Protein 2JBR (pdb70)

Foldseek 3Di:
DDDLLADDQDDDPDHALLNLLVVCLVVLQVCQLVLLVVLAADPVLVVSCVVSPLLLCQADVVLVGDLHALLSNLRSLLQNLLRHLLSSVLSLLQNLVNLVQLLAAPVSSCVQRVVPVSATEWEQAPAPWDWDDDPQFIWTFDKRFFGFNHVPHQKYKYWHWDADVVGDTFIKIFIGGPVQWDFDQPQDDDASSHRSGTITGGDRGTTGPSRMWTLVCQQQQNHNNRPVRVQRLANLERSVLSSLSSLLSSLLSLLSSLLVQLLVLLQQDADPVPGDNCSPPDLLVVLSVVLSVLSSVLVVLSSVLSVVSSVCSNVSHYDDLLNVLCSQASSLVSLVSSLVSLVSSVVVRDDVCCDSPHPSVRSNRHSVVSCVDLSNVNVLSCQSNVCVVVVHDDDPVHD/DDLLADDADDDPDHALLVLLVVCLVVLLVCQLVLLVVLAADPVLVVSNVVSPLLLCQADVVLVGDLHALLSNLRSLLQNLLRHLLSSLLSLLQNLVNLVQLLAAPVSSCVQRVVPVSATEWEQAPAPWDWDDDPQFIWTFDKRFFGFNHVPHQKYKYWHWDADVVRDTFIKIFIGGPVQWDFDQPQDDDASSHRSGTITGGDRGTTGPSRMWTLVCQQQQNHNNRPVRVQRLANLERSVLSSLSSLLSSLLSLLSSLLVQLLVLLQQDADPVPRDNCSPPDLLVVLSVVLSVLSSVLVVLSSVLSVVSSVCSNVSHYDDLLNVLCSQQSSLVSLVSSLVSLVSSVVVRDDVCCDSPHPSVRSNRHSVVSCVDLSNVNVLSCQSNVCVVVVHDDDPVHD/DDDLLADDQDPDPDDALLNLLVVCLVVLLVCQLVLLVVLAADPVLVVSCVVSPLLLCQADVVLVGDLHALLSNLRSLLQNLLRHLLSSLLSLLQNLVNLVQLLAAPVSSCVQRVVPVSATEWEQAPAPWDWDDDPQFIWTFDKRFFGFNHVPHQKYKYWHWDADVVGDTFIKIFIGGPVQWDFDQPQDDDASSHRSGTITGGDRGTTGPSRMWTLVCQQQQNHNNRPVRVQRLANLERSVLSNLSSLLSSLLSLLSSLLVQLLVLLQQDADPVPRDNPSPPDLLVVLSVVLSVLSSVLVVLSSVLSVVSSVCSNVSHYDDLLNVLCSQQSSLVSLVSSLVSLVSSVVVRDDVCCDSPHVSVRSNRHSVVSCVDLSNVNVLSCQSNVCVVVVHDDDPVHD/DDDLLADDDDDDPDQALLNLLVVCLVVLLVCQLVLLVVLAADPVLVVSCVVSPLLLCQADVVLVGDLHALLSNLRSLLQNLLRHLLSSLLSLLQNLVNLVQLLAAPVSSCVQRVVPVSATEWEQAPAPWDWDDDPQFIWTFDKRFFGFNHVPHQKYKYWHWDADVVRDTFIKIFIGGPVQWDFDQPQDDDASSHRSGTITGGDRRTTGPSRMWTLVCLQQQNHNNRPVRVQRLANLERSVLSSLSSLLSSLLSLLSSLLVQLLVLLQQDADPVPRDNCSPPDLLVVLSVVLSVLSSVLVVLSSVLSVVSSVCSNVSHYDDLLNVLCSQQSSLVSLVSSLVSLVSSVVVRDDVCCDSPHVSVRSNSHSVVSCVDLSNVNVLSCQSNVCVVVVHDDDPVHD

B-factor: mean 42.03, std 8.93, range [16.78, 73.24]

Secondary structure (P-SEA, 3-state):
ccccccccccccccccaaaaaaaaaaaaaaaaaaaaaaccccaaaaaaaaaacccccccccccccccccaaaaaaaaaaaaaacaaaaaaaaaaaaaaaaaaaccaaaaaacccccccccccccccccbbbbbcccccccccccccccccccccbbbbbbbbbccccccccbbbbbccccccccccccccccccccbbbbbbccccccccccccaaaaacccccccccccccccccccaaaaaacaaaaaaaaaaaaaaaaaaaaacccccccccccccccaaaaaaaaaaaaaaaaaaaaaaaaaaaaaaaaaacccccaaaaaaaacaaaaaaaaaaaaaaaaaaaccccccccccaaaaaaaaaaaaaaccccaaaaaaaaaaaaaaccccccccc/cccccccccccccccaaaaaaaaaaaaaaaaaaaaaaccccaaaaaaaaaacccccccccccccccccaaaaaaaaaaaaaacaaaaaaaaaaaaaaaaaaaccaaaaaacccccccccccccccccbbbbbcccccccccccccccccccccbbbbbbbbbccccccccbbbbbccccccccccccccccccccbbbbbbccccccccccccaaaaacccccccccccccccccccaaaaaacaaaaaaaaaaaaaaaaaaaaacccccccccccccccaaaaaaaaaaaaaaaaaaaaaaaaaaaaaaaaaacccccaaaaaaaacaaaaaaaaaaaaaaaaaaaccccccccccaaaaaaaaaaaaaaccccaaaaaaaaaaaaaaccccccccc/ccccccccccccccccaaaaaaaaaaaaaaaaaaaaaaccccaaaaaaaaaacccccccccccccccccaaaaaaaaaaaaaacaaaaaaaaaaaaaaaaaaaccaaaaaacccccccccccccccccbbbbbcccccccccccccccccccccbbbbbbbbbccccccccbbbbbccccccccccccccccccccbbbbbbccccccccccccaaaaacccccccccccccccccccaaaaaacaaaaaaaaaaaaaaaaaaaaacbbbbccccccccccaaaaaaaaaaaaaaaaaaaaaaaaaaaaaaaaaacccccaaaaaaaacaaaaaaaaaaaaaaaaaaaccccccccccaaaaaaaaaaaaaaccccaaaaaaaaaaaaaaccccccccc/ccccccccccccccccaaaaaaaaaaaaaaaaaaaaaaccccaaaaaaaaaacccccccccccccccccaaaaaaaaaaaaaacaaaaaaaaaaaaaaaaaaaccaaaaaacccccccccccccccccbbbbbcccccccccccccccccccccbbbbbbcccccccccccbbbbbccccccccccccccccccccbbbbbbccccccccccccaaaaacccccccccccccccccccaaaaaacaaaaaaaaaaaaaaaaaaaaacccccccccccccccaaaaaaaaaaaaaaaaaaaaaaaaaaaaaaaaaacccccaaaaaaaacaaaaaaaaaaaaaaaaaaaccccccccccaaaaaaaaaaaaaaccccaaaaaaaaaaaaaaccccccccc

GO terms:
  GO:0052881 4-hydroxyphenylacetate 3-monooxygenase activity (F, EXP)

Organism: Acinetobacter baumannii (NCBI:txid470)

Nearest PDB structures (foldseek):
  2jbt-assembly1_B  TM=1.002E+00  e=8.990E-64  Acinetobacter baumannii
  2rfq-assembly1_A  TM=9.394E-01  e=1.608E-28  Rhodococcus jostii RHA1
  3aff-assembly1_A  TM=9.163E-01  e=3.935E-25  Mycobacterium tuberculosis
  3aff-assembly1_B  TM=9.146E-01  e=4.530E-25  Mycobacterium tuberculosis
  5mr6-assembly1_E  TM=9.256E-01  e=1.467E-24  Streptomyces sp.

Radius of gyration: 34.77 Å; Cα contacts (8 Å, |Δi|>4): 3341; chains: 4; bounding box: 96×100×93 Å

Sequence (1595 aa):
RLVYTHAQTPDVSGVSMLEKIQQILPQIAKNAESAEQLRRVPDENIKLLKEIGLHRAFQPKVYGGLEMSLPDFANCIVTLAGACAGTAWAFSLLCTHSHQIAMFSKQLQDEIWLKDPDATASSSIAPFGKVEEVEGGIILNGDYGWSSGCDHAEYAIVGFNRFDADGNKIYSFGVIPRSDYEIVDNWYAQAIKSSGSKMLKLVNVFIPEYRISKAKDMMEGKSAGFGLYPDSKIFYTPYRPYFASGFSAVSLGIAERMIEAFKEKQRNRVRAYTGANVGLATPALMRIAESTHQVAAARALLEKTWEDHRIHGLNHQYPNKETLAFWRTNQAYAVKMCIEAVDRLMAAAGATSFMDNSELQRLFRDAHMTGAHAYTDYDVCAQILGRELMGMEPDPTMVLVYTHAQTPDVSGVSMLEKIQQILPQIAKNAESAEQLRRVPDENIKLLKEIGLHRAFQPKVYGGLEMSLPDFANCIVTLAGACAGTAWAFSLLCTHSHQIAMFSKQLQDEIWLKDPDATASSSIAPFGKVEEVEGGIILNGDYGWSSGCDHAEYAIVGFNRFDADGNKIYSFGVIPRSDYEIVDNWYAQAIKSSGSKMLKLVNVFIPEYRISKAKDMMEGKSAGFGLYPDSKIFYTPYRPYFASGFSAVSLGIAERMIEAFKEKQRNRVRAYTGANVGLATPALMRIAESTHQVAAARALLEKTWEDHRIHGLNHQYPNKETLAFWRTNQAYAVKMCIEAVDRLMAAAGATSFMDNSELQRLFRDAHMTGAHAYTDYDVCAQILGRELMGMEPDPTMVRLVYTHAQTPDVSGVSMLEKIQQILPQIAKNAESAEQLRRVPDENIKLLKEIGLHRAFQPKVYGGLEMSLPDFANCIVTLAGACAGTAWAFSLLCTHSHQIAMFSKQLQDEIWLKDPDATASSSIAPFGKVEEVEGGIILNGDYGWSSGCDHAEYAIVGFNRFDADGNKIYSFGVIPRSDYEIVDNWYAQAIKSSGSKMLKLVNVFIPEYRISKAKDMMEGKSAGFGLYPDSKIFYTPYRPYFASGFSAVSLGIAERMIEAFKEKQRNRVRAYTGANVGLATPALMRIAESTHQVAAARALLEKTWEDHRIHGLNHQYPNKETLAFWRTNQAYAVKMCIEAVDRLMAAAGATSFMDNSELQRLFRDAHMTGAHAYTDYDVCAQILGRELMGMEPDPTMVRLVYTHAQTPDVSGVSMLEKIQQILPQIAKNAESAEQLRRVPDENIKLLKEIGLHRAFQPKVYGGLEMSLPDFANCIVTLAGACAGTAWAFSLLCTHSHQIAMFSKQLQDEIWLKDPDATASSSIAPFGKVEEVEGGIILNGDYGWSSGCDHAEYAIVGFNRFDADGNKIYSFGVIPRSDYEIVDNWYAQAIKSSGSKMLKLVNVFIPEYRISKAKDMMEGKSAGFGLYPDSKIFYTPYRPYFASGFSAVSLGIAERMIEAFKEKQRNRVRAYTGANVGLATPALMRIAESTHQVAAARALLEKTWEDHRIHGLNHQYPNKETLAFWRTNQAYAVKMCIEAVDRLMAAAGATSFMDNSELQRLFRDAHMTGAHAYTDYDVCAQILGRELMGMEPDPTMV

InterPro domains:
  IPR009100 Acyl-CoA dehydrogenase/oxidase, N-terminal and middle domain superfamily [SSF56645] (47-233)
  IPR013107 Acyl-CoA dehydrogenase, C-terminal domain [PF08028] (269-400)
  IPR013786 Acyl-CoA dehydrogenase/oxidase, N-terminal [PF02771] (50-138)
  IPR036250 Acyl-CoA dehydrogenase-like, C-terminal [SSF47203] (266-415)
  IPR037069 Acyl-CoA dehydrogenase/oxidase, N-terminal domain superfamily [G3DSA:1.10.540.10] (24-142)
  IPR046373 Acyl-CoA oxidase/dehydrogenase, middle domain superfamily [G3DSA:2.40.110.10] (143-237)

CATH classification: 1.10.540.10 (+2 more: 2.40.110.10, 1.20.140.10)

Solvent-accessible surface area: 55468 Å² total; per-residue (Å²): 129,36,34,6,35,95,6,89,61,42,150,85,125,56,88,12,17,6,58,58,0,72,120,16,40,65,76,0,40,156,27,2,103,65,0,28,144,66,53,80,0,15,100,82,0,15,134,17,0,48,130,21,16,0,5,51,0,0,2,0,134,112,20,44,10,78,28,25,27,1,20,61,0,1,21,0,0,4,27,0,1,14,4,5,6,1,0,0,12,0,0,1,16,1,0,1,1,1,1,2,2,1,9,1,14,101,109,1,0,29,69,1,4,125,164,47,53,58,2,3,0,0,9,10,27,15,26,121,12,165,42,98,98,51,168,52,2,0,42,0,49,20,89,0,30,120,0,6,2,0,55,29,6,64,19,0,0,0,0,0,24,40,120,60,120,124,48,90,117,50,64,0,2,0,0,0,38,92,105,52,13,103,27,48,62,85,7,108,5,20,0,6,35,6,0,1,4,10,16,0,86,3,95,99,6,93,0,20,83,92,25,20,8,99,8,137,29,1,46,73,13,140,12,76,4,99,37,60,22,90,137,5,128,4,12,25,0,0,11,32,11,1,13,1,9,5,5,2,0,0,0,0,3,0,1,18,58,0,10,76,0,2,20,84,88,6,112,107,66,90,44,38,39,30,53,32,112,12,0,75,34,39,13,9,3,31,48,0,0,37,0,4,0,12,2,1,0,0,1,4,0,2,46,27,5,8,56,1,6,82,51,14,0,74,96,65,92,61,13,90,146,88,19,46,8,3,6,18,0,0,12,1,10,1,2,65,6,1,24,78,0,1,32,42,0,5,62,12,8,16,15,84,4,7,22,61,135,20,43,2,8,31,6,3,7,5,0,19,7,0,16,8,39,47,5,3,28,23,18,6,0,2,17,36,0,0,55,48,27,8,66,36,133,98,40,120,45,14,80,63,37,6,37,97,7,107,61,44,149,80,123,62,80,11,18,5,54,59,0,73,118,16,40,66,75,0,40,154,26,2,102,66,0,28,144,66,52,80,1,16,98,84,0,15,135,18,0,49,132,21,16,0,5,51,0,0,2,0,134,110,21,45,10,78,28,25,27,0,20,61,0,0,20,0,0,4,27,0,1,14,4,5,6,1,0,0,11,0,0,1,15,1,0,0,1,1,1,2,1,1,8,0,14,100,111,1,0,28,68,1,4,125,166,47,53,58,3,3,0,0,10,10,28,16,24,123,11,164,39,100,98,52,169,54,2,0,40,0,48,20,86,1,31,117,0,6,2,0,54,30,7,64,19,0,0,0,0,0,23,40,123,55,122,113,48,76,117,50,64,0,2,0,1,0,37,93,104,53,13,100,29,49,63,84,6,110,5,20,0,5,35,5,0,1,4,10,16,0,88,3,96,97,5,93,0,19,83,92,25,21,8,99,8,136,28,1,48,71,13,139,13,76,4,97,37,61,21,91,137,5,130,5,13,25,0,1,11,30,10,1,13,1,9,4,4,1,0,0,1,0,2,0,1,20,57,0,10,74,0,1,20,84,91,6,115,108,65,85,46,34,40,21,58,29,110,13,0,75,34,39,15,10,4,31,47,0,0,38,0,4,0,12,2,1,0,0,1,4,0,1,46,30,5,6,56,0,7,83,35,0,0,72,95,64,53,62,14,60,146,88,6,45,9,2,6,18,0,0,13,1,9,0,2,65,5,1,24,80,1,1,32,44,0,6,61,10,7,16,16,84,4,8,22,59,136,18,43,2,8,29,6,4,8,5,1,20,8,0,15,9,40,45,6,3,26,23,17,7,0,1,15,34,0,0,54,49,25,7,63,36,133,99,39,116,46,14,78,124,40,34,6,35,96,7,91,62,44,153,106,115,64,90,11,18,6,55,52,0,73,116,16,40,66,75,0,40,154,27,2,100,67,0,27,144,64,53,80,1,15,99,84,0,15,136,18,0,49,130,22,16,0,5,51,0,0,2,0,135,109,20,44,10,77,28,26,27,1,22,61,0,1,20,1,0,4,28,0,1,14,4,5,6,1,0,0,11,0,0,2,16,1,0,1,0,2,1,2,1,1,9,1,13,101,112,1,0,29,69,1,3,128,165,47,54,57,3,2,0,0,10,10,26,17,25,124,11,165,39,100,97,51,171,52,2,0,39,0,47,20,86,1,30,118,0,6,2,0,55,30,6,62,18,0,0,0,0,0,23,40,125,58,124,125,46,83,114,50,63,0,2,0,1,0,37,93,105,53,13,102,28,48,63,84,7,108,4,20,0,5,35,5,0,1,4,10,16,0,87,3,97,98,6,96,0,20,83,92,25,21,7,98,8,136,29,1,48,70,13,141,12,76,4,98,36,59,22,90,137,5,128,4,12,26,0,1,11,32,10,1,13,1,9,5,4,2,0,0,1,0,2,0,1,19,57,0,10,75,0,2,18,83,90,6,116,109,64,87,48,35,39,22,64,23,117,14,1,80,35,38,13,9,4,30,46,0,0,36,0,4,0,12,2,1,0,0,1,4,0,2,46,28,5,8,56,0,7,82,36,0,0,72,96,65,53,60,13,60,146,90,6,46,8,3,6,19,0,0,12,0,10,0,2,65,6,1,24,79,1,1,33,43,0,6,61,11,8,17,16,84,4,8,22,59,135,18,44,2,8,30,6,4,7,5,0,21,7,0,16,9,39,46,4,3,27,24,19,7,0,1,16,36,0,0,54,49,28,8,65,37,134,98,40,118,45,13,82,128,40,34,7,37,96,8,92,60,44,150,100,133,46,95,15,18,6,58,58,0,72,120,16,40,66,75,0,40,156,26,2,101,67,0,29,144,66,54,81,0,16,98,82,0,15,134,17,0,48,130,22,16,0,4,50,0,0,2,0,137,111,19,45,10,77,27,25,26,1,20,61,0,0,20,0,0,4,27,0,2,14,4,5,6,1,0,0,12,0,0,2,16,1,0,0,1,2,1,2,1,1,9,1,13,102,111,1,0,29,68,2,4,126,165,48,53,58,3,2,0,0,10,10,28,18,26,127,11,164,41,99,99,52,171,52,2,0,40,0,47,19,86,1,32,120,0,6,1,0,55,29,6,63,19,0,0,0,0,0,26,39,129,66,109,118,56,78,112,54,64,1,2,0,0,0,38,92,105,54,14,101,27,49,60,85,7,108,4,19,0,6,35,6,0,1,4,10,16,0,86,3,96,99,6,95,0,19,86,93,24,20,9,101,8,137,28,0,48,71,13,142,12,76,4,98,35,60,22,91,138,4,130,4,13,26,0,1,11,31,12,1,14,0,10,4,5,2,0,0,0,0,3,0,1,19,59,0,10,75,0,2,21,83,90,6,115,110,66,86,44,35,41,22,62,30,111,14,0,78,35,38,14,9,4,30,48,0,0,38,0,4,0,13,2,1,0,0,1,4,0,2,47,29,5,8,56,0,7,83,35,0,0,72,96,66,55,60,13,61,145,90,7,47,8,4,6,19,0,0,13,1,9,0,2,64,7,1,23,78,1,1,31,43,0,5,62,11,8,16,16,83,4,8,20,59,134,20,44,1,8,29,6,4,6,5,1,20,7,0,16,10,42,43,5,3,27,22,18,7,0,1,16,35,0,0,55,49,28,8,64,35,134,99,40,118,44,14,81

Structure (mmCIF, N/CA/C/O backbone):
data_2JBR
#
_entry.id   2JBR
#
_cell.length_a   91.441
_cell.length_b   182.077
_cell.length_c   287.348
_cell.angle_alpha   90.00
_cell.angle_beta   90.00
_cell.angle_gamma   90.00
#
_symmetry.space_group_name_H-M   'I 2 2 2'
#
loop_
_entity.id
_entity.type
_entity.pdbx_description
1 polymer 'P-HYDROXYPHENYLACETATE HYDROXYLASE C2 OXYGENASE COMPONENT'
2 water water
#
loop_
_atom_site.group_PDB
_atom_site.id
_atom_site.type_symbol
_atom_site.label_atom_id
_atom_site.label_alt_id
_atom_site.label_comp_id
_atom_site.label_asym_id
_atom_site.label_entity_id
_atom_site.label_seq_id
_atom_site.pdbx_PDB_ins_code
_atom_site.Cartn_x
_atom_site.Cartn_y
_atom_site.Cartn_z
_atom_site.occupancy
_atom_site.B_iso_or_equiv
_atom_site.auth_seq_id
_atom_site.auth_comp_id
_atom_site.auth_asym_id
_atom_site.auth_atom_id
_atom_site.pdbx_PDB_model_num
ATOM 1 N N . ARG A 1 24 ? 31.889 25.279 66.586 1.00 43.84 24 ARG A N 1
ATOM 2 C CA . ARG A 1 24 ? 32.077 24.959 68.037 1.00 43.75 24 ARG A CA 1
ATOM 3 C C . ARG A 1 24 ? 32.083 26.232 68.863 1.00 43.32 24 ARG A C 1
ATOM 4 O O . ARG A 1 24 ? 32.546 27.280 68.402 1.00 43.67 24 ARG A O 1
ATOM 12 N N . LEU A 1 25 ? 31.569 26.144 70.084 1.00 42.56 25 LEU A N 1
ATOM 13 C CA . LEU A 1 25 ? 31.565 27.295 70.968 1.00 41.66 25 LEU A CA 1
ATOM 14 C C . LEU A 1 25 ? 32.872 27.421 71.740 1.00 41.17 25 LEU A C 1
ATOM 15 O O . LEU A 1 25 ? 33.667 26.477 71.816 1.00 40.89 25 LEU A O 1
ATOM 20 N N . VAL A 1 26 ? 33.095 28.614 72.281 1.00 40.57 26 VAL A N 1
ATOM 21 C CA . VAL A 1 26 ? 34.293 28.925 73.050 1.00 40.01 26 VAL A CA 1
ATOM 22 C C . VAL A 1 26 ? 33.872 29.342 74.461 1.00 39.12 26 VAL A C 1
ATOM 23 O O . VAL A 1 26 ? 33.040 30.232 74.622 1.00 39.28 26 VAL A O 1
ATOM 27 N N . TYR A 1 27 ? 34.454 28.711 75.475 1.00 38.21 27 TYR A N 1
ATOM 28 C CA . TYR A 1 27 ? 34.109 29.008 76.871 1.00 37.44 27 TYR A CA 1
ATOM 29 C C . TYR A 1 27 ? 35.005 30.065 77.523 1.00 37.58 27 TYR A C 1
ATOM 30 O O . TYR A 1 27 ? 34.581 30.765 78.445 1.00 37.29 27 TYR A O 1
ATOM 39 N N . THR A 1 28 ? 36.224 30.203 77.000 1.00 37.95 28 THR A N 1
ATOM 40 C CA . THR A 1 28 ? 37.313 30.893 77.694 1.00 38.43 28 THR A CA 1
ATOM 41 C C . THR A 1 28 ? 37.571 32.311 77.192 1.00 39.39 28 THR A C 1
ATOM 42 O O . THR A 1 28 ? 38.370 33.042 77.774 1.00 39.12 28 THR A O 1
ATOM 46 N N . HIS A 1 29 ? 36.913 32.672 76.096 1.00 40.99 29 HIS A N 1
ATOM 47 C CA . HIS A 1 29 ? 37.078 33.969 75.446 1.00 43.07 29 HIS A CA 1
ATOM 48 C C . HIS A 1 29 ? 36.004 34.122 74.368 1.00 44.67 29 HIS A C 1
ATOM 49 O O . HIS A 1 29 ? 35.120 33.274 74.237 1.00 44.54 29 HIS A O 1
ATOM 56 N N . ALA A 1 30 ? 36.072 35.214 73.616 1.00 47.27 30 ALA A N 1
ATOM 57 C CA . ALA A 1 30 ? 35.094 35.494 72.574 1.00 49.92 30 ALA A CA 1
ATOM 58 C C . ALA A 1 30 ? 35.363 34.704 71.301 1.00 52.06 30 ALA A C 1
ATOM 59 O O . ALA A 1 30 ? 36.511 34.549 70.876 1.00 52.30 30 ALA A O 1
ATOM 61 N N . GLN A 1 31 ? 34.290 34.205 70.700 1.00 54.78 31 GLN A N 1
ATOM 62 C CA . GLN A 1 31 ? 34.335 33.739 69.327 1.00 57.55 31 GLN A CA 1
ATOM 63 C C . GLN A 1 31 ? 34.443 34.962 68.412 1.00 59.14 31 GLN A C 1
ATOM 64 O O . GLN A 1 31 ? 33.695 35.944 68.574 1.00 59.08 31 GLN A O 1
ATOM 70 N N . THR A 1 32 ? 35.388 34.918 67.474 1.00 61.41 32 THR A N 1
ATOM 71 C CA . THR A 1 32 ? 35.518 35.990 66.482 1.00 63.72 32 THR A CA 1
ATOM 72 C C . THR A 1 32 ? 34.339 35.903 65.501 1.00 64.90 32 THR A C 1
ATOM 73 O O . THR A 1 32 ? 34.032 34.810 65.005 1.00 65.12 32 THR A O 1
ATOM 77 N N . PRO A 1 33 ? 33.651 37.042 65.251 1.00 66.04 33 PRO A N 1
ATOM 78 C CA . PRO A 1 33 ? 32.502 37.056 64.336 1.00 66.78 33 PRO A CA 1
ATOM 79 C C . PRO A 1 33 ? 32.870 36.593 62.933 1.00 67.27 33 PRO A C 1
ATOM 80 O O . PRO A 1 33 ? 33.897 37.016 62.380 1.00 67.57 33 PRO A O 1
ATOM 84 N N . ASP A 1 34 ? 32.050 35.705 62.380 1.00 68.04 34 ASP A N 1
ATOM 85 C CA . ASP A 1 34 ? 32.222 35.308 60.993 1.00 68.63 34 ASP A CA 1
ATOM 86 C C . ASP A 1 34 ? 31.455 36.286 60.114 1.00 68.81 34 ASP A C 1
ATOM 87 O O . ASP A 1 34 ? 30.217 36.270 60.047 1.00 69.15 34 ASP A O 1
ATOM 92 N N . VAL A 1 35 ? 32.221 37.164 59.477 1.00 68.68 35 VAL A N 1
ATOM 93 C CA . VAL A 1 35 ? 31.704 38.145 58.538 1.00 68.38 35 VAL A CA 1
ATOM 94 C C . VAL A 1 35 ? 32.692 38.233 57.385 1.00 67.99 35 VAL A C 1
ATOM 95 O O . VAL A 1 35 ? 33.902 38.063 57.586 1.00 68.14 35 VAL A O 1
ATOM 99 N N . SER A 1 36 ? 32.185 38.453 56.175 1.00 67.26 36 SER A N 1
ATOM 100 C CA . SER A 1 36 ? 33.060 38.843 55.082 1.00 66.48 36 SER A CA 1
ATOM 101 C C . SER A 1 36 ? 33.607 40.207 55.488 1.00 65.67 36 SER A C 1
ATOM 102 O O . SER A 1 36 ? 32.843 41.151 55.730 1.00 65.79 36 SER A O 1
ATOM 105 N N . GLY A 1 37 ? 34.930 40.286 55.609 1.00 64.53 37 GLY A N 1
ATOM 106 C CA . GLY A 1 37 ? 35.589 41.483 56.118 1.00 62.68 37 GLY A CA 1
ATOM 107 C C . GLY A 1 37 ? 36.229 41.214 57.465 1.00 61.36 37 GLY A C 1
ATOM 108 O O . GLY A 1 37 ? 35.915 40.223 58.138 1.00 61.35 37 GLY A O 1
ATOM 109 N N . VAL A 1 38 ? 37.141 42.096 57.854 1.00 59.78 38 VAL A N 1
ATOM 110 C CA . VAL A 1 38 ? 37.800 41.988 59.142 1.00 57.96 38 VAL A CA 1
ATOM 111 C C . VAL A 1 38 ? 36.892 42.642 60.178 1.00 56.64 38 VAL A C 1
ATOM 112 O O . VAL A 1 38 ? 36.523 43.816 60.054 1.00 56.62 38 VAL A O 1
ATOM 116 N N . SER A 1 39 ? 36.508 41.863 61.183 1.00 54.65 39 SER A N 1
ATOM 117 C CA . SER A 1 39 ? 35.659 42.355 62.259 1.00 52.93 39 SER A CA 1
ATOM 118 C C . SER A 1 39 ? 36.461 43.262 63.180 1.00 51.66 39 SER A C 1
ATOM 119 O O . SER A 1 39 ? 37.688 43.191 63.209 1.00 51.39 39 SER A O 1
ATOM 122 N N . MET A 1 40 ? 35.764 44.113 63.928 1.00 50.21 40 MET A N 1
ATOM 123 C CA . MET A 1 40 ? 36.411 44.980 64.911 1.00 48.84 40 MET A CA 1
ATOM 124 C C . MET A 1 40 ? 37.253 44.170 65.905 1.00 48.20 40 MET A C 1
ATOM 125 O O . MET A 1 40 ? 38.360 44.576 66.262 1.00 47.52 40 MET A O 1
ATOM 130 N N . LEU A 1 41 ? 36.724 43.022 66.330 1.00 47.74 41 LEU A N 1
ATOM 131 C CA . LEU A 1 41 ? 37.425 42.136 67.259 1.00 47.56 41 LEU A CA 1
ATOM 132 C C . LEU A 1 41 ? 38.786 41.667 66.738 1.00 47.52 41 LEU A C 1
ATOM 133 O O . LEU A 1 41 ? 39.768 41.689 67.483 1.00 47.17 41 LEU A O 1
ATOM 138 N N . GLU A 1 42 ? 38.840 41.258 65.470 1.00 47.76 42 GLU A N 1
ATOM 139 C CA . GLU A 1 42 ? 40.103 40.893 64.827 1.00 48.37 42 GLU A CA 1
ATOM 140 C C . GLU A 1 42 ? 41.083 42.060 64.799 1.00 47.93 42 GLU A C 1
ATOM 141 O O . GLU A 1 42 ? 42.267 41.878 65.080 1.00 47.78 42 GLU A O 1
ATOM 147 N N . LYS A 1 43 ? 40.581 43.249 64.466 1.00 47.73 43 LYS A N 1
ATOM 148 C CA . LYS A 1 43 ? 41.401 44.464 64.447 1.00 47.96 43 LYS A CA 1
ATOM 149 C C . LYS A 1 43 ? 41.966 44.795 65.831 1.00 47.26 43 LYS A C 1
ATOM 150 O O . LYS A 1 43 ? 43.129 45.176 65.944 1.00 47.11 43 LYS A O 1
ATOM 156 N N . ILE A 1 44 ? 41.148 44.627 66.872 1.00 47.07 44 ILE A N 1
ATOM 157 C CA . ILE A 1 44 ? 41.600 44.752 68.265 1.00 46.95 44 ILE A CA 1
ATOM 158 C C . ILE A 1 44 ? 42.726 43.756 68.570 1.00 47.25 44 ILE A C 1
ATOM 159 O O . ILE A 1 44 ? 43.730 44.113 69.190 1.00 47.03 44 ILE A O 1
ATOM 164 N N . GLN A 1 45 ? 42.549 42.513 68.120 1.00 47.69 45 GLN A N 1
ATOM 165 C CA . GLN A 1 45 ? 43.522 41.448 68.351 1.00 48.32 45 GLN A CA 1
ATOM 166 C C . GLN A 1 45 ? 44.869 41.720 67.688 1.00 48.56 45 GLN A C 1
ATOM 167 O O . GLN A 1 45 ? 45.909 41.379 68.249 1.00 48.74 45 GLN A O 1
ATOM 173 N N . GLN A 1 46 ? 44.839 42.344 66.510 1.00 48.82 46 GLN A N 1
ATOM 174 C CA . GLN A 1 46 ? 46.049 42.737 65.784 1.00 49.61 46 GLN A CA 1
ATOM 175 C C . GLN A 1 46 ? 46.874 43.791 66.531 1.00 48.48 46 GLN A C 1
ATOM 176 O O . GLN A 1 46 ? 48.109 43.720 66.538 1.00 48.48 46 GLN A O 1
ATOM 182 N N . ILE A 1 47 ? 46.196 44.761 67.151 1.00 47.29 47 ILE A N 1
ATOM 183 C CA . ILE A 1 47 ? 46.879 45.859 67.856 1.00 46.08 47 ILE A CA 1
ATOM 184 C C . ILE A 1 47 ? 47.138 45.562 69.334 1.00 45.23 47 ILE A C 1
ATOM 185 O O . ILE A 1 47 ? 47.819 46.326 70.016 1.00 45.05 47 ILE A O 1
ATOM 190 N N . LEU A 1 48 ? 46.611 44.438 69.812 1.00 44.38 48 LEU A N 1
ATOM 191 C CA . LEU A 1 48 ? 46.678 44.085 71.234 1.00 43.44 48 LEU A CA 1
ATOM 192 C C . LEU A 1 48 ? 48.100 43.990 71.808 1.00 43.18 48 LEU A C 1
ATOM 193 O O . LEU A 1 48 ? 48.335 44.498 72.905 1.00 42.89 48 LEU A O 1
ATOM 198 N N . PRO A 1 49 ? 49.046 43.340 71.084 1.00 43.10 49 PRO A N 1
ATOM 199 C CA . PRO A 1 49 ? 50.426 43.295 71.589 1.00 43.17 49 PRO A CA 1
ATOM 200 C C . PRO A 1 49 ? 51.041 44.684 71.835 1.00 43.22 49 PRO A C 1
ATOM 201 O O . PRO A 1 49 ? 51.790 44.851 72.803 1.00 43.02 49 PRO A O 1
ATOM 205 N N . GLN A 1 50 ? 50.715 45.663 70.983 1.00 43.22 50 GLN A N 1
ATOM 206 C CA . GLN A 1 50 ? 51.162 47.054 71.170 1.00 43.43 50 GLN A CA 1
ATOM 207 C C . GLN A 1 50 ? 50.580 47.691 72.434 1.00 42.58 50 GLN A C 1
ATOM 208 O O . GLN A 1 50 ? 51.288 48.379 73.174 1.00 42.46 50 GLN A O 1
ATOM 214 N N . ILE A 1 51 ? 49.287 47.465 72.660 1.00 41.73 51 ILE A N 1
ATOM 215 C CA . ILE A 1 51 ? 48.597 47.936 73.865 1.00 40.96 51 ILE A CA 1
ATOM 216 C C . ILE A 1 51 ? 49.192 47.288 75.115 1.00 41.02 51 ILE A C 1
ATOM 217 O O . ILE A 1 51 ? 49.418 47.967 76.121 1.00 40.63 51 ILE A O 1
ATOM 222 N N . ALA A 1 52 ? 49.449 45.981 75.027 1.00 41.28 52 ALA A N 1
ATOM 223 C CA . ALA A 1 52 ? 50.030 45.201 76.119 1.00 41.92 52 ALA A CA 1
ATOM 224 C C . ALA A 1 52 ? 51.431 45.669 76.511 1.00 42.57 52 ALA A C 1
ATOM 225 O O . ALA A 1 52 ? 51.745 45.760 77.701 1.00 42.43 52 ALA A O 1
ATOM 227 N N . LYS A 1 53 ? 52.260 45.975 75.512 1.00 43.74 53 LYS A N 1
ATOM 228 C CA . LYS A 1 53 ? 53.634 46.424 75.756 1.00 45.00 53 LYS A CA 1
ATOM 229 C C . LYS A 1 53 ? 53.694 47.838 76.339 1.00 44.94 53 LYS A C 1
ATOM 230 O O . LYS A 1 53 ? 54.663 48.194 77.019 1.00 44.68 53 LYS A O 1
ATOM 236 N N . ASN A 1 54 ? 52.658 48.637 76.071 1.00 44.88 54 ASN A N 1
ATOM 237 C CA . ASN A 1 54 ? 52.564 49.997 76.608 1.00 45.00 54 ASN A CA 1
ATOM 238 C C . ASN A 1 54 ? 52.008 50.063 78.025 1.00 45.24 54 ASN A C 1
ATOM 239 O O . ASN A 1 54 ? 52.026 51.128 78.641 1.00 45.21 54 ASN A O 1
ATOM 244 N N . ALA A 1 55 ? 51.516 48.934 78.535 1.00 45.63 55 ALA A N 1
ATOM 245 C CA . ALA A 1 55 ? 50.767 48.902 79.798 1.00 46.37 55 ALA A CA 1
ATOM 246 C C . ALA A 1 55 ? 51.556 49.381 81.019 1.00 47.06 55 ALA A C 1
ATOM 247 O O . ALA A 1 55 ? 50.997 50.029 81.909 1.00 46.85 55 ALA A O 1
ATOM 249 N N . GLU A 1 56 ? 52.849 49.067 81.054 1.00 48.23 56 GLU A N 1
ATOM 250 C CA . GLU A 1 56 ? 53.697 49.447 82.182 1.00 49.59 56 GLU A CA 1
ATOM 251 C C . GLU A 1 56 ? 53.973 50.951 82.201 1.00 49.21 56 GLU A C 1
ATOM 252 O O . GLU A 1 56 ? 53.936 51.577 83.263 1.00 49.17 56 GLU A O 1
ATOM 258 N N . SER A 1 57 ? 54.237 51.527 81.031 1.00 49.03 57 SER A N 1
ATOM 259 C CA . SER A 1 57 ? 54.438 52.967 80.926 1.00 48.97 57 SER A CA 1
ATOM 260 C C . SER A 1 57 ? 53.113 53.726 81.032 1.00 48.78 57 SER A C 1
ATOM 261 O O . SER A 1 57 ? 53.088 54.865 81.503 1.00 48.75 57 SER A O 1
ATOM 264 N N . ALA A 1 58 ? 52.023 53.089 80.597 1.00 48.45 58 ALA A N 1
ATOM 265 C CA . ALA A 1 58 ? 50.670 53.641 80.743 1.00 48.36 58 ALA A CA 1
ATOM 266 C C . ALA A 1 58 ? 50.333 53.818 82.218 1.00 48.34 58 ALA A C 1
ATOM 267 O O . ALA A 1 58 ? 49.778 54.838 82.625 1.00 48.13 58 ALA A O 1
ATOM 269 N N . GLU A 1 59 ? 50.685 52.803 83.002 1.00 48.53 59 GLU A N 1
ATOM 270 C CA . GLU A 1 59 ? 50.540 52.794 84.452 1.00 48.95 59 GLU A CA 1
ATOM 271 C C . GLU A 1 59 ? 51.268 53.975 85.106 1.00 48.86 59 GLU A C 1
ATOM 272 O O . GLU A 1 59 ? 50.725 54.626 86.002 1.00 49.04 59 GLU A O 1
ATOM 278 N N . GLN A 1 60 ? 52.490 54.251 84.652 1.00 48.72 60 GLN A N 1
ATOM 279 C CA . GLN A 1 60 ? 53.302 55.336 85.206 1.00 48.69 60 GLN A CA 1
ATOM 280 C C . GLN A 1 60 ? 52.866 56.716 84.702 1.00 47.43 60 GLN A C 1
ATOM 281 O O . GLN A 1 60 ? 53.001 57.719 85.413 1.00 47.04 60 GLN A O 1
ATOM 287 N N . LEU A 1 61 ? 52.341 56.749 83.479 1.00 46.11 61 LEU A N 1
ATOM 288 C CA . LEU A 1 61 ? 51.817 57.969 82.865 1.00 44.98 61 LEU A CA 1
ATOM 289 C C . LEU A 1 61 ? 50.524 58.464 83.533 1.00 44.20 61 LEU A C 1
ATOM 290 O O . LEU A 1 61 ? 50.227 59.664 83.503 1.00 44.02 61 LEU A O 1
ATOM 295 N N . ARG A 1 62 ? 49.769 57.531 84.122 1.00 43.22 62 ARG A N 1
ATOM 296 C CA . ARG A 1 62 ? 48.480 57.804 84.789 1.00 42.14 62 ARG A CA 1
ATOM 297 C C . ARG A 1 62 ? 47.415 58.372 83.838 1.00 42.18 62 ARG A C 1
ATOM 298 O O . ARG A 1 62 ? 46.541 59.149 84.248 1.00 41.90 62 ARG A O 1
ATOM 306 N N . ARG A 1 63 ? 47.520 57.985 82.568 1.00 41.99 63 ARG A N 1
ATOM 307 C CA . ARG A 1 63 ? 46.533 58.291 81.541 1.00 42.40 63 ARG A CA 1
ATOM 308 C C . ARG A 1 63 ? 46.836 57.381 80.365 1.00 42.00 63 ARG A C 1
ATOM 309 O O . ARG A 1 63 ? 47.905 56.763 80.318 1.00 41.74 63 ARG A O 1
ATOM 317 N N . VAL A 1 64 ? 45.899 57.283 79.429 1.00 41.84 64 VAL A N 1
ATOM 318 C CA . VAL A 1 64 ? 46.095 56.430 78.257 1.00 42.02 64 VAL A CA 1
ATOM 319 C C . VAL A 1 64 ? 47.166 57.060 77.357 1.00 42.38 64 VAL A C 1
ATOM 320 O O . VAL A 1 64 ? 47.067 58.239 77.017 1.00 42.07 64 VAL A O 1
ATOM 324 N N . PRO A 1 65 ? 48.209 56.285 76.997 1.00 42.92 65 PRO A N 1
ATOM 325 C CA . PRO A 1 65 ? 49.227 56.780 76.065 1.00 43.51 65 PRO A CA 1
ATOM 326 C C . PRO A 1 65 ? 48.618 57.185 74.722 1.00 44.16 65 PRO A C 1
ATOM 327 O O . PRO A 1 65 ? 47.680 56.537 74.244 1.00 44.09 65 PRO A O 1
ATOM 331 N N . ASP A 1 66 ? 49.153 58.250 74.131 1.00 44.99 66 ASP A N 1
ATOM 332 C CA . ASP A 1 66 ? 48.690 58.753 72.839 1.00 45.90 66 ASP A CA 1
ATOM 333 C C . ASP A 1 66 ? 48.664 57.665 71.764 1.00 45.52 66 ASP A C 1
ATOM 334 O O . ASP A 1 66 ? 47.740 57.621 70.948 1.00 45.44 66 ASP A O 1
ATOM 339 N N . GLU A 1 67 ? 49.669 56.792 71.778 1.00 45.16 67 GLU A N 1
ATOM 340 C CA . GLU A 1 67 ? 49.752 55.677 70.831 1.00 45.26 67 GLU A CA 1
ATOM 341 C C . GLU A 1 67 ? 48.542 54.743 70.930 1.00 44.11 67 GLU A C 1
ATOM 342 O O . GLU A 1 67 ? 48.018 54.301 69.912 1.00 43.88 67 GLU A O 1
ATOM 348 N N . ASN A 1 68 ? 48.108 54.448 72.155 1.00 43.20 68 ASN A N 1
ATOM 349 C CA . ASN A 1 68 ? 46.914 53.630 72.385 1.00 42.38 68 ASN A CA 1
ATOM 350 C C . ASN A 1 68 ? 45.651 54.232 71.765 1.00 42.08 68 ASN A C 1
ATOM 351 O O . ASN A 1 68 ? 44.938 53.556 71.029 1.00 41.71 68 ASN A O 1
ATOM 356 N N . ILE A 1 69 ? 45.396 55.506 72.063 1.00 42.23 69 ILE A N 1
ATOM 357 C CA . ILE A 1 69 ? 44.256 56.242 71.509 1.00 42.42 69 ILE A CA 1
ATOM 358 C C . ILE A 1 69 ? 44.309 56.257 69.981 1.00 42.81 69 ILE A C 1
ATOM 359 O O . ILE A 1 69 ? 43.308 55.995 69.316 1.00 42.73 69 ILE A O 1
ATOM 364 N N . LYS A 1 70 ? 45.494 56.540 69.447 1.00 43.34 70 LYS A N 1
ATOM 365 C CA . LYS A 1 70 ? 45.746 56.563 68.012 1.00 44.30 70 LYS A CA 1
ATOM 366 C C . LYS A 1 70 ? 45.435 55.218 67.342 1.00 43.77 70 LYS A C 1
ATOM 367 O O . LYS A 1 70 ? 44.749 55.177 66.325 1.00 43.85 70 LYS A O 1
ATOM 373 N N . LEU A 1 71 ? 45.921 54.124 67.926 1.00 43.26 71 LEU A N 1
ATOM 374 C CA . LEU A 1 71 ? 45.678 52.782 67.392 1.00 42.70 71 LEU A CA 1
ATOM 375 C C . LEU A 1 71 ? 44.195 52.404 67.429 1.00 42.36 71 LEU A C 1
ATOM 376 O O . LEU A 1 71 ? 43.665 51.842 66.468 1.00 42.10 71 LEU A O 1
ATOM 381 N N . LEU A 1 72 ? 43.539 52.720 68.542 1.00 41.97 72 LEU A N 1
ATOM 382 C CA . LEU A 1 72 ? 42.127 52.414 68.731 1.00 41.97 72 LEU A CA 1
ATOM 383 C C . LEU A 1 72 ? 41.203 53.250 67.841 1.00 42.40 72 LEU A C 1
ATOM 384 O O . LEU A 1 72 ? 40.197 52.744 67.341 1.00 42.12 72 LEU A O 1
ATOM 389 N N . LYS A 1 73 ? 41.547 54.522 67.648 1.00 43.08 73 LYS A N 1
ATOM 390 C CA . LYS A 1 73 ? 40.798 55.388 66.742 1.00 43.93 73 LYS A CA 1
ATOM 391 C C . LYS A 1 73 ? 41.046 55.021 65.279 1.00 44.74 73 LYS A C 1
ATOM 392 O O . LYS A 1 73 ? 40.148 55.149 64.440 1.00 44.68 73 LYS A O 1
ATOM 398 N N . GLU A 1 74 ? 42.263 54.559 64.987 1.00 45.69 74 GLU A N 1
ATOM 399 C CA . GLU A 1 74 ? 42.651 54.121 63.643 1.00 47.16 74 GLU A CA 1
ATOM 400 C C . GLU A 1 74 ? 41.807 52.938 63.160 1.00 46.01 74 GLU A C 1
ATOM 401 O O . GLU A 1 74 ? 41.409 52.895 61.993 1.00 46.04 74 GLU A O 1
ATOM 407 N N . ILE A 1 75 ? 41.541 51.982 64.051 1.00 45.29 75 ILE A N 1
ATOM 408 C CA . ILE A 1 75 ? 40.676 50.844 63.709 1.00 44.44 75 ILE A CA 1
ATOM 409 C C . ILE A 1 75 ? 39.191 51.228 63.766 1.00 43.88 75 ILE A C 1
ATOM 410 O O . ILE A 1 75 ? 38.334 50.477 63.297 1.00 43.69 75 ILE A O 1
ATOM 415 N N . GLY A 1 76 ? 38.909 52.393 64.351 1.00 43.12 76 GLY A N 1
ATOM 416 C CA . GLY A 1 76 ? 37.583 52.996 64.340 1.00 42.43 76 GLY A CA 1
ATOM 417 C C . GLY A 1 76 ? 36.658 52.622 65.484 1.00 42.13 76 GLY A C 1
ATOM 418 O O . GLY A 1 76 ? 35.443 52.797 65.370 1.00 41.94 76 GLY A O 1
ATOM 419 N N . LEU A 1 77 ? 37.222 52.121 66.584 1.00 41.82 77 LEU A N 1
ATOM 420 C CA . LEU A 1 77 ? 36.421 51.615 67.710 1.00 41.80 77 LEU A CA 1
ATOM 421 C C . LEU A 1 77 ? 35.578 52.684 68.404 1.00 41.87 77 LEU A C 1
ATOM 422 O O . LEU A 1 77 ? 34.477 52.397 68.873 1.00 41.91 77 LEU A O 1
ATOM 427 N N . HIS A 1 78 ? 36.099 53.905 68.463 1.00 42.07 78 HIS A N 1
ATOM 428 C CA . HIS A 1 78 ? 35.406 55.042 69.079 1.00 42.49 78 HIS A CA 1
ATOM 429 C C . HIS A 1 78 ? 34.061 55.368 68.414 1.00 42.90 78 HIS A C 1
ATOM 430 O O . HIS A 1 78 ? 33.196 56.002 69.021 1.00 42.74 78 HIS A O 1
ATOM 437 N N . ARG A 1 79 ? 33.892 54.915 67.173 1.00 43.40 79 ARG A N 1
ATOM 438 C CA . ARG A 1 79 ? 32.681 55.178 66.404 1.00 44.47 79 ARG A CA 1
ATOM 439 C C . ARG A 1 79 ? 31.653 54.037 66.493 1.00 43.62 79 ARG A C 1
ATOM 440 O O . ARG A 1 79 ? 30.685 53.992 65.728 1.00 43.50 79 ARG A O 1
ATOM 448 N N . ALA A 1 80 ? 31.866 53.144 67.463 1.00 43.11 80 ALA A N 1
ATOM 449 C CA . ALA A 1 80 ? 30.997 51.985 67.740 1.00 42.60 80 ALA A CA 1
ATOM 450 C C . ALA A 1 80 ? 29.513 52.326 67.907 1.00 42.39 80 ALA A C 1
ATOM 451 O O . ALA A 1 80 ? 28.650 51.647 67.337 1.00 41.75 80 ALA A O 1
ATOM 453 N N . PHE A 1 81 ? 29.227 53.371 68.689 1.00 42.18 81 PHE A N 1
ATOM 454 C CA . PHE A 1 81 ? 27.847 53.744 69.002 1.00 42.03 81 PHE A CA 1
ATOM 455 C C . PHE A 1 81 ? 27.459 55.116 68.455 1.00 42.01 81 PHE A C 1
ATOM 456 O O . PHE A 1 81 ? 26.407 55.658 68.800 1.00 42.02 81 PHE A O 1
ATOM 464 N N . GLN A 1 82 ? 28.320 55.669 67.606 1.00 42.08 82 GLN A N 1
ATOM 465 C CA . GLN A 1 82 ? 28.015 56.887 66.874 1.00 42.14 82 GLN A CA 1
ATOM 466 C C . GLN A 1 82 ? 27.023 56.544 65.755 1.00 42.35 82 GLN A C 1
ATOM 467 O O . GLN A 1 82 ? 27.175 55.505 65.101 1.00 41.83 82 GLN A O 1
ATOM 473 N N . PRO A 1 83 ? 25.995 57.401 65.550 1.00 42.68 83 PRO A N 1
ATOM 474 C CA . PRO A 1 83 ? 25.023 57.203 64.471 1.00 43.18 83 PRO A CA 1
ATOM 475 C C . PRO A 1 83 ? 25.696 57.078 63.109 1.00 43.84 83 PRO A C 1
ATOM 476 O O . PRO A 1 83 ? 26.693 57.758 62.842 1.00 43.69 83 PRO A O 1
ATOM 480 N N . LYS A 1 84 ? 25.149 56.205 62.266 1.00 44.80 84 LYS A N 1
ATOM 481 C CA . LYS A 1 84 ? 25.664 55.973 60.913 1.00 45.88 84 LYS A CA 1
ATOM 482 C C . LYS A 1 84 ? 25.698 57.227 60.036 1.00 45.99 84 LYS A C 1
ATOM 483 O O . LYS A 1 84 ? 26.593 57.362 59.197 1.00 45.85 84 LYS A O 1
ATOM 489 N N . VAL A 1 85 ? 24.749 58.146 60.244 1.00 46.48 85 VAL A N 1
ATOM 490 C CA . VAL A 1 85 ? 24.712 59.405 59.469 1.00 47.06 85 VAL A CA 1
ATOM 491 C C . VAL A 1 85 ? 26.011 60.220 59.599 1.00 46.75 85 VAL A C 1
ATOM 492 O O . VAL A 1 85 ? 26.408 60.902 58.660 1.00 46.81 85 VAL A O 1
ATOM 496 N N . TYR A 1 86 ? 26.674 60.114 60.752 1.00 46.39 86 TYR A N 1
ATOM 497 C CA . TYR A 1 86 ? 27.927 60.831 61.011 1.00 45.94 86 TYR A CA 1
ATOM 498 C C . TYR A 1 86 ? 29.177 60.007 60.694 1.00 45.69 86 TYR A C 1
ATOM 499 O O . TYR A 1 86 ? 30.296 60.448 60.953 1.00 45.57 86 TYR A O 1
ATOM 508 N N . GLY A 1 87 ? 28.979 58.821 60.123 1.00 45.41 87 GLY A N 1
ATOM 509 C CA . GLY A 1 87 ? 30.081 57.914 59.810 1.00 45.02 87 GLY A CA 1
ATOM 510 C C . GLY A 1 87 ? 30.301 56.835 60.864 1.00 44.69 87 GLY A C 1
ATOM 511 O O . GLY A 1 87 ? 31.329 56.159 60.859 1.00 44.76 87 GLY A O 1
ATOM 512 N N . GLY A 1 88 ? 29.332 56.674 61.763 1.00 44.17 88 GLY A N 1
ATOM 513 C CA . GLY A 1 88 ? 29.409 55.683 62.831 1.00 43.60 88 GLY A CA 1
ATOM 514 C C . GLY A 1 88 ? 29.133 54.258 62.397 1.00 43.20 88 GLY A C 1
ATOM 515 O O . GLY A 1 88 ? 28.622 54.017 61.299 1.00 43.18 88 GLY A O 1
ATOM 516 N N . LEU A 1 89 ? 29.469 53.309 63.271 1.00 42.73 89 LEU A N 1
ATOM 517 C CA . LEU A 1 89 ? 29.337 51.887 62.960 1.00 42.24 89 LEU A CA 1
ATOM 518 C C . LEU A 1 89 ? 27.997 51.321 63.396 1.00 41.94 89 LEU A C 1
ATOM 519 O O . LEU A 1 89 ? 27.449 50.434 62.737 1.00 41.86 89 LEU A O 1
ATOM 524 N N . GLU A 1 90 ? 27.485 51.841 64.511 1.00 41.65 90 GLU A N 1
ATOM 525 C CA . GLU A 1 90 ? 26.334 51.268 65.217 1.00 41.34 90 GLU A CA 1
ATOM 526 C C . GLU A 1 90 ? 26.510 49.768 65.492 1.00 41.04 90 GLU A C 1
ATOM 527 O O . GLU A 1 90 ? 25.682 48.938 65.105 1.00 41.05 90 GLU A O 1
ATOM 533 N N . MET A 1 91 ? 27.618 49.439 66.158 1.00 40.53 91 MET A N 1
ATOM 534 C CA . MET A 1 91 ? 27.908 48.073 66.593 1.00 40.32 91 MET A CA 1
ATOM 535 C C . MET A 1 91 ? 26.847 47.591 67.570 1.00 39.11 91 MET A C 1
ATOM 536 O O . MET A 1 91 ? 26.270 48.386 68.317 1.00 38.86 91 MET A O 1
ATOM 541 N N . SER A 1 92 ? 26.605 46.286 67.570 1.00 37.90 92 SER A N 1
ATOM 542 C CA . SER A 1 92 ? 25.742 45.678 68.566 1.00 37.31 92 SER A CA 1
ATOM 543 C C . SER A 1 92 ? 26.460 45.738 69.918 1.00 36.72 92 SER A C 1
ATOM 544 O O . SER A 1 92 ? 27.691 45.782 69.972 1.00 36.45 92 SER A O 1
ATOM 547 N N . LEU A 1 93 ? 25.701 45.767 71.007 1.00 36.38 93 LEU A N 1
ATOM 548 C CA . LEU A 1 93 ? 26.321 45.715 72.354 1.00 36.37 93 LEU A CA 1
ATOM 549 C C . LEU A 1 93 ? 27.241 44.483 72.588 1.00 36.04 93 LEU A C 1
ATOM 550 O O . LEU A 1 93 ? 28.355 44.647 73.089 1.00 36.23 93 LEU A O 1
ATOM 555 N N . PRO A 1 94 ? 26.789 43.263 72.221 1.00 35.84 94 PRO A N 1
ATOM 556 C CA . PRO A 1 94 ? 27.681 42.105 72.390 1.00 35.77 94 PRO A CA 1
ATOM 557 C C . PRO A 1 94 ? 29.040 42.256 71.686 1.00 36.05 94 PRO A C 1
ATOM 558 O O . PRO A 1 94 ? 30.074 41.899 72.258 1.00 36.05 94 PRO A O 1
ATOM 562 N N . ASP A 1 95 ? 29.035 42.769 70.457 1.00 36.53 95 ASP A N 1
ATOM 563 C CA . ASP A 1 95 ? 30.257 42.873 69.659 1.00 37.12 95 ASP A CA 1
ATOM 564 C C . ASP A 1 95 ? 31.216 43.913 70.250 1.00 36.88 95 ASP A C 1
ATOM 565 O O . ASP A 1 95 ? 32.426 43.671 70.377 1.00 37.02 95 ASP A O 1
ATOM 570 N N . PHE A 1 96 ? 30.666 45.066 70.612 1.00 36.20 96 PHE A N 1
ATOM 571 C CA . PHE A 1 96 ? 31.435 46.097 71.284 1.00 36.13 96 PHE A CA 1
ATOM 572 C C . PHE A 1 96 ? 31.999 45.614 72.643 1.00 36.13 96 PHE A C 1
ATOM 573 O O . PHE A 1 96 ? 33.192 45.783 72.927 1.00 36.55 96 PHE A O 1
ATOM 581 N N . ALA A 1 97 ? 31.142 45.018 73.464 1.00 35.48 97 ALA A N 1
ATOM 582 C CA . ALA A 1 97 ? 31.545 44.536 74.784 1.00 35.19 97 ALA A CA 1
ATOM 583 C C . ALA A 1 97 ? 32.691 43.519 74.716 1.00 34.82 97 ALA A C 1
ATOM 584 O O . ALA A 1 97 ? 33.592 43.557 75.539 1.00 35.08 97 ALA A O 1
ATOM 586 N N . ASN A 1 98 ? 32.656 42.625 73.729 1.00 34.68 98 ASN A N 1
ATOM 587 C CA . ASN A 1 98 ? 33.740 41.670 73.507 1.00 34.52 98 ASN A CA 1
ATOM 588 C C . ASN A 1 98 ? 35.072 42.336 73.116 1.00 34.60 98 ASN A C 1
ATOM 589 O O . ASN A 1 98 ? 36.145 41.834 73.461 1.00 34.75 98 ASN A O 1
ATOM 594 N N . CYS A 1 99 ? 34.999 43.473 72.424 1.00 34.99 99 CYS A N 1
ATOM 595 C CA . CYS A 1 99 ? 36.200 44.246 72.071 1.00 34.91 99 CYS A CA 1
ATOM 596 C C . CYS A 1 99 ? 36.830 44.857 73.316 1.00 34.49 99 CYS A C 1
ATOM 597 O O . CYS A 1 99 ? 38.050 44.864 73.465 1.00 34.52 99 CYS A O 1
ATOM 600 N N . ILE A 1 100 ? 35.985 45.362 74.206 1.00 34.07 100 ILE A N 1
ATOM 601 C CA . ILE A 1 100 ? 36.434 45.907 75.487 1.00 33.65 100 ILE A CA 1
ATOM 602 C C . ILE A 1 100 ? 37.029 44.825 76.411 1.00 33.63 100 ILE A C 1
ATOM 603 O O . ILE A 1 100 ? 38.032 45.070 77.090 1.00 33.94 100 ILE A O 1
ATOM 608 N N . VAL A 1 101 ? 36.417 43.640 76.416 1.00 33.35 101 VAL A N 1
ATOM 609 C CA . VAL A 1 101 ? 36.947 42.468 77.127 1.00 33.06 101 VAL A CA 1
ATOM 610 C C . VAL A 1 101 ? 38.364 42.138 76.658 1.00 33.55 101 VAL A C 1
ATOM 611 O O . VAL A 1 101 ? 39.286 42.033 77.464 1.00 33.67 101 VAL A O 1
ATOM 615 N N . THR A 1 102 ? 38.527 41.981 75.348 1.00 34.13 102 THR A N 1
ATOM 616 C CA . THR A 1 102 ? 39.816 41.657 74.750 1.00 34.44 102 THR A CA 1
ATOM 617 C C . THR A 1 102 ? 40.857 42.737 75.068 1.00 34.68 102 THR A C 1
ATOM 618 O O . THR A 1 102 ? 41.973 42.424 75.498 1.00 34.99 102 THR A O 1
ATOM 622 N N . LEU A 1 103 ? 40.473 43.999 74.875 1.00 34.49 103 LEU A N 1
ATOM 623 C CA . LEU A 1 103 ? 41.320 45.144 75.183 1.00 34.49 103 LEU A CA 1
ATOM 624 C C . LEU A 1 103 ? 41.789 45.191 76.646 1.00 34.45 103 LEU A C 1
ATOM 625 O O . LEU A 1 103 ? 42.964 45.458 76.913 1.00 34.58 103 LEU A O 1
ATOM 630 N N . ALA A 1 104 ? 40.872 44.926 77.579 1.00 34.17 104 ALA A N 1
ATOM 631 C CA . ALA A 1 104 ? 41.178 44.884 79.019 1.00 34.04 104 ALA A CA 1
ATOM 632 C C . ALA A 1 104 ? 42.204 43.836 79.430 1.00 34.16 104 ALA A C 1
ATOM 633 O O . ALA A 1 104 ? 42.832 43.960 80.488 1.00 34.29 104 ALA A O 1
ATOM 635 N N . GLY A 1 105 ? 42.363 42.794 78.617 1.00 34.32 105 GLY A N 1
ATOM 636 C CA . GLY A 1 105 ? 43.437 41.809 78.825 1.00 34.54 105 GLY A CA 1
ATOM 637 C C . GLY A 1 105 ? 44.841 42.380 78.642 1.00 34.91 105 GLY A C 1
ATOM 638 O O . GLY A 1 105 ? 45.801 41.900 79.252 1.00 35.16 105 GLY A O 1
ATOM 639 N N . ALA A 1 106 ? 44.959 43.414 77.809 1.00 35.06 106 ALA A N 1
ATOM 640 C CA . ALA A 1 106 ? 46.242 44.066 77.544 1.00 35.19 106 ALA A CA 1
ATOM 641 C C . ALA A 1 106 ? 46.515 45.221 78.506 1.00 35.38 106 ALA A C 1
ATOM 642 O O . ALA A 1 106 ? 47.620 45.347 79.038 1.00 35.61 106 ALA A O 1
ATOM 644 N N . CYS A 1 107 ? 45.503 46.063 78.709 1.00 35.54 107 CYS A N 1
ATOM 645 C CA . CYS A 1 107 ? 45.596 47.236 79.570 1.00 35.34 107 CYS A CA 1
ATOM 646 C C . CYS A 1 107 ? 44.194 47.603 80.050 1.00 35.16 107 CYS A C 1
ATOM 647 O O . CYS A 1 107 ? 43.363 48.061 79.270 1.00 35.10 107 CYS A O 1
ATOM 650 N N . ALA A 1 108 ? 43.941 47.394 81.340 1.00 35.13 108 ALA A N 1
ATOM 651 C CA . ALA A 1 108 ? 42.602 47.566 81.911 1.00 35.02 108 ALA A CA 1
ATOM 652 C C . ALA A 1 108 ? 42.159 49.028 81.938 1.00 35.14 108 ALA A C 1
ATOM 653 O O . ALA A 1 108 ? 41.006 49.334 81.645 1.00 35.27 108 ALA A O 1
ATOM 655 N N . GLY A 1 109 ? 43.084 49.915 82.295 1.00 35.44 109 GLY A N 1
ATOM 656 C CA . GLY A 1 109 ? 42.844 51.357 82.310 1.00 35.33 109 GLY A CA 1
ATOM 657 C C . GLY A 1 109 ? 42.528 51.928 80.944 1.00 35.54 109 GLY A C 1
ATOM 658 O O . GLY A 1 109 ? 41.630 52.765 80.821 1.00 35.88 109 GLY A O 1
ATOM 659 N N . THR A 1 110 ? 43.264 51.484 79.922 1.00 35.43 110 THR A N 1
ATOM 660 C CA . THR A 1 110 ? 42.961 51.845 78.540 1.00 35.55 110 THR A CA 1
ATOM 661 C C . THR A 1 110 ? 41.548 51.395 78.163 1.00 35.81 110 THR A C 1
ATOM 662 O O . THR A 1 110 ? 40.759 52.200 77.671 1.00 36.11 110 THR A O 1
ATOM 666 N N . ALA A 1 111 ? 41.237 50.124 78.419 1.00 35.99 111 ALA A N 1
ATOM 667 C CA . ALA A 1 111 ? 39.924 49.554 78.093 1.00 36.37 111 ALA A CA 1
ATOM 668 C C . ALA A 1 111 ? 38.785 50.271 78.821 1.00 36.53 111 ALA A C 1
ATOM 669 O O . ALA A 1 111 ? 37.779 50.625 78.205 1.00 36.57 111 ALA A O 1
ATOM 671 N N . TRP A 1 112 ? 38.967 50.481 80.123 1.00 36.43 112 TRP A N 1
ATOM 672 C CA . TRP A 1 112 ? 38.023 51.210 80.958 1.00 36.90 112 TRP A CA 1
ATOM 673 C C . TRP A 1 112 ? 37.770 52.648 80.464 1.00 37.02 112 TRP A C 1
ATOM 674 O O . TRP A 1 112 ? 36.617 53.042 80.267 1.00 37.08 112 TRP A O 1
ATOM 685 N N . ALA A 1 113 ? 38.840 53.421 80.267 1.00 36.82 113 ALA A N 1
ATOM 686 C CA . ALA A 1 113 ? 38.721 54.790 79.752 1.00 36.90 113 ALA A CA 1
ATOM 687 C C . ALA A 1 113 ? 38.147 54.829 78.331 1.00 37.11 113 ALA A C 1
ATOM 688 O O . ALA A 1 113 ? 37.240 55.627 78.042 1.00 37.07 113 ALA A O 1
ATOM 690 N N . PHE A 1 114 ? 38.654 53.959 77.455 1.00 37.31 114 PHE A N 1
ATOM 691 C CA . PHE A 1 114 ? 38.224 53.978 76.053 1.00 37.62 114 PHE A CA 1
ATOM 692 C C . PHE A 1 114 ? 36.786 53.507 75.875 1.00 37.77 114 PHE A C 1
ATOM 693 O O . PHE A 1 114 ? 36.067 54.011 75.007 1.00 38.21 114 PHE A O 1
ATOM 701 N N . SER A 1 115 ? 36.380 52.538 76.692 1.00 37.72 115 SER A N 1
ATOM 702 C CA . SER A 1 115 ? 35.011 52.039 76.703 1.00 37.92 115 SER A CA 1
ATOM 703 C C . SER A 1 115 ? 34.036 53.182 76.946 1.00 37.35 115 SER A C 1
ATOM 704 O O . SER A 1 115 ? 33.042 53.320 76.240 1.00 37.85 115 SER A O 1
ATOM 707 N N . LEU A 1 116 ? 34.330 54.003 77.943 1.00 36.94 116 LEU A N 1
ATOM 708 C CA . LEU A 1 116 ? 33.497 55.165 78.261 1.00 36.66 116 LEU A CA 1
ATOM 709 C C . LEU A 1 116 ? 33.504 56.227 77.144 1.00 36.63 116 LEU A C 1
ATOM 710 O O . LEU A 1 116 ? 32.456 56.771 76.798 1.00 36.70 116 LEU A O 1
ATOM 715 N N . LEU A 1 117 ? 34.668 56.496 76.564 1.00 36.59 117 LEU A N 1
ATOM 716 C CA . LEU A 1 117 ? 34.742 57.382 75.393 1.00 36.75 117 LEU A CA 1
ATOM 717 C C . LEU A 1 117 ? 33.810 56.888 74.285 1.00 37.00 117 LEU A C 1
ATOM 718 O O . LEU A 1 117 ? 33.201 57.692 73.577 1.00 37.32 117 LEU A O 1
ATOM 723 N N . CYS A 1 118 ? 33.686 55.564 74.165 1.00 37.13 118 CYS A N 1
ATOM 724 C CA . CYS A 1 118 ? 32.822 54.945 73.170 1.00 36.86 118 CYS A CA 1
ATOM 725 C C . CYS A 1 118 ? 31.349 54.998 73.561 1.00 36.96 118 CYS A C 1
ATOM 726 O O . CYS A 1 118 ? 30.511 55.375 72.744 1.00 37.04 118 CYS A O 1
ATOM 729 N N . THR A 1 119 ? 31.028 54.607 74.796 1.00 36.97 119 THR A N 1
ATOM 730 C CA . THR A 1 119 ? 29.616 54.511 75.202 1.00 36.89 119 THR A CA 1
ATOM 731 C C . THR A 1 119 ? 28.938 55.880 75.322 1.00 37.02 119 THR A C 1
ATOM 732 O O . THR A 1 119 ? 27.713 55.982 75.209 1.00 37.37 119 THR A O 1
ATOM 736 N N . HIS A 1 120 ? 29.723 56.927 75.551 1.00 36.73 120 HIS A N 1
ATOM 737 C CA . HIS A 1 120 ? 29.163 58.275 75.633 1.00 36.78 120 HIS A CA 1
ATOM 738 C C . HIS A 1 120 ? 28.494 58.723 74.328 1.00 36.91 120 HIS A C 1
ATOM 739 O O . HIS A 1 120 ? 27.506 59.446 74.361 1.00 37.14 120 HIS A O 1
ATOM 746 N N . SER A 1 121 ? 29.025 58.273 73.192 1.00 36.94 121 SER A N 1
ATOM 747 C CA . SER A 1 121 ? 28.428 58.543 71.887 1.00 37.02 121 SER A CA 1
ATOM 748 C C . SER A 1 121 ? 27.015 57.980 71.730 1.00 37.41 121 SER A C 1
ATOM 749 O O . SER A 1 121 ? 26.206 58.558 71.007 1.00 37.59 121 SER A O 1
ATOM 752 N N . HIS A 1 122 ? 26.730 56.850 72.391 1.00 37.59 122 HIS A N 1
ATOM 753 C CA . HIS A 1 122 ? 25.384 56.260 72.402 1.00 37.42 122 HIS A CA 1
ATOM 754 C C . HIS A 1 122 ? 24.396 57.230 73.056 1.00 38.05 122 HIS A C 1
ATOM 755 O O . HIS A 1 122 ? 23.266 57.419 72.591 1.00 37.75 122 HIS A O 1
ATOM 762 N N . GLN A 1 123 ? 24.855 57.847 74.136 1.00 38.81 123 GLN A N 1
ATOM 763 C CA . GLN A 1 123 ? 24.089 58.800 74.923 1.00 40.10 123 GLN A CA 1
ATOM 764 C C . GLN A 1 123 ? 23.856 60.098 74.127 1.00 40.13 123 GLN A C 1
ATOM 765 O O . GLN A 1 123 ? 22.721 60.567 73.984 1.00 40.02 123 GLN A O 1
ATOM 771 N N . ILE A 1 124 ? 24.948 60.655 73.612 1.00 40.02 124 ILE A N 1
ATOM 772 C CA . ILE A 1 124 ? 24.923 61.839 72.763 1.00 40.34 124 ILE A CA 1
ATOM 773 C C . ILE A 1 124 ? 23.928 61.692 71.596 1.00 40.52 124 ILE A C 1
ATOM 774 O O . ILE A 1 124 ? 23.278 62.665 71.202 1.00 40.52 124 ILE A O 1
ATOM 779 N N . ALA A 1 125 ? 23.788 60.467 71.089 1.00 40.41 125 ALA A N 1
ATOM 780 C CA . ALA A 1 125 ? 22.852 60.157 70.010 1.00 40.42 125 ALA A CA 1
ATOM 781 C C . ALA A 1 125 ? 21.380 60.322 70.407 1.00 40.43 125 ALA A C 1
ATOM 782 O O . ALA A 1 125 ? 20.497 60.286 69.547 1.00 40.68 125 ALA A O 1
ATOM 784 N N . MET A 1 126 ? 21.128 60.502 71.703 1.00 40.31 126 MET A N 1
ATOM 785 C CA . MET A 1 126 ? 19.778 60.737 72.218 1.00 40.51 126 MET A CA 1
ATOM 786 C C . MET A 1 126 ? 19.504 62.222 72.518 1.00 40.73 126 MET A C 1
ATOM 787 O O . MET A 1 126 ? 18.371 62.606 72.839 1.00 40.36 126 MET A O 1
ATOM 792 N N . PHE A 1 127 ? 20.545 63.045 72.416 1.00 41.07 127 PHE A N 1
ATOM 793 C CA . PHE A 1 127 ? 20.398 64.500 72.515 1.00 41.70 127 PHE A CA 1
ATOM 794 C C . PHE A 1 127 ? 19.845 65.025 71.183 1.00 41.79 127 PHE A C 1
ATOM 795 O O . PHE A 1 127 ? 19.664 64.252 70.230 1.00 41.58 127 PHE A O 1
ATOM 803 N N . SER A 1 128 ? 19.585 66.330 71.118 1.00 41.86 128 SER A N 1
ATOM 804 C CA . SER A 1 128 ? 19.048 66.960 69.913 1.00 41.99 128 SER A CA 1
ATOM 805 C C . SER A 1 128 ? 19.986 66.802 68.713 1.00 42.41 128 SER A C 1
ATOM 806 O O . SER A 1 128 ? 21.209 66.725 68.869 1.00 42.01 128 SER A O 1
ATOM 809 N N . LYS A 1 129 ? 19.400 66.764 67.518 1.00 42.98 129 LYS A N 1
ATOM 810 C CA . LYS A 1 129 ? 20.165 66.769 66.271 1.00 44.18 129 LYS A CA 1
ATOM 811 C C . LYS A 1 129 ? 21.176 67.920 66.201 1.00 43.85 129 LYS A C 1
ATOM 812 O O . LYS A 1 129 ? 22.272 67.758 65.651 1.00 43.76 129 LYS A O 1
ATOM 818 N N . GLN A 1 130 ? 20.799 69.069 66.760 1.00 43.98 130 GLN A N 1
ATOM 819 C CA . GLN A 1 130 ? 21.637 70.263 66.760 1.00 44.16 130 GLN A CA 1
ATOM 820 C C . GLN A 1 130 ? 22.941 70.070 67.530 1.00 43.79 130 GLN A C 1
ATOM 821 O O . GLN A 1 130 ? 23.998 70.462 67.044 1.00 43.85 130 GLN A O 1
ATOM 827 N N . LEU A 1 131 ? 22.868 69.457 68.711 1.00 43.48 131 LEU A N 1
ATOM 828 C CA . LEU A 1 131 ? 24.067 69.147 69.486 1.00 43.22 131 LEU A CA 1
ATOM 829 C C . LEU A 1 131 ? 24.958 68.144 68.747 1.00 43.07 131 LEU A C 1
ATOM 830 O O . LEU A 1 131 ? 26.179 68.309 68.694 1.00 42.84 131 LEU A O 1
ATOM 835 N N . GLN A 1 132 ? 24.339 67.112 68.174 1.00 42.77 132 GLN A N 1
ATOM 836 C CA . GLN A 1 132 ? 25.075 66.065 67.466 1.00 42.71 132 GLN A CA 1
ATOM 837 C C . GLN A 1 132 ? 25.774 66.613 66.221 1.00 43.25 132 GLN A C 1
ATOM 838 O O . GLN A 1 132 ? 26.954 66.327 65.991 1.00 42.86 132 GLN A O 1
ATOM 844 N N . ASP A 1 133 ? 25.042 67.404 65.435 1.00 44.14 133 ASP A N 1
ATOM 845 C CA . ASP A 1 133 ? 25.611 68.166 64.308 1.00 45.10 133 ASP A CA 1
ATOM 846 C C . ASP A 1 133 ? 26.806 69.008 64.747 1.00 45.42 133 ASP A C 1
ATOM 847 O O . ASP A 1 133 ? 27.863 68.974 64.123 1.00 45.39 133 ASP A O 1
ATOM 852 N N . GLU A 1 134 ? 26.619 69.745 65.838 1.00 46.04 134 GLU A N 1
ATOM 853 C CA . GLU A 1 134 ? 27.637 70.602 66.428 1.00 46.92 134 GLU A CA 1
ATOM 854 C C . GLU A 1 134 ? 28.903 69.831 66.827 1.00 46.73 134 GLU A C 1
ATOM 855 O O . GLU A 1 134 ? 30.020 70.324 66.642 1.00 46.99 134 GLU A O 1
ATOM 861 N N . ILE A 1 135 ? 28.731 68.627 67.372 1.00 46.45 135 ILE A N 1
ATOM 862 C CA . ILE A 1 135 ? 29.870 67.799 67.763 1.00 46.01 135 ILE A CA 1
ATOM 863 C C . ILE A 1 135 ? 30.518 67.113 66.553 1.00 46.06 135 ILE A C 1
ATOM 864 O O . ILE A 1 135 ? 31.731 67.208 66.360 1.00 46.11 135 ILE A O 1
ATOM 869 N N . TRP A 1 136 ? 29.707 66.449 65.732 1.00 45.80 136 TRP A N 1
ATOM 870 C CA . TRP A 1 136 ? 30.242 65.492 64.760 1.00 45.95 136 TRP A CA 1
ATOM 871 C C . TRP A 1 136 ? 30.396 65.954 63.304 1.00 46.86 136 TRP A C 1
ATOM 872 O O . TRP A 1 136 ? 31.171 65.349 62.559 1.00 46.92 136 TRP A O 1
ATOM 883 N N . LEU A 1 137 ? 29.667 66.990 62.888 1.00 48.32 137 LEU A N 1
ATOM 884 C CA . LEU A 1 137 ? 29.887 67.565 61.552 1.00 49.72 137 LEU A CA 1
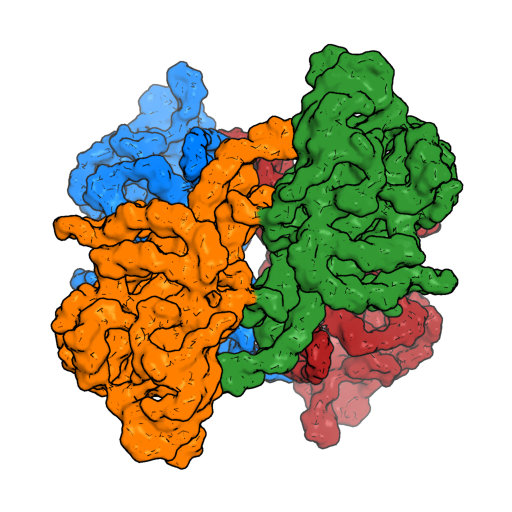ATOM 885 C C . LEU A 1 137 ? 31.215 68.313 61.554 1.00 50.76 137 LEU A C 1
ATOM 886 O O . LEU A 1 137 ? 31.979 68.253 60.590 1.00 50.79 137 LEU A O 1
ATOM 891 N N . LYS A 1 138 ? 31.469 69.001 62.666 1.00 52.16 138 LYS A N 1
ATOM 892 C CA . LYS A 1 138 ? 32.743 69.652 62.968 1.00 53.82 138 LYS A CA 1
ATOM 893 C C . LYS A 1 138 ? 33.899 68.640 62.966 1.00 53.64 138 LYS A C 1
ATOM 894 O O . LYS A 1 138 ? 34.884 68.802 62.233 1.00 53.73 138 LYS A O 1
ATOM 900 N N . ASP A 1 139 ? 33.755 67.594 63.781 1.00 53.43 139 ASP A N 1
ATOM 901 C CA . ASP A 1 139 ? 34.787 66.579 63.961 1.00 53.14 139 ASP A CA 1
ATOM 902 C C . ASP A 1 139 ? 34.139 65.206 64.167 1.00 52.43 139 ASP A C 1
ATOM 903 O O . ASP A 1 139 ? 33.644 64.914 65.254 1.00 52.50 139 ASP A O 1
ATOM 908 N N . PRO A 1 140 ? 34.136 64.362 63.115 1.00 51.60 140 PRO A N 1
ATOM 909 C CA . PRO A 1 140 ? 33.524 63.028 63.169 1.00 50.83 140 PRO A CA 1
ATOM 910 C C . PRO A 1 140 ? 34.177 62.080 64.184 1.00 49.75 140 PRO A C 1
ATOM 911 O O . PRO A 1 140 ? 33.556 61.097 64.597 1.00 49.54 140 PRO A O 1
ATOM 915 N N . ASP A 1 141 ? 35.411 62.390 64.575 1.00 48.50 141 ASP A N 1
ATOM 916 C CA . ASP A 1 141 ? 36.186 61.574 65.502 1.00 47.39 141 ASP A CA 1
ATOM 917 C C . ASP A 1 141 ? 36.150 62.080 66.945 1.00 46.40 141 ASP A C 1
ATOM 918 O O . ASP A 1 141 ? 36.856 61.550 67.810 1.00 46.29 141 ASP A O 1
ATOM 923 N N . ALA A 1 142 ? 35.329 63.100 67.196 1.00 45.07 142 ALA A N 1
ATOM 924 C CA . ALA A 1 142 ? 35.220 63.709 68.516 1.00 43.97 142 ALA A CA 1
ATOM 925 C C . ALA A 1 142 ? 34.494 62.794 69.492 1.00 43.17 142 ALA A C 1
ATOM 926 O O . ALA A 1 142 ? 33.526 62.119 69.126 1.00 43.02 142 ALA A O 1
ATOM 928 N N . THR A 1 143 ? 34.993 62.756 70.727 1.00 42.24 143 THR A N 1
ATOM 929 C CA . THR A 1 143 ? 34.383 61.972 71.801 1.00 41.28 143 THR A CA 1
ATOM 930 C C . THR A 1 143 ? 34.181 62.808 73.063 1.00 40.71 143 THR A C 1
ATOM 931 O O . THR A 1 143 ? 34.750 63.891 73.201 1.00 40.22 143 THR A O 1
ATOM 935 N N . ALA A 1 144 ? 33.356 62.291 73.973 1.00 40.28 144 ALA A N 1
ATOM 936 C CA . ALA A 1 144 ? 33.155 62.889 75.287 1.00 39.86 144 ALA A CA 1
ATOM 937 C C . ALA A 1 144 ? 33.662 61.979 76.406 1.00 39.62 144 ALA A C 1
ATOM 938 O O . ALA A 1 144 ? 33.631 60.758 76.286 1.00 39.84 144 ALA A O 1
ATOM 940 N N . SER A 1 145 ? 34.159 62.585 77.478 1.00 39.41 145 SER A N 1
ATOM 941 C CA . SER A 1 145 ? 34.318 61.890 78.745 1.00 39.28 145 SER A CA 1
ATOM 942 C C . SER A 1 145 ? 33.126 62.301 79.617 1.00 39.46 145 SER A C 1
ATOM 943 O O . SER A 1 145 ? 32.234 63.020 79.149 1.00 39.48 145 SER A O 1
ATOM 946 N N . SER A 1 146 ? 33.083 61.834 80.862 1.00 39.63 146 SER A N 1
ATOM 947 C CA . SER A 1 146 ? 31.982 62.191 81.741 1.00 40.07 146 SER A CA 1
ATOM 948 C C . SER A 1 146 ? 32.338 62.184 83.213 1.00 40.73 146 SER A C 1
ATOM 949 O O . SER A 1 146 ? 33.372 61.670 83.628 1.00 40.73 146 SER A O 1
ATOM 952 N N . SER A 1 147 ? 31.448 62.793 83.982 1.00 41.74 147 SER A N 1
ATOM 953 C CA . SER A 1 147 ? 31.442 62.748 85.428 1.00 42.70 147 SER A CA 1
ATOM 954 C C . SER A 1 147 ? 29.979 62.995 85.768 1.00 43.74 147 SER A C 1
ATOM 955 O O . SER A 1 147 ? 29.480 64.120 85.662 1.00 43.44 147 SER A O 1
ATOM 958 N N . ILE A 1 148 ? 29.294 61.926 86.153 1.00 45.32 148 ILE A N 1
ATOM 959 C CA . ILE A 1 148 ? 27.832 61.903 86.145 1.00 47.14 148 ILE A CA 1
ATOM 960 C C . ILE A 1 148 ? 27.157 62.078 87.514 1.00 48.18 148 ILE A C 1
ATOM 961 O O . ILE A 1 148 ? 25.945 62.304 87.583 1.00 48.27 148 ILE A O 1
ATOM 966 N N . ALA A 1 149 ? 27.933 61.970 88.592 1.00 49.65 149 ALA A N 1
ATOM 967 C CA . ALA A 1 149 ? 27.400 62.179 89.936 1.00 51.08 149 ALA A CA 1
ATOM 968 C C . ALA A 1 149 ? 27.079 63.659 90.117 1.00 52.27 149 ALA A C 1
ATOM 969 O O . ALA A 1 149 ? 27.945 64.512 89.898 1.00 52.30 149 ALA A O 1
ATOM 971 N N . PRO A 1 150 ? 25.821 63.970 90.493 1.00 53.57 150 PRO A N 1
ATOM 972 C CA . PRO A 1 150 ? 25.315 65.346 90.495 1.00 54.64 150 PRO A CA 1
ATOM 973 C C . PRO A 1 150 ? 25.820 66.209 91.664 1.00 55.92 150 PRO A C 1
ATOM 974 O O . PRO A 1 150 ? 25.033 66.620 92.523 1.00 55.91 150 PRO A O 1
ATOM 978 N N . PHE A 1 151 ? 27.122 66.489 91.678 1.00 57.48 151 PHE A N 1
ATOM 979 C CA . PHE A 1 151 ? 27.724 67.287 92.748 1.00 59.21 151 PHE A CA 1
ATOM 980 C C . PHE A 1 151 ? 27.726 68.788 92.465 1.00 59.32 151 PHE A C 1
ATOM 981 O O . PHE A 1 151 ? 27.925 69.595 93.376 1.00 59.39 151 PHE A O 1
ATOM 989 N N . GLY A 1 152 ? 27.500 69.155 91.207 1.00 59.49 152 GLY A N 1
ATOM 990 C CA . GLY A 1 152 ? 27.526 70.554 90.797 1.00 59.89 152 GLY A CA 1
ATOM 991 C C . GLY A 1 152 ? 26.371 71.384 91.326 1.00 60.13 152 GLY A C 1
ATOM 992 O O . GLY A 1 152 ? 25.273 70.869 91.562 1.00 60.07 152 GLY A O 1
ATOM 993 N N . LYS A 1 153 ? 26.631 72.674 91.520 1.00 60.43 153 LYS A N 1
ATOM 994 C CA . LYS A 1 153 ? 25.597 73.624 91.914 1.00 60.95 153 LYS A CA 1
ATOM 995 C C . LYS A 1 153 ? 25.027 74.308 90.675 1.00 60.47 153 LYS A C 1
ATOM 996 O O . LYS A 1 153 ? 25.771 74.781 89.815 1.00 60.04 153 LYS A O 1
ATOM 1002 N N . VAL A 1 154 ? 23.702 74.342 90.592 1.00 60.40 154 VAL A N 1
ATOM 1003 C CA . VAL A 1 154 ? 23.010 74.806 89.393 1.00 60.59 154 VAL A CA 1
ATOM 1004 C C . VAL A 1 154 ? 22.219 76.095 89.641 1.00 60.70 154 VAL A C 1
ATOM 1005 O O . VAL A 1 154 ? 21.428 76.187 90.584 1.00 60.52 154 VAL A O 1
ATOM 1009 N N . GLU A 1 155 ? 22.469 77.091 88.795 1.00 60.88 155 GLU A N 1
ATOM 1010 C CA . GLU A 1 155 ? 21.675 78.307 88.769 1.00 61.34 155 GLU A CA 1
ATOM 1011 C C . GLU A 1 155 ? 20.834 78.327 87.502 1.00 60.89 155 GLU A C 1
ATOM 1012 O O . GLU A 1 155 ? 21.369 78.283 86.395 1.00 60.64 155 GLU A O 1
ATOM 1018 N N . GLU A 1 156 ? 19.516 78.385 87.676 1.00 60.91 156 GLU A N 1
ATOM 1019 C CA . GLU A 1 156 ? 18.603 78.564 86.554 1.00 60.95 156 GLU A CA 1
ATOM 1020 C C . GLU A 1 156 ? 18.679 80.004 86.044 1.00 61.18 156 GLU A C 1
ATOM 1021 O O . GLU A 1 156 ? 18.266 80.941 86.730 1.00 61.31 156 GLU A O 1
ATOM 1027 N N . VAL A 1 157 ? 19.252 80.169 84.857 1.00 61.43 157 VAL A N 1
ATOM 1028 C CA . VAL A 1 157 ? 19.222 81.443 84.139 1.00 61.62 157 VAL A CA 1
ATOM 1029 C C . VAL A 1 157 ? 18.295 81.223 82.948 1.00 61.97 157 VAL A C 1
ATOM 1030 O O . VAL A 1 157 ? 17.684 80.156 82.844 1.00 62.04 157 VAL A O 1
ATOM 1034 N N . GLU A 1 158 ? 18.162 82.201 82.056 1.00 62.13 158 GLU A N 1
ATOM 1035 C CA . GLU A 1 158 ? 17.300 81.971 80.897 1.00 62.65 158 GLU A CA 1
ATOM 1036 C C . GLU A 1 158 ? 18.024 81.418 79.668 1.00 61.33 158 GLU A C 1
ATOM 1037 O O . GLU A 1 158 ? 19.119 81.862 79.318 1.00 61.47 158 GLU A O 1
ATOM 1043 N N . GLY A 1 159 ? 17.392 80.436 79.034 1.00 60.03 159 GLY A N 1
ATOM 1044 C CA . GLY A 1 159 ? 17.989 79.712 77.921 1.00 58.21 159 GLY A CA 1
ATOM 1045 C C . GLY A 1 159 ? 18.920 78.598 78.371 1.00 56.63 159 GLY A C 1
ATOM 1046 O O . GLY A 1 159 ? 19.623 78.016 77.550 1.00 56.63 159 GLY A O 1
ATOM 1047 N N . GLY A 1 160 ? 18.930 78.311 79.672 1.00 55.08 160 GLY A N 1
ATOM 1048 C CA . GLY A 1 160 ? 19.750 77.235 80.218 1.00 53.21 160 GLY A CA 1
ATOM 1049 C C . GLY A 1 160 ? 20.091 77.355 81.691 1.00 51.76 160 GLY A C 1
ATOM 1050 O O . GLY A 1 160 ? 19.294 77.845 82.485 1.00 51.52 160 GLY A O 1
ATOM 1051 N N . ILE A 1 161 ? 21.279 76.876 82.053 1.00 50.42 161 ILE A N 1
ATOM 1052 C CA . ILE A 1 161 ? 21.756 76.920 83.440 1.00 48.94 161 ILE A CA 1
ATOM 1053 C C . ILE A 1 161 ? 23.198 77.410 83.535 1.00 48.17 161 ILE A C 1
ATOM 1054 O O . ILE A 1 161 ? 23.920 77.457 82.540 1.00 47.79 161 ILE A O 1
ATOM 1059 N N . ILE A 1 162 ? 23.596 77.786 84.744 1.00 47.51 162 ILE A N 1
ATOM 1060 C CA . ILE A 1 162 ? 24.998 78.019 85.067 1.00 47.03 162 ILE A CA 1
ATOM 1061 C C . ILE A 1 162 ? 25.405 76.938 86.059 1.00 46.51 162 ILE A C 1
ATOM 1062 O O . ILE A 1 162 ? 24.739 76.738 87.076 1.00 46.53 162 ILE A O 1
ATOM 1067 N N . LEU A 1 163 ? 26.493 76.238 85.752 1.00 45.91 163 LEU A N 1
ATOM 1068 C CA . LEU A 1 163 ? 26.950 75.134 86.585 1.00 45.26 163 LEU A CA 1
ATOM 1069 C C . LEU A 1 163 ? 28.337 75.385 87.180 1.00 45.32 163 LEU A C 1
ATOM 1070 O O . LEU A 1 163 ? 29.262 75.811 86.487 1.00 44.91 163 LEU A O 1
ATOM 1075 N N . ASN A 1 164 ? 28.449 75.133 88.479 1.00 45.45 164 ASN A N 1
ATOM 1076 C CA . ASN A 1 164 ? 29.712 75.193 89.192 1.00 45.93 164 ASN A CA 1
ATOM 1077 C C . ASN A 1 164 ? 29.961 73.873 89.895 1.00 46.03 164 ASN A C 1
ATOM 1078 O O . ASN A 1 164 ? 29.037 73.272 90.433 1.00 46.12 164 ASN A O 1
ATOM 1083 N N . GLY A 1 165 ? 31.208 73.423 89.900 1.00 46.15 165 GLY A N 1
ATOM 1084 C CA . GLY A 1 165 ? 31.539 72.226 90.645 1.00 46.27 165 GLY A CA 1
ATOM 1085 C C . GLY A 1 165 ? 32.810 71.537 90.225 1.00 46.29 165 GLY A C 1
ATOM 1086 O O . GLY A 1 165 ? 33.327 71.758 89.127 1.00 46.17 165 GLY A O 1
ATOM 1087 N N . ASP A 1 166 ? 33.308 70.703 91.130 1.00 46.50 166 ASP A N 1
ATOM 1088 C CA . ASP A 1 166 ? 34.406 69.803 90.851 1.00 46.82 166 ASP A CA 1
ATOM 1089 C C . ASP A 1 166 ? 33.799 68.468 90.450 1.00 46.23 166 ASP A C 1
ATOM 1090 O O . ASP A 1 166 ? 33.061 67.848 91.219 1.00 46.49 166 ASP A O 1
ATOM 1095 N N . TYR A 1 167 ? 34.089 68.046 89.225 1.00 45.47 167 TYR A N 1
ATOM 1096 C CA . TYR A 1 167 ? 33.526 66.820 88.677 1.00 44.31 167 TYR A CA 1
ATOM 1097 C C . TYR A 1 167 ? 34.600 65.745 88.528 1.00 44.01 167 TYR A C 1
ATOM 1098 O O . TYR A 1 167 ? 35.295 65.670 87.512 1.00 43.79 167 TYR A O 1
ATOM 1107 N N . GLY A 1 168 ? 34.723 64.918 89.564 1.00 43.70 168 GLY A N 1
ATOM 1108 C CA . GLY A 1 168 ? 35.789 63.927 89.651 1.00 43.62 168 GLY A CA 1
ATOM 1109 C C . GLY A 1 168 ? 35.628 62.706 88.767 1.00 43.82 168 GLY A C 1
ATOM 1110 O O . GLY A 1 168 ? 34.564 62.476 88.184 1.00 43.43 168 GLY A O 1
ATOM 1111 N N . TRP A 1 169 ? 36.714 61.938 88.670 1.00 44.26 169 TRP A N 1
ATOM 1112 C CA . TRP A 1 169 ? 36.760 60.623 88.009 1.00 44.67 169 TRP A CA 1
ATOM 1113 C C . TRP A 1 169 ? 36.237 60.598 86.577 1.00 43.70 169 TRP A C 1
ATOM 1114 O O . TRP A 1 169 ? 35.318 59.840 86.245 1.00 43.65 169 TRP A O 1
ATOM 1125 N N . SER A 1 170 ? 36.843 61.420 85.728 1.00 42.31 170 SER A N 1
ATOM 1126 C CA . SER A 1 170 ? 36.478 61.456 84.323 1.00 40.90 170 SER A CA 1
ATOM 1127 C C . SER A 1 170 ? 37.503 60.679 83.513 1.00 40.32 170 SER A C 1
ATOM 1128 O O . SER A 1 170 ? 38.471 61.248 83.020 1.00 40.04 170 SER A O 1
ATOM 1131 N N . SER A 1 171 ? 37.290 59.368 83.400 1.00 39.73 171 SER A N 1
ATOM 1132 C CA . SER A 1 171 ? 38.191 58.484 82.667 1.00 39.24 171 SER A CA 1
ATOM 1133 C C . SER A 1 171 ? 38.309 58.950 81.225 1.00 39.30 171 SER A C 1
ATOM 1134 O O . SER A 1 171 ? 37.302 59.287 80.583 1.00 39.20 171 SER A O 1
ATOM 1137 N N . GLY A 1 172 ? 39.543 58.972 80.729 1.00 39.22 172 GLY A N 1
ATOM 1138 C CA . GLY A 1 172 ? 39.835 59.349 79.352 1.00 39.37 172 GLY A CA 1
ATOM 1139 C C . GLY A 1 172 ? 39.702 60.831 79.042 1.00 39.44 172 GLY A C 1
ATOM 1140 O O . GLY A 1 172 ? 39.757 61.222 77.874 1.00 39.29 172 GLY A O 1
ATOM 1141 N N . CYS A 1 173 ? 39.552 61.656 80.078 1.00 39.77 173 CYS A N 1
ATOM 1142 C CA . CYS A 1 173 ? 39.251 63.088 79.904 1.00 39.95 173 CYS A CA 1
ATOM 1143 C C . CYS A 1 173 ? 40.296 63.893 79.130 1.00 40.26 173 CYS A C 1
ATOM 1144 O O . CYS A 1 173 ? 39.937 64.848 78.446 1.00 40.44 173 CYS A O 1
ATOM 1147 N N . ASP A 1 174 ? 41.568 63.502 79.233 1.00 40.57 174 ASP A N 1
ATOM 1148 C CA . ASP A 1 174 ? 42.663 64.155 78.503 1.00 40.95 174 ASP A CA 1
ATOM 1149 C C . ASP A 1 174 ? 42.510 63.997 76.992 1.00 40.87 174 ASP A C 1
ATOM 1150 O O . ASP A 1 174 ? 43.068 64.778 76.223 1.00 41.13 174 ASP A O 1
ATOM 1155 N N . HIS A 1 175 ? 41.761 62.979 76.579 1.00 40.68 175 HIS A N 1
ATOM 1156 C CA . HIS A 1 175 ? 41.635 62.615 75.169 1.00 40.48 175 HIS A CA 1
ATOM 1157 C C . HIS A 1 175 ? 40.275 62.959 74.560 1.00 40.32 175 HIS A C 1
ATOM 1158 O O . HIS A 1 175 ? 40.044 62.702 73.382 1.00 40.38 175 HIS A O 1
ATOM 1165 N N . ALA A 1 176 ? 39.382 63.529 75.360 1.00 40.09 176 ALA A N 1
ATOM 1166 C CA . ALA A 1 176 ? 38.051 63.898 74.887 1.00 40.14 176 ALA A CA 1
ATOM 1167 C C . ALA A 1 176 ? 37.963 65.382 74.509 1.00 40.11 176 ALA A C 1
ATOM 1168 O O . ALA A 1 176 ? 38.680 66.221 75.065 1.00 40.27 176 ALA A O 1
ATOM 1170 N N . GLU A 1 177 ? 37.085 65.691 73.557 1.00 40.26 177 GLU A N 1
ATOM 1171 C CA . GLU A 1 177 ? 36.824 67.071 73.144 1.00 40.52 177 GLU A CA 1
ATOM 1172 C C . GLU A 1 177 ? 35.627 67.677 73.888 1.00 40.55 177 GLU A C 1
ATOM 1173 O O . GLU A 1 177 ? 35.414 68.892 73.860 1.00 40.99 177 GLU A O 1
ATOM 1179 N N . TYR A 1 178 ? 34.851 66.824 74.550 1.00 40.52 178 TYR A N 1
ATOM 1180 C CA . TYR A 1 178 ? 33.664 67.239 75.291 1.00 40.60 178 TYR A CA 1
ATOM 1181 C C . TYR A 1 178 ? 33.541 66.455 76.593 1.00 40.24 178 TYR A C 1
ATOM 1182 O O . TYR A 1 178 ? 34.180 65.412 76.770 1.00 40.21 178 TYR A O 1
ATOM 1191 N N . ALA A 1 179 ? 32.708 66.955 77.497 1.00 39.76 179 ALA A N 1
ATOM 1192 C CA . ALA A 1 179 ? 32.382 66.228 78.713 1.00 39.38 179 ALA A CA 1
ATOM 1193 C C . ALA A 1 179 ? 30.878 66.183 78.912 1.00 39.11 179 ALA A C 1
ATOM 1194 O O . ALA A 1 179 ? 30.181 67.160 78.635 1.00 38.95 179 ALA A O 1
ATOM 1196 N N . ILE A 1 180 ? 30.380 65.034 79.363 1.00 39.11 180 ILE A N 1
ATOM 1197 C CA . ILE A 1 180 ? 29.001 64.938 79.833 1.00 38.78 180 ILE A CA 1
ATOM 1198 C C . ILE A 1 180 ? 28.990 65.010 81.351 1.00 39.16 180 ILE A C 1
ATOM 1199 O O . ILE A 1 180 ? 29.680 64.253 82.041 1.00 39.20 180 ILE A O 1
ATOM 1204 N N . VAL A 1 181 ? 28.169 65.916 81.857 1.00 39.10 181 VAL A N 1
ATOM 1205 C CA . VAL A 1 181 ? 28.205 66.283 83.251 1.00 39.32 181 VAL A CA 1
ATOM 1206 C C . VAL A 1 181 ? 26.806 66.115 83.853 1.00 39.52 181 VAL A C 1
ATOM 1207 O O . VAL A 1 181 ? 25.806 66.487 83.236 1.00 39.45 181 VAL A O 1
ATOM 1211 N N . GLY A 1 182 ? 26.739 65.498 85.029 1.00 39.73 182 GLY A N 1
ATOM 1212 C CA . GLY A 1 182 ? 25.464 65.227 85.683 1.00 40.33 182 GLY A CA 1
ATOM 1213 C C . GLY A 1 182 ? 25.143 66.266 86.733 1.00 41.02 182 GLY A C 1
ATOM 1214 O O . GLY A 1 182 ? 26.030 66.700 87.469 1.00 41.34 182 GLY A O 1
ATOM 1215 N N . PHE A 1 183 ? 23.880 66.679 86.794 1.00 41.50 183 PHE A N 1
ATOM 1216 C CA . PHE A 1 183 ? 23.421 67.658 87.786 1.00 42.35 183 PHE A CA 1
ATOM 1217 C C . PHE A 1 183 ? 21.921 67.528 88.037 1.00 43.53 183 PHE A C 1
ATOM 1218 O O . PHE A 1 183 ? 21.176 67.026 87.192 1.00 43.37 183 PHE A O 1
ATOM 1226 N N . ASN A 1 184 ? 21.489 67.981 89.209 1.00 45.43 184 ASN A N 1
ATOM 1227 C CA . ASN A 1 184 ? 20.070 68.033 89.541 1.00 47.26 184 ASN A CA 1
ATOM 1228 C C . ASN A 1 184 ? 19.469 69.403 89.257 1.00 48.37 184 ASN A C 1
ATOM 1229 O O . ASN A 1 184 ? 19.974 70.420 89.729 1.00 48.43 184 ASN A O 1
ATOM 1234 N N . ARG A 1 185 ? 18.404 69.421 88.465 1.00 49.96 185 ARG A N 1
ATOM 1235 C CA . ARG A 1 185 ? 17.561 70.607 88.342 1.00 51.53 185 ARG A CA 1
ATOM 1236 C C . ARG A 1 185 ? 16.330 70.368 89.200 1.00 52.74 185 ARG A C 1
ATOM 1237 O O . ARG A 1 185 ? 16.127 69.253 89.691 1.00 53.05 185 ARG A O 1
ATOM 1245 N N . PHE A 1 186 ? 15.514 71.396 89.403 1.00 53.95 186 PHE A N 1
ATOM 1246 C CA . PHE A 1 186 ? 14.369 71.232 90.289 1.00 55.36 186 PHE A CA 1
ATOM 1247 C C . PHE A 1 186 ? 13.015 71.602 89.696 1.00 56.21 186 PHE A C 1
ATOM 1248 O O . PHE A 1 186 ? 12.875 72.604 88.993 1.00 56.24 186 PHE A O 1
ATOM 1256 N N . ASP A 1 187 ? 12.045 70.733 89.986 1.00 57.51 187 ASP A N 1
ATOM 1257 C CA . ASP A 1 187 ? 10.638 70.855 89.592 1.00 58.64 187 ASP A CA 1
ATOM 1258 C C . ASP A 1 187 ? 9.983 72.182 89.926 1.00 59.21 187 ASP A C 1
ATOM 1259 O O . ASP A 1 187 ? 10.405 72.874 90.882 1.00 59.40 187 ASP A O 1
ATOM 1264 N N . ALA A 1 188 ? 8.941 72.520 89.107 1.00 59.94 188 ALA A N 1
ATOM 1265 C CA . ALA A 1 188 ? 7.844 73.469 89.712 1.00 60.45 188 ALA A CA 1
ATOM 1266 C C . ALA A 1 188 ? 7.639 73.233 91.223 1.00 60.79 188 ALA A C 1
ATOM 1267 O O . ALA A 1 188 ? 7.420 74.193 91.975 1.00 60.96 188 ALA A O 1
ATOM 1269 N N . ASP A 1 189 ? 7.715 71.966 91.655 1.00 61.04 189 ASP A N 1
ATOM 1270 C CA . ASP A 1 189 ? 7.445 71.596 93.054 1.00 61.29 189 ASP A CA 1
ATOM 1271 C C . ASP A 1 189 ? 8.668 71.195 93.900 1.00 61.04 189 ASP A C 1
ATOM 1272 O O . ASP A 1 189 ? 8.517 70.753 95.046 1.00 61.03 189 ASP A O 1
ATOM 1277 N N . GLY A 1 190 ? 9.866 71.354 93.338 1.00 60.74 190 GLY A N 1
ATOM 1278 C CA . GLY A 1 190 ? 11.106 71.145 94.086 1.00 60.38 190 GLY A CA 1
ATOM 1279 C C . GLY A 1 190 ? 11.640 69.722 94.106 1.00 60.26 190 GLY A C 1
ATOM 1280 O O . GLY A 1 190 ? 12.543 69.407 94.886 1.00 60.34 190 GLY A O 1
ATOM 1281 N N . ASN A 1 191 ? 11.089 68.858 93.259 1.00 59.88 191 ASN A N 1
ATOM 1282 C CA . ASN A 1 191 ? 11.620 67.504 93.101 1.00 59.60 191 ASN A CA 1
ATOM 1283 C C . ASN A 1 191 ? 12.820 67.475 92.151 1.00 59.16 191 ASN A C 1
ATOM 1284 O O . ASN A 1 191 ? 12.860 68.235 91.176 1.00 59.16 191 ASN A O 1
ATOM 1289 N N . LYS A 1 192 ? 13.798 66.617 92.455 1.00 58.47 192 LYS A N 1
ATOM 1290 C CA . LYS A 1 192 ? 15.027 66.518 91.663 1.00 57.84 192 LYS A CA 1
ATOM 1291 C C . LYS A 1 192 ? 14.737 66.069 90.235 1.00 55.95 192 LYS A C 1
ATOM 1292 O O . LYS A 1 192 ? 13.971 65.130 90.009 1.00 55.98 192 LYS A O 1
ATOM 1298 N N . ILE A 1 193 ? 15.339 66.765 89.278 1.00 53.78 193 ILE A N 1
ATOM 1299 C CA . ILE A 1 193 ? 15.322 66.346 87.881 1.00 51.67 193 ILE A CA 1
ATOM 1300 C C . ILE A 1 193 ? 16.764 66.079 87.447 1.00 49.91 193 ILE A C 1
ATOM 1301 O O . ILE A 1 193 ? 17.501 67.003 87.082 1.00 49.69 193 ILE A O 1
ATOM 1306 N N . TYR A 1 194 ? 17.161 64.810 87.513 1.00 47.77 194 TYR A N 1
ATOM 1307 C CA . TYR A 1 194 ? 18.518 64.405 87.167 1.00 45.83 194 TYR A CA 1
ATOM 1308 C C . TYR A 1 194 ? 18.753 64.602 85.667 1.00 44.97 194 TYR A C 1
ATOM 1309 O O . TYR A 1 194 ? 18.045 64.038 84.828 1.00 44.74 194 TYR A O 1
ATOM 1318 N N . SER A 1 195 ? 19.741 65.432 85.345 1.00 44.08 195 SER A N 1
ATOM 1319 C CA . SER A 1 195 ? 19.972 65.879 83.974 1.00 43.19 195 SER A CA 1
ATOM 1320 C C . SER A 1 195 ? 21.433 65.768 83.571 1.00 42.64 195 SER A C 1
ATOM 1321 O O . SER A 1 195 ? 22.322 65.760 84.418 1.00 42.22 195 SER A O 1
ATOM 1324 N N . PHE A 1 196 ? 21.667 65.699 82.265 1.00 42.43 196 PHE A N 1
ATOM 1325 C CA . PHE A 1 196 ? 23.015 65.675 81.714 1.00 42.56 196 PHE A CA 1
ATOM 1326 C C . PHE A 1 196 ? 23.246 66.870 80.797 1.00 42.28 196 PHE A C 1
ATOM 1327 O O . PHE A 1 196 ? 22.374 67.238 80.010 1.00 42.33 196 PHE A O 1
ATOM 1335 N N . GLY A 1 197 ? 24.425 67.471 80.907 1.00 41.97 197 GLY A N 1
ATOM 1336 C CA . GLY A 1 197 ? 24.818 68.565 80.029 1.00 41.73 197 GLY A CA 1
ATOM 1337 C C . GLY A 1 197 ? 26.089 68.220 79.285 1.00 41.65 197 GLY A C 1
ATOM 1338 O O . GLY A 1 197 ? 27.035 67.711 79.881 1.00 41.69 197 GLY A O 1
ATOM 1339 N N . VAL A 1 198 ? 26.105 68.475 77.979 1.00 41.69 198 VAL A N 1
ATOM 1340 C CA . VAL A 1 198 ? 27.318 68.305 77.175 1.00 41.70 198 VAL A CA 1
ATOM 1341 C C . VAL A 1 198 ? 28.018 69.662 76.967 1.00 42.02 198 VAL A C 1
ATOM 1342 O O . VAL A 1 198 ? 27.427 70.615 76.446 1.00 41.97 198 VAL A O 1
ATOM 1346 N N . ILE A 1 199 ? 29.276 69.731 77.400 1.00 42.15 199 ILE A N 1
ATOM 1347 C CA . ILE A 1 199 ? 30.058 70.962 77.380 1.00 42.14 199 ILE A CA 1
ATOM 1348 C C . ILE A 1 199 ? 31.383 70.742 76.634 1.00 42.66 199 ILE A C 1
ATOM 1349 O O . ILE A 1 199 ? 31.943 69.641 76.680 1.00 42.60 199 ILE A O 1
ATOM 1354 N N . PRO A 1 200 ? 31.882 71.780 75.927 1.00 43.07 200 PRO A N 1
ATOM 1355 C CA . PRO A 1 200 ? 33.163 71.636 75.229 1.00 43.49 200 PRO A CA 1
ATOM 1356 C C . PRO A 1 200 ? 34.382 71.721 76.143 1.00 43.90 200 PRO A C 1
ATOM 1357 O O . PRO A 1 200 ? 34.316 72.321 77.213 1.00 43.99 200 PRO A O 1
ATOM 1361 N N . ARG A 1 201 ? 35.479 71.113 75.699 1.00 44.52 201 ARG A N 1
ATOM 1362 C CA . ARG A 1 201 ? 36.763 71.102 76.406 1.00 45.22 201 ARG A CA 1
ATOM 1363 C C . ARG A 1 201 ? 37.208 72.492 76.911 1.00 45.69 201 ARG A C 1
ATOM 1364 O O . ARG A 1 201 ? 37.825 72.604 77.974 1.00 45.85 201 ARG A O 1
ATOM 1372 N N . SER A 1 202 ? 36.865 73.539 76.159 1.00 46.12 202 SER A N 1
ATOM 1373 C CA . SER A 1 202 ? 37.217 74.923 76.506 1.00 46.42 202 SER A CA 1
ATOM 1374 C C . SER A 1 202 ? 36.469 75.469 77.731 1.00 46.34 202 SER A C 1
ATOM 1375 O O . SER A 1 202 ? 36.870 76.485 78.302 1.00 46.24 202 SER A O 1
ATOM 1378 N N . ASP A 1 203 ? 35.400 74.784 78.140 1.00 46.23 203 ASP A N 1
ATOM 1379 C CA . ASP A 1 203 ? 34.567 75.242 79.259 1.00 46.09 203 ASP A CA 1
ATOM 1380 C C . ASP A 1 203 ? 34.994 74.731 80.633 1.00 45.55 203 ASP A C 1
ATOM 1381 O O . ASP A 1 203 ? 34.425 75.129 81.645 1.00 45.64 203 ASP A O 1
ATOM 1386 N N . TYR A 1 204 ? 35.993 73.856 80.671 1.00 45.01 204 TYR A N 1
ATOM 1387 C CA . TYR A 1 204 ? 36.449 73.287 81.939 1.00 44.57 204 TYR A CA 1
ATOM 1388 C C . TYR A 1 204 ? 37.959 73.074 81.983 1.00 44.60 204 TYR A C 1
ATOM 1389 O O . TYR A 1 204 ? 38.617 72.975 80.945 1.00 44.33 204 TYR A O 1
ATOM 1398 N N . GLU A 1 205 ? 38.489 73.018 83.201 1.00 44.78 205 GLU A N 1
ATOM 1399 C CA . GLU A 1 205 ? 39.888 72.709 83.448 1.00 45.64 205 GLU A CA 1
ATOM 1400 C C . GLU A 1 205 ? 40.009 71.259 83.930 1.00 44.67 205 GLU A C 1
ATOM 1401 O O . GLU A 1 205 ? 39.257 70.826 84.801 1.00 44.70 205 GLU A O 1
ATOM 1407 N N . ILE A 1 206 ? 40.942 70.509 83.350 1.00 44.06 206 ILE A N 1
ATOM 1408 C CA . ILE A 1 206 ? 41.287 69.194 83.874 1.00 43.13 206 ILE A CA 1
ATOM 1409 C C . ILE A 1 206 ? 42.320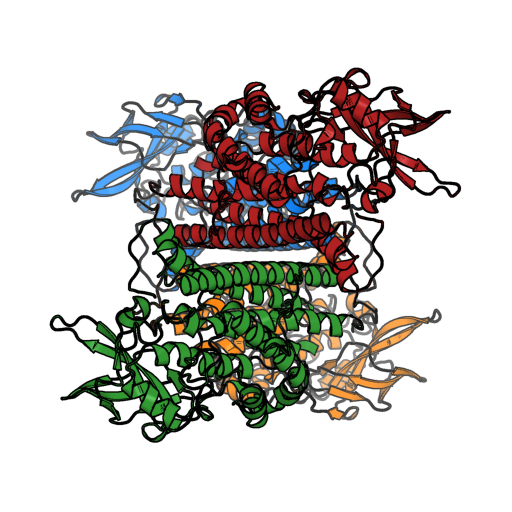 69.361 84.986 1.00 43.13 206 ILE A C 1
ATOM 1410 O O . ILE A 1 206 ? 43.467 69.754 84.736 1.00 42.92 206 ILE A O 1
ATOM 1415 N N . VAL A 1 207 ? 41.893 69.076 86.213 1.00 42.94 207 VAL A N 1
ATOM 1416 C CA . VAL A 1 207 ? 42.783 69.091 87.372 1.00 42.91 207 VAL A CA 1
ATOM 1417 C C . VAL A 1 207 ? 43.326 67.678 87.596 1.00 42.84 207 VAL A C 1
ATOM 1418 O O . VAL A 1 207 ? 42.562 66.724 87.751 1.00 42.80 207 VAL A O 1
ATOM 1422 N N . ASP A 1 208 ? 44.649 67.555 87.592 1.00 42.59 208 ASP A N 1
ATOM 1423 C CA . ASP A 1 208 ? 45.287 66.257 87.718 1.00 42.36 208 ASP A CA 1
ATOM 1424 C C . ASP A 1 208 ? 45.456 65.833 89.182 1.00 41.99 208 ASP A C 1
ATOM 1425 O O . ASP A 1 208 ? 46.490 66.076 89.810 1.00 41.97 208 ASP A O 1
ATOM 1430 N N . ASN A 1 209 ? 44.418 65.191 89.706 1.00 41.38 209 ASN A N 1
ATOM 1431 C CA . ASN A 1 209 ? 44.435 64.643 91.053 1.00 40.78 209 ASN A CA 1
ATOM 1432 C C . ASN A 1 209 ? 44.330 63.115 91.029 1.00 40.06 209 ASN A C 1
ATOM 1433 O O . ASN A 1 209 ? 44.008 62.488 92.040 1.00 40.29 209 ASN A O 1
ATOM 1438 N N . TRP A 1 210 ? 44.598 62.530 89.864 1.00 39.03 210 TRP A N 1
ATOM 1439 C CA . TRP A 1 210 ? 44.432 61.092 89.655 1.00 38.15 210 TRP A CA 1
ATOM 1440 C C . TRP A 1 210 ? 45.622 60.291 90.184 1.00 38.02 210 TRP A C 1
ATOM 1441 O O . TRP A 1 210 ? 46.574 59.989 89.452 1.00 37.82 210 TRP A O 1
ATOM 1452 N N . TYR A 1 211 ? 45.559 59.972 91.473 1.00 37.86 211 TYR A N 1
ATOM 1453 C CA . TYR A 1 211 ? 46.577 59.159 92.116 1.00 37.89 211 TYR A CA 1
ATOM 1454 C C . TYR A 1 211 ? 45.901 57.980 92.796 1.00 37.85 211 TYR A C 1
ATOM 1455 O O . TYR A 1 211 ? 45.443 58.072 93.939 1.00 37.96 211 TYR A O 1
ATOM 1464 N N . ALA A 1 212 ? 45.831 56.877 92.055 1.00 37.71 212 ALA A N 1
ATOM 1465 C CA . ALA A 1 212 ? 45.066 55.704 92.457 1.00 37.70 212 ALA A CA 1
ATOM 1466 C C . ALA A 1 212 ? 45.908 54.431 92.455 1.00 37.70 212 ALA A C 1
ATOM 1467 O O . ALA A 1 212 ? 47.035 54.414 91.956 1.00 37.84 212 ALA A O 1
ATOM 1469 N N . GLN A 1 213 ? 45.339 53.365 93.007 1.00 37.73 213 GLN A N 1
ATOM 1470 C CA . GLN A 1 213 ? 46.024 52.082 93.125 1.00 37.70 213 GLN A CA 1
ATOM 1471 C C . GLN A 1 213 ? 45.533 51.033 92.131 1.00 37.72 213 GLN A C 1
ATOM 1472 O O . GLN A 1 213 ? 45.913 49.865 92.214 1.00 38.03 213 GLN A O 1
ATOM 1478 N N . ALA A 1 214 ? 44.701 51.457 91.185 1.00 37.62 214 ALA A N 1
ATOM 1479 C CA . ALA A 1 214 ? 44.186 50.569 90.156 1.00 37.53 214 ALA A CA 1
ATOM 1480 C C . ALA A 1 214 ? 43.772 51.392 88.954 1.00 37.65 214 ALA A C 1
ATOM 1481 O O . ALA A 1 214 ? 43.587 52.606 89.073 1.00 37.69 214 ALA A O 1
ATOM 1483 N N . ILE A 1 215 ? 43.629 50.726 87.804 1.00 37.93 215 ILE A N 1
ATOM 1484 C CA . ILE A 1 215 ? 43.324 51.371 86.508 1.00 37.97 215 ILE A CA 1
ATOM 1485 C C . ILE A 1 215 ? 43.996 52.751 86.373 1.00 38.11 215 ILE A C 1
ATOM 1486 O O . ILE A 1 215 ? 43.378 53.735 85.960 1.00 38.29 215 ILE A O 1
ATOM 1491 N N . LYS A 1 216 ? 45.278 52.803 86.732 1.00 38.20 216 LYS A N 1
ATOM 1492 C CA . LYS A 1 216 ? 46.027 54.056 86.787 1.00 38.22 216 LYS A CA 1
ATOM 1493 C C . LYS A 1 216 ? 46.028 54.755 85.437 1.00 38.32 216 LYS A C 1
ATOM 1494 O O . LYS A 1 216 ? 45.899 55.983 85.363 1.00 38.53 216 LYS A O 1
ATOM 1500 N N . SER A 1 217 ? 46.141 53.956 84.377 1.00 38.18 217 SER A N 1
ATOM 1501 C CA . SER A 1 217 ? 46.194 54.454 83.011 1.00 37.98 217 SER A CA 1
ATOM 1502 C C . SER A 1 217 ? 44.853 54.949 82.478 1.00 37.95 217 SER A C 1
ATOM 1503 O O . SER A 1 217 ? 44.771 55.354 81.323 1.00 37.84 217 SER A O 1
ATOM 1506 N N . SER A 1 218 ? 43.798 54.905 83.292 1.00 38.03 218 SER A N 1
ATOM 1507 C CA . SER A 1 218 ? 42.492 55.409 82.838 1.00 38.23 218 SER A CA 1
ATOM 1508 C C . SER A 1 218 ? 42.471 56.933 82.769 1.00 38.26 218 SER A C 1
ATOM 1509 O O . SER A 1 218 ? 41.669 57.511 82.039 1.00 38.36 218 SER A O 1
ATOM 1512 N N . GLY A 1 219 ? 43.367 57.574 83.519 1.00 38.55 219 GLY A N 1
ATOM 1513 C CA . GLY A 1 219 ? 43.457 59.037 83.559 1.00 38.50 219 GLY A CA 1
ATOM 1514 C C . GLY A 1 219 ? 42.154 59.645 84.030 1.00 38.65 219 GLY A C 1
ATOM 1515 O O . GLY A 1 219 ? 41.619 60.553 83.392 1.00 38.53 219 GLY A O 1
ATOM 1516 N N . SER A 1 220 ? 41.654 59.134 85.156 1.00 38.87 220 SER A N 1
ATOM 1517 C CA . SER A 1 220 ? 40.354 59.524 85.699 1.00 39.17 220 SER A CA 1
ATOM 1518 C C . SER A 1 220 ? 40.485 60.790 86.539 1.00 39.52 220 SER A C 1
ATOM 1519 O O . SER A 1 220 ? 40.165 60.819 87.731 1.00 39.26 220 SER A O 1
ATOM 1522 N N . LYS A 1 221 ? 40.968 61.842 85.889 1.00 40.27 221 LYS A N 1
ATOM 1523 C CA . LYS A 1 221 ? 41.200 63.127 86.528 1.00 41.01 221 LYS A CA 1
ATOM 1524 C C . LYS A 1 221 ? 39.889 63.886 86.738 1.00 41.73 221 LYS A C 1
ATOM 1525 O O . LYS A 1 221 ? 38.816 63.438 86.322 1.00 41.59 221 LYS A O 1
ATOM 1531 N N . MET A 1 222 ? 39.985 65.035 87.392 1.00 42.90 222 MET A N 1
ATOM 1532 C CA . MET A 1 222 ? 38.815 65.819 87.758 1.00 44.42 222 MET A CA 1
ATOM 1533 C C . MET A 1 222 ? 38.568 66.971 86.778 1.00 43.56 222 MET A C 1
ATOM 1534 O O . MET A 1 222 ? 39.508 67.574 86.264 1.00 43.37 222 MET A O 1
ATOM 1539 N N . LEU A 1 223 ? 37.296 67.271 86.534 1.00 43.54 223 LEU A N 1
ATOM 1540 C CA . LEU A 1 223 ? 36.910 68.410 85.700 1.00 43.49 223 LEU A CA 1
ATOM 1541 C C . LEU A 1 223 ? 36.420 69.572 86.562 1.00 44.00 223 LEU A C 1
ATOM 1542 O O . LEU A 1 223 ? 35.461 69.426 87.329 1.00 43.86 223 LEU A O 1
ATOM 1547 N N . LYS A 1 224 ? 37.089 70.718 86.447 1.00 44.73 224 LYS A N 1
ATOM 1548 C CA . LYS A 1 224 ? 36.712 71.904 87.215 1.00 45.73 224 LYS A CA 1
ATOM 1549 C C . LYS A 1 224 ? 35.849 72.844 86.389 1.00 45.47 224 LYS A C 1
ATOM 1550 O O . LYS A 1 224 ? 36.282 73.356 85.355 1.00 45.33 224 LYS A O 1
ATOM 1556 N N . LEU A 1 225 ? 34.628 73.060 86.865 1.00 45.47 225 LEU A N 1
ATOM 1557 C CA . LEU A 1 225 ? 33.659 73.896 86.182 1.00 45.56 225 LEU A CA 1
ATOM 1558 C C . LEU A 1 225 ? 33.428 75.172 86.979 1.00 46.05 225 LEU A C 1
ATOM 1559 O O . LEU A 1 225 ? 32.969 75.127 88.127 1.00 45.94 225 LEU A O 1
ATOM 1564 N N . VAL A 1 226 ? 33.779 76.303 86.368 1.00 46.50 226 VAL A N 1
ATOM 1565 C CA . VAL A 1 226 ? 33.583 77.621 86.976 1.00 47.10 226 VAL A CA 1
ATOM 1566 C C . VAL A 1 226 ? 32.601 78.432 86.128 1.00 47.02 226 VAL A C 1
ATOM 1567 O O . VAL A 1 226 ? 32.912 78.808 84.993 1.00 46.79 226 VAL A O 1
ATOM 1571 N N . ASN A 1 227 ? 31.416 78.674 86.690 1.00 47.19 227 ASN A N 1
ATOM 1572 C CA . ASN A 1 227 ? 30.338 79.414 86.025 1.00 47.58 227 ASN A CA 1
ATOM 1573 C C . ASN A 1 227 ? 30.157 79.024 84.561 1.00 47.07 227 ASN A C 1
ATOM 1574 O O . ASN A 1 227 ? 30.220 79.867 83.663 1.00 47.18 227 ASN A O 1
ATOM 1579 N N . VAL A 1 228 ? 29.946 77.731 84.330 1.00 46.47 228 VAL A N 1
ATOM 1580 C CA . VAL A 1 228 ? 29.787 77.209 82.983 1.00 45.47 228 VAL A CA 1
ATOM 1581 C C . VAL A 1 228 ? 28.334 77.362 82.566 1.00 44.84 228 VAL A C 1
ATOM 1582 O O . VAL A 1 228 ? 27.429 76.846 83.228 1.00 44.74 228 VAL A O 1
ATOM 1586 N N . PHE A 1 229 ? 28.112 78.087 81.475 1.00 43.93 229 PHE A N 1
ATOM 1587 C CA . PHE A 1 229 ? 26.769 78.214 80.931 1.00 42.91 229 PHE A CA 1
ATOM 1588 C C . PHE A 1 229 ? 26.490 77.054 79.997 1.00 42.96 229 PHE A C 1
ATOM 1589 O O . PHE A 1 229 ? 27.238 76.816 79.043 1.00 42.91 229 PHE A O 1
ATOM 1597 N N . ILE A 1 230 ? 25.423 76.320 80.299 1.00 43.06 230 ILE A N 1
ATOM 1598 C CA . ILE A 1 230 ? 24.957 75.257 79.427 1.00 42.99 230 ILE A CA 1
ATOM 1599 C C . ILE A 1 230 ? 23.584 75.639 78.879 1.00 43.36 230 ILE A C 1
ATOM 1600 O O . ILE A 1 230 ? 22.625 75.764 79.641 1.00 43.01 230 ILE A O 1
ATOM 1605 N N . PRO A 1 231 ? 23.500 75.859 77.556 1.00 43.91 231 PRO A N 1
ATOM 1606 C CA . PRO A 1 231 ? 22.222 76.122 76.901 1.00 44.59 231 PRO A CA 1
ATOM 1607 C C . PRO A 1 231 ? 21.297 74.905 76.900 1.00 45.17 231 PRO A C 1
ATOM 1608 O O . PRO A 1 231 ? 21.770 73.764 76.861 1.00 45.21 231 PRO A O 1
ATOM 1612 N N . GLU A 1 232 ? 19.992 75.171 76.926 1.00 45.74 232 GLU A N 1
ATOM 1613 C CA . GLU A 1 232 ? 18.940 74.149 77.020 1.00 46.22 232 GLU A CA 1
ATOM 1614 C C . GLU A 1 232 ? 19.070 72.987 76.019 1.00 46.02 232 GLU A C 1
ATOM 1615 O O . GLU A 1 232 ? 18.798 71.822 76.357 1.00 45.76 232 GLU A O 1
ATOM 1621 N N . TYR A 1 233 ? 19.487 73.300 74.793 1.00 45.74 233 TYR A N 1
ATOM 1622 C CA . TYR A 1 233 ? 19.594 72.286 73.742 1.00 45.56 233 TYR A CA 1
ATOM 1623 C C . TYR A 1 233 ? 20.755 71.306 73.980 1.00 45.58 233 TYR A C 1
ATOM 1624 O O . TYR A 1 233 ? 20.879 70.305 73.277 1.00 45.27 233 TYR A O 1
ATOM 1633 N N . ARG A 1 234 ? 21.600 71.608 74.966 1.00 45.67 234 ARG A N 1
ATOM 1634 C CA . ARG A 1 234 ? 22.694 70.713 75.350 1.00 46.11 234 ARG A CA 1
ATOM 1635 C C . ARG A 1 234 ? 22.444 70.044 76.711 1.00 45.66 234 ARG A C 1
ATOM 1636 O O . ARG A 1 234 ? 23.367 69.517 77.334 1.00 45.55 234 ARG A O 1
ATOM 1644 N N . ILE A 1 235 ? 21.185 70.073 77.149 1.00 45.60 235 ILE A N 1
ATOM 1645 C CA . ILE A 1 235 ? 20.741 69.431 78.390 1.00 45.44 235 ILE A CA 1
ATOM 1646 C C . ILE A 1 235 ? 19.656 68.391 78.089 1.00 45.63 235 ILE A C 1
ATOM 1647 O O . ILE A 1 235 ? 18.685 68.690 77.395 1.00 45.51 235 ILE A O 1
ATOM 1652 N N . SER A 1 236 ? 19.842 67.168 78.588 1.00 45.98 236 SER A N 1
ATOM 1653 C CA . SER A 1 236 ? 18.819 66.125 78.505 1.00 46.22 236 SER A CA 1
ATOM 1654 C C . SER A 1 236 ? 18.511 65.572 79.889 1.00 46.32 236 SER A C 1
ATOM 1655 O O . SER A 1 236 ? 19.409 65.430 80.720 1.00 46.26 236 SER A O 1
ATOM 1658 N N . LYS A 1 237 ? 17.236 65.271 80.131 1.00 46.50 237 LYS A N 1
ATOM 1659 C CA . LYS A 1 237 ? 16.827 64.538 81.329 1.00 46.78 237 LYS A CA 1
ATOM 1660 C C . LYS A 1 237 ? 17.261 63.077 81.219 1.00 46.15 237 LYS A C 1
ATOM 1661 O O . LYS A 1 237 ? 17.104 62.467 80.166 1.00 45.76 237 LYS A O 1
ATOM 1667 N N . ALA A 1 238 ? 17.812 62.539 82.307 1.00 45.77 238 ALA A N 1
ATOM 1668 C CA . ALA A 1 238 ? 18.220 61.133 82.381 1.00 45.51 238 ALA A CA 1
ATOM 1669 C C . ALA A 1 238 ? 17.047 60.187 82.133 1.00 45.26 238 ALA A C 1
ATOM 1670 O O . ALA A 1 238 ? 17.172 59.226 81.376 1.00 45.11 238 ALA A O 1
ATOM 1672 N N . LYS A 1 239 ? 15.912 60.477 82.769 1.00 45.22 239 LYS A N 1
ATOM 1673 C CA . LYS A 1 239 ? 14.698 5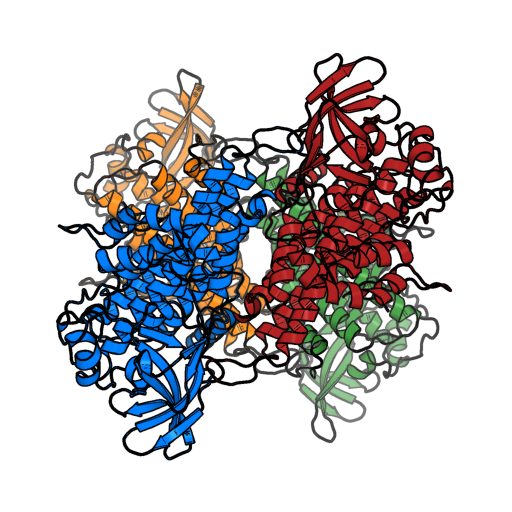9.670 82.649 1.00 45.40 239 LYS A CA 1
ATOM 1674 C C . LYS A 1 239 ? 14.173 59.628 81.209 1.00 44.83 239 LYS A C 1
ATOM 1675 O O . LYS A 1 239 ? 13.658 58.599 80.757 1.00 44.55 239 LYS A O 1
ATOM 1681 N N . ASP A 1 240 ? 14.317 60.740 80.492 1.00 44.21 240 ASP A N 1
ATOM 1682 C CA . ASP A 1 240 ? 13.956 60.816 79.074 1.00 43.87 240 ASP A CA 1
ATOM 1683 C C . ASP A 1 240 ? 14.791 59.864 78.216 1.00 43.68 240 ASP A C 1
ATOM 1684 O O . ASP A 1 240 ? 14.283 59.265 77.265 1.00 43.28 240 ASP A O 1
ATOM 1689 N N . MET A 1 241 ? 16.071 59.734 78.565 1.00 43.49 241 MET A N 1
ATOM 1690 C CA . MET A 1 241 ? 17.000 58.862 77.851 1.00 43.60 241 MET A CA 1
ATOM 1691 C C . MET A 1 241 ? 16.896 57.395 78.303 1.00 43.28 241 MET A C 1
ATOM 1692 O O . MET A 1 241 ? 17.473 56.499 77.680 1.00 42.83 241 MET A O 1
ATOM 1697 N N . MET A 1 242 ? 16.164 57.163 79.388 1.00 43.25 242 MET A N 1
ATOM 1698 C CA . MET A 1 242 ? 15.836 55.813 79.822 1.00 43.55 242 MET A CA 1
ATOM 1699 C C . MET A 1 242 ? 14.570 55.319 79.126 1.00 44.42 242 MET A C 1
ATOM 1700 O O . MET A 1 242 ? 14.397 54.112 78.921 1.00 44.48 242 MET A O 1
ATOM 1705 N N . GLU A 1 243 ? 13.703 56.259 78.748 1.00 45.39 243 GLU A N 1
ATOM 1706 C CA . GLU A 1 243 ? 12.333 55.946 78.333 1.00 47.10 243 GLU A CA 1
ATOM 1707 C C . GLU A 1 243 ? 11.968 56.338 76.896 1.00 47.02 243 GLU A C 1
ATOM 1708 O O . GLU A 1 243 ? 10.804 56.276 76.517 1.00 47.15 243 GLU A O 1
ATOM 1714 N N . GLY A 1 244 ? 12.958 56.728 76.101 1.00 47.54 244 GLY A N 1
ATOM 1715 C CA . GLY A 1 244 ? 12.726 57.128 74.715 1.00 48.01 244 GLY A CA 1
ATOM 1716 C C . GLY A 1 244 ? 11.904 58.396 74.574 1.00 48.45 244 GLY A C 1
ATOM 1717 O O . GLY A 1 244 ? 10.967 58.447 73.778 1.00 48.53 244 GLY A O 1
ATOM 1718 N N . LYS A 1 245 ? 12.255 59.421 75.348 1.00 48.62 245 LYS A N 1
ATOM 1719 C CA . LYS A 1 245 ? 11.493 60.666 75.379 1.00 49.02 245 LYS A CA 1
ATOM 1720 C C . LYS A 1 245 ? 12.380 61.906 75.220 1.00 48.57 245 LYS A C 1
ATOM 1721 O O . LYS A 1 245 ? 11.904 63.038 75.326 1.00 48.35 245 LYS A O 1
ATOM 1727 N N . SER A 1 246 ? 13.666 61.684 74.958 1.00 48.02 246 SER A N 1
ATOM 1728 C CA . SER A 1 246 ? 14.618 62.777 74.798 1.00 47.44 246 SER A CA 1
ATOM 1729 C C . SER A 1 246 ? 14.505 63.406 73.405 1.00 47.20 246 SER A C 1
ATOM 1730 O O . SER A 1 246 ? 13.779 62.901 72.545 1.00 47.27 246 SER A O 1
ATOM 1733 N N . ALA A 1 247 ? 15.223 64.507 73.200 1.00 46.79 247 ALA A N 1
ATOM 1734 C CA . ALA A 1 247 ? 15.111 65.311 71.980 1.00 46.67 247 ALA A CA 1
ATOM 1735 C C . ALA A 1 247 ? 15.522 64.545 70.728 1.00 46.53 247 ALA A C 1
ATOM 1736 O O . ALA A 1 247 ? 15.003 64.794 69.641 1.00 46.48 247 ALA A O 1
ATOM 1738 N N . GLY A 1 248 ? 16.446 63.606 70.898 1.00 46.54 248 GLY A N 1
ATOM 1739 C CA . GLY A 1 248 ? 16.971 62.816 69.792 1.00 46.50 248 GLY A CA 1
ATOM 1740 C C . GLY A 1 248 ? 16.227 61.535 69.469 1.00 46.51 248 GLY A C 1
ATOM 1741 O O . GLY A 1 248 ? 16.608 60.827 68.539 1.00 46.40 248 GLY A O 1
ATOM 1742 N N . PHE A 1 249 ? 15.166 61.234 70.218 1.00 46.84 249 PHE A N 1
ATOM 1743 C CA . PHE A 1 249 ? 14.365 60.038 69.953 1.00 47.30 249 PHE A CA 1
ATOM 1744 C C . PHE A 1 249 ? 13.748 60.101 68.562 1.00 47.47 249 PHE A C 1
ATOM 1745 O O . PHE A 1 249 ? 13.215 61.136 68.154 1.00 47.34 249 PHE A O 1
ATOM 1753 N N . GLY A 1 250 ? 13.839 58.994 67.834 1.00 47.74 250 GLY A N 1
ATOM 1754 C CA . GLY A 1 250 ? 13.247 58.884 66.505 1.00 48.23 250 GLY A CA 1
ATOM 1755 C C . GLY A 1 250 ? 14.085 59.426 65.362 1.00 48.44 250 GLY A C 1
ATOM 1756 O O . GLY A 1 250 ? 13.652 59.389 64.213 1.00 48.33 250 GLY A O 1
ATOM 1757 N N . LEU A 1 251 ? 15.283 59.920 65.671 1.00 48.86 251 LEU A N 1
ATOM 1758 C CA . LEU A 1 251 ? 16.181 60.469 64.655 1.00 49.23 251 LEU A CA 1
ATOM 1759 C C . LEU A 1 251 ? 16.687 59.409 63.687 1.00 49.41 251 LEU A C 1
ATOM 1760 O O . LEU A 1 251 ? 16.883 59.688 62.505 1.00 49.56 251 LEU A O 1
ATOM 1765 N N . TYR A 1 252 ? 16.892 58.197 64.199 1.00 49.50 252 TYR A N 1
ATOM 1766 C CA . TYR A 1 252 ? 17.501 57.116 63.435 1.00 49.59 252 TYR A CA 1
ATOM 1767 C C . TYR A 1 252 ? 16.580 55.889 63.424 1.00 49.69 252 TYR A C 1
ATOM 1768 O O . TYR A 1 252 ? 16.778 54.950 64.194 1.00 49.64 252 TYR A O 1
ATOM 1777 N N . PRO A 1 253 ? 15.563 55.902 62.540 1.00 49.70 253 PRO A N 1
ATOM 1778 C CA . PRO A 1 253 ? 14.471 54.924 62.547 1.00 49.49 253 PRO A CA 1
ATOM 1779 C C . PRO A 1 253 ? 14.898 53.505 62.144 1.00 49.19 253 PRO A C 1
ATOM 1780 O O . PRO A 1 253 ? 14.177 52.546 62.413 1.00 48.64 253 PRO A O 1
ATOM 1784 N N . ASP A 1 254 ? 16.057 53.387 61.501 1.00 49.08 254 ASP A N 1
ATOM 1785 C CA . ASP A 1 254 ? 16.599 52.094 61.099 1.00 49.04 254 ASP A CA 1
ATOM 1786 C C . ASP A 1 254 ? 17.599 51.537 62.121 1.00 48.05 254 ASP A C 1
ATOM 1787 O O . ASP A 1 254 ? 18.109 50.431 61.954 1.00 47.93 254 ASP A O 1
ATOM 1792 N N . SER A 1 255 ? 17.863 52.301 63.176 1.00 46.85 255 SER A N 1
ATOM 1793 C CA . SER A 1 255 ? 18.865 51.925 64.171 1.00 45.77 255 SER A CA 1
ATOM 1794 C C . SER A 1 255 ? 18.460 50.720 65.008 1.00 45.10 255 SER A C 1
ATOM 1795 O O . SER A 1 255 ? 17.329 50.628 65.496 1.00 45.02 255 SER A O 1
ATOM 1798 N N . LYS A 1 256 ? 19.409 49.809 65.181 1.00 44.16 256 LYS A N 1
ATOM 1799 C CA . LYS A 1 256 ? 19.208 48.642 66.036 1.00 43.67 256 LYS A CA 1
ATOM 1800 C C . LYS A 1 256 ? 19.693 48.893 67.469 1.00 42.20 256 LYS A C 1
ATOM 1801 O O . LYS A 1 256 ? 19.624 48.003 68.312 1.00 42.20 256 LYS A O 1
ATOM 1807 N N . ILE A 1 257 ? 20.181 50.099 67.745 1.00 40.71 257 ILE A N 1
ATOM 1808 C CA . ILE A 1 257 ? 20.790 50.387 69.054 1.00 39.02 257 ILE A CA 1
ATOM 1809 C C . ILE A 1 257 ? 20.272 51.615 69.815 1.00 38.52 257 ILE A C 1
ATOM 1810 O O . ILE A 1 257 ? 20.422 51.687 71.031 1.00 38.27 257 ILE A O 1
ATOM 1815 N N . PHE A 1 258 ? 19.670 52.580 69.126 1.00 37.82 258 PHE A N 1
ATOM 1816 C CA . PHE A 1 258 ? 19.269 53.826 69.814 1.00 37.52 258 PHE A CA 1
ATOM 1817 C C . PHE A 1 258 ? 17.887 53.815 70.485 1.00 37.77 258 PHE A C 1
ATOM 1818 O O . PHE A 1 258 ? 17.596 54.687 71.317 1.00 37.67 258 PHE A O 1
ATOM 1826 N N . TYR A 1 259 ? 17.055 52.838 70.133 1.00 37.97 259 TYR A N 1
ATOM 1827 C CA . TYR A 1 259 ? 15.731 52.697 70.750 1.00 38.70 259 TYR A CA 1
ATOM 1828 C C . TYR A 1 259 ? 15.827 51.786 71.975 1.00 38.38 259 TYR A C 1
ATOM 1829 O O . TYR A 1 259 ? 15.343 50.653 71.966 1.00 38.84 259 TYR A O 1
ATOM 1838 N N . THR A 1 260 ? 16.446 52.305 73.027 1.00 37.87 260 THR A N 1
ATOM 1839 C CA . THR A 1 260 ? 16.843 51.527 74.198 1.00 37.57 260 THR A CA 1
ATOM 1840 C C . THR A 1 260 ? 17.226 52.531 75.301 1.00 37.01 260 THR A C 1
ATOM 1841 O O . THR A 1 260 ? 17.570 53.665 74.995 1.00 37.04 260 THR A O 1
ATOM 1845 N N . PRO A 1 261 ? 17.122 52.138 76.585 1.00 36.55 261 PRO A N 1
ATOM 1846 C CA . PRO A 1 261 ? 17.644 52.967 77.685 1.00 35.90 261 PRO A CA 1
ATOM 1847 C C . PRO A 1 261 ? 19.142 53.239 77.556 1.00 35.49 261 PRO A C 1
ATOM 1848 O O . PRO A 1 261 ? 19.901 52.341 77.191 1.00 35.46 261 PRO A O 1
ATOM 1852 N N . TYR A 1 262 ? 19.553 54.468 77.865 1.00 34.98 262 TYR A N 1
ATOM 1853 C CA . TYR A 1 262 ? 20.947 54.907 77.725 1.00 34.45 262 TYR A CA 1
ATOM 1854 C C . TYR A 1 262 ? 21.880 54.198 78.712 1.00 34.68 262 TYR A C 1
ATOM 1855 O O . TYR A 1 262 ? 22.984 53.796 78.350 1.00 35.21 262 TYR A O 1
ATOM 1864 N N . ARG A 1 263 ? 21.434 54.056 79.958 1.00 34.71 263 ARG A N 1
ATOM 1865 C CA . ARG A 1 263 ? 22.308 53.640 81.066 1.00 34.90 263 ARG A CA 1
ATOM 1866 C C . ARG A 1 263 ? 22.980 52.264 80.914 1.00 34.96 263 ARG A C 1
ATOM 1867 O O . ARG A 1 263 ? 24.180 52.132 81.205 1.00 35.12 263 ARG A O 1
ATOM 1875 N N . PRO A 1 264 ? 22.214 51.235 80.487 1.00 34.77 264 PRO A N 1
ATOM 1876 C CA . PRO A 1 264 ? 22.815 49.919 80.234 1.00 34.76 264 PRO A CA 1
ATOM 1877 C C . PRO A 1 264 ? 23.977 49.915 79.236 1.00 35.25 264 PRO A C 1
ATOM 1878 O O . PRO A 1 264 ? 24.918 49.142 79.405 1.00 35.18 264 PRO A O 1
ATOM 1882 N N . TYR A 1 265 ? 23.924 50.777 78.218 1.00 35.50 265 TYR A N 1
ATOM 1883 C CA . TYR A 1 265 ? 25.047 50.926 77.296 1.00 35.46 265 TYR A CA 1
ATOM 1884 C C . TYR A 1 265 ? 26.176 51.746 77.922 1.00 36.08 265 TYR A C 1
ATOM 1885 O O . TYR A 1 265 ? 27.347 51.374 77.823 1.00 36.35 265 TYR A O 1
ATOM 1894 N N . PHE A 1 266 ? 25.824 52.856 78.564 1.00 36.77 266 PHE A N 1
ATOM 1895 C CA . PHE A 1 266 ? 26.810 53.692 79.264 1.00 37.43 266 PHE A CA 1
ATOM 1896 C C . PHE A 1 266 ? 27.728 52.856 80.163 1.00 37.71 266 PHE A C 1
ATOM 1897 O O . PHE A 1 266 ? 28.957 52.982 80.125 1.00 37.92 266 PHE A O 1
ATOM 1905 N N . ALA A 1 267 ? 27.103 52.004 80.968 1.00 37.80 267 ALA A N 1
ATOM 1906 C CA . ALA A 1 267 ? 27.788 51.296 82.031 1.00 37.94 267 ALA A CA 1
ATOM 1907 C C . ALA A 1 267 ? 28.199 49.863 81.683 1.00 37.84 267 ALA A C 1
ATOM 1908 O O . ALA A 1 267 ? 28.664 49.133 82.555 1.00 38.04 267 ALA A O 1
ATOM 1910 N N . SER A 1 268 ? 28.061 49.477 80.411 1.00 37.91 268 SER A N 1
ATOM 1911 C CA . SER A 1 268 ? 28.366 48.110 79.952 1.00 37.46 268 SER A CA 1
ATOM 1912 C C . SER A 1 268 ? 29.850 47.739 80.013 1.00 37.39 268 SER A C 1
ATOM 1913 O O . SER A 1 268 ? 30.199 46.561 80.017 1.00 37.83 268 SER A O 1
ATOM 1916 N N . GLY A 1 269 ? 30.722 48.735 80.055 1.00 37.07 269 GLY A N 1
ATOM 1917 C CA . GLY A 1 269 ? 32.159 48.487 79.972 1.00 36.44 269 GLY A CA 1
ATOM 1918 C C . GLY A 1 269 ? 32.822 48.048 81.262 1.00 35.97 269 GLY A C 1
ATOM 1919 O O . GLY A 1 269 ? 33.884 47.426 81.226 1.00 36.48 269 GLY A O 1
ATOM 1920 N N . PHE A 1 270 ? 32.206 48.359 82.402 1.00 35.38 270 PHE A N 1
ATOM 1921 C CA . PHE A 1 270 ? 32.786 48.027 83.699 1.00 34.95 270 PHE A CA 1
ATOM 1922 C C . PHE A 1 270 ? 32.962 46.509 83.866 1.00 34.60 270 PHE A C 1
ATOM 1923 O O . PHE A 1 270 ? 34.035 46.041 84.257 1.00 34.52 270 PHE A O 1
ATOM 1931 N N . SER A 1 271 ? 31.908 45.753 83.551 1.00 33.73 271 SER A N 1
ATOM 1932 C CA . SER A 1 271 ? 31.936 44.295 83.664 1.00 33.04 271 SER A CA 1
ATOM 1933 C C . SER A 1 271 ? 32.694 43.630 82.528 1.00 32.84 271 SER A C 1
ATOM 1934 O O . SER A 1 271 ? 33.275 42.566 82.726 1.00 33.31 271 SER A O 1
ATOM 1937 N N . ALA A 1 272 ? 32.683 44.248 81.346 1.00 32.81 272 ALA A N 1
ATOM 1938 C CA . ALA A 1 272 ? 33.526 43.803 80.226 1.00 32.63 272 ALA A CA 1
ATOM 1939 C C . ALA A 1 272 ? 35.020 43.854 80.584 1.00 32.44 272 ALA A C 1
ATOM 1940 O O . ALA A 1 272 ? 35.753 42.899 80.329 1.00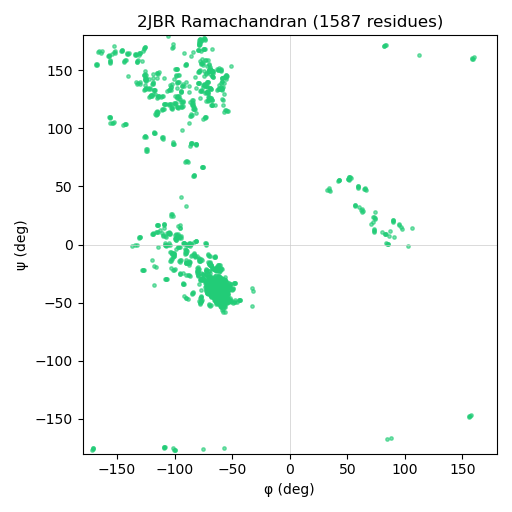 33.23 272 ALA A O 1
ATOM 1942 N N . VAL A 1 273 ? 35.453 44.969 81.170 1.00 32.26 273 VAL A N 1
ATOM 1943 C CA . VAL A 1 273 ? 36.823 45.123 81.683 1.00 31.94 273 VAL A CA 1
ATOM 1944 C C . VAL A 1 273 ? 37.140 44.066 82.743 1.00 32.08 273 VAL A C 1
ATOM 1945 O O . VAL A 1 273 ? 38.211 43.442 82.716 1.00 32.65 273 VAL A O 1
ATOM 1949 N N . SER A 1 274 ? 36.198 43.843 83.656 1.00 32.04 274 SER A N 1
ATOM 1950 C CA . SER A 1 274 ? 36.357 42.818 84.697 1.00 31.90 274 SER A CA 1
ATOM 1951 C C . SER A 1 274 ? 36.559 41.435 84.078 1.00 31.77 274 SER A C 1
ATOM 1952 O O . SER A 1 274 ? 37.484 40.713 84.454 1.00 32.23 274 SER A O 1
ATOM 1955 N N . LEU A 1 275 ? 35.715 41.080 83.109 1.00 31.47 275 LEU A N 1
ATOM 1956 C CA . LEU A 1 275 ? 35.850 39.795 82.412 1.00 31.42 275 LEU A CA 1
ATOM 1957 C C . LEU A 1 275 ? 37.214 39.618 81.720 1.00 31.60 275 LEU A C 1
ATOM 1958 O O . LEU A 1 275 ? 37.814 38.547 81.790 1.00 32.21 275 LEU A O 1
ATOM 1963 N N . GLY A 1 276 ? 37.685 40.676 81.068 1.00 31.84 276 GLY A N 1
ATOM 1964 C CA . GLY A 1 276 ? 38.936 40.650 80.315 1.00 32.07 276 GLY A CA 1
ATOM 1965 C C . GLY A 1 276 ? 40.156 40.510 81.197 1.00 31.97 276 GLY A C 1
ATOM 1966 O O . GLY A 1 276 ? 41.084 39.788 80.857 1.00 32.50 276 GLY A O 1
ATOM 1967 N N . ILE A 1 277 ? 40.150 41.217 82.324 1.00 32.04 277 ILE A N 1
ATOM 1968 C CA . ILE A 1 277 ? 41.161 41.057 83.370 1.00 31.89 277 ILE A CA 1
ATOM 1969 C C . ILE A 1 277 ? 41.198 39.612 83.879 1.00 32.11 277 ILE A C 1
ATOM 1970 O O . ILE A 1 277 ? 42.268 39.009 83.980 1.00 32.59 277 ILE A O 1
ATOM 1975 N N . ALA A 1 278 ? 40.023 39.072 84.196 1.00 32.12 278 ALA A N 1
ATOM 1976 C CA . ALA A 1 278 ? 39.892 37.721 84.743 1.00 32.08 278 ALA A CA 1
ATOM 1977 C C . ALA A 1 278 ? 40.353 36.643 83.766 1.00 32.10 278 ALA A C 1
ATOM 1978 O O . ALA A 1 278 ? 41.027 35.694 84.164 1.00 32.11 278 ALA A O 1
ATOM 1980 N N . GLU A 1 279 ? 39.986 36.793 82.493 1.00 32.42 279 GLU A N 1
ATOM 1981 C CA . GLU A 1 279 ? 40.430 35.874 81.446 1.00 32.63 279 GLU A CA 1
ATOM 1982 C C . GLU A 1 279 ? 41.945 35.946 81.219 1.00 32.89 279 GLU A C 1
ATOM 1983 O O . GLU A 1 279 ? 42.599 34.919 81.024 1.00 33.01 279 GLU A O 1
ATOM 1989 N N . ARG A 1 280 ? 42.497 37.157 81.277 1.00 33.08 280 ARG A N 1
ATOM 1990 C CA . ARG A 1 280 ? 43.948 37.345 81.199 1.00 33.16 280 ARG A CA 1
ATOM 1991 C C . ARG A 1 280 ? 44.669 36.767 82.423 1.00 33.22 280 ARG A C 1
ATOM 1992 O O . ARG A 1 280 ? 45.721 36.134 82.280 1.00 33.64 280 ARG A O 1
ATOM 2000 N N . MET A 1 281 ? 44.102 36.983 83.611 1.00 33.03 281 MET A N 1
ATOM 2001 C CA . MET A 1 281 ? 44.667 36.454 84.859 1.00 33.16 281 MET A CA 1
ATOM 2002 C C . MET A 1 281 ? 44.841 34.932 84.806 1.00 32.97 281 MET A C 1
ATOM 2003 O O . MET A 1 281 ? 45.862 34.403 85.243 1.00 33.04 281 MET A O 1
ATOM 2008 N N . ILE A 1 282 ? 43.845 34.236 84.260 1.00 32.98 282 ILE A N 1
ATOM 2009 C CA . ILE A 1 282 ? 43.935 32.785 84.084 1.00 32.64 282 ILE A CA 1
ATOM 2010 C C . ILE A 1 282 ? 45.117 32.424 83.188 1.00 33.01 282 ILE A C 1
ATOM 2011 O O . ILE A 1 282 ? 45.914 31.563 83.536 1.00 33.15 282 ILE A O 1
ATOM 2016 N N . GLU A 1 283 ? 45.235 33.108 82.055 1.00 33.65 283 GLU A N 1
ATOM 2017 C CA . GLU A 1 283 ? 46.338 32.883 81.121 1.00 34.35 283 GLU A CA 1
ATOM 2018 C C . GLU A 1 283 ? 47.697 33.200 81.734 1.00 33.93 283 GLU A C 1
ATOM 2019 O O . GLU A 1 283 ? 48.616 32.388 81.654 1.00 33.93 283 GLU A O 1
ATOM 2025 N N . ALA A 1 284 ? 47.812 34.380 82.343 1.00 33.92 284 ALA A N 1
ATOM 2026 C CA . ALA A 1 284 ? 49.051 34.801 82.996 1.00 34.03 284 ALA A CA 1
ATOM 2027 C C . ALA A 1 284 ? 49.462 33.837 84.111 1.00 34.33 284 ALA A C 1
ATOM 2028 O O . ALA A 1 284 ? 50.630 33.477 84.220 1.00 34.37 284 ALA A O 1
ATOM 2030 N N . PHE A 1 285 ? 48.500 33.410 84.926 1.00 34.70 285 PHE A N 1
ATOM 2031 C CA . PHE A 1 285 ? 48.785 32.461 85.997 1.00 35.16 285 PHE A CA 1
ATOM 2032 C C . PHE A 1 285 ? 49.261 31.117 85.449 1.00 36.28 285 PHE A C 1
ATOM 2033 O O . PHE A 1 285 ? 50.204 30.526 85.983 1.00 36.19 285 PHE A O 1
ATOM 2041 N N . LYS A 1 286 ? 48.608 30.646 84.387 1.00 37.75 286 LYS A N 1
ATOM 2042 C CA . LYS A 1 286 ? 49.016 29.411 83.711 1.00 39.54 286 LYS A CA 1
ATOM 2043 C C . LYS A 1 286 ? 50.445 29.476 83.178 1.00 40.97 286 LYS A C 1
ATOM 2044 O O . LYS A 1 286 ? 51.188 28.507 83.301 1.00 40.69 286 LYS A O 1
ATOM 2050 N N . GLU A 1 287 ? 50.814 30.622 82.603 1.00 43.08 287 GLU A N 1
ATOM 2051 C CA . GLU A 1 287 ? 52.163 30.861 82.072 1.00 45.75 287 GLU A CA 1
ATOM 2052 C C . GLU A 1 287 ? 53.226 30.805 83.168 1.00 46.75 287 GLU A C 1
ATOM 2053 O O . GLU A 1 287 ? 54.261 30.162 82.997 1.00 46.83 287 GLU A O 1
ATOM 2059 N N . LYS A 1 288 ? 52.967 31.483 84.286 1.00 48.71 288 LYS A N 1
ATOM 2060 C CA . LYS A 1 288 ? 53.893 31.511 85.420 1.00 50.89 288 LYS A CA 1
ATOM 2061 C C . LYS A 1 288 ? 53.993 30.163 86.130 1.00 51.94 288 LYS A C 1
ATOM 2062 O O . LYS A 1 288 ? 55.046 29.813 86.669 1.00 52.02 288 LYS A O 1
ATOM 2068 N N . GLN A 1 289 ? 52.897 29.409 86.111 1.00 53.51 289 GLN A N 1
ATOM 2069 C CA . GLN A 1 289 ? 52.811 28.156 86.853 1.00 55.13 289 GLN A CA 1
ATOM 2070 C C . GLN A 1 289 ? 53.663 27.036 86.266 1.00 56.50 289 GLN A C 1
ATOM 2071 O O . GLN A 1 289 ? 54.256 26.262 87.010 1.00 56.72 289 GLN A O 1
ATOM 2077 N N . ARG A 1 290 ? 53.743 26.963 84.940 1.00 58.24 290 ARG A N 1
ATOM 2078 C CA . ARG A 1 290 ? 54.450 25.873 84.261 1.00 60.06 290 ARG A CA 1
ATOM 2079 C C . ARG A 1 290 ? 55.803 25.529 84.903 1.00 61.10 290 ARG A C 1
ATOM 2080 O O . ARG A 1 290 ? 56.096 24.357 85.169 1.00 61.53 290 ARG A O 1
ATOM 2088 N N . ASN A 1 291 ? 56.603 26.562 85.170 1.00 62.17 291 ASN A N 1
ATOM 2089 C CA . ASN A 1 291 ? 57.987 26.404 85.635 1.00 63.11 291 ASN A CA 1
ATOM 2090 C C . ASN A 1 291 ? 58.220 26.673 87.134 1.00 62.97 291 ASN A C 1
ATOM 2091 O O . ASN A 1 291 ? 59.367 26.723 87.590 1.00 63.19 291 ASN A O 1
ATOM 2096 N N . ARG A 1 292 ? 57.127 26.822 87.883 1.00 62.75 292 ARG A N 1
ATOM 2097 C CA . ARG A 1 292 ? 57.147 27.109 89.323 1.00 62.52 292 ARG A CA 1
ATOM 2098 C C . ARG A 1 292 ? 57.935 26.056 90.119 1.00 62.85 292 ARG A C 1
ATOM 2099 O O . ARG A 1 292 ? 57.554 24.882 90.162 1.00 62.76 292 ARG A O 1
ATOM 2107 N N . VAL A 1 293 ? 59.050 26.473 90.716 1.00 63.48 293 VAL A N 1
ATOM 2108 C CA . VAL A 1 293 ? 59.812 25.603 91.620 1.00 64.12 293 VAL A CA 1
ATOM 2109 C C . VAL A 1 293 ? 59.678 26.070 93.070 1.00 64.44 293 VAL A C 1
ATOM 2110 O O . VAL A 1 293 ? 59.611 27.273 93.337 1.00 64.50 293 VAL A O 1
ATOM 2114 N N . ARG A 1 294 ? 59.620 25.114 93.996 1.00 64.90 294 ARG A N 1
ATOM 2115 C CA . ARG A 1 294 ? 59.609 25.419 95.429 1.00 65.30 294 ARG A CA 1
ATOM 2116 C C . ARG A 1 294 ? 60.955 25.981 95.866 1.00 65.51 294 ARG A C 1
ATOM 2117 O O . ARG A 1 294 ? 62.002 25.367 95.632 1.00 65.55 294 ARG A O 1
ATOM 2125 N N . ALA A 1 295 ? 60.918 27.153 96.496 1.00 65.76 295 ALA A N 1
ATOM 2126 C CA . ALA A 1 295 ? 62.111 27.778 97.064 1.00 65.92 295 ALA A CA 1
ATOM 2127 C C . ALA A 1 295 ? 62.656 26.959 98.237 1.00 66.04 295 ALA A C 1
ATOM 2128 O O . ALA A 1 295 ? 63.866 26.916 98.469 1.00 66.09 295 ALA A O 1
ATOM 2130 N N . TYR A 1 296 ? 61.748 26.301 98.957 1.00 66.20 296 TYR A N 1
ATOM 2131 C CA . TYR A 1 296 ? 62.086 25.547 100.162 1.00 66.27 296 TYR A CA 1
ATOM 2132 C C . TYR A 1 296 ? 62.737 24.188 99.884 1.00 66.07 296 TYR A C 1
ATOM 2133 O O . TYR A 1 296 ? 63.662 23.782 100.597 1.00 66.07 296 TYR A O 1
ATOM 2142 N N . THR A 1 297 ? 62.254 23.492 98.853 1.00 65.74 297 THR A N 1
ATOM 2143 C CA . THR A 1 297 ? 62.661 22.104 98.586 1.00 65.36 297 THR A CA 1
ATOM 2144 C C . THR A 1 297 ? 63.370 21.896 97.238 1.00 65.03 297 THR A C 1
ATOM 2145 O O . THR A 1 297 ? 64.275 21.064 97.133 1.00 65.03 297 THR A O 1
ATOM 2149 N N . GLY A 1 298 ? 62.949 22.644 96.218 1.00 64.57 298 GLY A N 1
ATOM 2150 C CA . GLY A 1 298 ? 63.552 22.560 94.884 1.00 63.86 298 GLY A CA 1
ATOM 2151 C C . GLY A 1 298 ? 62.745 21.778 93.858 1.00 63.33 298 GLY A C 1
ATOM 2152 O O . GLY A 1 298 ? 63.150 21.673 92.695 1.00 63.31 298 GLY A O 1
ATOM 2153 N N . ALA A 1 299 ? 61.604 21.236 94.285 1.00 62.72 299 ALA A N 1
ATOM 2154 C CA . ALA A 1 299 ? 60.760 20.392 93.432 1.00 62.05 299 ALA A CA 1
ATOM 2155 C C . ALA A 1 299 ? 59.992 21.197 92.384 1.00 61.45 299 ALA A C 1
ATOM 2156 O O . ALA A 1 299 ? 59.577 22.330 92.648 1.00 61.45 299 ALA A O 1
ATOM 2158 N N . ASN A 1 300 ? 59.813 20.614 91.198 1.00 60.63 300 ASN A N 1
ATOM 2159 C CA . ASN A 1 300 ? 58.991 21.237 90.161 1.00 59.89 300 ASN A CA 1
ATOM 2160 C C . ASN A 1 300 ? 57.511 21.087 90.502 1.00 58.97 300 ASN A C 1
ATOM 2161 O O . ASN A 1 300 ? 56.941 19.996 90.413 1.00 58.88 300 ASN A O 1
ATOM 2166 N N . VAL A 1 301 ? 56.902 22.206 90.881 1.00 57.76 301 VAL A N 1
ATOM 2167 C CA . VAL A 1 301 ? 55.627 22.199 91.588 1.00 56.48 301 VAL A CA 1
ATOM 2168 C C . VAL A 1 301 ? 54.483 22.830 90.776 1.00 55.27 301 VAL A C 1
ATOM 2169 O O . VAL A 1 301 ? 53.321 22.826 91.202 1.00 55.34 301 VAL A O 1
ATOM 2173 N N . GLY A 1 302 ? 54.817 23.327 89.587 1.00 53.64 302 GLY A N 1
ATOM 2174 C CA . GLY A 1 302 ? 53.854 23.996 88.710 1.00 51.49 302 GLY A CA 1
ATOM 2175 C C . GLY A 1 302 ? 52.599 23.207 88.368 1.00 49.88 302 GLY A C 1
ATOM 2176 O O . GLY A 1 302 ? 51.510 23.781 88.243 1.00 50.00 302 GLY A O 1
ATOM 2177 N N . LEU A 1 303 ? 52.749 21.892 88.223 1.00 47.88 303 LEU A N 1
ATOM 2178 C CA . LEU A 1 303 ? 51.628 21.020 87.875 1.00 45.69 303 LEU A CA 1
ATOM 2179 C C . LEU A 1 303 ? 51.078 20.226 89.064 1.00 43.81 303 LEU A C 1
ATOM 2180 O O . LEU A 1 303 ? 50.505 19.152 88.877 1.00 43.76 303 LEU A O 1
ATOM 2185 N N . ALA A 1 304 ? 51.247 20.751 90.278 1.00 41.45 304 ALA A N 1
ATOM 2186 C CA . ALA A 1 304 ? 50.678 20.124 91.474 1.00 39.22 304 ALA A CA 1
ATOM 2187 C C . ALA A 1 304 ? 49.149 20.249 91.486 1.00 37.71 304 ALA A C 1
ATOM 2188 O O . ALA A 1 304 ? 48.593 21.194 90.932 1.00 37.40 304 ALA A O 1
ATOM 2190 N N . THR A 1 305 ? 48.491 19.277 92.114 1.00 36.02 305 THR A N 1
ATOM 2191 C CA . THR A 1 305 ? 47.027 19.172 92.134 1.00 34.73 305 THR A CA 1
ATOM 2192 C C . THR A 1 305 ? 46.278 20.423 92.636 1.00 33.80 305 THR A C 1
ATOM 2193 O O . THR A 1 305 ? 45.364 20.883 91.954 1.00 33.84 305 THR A O 1
ATOM 2197 N N . PRO A 1 306 ? 46.665 20.986 93.806 1.00 33.05 306 PRO A N 1
ATOM 2198 C CA . PRO A 1 306 ? 45.944 22.179 94.266 1.00 32.63 306 PRO A CA 1
ATOM 2199 C C . PRO A 1 306 ? 45.918 23.322 93.233 1.00 32.46 306 PRO A C 1
ATOM 2200 O O . PRO A 1 306 ? 44.887 23.966 93.058 1.00 32.50 306 PRO A O 1
ATOM 2204 N N . ALA A 1 307 ? 47.040 23.551 92.553 1.00 32.50 307 ALA A N 1
ATOM 2205 C CA . ALA A 1 307 ? 47.149 24.610 91.548 1.00 32.45 307 ALA A CA 1
ATOM 2206 C C . ALA A 1 307 ? 46.308 24.340 90.300 1.00 32.16 307 ALA A C 1
ATOM 2207 O O . ALA A 1 307 ? 45.735 25.262 89.729 1.00 32.30 307 ALA A O 1
ATOM 2209 N N . LEU A 1 308 ? 46.247 23.075 89.889 1.00 32.17 308 LEU A N 1
ATOM 2210 C CA . LEU A 1 308 ? 45.440 22.644 88.747 1.00 31.95 308 LEU A CA 1
ATOM 2211 C C . LEU A 1 308 ? 43.953 22.829 89.000 1.00 31.94 308 LEU A C 1
ATOM 2212 O O . LEU A 1 308 ? 43.208 23.171 88.089 1.00 32.30 308 LEU A O 1
ATOM 2217 N N . MET A 1 309 ? 43.527 22.582 90.237 1.00 31.77 309 MET A N 1
ATOM 2218 C CA . MET A 1 309 ? 42.122 22.712 90.625 1.00 31.62 309 MET A CA 1
ATOM 2219 C C . MET A 1 309 ? 41.704 24.179 90.736 1.00 31.70 309 MET A C 1
ATOM 2220 O O . MET A 1 309 ? 40.577 24.545 90.371 1.00 31.78 309 MET A O 1
ATOM 2225 N N . ARG A 1 310 ? 42.616 25.027 91.214 1.00 31.55 310 ARG A N 1
ATOM 2226 C CA . ARG A 1 310 ? 42.361 26.471 91.237 1.00 31.31 310 ARG A CA 1
ATOM 2227 C C . ARG A 1 310 ? 42.221 27.016 89.824 1.00 31.34 310 ARG A C 1
ATOM 2228 O O . ARG A 1 310 ? 41.326 27.816 89.548 1.00 31.79 310 ARG A O 1
ATOM 2236 N N . ILE A 1 311 ? 43.113 26.577 88.938 1.00 31.53 311 ILE A N 1
ATOM 2237 C CA . ILE A 1 311 ? 43.077 26.958 87.527 1.00 31.35 311 ILE A CA 1
ATOM 2238 C C . ILE A 1 311 ? 41.742 26.571 86.884 1.00 31.31 311 ILE A C 1
ATOM 2239 O O . ILE A 1 311 ? 41.114 27.388 86.219 1.00 32.04 311 ILE A O 1
ATOM 2244 N N . ALA A 1 312 ? 41.321 25.333 87.108 1.00 31.22 312 ALA A N 1
ATOM 2245 C CA . ALA A 1 312 ? 40.047 24.822 86.621 1.00 31.18 312 ALA A CA 1
ATOM 2246 C C . ALA A 1 312 ? 38.828 25.556 87.193 1.00 31.04 312 ALA A C 1
ATOM 2247 O O . ALA A 1 312 ? 37.925 25.919 86.440 1.00 31.37 312 ALA A O 1
ATOM 2249 N N . GLU A 1 313 ? 38.798 25.773 88.509 1.00 31.18 313 GLU A N 1
ATOM 2250 C CA . GLU A 1 313 ? 37.649 26.426 89.137 1.00 31.03 313 GLU A CA 1
ATOM 2251 C C . GLU A 1 313 ? 37.521 27.877 88.718 1.00 31.31 313 GLU A C 1
ATOM 2252 O O . GLU A 1 313 ? 36.411 28.342 88.456 1.00 31.40 313 GLU A O 1
ATOM 2258 N N . SER A 1 314 ? 38.649 28.586 88.631 1.00 31.45 314 SER A N 1
ATOM 2259 C CA . SER A 1 314 ? 38.630 29.959 88.120 1.00 31.50 314 SER A CA 1
ATOM 2260 C C . SER A 1 314 ? 38.238 29.987 86.641 1.00 31.71 314 SER A C 1
ATOM 2261 O O . SER A 1 314 ? 37.568 30.911 86.198 1.00 31.76 314 SER A O 1
ATOM 2264 N N . THR A 1 315 ? 38.644 28.966 85.886 1.00 31.72 315 THR A N 1
ATOM 2265 C CA . THR A 1 315 ? 38.220 28.843 84.486 1.00 31.46 315 THR A CA 1
ATOM 2266 C C . THR A 1 315 ? 36.702 28.665 84.392 1.00 31.37 315 THR A C 1
ATOM 2267 O O . THR A 1 315 ? 36.045 29.354 83.619 1.00 31.54 315 THR A O 1
ATOM 2271 N N . HIS A 1 316 ? 36.158 27.753 85.197 1.00 31.41 316 HIS A N 1
ATOM 2272 C CA . HIS A 1 316 ? 34.706 27.542 85.274 1.00 30.97 316 HIS A CA 1
ATOM 2273 C C . HIS A 1 316 ? 33.951 28.785 85.721 1.00 31.14 316 HIS A C 1
ATOM 2274 O O . HIS A 1 316 ? 32.944 29.162 85.112 1.00 31.71 316 HIS A O 1
ATOM 2281 N N . GLN A 1 317 ? 34.435 29.427 86.779 1.00 31.09 317 GLN A N 1
ATOM 2282 C CA . GLN A 1 317 ? 33.777 30.623 87.301 1.00 30.76 317 GLN A CA 1
ATOM 2283 C C . GLN A 1 317 ? 33.717 31.774 86.303 1.00 30.82 317 GLN A C 1
ATOM 2284 O O . GLN A 1 317 ? 32.662 32.401 86.157 1.00 31.05 317 GLN A O 1
ATOM 2290 N N . VAL A 1 318 ? 34.825 32.074 85.623 1.00 30.71 318 VAL A N 1
ATOM 2291 C CA . VAL A 1 318 ? 34.764 33.137 84.626 1.00 30.66 318 VAL A CA 1
ATOM 2292 C C . VAL A 1 318 ? 34.047 32.751 83.318 1.00 30.94 318 VAL A C 1
ATOM 2293 O O . VAL A 1 318 ? 33.475 33.618 82.668 1.00 30.99 318 VAL A O 1
ATOM 2297 N N . ALA A 1 319 ? 34.037 31.455 82.981 1.00 30.83 319 ALA A N 1
ATOM 2298 C CA . ALA A 1 319 ? 33.228 30.930 81.884 1.00 30.87 319 ALA A CA 1
ATOM 2299 C C . ALA A 1 319 ? 31.737 31.114 82.164 1.00 31.07 319 ALA A C 1
ATOM 2300 O O . ALA A 1 319 ? 30.968 31.426 81.253 1.00 31.48 319 ALA A O 1
ATOM 2302 N N . ALA A 1 320 ? 31.338 30.914 83.421 1.00 31.03 320 ALA A N 1
ATOM 2303 C CA . ALA A 1 320 ? 29.957 31.118 83.845 1.00 30.94 320 ALA A CA 1
ATOM 2304 C C . ALA A 1 320 ? 29.599 32.599 83.858 1.00 31.39 320 ALA A C 1
ATOM 2305 O O . ALA A 1 320 ? 28.476 32.975 83.497 1.00 31.71 320 ALA A O 1
ATOM 2307 N N . ALA A 1 321 ? 30.560 33.433 84.261 1.00 31.37 321 ALA A N 1
ATOM 2308 C CA . ALA A 1 321 ? 30.405 34.883 84.210 1.00 31.70 321 ALA A CA 1
ATOM 2309 C C . ALA A 1 321 ? 30.281 35.368 82.769 1.00 32.09 321 ALA A C 1
ATOM 2310 O O . ALA A 1 321 ? 29.413 36.192 82.474 1.00 32.74 321 ALA A O 1
ATOM 2312 N N . ARG A 1 322 ? 31.146 34.860 81.886 1.00 31.93 322 ARG A N 1
ATOM 2313 C CA . ARG A 1 322 ? 31.065 35.156 80.457 1.00 31.80 322 ARG A CA 1
ATOM 2314 C C . ARG A 1 322 ? 29.716 34.724 79.880 1.00 31.97 322 ARG A C 1
ATOM 2315 O O . ARG A 1 322 ? 29.098 35.472 79.152 1.00 32.67 322 ARG A O 1
ATOM 2323 N N . ALA A 1 323 ? 29.278 33.509 80.202 1.00 32.11 323 ALA A N 1
ATOM 2324 C CA . ALA A 1 323 ? 27.998 32.987 79.732 1.00 32.15 323 ALA A CA 1
ATOM 2325 C C . ALA A 1 323 ? 26.832 33.881 80.166 1.00 32.23 323 ALA A C 1
ATOM 2326 O O . ALA A 1 323 ? 25.949 34.171 79.372 1.00 32.45 323 ALA A O 1
ATOM 2328 N N . LEU A 1 324 ? 26.830 34.300 81.432 1.00 32.71 324 LEU A N 1
ATOM 2329 C CA . LEU A 1 324 ? 25.793 35.208 81.947 1.00 32.74 324 LEU A CA 1
ATOM 2330 C C . LEU A 1 324 ? 25.832 36.569 81.240 1.00 32.83 324 LEU A C 1
ATOM 2331 O O . LEU A 1 324 ? 24.782 37.126 80.888 1.00 33.40 324 LEU A O 1
ATOM 2336 N N . LEU A 1 325 ? 27.035 37.099 81.026 1.00 32.63 325 LEU A N 1
ATOM 2337 C CA . LEU A 1 325 ? 27.190 38.374 80.313 1.00 32.54 325 LEU A CA 1
ATOM 2338 C C . LEU A 1 325 ? 26.751 38.282 78.850 1.00 33.01 325 LEU A C 1
ATOM 2339 O O . LEU A 1 325 ? 26.067 39.177 78.343 1.00 33.24 325 LEU A O 1
ATOM 2344 N N . GLU A 1 326 ? 27.150 37.204 78.175 1.00 33.18 326 GLU A N 1
ATOM 2345 C CA . GLU A 1 326 ? 26.773 36.984 76.776 1.00 33.73 326 GLU A CA 1
ATOM 2346 C C . GLU A 1 326 ? 25.249 36.892 76.593 1.00 33.71 326 GLU A C 1
ATOM 2347 O O . GLU A 1 326 ? 24.688 37.472 75.659 1.00 33.76 326 GLU A O 1
ATOM 2353 N N . LYS A 1 327 ? 24.588 36.164 77.492 1.00 33.92 327 LYS A N 1
ATOM 2354 C CA . LYS A 1 327 ? 23.132 36.050 77.489 1.00 33.63 327 LYS A CA 1
ATOM 2355 C C . LYS A 1 327 ? 22.478 37.410 77.736 1.00 34.02 327 LYS A C 1
ATOM 2356 O O . LYS A 1 327 ? 21.503 37.771 77.065 1.00 34.72 327 LYS A O 1
ATOM 2362 N N . THR A 1 328 ? 23.023 38.171 78.680 1.00 33.72 328 THR A N 1
ATOM 2363 C CA . THR A 1 328 ? 22.523 39.518 78.972 1.00 33.39 328 THR A CA 1
ATOM 2364 C C . THR A 1 328 ? 22.725 40.499 77.809 1.00 33.48 328 THR A C 1
ATOM 2365 O O . THR A 1 328 ? 21.812 41.266 77.495 1.00 33.71 328 THR A O 1
ATOM 2369 N N . TRP A 1 329 ? 23.905 40.476 77.183 1.00 33.50 329 TRP A N 1
ATOM 2370 C CA . TRP A 1 329 ? 24.179 41.310 76.005 1.00 33.96 329 TRP A CA 1
ATOM 2371 C C . TRP A 1 329 ? 23.263 40.993 74.818 1.00 34.34 329 TRP A C 1
ATOM 2372 O O . TRP A 1 329 ? 22.854 41.900 74.091 1.00 34.37 329 TRP A O 1
ATOM 2383 N N . GLU A 1 330 ? 22.979 39.706 74.629 1.00 34.79 330 GLU A N 1
ATOM 2384 C CA . GLU A 1 330 ? 22.058 39.218 73.607 1.00 35.36 330 GLU A CA 1
ATOM 2385 C C . GLU A 1 330 ? 20.642 39.742 73.857 1.00 35.63 330 GLU A C 1
ATOM 2386 O O . GLU A 1 330 ? 19.953 40.167 72.930 1.00 35.83 330 GLU A O 1
ATOM 2392 N N . ASP A 1 331 ? 20.220 39.721 75.118 1.00 35.99 331 ASP A N 1
ATOM 2393 C CA . ASP A 1 331 ? 18.943 40.298 75.523 1.00 36.31 331 ASP A CA 1
ATOM 2394 C C . ASP A 1 331 ? 18.852 41.802 75.186 1.00 36.38 331 ASP A C 1
ATOM 2395 O O . ASP A 1 331 ? 17.824 42.263 74.687 1.00 36.51 331 ASP A O 1
ATOM 2400 N N . HIS A 1 332 ? 19.930 42.550 75.435 1.00 36.53 332 HIS A N 1
ATOM 2401 C CA . HIS A 1 332 ? 20.030 43.963 75.026 1.00 36.57 332 HIS A CA 1
ATOM 2402 C C . HIS A 1 332 ? 19.924 44.102 73.507 1.00 36.95 332 HIS A C 1
ATOM 2403 O O . HIS A 1 332 ? 19.226 44.983 73.020 1.00 36.73 332 HIS A O 1
ATOM 2410 N N . ARG A 1 333 ? 20.660 43.259 72.779 1.00 37.44 333 ARG A N 1
ATOM 2411 C CA . ARG A 1 333 ? 20.698 43.284 71.310 1.00 38.06 333 ARG A CA 1
ATOM 2412 C C . ARG A 1 333 ? 19.305 43.069 70.698 1.00 38.63 333 ARG A C 1
ATOM 2413 O O . ARG A 1 333 ? 18.885 43.815 69.818 1.00 38.81 333 ARG A O 1
ATOM 2421 N N . ILE A 1 334 ? 18.619 42.033 71.172 1.00 39.31 334 ILE A N 1
ATOM 2422 C CA . ILE A 1 334 ? 17.244 41.718 70.781 1.00 39.80 334 ILE A CA 1
ATOM 2423 C C . ILE A 1 334 ? 16.263 42.869 71.057 1.00 39.73 334 ILE A C 1
ATOM 2424 O O . ILE A 1 334 ? 15.457 43.205 70.198 1.00 39.86 334 ILE A O 1
ATOM 2429 N N . HIS A 1 335 ? 16.329 43.465 72.248 1.00 39.96 335 HIS A N 1
ATOM 2430 C CA . HIS A 1 335 ? 15.449 44.579 72.611 1.00 40.00 335 HIS A CA 1
ATOM 2431 C C . HIS A 1 335 ? 15.662 45.796 71.689 1.00 41.19 335 HIS A C 1
ATOM 2432 O O . HIS A 1 335 ? 14.692 46.433 71.248 1.00 41.35 335 HIS A O 1
ATOM 2439 N N . GLY A 1 336 ? 16.929 46.111 71.406 1.00 41.68 336 GLY A N 1
ATOM 2440 C CA . GLY A 1 336 ? 17.292 47.209 70.522 1.00 42.59 336 GLY A CA 1
ATOM 2441 C C . GLY A 1 336 ? 16.866 46.977 69.085 1.00 43.65 336 GLY A C 1
ATOM 2442 O O . GLY A 1 336 ? 16.435 47.907 68.415 1.00 43.34 336 GLY A O 1
ATOM 2443 N N . LEU A 1 337 ? 16.996 45.735 68.617 1.00 44.80 337 LEU A N 1
ATOM 2444 C CA . LEU A 1 337 ? 16.537 45.326 67.287 1.00 46.21 337 LEU A CA 1
ATOM 2445 C C . LEU A 1 337 ? 15.055 45.594 67.073 1.00 46.48 337 LEU A C 1
ATOM 2446 O O . LEU A 1 337 ? 14.645 46.079 66.021 1.00 46.68 337 LEU A O 1
ATOM 2451 N N . ASN A 1 338 ? 14.268 45.265 68.089 1.00 46.98 338 ASN A N 1
ATOM 2452 C CA . ASN A 1 338 ? 12.828 45.391 68.043 1.00 47.64 338 ASN A CA 1
ATOM 2453 C C . ASN A 1 338 ? 12.338 46.771 68.453 1.00 47.40 338 ASN A C 1
ATOM 2454 O O . ASN A 1 338 ? 11.144 47.019 68.442 1.00 47.38 338 ASN A O 1
ATOM 2459 N N . HIS A 1 339 ? 13.257 47.661 68.816 1.00 47.38 339 HIS A N 1
ATOM 2460 C CA . HIS A 1 339 ? 12.907 49.000 69.327 1.00 47.72 339 HIS A CA 1
ATOM 2461 C C . HIS A 1 339 ? 12.056 48.887 70.597 1.00 47.39 339 HIS A C 1
ATOM 2462 O O . HIS A 1 339 ? 11.196 49.730 70.872 1.00 47.45 339 HIS A O 1
ATOM 2469 N N . GLN A 1 340 ? 12.317 47.840 71.367 1.00 46.85 340 GLN A N 1
ATOM 2470 C CA . GLN A 1 340 ? 11.509 47.492 72.524 1.00 46.67 340 GLN A CA 1
ATOM 2471 C C . GLN A 1 340 ? 12.195 47.920 73.815 1.00 45.43 340 GLN A C 1
ATOM 2472 O O . GLN A 1 340 ? 13.288 47.448 74.149 1.00 45.12 340 GLN A O 1
ATOM 2478 N N . TYR A 1 341 ? 11.547 48.822 74.538 1.00 44.05 341 TYR A N 1
ATOM 2479 C CA . TYR A 1 341 ? 12.044 49.228 75.837 1.00 42.76 341 TYR A CA 1
ATOM 2480 C C . TYR A 1 341 ? 11.707 48.143 76.849 1.00 42.11 341 TYR A C 1
ATOM 2481 O O . TYR A 1 341 ? 10.581 47.644 76.868 1.00 41.92 341 TYR A O 1
ATOM 2490 N N . PRO A 1 342 ? 12.700 47.739 77.664 1.00 41.39 342 PRO A N 1
ATOM 2491 C CA . PRO A 1 342 ? 12.532 46.599 78.569 1.00 40.94 342 PRO A CA 1
ATOM 2492 C C . PRO A 1 342 ? 11.505 46.874 79.663 1.00 40.43 342 PRO A C 1
ATOM 2493 O O . PRO A 1 342 ? 11.331 48.019 80.077 1.00 40.63 342 PRO A O 1
ATOM 2497 N N . ASN A 1 343 ? 10.822 45.830 80.113 1.00 40.18 343 ASN A N 1
ATOM 2498 C CA . ASN A 1 343 ? 9.954 45.942 81.282 1.00 39.93 343 ASN A CA 1
ATOM 2499 C C . ASN A 1 343 ? 10.779 46.009 82.584 1.00 39.83 343 ASN A C 1
ATOM 2500 O O . ASN A 1 343 ? 12.016 45.933 82.548 1.00 39.12 343 ASN A O 1
ATOM 2505 N N . LYS A 1 344 ? 10.092 46.154 83.717 1.00 40.08 344 LYS A N 1
ATOM 2506 C CA . LYS A 1 344 ? 10.747 46.340 85.017 1.00 40.63 344 LYS A CA 1
ATOM 2507 C C . LYS A 1 344 ? 11.667 45.181 85.390 1.00 40.24 344 LYS A C 1
ATOM 2508 O O . LYS A 1 344 ? 12.781 45.403 85.883 1.00 39.92 344 LYS A O 1
ATOM 2514 N N . GLU A 1 345 ? 11.194 43.953 85.162 1.00 39.79 345 GLU A N 1
ATOM 2515 C CA . GLU A 1 345 ? 11.961 42.762 85.487 1.00 39.88 345 GLU A CA 1
ATOM 2516 C C . GLU A 1 345 ? 13.268 42.664 84.690 1.00 38.75 345 GLU A C 1
ATOM 2517 O O . GLU A 1 345 ? 14.327 42.459 85.288 1.00 38.87 345 GLU A O 1
ATOM 2523 N N . THR A 1 346 ? 13.212 42.815 83.365 1.00 37.90 346 THR A N 1
ATOM 2524 C CA . THR A 1 346 ? 14.447 42.722 82.568 1.00 37.44 346 THR A CA 1
ATOM 2525 C C . THR A 1 346 ? 15.425 43.861 82.831 1.00 37.12 346 THR A C 1
ATOM 2526 O O . THR A 1 346 ? 16.632 43.647 82.839 1.00 37.27 346 THR A O 1
ATOM 2530 N N . LEU A 1 347 ? 14.892 45.049 83.082 1.00 36.80 347 LEU A N 1
ATOM 2531 C CA . LEU A 1 347 ? 15.684 46.201 83.465 1.00 36.58 347 LEU A CA 1
ATOM 2532 C C . LEU A 1 347 ? 16.491 45.931 84.744 1.00 35.86 347 LEU A C 1
ATOM 2533 O O . LEU A 1 347 ? 17.682 46.249 84.803 1.00 35.69 347 LEU A O 1
ATOM 2538 N N . ALA A 1 348 ? 15.843 45.333 85.749 1.00 34.76 348 ALA A N 1
ATOM 2539 C CA . ALA A 1 348 ? 16.512 44.955 86.998 1.00 34.24 348 ALA A CA 1
ATOM 2540 C C . ALA A 1 348 ? 17.633 43.934 86.767 1.00 34.21 348 ALA A C 1
ATOM 2541 O O . ALA A 1 348 ? 18.680 44.005 87.417 1.00 34.25 348 ALA A O 1
ATOM 2543 N N . PHE A 1 349 ? 17.410 42.993 85.847 1.00 33.82 349 PHE A N 1
ATOM 2544 C CA . PHE A 1 349 ? 18.446 42.034 85.461 1.00 33.50 349 PHE A CA 1
ATOM 2545 C C . PHE A 1 349 ? 19.612 42.685 84.701 1.00 33.73 349 PHE A C 1
ATOM 2546 O O . PHE A 1 349 ? 20.780 42.396 84.987 1.00 33.83 349 PHE A O 1
ATOM 2554 N N . TRP A 1 350 ? 19.288 43.556 83.748 1.00 33.92 350 TRP A N 1
ATOM 2555 C CA . TRP A 1 350 ? 20.284 44.351 83.009 1.00 34.27 350 TRP A CA 1
ATOM 2556 C C . TRP A 1 350 ? 21.169 45.177 83.939 1.00 34.51 350 TRP A C 1
ATOM 2557 O O . TRP A 1 350 ? 22.400 45.227 83.772 1.00 35.04 350 TRP A O 1
ATOM 2568 N N . ARG A 1 351 ? 20.525 45.810 84.916 1.00 34.02 351 ARG A N 1
ATOM 2569 C CA . ARG A 1 351 ? 21.190 46.634 85.920 1.00 33.64 351 ARG A CA 1
ATOM 2570 C C . ARG A 1 351 ? 22.163 45.825 86.790 1.00 33.58 351 ARG A C 1
ATOM 2571 O O . ARG A 1 351 ? 23.270 46.284 87.114 1.00 33.23 351 ARG A O 1
ATOM 2579 N N . THR A 1 352 ? 21.750 44.613 87.147 1.00 33.34 352 THR A N 1
ATOM 2580 C CA . THR A 1 352 ? 22.392 43.894 88.234 1.00 33.10 352 THR A CA 1
ATOM 2581 C C . THR A 1 352 ? 23.256 42.705 87.809 1.00 33.27 352 THR A C 1
ATOM 2582 O O . THR A 1 352 ? 24.234 42.390 88.498 1.00 33.27 352 THR A O 1
ATOM 2586 N N . ASN A 1 353 ? 22.914 42.053 86.694 1.00 33.28 353 ASN A N 1
ATOM 2587 C CA . ASN A 1 353 ? 23.664 40.855 86.245 1.00 33.45 353 ASN A CA 1
ATOM 2588 C C . ASN A 1 353 ? 25.158 41.136 86.109 1.00 33.22 353 ASN A C 1
ATOM 2589 O O . ASN A 1 353 ? 25.987 40.308 86.485 1.00 33.46 353 ASN A O 1
ATOM 2594 N N . GLN A 1 354 ? 25.487 42.310 85.570 1.00 32.93 354 GLN A N 1
ATOM 2595 C CA . GLN A 1 354 ? 26.876 42.702 85.350 1.00 32.55 354 GLN A CA 1
ATOM 2596 C C . GLN A 1 354 ? 27.664 42.793 86.662 1.00 32.62 354 GLN A C 1
ATOM 2597 O O . GLN A 1 354 ? 28.854 42.459 86.707 1.00 33.24 354 GLN A O 1
ATOM 2603 N N . ALA A 1 355 ? 26.990 43.207 87.733 1.00 32.31 355 ALA A N 1
ATOM 2604 C CA . ALA A 1 355 ? 27.625 43.308 89.044 1.00 31.61 355 ALA A CA 1
ATOM 2605 C C . ALA A 1 355 ? 27.886 41.924 89.623 1.00 31.45 355 ALA A C 1
ATOM 2606 O O . ALA A 1 355 ? 28.905 41.698 90.277 1.00 32.03 355 ALA A O 1
ATOM 2608 N N . TYR A 1 356 ? 26.971 40.989 89.389 1.00 31.32 356 TYR A N 1
ATOM 2609 C CA . TYR A 1 356 ? 27.207 39.604 89.800 1.00 30.65 356 TYR A CA 1
ATOM 2610 C C . TYR A 1 356 ? 28.387 38.994 89.051 1.00 30.51 356 TYR A C 1
ATOM 2611 O O . TYR A 1 356 ? 29.238 38.333 89.653 1.00 30.72 356 TYR A O 1
ATOM 2620 N N . ALA A 1 357 ? 28.430 39.229 87.741 1.00 30.33 357 ALA A N 1
ATOM 2621 C CA . ALA A 1 357 ? 29.555 38.817 86.903 1.00 30.09 357 ALA A CA 1
ATOM 2622 C C . ALA A 1 357 ? 30.905 39.370 87.367 1.00 30.17 357 ALA A C 1
ATOM 2623 O O . ALA A 1 357 ? 31.898 38.645 87.372 1.00 30.30 357 ALA A O 1
ATOM 2625 N N . VAL A 1 358 ? 30.934 40.653 87.746 1.00 30.29 358 VAL A N 1
ATOM 2626 C CA . VAL A 1 358 ? 32.134 41.297 88.284 1.00 29.81 358 VAL A CA 1
ATOM 2627 C C . VAL A 1 358 ? 32.578 40.592 89.570 1.00 30.51 358 VAL A C 1
ATOM 2628 O O . VAL A 1 358 ? 33.762 40.327 89.769 1.00 30.76 358 VAL A O 1
ATOM 2632 N N . LYS A 1 359 ? 31.614 40.295 90.434 1.00 30.75 359 LYS A N 1
ATOM 2633 C CA . LYS A 1 359 ? 31.853 39.585 91.686 1.00 31.36 359 LYS A CA 1
ATOM 2634 C C . LYS A 1 359 ? 32.464 38.194 91.455 1.00 31.97 359 LYS A C 1
ATOM 2635 O O . LYS A 1 359 ? 33.367 37.781 92.185 1.00 32.29 359 LYS A O 1
ATOM 2641 N N . MET A 1 360 ? 31.971 37.485 90.439 1.00 32.28 360 MET A N 1
ATOM 2642 C CA . MET A 1 360 ? 32.503 36.171 90.055 1.00 32.91 360 MET A CA 1
ATOM 2643 C C . MET A 1 360 ? 33.927 36.278 89.523 1.00 32.42 360 MET A C 1
ATOM 2644 O O . MET A 1 360 ? 34.779 35.453 89.845 1.00 32.63 360 MET A O 1
ATOM 2649 N N . CYS A 1 361 ? 34.174 37.305 88.712 1.00 32.26 361 CYS A N 1
ATOM 2650 C CA . CYS A 1 361 ? 35.476 37.537 88.103 1.00 31.96 361 CYS A CA 1
ATOM 2651 C C . CYS A 1 361 ? 36.547 37.863 89.137 1.00 31.95 361 CYS A C 1
ATOM 2652 O O . CYS A 1 361 ? 37.671 37.381 89.034 1.00 32.67 361 CYS A O 1
ATOM 2655 N N . ILE A 1 362 ? 36.185 38.645 90.146 1.00 31.60 362 ILE A N 1
ATOM 2656 C CA . ILE A 1 362 ? 37.096 38.971 91.240 1.00 31.04 362 ILE A CA 1
ATOM 2657 C C . ILE A 1 362 ? 37.415 37.748 92.110 1.00 31.58 362 ILE A C 1
ATOM 2658 O O . ILE A 1 362 ? 38.561 37.546 92.512 1.00 32.07 362 ILE A O 1
ATOM 2663 N N . GLU A 1 363 ? 36.408 36.925 92.388 1.00 32.10 363 GLU A N 1
ATOM 2664 C CA . GLU A 1 363 ? 36.619 35.642 93.061 1.00 32.49 363 GLU A CA 1
ATOM 2665 C C . GLU A 1 363 ? 37.600 34.743 92.316 1.00 31.86 363 GLU A C 1
ATOM 2666 O O . GLU A 1 363 ? 38.465 34.115 92.929 1.00 32.07 363 GLU A O 1
ATOM 2672 N N . ALA A 1 364 ? 37.446 34.682 90.996 1.00 31.33 364 ALA A N 1
ATOM 2673 C CA . ALA A 1 364 ? 38.282 33.853 90.134 1.00 30.73 364 ALA A CA 1
ATOM 2674 C C . ALA A 1 364 ? 39.734 34.342 90.089 1.00 30.59 364 ALA A C 1
ATOM 2675 O O . ALA A 1 364 ? 40.664 33.536 90.121 1.00 30.20 364 ALA A O 1
ATOM 2677 N N . VAL A 1 365 ? 39.907 35.663 90.009 1.00 30.75 365 VAL A N 1
ATOM 2678 C CA . VAL A 1 365 ? 41.213 36.322 90.114 1.00 30.67 365 VAL A CA 1
ATOM 2679 C C . VAL A 1 365 ? 41.852 36.086 91.491 1.00 31.31 365 VAL A C 1
ATOM 2680 O O . VAL A 1 365 ? 43.050 35.801 91.587 1.00 31.96 365 VAL A O 1
ATOM 2684 N N . ASP A 1 366 ? 41.050 36.200 92.550 1.00 31.50 366 ASP A N 1
ATOM 2685 C CA . ASP A 1 366 ? 41.533 36.039 93.919 1.00 31.51 366 ASP A CA 1
ATOM 2686 C C . ASP A 1 366 ? 41.968 34.615 94.225 1.00 31.29 366 ASP A C 1
ATOM 2687 O O . ASP A 1 366 ? 42.953 34.408 94.951 1.00 31.24 366 ASP A O 1
ATOM 2692 N N . ARG A 1 367 ? 41.235 33.640 93.674 1.00 30.62 367 ARG A N 1
ATOM 2693 C CA . ARG A 1 367 ? 41.579 32.227 93.836 1.00 30.05 367 ARG A CA 1
ATOM 2694 C C . ARG A 1 367 ? 42.979 31.927 93.291 1.00 29.65 367 ARG A C 1
ATOM 2695 O O . ARG A 1 367 ? 43.702 31.107 93.845 1.00 29.80 367 ARG A O 1
ATOM 2703 N N . LEU A 1 368 ? 43.356 32.613 92.218 1.00 29.64 368 LEU A N 1
ATOM 2704 C CA . LEU A 1 368 ? 44.664 32.426 91.599 1.00 29.56 368 LEU A CA 1
ATOM 2705 C C . LEU A 1 368 ? 45.752 33.252 92.277 1.00 29.75 368 LEU A C 1
ATOM 2706 O O . LEU A 1 368 ? 46.854 32.755 92.489 1.00 30.22 368 LEU A O 1
ATOM 2711 N N . MET A 1 369 ? 45.446 34.503 92.619 1.00 29.91 369 MET A N 1
ATOM 2712 C CA . MET A 1 369 ? 46.390 35.342 93.354 1.00 30.12 369 MET A CA 1
ATOM 2713 C C . MET A 1 369 ? 46.802 34.724 94.697 1.00 30.31 369 MET A C 1
ATOM 2714 O O . MET A 1 369 ? 47.954 34.856 95.116 1.00 30.42 369 MET A O 1
ATOM 2719 N N . ALA A 1 370 ? 45.867 34.036 95.351 1.00 30.64 370 ALA A N 1
ATOM 2720 C CA . ALA A 1 370 ? 46.115 33.403 96.648 1.00 31.11 370 ALA A CA 1
ATOM 2721 C C . ALA A 1 370 ? 47.149 32.283 96.553 1.00 31.73 370 ALA A C 1
ATOM 2722 O O . ALA A 1 370 ? 47.785 31.930 97.548 1.00 31.99 370 ALA A O 1
ATOM 2724 N N . ALA A 1 371 ? 47.326 31.742 95.350 1.00 32.36 371 ALA A N 1
ATOM 2725 C CA . ALA A 1 371 ? 48.261 30.649 95.116 1.00 32.74 371 ALA A CA 1
ATOM 2726 C C . ALA A 1 371 ? 49.487 31.079 94.304 1.00 33.22 371 ALA A C 1
ATOM 2727 O O . ALA A 1 371 ? 50.301 30.241 93.916 1.00 33.61 371 ALA A O 1
ATOM 2729 N N . ALA A 1 372 ? 49.625 32.381 94.072 1.00 33.58 372 ALA A N 1
ATOM 2730 C CA . ALA A 1 372 ? 50.629 32.906 93.141 1.00 33.95 372 ALA A CA 1
ATOM 2731 C C . ALA A 1 372 ? 52.016 33.172 93.745 1.00 34.53 372 ALA A C 1
ATOM 2732 O O . ALA A 1 372 ? 52.988 33.360 93.006 1.00 34.83 372 ALA A O 1
ATOM 2734 N N . GLY A 1 373 ? 52.116 33.198 95.073 1.00 34.65 373 GLY A N 1
ATOM 2735 C CA . GLY A 1 373 ? 53.417 33.392 95.727 1.00 34.85 373 GLY A CA 1
ATOM 2736 C C . GLY A 1 373 ? 53.854 34.843 95.822 1.00 34.82 373 GLY A C 1
ATOM 2737 O O . GLY A 1 373 ? 53.246 35.726 95.220 1.00 35.06 373 GLY A O 1
ATOM 2738 N N . ALA A 1 374 ? 54.929 35.077 96.572 1.00 34.82 374 ALA A N 1
ATOM 2739 C CA . ALA A 1 374 ? 55.420 36.428 96.861 1.00 34.67 374 ALA A CA 1
ATOM 2740 C C . ALA A 1 374 ? 55.913 37.202 95.633 1.00 34.65 374 ALA A C 1
ATOM 2741 O O . ALA A 1 374 ? 55.806 38.432 95.595 1.00 34.46 374 ALA A O 1
ATOM 2743 N N . THR A 1 375 ? 56.445 36.496 94.633 1.00 34.72 375 THR A N 1
ATOM 2744 C CA . THR A 1 375 ? 56.958 37.169 93.424 1.00 35.02 375 THR A CA 1
ATOM 2745 C C . THR A 1 375 ? 55.860 37.907 92.648 1.00 35.14 375 THR A C 1
ATOM 2746 O O . THR A 1 375 ? 56.146 38.826 91.876 1.00 34.83 375 THR A O 1
ATOM 2750 N N . SER A 1 376 ? 54.610 37.501 92.866 1.00 35.49 376 SER A N 1
ATOM 2751 C CA . SER A 1 376 ? 53.459 38.076 92.165 1.00 36.06 376 SER A CA 1
ATOM 2752 C C . SER A 1 376 ? 53.038 39.447 92.682 1.00 35.72 376 SER A C 1
ATOM 2753 O O . SER A 1 376 ? 52.255 40.129 92.037 1.00 35.39 376 SER A O 1
ATOM 2756 N N . PHE A 1 377 ? 53.557 39.836 93.844 1.00 36.06 377 PHE A N 1
ATOM 2757 C CA . PHE A 1 377 ? 53.311 41.165 94.411 1.00 36.51 377 PHE A CA 1
ATOM 2758 C C . PHE A 1 377 ? 54.459 42.147 94.136 1.00 36.85 377 PHE A C 1
ATOM 2759 O O . PHE A 1 377 ? 54.440 43.282 94.605 1.00 37.02 377 PHE A O 1
ATOM 2767 N N . MET A 1 378 ? 55.452 41.703 93.370 1.00 37.50 378 MET A N 1
ATOM 2768 C CA . MET A 1 378 ? 56.529 42.575 92.909 1.00 38.30 378 MET A CA 1
ATOM 2769 C C . MET A 1 378 ? 56.055 43.406 91.727 1.00 38.70 378 MET A C 1
ATOM 2770 O O . MET A 1 378 ? 55.217 42.948 90.943 1.00 38.68 378 MET A O 1
ATOM 2775 N N . ASP A 1 379 ? 56.599 44.618 91.603 1.00 39.39 379 ASP A N 1
ATOM 2776 C CA . ASP A 1 379 ? 56.265 45.541 90.512 1.00 40.15 379 ASP A CA 1
ATOM 2777 C C . ASP A 1 379 ? 56.497 44.944 89.123 1.00 40.26 379 ASP A C 1
ATOM 2778 O O . ASP A 1 379 ? 55.826 45.327 88.152 1.00 40.30 379 ASP A O 1
ATOM 2783 N N . ASN A 1 380 ? 57.447 44.015 89.030 1.00 40.46 380 ASN A N 1
ATOM 2784 C CA . ASN A 1 380 ? 57.802 43.401 87.747 1.00 40.90 380 ASN A CA 1
ATOM 2785 C C . ASN A 1 380 ? 56.884 42.247 87.338 1.00 40.30 380 ASN A C 1
ATOM 2786 O O . ASN A 1 380 ? 57.097 41.611 86.303 1.00 40.32 380 ASN A O 1
ATOM 2791 N N . SER A 1 381 ? 55.870 41.982 88.158 1.00 39.59 381 SER A N 1
ATOM 2792 C CA . SER A 1 381 ? 54.875 40.960 87.852 1.00 38.85 381 SER A CA 1
ATOM 2793 C C . SER A 1 381 ? 53.565 41.580 87.368 1.00 38.47 381 SER A C 1
ATOM 2794 O O . SER A 1 381 ? 53.072 42.561 87.940 1.00 38.23 381 SER A O 1
ATOM 2797 N N . GLU A 1 382 ? 53.016 40.986 86.310 1.00 37.71 382 GLU A N 1
ATOM 2798 C CA . GLU A 1 382 ? 51.747 41.403 85.729 1.00 37.04 382 GLU A CA 1
ATOM 2799 C C . GLU A 1 382 ? 50.557 41.040 86.627 1.00 36.48 382 GLU A C 1
ATOM 2800 O O . GLU A 1 382 ? 49.546 41.748 86.642 1.00 36.53 382 GLU A O 1
ATOM 2806 N N . LEU A 1 383 ? 50.688 39.940 87.367 1.00 35.82 383 LEU A N 1
ATOM 2807 C CA . LEU A 1 383 ? 49.610 39.406 88.206 1.00 35.40 383 LEU A CA 1
ATOM 2808 C C . LEU A 1 383 ? 49.086 40.447 89.193 1.00 35.02 383 LEU A C 1
ATOM 2809 O O . LEU A 1 383 ? 47.882 40.625 89.364 1.00 34.63 383 LEU A O 1
ATOM 2814 N N . GLN A 1 384 ? 50.029 41.127 89.824 1.00 34.79 384 GLN A N 1
ATOM 2815 C CA . GLN A 1 384 ? 49.785 42.219 90.746 1.00 34.95 384 GLN A CA 1
ATOM 2816 C C . GLN A 1 384 ? 48.918 43.344 90.135 1.00 34.67 384 GLN A C 1
ATOM 2817 O O . GLN A 1 384 ? 48.018 43.872 90.794 1.00 34.26 384 GLN A O 1
ATOM 2823 N N . ARG A 1 385 ? 49.186 43.687 88.873 1.00 34.59 385 ARG A N 1
ATOM 2824 C CA . ARG A 1 385 ? 48.412 44.697 88.160 1.00 34.83 385 ARG A CA 1
ATOM 2825 C C . ARG A 1 385 ? 46.994 44.207 87.889 1.00 33.98 385 ARG A C 1
ATOM 2826 O O . ARG A 1 385 ? 46.032 44.957 88.060 1.00 33.88 385 ARG A O 1
ATOM 2834 N N . LEU A 1 386 ? 46.882 42.940 87.482 1.00 33.39 386 LEU A N 1
ATOM 2835 C CA . LEU A 1 386 ? 45.603 42.315 87.161 1.00 32.79 386 LEU A CA 1
ATOM 2836 C C . LEU A 1 386 ? 44.740 42.213 88.411 1.00 32.64 386 LEU A C 1
ATOM 2837 O O . LEU A 1 386 ? 43.540 42.492 88.375 1.00 32.61 386 LEU A O 1
ATOM 2842 N N . PHE A 1 387 ? 45.381 41.825 89.514 1.00 32.42 387 PHE A N 1
ATOM 2843 C CA . PHE A 1 387 ? 44.757 41.732 90.826 1.00 32.27 387 PHE A CA 1
ATOM 2844 C C . PHE A 1 387 ? 44.165 43.064 91.295 1.00 32.28 387 PHE A C 1
ATOM 2845 O O . PHE A 1 387 ? 43.001 43.115 91.693 1.00 32.77 387 PHE A O 1
ATOM 2853 N N . ARG A 1 388 ? 44.962 44.129 91.246 1.00 32.07 388 ARG A N 1
ATOM 2854 C CA . ARG A 1 388 ? 44.496 45.467 91.646 1.00 32.05 388 ARG A CA 1
ATOM 2855 C C . ARG A 1 388 ? 43.373 45.991 90.758 1.00 32.00 388 ARG A C 1
ATOM 2856 O O . ARG A 1 388 ? 42.376 46.511 91.251 1.00 32.36 388 ARG A O 1
ATOM 2864 N N . ASP A 1 389 ? 43.553 45.856 89.446 1.00 32.15 389 ASP A N 1
ATOM 2865 C CA . ASP A 1 389 ? 42.593 46.354 88.476 1.00 32.00 389 ASP A CA 1
ATOM 2866 C C . ASP A 1 389 ? 41.249 45.621 88.576 1.00 31.98 389 ASP A C 1
ATOM 2867 O O . ASP A 1 389 ? 40.192 46.244 88.475 1.00 31.96 389 ASP A O 1
ATOM 2872 N N . ALA A 1 390 ? 41.306 44.307 88.786 1.00 32.05 390 ALA A N 1
ATOM 2873 C CA . ALA A 1 390 ? 40.118 43.480 89.002 1.00 32.07 390 ALA A CA 1
ATOM 2874 C C . ALA A 1 390 ? 39.286 43.961 90.191 1.00 32.32 390 ALA A C 1
ATOM 2875 O O . ALA A 1 390 ? 38.070 44.121 90.073 1.00 32.40 390 ALA A O 1
ATOM 2877 N N . HIS A 1 391 ? 39.938 44.190 91.327 1.00 32.40 391 HIS A N 1
ATOM 2878 C CA . HIS A 1 391 ? 39.237 44.679 92.516 1.00 32.93 391 HIS A CA 1
ATOM 2879 C C . HIS A 1 391 ? 38.589 46.052 92.328 1.00 33.53 391 HIS A C 1
ATOM 2880 O O . HIS A 1 391 ? 37.487 46.291 92.829 1.00 34.00 391 HIS A O 1
ATOM 2887 N N . MET A 1 392 ? 39.270 46.930 91.599 1.00 33.74 392 MET A N 1
ATOM 2888 C CA . MET A 1 392 ? 38.732 48.231 91.221 1.00 34.52 392 MET A CA 1
ATOM 2889 C C . MET A 1 392 ? 37.442 48.143 90.395 1.00 34.47 392 MET A C 1
ATOM 2890 O O . MET A 1 392 ? 36.577 49.011 90.511 1.00 34.72 392 MET A O 1
ATOM 2895 N N . THR A 1 393 ? 37.305 47.108 89.560 1.00 34.31 393 THR A N 1
ATOM 2896 C CA . THR A 1 393 ? 36.079 46.951 88.775 1.00 34.10 393 THR A CA 1
ATOM 2897 C C . THR A 1 393 ? 34.854 46.725 89.676 1.00 34.23 393 THR A C 1
ATOM 2898 O O . THR A 1 393 ? 33.736 47.064 89.306 1.00 34.44 393 THR A O 1
ATOM 2902 N N . GLY A 1 394 ? 35.089 46.173 90.867 1.00 34.31 394 GLY A N 1
ATOM 2903 C CA . GLY A 1 394 ? 34.046 45.965 91.861 1.00 34.34 394 GLY A CA 1
ATOM 2904 C C . GLY A 1 394 ? 33.813 47.156 92.774 1.00 34.64 394 GLY A C 1
ATOM 2905 O O . GLY A 1 394 ? 32.941 47.109 93.646 1.00 34.70 394 GLY A O 1
ATOM 2906 N N . ALA A 1 395 ? 34.565 48.231 92.551 1.00 34.62 395 ALA A N 1
ATOM 2907 C CA . ALA A 1 395 ? 34.558 49.383 93.440 1.00 35.15 395 ALA A CA 1
ATOM 2908 C C . ALA A 1 395 ? 33.735 50.550 92.908 1.00 35.43 395 ALA A C 1
ATOM 2909 O O . ALA A 1 395 ? 33.521 51.527 93.613 1.00 35.96 395 ALA A O 1
ATOM 2911 N N . HIS A 1 396 ? 33.284 50.446 91.663 1.00 35.80 396 HIS A N 1
ATOM 2912 C CA . HIS A 1 396 ? 32.489 51.492 91.044 1.00 35.81 396 HIS A CA 1
ATOM 2913 C C . HIS A 1 396 ? 31.077 51.459 91.618 1.00 35.96 396 HIS A C 1
ATOM 2914 O O . HIS A 1 396 ? 30.589 50.399 92.000 1.00 36.48 396 HIS A O 1
ATOM 2921 N N . ALA A 1 397 ? 30.430 52.619 91.674 1.00 35.88 397 ALA A N 1
ATOM 2922 C CA . ALA A 1 397 ? 29.079 52.753 92.226 1.00 35.75 397 ALA A CA 1
ATOM 2923 C C . ALA A 1 397 ? 28.055 51.881 91.508 1.00 35.52 397 ALA A C 1
ATOM 2924 O O . ALA A 1 397 ? 27.082 51.434 92.106 1.00 36.20 397 ALA A O 1
ATOM 2926 N N . TYR A 1 398 ? 28.279 51.655 90.220 1.00 35.02 398 TYR A N 1
ATOM 2927 C CA . TYR A 1 398 ? 27.391 50.857 89.391 1.00 34.32 398 TYR A CA 1
ATOM 2928 C C . TYR A 1 398 ? 27.601 49.347 89.576 1.00 33.97 398 TYR A C 1
ATOM 2929 O O . TYR A 1 398 ? 26.709 48.549 89.276 1.00 34.00 398 TYR A O 1
ATOM 2938 N N . THR A 1 399 ? 28.768 48.949 90.075 1.00 33.53 399 THR A N 1
ATOM 2939 C CA . THR A 1 399 ? 29.069 47.517 90.252 1.00 33.26 399 THR A CA 1
ATOM 2940 C C . THR A 1 399 ? 29.002 47.053 91.713 1.00 33.47 399 THR A C 1
ATOM 2941 O O . THR A 1 399 ? 29.252 45.887 92.010 1.00 33.59 399 THR A O 1
ATOM 2945 N N . ASP A 1 400 ? 28.666 47.964 92.619 1.00 33.59 400 ASP A N 1
ATOM 2946 C CA . ASP A 1 400 ? 28.452 47.615 94.026 1.00 33.80 400 ASP A CA 1
ATOM 2947 C C . ASP A 1 400 ? 27.381 46.528 94.075 1.00 33.37 400 ASP A C 1
ATOM 2948 O O . ASP A 1 400 ? 26.241 46.767 93.677 1.00 33.35 400 ASP A O 1
ATOM 2953 N N . TYR A 1 401 ? 27.746 45.331 94.542 1.00 33.18 401 TYR A N 1
ATOM 2954 C CA . TYR A 1 401 ? 26.809 44.215 94.521 1.00 32.60 401 TYR A CA 1
ATOM 2955 C C . TYR A 1 401 ? 25.790 44.221 95.669 1.00 32.95 401 TYR A C 1
ATOM 2956 O O . TYR A 1 401 ? 24.708 43.633 95.540 1.00 32.76 401 TYR A O 1
ATOM 2965 N N . ASP A 1 402 ? 26.132 44.866 96.784 1.00 32.84 402 ASP A N 1
ATOM 2966 C CA . ASP A 1 402 ? 25.173 45.065 97.871 1.00 32.97 402 ASP A CA 1
ATOM 2967 C C . ASP A 1 402 ? 23.987 45.879 97.370 1.00 32.69 402 ASP A C 1
ATOM 2968 O O . ASP A 1 402 ? 22.833 45.536 97.643 1.00 33.06 402 ASP A O 1
ATOM 2973 N N . VAL A 1 403 ? 24.287 46.964 96.654 1.00 32.37 403 VAL A N 1
ATOM 2974 C CA . VAL A 1 403 ? 23.272 47.783 96.000 1.00 31.96 403 VAL A CA 1
ATOM 2975 C C . VAL A 1 403 ? 22.462 46.956 94.989 1.00 32.37 403 VAL A C 1
ATOM 2976 O O . VAL A 1 403 ? 21.227 46.952 95.033 1.00 32.81 403 VAL A O 1
ATOM 2980 N N . CYS A 1 404 ? 23.157 46.219 94.126 1.00 32.30 404 CYS A N 1
ATOM 2981 C CA . CYS A 1 404 ? 22.508 45.429 93.076 1.00 32.44 404 CYS A CA 1
ATOM 2982 C C . CYS A 1 404 ? 21.643 44.290 93.598 1.00 32.06 404 CYS A C 1
ATOM 2983 O O . CYS A 1 404 ? 20.577 44.003 93.032 1.00 32.20 404 CYS A O 1
ATOM 2986 N N . ALA A 1 405 ? 22.089 43.646 94.674 1.00 31.18 405 ALA A N 1
ATOM 2987 C CA . ALA A 1 405 ? 21.289 42.607 95.323 1.00 30.79 405 ALA A CA 1
ATOM 2988 C C . ALA A 1 405 ? 19.973 43.142 95.896 1.00 30.72 405 ALA A C 1
ATOM 2989 O O . ALA A 1 405 ? 18.946 42.480 95.824 1.00 30.66 405 ALA A O 1
ATOM 2991 N N . GLN A 1 406 ? 20.014 44.340 96.467 1.00 31.01 406 GLN A N 1
ATOM 2992 C CA . GLN A 1 406 ? 18.820 44.996 96.994 1.00 30.66 406 GLN A CA 1
ATOM 2993 C C . GLN A 1 406 ? 17.867 45.419 95.882 1.00 30.94 406 GLN A C 1
ATOM 2994 O O . GLN A 1 406 ? 16.656 45.260 96.017 1.00 31.27 406 GLN A O 1
ATOM 3000 N N . ILE A 1 407 ? 18.423 45.950 94.794 1.00 31.34 407 ILE A N 1
ATOM 3001 C CA . ILE A 1 407 ? 17.637 46.373 93.632 1.00 31.56 407 ILE A CA 1
ATOM 3002 C C . ILE A 1 407 ? 16.863 45.196 93.037 1.00 32.03 407 ILE A C 1
ATOM 3003 O O . ILE A 1 407 ? 15.632 45.261 92.892 1.00 32.80 407 ILE A O 1
ATOM 3008 N N . LEU A 1 408 ? 17.575 44.111 92.735 1.00 32.04 408 LEU A N 1
ATOM 3009 C CA . LEU A 1 408 ? 16.955 42.924 92.161 1.00 31.67 408 LEU A CA 1
ATOM 3010 C C . LEU A 1 408 ? 15.990 42.274 93.141 1.00 31.84 408 LEU A C 1
ATOM 3011 O O . LEU A 1 408 ? 14.864 41.946 92.772 1.00 31.87 408 LEU A O 1
ATOM 3016 N N . GLY A 1 409 ? 16.436 42.094 94.385 1.00 31.97 409 GLY A N 1
ATOM 3017 C CA . GLY A 1 409 ? 15.614 41.498 95.438 1.00 32.05 409 GLY A CA 1
ATOM 3018 C C . GLY A 1 409 ? 14.261 42.173 95.594 1.00 32.58 409 GLY A C 1
ATOM 3019 O O . GLY A 1 409 ? 13.232 41.495 95.650 1.00 32.69 409 GLY A O 1
ATOM 3020 N N . ARG A 1 410 ? 14.270 43.503 95.672 1.00 32.93 410 ARG A N 1
ATOM 3021 C CA . ARG A 1 410 ? 13.040 44.300 95.772 1.00 33.91 410 ARG A CA 1
ATOM 3022 C C . ARG A 1 410 ? 12.113 44.106 94.572 1.00 34.03 410 ARG A C 1
ATOM 3023 O O . ARG A 1 410 ? 10.913 43.937 94.744 1.00 34.06 410 ARG A O 1
ATOM 3031 N N . GLU A 1 411 ? 12.679 44.130 93.366 1.00 34.85 411 GLU A N 1
ATOM 3032 C CA . GLU A 1 411 ? 11.921 43.901 92.138 1.00 35.70 411 GLU A CA 1
ATOM 3033 C C . GLU A 1 411 ? 11.298 42.509 92.096 1.00 35.49 411 GLU A C 1
ATOM 3034 O O . GLU A 1 411 ? 10.108 42.372 91.784 1.00 35.67 411 GLU A O 1
ATOM 3040 N N . LEU A 1 412 ? 12.087 41.484 92.431 1.00 35.36 412 LEU A N 1
ATOM 3041 C CA . LEU A 1 412 ? 11.613 40.096 92.428 1.00 35.02 412 LEU A CA 1
ATOM 3042 C C . LEU A 1 412 ? 10.463 39.865 93.402 1.00 35.60 412 LEU A C 1
ATOM 3043 O O . LEU A 1 412 ? 9.640 38.955 93.200 1.00 35.21 412 LEU A O 1
ATOM 3048 N N . MET A 1 413 ? 10.412 40.686 94.454 1.00 35.93 413 MET A N 1
ATOM 3049 C CA . MET A 1 413 ? 9.405 40.539 95.504 1.00 36.38 413 MET A CA 1
ATOM 3050 C C . MET A 1 413 ? 8.232 41.494 95.319 1.00 37.01 413 MET A C 1
ATOM 3051 O O . MET A 1 413 ? 7.360 41.576 96.179 1.00 37.12 413 MET A O 1
ATOM 3056 N N . GLY A 1 414 ? 8.224 42.213 94.200 1.00 37.86 414 GLY A N 1
ATOM 3057 C CA . GLY A 1 414 ? 7.128 43.114 93.850 1.00 39.11 414 GLY A CA 1
ATOM 3058 C C . GLY A 1 414 ? 7.082 44.407 94.646 1.00 40.28 414 GLY A C 1
ATOM 3059 O O . GLY A 1 414 ? 6.026 45.042 94.754 1.00 40.07 414 GLY A O 1
ATOM 3060 N N . MET A 1 415 ? 8.227 44.802 95.199 1.00 41.36 415 MET A N 1
ATOM 3061 C CA . MET A 1 415 ? 8.315 46.004 96.020 1.00 42.61 415 MET A CA 1
ATOM 3062 C C . MET A 1 415 ? 8.671 47.209 95.178 1.00 43.83 415 MET A C 1
ATOM 3063 O O . MET A 1 415 ? 9.302 47.076 94.124 1.00 43.82 415 MET A O 1
ATOM 3068 N N . GLU A 1 416 ? 8.274 48.384 95.655 1.00 45.66 416 GLU A N 1
ATOM 3069 C CA . GLU A 1 416 ? 8.663 49.643 95.030 1.00 47.80 416 GLU A CA 1
ATOM 3070 C C . GLU A 1 416 ? 10.169 49.862 95.173 1.00 48.12 416 GLU A C 1
ATOM 3071 O O . GLU A 1 416 ? 10.753 49.474 96.186 1.00 47.71 416 GLU A O 1
ATOM 3077 N N . PRO A 1 417 ? 10.806 50.462 94.149 1.00 48.96 417 PRO A N 1
ATOM 3078 C CA . PRO A 1 417 ? 12.233 50.778 94.225 1.00 49.66 417 PRO A CA 1
ATOM 3079 C C . PRO A 1 417 ? 12.599 51.622 95.449 1.00 50.33 417 PRO A C 1
ATOM 3080 O O . PRO A 1 417 ? 11.809 52.455 95.898 1.00 50.28 417 PRO A O 1
ATOM 3084 N N . ASP A 1 418 ? 13.788 51.369 95.984 1.00 51.20 418 ASP A N 1
ATOM 3085 C CA . ASP A 1 418 ? 14.355 52.143 97.072 1.00 52.19 418 ASP A CA 1
ATOM 3086 C C . ASP A 1 418 ? 15.014 53.372 96.446 1.00 52.69 418 ASP A C 1
ATOM 3087 O O . ASP A 1 418 ? 15.948 53.219 95.659 1.00 52.64 418 ASP A O 1
ATOM 3092 N N . PRO A 1 419 ? 14.517 54.588 96.772 1.00 53.22 419 PRO A N 1
ATOM 3093 C CA . PRO A 1 419 ? 15.084 55.823 96.195 1.00 53.42 419 PRO A CA 1
ATOM 3094 C C . PRO A 1 419 ? 16.500 56.123 96.697 1.00 53.35 419 PRO A C 1
ATOM 3095 O O . PRO A 1 419 ? 17.223 56.896 96.077 1.00 53.51 419 PRO A O 1
ATOM 3099 N N . THR A 1 420 ? 16.871 55.487 97.804 1.00 53.23 420 THR A N 1
ATOM 3100 C CA . THR A 1 420 ? 18.195 55.574 98.424 1.00 53.13 420 THR A CA 1
ATOM 3101 C C . THR A 1 420 ? 19.344 55.055 97.537 1.00 52.74 420 THR A C 1
ATOM 3102 O O . THR A 1 420 ? 20.517 55.351 97.783 1.00 52.85 420 THR A O 1
ATOM 3106 N N . MET A 1 421 ? 18.999 54.281 96.512 1.00 52.10 421 MET A N 1
ATOM 3107 C CA . MET A 1 421 ? 19.977 53.758 95.564 1.00 51.14 421 MET A CA 1
ATOM 3108 C C . MET A 1 421 ? 19.365 53.684 94.173 1.00 51.19 421 MET A C 1
ATOM 3109 O O . MET A 1 421 ? 18.155 53.803 94.018 1.00 51.41 421 MET A O 1
ATOM 3114 N N . VAL A 1 422 ? 20.204 53.481 93.166 1.00 50.93 422 VAL A N 1
ATOM 3115 C CA . VAL A 1 422 ? 19.754 53.497 91.784 1.00 50.86 422 VAL A CA 1
ATOM 3116 C C . VAL A 1 422 ? 20.729 52.717 90.895 1.00 50.79 422 VAL A C 1
ATOM 3117 O O . VAL A 1 422 ? 20.349 52.184 89.853 1.00 50.54 422 VAL A O 1
ATOM 3122 C CA . LEU B 1 25 ? 15.151 36.547 77.054 1.00 41.64 25 LEU B CA 1
ATOM 3123 C C . LEU B 1 25 ? 14.629 36.303 78.472 1.00 41.18 25 LEU B C 1
ATOM 3124 O O . LEU B 1 25 ? 14.103 37.218 79.109 1.00 40.99 25 LEU B O 1
ATOM 3129 N N . VAL B 1 26 ? 14.765 35.065 78.948 1.00 40.61 26 VAL B N 1
ATOM 3130 C CA . VAL B 1 26 ? 14.350 34.693 80.308 1.00 40.07 26 VAL B CA 1
ATOM 3131 C C . VAL B 1 26 ? 15.574 34.236 81.105 1.00 39.17 26 VAL B C 1
ATOM 3132 O O . VAL B 1 26 ? 16.327 33.386 80.647 1.00 39.27 26 VAL B O 1
ATOM 3136 N N . TYR B 1 27 ? 15.760 34.794 82.297 1.00 38.31 27 TYR B N 1
ATOM 3137 C CA . TYR B 1 27 ? 16.917 34.449 83.132 1.00 37.58 27 TYR B CA 1
ATOM 3138 C C . TYR B 1 27 ? 16.639 33.360 84.164 1.00 37.61 27 TYR B C 1
ATOM 3139 O O . TYR B 1 27 ? 17.553 32.647 84.572 1.00 37.54 27 TYR B O 1
ATOM 3148 N N . THR B 1 28 ? 15.371 33.216 84.536 1.00 37.94 28 THR B N 1
ATOM 3149 C CA . THR B 1 28 ? 14.965 32.475 85.729 1.00 38.40 28 THR B CA 1
ATOM 3150 C C . THR B 1 28 ? 14.408 31.094 85.439 1.00 39.33 28 THR B C 1
ATOM 3151 O O . THR B 1 28 ? 14.126 30.338 86.364 1.00 39.24 28 THR B O 1
ATOM 3155 N N . HIS B 1 29 ? 14.228 30.786 84.157 1.00 40.93 29 HIS B N 1
ATOM 3156 C CA . HIS B 1 29 ? 13.677 29.511 83.705 1.00 43.05 29 HIS B CA 1
ATOM 3157 C C . HIS B 1 29 ? 13.798 29.431 82.184 1.00 44.66 29 HIS B C 1
ATOM 3158 O O . HIS B 1 29 ? 14.365 30.322 81.552 1.00 44.52 29 HIS B O 1
ATOM 3165 N N . ALA B 1 30 ? 13.276 28.358 81.605 1.00 47.24 30 ALA B N 1
ATOM 3166 C CA . ALA B 1 30 ? 13.361 28.141 80.165 1.00 49.93 30 ALA B CA 1
ATOM 3167 C C . ALA B 1 30 ? 12.328 28.953 79.396 1.00 52.09 30 ALA B C 1
ATOM 3168 O O . ALA B 1 30 ? 11.171 29.078 79.810 1.00 52.17 30 ALA B O 1
ATOM 3170 N N . GLN B 1 31 ? 12.768 29.505 78.270 1.00 54.82 31 GLN B N 1
ATOM 3171 C CA . GLN B 1 31 ? 11.866 30.025 77.262 1.00 57.52 31 GLN B CA 1
ATOM 3172 C C . GLN B 1 31 ? 11.195 28.830 76.584 1.00 59.13 31 GLN B C 1
ATOM 3173 O O . GLN B 1 31 ? 11.869 27.860 76.196 1.00 59.08 31 GLN B O 1
ATOM 3179 N N . THR B 1 32 ? 9.872 28.878 76.471 1.00 61.34 32 THR B N 1
ATOM 3180 C CA . THR B 1 32 ? 9.139 27.847 75.737 1.00 63.65 32 THR B CA 1
ATOM 3181 C C . THR B 1 32 ? 9.393 28.018 74.227 1.00 64.81 32 THR B C 1
ATOM 3182 O O . THR B 1 32 ? 9.297 29.134 73.709 1.00 64.94 32 THR B O 1
ATOM 3186 N N . PRO B 1 33 ? 9.744 26.917 73.527 1.00 65.94 33 PRO B N 1
ATOM 3187 C CA . PRO B 1 33 ? 10.019 26.967 72.080 1.00 66.57 33 PRO B CA 1
ATOM 3188 C C . PRO B 1 33 ? 8.784 27.420 71.282 1.00 66.80 33 PRO B C 1
ATOM 3189 O O . PRO B 1 33 ? 7.678 26.980 71.583 1.00 67.15 33 PRO B O 1
ATOM 3193 N N . ASP B 1 34 ? 8.939 28.295 70.288 1.00 65.84 34 ASP B N 1
ATOM 3194 C CA . ASP B 1 34 ? 7.766 28.735 69.507 1.00 64.87 34 ASP B CA 1
ATOM 3195 C C . ASP B 1 34 ? 7.567 27.885 68.248 1.00 64.32 34 ASP B C 1
ATOM 3196 O O . ASP B 1 34 ? 8.211 28.106 67.219 1.00 64.16 34 ASP B O 1
ATOM 3201 N N . VAL B 1 35 ? 6.665 26.913 68.358 1.00 63.69 35 VAL B N 1
ATOM 3202 C CA . VAL B 1 35 ? 6.335 25.994 67.272 1.00 63.21 35 VAL B CA 1
ATOM 3203 C C . VAL B 1 35 ? 4.818 25.975 67.064 1.00 62.93 35 VAL B C 1
ATOM 3204 O O . VAL B 1 35 ? 4.059 26.350 67.965 1.00 62.85 35 VAL B O 1
ATOM 3208 N N . SER B 1 36 ? 4.373 25.576 65.874 1.00 62.43 36 SER B N 1
ATOM 3209 C CA . SER B 1 36 ? 2.947 25.335 65.669 1.00 61.94 36 SER B CA 1
ATOM 3210 C C . SER B 1 36 ? 2.626 23.942 66.206 1.00 61.45 36 SER B C 1
ATOM 3211 O O . SER B 1 36 ? 3.371 22.973 65.973 1.00 61.74 36 SER B O 1
ATOM 3214 N N . GLY B 1 37 ? 1.530 23.853 66.950 1.00 60.55 37 GLY B N 1
ATOM 3215 C CA . GLY B 1 37 ? 1.288 22.695 67.799 1.00 59.30 37 GLY B CA 1
ATOM 3216 C C . GLY B 1 37 ? 1.933 22.940 69.154 1.00 58.29 37 GLY B C 1
ATOM 3217 O O . GLY B 1 37 ? 2.323 24.066 69.471 1.00 58.22 37 GLY B O 1
ATOM 3218 N N . VAL B 1 38 ? 2.053 21.882 69.948 1.00 57.23 38 VAL B N 1
ATOM 3219 C CA . VAL B 1 38 ? 2.561 21.985 71.313 1.00 56.02 38 VAL B CA 1
ATOM 3220 C C . VAL B 1 38 ? 3.976 21.408 71.397 1.00 55.07 38 VAL B C 1
ATOM 3221 O O . VAL B 1 38 ? 4.238 20.321 70.879 1.00 55.05 38 VAL B O 1
ATOM 3225 N N . SER B 1 39 ? 4.887 22.152 72.024 1.00 54.27 39 SER B N 1
ATOM 3226 C CA . SER B 1 39 ? 6.238 21.664 72.291 1.00 52.76 39 SER B CA 1
ATOM 3227 C C . SER B 1 39 ? 6.204 20.683 73.467 1.00 51.67 39 SER B C 1
ATOM 3228 O O . SER B 1 39 ? 5.254 20.683 74.258 1.00 51.33 39 SER B O 1
ATOM 3231 N N . MET B 1 40 ? 7.234 19.846 73.575 1.00 50.20 40 MET B N 1
ATOM 3232 C CA . MET B 1 40 ? 7.356 18.925 74.707 1.00 48.84 40 MET B CA 1
ATOM 3233 C C . MET B 1 40 ? 7.346 19.683 76.040 1.00 48.22 40 MET B C 1
ATOM 3234 O O . MET B 1 40 ? 6.725 19.233 77.008 1.00 47.44 40 MET B O 1
ATOM 3239 N N . LEU B 1 41 ? 8.011 20.840 76.068 1.00 47.72 41 LEU B N 1
ATOM 3240 C CA . LEU B 1 41 ? 8.082 21.660 77.275 1.00 47.53 41 LEU B CA 1
ATOM 3241 C C . LEU B 1 41 ? 6.699 22.100 77.763 1.00 47.44 41 LEU B C 1
ATOM 3242 O O . LEU B 1 41 ? 6.405 22.014 78.951 1.00 47.05 41 LEU B O 1
ATOM 3247 N N . GLU B 1 42 ? 5.855 22.555 76.842 1.00 47.76 42 GLU B N 1
ATOM 3248 C CA . GLU B 1 42 ? 4.479 22.928 77.178 1.00 48.38 42 GLU B CA 1
ATOM 3249 C C . GLU B 1 42 ? 3.686 21.736 77.730 1.00 47.97 42 GLU B C 1
ATOM 3250 O O . GLU B 1 42 ? 2.960 21.873 78.711 1.00 47.80 42 GLU B O 1
ATOM 3256 N N . LYS B 1 43 ? 3.829 20.577 77.091 1.00 47.71 43 LYS B N 1
ATOM 3257 C CA . LYS B 1 43 ? 3.194 19.346 77.558 1.00 47.93 43 LYS B CA 1
ATOM 3258 C C . LYS B 1 43 ? 3.649 18.950 78.963 1.00 47.26 43 LYS B C 1
ATOM 3259 O O . LYS B 1 43 ? 2.826 18.534 79.772 1.00 47.06 43 LYS B O 1
ATOM 3265 N N . ILE B 1 44 ? 4.946 19.095 79.244 1.00 47.00 44 ILE B N 1
ATOM 3266 C CA . ILE B 1 44 ? 5.485 18.922 80.599 1.00 46.96 44 ILE B CA 1
ATOM 3267 C C . ILE B 1 44 ? 4.810 19.881 81.584 1.00 47.24 44 ILE B C 1
ATOM 3268 O O . ILE B 1 44 ? 4.387 19.474 82.666 1.00 47.12 44 ILE B O 1
ATOM 3273 N N . GLN B 1 45 ? 4.699 21.149 81.192 1.00 47.69 45 GLN B N 1
ATOM 3274 C CA . GLN B 1 45 ? 4.093 22.181 82.033 1.00 48.37 45 GLN B CA 1
ATOM 3275 C C . GLN B 1 45 ? 2.619 21.909 82.362 1.00 48.57 45 GLN B C 1
ATOM 3276 O O . GLN B 1 45 ? 2.157 22.224 83.458 1.00 48.70 45 GLN B O 1
ATOM 3282 N N . GLN B 1 46 ? 1.898 21.318 81.414 1.00 48.83 46 GLN B N 1
ATOM 3283 C CA . GLN B 1 46 ? 0.503 20.924 81.608 1.00 49.63 46 GLN B CA 1
ATOM 3284 C C . GLN B 1 46 ? 0.328 19.817 82.664 1.00 48.49 46 GLN B C 1
ATOM 3285 O O . GLN B 1 46 ? -0.625 19.847 83.449 1.00 48.45 46 GLN B O 1
ATOM 3291 N N . ILE B 1 47 ? 1.240 18.845 82.672 1.00 47.31 47 ILE B N 1
ATOM 3292 C CA . ILE B 1 47 ? 1.155 17.712 83.607 1.00 46.09 47 ILE B CA 1
ATOM 3293 C C . ILE B 1 47 ? 1.897 17.960 84.932 1.00 45.32 47 ILE B C 1
ATOM 3294 O O . ILE B 1 47 ? 1.778 17.172 85.868 1.00 45.15 47 ILE B O 1
ATOM 3299 N N . LEU B 1 48 ? 2.639 19.064 85.002 1.00 44.39 48 LEU B N 1
ATOM 3300 C CA . LEU B 1 48 ? 3.489 19.369 86.153 1.00 43.49 48 LEU B CA 1
ATOM 3301 C C . LEU B 1 48 ? 2.751 19.424 87.509 1.00 43.25 48 LEU B C 1
ATOM 3302 O O . LEU B 1 48 ? 3.253 18.880 88.490 1.00 43.04 48 LEU B O 1
ATOM 3307 N N . PRO B 1 49 ? 1.569 20.080 87.574 1.00 43.16 49 PRO B N 1
ATOM 3308 C CA . PRO B 1 49 ? 0.824 20.074 88.842 1.00 43.11 49 PRO B CA 1
ATOM 3309 C C . PRO B 1 49 ? 0.476 18.675 89.370 1.00 43.16 49 PRO B C 1
ATOM 3310 O O . PRO B 1 49 ? 0.460 18.468 90.582 1.00 43.00 49 PRO B O 1
ATOM 3314 N N . GLN B 1 50 ? 0.212 17.730 88.468 1.00 43.23 50 GLN B N 1
ATOM 3315 C CA . GLN B 1 50 ? -0.040 16.337 88.845 1.00 43.42 50 GLN B CA 1
ATOM 3316 C C . GLN B 1 50 ? 1.210 15.675 89.424 1.00 42.64 50 GLN B C 1
ATOM 3317 O O . GLN B 1 50 ? 1.134 14.978 90.441 1.00 42.53 50 GLN B O 1
ATOM 3323 N N . ILE B 1 51 ? 2.352 15.897 88.770 1.00 41.70 51 ILE B N 1
ATOM 3324 C CA . ILE B 1 51 ? 3.639 15.381 89.240 1.00 40.99 51 ILE B CA 1
ATOM 3325 C C . ILE B 1 51 ? 3.983 15.979 90.606 1.00 41.02 51 ILE B C 1
ATOM 3326 O O . ILE B 1 51 ? 4.457 15.276 91.492 1.00 40.75 51 ILE B O 1
ATOM 3331 N N . ALA B 1 52 ? 3.725 17.276 90.762 1.00 41.30 52 ALA B N 1
ATOM 3332 C CA . ALA B 1 52 ? 4.003 18.001 91.999 1.00 41.91 52 ALA B CA 1
ATOM 3333 C C . ALA B 1 52 ? 3.163 17.521 93.172 1.00 42.55 52 ALA B C 1
ATOM 3334 O O . ALA B 1 52 ? 3.664 17.421 94.291 1.00 42.53 52 ALA B O 1
ATOM 3336 N N . LYS B 1 53 ? 1.890 17.228 92.913 1.00 43.80 53 LYS B N 1
ATOM 3337 C CA . LYS B 1 53 ? 0.985 16.730 93.954 1.00 45.06 53 LYS B CA 1
ATOM 3338 C C . LYS B 1 53 ? 1.305 15.297 94.376 1.00 44.87 53 LYS B C 1
ATOM 3339 O O . LYS B 1 53 ? 1.015 14.906 95.506 1.00 44.74 53 LYS B O 1
ATOM 3345 N N . ASN B 1 54 ? 1.897 14.526 93.466 1.00 44.83 54 ASN B N 1
ATOM 3346 C CA . ASN B 1 54 ? 2.308 13.148 93.756 1.00 44.99 54 ASN B CA 1
ATOM 3347 C C . ASN B 1 54 ? 3.638 13.027 94.499 1.00 45.22 54 ASN B C 1
ATOM 3348 O O . ASN B 1 54 ? 3.983 11.943 94.960 1.00 45.28 54 ASN B O 1
ATOM 3353 N N . ALA B 1 55 ? 4.366 14.137 94.621 1.00 45.67 55 ALA B N 1
ATOM 3354 C CA . ALA B 1 55 ? 5.748 14.131 95.122 1.00 46.41 55 ALA B CA 1
ATOM 3355 C C . ALA B 1 55 ? 5.914 13.597 96.545 1.00 47.03 55 ALA B C 1
ATOM 3356 O O . ALA B 1 55 ? 6.912 12.944 96.848 1.00 46.92 55 ALA B O 1
ATOM 3358 N N . GLU B 1 56 ? 4.942 13.875 97.408 1.00 48.14 56 GLU B N 1
ATOM 3359 C CA . GLU B 1 56 ? 5.000 13.430 98.799 1.00 49.58 56 GLU B CA 1
ATOM 3360 C C . GLU B 1 56 ? 4.786 11.921 98.929 1.00 49.14 56 GLU B C 1
ATOM 3361 O O . GLU B 1 56 ? 5.478 11.257 99.698 1.00 49.04 56 GLU B O 1
ATOM 3367 N N . SER B 1 57 ? 3.840 11.385 98.166 1.00 49.03 57 SER B N 1
ATOM 3368 C CA . SER B 1 57 ? 3.596 9.949 98.162 1.00 48.95 57 SER B CA 1
ATOM 3369 C C . SER B 1 57 ? 4.664 9.209 97.353 1.00 48.75 57 SER B C 1
ATOM 3370 O O . SER B 1 57 ? 4.970 8.052 97.642 1.00 48.77 57 SER B O 1
ATOM 3373 N N . ALA B 1 58 ? 5.230 9.886 96.350 1.00 48.42 58 ALA B N 1
ATOM 3374 C CA . ALA B 1 58 ? 6.364 9.360 95.582 1.00 48.36 58 ALA B CA 1
ATOM 3375 C C . ALA B 1 58 ? 7.572 9.140 96.493 1.00 48.34 58 ALA B C 1
ATOM 3376 O O . ALA B 1 58 ? 8.266 8.127 96.391 1.00 48.12 58 ALA B O 1
ATOM 3378 N N . GLU B 1 59 ? 7.796 10.113 97.374 1.00 48.46 59 GLU B N 1
ATOM 3379 C CA . GLU B 1 59 ? 8.830 10.075 98.399 1.00 48.96 59 GLU B CA 1
ATOM 3380 C C . GLU B 1 59 ? 8.689 8.848 99.313 1.00 48.82 59 GLU B C 1
ATOM 3381 O O . GLU B 1 59 ? 9.678 8.185 99.621 1.00 48.99 59 GLU B O 1
ATOM 3387 N N . GLN B 1 60 ? 7.459 8.554 99.730 1.00 48.65 60 GLN B N 1
ATOM 3388 C CA . GLN B 1 60 ? 7.182 7.431 100.625 1.00 48.71 60 GLN B CA 1
ATOM 3389 C C . GLN B 1 60 ? 7.185 6.081 99.905 1.00 47.39 60 GLN B C 1
ATOM 3390 O O . GLN B 1 60 ? 7.527 5.062 100.494 1.00 47.03 60 GLN B O 1
ATOM 3396 N N . LEU B 1 61 ? 6.814 6.100 98.626 1.00 46.12 61 LEU B N 1
ATOM 3397 C CA . LEU B 1 61 ? 6.819 4.923 97.765 1.00 44.94 61 LEU B CA 1
ATOM 3398 C C . LEU B 1 61 ? 8.235 4.433 97.431 1.00 44.21 61 LEU B C 1
ATOM 3399 O O . LEU B 1 61 ? 8.437 3.241 97.173 1.00 44.07 61 LEU B O 1
ATOM 3404 N N . ARG B 1 62 ? 9.198 5.359 97.438 1.00 43.25 62 ARG B N 1
ATOM 3405 C CA . ARG B 1 62 ? 10.615 5.095 97.119 1.00 42.11 62 ARG B CA 1
ATOM 3406 C C . ARG B 1 62 ? 10.822 4.601 95.683 1.00 42.12 62 ARG B C 1
ATOM 3407 O O . ARG B 1 62 ? 11.757 3.858 95.392 1.00 42.01 62 ARG B O 1
ATOM 3415 N N . ARG B 1 63 ? 9.922 5.011 94.801 1.00 42.00 63 ARG B N 1
ATOM 3416 C CA . ARG B 1 63 ? 10.027 4.769 93.370 1.00 42.45 63 ARG B CA 1
ATOM 3417 C C . ARG B 1 63 ? 9.061 5.730 92.696 1.00 42.01 63 ARG B C 1
ATOM 3418 O O . ARG B 1 63 ? 8.230 6.342 93.370 1.00 41.72 63 ARG B O 1
ATOM 3426 N N . VAL B 1 64 ? 9.178 5.880 91.381 1.00 41.86 64 VAL B N 1
ATOM 3427 C CA . VAL B 1 64 ? 8.286 6.767 90.644 1.00 41.98 64 VAL B CA 1
ATOM 3428 C C . VAL B 1 64 ? 6.884 6.143 90.602 1.00 42.42 64 VAL B C 1
ATOM 3429 O O . VAL B 1 64 ? 6.740 4.974 90.231 1.00 42.02 64 VAL B O 1
ATOM 3433 N N . PRO B 1 65 ? 5.853 6.909 91.017 1.00 42.94 65 PRO B N 1
ATOM 3434 C CA . PRO B 1 65 ? 4.468 6.436 90.927 1.00 43.52 65 PRO B CA 1
ATOM 3435 C C . PRO B 1 65 ? 4.071 6.100 89.492 1.00 44.20 65 PRO B C 1
ATOM 3436 O O . PRO B 1 65 ? 4.495 6.782 88.553 1.00 44.18 65 PRO B O 1
ATOM 3440 N N . ASP B 1 66 ? 3.271 5.051 89.334 1.00 44.99 66 ASP B N 1
ATOM 3441 C CA . ASP B 1 66 ? 2.806 4.607 88.022 1.00 45.86 66 ASP B CA 1
ATOM 3442 C C . ASP B 1 66 ? 2.143 5.729 87.226 1.00 45.56 66 ASP B C 1
ATOM 3443 O O . ASP B 1 66 ? 2.325 5.821 86.009 1.00 45.52 66 ASP B O 1
ATOM 3448 N N . GLU B 1 67 ? 1.388 6.581 87.919 1.00 45.22 67 GLU B N 1
ATOM 3449 C CA . GLU B 1 67 ? 0.738 7.734 87.298 1.00 45.30 67 GLU B CA 1
ATOM 3450 C C . GLU B 1 67 ? 1.736 8.699 86.643 1.00 44.20 67 GLU B C 1
ATOM 3451 O O . GLU B 1 67 ? 1.477 9.198 85.546 1.00 44.07 67 GLU B O 1
ATOM 3457 N N . ASN B 1 68 ? 2.860 8.958 87.315 1.00 43.25 68 ASN B N 1
ATOM 3458 C CA . ASN B 1 68 ? 3.934 9.795 86.761 1.00 42.35 68 ASN B CA 1
ATOM 3459 C C . ASN B 1 68 ? 4.504 9.237 85.455 1.00 42.12 68 ASN B C 1
ATOM 3460 O O . ASN B 1 68 ? 4.617 9.963 84.469 1.00 41.86 68 ASN B O 1
ATOM 3465 N N . ILE B 1 69 ? 4.853 7.949 85.460 1.00 42.21 69 ILE B N 1
ATOM 3466 C CA . ILE B 1 69 ? 5.385 7.256 84.279 1.00 42.46 69 ILE B CA 1
ATOM 3467 C C . ILE B 1 69 ? 4.374 7.291 83.136 1.00 42.85 69 ILE B C 1
ATOM 3468 O O . ILE B 1 69 ? 4.721 7.592 81.994 1.00 42.79 69 ILE B O 1
ATOM 3473 N N . LYS B 1 70 ? 3.120 7.012 83.474 1.00 43.38 70 LYS B N 1
ATOM 3474 C CA . LYS B 1 70 ? 2.009 7.037 82.531 1.00 44.30 70 LYS B CA 1
ATOM 3475 C C . LYS B 1 70 ? 1.816 8.411 81.880 1.00 43.83 70 LYS B C 1
ATOM 3476 O O . LYS B 1 70 ? 1.664 8.498 80.662 1.00 43.99 70 LYS B O 1
ATOM 3482 N N . LEU B 1 71 ? 1.838 9.472 82.687 1.00 43.28 71 LEU B N 1
ATOM 3483 C CA . LEU B 1 71 ? 1.708 10.845 82.180 1.00 42.74 71 LEU B CA 1
ATOM 3484 C C . LEU B 1 71 ? 2.876 11.256 81.283 1.00 42.34 71 LEU B C 1
ATOM 3485 O O . LEU B 1 71 ? 2.675 11.875 80.237 1.00 42.18 71 LEU B O 1
ATOM 3490 N N . LEU B 1 72 ? 4.089 10.905 81.699 1.00 41.98 72 LEU B N 1
ATOM 3491 C CA . LEU B 1 72 ? 5.303 11.248 80.953 1.00 41.94 72 LEU B CA 1
ATOM 3492 C C . LEU B 1 72 ? 5.442 10.462 79.653 1.00 42.36 72 LEU B C 1
ATOM 3493 O O . LEU B 1 72 ? 5.895 11.007 78.650 1.00 42.05 72 LEU B O 1
ATOM 3498 N N . LYS B 1 73 ? 5.053 9.184 79.677 1.00 43.09 73 LYS B N 1
ATOM 3499 C CA . LYS B 1 73 ? 5.032 8.367 78.463 1.00 43.95 73 LYS B CA 1
ATOM 3500 C C . LYS B 1 73 ? 3.915 8.782 77.508 1.00 44.66 73 LYS B C 1
ATOM 3501 O O . LYS B 1 73 ? 4.080 8.705 76.291 1.00 44.65 73 LYS B O 1
ATOM 3507 N N . GLU B 1 74 ? 2.792 9.226 78.073 1.00 45.63 74 GLU B N 1
ATOM 3508 C CA . GLU B 1 74 ? 1.645 9.720 77.306 1.00 47.10 74 GLU B CA 1
ATOM 3509 C C . GLU B 1 74 ? 1.988 10.944 76.455 1.00 45.96 74 GLU B C 1
ATOM 3510 O O . GLU B 1 74 ? 1.540 11.047 75.313 1.00 45.98 74 GLU B O 1
ATOM 3516 N N . ILE B 1 75 ? 2.773 11.868 77.011 1.00 45.26 75 ILE B N 1
ATOM 3517 C CA . ILE B 1 75 ? 3.244 13.029 76.244 1.00 44.42 75 ILE B CA 1
ATOM 3518 C C . ILE B 1 75 ? 4.408 12.659 75.319 1.00 43.80 75 ILE B C 1
ATOM 3519 O O . ILE B 1 75 ? 4.766 13.424 74.422 1.00 43.76 75 ILE B O 1
ATOM 3524 N N . GLY B 1 76 ? 4.989 11.483 75.549 1.00 43.11 76 GLY B N 1
ATOM 3525 C CA . GLY B 1 76 ? 6.003 10.917 74.669 1.00 42.37 76 GLY B CA 1
ATOM 3526 C C . GLY B 1 76 ? 7.443 11.276 74.973 1.00 42.02 76 GLY B C 1
ATOM 3527 O O . GLY B 1 76 ? 8.292 11.157 74.098 1.00 41.96 76 GLY B O 1
ATOM 3528 N N . LEU B 1 77 ? 7.730 11.693 76.207 1.00 41.86 77 LEU B N 1
ATOM 3529 C CA . LEU B 1 77 ? 9.075 12.178 76.573 1.00 41.77 77 LEU B CA 1
ATOM 3530 C C . LEU B 1 77 ? 10.148 11.092 76.503 1.00 41.95 77 LEU B C 1
ATOM 3531 O O . LEU B 1 77 ? 11.295 11.366 76.134 1.00 41.85 77 LEU B O 1
ATOM 3536 N N . HIS B 1 78 ? 9.767 9.862 76.848 1.00 42.12 78 HIS B N 1
ATOM 3537 C CA . HIS B 1 78 ? 10.681 8.717 76.827 1.00 42.46 78 HIS B CA 1
ATOM 3538 C C . HIS B 1 78 ? 11.293 8.461 75.445 1.00 42.89 78 HIS B C 1
ATOM 3539 O O . HIS B 1 78 ? 12.351 7.846 75.332 1.00 42.83 78 HIS B O 1
ATOM 3546 N N . ARG B 1 79 ? 10.634 8.966 74.407 1.00 43.39 79 ARG B N 1
ATOM 3547 C CA . ARG B 1 79 ? 11.072 8.762 73.034 1.00 44.44 79 ARG B CA 1
ATOM 3548 C C . ARG B 1 79 ? 11.928 9.915 72.489 1.00 43.57 79 ARG B C 1
ATOM 3549 O O . ARG B 1 79 ? 12.181 9.998 71.289 1.00 43.46 79 ARG B O 1
ATOM 3557 N N . ALA B 1 80 ? 12.389 10.774 73.403 1.00 43.09 80 ALA B N 1
ATOM 3558 C CA . ALA B 1 80 ? 13.251 11.924 73.109 1.00 42.52 80 ALA B CA 1
ATOM 3559 C C . ALA B 1 80 ? 14.486 11.594 72.275 1.00 42.36 80 ALA B C 1
ATOM 3560 O O . ALA B 1 80 ? 14.780 12.291 71.307 1.00 41.93 80 ALA B O 1
ATOM 3562 N N . PHE B 1 81 ? 15.206 10.540 72.658 1.00 42.19 81 PHE B N 1
ATOM 3563 C CA . PHE B 1 81 ? 16.465 10.191 72.003 1.00 42.05 81 PHE B CA 1
ATOM 3564 C C . PHE B 1 81 ? 16.399 8.856 71.276 1.00 41.98 81 PHE B C 1
ATOM 3565 O O . PHE B 1 81 ? 17.422 8.327 70.855 1.00 42.05 81 PHE B O 1
ATOM 3573 N N . GLN B 1 82 ? 15.190 8.319 71.142 1.00 41.99 82 GLN B N 1
ATOM 3574 C CA . GLN B 1 82 ? 14.950 7.129 70.345 1.00 42.16 82 GLN B CA 1
ATOM 3575 C C . GLN B 1 82 ? 15.016 7.528 68.870 1.00 42.39 82 GLN B C 1
ATOM 3576 O O . GLN B 1 82 ? 14.503 8.583 68.502 1.00 41.86 82 GLN B O 1
ATOM 3582 N N . PRO B 1 83 ? 15.662 6.693 68.025 1.00 42.76 83 PRO B N 1
ATOM 3583 C CA . PRO B 1 83 ? 15.727 6.975 66.587 1.00 43.20 83 PRO B CA 1
ATOM 3584 C C . PRO B 1 83 ? 14.341 7.130 65.969 1.00 43.85 83 PRO B C 1
ATOM 3585 O O . PRO B 1 83 ? 13.400 6.439 66.373 1.00 43.59 83 PRO B O 1
ATOM 3589 N N . LYS B 1 84 ? 14.233 8.039 65.001 1.00 44.82 84 LYS B N 1
ATOM 3590 C CA . LYS B 1 84 ? 12.980 8.312 64.291 1.00 45.93 84 LYS B CA 1
ATOM 3591 C C . LYS B 1 84 ? 12.384 7.089 63.585 1.00 46.02 84 LYS B C 1
ATOM 3592 O O . LYS B 1 84 ? 11.159 6.961 63.497 1.00 45.90 84 LYS B O 1
ATOM 3598 N N . VAL B 1 85 ? 13.240 6.184 63.108 1.00 46.50 85 VAL B N 1
ATOM 3599 C CA . VAL B 1 85 ? 12.769 4.965 62.433 1.00 47.01 85 VAL B CA 1
ATOM 3600 C C . VAL B 1 85 ? 11.860 4.105 63.324 1.00 46.75 85 VAL B C 1
ATOM 3601 O O . VAL B 1 85 ? 10.961 3.423 62.821 1.00 46.83 85 VAL B O 1
ATOM 3605 N N . TYR B 1 86 ? 12.081 4.164 64.638 1.00 46.33 86 TYR B N 1
ATOM 3606 C CA . TYR B 1 86 ? 11.264 3.426 65.605 1.00 45.96 86 TYR B CA 1
ATOM 3607 C C . TYR B 1 86 ? 10.118 4.252 66.196 1.00 45.71 86 TYR B C 1
ATOM 3608 O O . TYR B 1 86 ? 9.431 3.799 67.113 1.00 45.65 86 TYR B O 1
ATOM 3617 N N . GLY B 1 87 ? 9.917 5.458 65.668 1.00 45.44 87 GLY B N 1
ATOM 3618 C CA . GLY B 1 87 ? 8.871 6.355 66.152 1.00 45.04 87 GLY B CA 1
ATOM 3619 C C . GLY B 1 87 ? 9.362 7.348 67.186 1.00 44.67 87 GLY B C 1
ATOM 3620 O O . GLY B 1 87 ? 8.560 7.947 67.904 1.00 44.80 87 GLY B O 1
ATOM 3621 N N . GLY B 1 88 ? 10.681 7.526 67.252 1.00 44.17 88 GLY B N 1
ATOM 3622 C CA . GLY B 1 88 ? 11.301 8.462 68.182 1.00 43.55 88 GLY B CA 1
ATOM 3623 C C . GLY B 1 88 ? 11.255 9.906 67.726 1.00 43.20 88 GLY B C 1
ATOM 3624 O O . GLY B 1 88 ? 10.947 10.194 66.567 1.00 43.22 88 GLY B O 1
ATOM 3625 N N . LEU B 1 89 ? 11.576 10.814 68.644 1.00 42.69 89 LEU B N 1
ATOM 3626 C CA . LEU B 1 89 ? 11.492 12.249 68.385 1.00 42.25 89 LEU B CA 1
ATOM 3627 C C . LEU B 1 89 ? 12.812 12.823 67.886 1.00 41.98 89 LEU B C 1
ATOM 3628 O O . LEU B 1 89 ? 12.825 13.741 67.055 1.00 41.81 89 LEU B O 1
ATOM 3633 N N . GLU B 1 90 ? 13.910 12.264 68.396 1.00 41.64 90 GLU B N 1
ATOM 3634 C CA . GLU B 1 90 ? 15.254 12.831 68.240 1.00 41.32 90 GLU B CA 1
ATOM 3635 C C . GLU B 1 90 ? 15.305 14.308 68.623 1.00 41.02 90 GLU B C 1
ATOM 3636 O O . GLU B 1 90 ? 15.707 15.168 67.827 1.00 41.10 90 GLU B O 1
ATOM 3642 N N . MET B 1 91 ? 14.885 14.584 69.859 1.00 40.53 91 MET B N 1
ATOM 3643 C CA . MET B 1 91 ? 14.943 15.924 70.436 1.00 40.33 91 MET B CA 1
ATOM 3644 C C . MET B 1 91 ? 16.382 16.411 70.512 1.00 39.11 91 MET B C 1
ATOM 3645 O O . MET B 1 91 ? 17.307 15.609 70.636 1.00 38.93 91 MET B O 1
ATOM 3650 N N . SER B 1 92 ? 16.567 17.725 70.447 1.00 37.93 92 SER B N 1
ATOM 3651 C CA . SER B 1 92 ? 17.881 18.305 70.677 1.00 37.32 92 SER B CA 1
ATOM 3652 C C . SER B 1 92 ? 18.187 18.177 72.167 1.00 36.75 92 SER B C 1
ATOM 3653 O O . SER B 1 92 ? 17.260 18.100 72.977 1.00 36.49 92 SER B O 1
ATOM 3656 N N . LEU B 1 93 ? 19.469 18.132 72.526 1.00 36.23 93 LEU B N 1
ATOM 3657 C CA . LEU B 1 93 ? 19.844 18.117 73.937 1.00 36.19 93 LEU B CA 1
ATOM 3658 C C . LEU B 1 93 ? 19.274 19.295 74.748 1.00 36.04 93 LEU B C 1
ATOM 3659 O O . LEU B 1 93 ? 18.706 19.058 75.808 1.00 36.44 93 LEU B O 1
ATOM 3664 N N . PRO B 1 94 ? 19.408 20.555 74.255 1.00 35.82 94 PRO B N 1
ATOM 3665 C CA . PRO B 1 94 ? 18.850 21.684 75.009 1.00 35.82 94 PRO B CA 1
ATOM 3666 C C . PRO B 1 94 ? 17.358 21.538 75.329 1.00 36.08 94 PRO B C 1
ATOM 3667 O O . PRO B 1 94 ? 16.929 21.846 76.445 1.00 36.01 94 PRO B O 1
ATOM 3671 N N . ASP B 1 95 ? 16.578 21.080 74.355 1.00 36.54 95 ASP B N 1
ATOM 3672 C CA . ASP B 1 95 ? 15.125 20.985 74.516 1.00 37.17 95 ASP B CA 1
ATOM 3673 C C . ASP B 1 95 ? 14.759 19.899 75.526 1.00 36.83 95 ASP B C 1
ATOM 3674 O O . ASP B 1 95 ? 13.900 20.099 76.389 1.00 37.04 95 ASP B O 1
ATOM 3679 N N . PHE B 1 96 ? 15.427 18.756 75.416 1.00 36.32 96 PHE B N 1
ATOM 3680 C CA . PHE B 1 96 ? 15.252 17.678 76.366 1.00 36.11 96 PHE B CA 1
ATOM 3681 C C . PHE B 1 96 ? 15.653 18.092 77.786 1.00 36.08 96 PHE B C 1
ATOM 3682 O O . PHE B 1 96 ? 14.879 17.899 78.732 1.00 36.48 96 PHE B O 1
ATOM 3690 N N . ALA B 1 97 ? 16.855 18.657 77.922 1.00 35.57 97 ALA B N 1
ATOM 3691 C CA . ALA B 1 97 ? 17.388 19.083 79.219 1.00 35.14 97 ALA B CA 1
ATOM 3692 C C . ALA B 1 97 ? 16.465 20.075 79.942 1.00 34.78 97 ALA B C 1
ATOM 3693 O O . ALA B 1 97 ? 16.277 19.980 81.153 1.00 35.06 97 ALA B O 1
ATOM 3695 N N . ASN B 1 98 ? 15.869 20.995 79.194 1.00 34.57 98 ASN B N 1
ATOM 3696 C CA . ASN B 1 98 ? 14.905 21.946 79.755 1.00 34.62 98 ASN B CA 1
ATOM 3697 C C . ASN B 1 98 ? 13.610 21.283 80.253 1.00 34.66 98 ASN B C 1
ATOM 3698 O O . ASN B 1 98 ? 12.989 21.753 81.210 1.00 34.89 98 ASN B O 1
ATOM 3703 N N . CYS B 1 99 ? 13.218 20.182 79.617 1.00 34.96 99 CYS B N 1
ATOM 3704 C CA . CYS B 1 99 ? 12.083 19.377 80.088 1.00 34.91 99 CYS B CA 1
ATOM 3705 C C . CYS B 1 99 ? 12.395 18.709 81.422 1.00 34.48 99 CYS B C 1
ATOM 3706 O O . CYS B 1 99 ? 11.537 18.638 82.303 1.00 34.71 99 CYS B O 1
ATOM 3709 N N . ILE B 1 100 ? 13.626 18.229 81.567 1.00 34.12 100 ILE B N 1
ATOM 3710 C CA . ILE B 1 100 ? 14.069 17.597 82.808 1.00 33.75 100 ILE B CA 1
ATOM 3711 C C . ILE B 1 100 ? 14.222 18.619 83.941 1.00 33.64 100 ILE B C 1
ATOM 3712 O O . ILE B 1 100 ? 13.898 18.314 85.091 1.00 34.16 100 ILE B O 1
ATOM 3717 N N . VAL B 1 101 ? 14.715 19.817 83.610 1.00 33.43 101 VAL B N 1
ATOM 3718 C CA . VAL B 1 101 ? 14.764 20.957 84.545 1.00 33.00 101 VAL B CA 1
ATOM 3719 C C . VAL B 1 101 ? 13.369 21.285 85.101 1.00 33.62 101 VAL B C 1
ATOM 3720 O O . VAL B 1 101 ? 13.173 21.388 86.317 1.00 33.83 101 VAL B O 1
ATOM 3724 N N . THR B 1 102 ? 12.402 21.458 84.206 1.00 34.13 102 THR B N 1
ATOM 3725 C CA . THR B 1 102 ? 11.038 21.801 84.588 1.00 34.47 102 THR B CA 1
ATOM 3726 C C . THR B 1 102 ? 10.413 20.684 85.432 1.00 34.68 102 THR B C 1
ATOM 3727 O O . THR B 1 102 ? 9.826 20.954 86.482 1.00 35.13 102 THR B O 1
ATOM 3731 N N . LEU B 1 103 ? 10.575 19.438 84.984 1.00 34.62 103 LEU B N 1
ATOM 3732 C CA . LEU B 1 103 ? 10.112 18.266 85.719 1.00 34.46 103 LEU B CA 1
ATOM 3733 C C . LEU B 1 103 ? 10.681 18.164 87.138 1.00 34.43 103 LEU B C 1
ATOM 3734 O O . LEU B 1 103 ? 9.941 17.864 88.080 1.00 34.70 103 LEU B O 1
ATOM 3739 N N . ALA B 1 104 ? 11.986 18.413 87.286 1.00 34.22 104 ALA B N 1
ATOM 3740 C CA . ALA B 1 104 ? 12.673 18.347 88.587 1.00 34.05 104 ALA B CA 1
ATOM 3741 C C . ALA B 1 104 ? 12.147 19.345 89.625 1.00 34.11 104 ALA B C 1
ATOM 3742 O O . ALA B 1 104 ? 12.323 19.140 90.827 1.00 34.04 104 ALA B O 1
ATOM 3744 N N . GLY B 1 105 ? 11.524 20.430 89.156 1.00 34.28 105 GLY B N 1
ATOM 3745 C CA . GLY B 1 105 ? 10.848 21.386 90.034 1.00 34.48 105 GLY B CA 1
ATOM 3746 C C . GLY B 1 105 ? 9.642 20.799 90.757 1.00 34.95 105 GLY B C 1
ATOM 3747 O O . GLY B 1 105 ? 9.284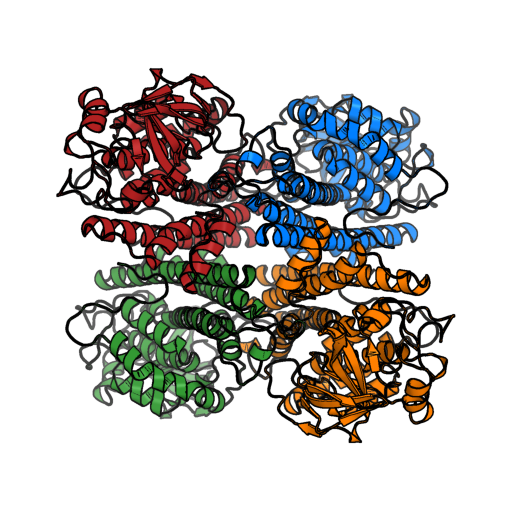 21.240 91.859 1.00 35.18 105 GLY B O 1
ATOM 3748 N N . ALA B 1 106 ? 9.019 19.792 90.146 1.00 35.12 106 ALA B N 1
ATOM 3749 C CA . ALA B 1 106 ? 7.853 19.128 90.738 1.00 35.15 106 ALA B CA 1
ATOM 3750 C C . ALA B 1 106 ? 8.240 17.919 91.591 1.00 35.25 106 ALA B C 1
ATOM 3751 O O . ALA B 1 106 ? 7.715 17.717 92.688 1.00 35.49 106 ALA B O 1
ATOM 3753 N N . CYS B 1 107 ? 9.153 17.112 91.071 1.00 35.42 107 CYS B N 1
ATOM 3754 C CA . CYS B 1 107 ? 9.605 15.902 91.739 1.00 35.35 107 CYS B CA 1
ATOM 3755 C C . CYS B 1 107 ? 10.984 15.558 91.204 1.00 35.15 107 CYS B C 1
ATOM 3756 O O . CYS B 1 107 ? 11.124 15.167 90.048 1.00 35.26 107 CYS B O 1
ATOM 3759 N N . ALA B 1 108 ? 12.000 15.722 92.047 1.00 35.08 108 ALA B N 1
ATOM 3760 C CA . ALA B 1 108 ? 13.392 15.558 91.619 1.00 35.00 108 ALA B CA 1
ATOM 3761 C C . ALA B 1 108 ? 13.731 14.102 91.294 1.00 35.11 108 ALA B C 1
ATOM 3762 O O . ALA B 1 108 ? 14.412 13.826 90.303 1.00 35.45 108 ALA B O 1
ATOM 3764 N N . GLY B 1 109 ? 13.243 13.176 92.119 1.00 35.45 109 GLY B N 1
ATOM 3765 C CA . GLY B 1 109 ? 13.445 11.737 91.904 1.00 35.25 109 GLY B CA 1
ATOM 3766 C C . GLY B 1 109 ? 12.804 11.242 90.620 1.00 35.45 109 GLY B C 1
ATOM 3767 O O . GLY B 1 109 ? 13.395 10.434 89.904 1.00 35.88 109 GLY B O 1
ATOM 3768 N N . THR B 1 110 ? 11.597 11.721 90.325 1.00 35.38 110 THR B N 1
ATOM 3769 C CA . THR B 1 110 ? 10.931 11.421 89.052 1.00 35.55 110 THR B CA 1
ATOM 3770 C C . THR B 1 110 ? 11.753 11.919 87.862 1.00 35.81 110 THR B C 1
ATOM 3771 O O . THR B 1 110 ? 12.007 11.168 86.923 1.00 36.24 110 THR B O 1
ATOM 3775 N N . ALA B 1 111 ? 12.170 13.180 87.913 1.00 35.96 111 ALA B N 1
ATOM 3776 C CA . ALA B 1 111 ? 13.002 13.765 86.870 1.00 36.34 111 ALA B CA 1
ATOM 3777 C C . 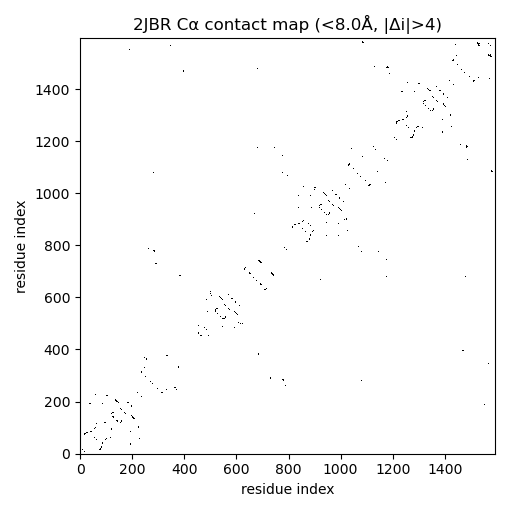ALA B 1 111 ? 14.324 13.028 86.691 1.00 36.47 111 ALA B C 1
ATOM 3778 O O . ALA B 1 111 ? 14.736 12.763 85.564 1.00 36.58 111 ALA B O 1
ATOM 3780 N N . TRP B 1 112 ? 14.982 12.715 87.806 1.00 36.56 112 TRP B N 1
ATOM 3781 C CA . TRP B 1 112 ? 16.262 12.008 87.805 1.00 37.01 112 TRP B CA 1
ATOM 3782 C C . TRP B 1 112 ? 16.143 10.600 87.208 1.00 36.98 112 TRP B C 1
ATOM 3783 O O . TRP B 1 112 ? 16.929 10.224 86.334 1.00 37.10 112 TRP B O 1
ATOM 3794 N N . ALA B 1 113 ? 15.161 9.831 87.672 1.00 36.79 113 ALA B N 1
ATOM 3795 C CA . ALA B 1 113 ? 14.947 8.481 87.154 1.00 36.82 113 ALA B CA 1
ATOM 3796 C C . ALA B 1 113 ? 14.485 8.513 85.696 1.00 37.01 113 ALA B C 1
ATOM 3797 O O . ALA B 1 113 ? 15.000 7.761 84.865 1.00 37.11 113 ALA B O 1
ATOM 3799 N N . PHE B 1 114 ? 13.538 9.395 85.383 1.00 37.31 114 PHE B N 1
ATOM 3800 C CA . PHE B 1 114 ? 12.982 9.461 84.023 1.00 37.65 114 PHE B CA 1
ATOM 3801 C C . PHE B 1 114 ? 13.979 9.986 82.993 1.00 37.78 114 PHE B C 1
ATOM 3802 O O . PHE B 1 114 ? 14.006 9.518 81.856 1.00 38.19 114 PHE B O 1
ATOM 3810 N N . SER B 1 115 ? 14.786 10.965 83.394 1.00 37.75 115 SER B N 1
ATOM 3811 C CA . SER B 1 115 ? 15.882 11.458 82.567 1.00 37.91 115 SER B CA 1
ATOM 3812 C C . SER B 1 115 ? 16.759 10.305 82.078 1.00 37.47 115 SER B C 1
ATOM 3813 O O . SER B 1 115 ? 17.045 10.197 80.888 1.00 37.89 115 SER B O 1
ATOM 3816 N N . LEU B 1 116 ? 17.169 9.443 83.002 1.00 37.03 116 LEU B N 1
ATOM 3817 C CA . LEU B 1 116 ? 17.991 8.280 82.673 1.00 36.61 116 LEU B CA 1
ATOM 3818 C C . LEU B 1 116 ? 17.272 7.272 81.774 1.00 36.65 116 LEU B C 1
ATOM 3819 O O . LEU B 1 116 ? 17.868 6.737 80.839 1.00 36.83 116 LEU B O 1
ATOM 3824 N N . LEU B 1 117 ? 15.993 7.018 82.038 1.00 36.66 117 LEU B N 1
ATOM 3825 C CA . LEU B 1 117 ? 15.198 6.159 81.151 1.00 36.77 117 LEU B CA 1
ATOM 3826 C C . LEU B 1 117 ? 15.187 6.720 79.727 1.00 36.99 117 LEU B C 1
ATOM 3827 O O . LEU B 1 117 ? 15.164 5.965 78.755 1.00 37.26 117 LEU B O 1
ATOM 3832 N N . CYS B 1 118 ? 15.212 8.050 79.623 1.00 37.13 118 CYS B N 1
ATOM 3833 C CA . CYS B 1 118 ? 15.276 8.739 78.341 1.00 36.90 118 CYS B CA 1
ATOM 3834 C C . CYS B 1 118 ? 16.666 8.705 77.701 1.00 37.01 118 CYS B C 1
ATOM 3835 O O . CYS B 1 118 ? 16.788 8.412 76.509 1.00 37.18 118 CYS B O 1
ATOM 3838 N N . THR B 1 119 ? 17.706 9.024 78.473 1.00 36.92 119 THR B N 1
ATOM 3839 C CA . THR B 1 119 ? 19.048 9.148 77.891 1.00 36.83 119 THR B CA 1
ATOM 3840 C C . THR B 1 119 ? 19.642 7.806 77.493 1.00 36.94 119 THR B C 1
ATOM 3841 O O . THR B 1 119 ? 20.537 7.756 76.652 1.00 37.20 119 THR B O 1
ATOM 3845 N N . HIS B 1 120 ? 19.147 6.724 78.093 1.00 36.86 120 HIS B N 1
ATOM 3846 C CA . HIS B 1 120 ? 19.642 5.392 77.757 1.00 36.74 120 HIS B CA 1
ATOM 3847 C C . HIS B 1 120 ? 19.340 5.029 76.309 1.00 36.81 120 HIS B C 1
ATOM 3848 O O . HIS B 1 120 ? 20.136 4.352 75.671 1.00 37.25 120 HIS B O 1
ATOM 3855 N N . SER B 1 121 ? 18.208 5.505 75.797 1.00 36.88 121 SER B N 1
ATOM 3856 C CA . SER B 1 121 ? 17.817 5.292 74.403 1.00 37.02 121 SER B CA 1
ATOM 3857 C C . SER B 1 121 ? 18.810 5.879 73.395 1.00 37.39 121 SER B C 1
ATOM 3858 O O . SER B 1 121 ? 18.974 5.333 72.305 1.00 37.59 121 SER B O 1
ATOM 3861 N N . HIS B 1 122 ? 19.447 6.998 73.758 1.00 37.55 122 HIS B N 1
ATOM 3862 C CA . HIS B 1 122 ? 20.504 7.611 72.947 1.00 37.34 122 HIS B CA 1
ATOM 3863 C C . HIS B 1 122 ? 21.687 6.660 72.790 1.00 38.02 122 HIS B C 1
ATOM 3864 O O . HIS B 1 122 ? 22.272 6.546 71.713 1.00 37.85 122 HIS B O 1
ATOM 3871 N N . GLN B 1 123 ? 22.009 5.976 73.883 1.00 38.80 123 GLN B N 1
ATOM 3872 C CA . GLN B 1 123 ? 23.085 5.001 73.956 1.00 40.09 123 GLN B CA 1
ATOM 3873 C C . GLN B 1 123 ? 22.750 3.752 73.134 1.00 40.15 123 GLN B C 1
ATOM 3874 O O . GLN B 1 123 ? 23.544 3.322 72.287 1.00 40.06 123 GLN B O 1
ATOM 3880 N N . ILE B 1 124 ? 21.571 3.183 73.402 1.00 40.06 124 ILE B N 1
ATOM 3881 C CA . ILE B 1 124 ? 21.048 2.020 72.685 1.00 40.35 124 ILE B CA 1
ATOM 3882 C C . ILE B 1 124 ? 21.067 2.233 71.165 1.00 40.44 124 ILE B C 1
ATOM 3883 O O . ILE B 1 124 ? 21.304 1.293 70.409 1.00 40.64 124 ILE B O 1
ATOM 3888 N N . ALA B 1 125 ? 20.852 3.474 70.739 1.00 40.34 125 ALA B N 1
ATOM 3889 C CA . ALA B 1 125 ? 20.902 3.851 69.323 1.00 40.39 125 ALA B CA 1
ATOM 3890 C C . ALA B 1 125 ? 22.290 3.692 68.688 1.00 40.41 125 ALA B C 1
ATOM 3891 O O . ALA B 1 125 ? 22.432 3.791 67.467 1.00 40.65 125 ALA B O 1
ATOM 3893 N N . MET B 1 126 ? 23.304 3.458 69.519 1.00 40.29 126 MET B N 1
ATOM 3894 C CA . MET B 1 126 ? 24.672 3.231 69.043 1.00 40.52 126 MET B CA 1
ATOM 3895 C C . MET B 1 126 ? 25.062 1.747 69.041 1.00 40.61 126 MET B C 1
ATOM 3896 O O . MET B 1 126 ? 26.130 1.380 68.561 1.00 40.34 126 MET B O 1
ATOM 3901 N N . PHE B 1 127 ? 24.193 0.905 69.593 1.00 41.04 127 PHE B N 1
ATOM 3902 C CA . PHE B 1 127 ? 24.345 -0.547 69.499 1.00 41.66 127 PHE B CA 1
ATOM 3903 C C . PHE B 1 127 ? 23.915 -1.027 68.102 1.00 41.73 127 PHE B C 1
ATOM 3904 O O . PHE B 1 127 ? 23.430 -0.235 67.285 1.00 41.60 127 PHE B O 1
ATOM 3912 N N . SER B 1 128 ? 24.087 -2.320 67.834 1.00 41.88 128 SER B N 1
ATOM 3913 C CA . SER B 1 128 ? 23.721 -2.917 66.548 1.00 41.95 128 SER B CA 1
ATOM 3914 C C . SER B 1 128 ? 22.235 -2.752 66.229 1.00 42.37 128 SER B C 1
ATOM 3915 O O . SER B 1 128 ? 21.403 -2.713 67.140 1.00 42.04 128 SER B O 1
ATOM 3918 N N . LYS B 1 129 ? 21.916 -2.665 64.936 1.00 42.97 129 LYS B N 1
ATOM 3919 C CA . LYS B 1 129 ? 20.531 -2.616 64.461 1.00 44.13 129 LYS B CA 1
ATOM 3920 C C . LYS B 1 129 ? 19.706 -3.778 65.026 1.00 43.79 129 LYS B C 1
ATOM 3921 O O . LYS B 1 129 ? 18.524 -3.625 65.336 1.00 43.66 129 LYS B O 1
ATOM 3927 N N . GLN B 1 130 ? 20.353 -4.933 65.163 1.00 44.00 130 GLN B N 1
ATOM 3928 C CA . GLN B 1 130 ? 19.700 -6.154 65.632 1.00 44.21 130 GLN B CA 1
ATOM 3929 C C . GLN B 1 130 ? 19.194 -6.033 67.067 1.00 43.85 130 GLN B C 1
ATOM 3930 O O . GLN B 1 130 ? 18.075 -6.448 67.364 1.00 43.89 130 GLN B O 1
ATOM 3936 N N . LEU B 1 131 ? 20.007 -5.451 67.946 1.00 43.54 131 LEU B N 1
ATOM 3937 C CA . LEU B 1 131 ? 19.571 -5.169 69.318 1.00 43.29 131 LEU B CA 1
ATOM 3938 C C . LEU B 1 131 ? 18.428 -4.150 69.382 1.00 43.01 131 LEU B C 1
ATOM 3939 O O . LEU B 1 131 ? 17.466 -4.351 70.125 1.00 42.84 131 LEU B O 1
ATOM 3944 N N . GLN B 1 132 ? 18.547 -3.071 68.606 1.00 42.70 132 GLN B N 1
ATOM 3945 C CA . GLN B 1 132 ? 17.528 -2.021 68.554 1.00 42.68 132 GLN B CA 1
ATOM 3946 C C . GLN B 1 132 ? 16.192 -2.546 68.022 1.00 43.29 132 GLN B C 1
ATOM 3947 O O . GLN B 1 132 ? 15.141 -2.267 68.608 1.00 42.91 132 GLN B O 1
ATOM 3953 N N . ASP B 1 133 ? 16.249 -3.310 66.925 1.00 44.18 133 ASP B N 1
ATOM 3954 C CA . ASP B 1 133 ? 15.078 -3.994 66.363 1.00 45.10 133 ASP B CA 1
ATOM 3955 C C . ASP B 1 133 ? 14.424 -4.861 67.429 1.00 45.45 133 ASP B C 1
ATOM 3956 O O . ASP B 1 133 ? 13.209 -4.829 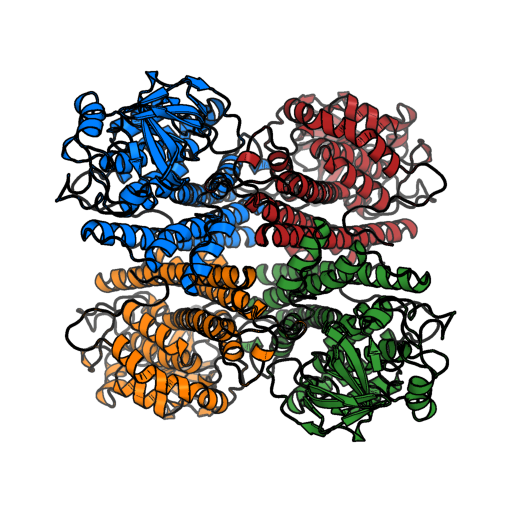67.626 1.00 45.44 133 ASP B O 1
ATOM 3961 N N . GLU B 1 134 ? 15.261 -5.624 68.120 1.00 46.07 134 GLU B N 1
ATOM 3962 C CA . GLU B 1 134 ? 14.844 -6.543 69.173 1.00 46.99 134 GLU B CA 1
ATOM 3963 C C . GLU B 1 134 ? 14.144 -5.826 70.333 1.00 46.71 134 GLU B C 1
ATOM 3964 O O . GLU B 1 134 ? 13.178 -6.341 70.895 1.00 47.00 134 GLU B O 1
ATOM 3970 N N . ILE B 1 135 ? 14.626 -4.634 70.678 1.00 46.48 135 ILE B N 1
ATOM 3971 C CA . ILE B 1 135 ? 14.005 -3.828 71.733 1.00 45.99 135 ILE B CA 1
ATOM 3972 C C . ILE B 1 135 ? 12.744 -3.103 71.256 1.00 46.03 135 ILE B C 1
ATOM 3973 O O . ILE B 1 135 ? 11.699 -3.179 71.905 1.00 46.18 135 ILE B O 1
ATOM 3978 N N . TRP B 1 136 ? 12.835 -2.425 70.116 1.00 45.80 136 TRP B N 1
ATOM 3979 C CA . TRP B 1 136 ? 11.821 -1.440 69.748 1.00 45.94 136 TRP B CA 1
ATOM 3980 C C . TRP B 1 136 ? 10.782 -1.832 68.694 1.00 46.90 136 TRP B C 1
ATOM 3981 O O . TRP B 1 136 ? 9.733 -1.191 68.613 1.00 47.06 136 TRP B O 1
ATOM 3992 N N . LEU B 1 137 ? 11.059 -2.849 67.882 1.00 48.33 137 LEU B N 1
ATOM 3993 C CA . LEU B 1 137 ? 10.032 -3.371 66.970 1.00 49.75 137 LEU B CA 1
ATOM 3994 C C . LEU B 1 137 ? 8.990 -4.138 67.778 1.00 50.82 137 LEU B C 1
ATOM 3995 O O . LEU B 1 137 ? 7.787 -4.040 67.521 1.00 50.84 137 LEU B O 1
ATOM 4000 N N . LYS B 1 138 ? 9.488 -4.890 68.758 1.00 52.21 138 LYS B N 1
ATOM 4001 C CA . LYS B 1 138 ? 8.692 -5.565 69.779 1.00 53.79 138 LYS B CA 1
ATOM 4002 C C . LYS B 1 138 ? 7.808 -4.561 70.541 1.00 53.64 138 LYS B C 1
ATOM 4003 O O . LYS B 1 138 ? 6.577 -4.683 70.557 1.00 53.74 138 LYS B O 1
ATOM 4009 N N . ASP B 1 139 ? 8.451 -3.565 71.152 1.00 53.45 139 ASP B N 1
ATOM 4010 C CA . ASP B 1 139 ? 7.778 -2.577 71.984 1.00 53.11 139 ASP B CA 1
ATOM 4011 C C . ASP B 1 139 ? 8.439 -1.211 71.773 1.00 52.43 139 ASP B C 1
ATOM 4012 O O . ASP B 1 139 ? 9.533 -0.966 72.288 1.00 52.52 139 ASP B O 1
ATOM 4017 N N . PRO B 1 140 ? 7.780 -0.322 71.003 1.00 51.62 140 PRO B N 1
ATOM 4018 C CA . PRO B 1 140 ? 8.295 1.026 70.725 1.00 50.85 140 PRO B CA 1
ATOM 4019 C C . PRO B 1 140 ? 8.449 1.898 71.972 1.00 49.73 140 PRO B C 1
ATOM 4020 O O . PRO B 1 140 ? 9.215 2.862 71.952 1.00 49.66 140 PRO B O 1
ATOM 4024 N N . ASP B 1 141 ? 7.737 1.551 73.041 1.00 48.50 141 ASP B N 1
ATOM 4025 C CA . ASP B 1 141 ? 7.742 2.326 74.280 1.00 47.39 141 ASP B CA 1
ATOM 4026 C C . ASP B 1 141 ? 8.688 1.770 75.342 1.00 46.39 141 ASP B C 1
ATOM 4027 O O . ASP B 1 141 ? 8.710 2.261 76.476 1.00 46.37 141 ASP B O 1
ATOM 4032 N N . ALA B 1 142 ? 9.465 0.755 74.972 1.00 45.07 142 ALA B N 1
ATOM 4033 C CA . ALA B 1 142 ? 10.392 0.097 75.894 1.00 43.97 142 ALA B CA 1
ATOM 4034 C C . ALA B 1 142 ? 11.592 0.977 76.226 1.00 43.18 142 ALA B C 1
ATOM 4035 O O . ALA B 1 142 ? 12.125 1.682 75.360 1.00 43.06 142 ALA B O 1
ATOM 4037 N N . THR B 1 143 ? 11.997 0.941 77.494 1.00 42.18 143 THR B N 1
ATOM 4038 C CA . THR B 1 143 ? 13.150 1.705 77.966 1.00 41.33 143 THR B CA 1
ATOM 4039 C C . THR B 1 143 ? 14.098 0.834 78.779 1.00 40.74 143 THR B C 1
ATOM 4040 O O . THR B 1 143 ? 13.729 -0.250 79.232 1.00 40.35 143 THR B O 1
ATOM 4044 N N . ALA B 1 144 ? 15.321 1.322 78.960 1.00 40.25 144 ALA B N 1
ATOM 4045 C CA . ALA B 1 144 ? 16.295 0.676 79.824 1.00 39.82 144 ALA B CA 1
ATOM 4046 C C . ALA B 1 144 ? 16.621 1.530 81.045 1.00 39.72 144 ALA B C 1
ATOM 4047 O O . ALA B 1 144 ? 16.574 2.762 80.989 1.00 39.77 144 ALA B O 1
ATOM 4049 N N . SER B 1 145 ? 16.935 0.864 82.152 1.00 39.43 145 SER B N 1
ATOM 4050 C CA . SER B 1 145 ? 17.607 1.513 83.267 1.00 39.34 145 SER B CA 1
ATOM 4051 C C . SER B 1 145 ? 19.075 1.092 83.165 1.00 39.37 145 SER B C 1
ATOM 4052 O O . SER B 1 145 ? 19.457 0.432 82.196 1.00 39.26 145 SER B O 1
ATOM 4055 N N . SER B 1 146 ? 19.899 1.480 84.131 1.00 39.55 146 SER B N 1
ATOM 4056 C CA . SER B 1 146 ? 21.317 1.143 84.077 1.00 40.04 146 SER B CA 1
ATOM 4057 C C . SER B 1 146 ? 21.993 1.087 85.433 1.00 40.67 146 SER B C 1
ATOM 4058 O O . SER B 1 146 ? 21.471 1.567 86.440 1.00 40.59 146 SER B O 1
ATOM 4061 N N . SER B 1 147 ? 23.163 0.461 85.425 1.00 41.66 147 SER B N 1
ATOM 4062 C CA . SER B 1 147 ? 24.092 0.450 86.534 1.00 42.64 147 SER B CA 1
ATOM 4063 C C . SER B 1 147 ? 25.437 0.235 85.858 1.00 43.71 147 SER B C 1
ATOM 4064 O O . SER B 1 147 ? 25.750 -0.868 85.399 1.00 43.49 147 SER B O 1
ATOM 4067 N N . ILE B 1 148 ? 26.219 1.304 85.777 1.00 45.27 148 ILE B N 1
ATOM 4068 C CA . ILE B 1 148 ? 27.336 1.365 84.837 1.00 47.08 148 ILE B CA 1
ATOM 4069 C C . ILE B 1 148 ? 28.724 1.147 85.449 1.00 48.15 148 ILE B C 1
ATOM 4070 O O . ILE B 1 148 ? 29.700 0.960 84.723 1.00 48.28 148 ILE B O 1
ATOM 4075 N N . ALA B 1 149 ? 28.811 1.176 86.775 1.00 49.64 149 ALA B N 1
ATOM 4076 C CA . ALA B 1 149 ? 30.073 0.930 87.460 1.00 51.04 149 ALA B CA 1
ATOM 4077 C C . ALA B 1 149 ? 30.421 -0.555 87.333 1.00 52.27 149 ALA B C 1
ATOM 4078 O O . ALA B 1 149 ? 29.604 -1.411 87.684 1.00 52.33 149 ALA B O 1
ATOM 4080 N N . PRO B 1 150 ? 31.626 -0.861 86.805 1.00 53.52 150 PRO B N 1
ATOM 4081 C CA . PRO B 1 150 ? 32.007 -2.227 86.427 1.00 54.60 150 PRO B CA 1
ATOM 4082 C C . PRO B 1 150 ? 32.359 -3.140 87.610 1.00 55.93 150 PRO B C 1
ATOM 4083 O O . PRO B 1 150 ? 33.509 -3.564 87.750 1.00 55.96 150 PRO B O 1
ATOM 4087 N N . PHE B 1 151 ? 31.367 -3.452 88.439 1.00 57.54 151 PHE B N 1
ATOM 4088 C CA . PHE B 1 151 ? 31.582 -4.308 89.609 1.00 59.21 151 PHE B CA 1
ATOM 4089 C C . PHE B 1 151 ? 31.380 -5.794 89.321 1.00 59.29 151 PHE B C 1
ATOM 4090 O O . PHE B 1 151 ? 31.797 -6.642 90.108 1.00 59.39 151 PHE B O 1
ATOM 4098 N N . GLY B 1 152 ? 30.748 -6.106 88.194 1.00 59.48 152 GLY B N 1
ATOM 4099 C CA . GLY B 1 152 ? 30.449 -7.487 87.838 1.00 59.84 152 GLY B CA 1
ATOM 4100 C C . GLY B 1 152 ? 31.664 -8.317 87.469 1.00 60.09 152 GLY B C 1
ATOM 4101 O O . GLY B 1 152 ? 32.663 -7.796 86.966 1.00 60.04 152 GLY B O 1
ATOM 4102 N N . LYS B 1 153 ? 31.576 -9.617 87.731 1.00 60.46 153 LYS B N 1
ATOM 4103 C CA . LYS B 1 153 ? 32.617 -10.559 87.327 1.00 60.92 153 LYS B CA 1
ATOM 4104 C C . LYS B 1 153 ? 32.255 -11.173 85.981 1.00 60.46 153 LYS B C 1
ATOM 4105 O O . LYS B 1 153 ? 31.126 -11.617 85.771 1.00 60.04 153 LYS B O 1
ATOM 4111 N N . VAL B 1 154 ? 33.222 -11.176 85.071 1.00 60.40 154 VAL B N 1
ATOM 4112 C CA . VAL B 1 154 ? 32.989 -11.584 83.687 1.00 60.61 154 VAL B CA 1
ATOM 4113 C C . VAL B 1 154 ? 33.740 -12.870 83.318 1.00 60.67 154 VAL B C 1
ATOM 4114 O O . VAL B 1 154 ? 34.950 -12.987 83.532 1.00 60.49 154 VAL B O 1
ATOM 4118 N N . GLU B 1 155 ? 32.997 -13.831 82.779 1.00 60.84 155 GLU B N 1
ATOM 4119 C CA . GLU B 1 155 ? 33.581 -15.029 82.197 1.00 61.34 155 GLU B CA 1
ATOM 4120 C C . GLU B 1 155 ? 33.421 -14.977 80.683 1.00 60.85 155 GLU B C 1
ATOM 4121 O O . GLU B 1 155 ? 32.305 -14.894 80.171 1.00 60.56 155 GLU B O 1
ATOM 4127 N N . GLU B 1 156 ? 34.544 -15.014 79.974 1.00 60.90 156 GLU B N 1
ATOM 4128 C CA . GLU B 1 156 ? 34.526 -15.132 78.520 1.00 60.94 156 GLU B CA 1
ATOM 4129 C C . GLU B 1 156 ? 34.122 -16.550 78.115 1.00 61.17 156 GLU B C 1
ATOM 4130 O O . GLU B 1 156 ? 34.863 -17.509 78.338 1.00 61.29 156 GLU B O 1
ATOM 4136 N N . VAL B 1 157 ? 32.919 -16.675 77.566 1.00 61.39 157 VAL B N 1
ATOM 4137 C CA . VAL B 1 157 ? 32.471 -17.912 76.936 1.00 61.62 157 VAL B CA 1
ATOM 4138 C C . VAL B 1 157 ? 32.428 -17.625 75.440 1.00 61.96 157 VAL B C 1
ATOM 4139 O O . VAL B 1 157 ? 32.852 -16.550 75.016 1.00 62.08 157 VAL B O 1
ATOM 4143 N N . GLU B 1 158 ? 31.944 -18.557 74.627 1.00 62.16 158 GLU B N 1
ATOM 4144 C CA . GLU B 1 158 ? 31.888 -18.260 73.197 1.00 62.68 158 GLU B CA 1
ATOM 4145 C C . GLU B 1 158 ? 30.555 -17.669 72.732 1.00 61.37 158 GLU B C 1
ATOM 4146 O O . GLU B 1 158 ? 29.479 -18.105 73.150 1.00 61.57 158 GLU B O 1
ATOM 4152 N N . GLY B 1 159 ? 30.654 -16.667 71.867 1.00 59.98 159 GLY B N 1
ATOM 4153 C CA . GLY B 1 159 ? 29.497 -15.902 71.427 1.00 58.18 159 GLY B CA 1
ATOM 4154 C C . GLY B 1 159 ? 29.065 -14.834 72.420 1.00 56.63 159 GLY B C 1
ATOM 4155 O O . GLY B 1 159 ? 27.986 -14.265 72.273 1.00 56.61 159 GLY B O 1
ATOM 4156 N N . GLY B 1 160 ? 29.899 -14.571 73.429 1.00 55.05 160 GLY B N 1
ATOM 4157 C CA . GLY B 1 160 ? 29.606 -13.558 74.436 1.00 53.21 160 GLY B CA 1
ATOM 4158 C C . GLY B 1 160 ? 30.293 -13.732 75.778 1.00 51.80 160 GLY B C 1
ATOM 4159 O O . GLY B 1 160 ? 31.418 -14.226 75.851 1.00 51.57 160 GLY B O 1
ATOM 4160 N N . ILE B 1 161 ? 29.616 -13.294 76.840 1.00 50.38 161 ILE B N 1
ATOM 4161 C CA . ILE B 1 161 ? 30.134 -13.411 78.208 1.00 48.93 161 ILE B CA 1
ATOM 4162 C C . ILE B 1 161 ? 29.080 -13.926 79.184 1.00 48.21 161 ILE B C 1
ATOM 4163 O O . ILE B 1 161 ? 27.887 -13.913 78.889 1.00 47.87 161 ILE B O 1
ATOM 4168 N N . ILE B 1 162 ? 29.540 -14.387 80.343 1.00 47.55 162 ILE B N 1
ATOM 4169 C CA . ILE B 1 162 ? 28.667 -14.653 81.480 1.00 47.04 162 ILE B CA 1
ATOM 4170 C C . ILE B 1 162 ? 29.004 -13.612 82.543 1.00 46.52 162 ILE B C 1
ATOM 4171 O O . ILE B 1 162 ? 30.174 -13.435 82.900 1.00 46.48 162 ILE B O 1
ATOM 4176 N N . LEU B 1 163 ? 27.978 -12.923 83.036 1.00 45.85 163 LEU B N 1
ATOM 4177 C CA . LEU B 1 163 ? 28.168 -11.869 84.019 1.00 45.21 163 LEU B CA 1
ATOM 4178 C C . LEU B 1 163 ? 27.475 -12.168 85.344 1.00 45.25 163 LEU B C 1
ATOM 4179 O O . LEU B 1 163 ? 26.314 -12.576 85.377 1.00 44.89 163 LEU B O 1
ATOM 4184 N N . ASN B 1 164 ? 28.219 -11.970 86.428 1.00 45.42 164 ASN B N 1
ATOM 4185 C CA . ASN B 1 164 ? 27.705 -12.091 87.786 1.00 45.91 164 ASN B CA 1
ATOM 4186 C C . ASN B 1 164 ? 27.976 -10.812 88.552 1.00 46.03 164 ASN B C 1
ATOM 4187 O O . ASN B 1 164 ? 29.043 -10.217 88.413 1.00 46.07 164 ASN B O 1
ATOM 4192 N N . GLY B 1 165 ? 27.021 -10.391 89.369 1.00 46.15 165 GLY B N 1
ATOM 4193 C CA . GLY B 1 165 ? 27.243 -9.224 90.202 1.00 46.24 165 GLY B CA 1
ATOM 4194 C C . GLY B 1 165 ? 25.999 -8.542 90.711 1.00 46.25 165 GLY B C 1
ATOM 4195 O O . GLY B 1 165 ? 24.904 -8.721 90.179 1.00 46.05 165 GLY B O 1
ATOM 4196 N N . ASP B 1 166 ? 26.194 -7.768 91.771 1.00 46.51 166 ASP B N 1
ATOM 4197 C CA . ASP B 1 166 ? 25.181 -6.881 92.298 1.00 46.77 166 ASP B CA 1
ATOM 4198 C C . ASP B 1 166 ? 25.403 -5.517 91.666 1.00 46.22 166 ASP B C 1
ATOM 4199 O O . ASP B 1 166 ? 26.468 -4.909 91.823 1.00 46.48 166 ASP B O 1
ATOM 4204 N N . TYR B 1 167 ? 24.404 -5.056 90.925 1.00 45.34 167 TYR B N 1
ATOM 4205 C CA . TYR B 1 167 ? 24.502 -3.805 90.197 1.00 44.33 167 TYR B CA 1
ATOM 4206 C C . TYR B 1 167 ? 23.601 -2.729 90.805 1.00 43.97 167 TYR B C 1
ATOM 4207 O O . TYR B 1 167 ? 22.430 -2.594 90.446 1.00 43.81 167 TYR B O 1
ATOM 4216 N N . GLY B 1 168 ? 24.170 -1.967 91.734 1.00 43.71 168 GLY B N 1
ATOM 4217 C CA . GLY B 1 168 ? 23.421 -0.985 92.513 1.00 43.65 168 GLY B CA 1
ATOM 4218 C C . GLY B 1 168 ? 23.017 0.287 91.789 1.00 43.78 168 GLY B C 1
ATOM 4219 O O . GLY B 1 168 ? 23.485 0.566 90.681 1.00 43.27 168 GLY B O 1
ATOM 4220 N N . TRP B 1 169 ? 22.129 1.042 92.440 1.00 44.22 169 TRP B N 1
ATOM 4221 C CA . TRP B 1 169 ? 21.669 2.370 92.013 1.00 44.68 169 TRP B CA 1
ATOM 4222 C C . TRP B 1 169 ? 21.155 2.455 90.581 1.00 43.67 169 TRP B C 1
ATOM 4223 O O . TRP B 1 169 ? 21.660 3.238 89.768 1.00 43.67 169 TRP B O 1
ATOM 4234 N N . SER B 1 170 ? 20.139 1.655 90.283 1.00 42.19 170 SER B N 1
ATOM 4235 C CA . SER B 1 170 ? 19.520 1.680 88.971 1.00 40.92 170 SER B CA 1
ATOM 4236 C C . SER B 1 170 ? 18.220 2.475 89.036 1.00 40.39 170 SER B C 1
ATOM 4237 O O . SER B 1 170 ? 17.145 1.910 89.254 1.00 39.97 170 SER B O 1
ATOM 4240 N N . SER B 1 171 ? 18.334 3.795 88.864 1.00 39.69 171 SER B N 1
ATOM 4241 C CA . SER B 1 171 ? 17.176 4.687 88.911 1.00 39.21 171 SER B CA 1
ATOM 4242 C C . SER B 1 171 ? 16.152 4.290 87.856 1.00 39.17 171 SER B C 1
ATOM 4243 O O . SER B 1 171 ? 16.510 4.013 86.705 1.00 39.14 171 SER B O 1
ATOM 4246 N N . GLY B 1 172 ? 14.889 4.250 88.264 1.00 39.02 172 GLY B N 1
ATOM 4247 C CA . GLY B 1 172 ? 13.783 3.918 87.372 1.00 39.28 172 GLY B CA 1
ATOM 4248 C C . GLY B 1 172 ? 13.675 2.457 86.965 1.00 39.45 172 GLY B C 1
ATOM 4249 O O . GLY B 1 172 ? 12.897 2.125 86.070 1.00 39.30 172 GLY B O 1
ATOM 4250 N N . CYS B 1 173 ? 14.437 1.585 87.631 1.00 39.73 173 CYS B N 1
ATOM 4251 C CA . CYS B 1 173 ? 14.545 0.167 87.247 1.00 39.97 173 CYS B CA 1
ATOM 4252 C C . CYS B 1 173 ? 13.239 -0.631 87.300 1.00 40.34 173 CYS B C 1
ATOM 4253 O O . CYS B 1 173 ? 13.061 -1.562 86.509 1.00 40.44 173 CYS B O 1
ATOM 4256 N N . ASP B 1 174 ? 12.340 -0.264 88.216 1.00 40.63 174 ASP B N 1
ATOM 4257 C CA . ASP B 1 174 ? 11.017 -0.897 88.315 1.00 40.93 174 ASP B CA 1
ATOM 4258 C C . ASP B 1 174 ? 10.162 -0.666 87.070 1.00 40.91 174 ASP B C 1
ATOM 4259 O O . ASP B 1 174 ? 9.220 -1.415 86.819 1.00 41.19 174 ASP B O 1
ATOM 4264 N N . HIS B 1 175 ? 10.489 0.372 86.306 1.00 40.64 175 HIS B N 1
ATOM 4265 C CA . HIS B 1 175 ? 9.684 0.785 85.155 1.00 40.50 175 HIS B CA 1
ATOM 4266 C C . HIS B 1 175 ? 10.332 0.490 83.801 1.00 40.36 175 HIS B C 1
ATOM 4267 O O . HIS B 1 175 ? 9.750 0.786 82.757 1.00 40.28 175 HIS B O 1
ATOM 4274 N N . ALA B 1 176 ? 11.530 -0.087 83.822 1.00 40.15 176 ALA B N 1
ATOM 4275 C CA . ALA B 1 176 ? 12.260 -0.393 82.593 1.00 40.16 176 ALA B CA 1
ATOM 4276 C C . ALA B 1 176 ? 12.089 -1.862 82.181 1.00 40.15 176 ALA B C 1
ATOM 4277 O O . ALA B 1 176 ? 11.878 -2.731 83.028 1.00 40.23 176 ALA B O 1
ATOM 4279 N N . GLU B 1 177 ? 12.165 -2.119 80.875 1.00 40.36 177 GLU B N 1
ATOM 4280 C CA . GLU B 1 177 ? 12.071 -3.480 80.329 1.00 40.55 177 GLU B CA 1
ATOM 4281 C C . GLU B 1 177 ? 13.455 -4.095 80.108 1.00 40.61 177 GLU B C 1
ATOM 4282 O O . GLU B 1 177 ? 13.581 -5.306 79.900 1.00 41.02 177 GLU B O 1
ATOM 4288 N N . TYR B 1 178 ? 14.485 -3.254 80.160 1.00 40.59 178 TYR B N 1
ATOM 4289 C CA . TYR B 1 178 ? 15.870 -3.676 79.960 1.00 40.61 178 TYR B CA 1
ATOM 4290 C C . TYR B 1 178 ? 16.800 -2.929 80.910 1.00 40.29 178 TYR B C 1
ATOM 4291 O O . TYR B 1 178 ? 16.420 -1.923 81.510 1.00 40.22 178 TYR B O 1
ATOM 4300 N N . ALA B 1 179 ? 18.022 -3.431 81.046 1.00 39.87 179 ALA B N 1
ATOM 4301 C CA . ALA B 1 179 ? 19.047 -2.751 81.822 1.00 39.35 179 ALA B CA 1
ATOM 4302 C C . ALA B 1 179 ? 20.342 -2.701 81.035 1.00 39.12 179 ALA B C 1
ATOM 4303 O O . ALA B 1 179 ? 20.713 -3.672 80.376 1.00 38.93 179 ALA B O 1
ATOM 4305 N N . ILE B 1 180 ? 21.008 -1.550 81.085 1.00 39.12 180 ILE B N 1
ATOM 4306 C CA . ILE B 1 180 ? 22.373 -1.436 80.584 1.00 38.85 180 ILE B CA 1
ATOM 4307 C C . ILE B 1 180 ? 23.326 -1.591 81.756 1.00 39.20 180 ILE B C 1
ATOM 4308 O O . ILE B 1 180 ? 23.209 -0.907 82.777 1.00 39.17 180 ILE B O 1
ATOM 4313 N N . VAL B 1 181 ? 24.279 -2.494 81.586 1.00 39.13 181 VAL B N 1
ATOM 4314 C CA . VAL B 1 181 ? 25.140 -2.908 82.663 1.00 39.33 181 VAL B CA 1
ATOM 4315 C C . VAL B 1 181 ? 26.594 -2.710 82.225 1.00 39.50 181 VAL B C 1
ATOM 4316 O O . VAL B 1 181 ? 26.951 -3.028 81.090 1.00 39.49 181 VAL B O 1
ATOM 4320 N N . GLY B 1 182 ? 27.412 -2.139 83.108 1.00 39.71 182 GLY B N 1
ATOM 4321 C CA . GLY B 1 182 ? 28.824 -1.901 82.822 1.00 40.27 182 GLY B CA 1
ATOM 4322 C C . GLY B 1 182 ? 29.726 -2.985 83.375 1.00 40.97 182 GLY B C 1
ATOM 4323 O O . GLY B 1 182 ? 29.504 -3.483 84.483 1.00 41.24 182 GLY B O 1
ATOM 4324 N N . PHE B 1 183 ? 30.739 -3.364 82.600 1.00 41.49 183 PHE B N 1
ATOM 4325 C CA . PHE B 1 183 ? 31.720 -4.369 83.029 1.00 42.36 183 PHE B CA 1
ATOM 4326 C C . PHE B 1 183 ? 33.041 -4.197 82.278 1.00 43.55 183 PHE B C 1
ATOM 4327 O O . PHE B 1 183 ? 33.081 -3.629 81.186 1.00 43.36 183 PHE B O 1
ATOM 4335 N N . ASN B 1 184 ? 34.119 -4.697 82.876 1.00 45.51 184 ASN B N 1
ATOM 4336 C CA . ASN B 1 184 ? 35.421 -4.745 82.217 1.00 47.28 184 ASN B CA 1
ATOM 4337 C C . ASN B 1 184 ? 35.693 -6.095 81.566 1.00 48.40 184 ASN B C 1
ATOM 4338 O O . ASN B 1 184 ? 35.609 -7.130 82.218 1.00 48.51 184 ASN B O 1
ATOM 4343 N N . ARG B 1 185 ? 36.003 -6.072 80.274 1.00 49.99 185 ARG B N 1
ATOM 4344 C CA . ARG B 1 185 ? 36.561 -7.234 79.595 1.00 51.45 185 ARG B CA 1
ATOM 4345 C C . ARG B 1 185 ? 38.057 -6.989 79.478 1.00 52.55 185 ARG B C 1
ATOM 4346 O O . ARG B 1 185 ? 38.533 -5.897 79.802 1.00 52.97 185 ARG B O 1
ATOM 4354 N N . PHE B 1 186 ? 38.806 -7.982 79.021 1.00 53.00 186 PHE B N 1
ATOM 4355 C CA . PHE B 1 186 ? 40.253 -7.837 79.001 1.00 53.79 186 PHE B CA 1
ATOM 4356 C C . PHE B 1 186 ? 40.909 -8.087 77.654 1.00 54.22 186 PHE B C 1
ATOM 4357 O O . PHE B 1 186 ? 40.409 -8.854 76.828 1.00 54.36 186 PHE B O 1
ATOM 4365 N N . ASP B 1 187 ? 42.021 -7.389 77.452 1.00 54.88 187 ASP B N 1
ATOM 4366 C CA . ASP B 1 187 ? 42.862 -7.510 76.269 1.00 55.55 187 ASP B CA 1
ATOM 4367 C C . ASP B 1 187 ? 43.708 -8.773 76.243 1.00 55.90 187 ASP B C 1
ATOM 4368 O O . ASP B 1 187 ? 43.999 -9.362 77.310 1.00 55.81 187 ASP B O 1
ATOM 4373 N N . ALA B 1 188 ? 44.062 -9.192 74.992 1.00 56.52 188 ALA B N 1
ATOM 4374 C CA . ALA B 1 188 ? 45.394 -10.026 74.849 1.00 56.99 188 ALA B CA 1
ATOM 4375 C C . ALA B 1 188 ? 46.450 -9.611 75.893 1.00 57.22 188 ALA B C 1
ATOM 4376 O O . ALA B 1 188 ? 47.161 -10.461 76.434 1.00 57.23 188 ALA B O 1
ATOM 4378 N N . ASP B 1 189 ? 46.547 -8.301 76.151 1.00 57.62 189 ASP B N 1
ATOM 4379 C CA . ASP B 1 189 ? 47.547 -7.745 77.075 1.00 58.05 189 ASP B CA 1
ATOM 4380 C C . ASP B 1 189 ? 47.099 -7.750 78.544 1.00 58.16 189 ASP B C 1
ATOM 4381 O O . ASP B 1 189 ? 47.904 -7.476 79.439 1.00 58.33 189 ASP B O 1
ATOM 4386 N N . GLY B 1 190 ? 45.824 -8.057 78.784 1.00 58.24 190 GLY B N 1
ATOM 4387 C CA . GLY B 1 190 ? 45.234 -7.961 80.122 1.00 58.37 190 GLY B CA 1
ATOM 4388 C C . GLY B 1 190 ? 44.697 -6.571 80.452 1.00 58.55 190 GLY B C 1
ATOM 4389 O O . GLY B 1 190 ? 44.309 -6.307 81.595 1.00 58.70 190 GLY B O 1
ATOM 4390 N N . ASN B 1 191 ? 44.683 -5.682 79.456 1.00 58.48 191 ASN B N 1
ATOM 4391 C CA . ASN B 1 191 ? 44.133 -4.327 79.598 1.00 58.46 191 ASN B CA 1
ATOM 4392 C C . ASN B 1 191 ? 42.615 -4.319 79.757 1.00 58.17 191 ASN B C 1
ATOM 4393 O O . ASN B 1 191 ? 41.925 -5.156 79.171 1.00 57.82 191 ASN B O 1
ATOM 4398 N N . LYS B 1 192 ? 42.103 -3.364 80.534 1.00 58.24 192 LYS B N 1
ATOM 4399 C CA . LYS B 1 192 ? 40.657 -3.230 80.719 1.00 57.79 192 LYS B CA 1
ATOM 4400 C C . LYS B 1 192 ? 39.984 -2.706 79.454 1.00 55.94 192 LYS B C 1
ATOM 4401 O O . LYS B 1 192 ? 40.449 -1.739 78.845 1.00 55.91 192 LYS B O 1
ATOM 4407 N N . ILE B 1 193 ? 38.907 -3.377 79.055 1.00 53.81 193 ILE B N 1
ATOM 4408 C CA . ILE B 1 193 ? 38.035 -2.897 77.991 1.00 51.62 193 ILE B CA 1
ATOM 4409 C C . ILE B 1 193 ? 36.654 -2.649 78.589 1.00 49.85 193 ILE B C 1
ATOM 4410 O O . ILE B 1 193 ? 35.847 -3.569 78.734 1.00 49.63 193 ILE B O 1
ATOM 4415 N N . TYR B 1 194 ? 36.405 -1.397 78.960 1.00 47.82 194 TYR B N 1
ATOM 4416 C CA . TYR B 1 194 ? 35.146 -0.999 79.582 1.00 45.85 194 TYR B CA 1
ATOM 4417 C C . TYR B 1 194 ? 34.002 -1.123 78.576 1.00 45.00 194 TYR B C 1
ATOM 4418 O O . TYR B 1 194 ? 34.014 -0.482 77.523 1.00 44.72 194 TYR B O 1
ATOM 4427 N N . SER B 1 195 ? 33.027 -1.963 78.914 1.00 44.01 195 SER B N 1
ATOM 4428 C CA . SER B 1 195 ? 31.973 -2.350 77.981 1.00 43.18 195 SER B CA 1
ATOM 4429 C C . SER B 1 195 ? 30.590 -2.247 78.603 1.00 42.58 195 SER B C 1
ATOM 4430 O O . SER B 1 195 ? 30.441 -2.269 79.825 1.00 42.07 195 SER B O 1
ATOM 4433 N N . PHE B 1 196 ? 29.583 -2.143 77.745 1.00 42.39 196 PHE B N 1
ATOM 4434 C CA . PHE B 1 196 ? 28.193 -2.145 78.182 1.00 42.55 196 PHE B CA 1
ATOM 4435 C C . PHE B 1 196 ? 27.416 -3.317 77.584 1.00 42.24 196 PHE B C 1
ATOM 4436 O O . PHE B 1 196 ? 27.590 -3.660 76.413 1.00 42.27 196 PHE B O 1
ATOM 4444 N N . GLY B 1 197 ? 26.554 -3.918 78.393 1.00 41.92 197 GLY B N 1
ATOM 4445 C CA . GLY B 1 197 ? 25.684 -4.986 77.919 1.00 41.77 197 GLY B CA 1
ATOM 4446 C C . GLY B 1 197 ? 24.237 -4.630 78.171 1.00 41.66 197 GLY B C 1
ATOM 4447 O O . GLY B 1 197 ? 23.898 -4.153 79.251 1.00 41.65 197 GLY B O 1
ATOM 4448 N N . VAL B 1 198 ? 23.387 -4.844 77.169 1.00 41.69 198 VAL B N 1
ATOM 4449 C CA . VAL B 1 198 ? 21.946 -4.655 77.331 1.00 41.71 198 VAL B CA 1
ATOM 4450 C C . VAL B 1 198 ? 21.267 -6.008 77.550 1.00 41.92 198 VAL B C 1
ATOM 4451 O O . VAL B 1 198 ? 21.374 -6.904 76.714 1.00 41.99 198 VAL B O 1
ATOM 4455 N N . ILE B 1 199 ? 20.583 -6.137 78.685 1.00 42.05 199 ILE B N 1
ATOM 4456 C CA . ILE B 1 199 ? 19.946 -7.386 79.112 1.00 42.17 199 ILE B CA 1
ATOM 4457 C C . ILE B 1 199 ? 18.451 -7.176 79.400 1.00 42.62 199 ILE B C 1
ATOM 4458 O O . ILE B 1 199 ? 18.056 -6.102 79.852 1.00 42.66 199 ILE B O 1
ATOM 4463 N N . PRO B 1 200 ? 17.610 -8.193 79.118 1.00 43.15 200 PRO B N 1
ATOM 4464 C CA . PRO B 1 200 ? 16.179 -8.046 79.407 1.00 43.59 200 PRO B CA 1
ATOM 4465 C C . PRO B 1 200 ? 15.823 -8.194 80.889 1.00 44.05 200 PRO B C 1
ATOM 4466 O O . PRO B 1 200 ? 16.557 -8.836 81.647 1.00 44.05 200 PRO B O 1
ATOM 4470 N N . ARG B 1 201 ? 14.691 -7.601 81.269 1.00 44.58 201 ARG B N 1
ATOM 4471 C CA . ARG B 1 201 ? 14.145 -7.645 82.630 1.00 45.23 201 ARG B CA 1
ATOM 4472 C C . ARG B 1 201 ? 14.108 -9.058 83.235 1.00 45.72 201 ARG B C 1
ATOM 4473 O O . ARG B 1 201 ? 14.296 -9.231 84.446 1.00 45.94 201 ARG B O 1
ATOM 4481 N N . SER B 1 202 ? 13.885 -10.062 82.387 1.00 46.20 202 SER B N 1
ATOM 4482 C CA . SER B 1 202 ? 13.824 -11.466 82.816 1.00 46.40 202 SER B CA 1
ATOM 4483 C C . SER B 1 202 ? 15.174 -12.051 83.263 1.00 46.35 202 SER B C 1
ATOM 4484 O O . SER B 1 202 ? 15.210 -13.097 83.914 1.00 46.36 202 SER B O 1
ATOM 4487 N N . ASP B 1 203 ? 16.273 -11.374 82.927 1.00 46.23 203 ASP B N 1
ATOM 4488 C CA . ASP B 1 203 ? 17.622 -11.861 83.241 1.00 46.02 203 ASP B CA 1
ATOM 4489 C C . ASP B 1 203 ? 18.184 -11.391 84.582 1.00 45.54 203 ASP B C 1
ATOM 4490 O O . ASP B 1 203 ? 19.277 -11.801 84.969 1.00 45.55 203 ASP B O 1
ATOM 4495 N N . TYR B 1 204 ? 17.448 -10.537 85.288 1.00 44.97 204 TYR B N 1
ATOM 4496 C CA . TYR B 1 204 ? 17.901 -10.035 86.584 1.00 44.50 204 TYR B CA 1
ATOM 4497 C C . TYR B 1 204 ? 16.766 -9.857 87.587 1.00 44.57 204 TYR B C 1
ATOM 4498 O O . TYR B 1 204 ? 15.596 -9.747 87.209 1.00 44.29 204 TYR B O 1
ATOM 4507 N N . GLU B 1 205 ? 17.136 -9.841 88.865 1.00 44.76 205 GLU B N 1
ATOM 4508 C CA . GLU B 1 205 ? 16.212 -9.584 89.963 1.00 45.61 205 GLU B CA 1
ATOM 4509 C C . GLU B 1 205 ? 16.431 -8.161 90.482 1.00 44.66 205 GLU B C 1
ATOM 4510 O O . GLU B 1 205 ? 17.571 -7.739 90.685 1.00 44.69 205 GLU B O 1
ATOM 4516 N N . ILE B 1 206 ? 15.344 -7.421 90.683 1.00 44.01 206 ILE B N 1
ATOM 4517 C CA . ILE B 1 206 ? 15.437 -6.119 91.344 1.00 43.15 206 ILE B CA 1
ATOM 4518 C C . ILE B 1 206 ? 15.349 -6.337 92.849 1.00 43.07 206 ILE B C 1
ATOM 4519 O O . ILE B 1 206 ? 14.303 -6.722 93.371 1.00 42.87 206 ILE B O 1
ATOM 4524 N N . VAL B 1 207 ? 16.466 -6.105 93.531 1.00 42.92 207 VAL B N 1
ATOM 4525 C CA . VAL B 1 207 ? 16.526 -6.194 94.984 1.00 42.85 207 VAL B CA 1
ATOM 4526 C C . VAL B 1 207 ? 16.259 -4.806 95.566 1.00 42.83 207 VAL B C 1
ATOM 4527 O O . VAL B 1 207 ? 16.946 -3.837 95.228 1.00 42.78 207 VAL B O 1
ATOM 4531 N N . ASP B 1 208 ? 15.245 -4.715 96.425 1.00 42.64 208 ASP B N 1
ATOM 4532 C CA . ASP B 1 208 ? 14.842 -3.432 96.984 1.00 42.38 208 ASP B CA 1
ATOM 4533 C C . ASP B 1 208 ? 15.641 -3.064 98.231 1.00 41.97 208 ASP B C 1
ATOM 4534 O O . ASP B 1 208 ? 15.227 -3.350 99.356 1.00 41.97 208 ASP B O 1
ATOM 4539 N N . ASN B 1 209 ? 16.784 -2.421 98.004 1.00 41.32 209 ASN B N 1
ATOM 4540 C CA . ASN B 1 209 ? 17.642 -1.922 99.071 1.00 40.74 209 ASN B CA 1
ATOM 4541 C C . ASN B 1 209 ? 17.724 -0.388 99.053 1.00 40.12 209 ASN B C 1
ATOM 4542 O O . ASN B 1 209 ? 18.622 0.208 99.661 1.00 40.26 209 ASN B O 1
ATOM 4547 N N . TRP B 1 210 ? 16.781 0.239 98.350 1.00 39.02 210 TRP B N 1
ATOM 4548 C CA . TRP B 1 210 ? 16.794 1.682 98.144 1.00 38.15 210 TRP B CA 1
ATOM 4549 C C . TRP B 1 210 ? 16.219 2.446 99.341 1.00 37.99 210 TRP B C 1
ATOM 4550 O O . TRP B 1 210 ? 15.027 2.763 99.389 1.00 37.75 210 TRP B O 1
ATOM 4561 N N . TYR B 1 211 ? 17.087 2.722 100.310 1.00 37.83 211 TYR B N 1
ATOM 4562 C CA . TYR B 1 211 ? 16.717 3.473 101.498 1.00 37.83 211 TYR B CA 1
ATOM 4563 C C . TYR B 1 211 ? 17.686 4.633 101.651 1.00 37.82 211 TYR B C 1
ATOM 4564 O O . TYR B 1 211 ? 18.766 4.502 102.233 1.00 37.92 211 TYR B O 1
ATOM 4573 N N . ALA B 1 212 ? 17.283 5.767 101.083 1.00 37.73 212 ALA B N 1
ATOM 4574 C CA . ALA B 1 212 ? 18.146 6.931 100.940 1.00 37.68 212 ALA B CA 1
ATOM 4575 C C . ALA B 1 212 ? 17.510 8.189 101.514 1.00 37.67 212 ALA B C 1
ATOM 4576 O O . ALA B 1 212 ? 16.321 8.213 101.832 1.00 37.81 212 ALA B O 1
ATOM 4578 N N . GLN B 1 213 ? 18.313 9.238 101.627 1.00 37.70 213 GLN B N 1
ATOM 4579 C CA . GLN B 1 213 ? 17.875 10.495 102.222 1.00 37.64 213 GLN B CA 1
ATOM 4580 C C . GLN B 1 213 ? 17.631 11.597 101.204 1.00 37.67 213 GLN B C 1
ATOM 4581 O O . GLN B 1 213 ? 17.431 12.751 101.573 1.00 38.02 213 GLN B O 1
ATOM 4587 N N . ALA B 1 214 ? 17.649 11.234 99.925 1.00 37.60 214 ALA B N 1
ATOM 4588 C CA . ALA B 1 214 ? 17.416 12.173 98.841 1.00 37.51 214 ALA B CA 1
ATOM 4589 C C . ALA B 1 214 ? 16.948 11.415 97.611 1.00 37.67 214 ALA B C 1
ATOM 4590 O O . ALA B 1 214 ? 17.114 10.199 97.531 1.00 37.69 214 ALA B O 1
ATOM 4592 N N . ILE B 1 215 ? 16.360 12.141 96.659 1.00 37.96 215 ILE B N 1
ATOM 4593 C CA . ILE B 1 215 ? 15.752 11.555 95.448 1.00 38.03 215 ILE B CA 1
ATOM 4594 C C . ILE B 1 215 ? 15.149 10.165 95.709 1.00 38.06 215 ILE B C 1
ATOM 4595 O O . ILE B 1 215 ? 15.363 9.227 94.950 1.00 38.23 215 ILE B O 1
ATOM 4600 N N . LYS B 1 216 ? 14.384 10.064 96.793 1.00 38.23 216 LYS B N 1
ATOM 4601 C CA . LYS B 1 216 ? 13.812 8.801 97.252 1.00 38.14 216 LYS B CA 1
ATOM 4602 C C . LYS B 1 216 ? 12.943 8.164 96.181 1.00 38.27 216 LYS B C 1
ATOM 4603 O O . LYS B 1 216 ? 12.995 6.954 95.967 1.00 38.59 216 LYS B O 1
ATOM 4609 N N . SER B 1 217 ? 12.176 8.997 95.485 1.00 38.24 217 SER B N 1
ATOM 4610 C CA . SER B 1 217 ? 11.265 8.545 94.445 1.00 37.94 217 SER B CA 1
ATOM 4611 C C . SER B 1 217 ? 11.952 8.101 93.153 1.00 37.95 217 SER B C 1
ATOM 4612 O O . SER B 1 217 ? 11.271 7.750 92.196 1.00 37.84 217 SER B O 1
ATOM 4615 N N . SER B 1 218 ? 13.284 8.131 93.105 1.00 37.97 218 SER B N 1
ATOM 4616 C CA . SER B 1 218 ? 13.995 7.677 91.909 1.00 38.18 218 SER B CA 1
ATOM 4617 C C . SER B 1 218 ? 13.950 6.146 91.770 1.00 38.28 218 SER B C 1
ATOM 4618 O O . SER B 1 218 ? 14.082 5.610 90.664 1.00 38.15 218 SER B O 1
ATOM 4621 N N . GLY B 1 219 ? 13.730 5.460 92.891 1.00 38.45 219 GLY B N 1
ATOM 4622 C CA . GLY B 1 219 ? 13.683 3.997 92.927 1.00 38.46 219 GLY B CA 1
ATOM 4623 C C . GLY B 1 219 ? 14.986 3.392 92.441 1.00 38.67 219 GLY B C 1
ATOM 4624 O O . GLY B 1 219 ? 14.983 2.505 91.579 1.00 38.47 219 GLY B O 1
ATOM 4625 N N . SER B 1 220 ? 16.095 3.886 92.993 1.00 38.76 220 SER B N 1
ATOM 4626 C CA . SER B 1 220 ? 17.435 3.494 92.559 1.00 39.20 220 SER B CA 1
ATOM 4627 C C . SER B 1 220 ? 17.872 2.187 93.217 1.00 39.46 220 SER B C 1
ATOM 4628 O O . SER B 1 220 ? 18.890 2.119 93.913 1.00 39.11 220 SER B O 1
ATOM 4631 N N . LYS B 1 221 ? 17.079 1.150 92.974 1.00 40.24 221 LYS B N 1
ATOM 4632 C CA . LYS B 1 221 ? 17.276 -0.163 93.577 1.00 41.03 221 LYS B CA 1
ATOM 4633 C C . LYS B 1 221 ? 18.397 -0.920 92.870 1.00 41.79 221 LYS B C 1
ATOM 4634 O O . LYS B 1 221 ? 18.935 -0.465 91.858 1.00 41.56 221 LYS B O 1
ATOM 4640 N N . MET B 1 222 ? 18.752 -2.079 93.412 1.00 43.00 222 MET B N 1
ATOM 4641 C CA . MET B 1 222 ? 19.874 -2.855 92.910 1.00 44.40 222 MET B CA 1
ATOM 4642 C C . MET B 1 222 ? 19.420 -3.952 91.947 1.00 43.58 222 MET B C 1
ATOM 4643 O O . MET B 1 222 ? 18.347 -4.536 92.119 1.00 43.35 222 MET B O 1
ATOM 4648 N N . LEU B 1 223 ? 20.248 -4.225 90.940 1.00 43.55 223 LEU B N 1
ATOM 4649 C CA . LEU B 1 223 ? 20.001 -5.315 89.995 1.00 43.51 223 LEU B CA 1
ATOM 4650 C C . LEU B 1 223 ? 20.909 -6.502 90.302 1.00 44.00 223 LEU B C 1
ATOM 4651 O O . LEU B 1 223 ? 22.136 -6.375 90.290 1.00 43.82 223 LEU B O 1
ATOM 4656 N N . LYS B 1 224 ? 20.304 -7.653 90.587 1.00 44.81 224 LYS B N 1
ATOM 4657 C CA . LYS B 1 224 ? 21.072 -8.866 90.885 1.00 45.73 224 LYS B CA 1
ATOM 4658 C C . LYS B 1 224 ? 21.202 -9.748 89.654 1.00 45.44 224 LYS B C 1
ATOM 4659 O O . LYS B 1 224 ? 20.205 -10.207 89.097 1.00 45.26 224 LYS B O 1
ATOM 4665 N N . LEU B 1 225 ? 22.446 -9.963 89.236 1.00 45.49 225 LEU B N 1
ATOM 4666 C CA . LEU B 1 225 ? 22.753 -10.749 88.050 1.00 45.60 225 LEU B CA 1
ATOM 4667 C C . LEU B 1 225 ? 23.426 -12.061 88.448 1.00 46.06 225 LEU B C 1
ATOM 4668 O O . LEU B 1 225 ? 24.525 -12.061 89.018 1.00 45.99 225 LEU B O 1
ATOM 4673 N N . VAL B 1 226 ? 22.745 -13.169 88.166 1.00 46.55 226 VAL B N 1
ATOM 4674 C CA . VAL B 1 226 ? 23.274 -14.506 88.446 1.00 47.04 226 VAL B CA 1
ATOM 4675 C C . VAL B 1 226 ? 23.479 -15.241 87.122 1.00 46.99 226 VAL B C 1
ATOM 4676 O O . VAL B 1 226 ? 22.511 -15.546 86.416 1.00 46.77 226 VAL B O 1
ATOM 4680 N N . ASN B 1 227 ? 24.747 -15.487 86.789 1.00 47.23 227 ASN B N 1
ATOM 4681 C CA . ASN B 1 227 ? 25.148 -16.181 85.556 1.00 47.62 227 ASN B CA 1
ATOM 4682 C C . ASN B 1 227 ? 24.357 -15.724 84.331 1.00 47.07 227 ASN B C 1
ATOM 4683 O O . ASN B 1 227 ? 23.730 -16.527 83.635 1.00 47.20 227 ASN B O 1
ATOM 4688 N N . VAL B 1 228 ? 24.384 -14.419 84.085 1.00 46.49 228 VAL B N 1
ATOM 4689 C CA . VAL B 1 228 ? 23.657 -13.831 82.970 1.00 45.46 228 VAL B CA 1
ATOM 4690 C C . VAL B 1 228 ? 24.503 -13.933 81.711 1.00 44.82 228 VAL B C 1
ATOM 4691 O O . VAL B 1 228 ? 25.622 -13.421 81.657 1.00 44.60 228 VAL B O 1
ATOM 4695 N N . PHE B 1 229 ? 23.970 -14.617 80.705 1.00 43.93 229 PHE B N 1
ATOM 4696 C CA . PHE B 1 229 ? 24.648 -14.676 79.423 1.00 42.92 229 PHE B CA 1
ATOM 4697 C C . PHE B 1 229 ? 24.286 -13.461 78.584 1.00 42.90 229 PHE B C 1
ATOM 4698 O O . PHE B 1 229 ? 23.111 -13.187 78.328 1.00 42.78 229 PHE B O 1
ATOM 4706 N N . ILE B 1 230 ? 25.314 -12.739 78.159 1.00 43.00 230 ILE B N 1
ATOM 4707 C CA . ILE B 1 230 ? 25.135 -11.634 77.235 1.00 42.95 230 ILE B CA 1
ATOM 4708 C C . ILE B 1 230 ? 25.834 -11.957 75.915 1.00 43.33 230 ILE B C 1
ATOM 4709 O O . ILE B 1 230 ? 27.054 -12.104 75.876 1.00 43.03 230 ILE B O 1
ATOM 4714 N N . PRO B 1 231 ? 25.051 -12.105 74.835 1.00 43.91 231 PRO B N 1
ATOM 4715 C CA . PRO B 1 231 ? 25.612 -12.347 73.508 1.00 44.56 231 PRO B CA 1
ATOM 4716 C C . PRO B 1 231 ? 26.334 -11.120 72.958 1.00 45.17 231 PRO B C 1
ATOM 4717 O O . PRO B 1 231 ? 25.945 -9.998 73.251 1.00 45.08 231 PRO B O 1
ATOM 4721 N N . GLU B 1 232 ? 27.364 -11.364 72.152 1.00 45.75 232 GLU B N 1
ATOM 4722 C CA . GLU B 1 232 ? 28.247 -10.330 71.600 1.00 46.24 232 GLU B CA 1
ATOM 4723 C C . GLU B 1 232 ? 27.531 -9.134 70.954 1.00 45.99 232 GLU B C 1
ATOM 4724 O O . GLU B 1 232 ? 27.979 -7.989 71.087 1.00 45.71 232 GLU B O 1
ATOM 4730 N N . TYR B 1 233 ? 26.420 -9.398 70.267 1.00 45.75 233 TYR B N 1
ATOM 4731 C CA . TYR B 1 233 ? 25.673 -8.343 69.575 1.00 45.52 233 TYR B CA 1
ATOM 4732 C C . TYR B 1 233 ? 24.943 -7.393 70.537 1.00 45.51 233 TYR B C 1
ATOM 4733 O O . TYR B 1 233 ? 24.396 -6.378 70.112 1.00 45.21 233 TYR B O 1
ATOM 4742 N N . ARG B 1 234 ? 24.938 -7.733 71.824 1.00 45.61 234 ARG B N 1
ATOM 4743 C CA . ARG B 1 234 ? 24.326 -6.890 72.850 1.00 46.06 234 ARG B CA 1
ATOM 4744 C C . ARG B 1 234 ? 25.388 -6.239 73.753 1.00 45.68 234 ARG B C 1
ATOM 4745 O O . ARG B 1 234 ? 25.078 -5.702 74.818 1.00 45.54 234 ARG B O 1
ATOM 4753 N N . ILE B 1 235 ? 26.641 -6.286 73.298 1.00 45.65 235 ILE B N 1
ATOM 4754 C CA . ILE B 1 235 ? 27.778 -5.692 74.004 1.00 45.36 235 ILE B CA 1
ATOM 4755 C C . ILE B 1 235 ? 28.438 -4.634 73.125 1.00 45.64 235 ILE B C 1
ATOM 4756 O O . ILE B 1 235 ? 28.767 -4.903 71.968 1.00 45.49 235 ILE B O 1
ATOM 4761 N N . SER B 1 236 ? 28.610 -3.427 73.673 1.00 46.02 236 SER B N 1
ATOM 4762 C CA . SER B 1 236 ? 29.363 -2.361 73.010 1.00 46.22 236 SER B CA 1
ATOM 4763 C C . SER B 1 236 ? 30.471 -1.832 73.905 1.00 46.32 236 SER B C 1
ATOM 4764 O O . SER B 1 236 ? 30.303 -1.751 75.124 1.00 46.28 236 SER B O 1
ATOM 4767 N N . LYS B 1 237 ? 31.596 -1.474 73.290 1.00 46.39 237 LYS B N 1
ATOM 4768 C CA . LYS B 1 237 ? 32.706 -0.835 73.991 1.00 47.07 237 LYS B CA 1
ATOM 4769 C C . LYS B 1 237 ? 32.354 0.627 74.263 1.00 46.22 237 LYS B C 1
ATOM 4770 O O . LYS B 1 237 ? 31.834 1.318 73.385 1.00 45.81 237 LYS B O 1
ATOM 4776 N N . ALA B 1 238 ? 32.627 1.090 75.480 1.00 45.80 238 ALA B N 1
ATOM 4777 C CA . ALA B 1 238 ? 32.364 2.485 75.858 1.00 45.51 238 ALA B CA 1
ATOM 4778 C C . ALA B 1 238 ? 33.112 3.472 74.964 1.00 45.25 238 ALA B C 1
ATOM 4779 O O . ALA B 1 238 ? 32.539 4.448 74.494 1.00 45.02 238 ALA B O 1
ATOM 4781 N N . LYS B 1 239 ? 34.390 3.195 74.731 1.00 45.24 239 LYS B N 1
ATOM 4782 C CA . LYS B 1 239 ? 35.245 4.017 73.887 1.00 45.43 239 LYS B CA 1
ATOM 4783 C C . LYS B 1 239 ? 34.717 4.116 72.448 1.00 44.88 239 LYS B C 1
ATOM 4784 O O . LYS B 1 239 ? 34.822 5.173 71.818 1.00 44.40 239 LYS B O 1
ATOM 4790 N N . ASP B 1 240 ? 34.157 3.016 71.937 1.00 44.30 240 ASP B N 1
ATOM 4791 C CA . ASP B 1 240 ? 33.535 2.998 70.608 1.00 43.94 240 ASP B CA 1
ATOM 4792 C C . ASP B 1 240 ? 32.358 3.968 70.518 1.00 43.63 240 ASP B C 1
ATOM 4793 O O . ASP B 1 240 ? 32.148 4.600 69.483 1.00 43.31 240 ASP B O 1
ATOM 4798 N N . MET B 1 241 ? 31.605 4.076 71.610 1.00 43.39 241 MET B N 1
ATOM 4799 C CA . MET B 1 241 ? 30.435 4.938 71.681 1.00 43.59 241 MET B CA 1
ATOM 4800 C C . MET B 1 241 ? 30.804 6.382 72.036 1.00 43.25 241 MET B C 1
ATOM 4801 O O . MET B 1 241 ? 29.961 7.280 71.982 1.00 42.80 241 MET B O 1
ATOM 4806 N N . MET B 1 242 ? 32.063 6.589 72.409 1.00 43.25 242 MET B N 1
ATOM 4807 C CA . MET B 1 242 ? 32.607 7.924 72.593 1.00 43.58 242 MET B CA 1
ATOM 4808 C C . MET B 1 242 ? 33.154 8.454 71.276 1.00 44.36 242 MET B C 1
ATOM 4809 O O . MET B 1 242 ? 33.188 9.658 71.064 1.00 44.32 242 MET B O 1
ATOM 4814 N N . GLU B 1 243 ? 33.557 7.546 70.387 1.00 45.38 243 GLU B N 1
ATOM 4815 C CA . GLU B 1 243 ? 34.351 7.912 69.211 1.00 47.08 243 GLU B CA 1
ATOM 4816 C C . GLU B 1 243 ? 33.707 7.610 67.858 1.00 47.02 243 GLU B C 1
ATOM 4817 O O . GLU B 1 243 ? 34.360 7.735 66.818 1.00 47.11 243 GLU B O 1
ATOM 4823 N N . GLY B 1 244 ? 32.433 7.227 67.871 1.00 47.49 244 GLY B N 1
ATOM 4824 C CA . GLY B 1 244 ? 31.715 6.882 66.642 1.00 48.00 244 GLY B CA 1
ATOM 4825 C C . GLY B 1 244 ? 32.265 5.656 65.939 1.00 48.37 244 GLY B C 1
ATOM 4826 O O . GLY B 1 244 ? 32.484 5.674 64.728 1.00 48.43 244 GLY B O 1
ATOM 4827 N N . LYS B 1 245 ? 32.486 4.592 66.708 1.00 48.65 245 LYS B N 1
ATOM 4828 C CA . LYS B 1 245 ? 33.074 3.358 66.185 1.00 49.07 245 LYS B CA 1
ATOM 4829 C C . LYS B 1 245 ? 32.281 2.116 66.575 1.00 48.52 245 LYS B C 1
ATOM 4830 O O . LYS B 1 245 ? 32.704 0.994 66.301 1.00 48.51 245 LYS B O 1
ATOM 4836 N N . SER B 1 246 ? 31.125 2.318 67.201 1.00 48.00 246 SER B N 1
ATOM 4837 C CA . SER B 1 246 ? 30.286 1.204 67.629 1.00 47.53 246 SER B CA 1
ATOM 4838 C C . SER B 1 246 ? 29.477 0.616 66.459 1.00 47.22 246 SER B C 1
ATOM 4839 O O . SER B 1 246 ? 29.466 1.171 65.360 1.00 47.33 246 SER B O 1
ATOM 4842 N N . ALA B 1 247 ? 28.807 -0.506 66.708 1.00 46.80 247 ALA B N 1
ATOM 4843 C CA . ALA B 1 247 ? 28.081 -1.240 65.668 1.00 46.67 247 ALA B CA 1
ATOM 4844 C C . ALA B 1 247 ? 26.964 -0.422 65.011 1.00 46.55 247 ALA B C 1
ATOM 4845 O O . ALA B 1 247 ? 26.664 -0.612 63.829 1.00 46.54 247 ALA B O 1
ATOM 4847 N N . GLY B 1 248 ? 26.364 0.483 65.779 1.00 46.49 248 GLY B N 1
ATOM 4848 C CA . GLY B 1 248 ? 25.270 1.314 65.294 1.00 46.47 248 GLY B CA 1
ATOM 4849 C C . GLY B 1 248 ? 25.649 2.630 64.643 1.00 46.53 248 GLY B C 1
ATOM 4850 O O . GLY B 1 248 ? 24.774 3.374 64.210 1.00 46.41 248 GLY B O 1
ATOM 4851 N N . PHE B 1 249 ? 26.943 2.931 64.570 1.00 46.85 249 PHE B N 1
ATOM 4852 C CA . PHE B 1 249 ? 27.399 4.149 63.891 1.00 47.34 249 PHE B CA 1
ATOM 4853 C C . PHE B 1 249 ? 26.985 4.147 62.418 1.00 47.49 249 PHE B C 1
ATOM 4854 O O . PHE B 1 249 ? 27.136 3.144 61.722 1.00 47.43 249 PHE B O 1
ATOM 4862 N N . GLY B 1 250 ? 26.450 5.271 61.960 1.00 47.78 250 GLY B N 1
ATOM 4863 C CA . GLY B 1 250 ? 26.072 5.437 60.561 1.00 48.26 250 GLY B CA 1
ATOM 4864 C C . GLY B 1 250 ? 24.692 4.925 60.190 1.00 48.53 250 GLY B C 1
ATOM 4865 O O . GLY B 1 250 ? 24.294 5.004 59.025 1.00 48.45 250 GLY B O 1
ATOM 4866 N N . LEU B 1 251 ? 23.965 4.396 61.173 1.00 48.90 251 LEU B N 1
ATOM 4867 C CA . LEU B 1 251 ? 22.622 3.859 60.945 1.00 49.24 251 LEU B CA 1
ATOM 4868 C C . LEU B 1 251 ? 21.615 4.940 60.581 1.00 49.45 251 LEU B C 1
ATOM 4869 O O . LEU B 1 251 ? 20.694 4.685 59.803 1.00 49.59 251 LEU B O 1
ATOM 4874 N N . TYR B 1 252 ? 21.798 6.134 61.151 1.00 49.56 252 TYR B N 1
ATOM 4875 C CA . TYR B 1 252 ? 20.856 7.242 60.988 1.00 49.65 252 TYR B CA 1
ATOM 4876 C C . TYR B 1 252 ? 21.570 8.482 60.447 1.00 49.71 252 TYR B C 1
ATOM 4877 O O . TYR B 1 252 ? 21.916 9.385 61.207 1.00 49.75 252 TYR B O 1
ATOM 4886 N N . PRO B 1 253 ? 21.792 8.521 59.117 1.00 49.70 253 PRO B N 1
ATOM 4887 C CA . PRO B 1 253 ? 22.650 9.520 58.479 1.00 49.50 253 PRO B CA 1
ATOM 4888 C C . PRO B 1 253 ? 22.080 10.945 58.500 1.00 49.18 253 PRO B C 1
ATOM 4889 O O . PRO B 1 253 ? 22.821 11.902 58.283 1.00 48.70 253 PRO B O 1
ATOM 4893 N N . ASP B 1 254 ? 20.778 11.069 58.749 1.00 49.07 254 ASP B N 1
ATOM 4894 C CA . ASP B 1 254 ? 20.118 12.371 58.842 1.00 49.05 254 ASP B CA 1
ATOM 4895 C C . ASP B 1 254 ? 20.000 12.860 60.291 1.00 48.09 254 ASP B C 1
ATOM 4896 O O . ASP B 1 254 ? 19.512 13.966 60.536 1.00 47.93 254 ASP B O 1
ATOM 4901 N N . SER B 1 255 ? 20.450 12.039 61.243 1.00 46.90 255 SER B N 1
ATOM 4902 C CA . SER B 1 255 ? 20.332 12.367 62.667 1.00 45.73 255 SER B CA 1
ATOM 4903 C C . SER B 1 255 ? 21.198 13.537 63.114 1.00 45.08 255 SER B C 1
ATOM 4904 O O . SER B 1 255 ? 22.386 13.615 62.794 1.00 45.04 255 SER B O 1
ATOM 4907 N N . LYS B 1 256 ? 20.585 14.437 63.872 1.00 44.26 256 LYS B N 1
ATOM 4908 C CA . LYS B 1 256 ? 21.285 15.582 64.452 1.00 43.61 256 LYS B CA 1
ATOM 4909 C C . LYS B 1 256 ? 21.825 15.274 65.854 1.00 42.19 256 LYS B C 1
ATOM 4910 O O . LYS B 1 256 ? 22.436 16.137 66.487 1.00 42.21 256 LYS B O 1
ATOM 4916 N N . ILE B 1 257 ? 21.608 14.052 66.336 1.00 40.67 257 ILE B N 1
ATOM 4917 C CA . ILE B 1 257 ? 21.988 13.696 67.714 1.00 39.00 257 ILE B CA 1
ATOM 4918 C C . ILE B 1 257 ? 22.879 12.459 67.899 1.00 38.58 257 ILE B C 1
ATOM 4919 O O . ILE B 1 257 ? 23.556 12.350 68.919 1.00 38.46 257 ILE B O 1
ATOM 4924 N N . PHE B 1 258 ? 22.898 11.536 66.939 1.00 37.78 258 PHE B N 1
ATOM 4925 C CA . PHE B 1 258 ? 23.615 10.256 67.163 1.00 37.58 258 PHE B CA 1
ATOM 4926 C C . PHE B 1 258 ? 25.104 10.251 66.794 1.00 37.79 258 PHE B C 1
ATOM 4927 O O . PHE B 1 258 ? 25.842 9.369 67.225 1.00 37.66 258 PHE B O 1
ATOM 4935 N N . TYR B 1 259 ? 25.534 11.244 66.024 1.00 38.02 259 TYR B N 1
ATOM 4936 C CA . TYR B 1 259 ? 26.946 11.401 65.673 1.00 38.72 259 TYR B CA 1
ATOM 4937 C C . TYR B 1 259 ? 27.639 12.274 66.720 1.00 38.42 259 TYR B C 1
ATOM 4938 O O . TYR B 1 259 ? 27.994 13.427 66.461 1.00 38.61 259 TYR B O 1
ATOM 4947 N N . THR B 1 260 ? 27.829 11.697 67.902 1.00 37.99 260 THR B N 1
ATOM 4948 C CA . THR B 1 260 ? 28.282 12.422 69.083 1.00 37.61 260 THR B CA 1
ATOM 4949 C C . THR B 1 260 ? 28.665 11.376 70.141 1.00 37.05 260 THR B C 1
ATOM 4950 O O . THR B 1 260 ? 28.189 10.252 70.065 1.00 37.07 260 THR B O 1
ATOM 4954 N N . PRO B 1 261 ? 29.570 11.720 71.083 1.00 36.53 261 PRO B N 1
ATOM 4955 C CA . PRO B 1 261 ? 29.864 10.850 72.231 1.00 36.03 261 PRO B CA 1
ATOM 4956 C C . PRO B 1 261 ? 28.622 10.530 73.064 1.00 35.57 261 PRO B C 1
ATOM 4957 O O . PRO B 1 261 ? 27.799 11.409 73.300 1.00 35.63 261 PRO B O 1
ATOM 4961 N N . TYR B 1 262 ? 28.498 9.281 73.502 1.00 35.03 262 TYR B N 1
ATOM 4962 C CA . TYR B 1 262 ? 27.334 8.835 74.267 1.00 34.53 262 TYR B CA 1
ATOM 4963 C C . TYR B 1 262 ? 27.251 9.523 75.638 1.00 34.73 262 TYR B C 1
ATOM 4964 O O . TYR B 1 262 ? 26.178 9.943 76.060 1.00 34.99 262 TYR B O 1
ATOM 4973 N N . ARG B 1 263 ? 28.394 9.632 76.315 1.00 34.74 263 ARG B N 1
ATOM 4974 C CA . ARG B 1 263 ? 28.432 9.934 77.746 1.00 34.82 263 ARG B CA 1
ATOM 4975 C C . ARG B 1 263 ? 27.845 11.294 78.135 1.00 35.00 263 ARG B C 1
ATOM 4976 O O . ARG B 1 263 ? 27.136 11.382 79.152 1.00 35.34 263 ARG B O 1
ATOM 4984 N N . PRO B 1 264 ? 28.160 12.363 77.366 1.00 34.79 264 PRO B N 1
ATOM 4985 C CA . PRO B 1 264 ? 27.556 13.669 77.638 1.00 34.83 264 PRO B CA 1
ATOM 4986 C C . PRO B 1 264 ? 26.021 13.701 77.574 1.00 35.30 264 PRO B C 1
ATOM 4987 O O . PRO B 1 264 ? 25.397 14.488 78.296 1.00 35.22 264 PRO B O 1
ATOM 4991 N N . TYR B 1 265 ? 25.417 12.870 76.724 1.00 35.43 265 TYR B N 1
ATOM 4992 C CA . TYR B 1 265 ? 23.958 12.735 76.720 1.00 35.52 265 TYR B CA 1
ATOM 4993 C C . TYR B 1 265 ? 23.477 11.869 77.881 1.00 36.11 265 TYR B C 1
ATOM 4994 O O . TYR B 1 265 ? 22.516 12.229 78.566 1.00 36.41 265 TYR B O 1
ATOM 5003 N N . PHE B 1 266 ? 24.141 10.736 78.101 1.00 36.79 266 PHE B N 1
ATOM 5004 C CA . PHE B 1 266 ? 23.820 9.861 79.229 1.00 37.45 266 PHE B CA 1
ATOM 5005 C C . PHE B 1 266 ? 23.683 10.654 80.533 1.00 37.66 266 PHE B C 1
ATOM 5006 O O . PHE B 1 266 ? 22.702 10.515 81.267 1.00 37.98 266 PHE B O 1
ATOM 5014 N N . ALA B 1 267 ? 24.680 11.486 80.798 1.00 37.73 267 ALA B N 1
ATOM 5015 C CA . ALA B 1 267 ? 24.837 12.124 82.092 1.00 37.94 267 ALA B CA 1
ATOM 5016 C C . ALA B 1 267 ? 24.292 13.550 82.159 1.00 37.92 267 ALA B C 1
ATOM 5017 O O . ALA B 1 267 ? 24.490 14.236 83.163 1.00 38.17 267 ALA B O 1
ATOM 5019 N N . SER B 1 268 ? 23.598 13.981 81.106 1.00 37.81 268 SER B N 1
ATOM 5020 C CA . SER B 1 268 ? 23.092 15.353 80.991 1.00 37.55 268 SER B CA 1
ATOM 5021 C C . SER B 1 268 ? 21.987 15.703 81.983 1.00 37.47 268 SER B C 1
ATOM 5022 O O . SER B 1 268 ? 21.736 16.881 82.246 1.00 37.80 268 SER B O 1
ATOM 5025 N N . GLY B 1 269 ? 21.333 14.687 82.532 1.00 37.12 269 GLY B N 1
ATOM 5026 C CA . GLY B 1 269 ? 20.184 14.903 83.401 1.00 36.48 269 GLY B CA 1
ATOM 5027 C C . GLY B 1 269 ? 20.500 15.276 84.832 1.00 35.99 269 GLY B C 1
ATOM 5028 O O . GLY B 1 269 ? 19.671 15.870 85.498 1.00 36.49 269 GLY B O 1
ATOM 5029 N N . PHE B 1 270 ? 21.695 14.935 85.301 1.00 35.60 270 PHE B N 1
ATOM 5030 C CA . PHE B 1 270 ? 22.088 15.198 86.689 1.00 35.08 270 PHE B CA 1
ATOM 5031 C C . PHE B 1 270 ? 22.056 16.683 87.004 1.00 34.61 270 PHE B C 1
ATOM 5032 O O . PHE B 1 270 ? 21.441 17.092 87.996 1.00 34.74 270 PHE B O 1
ATOM 5040 N N . SER B 1 271 ? 22.702 17.482 86.150 1.00 33.83 271 SER B N 1
ATOM 5041 C CA . SER B 1 271 ? 22.752 18.934 86.316 1.00 32.97 271 SER B CA 1
ATOM 5042 C C . SER B 1 271 ? 21.431 19.619 85.967 1.00 32.83 271 SER B C 1
ATOM 5043 O O . SER B 1 271 ? 21.083 20.645 86.555 1.00 33.42 271 SER B O 1
ATOM 5046 N N . ALA B 1 272 ? 20.707 19.065 85.001 1.00 32.86 272 ALA B N 1
ATOM 5047 C CA . ALA B 1 272 ? 19.352 19.524 84.682 1.00 32.65 272 ALA B CA 1
ATOM 5048 C C . ALA B 1 272 ? 18.421 19.419 85.906 1.00 32.46 272 ALA B C 1
ATOM 5049 O O . ALA B 1 272 ? 17.700 20.361 86.226 1.00 33.32 272 ALA B O 1
ATOM 5051 N N . VAL B 1 273 ? 18.457 18.279 86.592 1.00 32.33 273 VAL B N 1
ATOM 5052 C CA . VAL B 1 273 ? 17.723 18.094 87.851 1.00 31.91 273 VAL B CA 1
ATOM 5053 C C . VAL B 1 273 ? 18.145 19.124 88.917 1.00 32.09 273 VAL B C 1
ATOM 5054 O O . VAL B 1 273 ? 17.300 19.724 89.580 1.00 32.56 273 VAL B O 1
ATOM 5058 N N . SER B 1 274 ? 19.452 19.340 89.048 1.00 32.18 274 SER B N 1
ATOM 5059 C CA . SER B 1 274 ? 20.016 20.301 89.999 1.00 31.89 274 SER B CA 1
ATOM 5060 C C . SER B 1 274 ? 19.493 21.697 89.713 1.00 31.90 274 SER B C 1
ATOM 5061 O O . SER B 1 274 ? 19.061 22.402 90.629 1.00 32.44 274 SER B O 1
ATOM 5064 N N . LEU B 1 275 ? 19.499 22.091 88.439 1.00 31.63 275 LEU B N 1
ATOM 5065 C CA . LEU B 1 275 ? 19.003 23.405 88.047 1.00 31.34 275 LEU B CA 1
ATOM 5066 C C . LEU B 1 275 ? 17.517 23.583 88.370 1.00 31.67 275 LEU B C 1
ATOM 5067 O O . LEU B 1 275 ? 17.091 24.651 88.832 1.00 32.29 275 LEU B O 1
ATOM 5072 N N . GLY B 1 276 ? 16.736 22.541 88.112 1.00 31.89 276 GLY B N 1
ATOM 5073 C CA . GLY B 1 276 ? 15.290 22.574 88.336 1.00 32.12 276 GLY B CA 1
ATOM 5074 C C . GLY B 1 276 ? 14.912 22.651 89.798 1.00 32.03 276 GLY B C 1
ATOM 5075 O O . GLY B 1 276 ? 13.953 23.338 90.156 1.00 32.68 276 GLY B O 1
ATOM 5076 N N . ILE B 1 277 ? 15.661 21.937 90.634 1.00 32.02 277 ILE B N 1
ATOM 5077 C CA . ILE B 1 277 ? 15.518 22.019 92.090 1.00 31.91 277 ILE B CA 1
ATOM 5078 C C . ILE B 1 277 ? 15.819 23.437 92.562 1.00 31.97 277 ILE B C 1
ATOM 5079 O O . ILE B 1 277 ? 15.067 24.005 93.349 1.00 32.51 277 ILE B O 1
ATOM 5084 N N . ALA B 1 278 ? 16.928 23.989 92.079 1.00 31.97 278 ALA B N 1
ATOM 5085 C CA . ALA B 1 278 ? 17.388 25.315 92.497 1.00 32.17 278 ALA B CA 1
ATOM 5086 C C . ALA B 1 278 ? 16.420 26.426 92.090 1.00 32.01 278 ALA B C 1
ATOM 5087 O O . ALA B 1 278 ? 16.135 27.320 92.875 1.00 31.97 278 ALA B O 1
ATOM 5089 N N . GLU B 1 279 ? 15.914 26.358 90.864 1.00 32.37 279 GLU B N 1
ATOM 5090 C CA . GLU B 1 279 ? 14.913 27.312 90.394 1.00 32.61 279 GLU B CA 1
ATOM 5091 C C . GLU B 1 279 ? 13.592 27.188 91.163 1.00 32.91 279 GLU B C 1
ATOM 5092 O O . GLU B 1 279 ? 12.940 28.194 91.434 1.00 33.21 279 GLU B O 1
ATOM 5098 N N . ARG B 1 280 ? 13.206 25.964 91.522 1.00 33.10 280 ARG B N 1
ATOM 5099 C CA . ARG B 1 280 ? 12.033 25.762 92.376 1.00 33.20 280 ARG B CA 1
ATOM 5100 C C . ARG B 1 280 ? 12.265 26.272 93.807 1.00 33.30 280 ARG B C 1
ATOM 5101 O O . ARG B 1 280 ? 11.377 26.896 94.397 1.00 33.65 280 ARG B O 1
ATOM 5109 N N . MET B 1 281 ? 13.452 26.002 94.358 1.00 33.13 281 MET B N 1
ATOM 5110 C CA . MET B 1 281 ? 13.817 26.469 95.696 1.00 33.11 281 MET B CA 1
ATOM 5111 C C . MET B 1 281 ? 13.656 27.980 95.827 1.00 33.01 281 MET B C 1
ATOM 5112 O O . MET B 1 281 ? 13.157 28.470 96.842 1.00 33.28 281 MET B O 1
ATOM 5117 N N . ILE B 1 282 ? 14.067 28.720 94.800 1.00 32.96 282 ILE B N 1
ATOM 5118 C CA . ILE B 1 282 ? 13.912 30.172 94.802 1.00 32.52 282 ILE B CA 1
ATOM 5119 C C . ILE B 1 282 ? 12.425 30.541 94.885 1.00 33.09 282 ILE B C 1
ATOM 5120 O O . ILE B 1 282 ? 12.032 31.369 95.700 1.00 33.23 282 ILE B O 1
ATOM 5125 N N . GLU B 1 283 ? 11.609 29.914 94.043 1.00 33.74 283 GLU B N 1
ATOM 5126 C CA . GLU B 1 283 ? 10.162 30.165 94.031 1.00 34.42 283 GLU B CA 1
ATOM 5127 C C . GLU B 1 283 ? 9.499 29.780 95.347 1.00 34.01 283 GLU B C 1
ATOM 5128 O O . GLU B 1 283 ? 8.731 30.554 95.907 1.00 34.23 283 GLU B O 1
ATOM 5134 N N . ALA B 1 284 ? 9.812 28.587 95.837 1.00 34.02 284 ALA B N 1
ATOM 5135 C CA . ALA B 1 284 ? 9.270 28.098 97.096 1.00 34.11 284 ALA B CA 1
ATOM 5136 C C . ALA B 1 284 ? 9.666 28.986 98.273 1.00 34.41 284 ALA B C 1
ATOM 5137 O O . ALA B 1 284 ? 8.839 29.248 99.151 1.00 34.54 284 ALA B O 1
ATOM 5139 N N . PHE B 1 285 ? 10.917 29.449 98.286 1.00 34.70 285 PHE B N 1
ATOM 5140 C CA . PHE B 1 285 ? 11.403 30.329 99.354 1.00 35.12 285 PHE B CA 1
ATOM 5141 C C . PHE B 1 285 ? 10.712 31.687 99.305 1.00 36.33 285 PHE B C 1
ATOM 5142 O O . PHE B 1 285 ? 10.352 32.236 100.345 1.00 36.36 285 PHE B O 1
ATOM 5150 N N . LYS B 1 286 ? 10.528 32.219 98.097 1.00 37.79 286 LYS B N 1
ATOM 5151 C CA . LYS B 1 286 ? 9.806 33.477 97.903 1.00 39.54 286 LYS B CA 1
ATOM 5152 C C . LYS B 1 286 ? 8.366 33.389 98.407 1.00 41.02 286 LYS B C 1
ATOM 5153 O O . LYS B 1 286 ? 7.875 34.333 99.011 1.00 40.85 286 LYS B O 1
ATOM 5159 N N . GLU B 1 287 ? 7.712 32.252 98.158 1.00 43.14 287 GLU B N 1
ATOM 5160 C CA . GLU B 1 287 ? 6.329 32.009 98.578 1.00 45.80 287 GLU B CA 1
ATOM 5161 C C . GLU B 1 287 ? 6.197 32.011 100.098 1.00 46.80 287 GLU B C 1
ATOM 5162 O O . GLU B 1 287 ? 5.302 32.653 100.641 1.00 46.90 287 GLU B O 1
ATOM 5168 N N . LYS B 1 288 ? 7.096 31.293 100.771 1.00 48.72 288 LYS B N 1
ATOM 5169 C CA . LYS B 1 288 ? 7.111 31.203 102.227 1.00 50.87 288 LYS B CA 1
ATOM 5170 C C . LYS B 1 288 ? 7.503 32.516 102.893 1.00 51.97 288 LYS B C 1
ATOM 5171 O O . LYS B 1 288 ? 7.037 32.822 103.991 1.00 52.08 288 LYS B O 1
ATOM 5177 N N . GLN B 1 289 ? 8.350 33.289 102.219 1.00 53.53 289 GLN B N 1
ATOM 5178 C CA . GLN B 1 289 ? 8.905 34.512 102.786 1.00 55.16 289 GLN B CA 1
ATOM 5179 C C . GLN B 1 289 ? 7.888 35.645 102.931 1.00 56.51 289 GLN B C 1
ATOM 5180 O O . GLN B 1 289 ? 7.923 36.376 103.916 1.00 56.67 289 GLN B O 1
ATOM 5186 N N . ARG B 1 290 ? 6.978 35.771 101.968 1.00 58.26 290 ARG B N 1
ATOM 5187 C CA . ARG B 1 290 ? 6.011 36.878 101.938 1.00 60.07 290 ARG B CA 1
ATOM 5188 C C . ARG B 1 290 ? 5.383 37.173 103.307 1.00 61.11 290 ARG B C 1
ATOM 5189 O O . ARG B 1 290 ? 5.333 38.332 103.742 1.00 61.56 290 ARG B O 1
ATOM 5197 N N . ASN B 1 291 ? 4.933 36.116 103.982 1.00 62.17 291 ASN B N 1
ATOM 5198 C CA . ASN B 1 291 ? 4.157 36.225 105.224 1.00 63.13 291 ASN B CA 1
ATOM 5199 C C . ASN B 1 291 ? 4.932 35.890 106.511 1.00 62.98 291 ASN B C 1
ATOM 5200 O O . ASN B 1 291 ? 4.338 35.785 107.590 1.00 63.22 291 ASN B O 1
ATOM 5205 N N . ARG B 1 292 ? 6.251 35.748 106.383 1.00 62.72 292 ARG B N 1
ATOM 5206 C CA . ARG B 1 292 ? 7.154 35.378 107.482 1.00 62.51 292 ARG B CA 1
ATOM 5207 C C . ARG B 1 292 ? 7.116 36.340 108.679 1.00 62.76 292 ARG B C 1
ATOM 5208 O O . ARG B 1 292 ? 7.350 37.543 108.531 1.00 62.69 292 ARG B O 1
ATOM 5216 N N . VAL B 1 293 ? 6.838 35.790 109.860 1.00 63.21 293 VAL B N 1
ATOM 5217 C CA . VAL B 1 293 ? 6.860 36.559 111.113 1.00 63.69 293 VAL B CA 1
ATOM 5218 C C . VAL B 1 293 ? 7.899 36.015 112.107 1.00 63.95 293 VAL B C 1
ATOM 5219 O O . VAL B 1 293 ? 8.112 34.798 112.194 1.00 63.86 293 VAL B O 1
ATOM 5223 N N . ARG B 1 294 ? 8.551 36.921 112.837 1.00 64.27 294 ARG B N 1
ATOM 5224 C CA . ARG B 1 294 ? 9.472 36.540 113.912 1.00 64.66 294 ARG B CA 1
ATOM 5225 C C . ARG B 1 294 ? 8.692 35.936 115.073 1.00 64.92 294 ARG B C 1
ATOM 5226 O O . ARG B 1 294 ? 7.658 36.476 115.484 1.00 65.06 294 ARG B O 1
ATOM 5234 N N . ALA B 1 295 ? 9.189 34.817 115.597 1.00 65.15 295 ALA B N 1
ATOM 5235 C CA . ALA B 1 295 ? 8.578 34.175 116.757 1.00 65.42 295 ALA B CA 1
ATOM 5236 C C . ALA B 1 295 ? 8.757 35.023 118.022 1.00 65.52 295 ALA B C 1
ATOM 5237 O O . ALA B 1 295 ? 7.809 35.204 118.792 1.00 65.63 295 ALA B O 1
ATOM 5239 N N . TYR B 1 296 ? 9.963 35.560 118.208 1.00 65.64 296 TYR B N 1
ATOM 5240 C CA . TYR B 1 296 ? 10.325 36.304 119.420 1.00 65.65 296 TYR B CA 1
ATOM 5241 C C . TYR B 1 296 ? 9.731 37.713 119.505 1.00 65.45 296 TYR B C 1
ATOM 5242 O O . TYR B 1 296 ? 9.496 38.224 120.606 1.00 65.47 296 TYR B O 1
ATOM 5251 N N . THR B 1 297 ? 9.507 38.343 118.351 1.00 65.16 297 THR B N 1
ATOM 5252 C CA . THR B 1 297 ? 9.080 39.751 118.308 1.00 64.78 297 THR B CA 1
ATOM 5253 C C . THR B 1 297 ? 7.703 39.986 117.667 1.00 64.47 297 THR B C 1
ATOM 5254 O O . THR B 1 297 ? 7.098 41.044 117.864 1.00 64.55 297 THR B O 1
ATOM 5258 N N . GLY B 1 298 ? 7.222 39.008 116.900 1.00 64.05 298 GLY B N 1
ATOM 5259 C CA . GLY B 1 298 ? 5.905 39.088 116.260 1.00 63.51 298 GLY B CA 1
ATOM 5260 C C . GLY B 1 298 ? 5.802 40.083 115.113 1.00 63.07 298 GLY B C 1
ATOM 5261 O O . GLY B 1 298 ? 4.697 40.466 114.715 1.00 63.15 298 GLY B O 1
ATOM 5262 N N . ALA B 1 299 ? 6.952 40.499 114.582 1.00 62.42 299 ALA B N 1
ATOM 5263 C CA . ALA B 1 299 ? 7.006 41.456 113.473 1.00 61.68 299 ALA B CA 1
ATOM 5264 C C . ALA B 1 299 ? 6.999 40.742 112.125 1.00 61.05 299 ALA B C 1
ATOM 5265 O O . ALA B 1 299 ? 7.645 39.703 111.966 1.00 60.98 299 ALA B O 1
ATOM 5267 N N . ASN B 1 300 ? 6.257 41.299 111.167 1.00 60.30 300 ASN B N 1
ATOM 5268 C CA . ASN B 1 300 ? 6.306 40.840 109.780 1.00 59.39 300 ASN B CA 1
ATOM 5269 C C . ASN B 1 300 ? 7.681 41.191 109.226 1.00 58.60 300 ASN B C 1
ATOM 5270 O O . ASN B 1 300 ? 8.103 42.350 109.253 1.00 58.56 300 ASN B O 1
ATOM 5275 N N . VAL B 1 301 ? 8.369 40.169 108.728 1.00 57.65 301 VAL B N 1
ATOM 5276 C CA . VAL B 1 301 ? 9.805 40.223 108.490 1.00 56.43 301 VAL B CA 1
ATOM 5277 C C . VAL B 1 301 ? 10.170 39.649 107.114 1.00 55.27 301 VAL B C 1
ATOM 5278 O O . VAL B 1 301 ? 11.340 39.652 106.715 1.00 55.31 301 VAL B O 1
ATOM 5282 N N . GLY B 1 302 ? 9.153 39.199 106.381 1.00 53.66 302 GLY B N 1
ATOM 5283 C CA . GLY B 1 302 ? 9.334 38.590 105.060 1.00 51.50 302 GLY B CA 1
ATOM 5284 C C . GLY B 1 302 ? 10.102 39.416 104.039 1.00 49.84 302 GLY B C 1
ATOM 5285 O O . GLY B 1 302 ? 10.871 38.877 103.239 1.00 49.93 302 GLY B O 1
ATOM 5286 N N . LEU B 1 303 ? 9.901 40.728 104.075 1.00 47.91 303 LEU B N 1
ATOM 5287 C CA . LEU B 1 303 ? 10.545 41.629 103.124 1.00 45.68 303 LEU B CA 1
ATOM 5288 C C . LEU B 1 303 ? 11.743 42.379 103.716 1.00 43.74 303 LEU B C 1
ATOM 5289 O O . LEU B 1 303 ? 12.084 43.467 103.253 1.00 43.61 303 LEU B O 1
ATOM 5294 N N . ALA B 1 304 ? 12.381 41.801 104.733 1.00 41.39 304 ALA B N 1
ATOM 5295 C CA . ALA B 1 304 ? 13.586 42.397 105.323 1.00 39.17 304 ALA B CA 1
ATOM 5296 C C . ALA B 1 304 ? 14.768 42.301 104.354 1.00 37.72 304 ALA B C 1
ATOM 5297 O O . ALA B 1 304 ? 14.841 41.378 103.533 1.00 37.33 304 ALA B O 1
ATOM 5299 N N . THR B 1 305 ? 15.675 43.268 104.452 1.00 35.96 305 THR B N 1
ATOM 5300 C CA . THR B 1 305 ? 16.822 43.399 103.543 1.00 34.67 305 THR B CA 1
ATOM 5301 C C . THR B 1 305 ? 17.707 42.144 103.401 1.00 33.79 305 THR B C 1
ATOM 5302 O O . THR B 1 305 ? 17.986 41.731 102.280 1.00 33.90 305 THR B O 1
ATOM 5306 N N . PRO B 1 306 ? 18.142 41.527 104.524 1.00 33.12 306 PRO B N 1
ATOM 5307 C CA . PRO B 1 306 ? 18.979 40.335 104.362 1.00 32.65 306 PRO B CA 1
ATOM 5308 C C . PRO B 1 306 ? 18.338 39.227 103.518 1.00 32.40 306 PRO B C 1
ATOM 5309 O O . PRO B 1 306 ? 19.032 38.589 102.731 1.00 32.49 306 PRO B O 1
ATOM 5313 N N . ALA B 1 307 ? 17.038 39.001 103.692 1.00 32.46 307 ALA B N 1
ATOM 5314 C CA . ALA B 1 307 ? 16.312 37.972 102.942 1.00 32.34 307 ALA B CA 1
ATOM 5315 C C . ALA B 1 307 ? 16.162 38.320 101.460 1.00 32.10 307 ALA B C 1
ATOM 5316 O O . ALA B 1 307 ? 16.257 37.444 100.610 1.00 32.27 307 ALA B O 1
ATOM 5318 N N . LEU B 1 308 ? 15.931 39.599 101.164 1.00 32.14 308 LEU B N 1
ATOM 5319 C CA . LEU B 1 308 ? 15.842 40.104 99.790 1.00 31.98 308 LEU B CA 1
ATOM 5320 C C . LEU B 1 308 ? 17.150 39.915 99.029 1.00 31.98 308 LEU B C 1
ATOM 5321 O O . LEU B 1 308 ? 17.140 39.559 97.848 1.00 32.33 308 LEU B O 1
ATOM 5326 N N . MET B 1 309 ? 18.268 40.157 99.711 1.00 31.76 309 MET B N 1
ATOM 5327 C CA . MET B 1 309 ? 19.595 40.021 99.112 1.00 31.57 309 MET B CA 1
ATOM 5328 C C . MET B 1 309 ? 19.975 38.567 98.854 1.00 31.65 309 MET B C 1
ATOM 5329 O O . MET B 1 309 ? 20.608 38.258 97.840 1.00 31.68 309 MET B O 1
ATOM 5334 N N . ARG B 1 310 ? 19.569 37.672 99.755 1.00 31.55 310 ARG B N 1
ATOM 5335 C CA . ARG B 1 310 ? 19.776 36.234 99.548 1.00 31.22 310 ARG B CA 1
ATOM 5336 C C . ARG B 1 310 ? 18.971 35.742 98.352 1.00 31.28 310 ARG B C 1
ATOM 5337 O O . ARG B 1 310 ? 19.468 34.970 97.536 1.00 31.62 310 ARG B O 1
ATOM 5345 N N . ILE B 1 311 ? 17.721 36.195 98.259 1.00 31.50 311 ILE B N 1
ATOM 5346 C CA . ILE B 1 311 ? 16.846 35.875 97.131 1.00 31.33 311 ILE B CA 1
ATOM 5347 C C . ILE B 1 311 ? 17.484 36.333 95.814 1.00 31.35 311 ILE B C 1
ATOM 5348 O O . ILE B 1 311 ? 17.540 35.568 94.850 1.00 31.94 311 ILE B O 1
ATOM 5353 N N . ALA B 1 312 ? 17.983 37.569 95.795 1.00 31.24 312 ALA B N 1
ATOM 5354 C CA . ALA B 1 312 ? 18.648 38.125 94.619 1.00 31.15 312 ALA B CA 1
ATOM 5355 C C . ALA B 1 312 ? 19.933 37.378 94.248 1.00 31.07 312 ALA B C 1
ATOM 5356 O O . ALA B 1 312 ? 20.128 37.013 93.088 1.00 31.39 312 ALA B O 1
ATOM 5358 N N . GLU B 1 313 ? 20.804 37.143 95.226 1.00 31.21 313 GLU B N 1
ATOM 5359 C CA . GLU B 1 313 ? 22.070 36.446 94.958 1.00 31.11 313 GLU B CA 1
ATOM 5360 C C . GLU B 1 313 ? 21.887 35.002 94.492 1.00 31.29 313 GLU B C 1
ATOM 5361 O O . GLU B 1 313 ? 22.587 34.541 93.584 1.00 31.14 313 GLU B O 1
ATOM 5367 N N . SER B 1 314 ? 20.947 34.289 95.110 1.00 31.55 314 SER B N 1
ATOM 5368 C CA . SER B 1 314 ? 20.605 32.946 94.648 1.00 31.50 314 SER B CA 1
ATOM 5369 C C . SER B 1 314 ? 19.971 32.971 93.261 1.00 31.70 314 SER B C 1
ATOM 5370 O O . SER B 1 314 ? 20.223 32.081 92.455 1.00 32.01 314 SER B O 1
ATOM 5373 N N . THR B 1 315 ? 19.179 34.002 92.975 1.00 31.66 315 THR B N 1
ATOM 5374 C CA . THR B 1 315 ? 18.636 34.195 91.634 1.00 31.48 315 THR B CA 1
ATOM 5375 C C . THR B 1 315 ? 19.757 34.425 90.620 1.00 31.31 315 THR B C 1
ATOM 5376 O O . THR B 1 315 ? 19.794 33.783 89.580 1.00 31.49 315 THR B O 1
ATOM 5380 N N . HIS B 1 316 ? 20.677 35.328 90.938 1.00 31.34 316 HIS B N 1
ATOM 5381 C CA . HIS B 1 316 ? 21.848 35.560 90.082 1.00 31.01 316 HIS B CA 1
ATOM 5382 C C . HIS B 1 316 ? 22.696 34.307 89.872 1.00 31.15 316 HIS B C 1
ATOM 5383 O O . HIS B 1 316 ? 23.065 33.970 88.745 1.00 31.73 316 HIS B O 1
ATOM 5390 N N . GLN B 1 317 ? 22.994 33.607 90.958 1.00 31.07 317 GLN B N 1
ATOM 5391 C CA . GLN B 1 317 ? 23.812 32.403 90.883 1.00 30.82 317 GLN B CA 1
ATOM 5392 C C . GLN B 1 317 ? 23.201 31.280 90.035 1.00 30.92 317 GLN B C 1
ATOM 5393 O O . GLN B 1 317 ? 23.916 30.648 89.245 1.00 31.02 317 GLN B O 1
ATOM 5399 N N . VAL B 1 318 ? 21.904 31.005 90.192 1.00 30.64 318 VAL B N 1
ATOM 5400 C CA . VAL B 1 318 ? 21.306 29.988 89.323 1.00 30.60 318 VAL B CA 1
ATOM 5401 C C . VAL B 1 318 ? 21.039 30.458 87.881 1.00 30.98 318 VAL B C 1
ATOM 5402 O O . VAL B 1 318 ? 21.051 29.635 86.955 1.00 31.11 318 VAL B O 1
ATOM 5406 N N . ALA B 1 319 ? 20.866 31.770 87.689 1.00 30.85 319 ALA B N 1
ATOM 5407 C CA . ALA B 1 319 ? 20.797 32.360 86.351 1.00 30.93 319 ALA B CA 1
ATOM 5408 C C . ALA B 1 319 ? 22.115 32.192 85.599 1.00 31.06 319 ALA B C 1
ATOM 5409 O O . ALA B 1 319 ? 22.118 31.904 84.399 1.00 31.49 319 ALA B O 1
ATOM 5411 N N . ALA B 1 320 ? 23.229 32.360 86.309 1.00 31.06 320 ALA B N 1
ATOM 5412 C CA . ALA B 1 320 ? 24.559 32.144 85.735 1.00 30.93 320 ALA B CA 1
ATOM 5413 C C . ALA B 1 320 ? 24.820 30.649 85.486 1.00 31.46 320 ALA B C 1
ATOM 5414 O O . ALA B 1 320 ? 25.472 30.278 84.507 1.00 31.66 320 ALA B O 1
ATOM 5416 N N . ALA B 1 321 ? 24.305 29.796 86.370 1.00 31.47 321 ALA B N 1
ATOM 5417 C CA . ALA B 1 321 ? 24.388 28.348 86.173 1.00 31.74 321 ALA B CA 1
ATOM 5418 C C . ALA B 1 321 ? 23.555 27.921 84.972 1.00 32.08 321 ALA B C 1
ATOM 5419 O O . ALA B 1 321 ? 24.005 27.102 84.180 1.00 32.62 321 ALA B O 1
ATOM 5421 N N . ARG B 1 322 ? 22.348 28.486 84.846 1.00 31.98 322 ARG B N 1
ATOM 5422 C CA . ARG B 1 322 ? 21.496 28.247 83.689 1.00 31.88 322 ARG B CA 1
ATOM 5423 C C . ARG B 1 322 ? 22.177 28.698 82.390 1.00 32.04 322 ARG B C 1
ATOM 5424 O O . ARG B 1 322 ? 22.236 27.933 81.437 1.00 32.52 322 ARG B O 1
ATOM 5432 N N . ALA B 1 323 ? 22.686 29.931 82.373 1.00 32.04 323 ALA B N 1
ATOM 5433 C CA . ALA B 1 323 ? 23.423 30.469 81.231 1.00 32.06 323 ALA B CA 1
ATOM 5434 C C . ALA B 1 323 ? 24.599 29.576 80.814 1.00 32.29 323 ALA B C 1
ATOM 5435 O O . ALA B 1 323 ? 24.777 29.291 79.624 1.00 32.48 323 ALA B O 1
ATOM 5437 N N . LEU B 1 324 ? 25.398 29.134 81.782 1.00 32.52 324 LEU B N 1
ATOM 5438 C CA . LEU B 1 324 ? 26.500 28.219 81.490 1.00 32.71 324 LEU B CA 1
ATOM 5439 C C . LEU B 1 324 ? 26.007 26.885 80.903 1.00 32.80 324 LEU B C 1
ATOM 5440 O O . LEU B 1 324 ? 26.594 26.371 79.945 1.00 33.43 324 LEU B O 1
ATOM 5445 N N . LEU B 1 325 ? 24.937 26.335 81.474 1.00 32.61 325 LEU B N 1
ATOM 5446 C CA . LEU B 1 325 ? 24.352 25.093 80.975 1.00 32.50 325 LEU B CA 1
ATOM 5447 C C . LEU B 1 325 ? 23.768 25.255 79.566 1.00 33.02 325 LEU B C 1
ATOM 5448 O O . LEU B 1 325 ? 23.998 24.412 78.699 1.00 33.38 325 LEU B O 1
ATOM 5453 N N . GLU B 1 326 ? 23.024 26.339 79.347 1.00 33.21 326 GLU B N 1
ATOM 5454 C CA . GLU B 1 326 ? 22.434 26.644 78.037 1.00 33.66 326 GLU B CA 1
ATOM 5455 C C . GLU B 1 326 ? 23.486 26.772 76.934 1.00 33.55 326 GLU B C 1
ATOM 5456 O O . GLU B 1 326 ? 23.304 26.265 75.831 1.00 33.66 326 GLU B O 1
ATOM 5462 N N . LYS B 1 327 ? 24.586 27.454 77.242 1.00 33.88 327 LYS B N 1
ATOM 5463 C CA . LYS B 1 327 ? 25.699 27.595 76.305 1.00 33.65 327 LYS B CA 1
ATOM 5464 C C . LYS B 1 327 ? 26.338 26.236 76.008 1.00 34.06 327 LYS B C 1
ATOM 5465 O O . LYS B 1 327 ? 26.631 25.910 74.848 1.00 34.61 327 LYS B O 1
ATOM 5471 N N . THR B 1 328 ? 26.514 25.429 77.054 1.00 33.94 328 THR B N 1
ATOM 5472 C CA . THR B 1 328 ? 27.082 24.088 76.915 1.00 33.45 328 THR B CA 1
ATOM 5473 C C . THR B 1 328 ? 26.175 23.162 76.106 1.00 33.53 328 THR B C 1
ATOM 5474 O O . THR B 1 328 ? 26.668 22.430 75.244 1.00 33.75 328 THR B O 1
ATOM 5478 N N . TRP B 1 329 ? 24.865 23.206 76.365 1.00 33.57 329 TRP B N 1
ATOM 5479 C CA . TRP B 1 329 ? 23.885 22.422 75.597 1.00 33.86 329 TRP B CA 1
ATOM 5480 C C . TRP B 1 329 ? 23.829 22.819 74.125 1.00 34.29 329 TRP B C 1
ATOM 5481 O O . TRP B 1 329 ? 23.665 21.964 73.253 1.00 34.53 329 TRP B O 1
ATOM 5492 N N . GLU B 1 330 ? 23.953 24.119 73.866 1.00 34.68 330 GLU B N 1
ATOM 5493 C CA . GLU B 1 330 ? 24.017 24.666 72.514 1.00 35.35 330 GLU B CA 1
ATOM 5494 C C . GLU B 1 330 ? 25.255 24.162 71.764 1.00 35.71 330 GLU B C 1
ATOM 5495 O O . GLU B 1 330 ? 25.168 23.792 70.586 1.00 35.94 330 GLU B O 1
ATOM 5501 N N . ASP B 1 331 ? 26.391 24.128 72.462 1.00 36.07 331 ASP B N 1
ATOM 5502 C CA . ASP B 1 331 ? 27.629 23.546 71.934 1.00 36.36 331 ASP B CA 1
ATOM 5503 C C . ASP B 1 331 ? 27.467 22.061 71.551 1.00 36.45 331 ASP B C 1
ATOM 5504 O O . ASP B 1 331 ? 27.962 21.637 70.501 1.00 36.54 331 ASP B O 1
ATOM 5509 N N . HIS B 1 332 ? 26.778 21.287 72.395 1.00 36.49 332 HIS B N 1
ATOM 5510 C CA . HIS B 1 332 ? 26.439 19.887 72.094 1.00 36.47 332 HIS B CA 1
ATOM 5511 C C . HIS B 1 332 ? 25.569 19.810 70.836 1.00 36.96 332 HIS B C 1
ATOM 5512 O O . HIS B 1 332 ? 25.809 18.976 69.958 1.00 36.76 332 HIS B O 1
ATOM 5519 N N . ARG B 1 333 ? 24.544 20.666 70.779 1.00 37.55 333 ARG B N 1
ATOM 5520 C CA . ARG B 1 333 ? 23.572 20.696 69.677 1.00 38.04 333 ARG B CA 1
ATOM 5521 C C . ARG B 1 333 ? 24.248 20.965 68.338 1.00 38.57 333 ARG B C 1
ATOM 5522 O O . ARG B 1 333 ? 24.011 20.248 67.368 1.00 38.87 333 ARG B O 1
ATOM 5530 N N . ILE B 1 334 ? 25.086 21.998 68.309 1.00 39.18 334 ILE B N 1
ATOM 5531 C CA . ILE B 1 334 ? 25.899 22.358 67.147 1.00 39.76 334 ILE B CA 1
ATOM 5532 C C . ILE B 1 334 ? 26.829 21.231 66.683 1.00 39.68 334 ILE B C 1
ATOM 5533 O O . ILE B 1 334 ? 26.890 20.939 65.485 1.00 39.74 334 ILE B O 1
ATOM 5538 N N . HIS B 1 335 ? 27.552 20.613 67.617 1.00 39.91 335 HIS B N 1
ATOM 5539 C CA . HIS B 1 335 ? 28.420 19.465 67.290 1.00 40.10 335 HIS B CA 1
ATOM 5540 C C . HIS B 1 335 ? 27.647 18.311 66.658 1.00 40.93 335 HIS B C 1
ATOM 5541 O O . HIS B 1 335 ? 28.094 17.737 65.665 1.00 41.26 335 HIS B O 1
ATOM 5548 N N . GLY B 1 336 ? 26.494 17.981 67.236 1.00 41.59 336 GLY B N 1
ATOM 5549 C CA . GLY B 1 336 ? 25.647 16.896 66.736 1.00 42.64 336 GLY B CA 1
ATOM 5550 C C . GLY B 1 336 ? 25.070 17.181 65.358 1.00 43.60 336 GLY B C 1
ATOM 5551 O O . GLY B 1 336 ? 24.968 16.285 64.530 1.00 43.31 336 GLY B O 1
ATOM 5552 N N . LEU B 1 337 ? 24.691 18.436 65.127 1.00 44.81 337 LEU B N 1
ATOM 5553 C CA . LEU B 1 337 ? 24.189 18.899 63.837 1.00 46.20 337 LEU B CA 1
ATOM 5554 C C . LEU B 1 337 ? 25.195 18.680 62.717 1.00 46.43 337 LEU B C 1
ATOM 5555 O O . LEU B 1 337 ? 24.833 18.256 61.624 1.00 46.57 337 LEU B O 1
ATOM 5560 N N . ASN B 1 338 ? 26.453 18.999 63.009 1.00 46.90 338 ASN B N 1
ATOM 5561 C CA . ASN B 1 338 ? 27.543 18.902 62.059 1.00 47.54 338 ASN B CA 1
ATOM 5562 C C . ASN B 1 338 ? 28.180 17.514 61.994 1.00 47.42 338 ASN B C 1
ATOM 5563 O O . ASN B 1 338 ? 29.128 17.311 61.228 1.00 47.33 338 ASN B O 1
ATOM 5568 N N . HIS B 1 339 ? 27.661 16.572 62.789 1.00 47.35 339 HIS B N 1
ATOM 5569 C CA . HIS B 1 339 ? 28.241 15.226 62.925 1.00 47.72 339 HIS B CA 1
ATOM 5570 C C . HIS B 1 339 ? 29.710 15.309 63.359 1.00 47.37 339 HIS B C 1
ATOM 5571 O O . HIS B 1 339 ? 30.540 14.489 62.965 1.00 47.45 339 HIS B O 1
ATOM 5578 N N . GLN B 1 340 ? 30.012 16.317 64.169 1.00 46.88 340 GLN B N 1
ATOM 5579 C CA . GLN B 1 340 ? 31.373 16.636 64.555 1.00 46.63 340 GLN B CA 1
ATOM 5580 C C . GLN B 1 340 ? 31.656 16.150 65.969 1.00 45.36 340 GLN B C 1
ATOM 5581 O O . GLN B 1 340 ? 31.020 16.595 66.928 1.00 45.03 340 GLN B O 1
ATOM 5587 N N . TYR B 1 341 ? 32.603 15.225 66.086 1.00 44.11 341 TYR B N 1
ATOM 5588 C CA . TYR B 1 341 ? 33.043 14.740 67.384 1.00 42.75 341 TYR B CA 1
ATOM 5589 C C . TYR B 1 341 ? 33.961 15.787 67.996 1.00 42.08 341 TYR B C 1
ATOM 5590 O O . TYR B 1 341 ? 34.829 16.319 67.305 1.00 41.91 341 TYR B O 1
ATOM 5599 N N . PRO B 1 342 ? 33.735 16.124 69.281 1.00 41.35 342 PRO B N 1
ATOM 5600 C CA . PRO B 1 342 ? 34.454 17.227 69.924 1.00 40.94 342 PRO B CA 1
ATOM 5601 C C . PRO B 1 342 ? 35.937 16.942 70.102 1.00 40.42 342 PRO B C 1
ATOM 5602 O O . PRO B 1 342 ? 36.327 15.786 70.282 1.00 40.81 342 PRO B O 1
ATOM 5606 N N . ASN B 1 343 ? 36.755 17.985 70.039 1.00 40.13 343 ASN B N 1
ATOM 5607 C CA . ASN B 1 343 ? 38.169 17.864 70.382 1.00 39.90 343 ASN B CA 1
ATOM 5608 C C . ASN B 1 343 ? 38.361 17.723 71.904 1.00 39.76 343 ASN B C 1
ATOM 5609 O O . ASN B 1 343 ? 37.385 17.779 72.661 1.00 39.19 343 ASN B O 1
ATOM 5614 N N . LYS B 1 344 ? 39.606 17.530 72.334 1.00 39.96 344 LYS B N 1
ATOM 5615 C CA . LYS B 1 344 ? 39.927 17.285 73.743 1.00 40.56 344 LYS B CA 1
ATOM 5616 C C . LYS B 1 344 ? 39.470 18.416 74.669 1.00 40.17 344 LYS B C 1
ATOM 5617 O O . LYS B 1 344 ? 38.904 18.159 75.732 1.00 39.95 344 LYS B O 1
ATOM 5623 N N . GLU B 1 345 ? 39.720 19.659 74.258 1.00 39.81 345 GLU B N 1
ATOM 5624 C CA . GLU B 1 345 ? 39.333 20.827 75.049 1.00 39.64 345 GLU B CA 1
ATOM 5625 C C . GLU B 1 345 ? 37.822 20.938 75.276 1.00 38.70 345 GLU B C 1
ATOM 5626 O O . GLU B 1 345 ? 37.391 21.103 76.419 1.00 38.79 345 GLU B O 1
ATOM 5632 N N . THR B 1 346 ? 37.018 20.830 74.218 1.00 37.86 346 THR B N 1
ATOM 5633 C CA . THR B 1 346 ? 35.558 20.912 74.397 1.00 37.44 346 THR B CA 1
ATOM 5634 C C . THR B 1 346 ? 34.968 19.730 75.167 1.00 37.16 346 THR B C 1
ATOM 5635 O O . THR B 1 346 ? 34.022 19.892 75.936 1.00 37.29 346 THR B O 1
ATOM 5639 N N . LEU B 1 347 ? 35.559 18.556 74.980 1.00 36.85 347 LEU B N 1
ATOM 5640 C CA . LEU B 1 347 ? 35.174 17.359 75.712 1.00 36.58 347 LEU B CA 1
ATOM 5641 C C . LEU B 1 347 ? 35.370 17.552 77.221 1.00 35.78 347 LEU B C 1
ATOM 5642 O O . LEU B 1 347 ? 34.483 17.221 78.003 1.00 35.76 347 LEU B O 1
ATOM 5647 N N . ALA B 1 348 ? 36.515 18.109 77.615 1.00 34.73 348 ALA B N 1
ATOM 5648 C CA . ALA B 1 348 ? 36.779 18.434 79.015 1.00 34.23 348 ALA B CA 1
ATOM 5649 C C . ALA B 1 348 ? 35.777 19.438 79.590 1.00 34.14 348 ALA B C 1
ATOM 5650 O O . ALA B 1 348 ? 35.369 19.301 80.743 1.00 34.32 348 ALA B O 1
ATOM 5652 N N . PHE B 1 349 ? 35.379 20.433 78.792 1.00 33.90 349 PHE B N 1
ATOM 5653 C CA . PHE B 1 349 ? 34.342 21.390 79.197 1.00 33.39 349 PHE B CA 1
ATOM 5654 C C . PHE B 1 349 ? 32.953 20.763 79.321 1.00 33.70 349 PHE B C 1
ATOM 5655 O O . PHE B 1 349 ? 32.240 21.037 80.286 1.00 33.91 349 PHE B O 1
ATOM 5663 N N . TRP B 1 350 ? 32.583 19.921 78.354 1.00 33.88 350 TRP B N 1
ATOM 5664 C CA . TRP B 1 350 ? 31.321 19.170 78.384 1.00 34.17 350 TRP B CA 1
ATOM 5665 C C . TRP B 1 350 ? 31.231 18.264 79.611 1.00 34.58 350 TRP B C 1
ATOM 5666 O O . TRP B 1 350 ? 30.170 18.151 80.243 1.00 35.20 350 TRP B O 1
ATOM 5677 N N . ARG B 1 351 ? 32.343 17.602 79.921 1.00 33.98 351 ARG B N 1
ATOM 5678 C CA . ARG B 1 351 ? 32.457 16.731 81.083 1.00 33.70 351 ARG B CA 1
ATOM 5679 C C . ARG B 1 351 ? 32.279 17.491 82.410 1.00 33.52 351 ARG B C 1
ATOM 5680 O O . ARG B 1 351 ? 31.636 17.005 83.349 1.00 33.27 351 ARG B O 1
ATOM 5688 N N . THR B 1 352 ? 32.844 18.687 82.476 1.00 33.40 352 THR B N 1
ATOM 5689 C CA . THR B 1 352 ? 33.049 19.347 83.764 1.00 33.15 352 THR B CA 1
ATOM 5690 C C . THR B 1 352 ? 32.120 20.528 84.045 1.00 33.21 352 THR B C 1
ATOM 5691 O O . THR B 1 352 ? 31.799 20.780 85.201 1.00 33.25 352 THR B O 1
ATOM 5695 N N . ASN B 1 353 ? 31.681 21.235 83.002 1.00 33.38 353 ASN B N 1
ATOM 5696 C CA . ASN B 1 353 ? 30.827 22.432 83.182 1.00 33.47 353 ASN B CA 1
ATOM 5697 C C . ASN B 1 353 ? 29.578 22.136 84.015 1.00 33.17 353 ASN B C 1
ATOM 5698 O O . ASN B 1 353 ? 29.201 22.920 84.880 1.00 33.29 353 ASN B O 1
ATOM 5703 N N . GLN B 1 354 ? 28.954 20.993 83.744 1.00 32.89 354 GLN B N 1
ATOM 5704 C CA . GLN B 1 354 ? 27.744 20.575 84.444 1.00 32.51 354 GLN B CA 1
ATOM 5705 C C . GLN B 1 354 ? 27.973 20.384 85.946 1.00 32.62 354 GLN B C 1
ATOM 5706 O O . GLN B 1 354 ? 27.074 20.637 86.751 1.00 33.28 354 GLN B O 1
ATOM 5712 N N . ALA B 1 355 ? 29.181 19.959 86.318 1.00 32.25 355 ALA B N 1
ATOM 5713 C CA . ALA B 1 355 ? 29.537 19.778 87.721 1.00 31.67 355 ALA B CA 1
ATOM 5714 C C . ALA B 1 355 ? 29.721 21.121 88.409 1.00 31.45 355 ALA B C 1
ATOM 5715 O O . ALA B 1 355 ? 29.347 21.281 89.568 1.00 32.04 355 ALA B O 1
ATOM 5717 N N . TYR B 1 356 ? 30.297 22.087 87.703 1.00 31.20 356 TYR B N 1
ATOM 5718 C CA . TYR B 1 356 ? 30.377 23.446 88.244 1.00 30.69 356 TYR B CA 1
ATOM 5719 C C . TYR B 1 356 ? 28.982 24.052 88.437 1.00 30.47 356 TYR B C 1
ATOM 5720 O O . TYR B 1 356 ? 28.702 24.646 89.475 1.00 30.78 356 TYR B O 1
ATOM 5729 N N . ALA B 1 357 ? 28.112 23.876 87.445 1.00 30.16 357 ALA B N 1
ATOM 5730 C CA . ALA B 1 357 ? 26.720 24.329 87.531 1.00 30.12 357 ALA B CA 1
ATOM 5731 C C . ALA B 1 357 ? 25.959 23.723 88.721 1.00 30.28 357 ALA B C 1
ATOM 5732 O O . ALA B 1 357 ? 25.197 24.427 89.392 1.00 30.44 357 ALA B O 1
ATOM 5734 N N . VAL B 1 358 ? 26.155 22.419 88.964 1.00 30.28 358 VAL B N 1
ATOM 5735 C CA . VAL B 1 358 ? 25.596 21.729 90.128 1.00 29.81 358 VAL B CA 1
ATOM 5736 C C . VAL B 1 358 ? 26.086 22.371 91.434 1.00 30.54 358 VAL B C 1
ATOM 5737 O O . VAL B 1 358 ? 25.302 22.612 92.351 1.00 30.75 358 VAL B O 1
ATOM 5741 N N . LYS B 1 359 ? 27.388 22.643 91.504 1.00 30.83 359 LYS B N 1
ATOM 5742 C CA . LYS B 1 359 ? 28.002 23.307 92.648 1.00 31.28 359 LYS B CA 1
ATOM 5743 C C . LYS B 1 359 ? 27.413 24.703 92.919 1.00 31.97 359 LYS B C 1
ATOM 5744 O O . LYS B 1 359 ? 27.211 25.082 94.078 1.00 32.31 359 LYS B O 1
ATOM 5750 N N . MET B 1 360 ? 27.142 25.461 91.851 1.00 32.32 360 MET B N 1
ATOM 5751 C CA . MET B 1 360 ? 26.512 26.782 91.957 1.00 33.00 360 MET B CA 1
ATOM 5752 C C . MET B 1 360 ? 25.073 26.668 92.465 1.00 32.45 360 MET B C 1
ATOM 5753 O O . MET B 1 360 ? 24.644 27.449 93.310 1.00 32.49 360 MET B O 1
ATOM 5758 N N . CYS B 1 361 ? 24.351 25.682 91.940 1.00 32.31 361 CYS B N 1
ATOM 5759 C CA . CYS B 1 361 ? 22.956 25.447 92.284 1.00 31.99 361 CYS B CA 1
ATOM 5760 C C . CYS B 1 361 ? 22.781 25.069 93.753 1.00 31.98 361 CYS B C 1
ATOM 5761 O O . CYS B 1 361 ? 21.852 25.531 94.409 1.00 32.46 361 CYS B O 1
ATOM 5764 N N . ILE B 1 362 ? 23.689 24.245 94.266 1.00 31.62 362 ILE B N 1
ATOM 5765 C CA . ILE B 1 362 ? 23.671 23.847 95.671 1.00 31.03 362 ILE B CA 1
ATOM 5766 C C . ILE B 1 362 ? 23.991 25.027 96.591 1.00 31.61 362 ILE B C 1
ATOM 5767 O O . ILE B 1 362 ? 23.352 25.193 97.631 1.00 32.21 362 ILE B O 1
ATOM 5772 N N . GLU B 1 363 ? 24.959 25.854 96.204 1.00 32.05 363 GLU B N 1
ATOM 5773 C CA . GLU B 1 363 ? 25.250 27.096 96.917 1.00 32.86 363 GLU B CA 1
ATOM 5774 C C . GLU B 1 363 ? 24.030 28.003 97.004 1.00 31.93 363 GLU B C 1
ATOM 5775 O O . GLU B 1 363 ? 23.752 28.586 98.057 1.00 32.00 363 GLU B O 1
ATOM 5781 N N . ALA B 1 364 ? 23.319 28.116 95.884 1.00 31.33 364 ALA B N 1
ATOM 5782 C CA . ALA B 1 364 ? 22.141 28.956 95.770 1.00 30.68 364 ALA B CA 1
ATOM 5783 C C . ALA B 1 364 ? 20.976 28.450 96.629 1.00 30.51 364 ALA B C 1
ATOM 5784 O O . ALA B 1 364 ? 20.282 29.235 97.259 1.00 30.29 364 ALA B O 1
ATOM 5786 N N . VAL B 1 365 ? 20.777 27.135 96.637 1.00 30.68 365 VAL B N 1
ATOM 5787 C CA . VAL B 1 365 ? 19.833 26.464 97.528 1.00 30.67 365 VAL B CA 1
ATOM 5788 C C . VAL B 1 365 ? 20.220 26.649 99.013 1.00 31.28 365 VAL B C 1
ATOM 5789 O O . VAL B 1 365 ? 19.368 26.935 99.859 1.00 31.74 365 VAL B O 1
ATOM 5793 N N . ASP B 1 366 ? 21.510 26.490 99.314 1.00 31.52 366 ASP B N 1
ATOM 5794 C CA . ASP B 1 366 ? 22.012 26.577 100.687 1.00 31.60 366 ASP B CA 1
ATOM 5795 C C . ASP B 1 366 ? 21.895 27.983 101.258 1.00 31.24 366 ASP B C 1
ATOM 5796 O O . ASP B 1 366 ? 21.626 28.147 102.453 1.00 31.42 366 ASP B O 1
ATOM 5801 N N . ARG B 1 367 ? 22.099 28.989 100.409 1.00 30.54 367 ARG B N 1
ATOM 5802 C CA . ARG B 1 367 ? 21.956 30.385 100.819 1.00 30.05 367 ARG B CA 1
ATOM 5803 C C . ARG B 1 367 ? 20.534 30.672 101.307 1.00 29.57 367 ARG B C 1
ATOM 5804 O O . ARG B 1 367 ? 20.334 31.444 102.240 1.00 29.58 367 ARG B O 1
ATOM 5812 N N . LEU B 1 368 ? 19.557 30.025 100.685 1.00 29.54 368 LEU B N 1
ATOM 5813 C CA . LEU B 1 368 ? 18.159 30.205 101.055 1.00 29.56 368 LEU B CA 1
ATOM 5814 C C . LEU B 1 368 ? 17.745 29.322 102.230 1.00 29.73 368 LEU B C 1
ATOM 5815 O O . LEU B 1 368 ? 17.015 29.766 103.115 1.00 30.13 368 LEU B O 1
ATOM 5820 N N . MET B 1 369 ? 18.210 28.076 102.241 1.00 29.96 369 MET B N 1
ATOM 5821 C CA . MET B 1 369 ? 17.936 27.185 103.366 1.00 30.15 369 MET B CA 1
ATOM 5822 C C . MET B 1 369 ? 18.494 27.727 104.682 1.00 30.30 369 MET B C 1
ATOM 5823 O O . MET B 1 369 ? 17.884 27.537 105.730 1.00 30.44 369 MET B O 1
ATOM 5828 N N . ALA B 1 370 ? 19.637 28.412 104.614 1.00 30.63 370 ALA B N 1
ATOM 5829 C CA . ALA B 1 370 ? 20.267 29.008 105.800 1.00 31.19 370 ALA B CA 1
ATOM 5830 C C . ALA B 1 370 ? 19.423 30.111 106.434 1.00 31.70 370 ALA B C 1
ATOM 5831 O O . ALA B 1 370 ? 19.585 30.411 107.617 1.00 32.11 370 ALA B O 1
ATOM 5833 N N . ALA B 1 371 ? 18.520 30.701 105.651 1.00 32.32 371 ALA B N 1
ATOM 5834 C CA . ALA B 1 371 ? 17.649 31.779 106.126 1.00 32.76 371 ALA B CA 1
ATOM 5835 C C . ALA B 1 371 ? 16.182 31.350 106.290 1.00 33.24 371 ALA B C 1
ATOM 5836 O O . ALA B 1 371 ? 15.315 32.188 106.571 1.00 33.71 371 ALA B O 1
ATOM 5838 N N . ALA B 1 372 ? 15.915 30.056 106.136 1.00 33.47 372 ALA B N 1
ATOM 5839 C CA . ALA B 1 372 ? 14.552 29.546 106.028 1.00 33.89 372 ALA B CA 1
ATOM 5840 C C . ALA B 1 372 ? 13.856 29.225 107.357 1.00 34.45 372 ALA B C 1
ATOM 5841 O O . ALA B 1 372 ? 12.630 29.041 107.393 1.00 34.73 372 ALA B O 1
ATOM 5843 N N . GLY B 1 373 ? 14.622 29.152 108.443 1.00 34.55 373 GLY B N 1
ATOM 5844 C CA . GLY B 1 373 ? 14.035 28.903 109.761 1.00 34.82 373 GLY B CA 1
ATOM 5845 C C . GLY B 1 373 ? 13.763 27.435 110.049 1.00 34.83 373 GLY B C 1
ATOM 5846 O O . GLY B 1 373 ? 13.883 26.579 109.167 1.00 34.99 373 GLY B O 1
ATOM 5847 N N . ALA B 1 374 ? 13.385 27.154 111.292 1.00 34.72 374 ALA B N 1
ATOM 5848 C CA . ALA B 1 374 ? 13.192 25.785 111.767 1.00 34.63 374 ALA B CA 1
ATOM 5849 C C . ALA B 1 374 ? 12.016 25.052 111.121 1.00 34.64 374 ALA B C 1
ATOM 5850 O O . ALA B 1 374 ? 12.059 23.830 110.987 1.00 34.47 374 ALA B O 1
ATOM 5852 N N . THR B 1 375 ? 10.975 25.786 110.719 1.00 34.74 375 THR B N 1
ATOM 5853 C CA . THR B 1 375 ? 9.801 25.165 110.085 1.00 35.03 375 THR B CA 1
ATOM 5854 C C . THR B 1 375 ? 10.141 24.486 108.756 1.00 35.14 375 THR B C 1
ATOM 5855 O O . THR B 1 375 ? 9.416 23.604 108.309 1.00 34.86 375 THR B O 1
ATOM 5859 N N . SER B 1 376 ? 11.254 24.893 108.146 1.00 35.49 376 SER B N 1
ATOM 5860 C CA . SER B 1 376 ? 11.685 24.366 106.849 1.00 35.94 376 SER B CA 1
ATOM 5861 C C . SER B 1 376 ? 12.323 22.984 106.916 1.00 35.72 376 SER B C 1
ATOM 5862 O O . SER B 1 376 ? 12.512 22.343 105.889 1.00 35.31 376 SER B O 1
ATOM 5865 N N . PHE B 1 377 ? 12.654 22.536 108.125 1.00 36.01 377 PHE B N 1
ATOM 5866 C CA . PHE B 1 377 ? 13.199 21.198 108.339 1.00 36.47 377 PHE B CA 1
ATOM 5867 C C . PHE B 1 377 ? 12.132 20.199 108.806 1.00 36.84 377 PHE B C 1
ATOM 5868 O O . PHE B 1 377 ? 12.435 19.045 109.092 1.00 36.95 377 PHE B O 1
ATOM 5876 N N . MET B 1 378 ? 10.883 20.651 108.871 1.00 37.56 378 MET B N 1
ATOM 5877 C CA . MET B 1 378 ? 9.750 19.774 109.166 1.00 38.28 378 MET B CA 1
ATOM 5878 C C . MET B 1 378 ? 9.357 19.000 107.917 1.00 38.68 378 MET B C 1
ATOM 5879 O O . MET B 1 378 ? 9.513 19.503 106.800 1.00 38.66 378 MET B O 1
ATOM 5884 N N . ASP B 1 379 ? 8.842 17.786 108.113 1.00 39.38 379 ASP B N 1
ATOM 5885 C CA . ASP B 1 379 ? 8.389 16.924 107.014 1.00 40.14 379 ASP B CA 1
ATOM 5886 C C . ASP B 1 379 ? 7.323 17.579 106.131 1.00 40.24 379 ASP B C 1
ATOM 5887 O O . ASP B 1 379 ? 7.225 17.271 104.941 1.00 40.34 379 ASP B O 1
ATOM 5892 N N . ASN B 1 380 ? 6.525 18.469 106.716 1.00 40.45 380 ASN B N 1
ATOM 5893 C CA . ASN B 1 380 ? 5.449 19.142 105.980 1.00 40.92 380 ASN B CA 1
ATOM 5894 C C . ASN B 1 380 ? 5.914 20.344 105.142 1.00 40.29 380 ASN B C 1
ATOM 5895 O O . ASN B 1 380 ? 5.095 21.029 104.528 1.00 40.33 380 ASN B O 1
ATOM 5900 N N . SER B 1 381 ? 7.223 20.596 105.136 1.00 39.56 381 SER B N 1
ATOM 5901 C CA . SER B 1 381 ? 7.803 21.648 104.306 1.00 38.89 381 SER B CA 1
ATOM 5902 C C . SER B 1 381 ? 8.482 21.073 103.074 1.00 38.41 381 SER B C 1
ATOM 5903 O O . SER B 1 381 ? 9.208 20.084 103.162 1.00 38.31 381 SER B O 1
ATOM 5906 N N . GLU B 1 382 ? 8.237 21.714 101.933 1.00 37.68 382 GLU B N 1
ATOM 5907 C CA . GLU B 1 382 ? 8.849 21.351 100.658 1.00 37.03 382 GLU B CA 1
ATOM 5908 C C . GLU B 1 382 ? 10.340 21.696 100.613 1.00 36.37 382 GLU B C 1
ATOM 5909 O O . GLU B 1 382 ? 11.116 20.999 99.965 1.00 36.48 382 GLU B O 1
ATOM 5915 N N . LEU B 1 383 ? 10.725 22.766 101.304 1.00 35.80 383 LEU B N 1
ATOM 5916 C CA . LEU B 1 383 ? 12.100 23.291 101.287 1.00 35.35 383 LEU B CA 1
ATOM 5917 C C . LEU B 1 383 ? 13.135 22.226 101.664 1.00 34.98 383 LEU B C 1
ATOM 5918 O O . LEU B 1 383 ? 14.173 22.073 101.017 1.00 34.47 383 LEU B O 1
ATOM 5923 N N . GLN B 1 384 ? 12.811 21.503 102.724 1.00 34.70 384 GLN B N 1
ATOM 5924 C CA . GLN B 1 384 ? 13.575 20.375 103.225 1.00 34.96 384 GLN B CA 1
ATOM 5925 C C . GLN B 1 384 ? 13.835 19.301 102.147 1.00 34.63 384 GLN B C 1
ATOM 5926 O O . GLN B 1 384 ? 14.941 18.768 102.062 1.00 34.28 384 GLN B O 1
ATOM 5932 N N . ARG B 1 385 ? 12.824 19.011 101.323 1.00 34.55 385 ARG B N 1
ATOM 5933 C CA . ARG B 1 385 ? 12.944 18.029 100.242 1.00 34.88 385 ARG B CA 1
ATOM 5934 C C . ARG B 1 385 ? 13.857 18.550 99.132 1.00 34.06 385 ARG B C 1
ATOM 5935 O O . ARG B 1 385 ? 14.676 17.802 98.598 1.00 34.03 385 ARG B O 1
ATOM 5943 N N . LEU B 1 386 ? 13.706 19.836 98.808 1.00 33.42 386 LEU B N 1
ATOM 5944 C CA . LEU B 1 386 ? 14.495 20.502 97.787 1.00 32.78 386 LEU B CA 1
ATOM 5945 C C . LEU B 1 386 ? 15.948 20.588 98.221 1.00 32.64 386 LEU B C 1
ATOM 5946 O O . LEU B 1 386 ? 16.855 20.367 97.418 1.00 32.74 386 LEU B O 1
ATOM 5951 N N . PHE B 1 387 ? 16.157 20.914 99.493 1.00 32.28 387 PHE B N 1
ATOM 5952 C CA . PHE B 1 387 ? 17.486 20.969 100.090 1.00 32.26 387 PHE B CA 1
ATOM 5953 C C . PHE B 1 387 ? 18.230 19.622 99.995 1.00 32.32 387 PHE B C 1
ATOM 5954 O O . PHE B 1 387 ? 19.371 19.582 99.531 1.00 32.74 387 PHE B O 1
ATOM 5962 N N . ARG B 1 388 ? 17.580 18.537 100.420 1.00 32.07 388 ARG B N 1
ATOM 5963 C CA . ARG B 1 388 ? 18.187 17.203 100.394 1.00 32.02 388 ARG B CA 1
ATOM 5964 C C . ARG B 1 388 ? 18.461 16.723 98.973 1.00 32.03 388 ARG B C 1
ATOM 5965 O O . ARG B 1 388 ? 19.537 16.203 98.682 1.00 32.46 388 ARG B O 1
ATOM 5973 N N . ASP B 1 389 ? 17.478 16.891 98.095 1.00 32.16 389 ASP B N 1
ATOM 5974 C CA . ASP B 1 389 ? 17.604 16.478 96.703 1.00 31.97 389 ASP B CA 1
ATOM 5975 C C . ASP B 1 389 ? 18.711 17.244 95.964 1.00 31.85 389 ASP B C 1
ATOM 5976 O O . ASP B 1 389 ? 19.433 16.667 95.155 1.00 31.70 389 ASP B O 1
ATOM 5981 N N . ALA B 1 390 ? 18.840 18.540 96.257 1.00 32.02 390 ALA B N 1
ATOM 5982 C CA . ALA B 1 390 ? 19.885 19.385 95.673 1.00 31.93 390 ALA B CA 1
ATOM 5983 C C . ALA B 1 390 ? 21.270 18.855 96.022 1.00 32.27 390 ALA B C 1
ATOM 5984 O O . ALA B 1 390 ? 22.102 18.683 95.140 1.00 32.14 390 ALA B O 1
ATOM 5986 N N . HIS B 1 391 ? 21.503 18.581 97.307 1.00 32.45 391 HIS B N 1
ATOM 5987 C CA . HIS B 1 391 ? 22.790 18.057 97.756 1.00 32.89 391 HIS B CA 1
ATOM 5988 C C . HIS B 1 391 ? 23.165 16.708 97.140 1.00 33.54 391 HIS B C 1
ATOM 5989 O O . HIS B 1 391 ? 24.335 16.469 96.828 1.00 33.83 391 HIS B O 1
ATOM 5996 N N . MET B 1 392 ? 22.167 15.846 96.963 1.00 33.84 392 MET B N 1
ATOM 5997 C CA . MET B 1 392 ? 22.330 14.563 96.278 1.00 34.53 392 MET B CA 1
ATOM 5998 C C . MET B 1 392 ? 22.780 14.709 94.821 1.00 34.46 392 MET B C 1
ATOM 5999 O O . MET B 1 392 ? 23.523 13.867 94.313 1.00 34.91 392 MET B O 1
ATOM 6004 N N . THR B 1 393 ? 22.337 15.760 94.138 1.00 34.39 393 THR B N 1
ATOM 6005 C CA . THR B 1 393 ? 22.796 15.989 92.758 1.00 34.18 393 THR B CA 1
ATOM 6006 C C . THR B 1 393 ? 24.314 16.197 92.683 1.00 34.28 393 THR B C 1
ATOM 6007 O O . THR B 1 393 ? 24.938 15.881 91.669 1.00 34.43 393 THR B O 1
ATOM 6011 N N . GLY B 1 394 ? 24.900 16.703 93.770 1.00 34.26 394 GLY B N 1
ATOM 6012 C CA . GLY B 1 394 ? 26.349 16.883 93.864 1.00 34.29 394 GLY B CA 1
ATOM 6013 C C . GLY B 1 394 ? 27.108 15.670 94.364 1.00 34.65 394 GLY B C 1
ATOM 6014 O O . GLY B 1 394 ? 28.338 15.716 94.479 1.00 34.77 394 GLY B O 1
ATOM 6015 N N . ALA B 1 395 ? 26.379 14.586 94.644 1.00 34.71 395 ALA B N 1
ATOM 6016 C CA . ALA B 1 395 ? 26.939 13.386 95.265 1.00 35.14 395 ALA B CA 1
ATOM 6017 C C . ALA B 1 395 ? 27.209 12.263 94.276 1.00 35.44 395 ALA B C 1
ATOM 6018 O O . ALA B 1 395 ? 27.842 11.271 94.616 1.00 35.93 395 ALA B O 1
ATOM 6020 N N . HIS B 1 396 ? 26.718 12.413 93.055 1.00 35.81 396 HIS B N 1
ATOM 6021 C CA . HIS B 1 396 ? 26.958 11.428 92.011 1.00 35.80 396 HIS B CA 1
ATOM 6022 C C . HIS B 1 396 ? 28.419 11.475 91.557 1.00 35.90 396 HIS B C 1
ATOM 6023 O O . HIS B 1 396 ? 29.048 12.530 91.579 1.00 36.37 396 HIS B O 1
ATOM 6030 N N . ALA B 1 397 ? 28.950 10.323 91.156 1.00 35.85 397 ALA B N 1
ATOM 6031 C CA . ALA B 1 397 ? 30.338 10.195 90.708 1.00 35.74 397 ALA B CA 1
ATOM 6032 C C . ALA B 1 397 ? 30.669 11.119 89.527 1.00 35.48 397 ALA B C 1
ATOM 6033 O O . ALA B 1 397 ? 31.799 11.583 89.383 1.00 36.13 397 ALA B O 1
ATOM 6035 N N . TYR B 1 398 ? 29.670 11.389 88.695 1.00 35.00 398 TYR B N 1
ATOM 6036 C CA . TYR B 1 398 ? 29.835 12.233 87.515 1.00 34.34 398 TYR B CA 1
ATOM 6037 C C . TYR B 1 398 ? 29.824 13.738 87.838 1.00 33.93 398 TYR B C 1
ATOM 6038 O O . TYR B 1 398 ? 30.310 14.545 87.046 1.00 33.73 398 TYR B O 1
ATOM 6047 N N . THR B 1 399 ? 29.282 14.103 89.001 1.00 33.61 399 THR B N 1
ATOM 6048 C CA . THR B 1 399 ? 29.159 15.517 89.396 1.00 33.28 399 THR B CA 1
ATOM 6049 C C . THR B 1 399 ? 30.142 15.930 90.498 1.00 33.48 399 THR B C 1
ATOM 6050 O O . THR B 1 399 ? 30.157 17.089 90.918 1.00 33.41 399 THR B O 1
ATOM 6054 N N . ASP B 1 400 ? 30.948 14.980 90.966 1.00 33.52 400 ASP B N 1
ATOM 6055 C CA . ASP B 1 400 ? 32.025 15.262 91.918 1.00 33.81 400 ASP B CA 1
ATOM 6056 C C . ASP B 1 400 ? 32.893 16.372 91.327 1.00 33.33 400 ASP B C 1
ATOM 6057 O O . ASP B 1 400 ? 33.500 16.181 90.276 1.00 33.26 400 ASP B O 1
ATOM 6062 N N . TYR B 1 401 ? 32.925 17.537 91.977 1.00 33.19 401 TYR B N 1
ATOM 6063 C CA . TYR B 1 401 ? 33.643 18.679 91.410 1.00 32.60 401 TYR B CA 1
ATOM 6064 C C . TYR B 1 401 ? 35.161 18.619 91.625 1.00 32.84 401 TYR B C 1
ATOM 6065 O O . TYR B 1 401 ? 35.913 19.186 90.834 1.00 32.85 401 TYR B O 1
ATOM 6074 N N . ASP B 1 402 ? 35.610 17.947 92.683 1.00 32.68 402 ASP B N 1
ATOM 6075 C CA . ASP B 1 402 ? 37.049 17.718 92.887 1.00 33.00 402 ASP B CA 1
ATOM 6076 C C . ASP B 1 402 ? 37.638 16.937 91.719 1.00 32.63 402 ASP B C 1
ATOM 6077 O O . ASP B 1 402 ? 38.728 17.243 91.243 1.00 32.92 402 ASP B O 1
ATOM 6082 N N . VAL B 1 403 ? 36.911 15.910 91.288 1.00 32.39 403 VAL B N 1
ATOM 6083 C CA . VAL B 1 403 ? 37.276 15.117 90.118 1.00 31.97 403 VAL B CA 1
ATOM 6084 C C . VAL B 1 403 ? 37.253 15.976 88.854 1.00 32.35 403 VAL B C 1
ATOM 6085 O O . VAL B 1 403 ? 38.209 15.955 88.075 1.00 32.77 403 VAL B O 1
ATOM 6089 N N . CYS B 1 404 ? 36.172 16.736 88.667 1.00 32.26 404 CYS B N 1
ATOM 6090 C CA . CYS B 1 404 ? 36.019 17.587 87.483 1.00 32.45 404 CYS B CA 1
ATOM 6091 C C . CYS B 1 404 ? 37.058 18.701 87.388 1.00 31.88 404 CYS B C 1
ATOM 6092 O O . CYS B 1 404 ? 37.564 18.975 86.299 1.00 31.92 404 CYS B O 1
ATOM 6095 N N . ALA B 1 405 ? 37.383 19.319 88.522 1.00 31.07 405 ALA B N 1
ATOM 6096 C CA . ALA B 1 405 ? 38.425 20.349 88.567 1.00 30.82 405 ALA B CA 1
ATOM 6097 C C . ALA B 1 405 ? 39.798 19.801 88.146 1.00 30.81 405 ALA B C 1
ATOM 6098 O O . ALA B 1 405 ? 40.557 20.475 87.452 1.00 30.69 405 ALA B O 1
ATOM 6100 N N . GLN B 1 406 ? 40.109 18.577 88.564 1.00 30.82 406 GLN B N 1
ATOM 6101 C CA . GLN B 1 406 ? 41.360 17.933 88.177 1.00 30.68 406 GLN B CA 1
ATOM 6102 C C . GLN B 1 406 ? 41.376 17.574 86.692 1.00 31.00 406 GLN B C 1
ATOM 6103 O O . GLN B 1 406 ? 42.393 17.742 86.031 1.00 31.30 406 GLN B O 1
ATOM 6109 N N . ILE B 1 407 ? 40.251 17.077 86.183 1.00 31.34 407 ILE B N 1
ATOM 6110 C CA . ILE B 1 407 ? 40.126 16.713 84.769 1.00 31.56 407 ILE B CA 1
ATOM 6111 C C . ILE B 1 407 ? 40.350 17.932 83.874 1.00 32.11 407 ILE B C 1
ATOM 6112 O O . ILE B 1 407 ? 41.197 17.887 82.974 1.00 32.95 407 ILE B O 1
ATOM 6117 N N . LEU B 1 408 ? 39.615 19.015 84.131 1.00 32.01 408 LEU B N 1
ATOM 6118 C CA . LEU B 1 408 ? 39.759 20.244 83.349 1.00 31.67 408 LEU B CA 1
ATOM 6119 C C . LEU B 1 408 ? 41.142 20.857 83.531 1.00 31.84 408 LEU B C 1
ATOM 6120 O O . LEU B 1 408 ? 41.794 21.209 82.550 1.00 32.09 408 LEU B O 1
ATOM 6125 N N . GLY B 1 409 ? 41.583 20.987 84.782 1.00 31.87 409 GLY B N 1
ATOM 6126 C CA . GLY B 1 409 ? 42.890 21.555 85.095 1.00 32.08 409 GLY B CA 1
ATOM 6127 C C . GLY B 1 409 ? 44.027 20.911 84.317 1.00 32.60 409 GLY B C 1
ATOM 6128 O O . GLY B 1 409 ? 44.858 21.606 83.730 1.00 32.70 409 GLY B O 1
ATOM 6129 N N . ARG B 1 410 ? 44.058 19.581 84.315 1.00 32.93 410 ARG B N 1
ATOM 6130 C CA . ARG B 1 410 ? 45.056 18.813 83.569 1.00 33.73 410 ARG B CA 1
ATOM 6131 C C . ARG B 1 410 ? 45.004 19.066 82.062 1.00 33.98 410 ARG B C 1
ATOM 6132 O O . ARG B 1 410 ? 46.042 19.226 81.421 1.00 33.90 410 ARG B O 1
ATOM 6140 N N . GLU B 1 411 ? 43.795 19.091 81.509 1.00 34.72 411 GLU B N 1
ATOM 6141 C CA . GLU B 1 411 ? 43.591 19.375 80.093 1.00 35.77 411 GLU B CA 1
ATOM 6142 C C . GLU B 1 411 ? 44.052 20.789 79.717 1.00 35.46 411 GLU B C 1
ATOM 6143 O O . GLU B 1 411 ? 44.751 20.964 78.713 1.00 35.53 411 GLU B O 1
ATOM 6149 N N . LEU B 1 412 ? 43.684 21.775 80.536 1.00 35.30 412 LEU B N 1
ATOM 6150 C CA . LEU B 1 412 ? 44.059 23.179 80.298 1.00 35.09 412 LEU B CA 1
ATOM 6151 C C . LEU B 1 412 ? 45.567 23.378 80.319 1.00 35.43 412 LEU B C 1
ATOM 6152 O O . LEU B 1 412 ? 46.087 24.291 79.675 1.00 35.27 412 LEU B O 1
ATOM 6157 N N . MET B 1 413 ? 46.259 22.521 81.071 1.00 35.79 413 MET B N 1
ATOM 6158 C CA . MET B 1 413 ? 47.708 22.629 81.238 1.00 36.39 413 MET B CA 1
ATOM 6159 C C . MET B 1 413 ? 48.482 21.699 80.300 1.00 36.96 413 MET B C 1
ATOM 6160 O O . MET B 1 413 ? 49.701 21.592 80.396 1.00 37.18 413 MET B O 1
ATOM 6165 N N . GLY B 1 414 ? 47.764 21.039 79.396 1.00 37.74 414 GLY B N 1
ATOM 6166 C CA . GLY B 1 414 ? 48.364 20.191 78.382 1.00 39.11 414 GLY B CA 1
ATOM 6167 C C . GLY B 1 414 ? 48.890 18.868 78.912 1.00 40.28 414 GLY B C 1
ATOM 6168 O O . GLY B 1 414 ? 49.757 18.245 78.295 1.00 40.14 414 GLY B O 1
ATOM 6169 N N . MET B 1 415 ? 48.367 18.437 80.057 1.00 41.33 415 MET B N 1
ATOM 6170 C CA . MET B 1 415 ? 48.812 17.195 80.682 1.00 42.60 415 MET B CA 1
ATOM 6171 C C . MET B 1 415 ? 47.985 16.018 80.201 1.00 43.85 415 MET B C 1
ATOM 6172 O O . MET B 1 415 ? 46.839 16.178 79.777 1.00 43.74 415 MET B O 1
ATOM 6177 N N . GLU B 1 416 ? 48.583 14.832 80.263 1.00 45.73 416 GLU B N 1
ATOM 6178 C CA . GLU B 1 416 ? 47.874 13.595 79.969 1.00 47.86 416 GLU B CA 1
ATOM 6179 C C . GLU B 1 416 ? 46.812 13.343 81.037 1.00 48.16 416 GLU B C 1
ATOM 6180 O O . GLU B 1 416 ? 47.024 13.673 82.207 1.00 47.83 416 GLU B O 1
ATOM 6186 N N . PRO B 1 417 ? 45.659 12.775 80.636 1.00 48.98 417 PRO B N 1
ATOM 6187 C CA . PRO B 1 417 ? 44.605 12.426 81.587 1.00 49.68 417 PRO B CA 1
ATOM 6188 C C . PRO B 1 417 ? 45.088 11.516 82.716 1.00 50.39 417 PRO B C 1
ATOM 6189 O O . PRO B 1 417 ? 45.956 10.664 82.510 1.00 50.40 417 PRO B O 1
ATOM 6193 N N . ASP B 1 418 ? 44.533 11.733 83.904 1.00 51.27 418 ASP B N 1
ATOM 6194 C CA . ASP B 1 418 ? 44.779 10.901 85.067 1.00 52.19 418 ASP B CA 1
ATOM 6195 C C . ASP B 1 418 ? 43.855 9.687 84.941 1.00 52.74 418 ASP B C 1
ATOM 6196 O O . ASP B 1 418 ? 42.633 9.845 84.931 1.00 52.68 418 ASP B O 1
ATOM 6201 N N . PRO B 1 419 ? 44.433 8.472 84.818 1.00 53.31 419 PRO B N 1
ATOM 6202 C CA . PRO B 1 419 ? 43.610 7.258 84.678 1.00 53.46 419 PRO B CA 1
ATOM 6203 C C . PRO B 1 419 ? 42.826 6.918 85.954 1.00 53.41 419 PRO B C 1
ATOM 6204 O O . PRO B 1 419 ? 41.843 6.175 85.897 1.00 53.46 419 PRO B O 1
ATOM 6208 N N . THR B 1 420 ? 43.268 7.488 87.075 1.00 53.31 420 THR B N 1
ATOM 6209 C CA . THR B 1 420 ? 42.645 7.343 88.399 1.00 53.19 420 THR B CA 1
ATOM 6210 C C . THR B 1 420 ? 41.194 7.863 88.470 1.00 52.77 420 THR B C 1
ATOM 6211 O O . THR B 1 420 ? 40.440 7.525 89.388 1.00 52.90 420 THR B O 1
ATOM 6215 N N . MET B 1 421 ? 40.811 8.680 87.493 1.00 52.13 421 MET B N 1
ATOM 6216 C CA . MET B 1 421 ? 39.462 9.234 87.418 1.00 51.21 421 MET B CA 1
ATOM 6217 C C . MET B 1 421 ? 39.046 9.387 85.964 1.00 51.27 421 MET B C 1
ATOM 6218 O O . MET B 1 421 ? 39.880 9.310 85.064 1.00 51.51 421 MET B O 1
ATOM 6223 N N . VAL B 1 422 ? 37.757 9.611 85.740 1.00 50.98 422 VAL B N 1
ATOM 6224 C CA . VAL B 1 422 ? 37.223 9.663 84.386 1.00 50.87 422 VAL B CA 1
ATOM 6225 C C . VAL B 1 422 ? 35.909 10.457 84.357 1.00 50.90 422 VAL B C 1
ATOM 6226 O O . VAL B 1 422 ? 35.550 11.077 83.341 1.00 50.71 422 VAL B O 1
ATOM 6231 N N . ARG C 1 24 ? 50.253 20.065 127.238 1.00 42.99 24 ARG C N 1
ATOM 6232 C CA . ARG C 1 24 ? 49.847 20.415 125.845 1.00 42.99 24 ARG C CA 1
ATOM 6233 C C . ARG C 1 24 ? 48.363 20.745 125.767 1.00 42.75 24 ARG C C 1
ATOM 6234 O O . ARG C 1 24 ? 47.566 20.248 126.567 1.00 43.03 24 ARG C O 1
ATOM 6242 N N . LEU C 1 25 ? 48.004 21.592 124.806 1.00 42.28 25 LEU C N 1
ATOM 6243 C CA . LEU C 1 25 ? 46.606 21.885 124.518 1.00 41.67 25 LEU C CA 1
ATOM 6244 C C . LEU C 1 25 ? 46.061 20.941 123.444 1.00 41.20 25 LEU C C 1
ATOM 6245 O O . LEU C 1 25 ? 46.822 20.251 122.760 1.00 40.99 25 LEU C O 1
ATOM 6250 N N . VAL C 1 26 ? 44.736 20.904 123.330 1.00 40.59 26 VAL C N 1
ATOM 6251 C CA . VAL C 1 26 ? 44.044 20.072 122.346 1.00 40.02 26 VAL C CA 1
ATOM 6252 C C . VAL C 1 26 ? 43.231 20.973 121.412 1.00 39.20 26 VAL C C 1
ATOM 6253 O O . VAL C 1 26 ? 42.467 21.822 121.873 1.00 39.27 26 VAL C O 1
ATOM 6257 N N . TYR C 1 27 ? 43.390 20.784 120.105 1.00 38.23 27 TYR C N 1
ATOM 6258 C CA . TYR C 1 27 ? 42.689 21.612 119.123 1.00 37.49 27 TYR C CA 1
ATOM 6259 C C . TYR C 1 27 ? 41.384 20.991 118.616 1.00 37.59 27 TYR C C 1
ATOM 6260 O O . TYR C 1 27 ? 40.468 21.709 118.217 1.00 37.35 27 TYR C O 1
ATOM 6269 N N . THR C 1 28 ? 41.309 19.664 118.677 1.00 37.93 28 THR C N 1
ATOM 6270 C CA . THR C 1 28 ? 40.303 18.876 117.962 1.00 38.36 28 THR C CA 1
ATOM 6271 C C . THR C 1 28 ? 39.131 18.414 118.822 1.00 39.43 28 THR C C 1
ATOM 6272 O O . THR C 1 28 ? 38.161 17.853 118.306 1.00 39.15 28 THR C O 1
ATOM 6276 N N . HIS C 1 29 ? 39.243 18.632 120.130 1.00 41.06 29 HIS C N 1
ATOM 6277 C CA . HIS C 1 29 ? 38.231 18.235 121.107 1.00 43.08 29 HIS C CA 1
ATOM 6278 C C . HIS C 1 29 ? 38.570 18.831 122.473 1.00 44.69 29 HIS C C 1
ATOM 6279 O O . HIS C 1 29 ? 39.527 19.603 122.606 1.00 44.56 29 HIS C O 1
ATOM 6286 N N . ALA C 1 30 ? 37.781 18.479 123.482 1.00 47.24 30 ALA C N 1
ATOM 6287 C CA . ALA C 1 30 ? 37.973 19.011 124.827 1.00 49.92 30 ALA C CA 1
ATOM 6288 C C . ALA C 1 30 ? 39.108 18.322 125.565 1.00 52.04 30 ALA C C 1
ATOM 6289 O O . ALA C 1 30 ? 39.276 17.101 125.480 1.00 52.27 30 ALA C O 1
ATOM 6291 N N . GLN C 1 31 ? 39.891 19.117 126.284 1.00 54.77 31 GLN C N 1
ATOM 6292 C CA . GLN C 1 31 ? 40.798 18.585 127.287 1.00 57.58 31 GLN C CA 1
ATOM 6293 C C . GLN C 1 31 ? 39.956 18.132 128.478 1.00 59.14 31 GLN C C 1
ATOM 6294 O O . GLN C 1 31 ? 39.078 18.870 128.943 1.00 59.11 31 GLN C O 1
ATOM 6300 N N . THR C 1 32 ? 40.199 16.912 128.950 1.00 61.40 32 THR C N 1
ATOM 6301 C CA . THR C 1 32 ? 39.520 16.417 130.148 1.00 63.69 32 THR C CA 1
ATOM 6302 C C . THR C 1 32 ? 40.075 17.150 131.379 1.00 64.87 32 THR C C 1
ATOM 6303 O O . THR C 1 32 ? 41.299 17.263 131.526 1.00 65.03 32 THR C O 1
ATOM 6307 N N . PRO C 1 33 ? 39.180 17.675 132.247 1.00 66.00 33 PRO C N 1
ATOM 6308 C CA . PRO C 1 33 ? 39.604 18.407 133.450 1.00 66.67 33 PRO C CA 1
ATOM 6309 C C . PRO C 1 33 ? 40.457 17.549 134.388 1.00 67.03 33 PRO C C 1
ATOM 6310 O O . PRO C 1 33 ? 40.124 16.388 134.640 1.00 67.39 33 PRO C O 1
ATOM 6314 N N . ASP C 1 34 ? 41.543 18.125 134.898 1.00 66.81 34 ASP C N 1
ATOM 6315 C CA . ASP C 1 34 ? 42.492 17.386 135.729 1.00 66.60 34 ASP C CA 1
ATOM 6316 C C . ASP C 1 34 ? 42.208 17.541 137.234 1.00 66.32 34 ASP C C 1
ATOM 6317 O O . ASP C 1 34 ? 43.132 17.681 138.044 1.00 66.34 34 ASP C O 1
ATOM 6322 N N . VAL C 1 35 ? 40.924 17.507 137.595 1.00 65.85 35 VAL C N 1
ATOM 6323 C CA . VAL C 1 35 ? 40.497 17.552 139.002 1.00 65.41 35 VAL C CA 1
ATOM 6324 C C . VAL C 1 35 ? 40.729 16.218 139.724 1.00 64.83 35 VAL C C 1
ATOM 6325 O O . VAL C 1 35 ? 41.302 15.284 139.150 1.00 64.84 35 VAL C O 1
ATOM 6329 N N . SER C 1 36 ? 40.303 16.136 140.984 1.00 63.98 36 SER C N 1
ATOM 6330 C CA . SER C 1 36 ? 40.363 14.879 141.731 1.00 63.15 36 SER C CA 1
ATOM 6331 C C . SER C 1 36 ? 39.100 14.051 141.477 1.00 62.48 36 SER C C 1
ATOM 6332 O O . SER C 1 36 ? 37.977 14.566 141.558 1.00 62.46 36 SER C O 1
ATOM 6335 N N . GLY C 1 37 ? 39.297 12.771 141.158 1.00 61.54 37 GLY C N 1
ATOM 6336 C CA . GLY C 1 37 ? 38.194 11.862 140.842 1.00 60.14 37 GLY C CA 1
ATOM 6337 C C . GLY C 1 37 ? 37.750 11.945 139.392 1.00 59.02 37 GLY C C 1
ATOM 6338 O O . GLY C 1 37 ? 38.442 12.531 138.553 1.00 58.93 37 GLY C O 1
ATOM 6339 N N . VAL C 1 38 ? 36.594 11.352 139.099 1.00 57.91 38 VAL C N 1
ATOM 6340 C CA . VAL C 1 38 ? 36.016 11.398 137.749 1.00 56.68 38 VAL C CA 1
ATOM 6341 C C . VAL C 1 38 ? 35.237 12.687 137.491 1.00 55.56 38 VAL C C 1
ATOM 6342 O O . VAL C 1 38 ? 34.251 12.986 138.171 1.00 55.30 38 VAL C O 1
ATOM 6346 N N . SER C 1 39 ? 35.704 13.449 136.506 1.00 54.41 39 SER C N 1
ATOM 6347 C CA . SER C 1 39 ? 34.993 14.632 136.038 1.00 52.85 39 SER C CA 1
ATOM 6348 C C . SER C 1 39 ? 33.735 14.201 135.287 1.00 51.70 39 SER C C 1
ATOM 6349 O O . SER C 1 39 ? 33.643 13.058 134.824 1.00 51.42 39 SER C O 1
ATOM 6352 N N . MET C 1 40 ? 32.769 15.110 135.176 1.00 50.23 40 MET C N 1
ATOM 6353 C CA . MET C 1 40 ? 31.555 14.847 134.403 1.00 48.84 40 MET C CA 1
ATOM 6354 C C . MET C 1 40 ? 31.889 14.433 132.969 1.00 48.27 40 MET C C 1
ATOM 6355 O O . MET C 1 40 ? 31.260 13.523 132.423 1.00 47.66 40 MET C O 1
ATOM 6360 N N . LEU C 1 41 ? 32.890 15.090 132.379 1.00 47.78 41 LEU C N 1
ATOM 6361 C CA . LEU C 1 41 ? 33.315 14.792 131.012 1.00 47.56 41 LEU C CA 1
ATOM 6362 C C . LEU C 1 41 ? 33.763 13.338 130.836 1.00 47.54 41 LEU C C 1
ATOM 6363 O O . LEU C 1 41 ? 33.375 12.685 129.868 1.00 47.26 41 LEU C O 1
ATOM 6368 N N . GLU C 1 42 ? 34.564 12.838 131.774 1.00 47.83 42 GLU C N 1
ATOM 6369 C CA . GLU C 1 42 ? 34.989 11.434 131.763 1.00 48.43 42 GLU C CA 1
ATOM 6370 C C . GLU C 1 42 ? 33.806 10.472 131.877 1.00 48.02 42 GLU C C 1
ATOM 6371 O O . GLU C 1 42 ? 33.765 9.452 131.187 1.00 47.88 42 GLU C O 1
ATOM 6377 N N . LYS C 1 43 ? 32.856 10.804 132.750 1.00 47.82 43 LYS C N 1
ATOM 6378 C CA . LYS C 1 43 ? 31.632 10.014 132.910 1.00 47.99 43 LYS C CA 1
ATOM 6379 C C . LYS C 1 43 ? 30.789 9.991 131.628 1.00 47.35 43 LYS C C 1
ATOM 6380 O O . LYS C 1 43 ? 30.241 8.946 131.268 1.00 47.15 43 LYS C O 1
ATOM 6386 N N . ILE C 1 44 ? 30.705 11.134 130.943 1.00 47.11 44 ILE C N 1
ATOM 6387 C CA . ILE C 1 44 ? 30.066 11.219 129.620 1.00 47.04 44 ILE C CA 1
ATOM 6388 C C . ILE C 1 44 ? 30.763 10.290 128.621 1.00 47.29 44 ILE C C 1
ATOM 6389 O O . ILE C 1 44 ? 30.106 9.539 127.898 1.00 47.12 44 ILE C O 1
ATOM 6394 N N . GLN C 1 45 ? 32.094 10.335 128.607 1.00 47.75 45 GLN C N 1
ATOM 6395 C CA . GLN C 1 45 ? 32.900 9.521 127.698 1.00 48.38 45 GLN C CA 1
ATOM 6396 C C . GLN C 1 45 ? 32.721 8.015 127.922 1.00 48.62 45 GLN C C 1
ATOM 6397 O O . GLN C 1 45 ? 32.763 7.237 126.966 1.00 48.74 45 GLN C O 1
ATOM 6403 N N . GLN C 1 46 ? 32.513 7.620 129.178 1.00 48.86 46 GLN C N 1
ATOM 6404 C CA . GLN C 1 46 ? 32.268 6.221 129.539 1.00 49.62 46 GLN C CA 1
ATOM 6405 C C . GLN C 1 46 ? 30.944 5.691 128.987 1.00 48.42 46 GLN C C 1
ATOM 6406 O O . GLN C 1 46 ? 30.872 4.544 128.538 1.00 48.43 46 GLN C O 1
ATOM 6412 N N . ILE C 1 47 ? 29.905 6.527 129.022 1.00 47.31 47 ILE C N 1
ATOM 6413 C CA . ILE C 1 47 ? 28.569 6.126 128.558 1.00 46.10 47 ILE C CA 1
ATOM 6414 C C . ILE C 1 47 ? 28.328 6.413 127.076 1.00 45.31 47 ILE C C 1
ATOM 6415 O O . ILE C 1 47 ? 27.313 5.993 126.519 1.00 45.14 47 ILE C O 1
ATOM 6420 N N . LEU C 1 48 ? 29.269 7.117 126.449 1.00 44.41 48 LEU C N 1
ATOM 6421 C CA . LEU C 1 48 ? 29.117 7.577 125.063 1.00 43.51 48 LEU C CA 1
ATOM 6422 C C . LEU C 1 48 ? 28.855 6.463 124.034 1.00 43.28 48 LEU C C 1
ATOM 6423 O O . LEU C 1 48 ? 27.984 6.634 123.175 1.00 43.08 48 LEU C O 1
ATOM 6428 N N . PRO C 1 49 ? 29.599 5.331 124.108 1.00 43.15 49 PRO C N 1
ATOM 6429 C CA . PRO C 1 49 ? 29.319 4.225 123.183 1.00 43.14 49 PRO C CA 1
ATOM 6430 C C . PRO C 1 49 ? 27.873 3.716 123.239 1.00 43.16 49 PRO C C 1
ATOM 6431 O O . PRO C 1 49 ? 27.324 3.343 122.202 1.00 43.03 49 PRO C O 1
ATOM 6435 N N . GLN C 1 50 ? 27.272 3.706 124.431 1.00 43.20 50 GLN C N 1
ATOM 6436 C CA . GLN C 1 50 ? 25.870 3.308 124.606 1.00 43.42 50 GLN C CA 1
ATOM 6437 C C . GLN C 1 50 ? 24.925 4.292 123.922 1.00 42.57 50 GLN C C 1
ATOM 6438 O O . GLN C 1 50 ? 23.985 3.882 123.240 1.00 42.50 50 GLN C O 1
ATOM 6444 N N . ILE C 1 51 ? 25.184 5.587 124.112 1.00 41.73 51 ILE C N 1
ATOM 6445 C CA . ILE C 1 51 ? 24.406 6.653 123.478 1.00 41.00 51 ILE C CA 1
ATOM 6446 C C . ILE C 1 51 ? 24.534 6.569 121.956 1.00 41.08 51 ILE C C 1
ATOM 6447 O O . ILE C 1 51 ? 23.543 6.725 121.238 1.00 40.80 51 ILE C O 1
ATOM 6452 N N . ALA C 1 52 ? 25.753 6.304 121.484 1.00 41.31 52 ALA C N 1
ATOM 6453 C CA . ALA C 1 52 ? 26.042 6.186 120.051 1.00 41.98 52 ALA C CA 1
ATOM 6454 C C . ALA C 1 52 ? 25.329 5.002 119.393 1.00 42.63 52 ALA C C 1
ATOM 6455 O O . ALA C 1 52 ? 24.828 5.122 118.271 1.00 42.58 52 ALA C O 1
ATOM 6457 N N . LYS C 1 53 ? 25.276 3.869 120.095 1.00 43.80 53 LYS C N 1
ATOM 6458 C CA . LYS C 1 53 ? 24.618 2.664 119.571 1.00 45.04 53 LYS C CA 1
ATOM 6459 C C . LYS C 1 53 ? 23.093 2.791 119.556 1.00 44.92 53 LYS C C 1
ATOM 6460 O O . LYS C 1 53 ? 22.422 2.137 118.754 1.00 44.75 53 LYS C O 1
ATOM 6466 N N . ASN C 1 54 ? 22.557 3.634 120.437 1.00 44.89 54 ASN C N 1
ATOM 6467 C CA . ASN C 1 54 ? 21.120 3.902 120.492 1.00 45.00 54 ASN C CA 1
ATOM 6468 C C . ASN C 1 54 ? 20.632 4.930 119.477 1.00 45.26 54 ASN C C 1
ATOM 6469 O O . ASN C 1 54 ? 19.425 5.089 119.305 1.00 45.22 54 ASN C O 1
ATOM 6474 N N . ALA C 1 55 ? 21.568 5.611 118.811 1.00 45.70 55 ALA C N 1
ATOM 6475 C CA . ALA C 1 55 ? 21.256 6.755 117.940 1.00 46.38 55 ALA C CA 1
ATOM 6476 C C . ALA C 1 55 ? 20.309 6.442 116.784 1.00 47.05 55 ALA C C 1
ATOM 6477 O O . ALA C 1 55 ? 19.472 7.275 116.432 1.00 47.01 55 ALA C O 1
ATOM 6479 N N . GLU C 1 56 ? 20.443 5.253 116.201 1.00 48.14 56 GLU C N 1
ATOM 6480 C CA . GLU C 1 56 ? 19.616 4.862 115.060 1.00 49.59 56 GLU C CA 1
ATOM 6481 C C . GLU C 1 56 ? 18.169 4.587 115.465 1.00 49.17 56 GLU C C 1
ATOM 6482 O O . GLU C 1 56 ? 17.236 4.982 114.762 1.00 49.15 56 GLU C O 1
ATOM 6488 N N . SER C 1 57 ? 17.988 3.916 116.599 1.00 49.05 57 SER C N 1
ATOM 6489 C CA . SER C 1 57 ? 16.655 3.663 117.135 1.00 48.96 57 SER C CA 1
ATOM 6490 C C . SER C 1 57 ? 16.056 4.917 117.785 1.00 48.74 57 SER C C 1
ATOM 6491 O O . SER C 1 57 ? 14.837 5.083 117.803 1.00 48.70 57 SER C O 1
ATOM 6494 N N . ALA C 1 58 ? 16.920 5.787 118.308 1.00 48.46 58 ALA C N 1
ATOM 6495 C CA . ALA C 1 58 ? 16.518 7.102 118.824 1.00 48.36 58 ALA C CA 1
ATOM 6496 C C . ALA C 1 58 ? 15.896 7.951 117.718 1.00 48.35 58 ALA C C 1
ATOM 6497 O O . ALA C 1 58 ? 14.877 8.615 117.924 1.00 48.15 58 ALA C O 1
ATOM 6499 N N . GLU C 1 59 ? 16.538 7.915 116.552 1.00 48.49 59 GLU C N 1
ATOM 6500 C CA . GLU C 1 59 ? 16.082 8.576 115.336 1.00 48.93 59 GLU C CA 1
ATOM 6501 C C . GLU C 1 59 ? 14.674 8.120 114.931 1.00 48.84 59 GLU C C 1
ATOM 6502 O O . GLU C 1 59 ? 13.833 8.944 114.568 1.00 48.95 59 GLU C O 1
ATOM 6508 N N . GLN C 1 60 ? 14.429 6.812 115.002 1.00 48.71 60 GLN C N 1
ATOM 6509 C CA . GLN C 1 60 ? 13.130 6.235 114.641 1.00 48.69 60 GLN C CA 1
ATOM 6510 C C . GLN C 1 60 ? 12.065 6.436 115.718 1.00 47.41 60 GLN C C 1
ATOM 6511 O O . GLN C 1 60 ? 10.877 6.532 115.410 1.00 47.14 60 GLN C O 1
ATOM 6517 N N . LEU C 1 61 ? 12.504 6.503 116.974 1.00 46.10 61 LEU C N 1
ATOM 6518 C CA . LEU C 1 61 ? 11.626 6.729 118.119 1.00 44.97 61 LEU C CA 1
ATOM 6519 C C . LEU C 1 61 ? 11.073 8.158 118.161 1.00 44.21 61 LEU C C 1
ATOM 6520 O O . LEU C 1 61 ? 9.983 8.388 118.702 1.00 44.04 61 LEU C O 1
ATOM 6525 N N . ARG C 1 62 ? 11.836 9.096 117.589 1.00 43.21 62 ARG C N 1
ATOM 6526 C CA . ARG C 1 62 ? 11.503 10.532 117.545 1.00 42.14 62 ARG C CA 1
ATOM 6527 C C . ARG C 1 62 ? 11.424 11.172 118.932 1.00 42.14 62 ARG C C 1
ATOM 6528 O O . ARG C 1 62 ? 10.658 12.114 119.159 1.00 41.93 62 ARG C O 1
ATOM 6536 N N . ARG C 1 63 ? 12.215 10.635 119.852 1.00 42.05 63 ARG C N 1
ATOM 6537 C CA . ARG C 1 63 ? 12.379 11.169 121.203 1.00 42.45 63 ARG C CA 1
ATOM 6538 C C . ARG C 1 63 ? 13.598 10.483 121.799 1.00 42.05 63 ARG C C 1
ATOM 6539 O O . ARG C 1 63 ? 14.080 9.489 121.252 1.00 41.87 63 ARG C O 1
ATOM 6547 N N . VAL C 1 64 ? 14.109 11.017 122.904 1.00 41.90 64 VAL C N 1
ATOM 6548 C CA . VAL C 1 64 ? 15.273 10.422 123.549 1.00 41.98 64 VAL C CA 1
ATOM 6549 C C . VAL C 1 64 ? 14.859 9.085 124.181 1.00 42.41 64 VAL C C 1
ATOM 6550 O O . VAL C 1 64 ? 13.872 9.031 124.918 1.00 42.15 64 VAL C O 1
ATOM 6554 N N . PRO C 1 65 ? 15.588 7.995 123.864 1.00 42.92 65 PRO C N 1
ATOM 6555 C CA . PRO C 1 65 ? 15.330 6.706 124.501 1.00 43.51 65 PRO C CA 1
ATOM 6556 C C . PRO C 1 65 ? 15.471 6.777 126.021 1.00 44.18 65 PRO C C 1
ATOM 6557 O O . PRO C 1 65 ? 16.333 7.498 126.534 1.00 44.08 65 PRO C O 1
ATOM 6561 N N . ASP C 1 66 ? 14.614 6.038 126.724 1.00 45.05 66 ASP C N 1
ATOM 6562 C CA . ASP C 1 66 ? 14.629 5.999 128.186 1.00 45.90 66 ASP C CA 1
ATOM 6563 C C . ASP C 1 66 ? 16.012 5.659 128.742 1.00 45.56 66 ASP C C 1
ATOM 6564 O O . ASP C 1 66 ? 16.434 6.238 129.743 1.00 45.51 66 ASP C O 1
ATOM 6569 N N . GLU C 1 67 ? 16.712 4.738 128.078 1.00 45.20 67 GLU C N 1
ATOM 6570 C CA . GLU C 1 67 ? 18.064 4.342 128.477 1.00 45.25 67 GLU C CA 1
ATOM 6571 C C . GLU C 1 67 ? 19.040 5.519 128.486 1.00 44.18 67 GLU C C 1
ATOM 6572 O O . GLU C 1 67 ? 19.846 5.638 129.406 1.00 43.98 67 GLU C O 1
ATOM 6578 N N . ASN C 1 68 ? 18.957 6.378 127.466 1.00 43.24 68 ASN C N 1
ATOM 6579 C CA . ASN C 1 68 ? 19.784 7.586 127.382 1.00 42.37 68 ASN C CA 1
ATOM 6580 C C . ASN C 1 68 ? 19.570 8.534 128.565 1.00 42.16 68 ASN C C 1
ATOM 6581 O O . ASN C 1 68 ? 20.533 8.964 129.199 1.00 41.87 68 ASN C O 1
ATOM 6586 N N . ILE C 1 69 ? 18.307 8.849 128.852 1.00 42.26 69 ILE C N 1
ATOM 6587 C CA . ILE C 1 69 ? 17.936 9.704 129.986 1.00 42.43 69 ILE C CA 1
ATOM 6588 C C . ILE C 1 69 ? 18.425 9.098 131.302 1.00 42.87 69 ILE C C 1
ATOM 6589 O O . ILE C 1 69 ? 18.993 9.797 132.146 1.00 42.73 69 ILE C O 1
ATOM 6594 N N . LYS C 1 70 ? 18.215 7.791 131.448 1.00 43.44 70 LYS C N 1
ATOM 6595 C CA . LYS C 1 70 ? 18.634 7.033 132.621 1.00 44.30 70 LYS C CA 1
ATOM 6596 C C . LYS C 1 70 ? 20.154 7.101 132.836 1.00 43.80 70 LYS C C 1
ATOM 6597 O O . LYS C 1 70 ? 20.608 7.367 133.949 1.00 43.90 70 LYS C O 1
ATOM 6603 N N . LEU C 1 71 ? 20.926 6.878 131.774 1.00 43.27 71 LEU C N 1
ATOM 6604 C CA . LEU C 1 71 ? 22.393 6.940 131.842 1.00 42.77 71 LEU C CA 1
ATOM 6605 C C . LEU C 1 71 ? 22.905 8.337 132.190 1.00 42.41 71 LEU C C 1
ATOM 6606 O O . LEU C 1 71 ? 23.805 8.486 133.018 1.00 42.21 71 LEU C O 1
ATOM 6611 N N . LEU C 1 72 ? 22.318 9.350 131.554 1.00 42.09 72 LEU C N 1
ATOM 6612 C CA . LEU C 1 72 ? 22.693 10.746 131.768 1.00 42.01 72 LEU C CA 1
ATOM 6613 C C . LEU C 1 72 ? 22.314 11.271 133.157 1.00 42.37 72 LEU C C 1
ATOM 6614 O O . LEU C 1 72 ? 23.067 12.037 133.761 1.00 42.04 72 LEU C O 1
ATOM 6619 N N . LYS C 1 73 ? 21.147 10.864 133.651 1.00 43.10 73 LYS C N 1
ATOM 6620 C CA . LYS C 1 73 ? 20.724 11.214 135.008 1.00 43.97 73 LYS C CA 1
ATOM 6621 C C . LYS C 1 73 ? 21.537 10.468 136.067 1.00 44.71 73 LYS C C 1
ATOM 6622 O O . LYS C 1 73 ? 21.805 11.007 137.142 1.00 44.63 73 LYS C O 1
ATOM 6628 N N . GLU C 1 74 ? 21.927 9.234 135.745 1.00 45.65 74 GLU C N 1
ATOM 6629 C CA . GLU C 1 74 ? 22.746 8.393 136.622 1.00 47.09 74 GLU C CA 1
ATOM 6630 C C . GLU C 1 74 ? 24.117 9.015 136.904 1.00 45.99 74 GLU C C 1
ATOM 6631 O O . GLU C 1 74 ? 24.603 8.955 138.034 1.00 46.04 74 GLU C O 1
ATOM 6637 N N . ILE C 1 75 ? 24.735 9.608 135.882 1.00 45.30 75 ILE C N 1
ATOM 6638 C CA . ILE C 1 75 ? 26.007 10.316 136.072 1.00 44.45 75 ILE C CA 1
ATOM 6639 C C . ILE C 1 75 ? 25.789 11.706 136.684 1.00 43.85 75 ILE C C 1
ATOM 6640 O O . ILE C 1 75 ? 26.737 12.343 137.151 1.00 43.72 75 ILE C O 1
ATOM 6645 N N . GLY C 1 76 ? 24.536 12.158 136.674 1.00 43.09 76 GLY C N 1
ATOM 6646 C CA . GLY C 1 76 ? 24.133 13.387 137.351 1.00 42.44 76 GLY C CA 1
ATOM 6647 C C . GLY C 1 76 ? 24.223 14.670 136.545 1.00 42.13 76 GLY C C 1
ATOM 6648 O O . GLY C 1 76 ? 24.246 15.757 137.129 1.00 41.99 76 GLY C O 1
ATOM 6649 N N . LEU C 1 77 ? 24.255 14.556 135.214 1.00 41.86 77 LEU C N 1
ATOM 6650 C CA . LEU C 1 77 ? 24.426 15.719 134.338 1.00 41.78 77 LEU C CA 1
ATOM 6651 C C . LEU C 1 77 ? 23.283 16.731 134.433 1.00 41.91 77 LEU C C 1
ATOM 6652 O O . LEU C 1 77 ? 23.517 17.937 134.334 1.00 41.89 77 LEU C O 1
ATOM 6657 N N . HIS C 1 78 ? 22.061 16.235 134.629 1.00 42.08 78 HIS C N 1
ATOM 6658 C CA . HIS C 1 78 ? 20.864 17.083 134.716 1.00 42.46 78 HIS C CA 1
ATOM 6659 C C . HIS C 1 78 ? 20.931 18.100 135.858 1.00 42.91 78 HIS C C 1
ATOM 6660 O O . HIS C 1 78 ? 20.232 19.113 135.839 1.00 42.76 78 HIS C O 1
ATOM 6667 N N . ARG C 1 79 ? 21.792 17.828 136.836 1.00 43.42 79 ARG C N 1
ATOM 6668 C CA . ARG C 1 79 ? 21.928 18.680 138.014 1.00 44.49 79 ARG C CA 1
ATOM 6669 C C . ARG C 1 79 ? 23.086 19.677 137.890 1.00 43.59 79 ARG C C 1
ATOM 6670 O O . ARG C 1 79 ? 23.501 20.289 138.875 1.00 43.53 79 ARG C O 1
ATOM 6678 N N . ALA C 1 80 ? 23.570 19.849 136.659 1.00 43.09 80 ALA C N 1
ATOM 6679 C CA . ALA C 1 80 ? 24.659 20.774 136.320 1.00 42.59 80 ALA C CA 1
ATOM 6680 C C . ALA C 1 80 ? 24.437 22.209 136.803 1.00 42.36 80 ALA C C 1
ATOM 6681 O O . ALA C 1 80 ? 25.336 22.812 137.385 1.00 41.91 80 ALA C O 1
ATOM 6683 N N . PHE C 1 81 ? 23.246 22.750 136.545 1.00 42.22 81 PHE C N 1
ATOM 6684 C CA . PHE C 1 81 ? 22.941 24.136 136.898 1.00 42.08 81 PHE C CA 1
ATOM 6685 C C . PHE C 1 81 ? 21.892 24.269 137.997 1.00 42.02 81 PHE C C 1
ATOM 6686 O O . PHE C 1 81 ? 21.372 25.361 138.241 1.00 42.02 81 PHE C O 1
ATOM 6694 N N . GLN C 1 82 ? 21.588 23.152 138.653 1.00 42.08 82 GLN C N 1
ATOM 6695 C CA . GLN C 1 82 ? 20.719 23.149 139.826 1.00 42.15 82 GLN C CA 1
ATOM 6696 C C . GLN C 1 82 ? 21.514 23.692 141.017 1.00 42.34 82 GLN C C 1
ATOM 6697 O O . GLN C 1 82 ? 22.688 23.344 141.180 1.00 42.00 82 GLN C O 1
ATOM 6703 N N . PRO C 1 83 ? 20.890 24.562 141.841 1.00 42.71 83 PRO C N 1
ATOM 6704 C CA . PRO C 1 83 ? 21.567 25.080 143.037 1.00 43.18 83 PRO C CA 1
ATOM 6705 C C . PRO C 1 83 ? 22.068 23.962 143.946 1.00 43.84 83 PRO C C 1
ATOM 6706 O O . PRO C 1 83 ? 21.420 22.916 144.057 1.00 43.71 83 PRO C O 1
ATOM 6710 N N . LYS C 1 84 ? 23.218 24.192 144.577 1.00 44.78 84 LYS C N 1
ATOM 6711 C CA . LYS C 1 84 ? 23.836 23.221 145.479 1.00 45.92 84 LYS C CA 1
ATOM 6712 C C . LYS C 1 84 ? 22.953 22.845 146.674 1.00 46.02 84 LYS C C 1
ATOM 6713 O O . LYS C 1 84 ? 23.015 21.710 147.152 1.00 45.87 84 LYS C O 1
ATOM 6719 N N . VAL C 1 85 ? 22.126 23.783 147.137 1.00 46.44 85 VAL C N 1
ATOM 6720 C CA . VAL C 1 85 ? 21.229 23.519 148.271 1.00 47.03 85 VAL C CA 1
ATOM 6721 C C . VAL C 1 85 ? 20.255 22.361 148.008 1.00 46.75 85 VAL C C 1
ATOM 6722 O O . VAL C 1 85 ? 19.850 21.664 148.941 1.00 46.84 85 VAL C O 1
ATOM 6726 N N . TYR C 1 86 ? 19.912 22.146 146.740 1.00 46.34 86 TYR C N 1
ATOM 6727 C CA . TYR C 1 86 ? 19.017 21.053 146.343 1.00 45.97 86 TYR C CA 1
ATOM 6728 C C . TYR C 1 86 ? 19.759 19.793 145.888 1.00 45.70 86 TYR C C 1
ATOM 6729 O O . TYR C 1 86 ? 19.136 18.842 145.409 1.00 45.65 86 TYR C O 1
ATOM 6738 N N . GLY C 1 87 ? 21.081 19.789 146.050 1.00 45.45 87 GLY C N 1
ATOM 6739 C CA . GLY C 1 87 ? 21.921 18.671 145.618 1.00 45.05 87 GLY C CA 1
ATOM 6740 C C . GLY C 1 87 ? 22.517 18.855 144.229 1.00 44.65 87 GLY C C 1
ATOM 6741 O O . GLY C 1 87 ? 22.986 17.894 143.617 1.00 44.72 87 GLY C O 1
ATOM 6742 N N . GLY C 1 88 ? 22.501 20.091 143.737 1.00 44.17 88 GLY C N 1
ATOM 6743 C CA . GLY C 1 88 ? 23.039 20.412 142.415 1.00 43.60 88 GLY C CA 1
ATOM 6744 C C . GLY C 1 88 ? 24.550 20.536 142.390 1.00 43.24 88 GLY C C 1
ATOM 6745 O O . GLY C 1 88 ? 25.198 20.612 143.441 1.00 43.23 88 GLY C O 1
ATOM 6746 N N . LEU C 1 89 ? 25.109 20.566 141.182 1.00 42.74 89 LEU C N 1
ATOM 6747 C CA . LEU C 1 89 ? 26.559 20.605 140.995 1.00 42.25 89 LEU C CA 1
ATOM 6748 C C . LEU C 1 89 ? 27.094 22.024 140.869 1.00 41.95 89 LEU C C 1
ATOM 6749 O O . LEU C 1 89 ? 28.208 22.318 141.314 1.00 41.84 89 LEU C O 1
ATOM 6754 N N . GLU C 1 90 ? 26.284 22.892 140.264 1.00 41.61 90 GLU C N 1
ATOM 6755 C CA . GLU C 1 90 ? 26.702 24.231 139.842 1.00 41.37 90 GLU C CA 1
ATOM 6756 C C . GLU C 1 90 ? 27.988 24.203 139.007 1.00 41.05 90 GLU C C 1
ATOM 6757 O O . GLU C 1 90 ? 28.985 24.858 139.333 1.00 41.09 90 GLU C O 1
ATOM 6763 N N . MET C 1 91 ? 27.943 23.427 137.924 1.00 40.55 91 MET C N 1
ATOM 6764 C CA . MET C 1 91 ? 29.051 23.330 136.976 1.00 40.35 91 MET C CA 1
ATOM 6765 C C . MET C 1 91 ? 29.295 24.680 136.319 1.00 39.18 91 MET C C 1
ATOM 6766 O O . MET C 1 91 ? 28.368 25.480 136.164 1.00 38.98 91 MET C O 1
ATOM 6771 N N . SER C 1 92 ? 30.543 24.931 135.937 1.00 38.08 92 SER C N 1
ATOM 6772 C CA . SER C 1 92 ? 30.871 26.107 135.143 1.00 37.30 92 SER C CA 1
ATOM 6773 C C . SER C 1 92 ? 30.298 25.913 133.742 1.00 36.79 92 SER C C 1
ATOM 6774 O O . SER C 1 92 ? 30.086 24.775 133.307 1.00 36.54 92 SER C O 1
ATOM 6777 N N . LEU C 1 93 ? 30.038 27.014 133.040 1.00 36.37 93 LEU C N 1
ATOM 6778 C CA . LEU C 1 93 ? 29.538 26.926 131.664 1.00 36.28 93 LEU C CA 1
ATOM 6779 C C . LEU C 1 93 ? 30.481 26.167 130.713 1.00 36.08 93 LEU C C 1
ATOM 6780 O O . LEU C 1 93 ? 30.014 25.318 129.952 1.00 36.33 93 LEU C O 1
ATOM 6785 N N . PRO C 1 94 ? 31.801 26.468 130.744 1.00 35.91 94 PRO C N 1
ATOM 6786 C CA . PRO C 1 94 ? 32.731 25.724 129.885 1.00 35.84 94 PRO C CA 1
ATOM 6787 C C . PRO C 1 94 ? 32.677 24.204 130.084 1.00 36.09 94 PRO C C 1
ATOM 6788 O O . PRO C 1 94 ? 32.694 23.453 129.106 1.00 35.98 94 PRO C O 1
ATOM 6792 N N . ASP C 1 95 ? 32.622 23.761 131.339 1.00 36.54 95 ASP C N 1
ATOM 6793 C CA . ASP C 1 95 ? 32.635 22.332 131.659 1.00 37.10 95 ASP C CA 1
ATOM 6794 C C . ASP C 1 95 ? 31.361 21.639 131.185 1.00 36.83 95 ASP C C 1
ATOM 6795 O O . ASP C 1 95 ? 31.416 20.551 130.609 1.00 37.04 95 ASP C O 1
ATOM 6800 N N . PHE C 1 96 ? 30.222 22.281 131.422 1.00 36.31 96 PHE C N 1
ATOM 6801 C CA . PHE C 1 96 ? 28.944 21.771 130.959 1.00 36.02 96 PHE C CA 1
ATOM 6802 C C . PHE C 1 96 ? 28.883 21.732 129.430 1.00 36.02 96 PHE C C 1
ATOM 6803 O O . PHE C 1 96 ? 28.515 20.709 128.844 1.00 36.39 96 PHE C O 1
ATOM 6811 N N . ALA C 1 97 ? 29.244 22.843 128.792 1.00 35.47 97 ALA C N 1
ATOM 6812 C CA . ALA C 1 97 ? 29.197 22.952 127.332 1.00 35.10 97 ALA C CA 1
ATOM 6813 C C . ALA C 1 97 ? 30.037 21.879 126.637 1.00 34.82 97 ALA C C 1
ATOM 6814 O O . ALA C 1 97 ? 29.617 21.328 125.625 1.00 35.04 97 ALA C O 1
ATOM 6816 N N . ASN C 1 98 ? 31.209 21.578 127.190 1.00 34.66 98 ASN C N 1
ATOM 6817 C CA . ASN C 1 98 ? 32.053 20.485 126.691 1.00 34.58 98 ASN C CA 1
ATOM 6818 C C . ASN C 1 98 ? 31.424 19.091 126.813 1.00 34.61 98 ASN C C 1
ATOM 6819 O O . ASN C 1 98 ? 31.681 18.219 125.982 1.00 34.74 98 ASN C O 1
ATOM 6824 N N . CYS C 1 99 ? 30.606 18.885 127.844 1.00 34.90 99 CYS C N 1
ATOM 6825 C CA . CYS C 1 99 ? 29.858 17.636 127.999 1.00 34.86 99 CYS C CA 1
ATOM 6826 C C . CYS C 1 99 ? 28.802 17.492 126.906 1.00 34.50 99 CYS C C 1
ATOM 6827 O O . CYS C 1 99 ? 28.595 16.402 126.371 1.00 34.59 99 CYS C O 1
ATOM 6830 N N . ILE C 1 100 ? 28.146 18.601 126.577 1.00 34.10 100 ILE C N 1
ATOM 6831 C CA . ILE C 1 100 ? 27.135 18.625 125.526 1.00 33.61 100 ILE C CA 1
ATOM 6832 C C . ILE C 1 100 ? 27.768 18.434 124.138 1.00 33.59 100 ILE C C 1
ATOM 6833 O O . ILE C 1 100 ? 27.197 17.754 123.282 1.00 33.87 100 ILE C O 1
ATOM 6838 N N . VAL C 1 101 ? 28.948 19.021 123.935 1.00 33.33 101 VAL C N 1
ATOM 6839 C CA . VAL C 1 101 ? 29.742 18.816 122.716 1.00 33.07 101 VAL C CA 1
ATOM 6840 C C . VAL C 1 101 ? 30.039 17.325 122.507 1.00 33.58 101 VAL C C 1
ATOM 6841 O O . VAL C 1 101 ? 29.781 16.770 121.438 1.00 33.60 101 VAL C O 1
ATOM 6845 N N . THR C 1 102 ? 30.571 16.688 123.547 1.00 34.15 102 THR C N 1
ATOM 6846 C CA . THR C 1 102 ? 30.959 15.283 123.494 1.00 34.50 102 THR C CA 1
ATOM 6847 C C . THR C 1 102 ? 29.733 14.399 123.265 1.00 34.68 102 THR C C 1
ATOM 6848 O O . THR C 1 102 ? 29.762 13.503 122.419 1.00 35.04 102 THR C O 1
ATOM 6852 N N . LEU C 1 103 ? 28.656 14.686 123.995 1.00 34.61 103 LEU C N 1
ATOM 6853 C CA . LEU C 1 103 ? 27.388 13.974 123.851 1.00 34.49 103 LEU C CA 1
ATOM 6854 C C . LEU C 1 103 ? 26.808 14.055 122.437 1.00 34.50 103 LEU C C 1
ATOM 6855 O O . LEU C 1 103 ? 26.329 13.047 121.912 1.00 34.69 103 LEU C O 1
ATOM 6860 N N . ALA C 1 104 ? 26.861 15.248 121.833 1.00 34.23 104 ALA C N 1
ATOM 6861 C CA . ALA C 1 104 ? 26.349 15.496 120.479 1.00 34.08 104 ALA C CA 1
ATOM 6862 C C . ALA C 1 104 ? 27.059 14.703 119.380 1.00 34.14 104 ALA C C 1
ATOM 6863 O O . ALA C 1 104 ? 26.508 14.521 118.290 1.00 34.05 104 ALA C O 1
ATOM 6865 N N . GLY C 1 105 ? 28.281 14.255 119.662 1.00 34.29 105 GLY C N 1
ATOM 6866 C CA . GLY C 1 105 ? 29.021 13.382 118.752 1.00 34.49 105 GLY C CA 1
ATOM 6867 C C . GLY C 1 105 ? 28.404 11.998 118.633 1.00 34.90 105 GLY C C 1
ATOM 6868 O O . GLY C 1 105 ? 28.541 11.341 117.602 1.00 35.15 105 GLY C O 1
ATOM 6869 N N . ALA C 1 106 ? 27.717 11.563 119.687 1.00 35.09 106 ALA C N 1
ATOM 6870 C CA . ALA C 1 106 ? 27.048 10.259 119.715 1.00 35.21 106 ALA C CA 1
ATOM 6871 C C . ALA C 1 106 ? 25.612 10.330 119.199 1.00 35.34 106 ALA C C 1
ATOM 6872 O O . ALA C 1 106 ? 25.190 9.486 118.406 1.00 35.54 106 ALA C O 1
ATOM 6874 N N . CYS C 1 107 ? 24.871 11.331 119.673 1.00 35.48 107 CYS C N 1
ATOM 6875 C CA . CYS C 1 107 ? 23.470 11.528 119.321 1.00 35.40 107 CYS C CA 1
ATOM 6876 C C . CYS C 1 107 ? 23.127 13.004 119.520 1.00 35.19 107 CYS C C 1
ATOM 6877 O O . CYS C 1 107 ? 23.081 13.492 120.653 1.00 35.24 107 CYS C O 1
ATOM 6880 N N . ALA C 1 108 ? 22.913 13.710 118.412 1.00 35.11 108 ALA C N 1
ATOM 6881 C CA . ALA C 1 108 ? 22.706 15.158 118.435 1.00 35.01 108 ALA C CA 1
ATOM 6882 C C . ALA C 1 108 ? 21.382 15.545 119.088 1.00 35.13 108 ALA C C 1
ATOM 6883 O O . ALA C 1 108 ? 21.334 16.486 119.879 1.00 35.30 108 ALA C O 1
ATOM 6885 N N . GLY C 1 109 ? 20.320 14.810 118.758 1.00 35.34 109 GLY C N 1
ATOM 6886 C CA . GLY C 1 109 ? 18.999 15.023 119.346 1.00 35.32 109 GLY C CA 1
ATOM 6887 C C . GLY C 1 109 ? 18.981 14.812 120.851 1.00 35.56 109 GLY C C 1
ATOM 6888 O O . GLY C 1 109 ? 18.341 15.572 121.583 1.00 35.84 109 GLY C O 1
ATOM 6889 N N . THR C 1 110 ? 19.684 13.782 121.316 1.00 35.49 110 THR C N 1
ATOM 6890 C CA . THR C 1 110 ? 19.830 13.539 122.750 1.00 35.64 110 THR C CA 1
ATOM 6891 C C . THR C 1 110 ? 20.540 14.715 123.424 1.00 35.89 110 THR C C 1
ATOM 6892 O O . THR C 1 110 ? 20.055 15.242 124.428 1.00 36.18 110 THR C O 1
ATOM 6896 N N . ALA C 1 111 ? 21.674 15.123 122.858 1.00 36.01 111 ALA C N 1
ATOM 6897 C CA . ALA C 1 111 ? 22.452 16.244 123.381 1.00 36.33 111 ALA C CA 1
ATOM 6898 C C . ALA C 1 111 ? 21.658 17.548 123.388 1.00 36.45 111 ALA C C 1
ATOM 6899 O O . ALA C 1 111 ? 21.692 18.291 124.366 1.00 36.56 111 ALA C O 1
ATOM 6901 N N . TRP C 1 112 ? 20.948 17.809 122.295 1.00 36.53 112 TRP C N 1
ATOM 6902 C CA . TRP C 1 112 ? 20.123 19.006 122.144 1.00 37.02 112 TRP C CA 1
ATOM 6903 C C . TRP C 1 112 ? 18.980 19.051 123.170 1.00 37.00 112 TRP C C 1
ATOM 6904 O O . TRP C 1 112 ? 18.790 20.063 123.857 1.00 37.01 112 TRP C O 1
ATOM 6915 N N . ALA C 1 113 ? 18.227 17.955 123.269 1.00 36.86 113 ALA C N 1
ATOM 6916 C CA . ALA C 1 113 ? 17.119 17.865 124.214 1.00 36.79 113 ALA C CA 1
ATOM 6917 C C . ALA C 1 113 ? 17.624 17.893 125.653 1.00 37.07 113 ALA C C 1
ATOM 6918 O O . ALA C 1 113 ? 17.078 18.617 126.490 1.00 37.15 113 ALA C O 1
ATOM 6920 N N . PHE C 1 114 ? 18.673 17.120 125.937 1.00 37.32 114 PHE C N 1
ATOM 6921 C CA . PHE C 1 114 ? 19.185 17.015 127.305 1.00 37.59 114 PHE C CA 1
ATOM 6922 C C . PHE C 1 114 ? 19.869 18.290 127.782 1.00 37.71 114 PHE C C 1
ATOM 6923 O O . PHE C 1 114 ? 19.763 18.654 128.954 1.00 38.07 114 PHE C O 1
ATOM 6931 N N . SER C 1 115 ? 20.561 18.966 126.871 1.00 37.74 115 SER C N 1
ATOM 6932 C CA . SER C 1 115 ? 21.150 20.272 127.152 1.00 37.90 115 SER C CA 1
ATOM 6933 C C . SER C 1 115 ? 20.100 21.239 127.697 1.00 37.44 115 SER C C 1
ATOM 6934 O O . SER C 1 115 ? 20.328 21.905 128.707 1.00 37.68 115 SER C O 1
ATOM 6937 N N . LEU C 1 116 ? 18.952 21.301 127.027 1.00 36.97 116 LEU C N 1
ATOM 6938 C CA . LEU C 1 116 ? 17.860 22.179 127.438 1.00 36.59 116 LEU C CA 1
ATOM 6939 C C . LEU C 1 116 ? 17.256 21.763 128.783 1.00 36.69 116 LEU C C 1
ATOM 6940 O O . LEU C 1 116 ? 16.990 22.616 129.632 1.00 36.80 116 LEU C O 1
ATOM 6945 N N . LEU C 1 117 ? 17.065 20.459 128.990 1.00 36.62 117 LEU C N 1
ATOM 6946 C CA . LEU C 1 117 ? 16.613 19.956 130.289 1.00 36.70 117 LEU C CA 1
ATOM 6947 C C . LEU C 1 117 ? 17.562 20.405 131.399 1.00 36.96 117 LEU C C 1
ATOM 6948 O O . LEU C 1 117 ? 17.133 20.656 132.527 1.00 37.31 117 LEU C O 1
ATOM 6953 N N . CYS C 1 118 ? 18.847 20.510 131.067 1.00 37.02 118 CYS C N 1
ATOM 6954 C CA . CYS C 1 118 ? 19.858 20.981 132.005 1.00 36.88 118 CYS C CA 1
ATOM 6955 C C . CYS C 1 118 ? 19.837 22.495 132.197 1.00 36.97 118 CYS C C 1
ATOM 6956 O O . CYS C 1 118 ? 19.845 22.972 133.333 1.00 37.24 118 CYS C O 1
ATOM 6959 N N . THR C 1 119 ? 19.825 23.250 131.100 1.00 36.91 119 THR C N 1
ATOM 6960 C CA . THR C 1 119 ? 19.937 24.708 131.189 1.00 36.84 119 THR C CA 1
ATOM 6961 C C . THR C 1 119 ? 18.695 25.373 131.784 1.00 36.98 119 THR C C 1
ATOM 6962 O O . THR C 1 119 ? 18.780 26.486 132.303 1.00 37.23 119 THR C O 1
ATOM 6966 N N . HIS C 1 120 ? 17.550 24.695 131.711 1.00 36.82 120 HIS C N 1
ATOM 6967 C CA . HIS C 1 120 ? 16.319 25.223 132.300 1.00 36.77 120 HIS C CA 1
ATOM 6968 C C . HIS C 1 120 ? 16.405 25.364 133.815 1.00 36.85 120 HIS C C 1
ATOM 6969 O O . HIS C 1 120 ? 15.788 26.261 134.382 1.00 36.96 120 HIS C O 1
ATOM 6976 N N . SER C 1 121 ? 17.187 24.490 134.453 1.00 36.94 121 SER C N 1
ATOM 6977 C CA . SER C 1 121 ? 17.435 24.556 135.898 1.00 37.05 121 SER C CA 1
ATOM 6978 C C . SER C 1 121 ? 18.171 25.830 136.323 1.00 37.34 121 SER C C 1
ATOM 6979 O O . SER C 1 121 ? 17.938 26.337 137.422 1.00 37.54 121 SER C O 1
ATOM 6982 N N . HIS C 1 122 ? 19.053 26.338 135.458 1.00 37.47 122 HIS C N 1
ATOM 6983 C CA . HIS C 1 122 ? 19.747 27.618 135.689 1.00 37.39 122 HIS C CA 1
ATOM 6984 C C . HIS C 1 122 ? 18.738 28.768 135.781 1.00 38.06 122 HIS C C 1
ATOM 6985 O O . HIS C 1 122 ? 18.879 29.680 136.597 1.00 37.87 122 HIS C O 1
ATOM 6992 N N . GLN C 1 123 ? 17.720 28.694 134.932 1.00 38.76 123 GLN C N 1
ATOM 6993 C CA . GLN C 1 123 ? 16.647 29.671 134.853 1.00 40.06 123 GLN C CA 1
ATOM 6994 C C . GLN C 1 123 ? 15.747 29.583 136.091 1.00 40.14 123 GLN C C 1
ATOM 6995 O O . GLN C 1 123 ? 15.495 30.585 136.769 1.00 40.05 123 GLN C O 1
ATOM 7001 N N . ILE C 1 124 ? 15.278 28.368 136.372 1.00 40.07 124 ILE C N 1
ATOM 7002 C CA . ILE C 1 124 ? 14.443 28.076 137.531 1.00 40.32 124 ILE C CA 1
ATOM 7003 C C . ILE C 1 124 ? 15.088 28.574 138.834 1.00 40.43 124 ILE C C 1
ATOM 7004 O O . ILE C 1 124 ? 14.391 29.013 139.747 1.00 40.53 124 ILE C O 1
ATOM 7009 N N . ALA C 1 125 ? 16.418 28.539 138.887 1.00 40.40 125 ALA C N 1
ATOM 7010 C CA . ALA C 1 125 ? 17.187 29.031 140.032 1.00 40.43 125 ALA C CA 1
ATOM 7011 C C . ALA C 1 125 ? 17.059 30.541 140.266 1.00 40.49 125 ALA C C 1
ATOM 7012 O O . ALA C 1 125 ? 17.493 31.055 141.313 1.00 40.67 125 ALA C O 1
ATOM 7014 N N . MET C 1 126 ? 16.462 31.238 139.300 1.00 40.36 126 MET C N 1
ATOM 7015 C CA . MET C 1 126 ? 16.232 32.682 139.389 1.00 40.58 126 MET C CA 1
ATOM 7016 C C . MET C 1 126 ? 14.784 33.018 139.738 1.00 40.67 126 MET C C 1
ATOM 7017 O O . MET C 1 126 ? 14.452 34.179 139.969 1.00 40.49 126 MET C O 1
ATOM 7022 N N . PHE C 1 127 ? 13.928 31.999 139.761 1.00 41.07 127 PHE C N 1
ATOM 7023 C CA . PHE C 1 127 ? 12.556 32.149 140.244 1.00 41.70 127 PHE C CA 1
ATOM 7024 C C . PHE C 1 127 ? 12.561 32.171 141.782 1.00 41.80 127 PHE C C 1
ATOM 7025 O O . PHE C 1 127 ? 13.617 32.007 142.411 1.00 41.71 127 PHE C O 1
ATOM 7033 N N . SER C 1 128 ? 11.390 32.374 142.382 1.00 41.87 128 SER C N 1
ATOM 7034 C CA . SER C 1 128 ? 11.258 32.427 143.836 1.00 42.01 128 SER C CA 1
ATOM 7035 C C . SER C 1 128 ? 11.709 31.128 144.505 1.00 42.48 128 SER C C 1
ATOM 7036 O O . SER C 1 128 ? 11.623 30.049 143.906 1.00 42.19 128 SER C O 1
ATOM 7039 N N . LYS C 1 129 ? 12.188 31.244 145.744 1.00 43.05 129 LYS C N 1
ATOM 7040 C CA . LYS C 1 129 ? 12.529 30.079 146.568 1.00 44.22 129 LYS C CA 1
ATOM 7041 C C . LYS C 1 129 ? 11.361 29.091 146.665 1.00 43.86 129 LYS C C 1
ATOM 7042 O O . LYS C 1 129 ? 11.565 27.874 146.689 1.00 43.83 129 LYS C O 1
ATOM 7048 N N . GLN C 1 130 ? 10.144 29.628 146.702 1.00 43.98 130 GLN C N 1
ATOM 7049 C CA . GLN C 1 130 ? 8.933 28.825 146.848 1.00 44.25 130 GLN C CA 1
ATOM 7050 C C . GLN C 1 130 ? 8.695 27.892 145.662 1.00 43.86 130 GLN C C 1
ATOM 7051 O O . GLN C 1 130 ? 8.344 26.727 145.849 1.00 43.88 130 GLN C O 1
ATOM 7057 N N . LEU C 1 131 ? 8.899 28.399 144.450 1.00 43.53 131 LEU C N 1
ATOM 7058 C CA . LEU C 1 131 ? 8.809 27.564 143.256 1.00 43.24 131 LEU C CA 1
ATOM 7059 C C . LEU C 1 131 ? 9.891 26.483 143.235 1.00 43.01 131 LEU C C 1
ATOM 7060 O O . LEU C 1 131 ? 9.608 25.327 142.922 1.00 42.85 131 LEU C O 1
ATOM 7065 N N . GLN C 1 132 ? 11.120 26.867 143.578 1.00 42.75 132 GLN C N 1
ATOM 7066 C CA . GLN C 1 132 ? 12.253 25.944 143.564 1.00 42.65 132 GLN C CA 1
ATOM 7067 C C . GLN C 1 132 ? 12.073 24.830 144.594 1.00 43.29 132 GLN C C 1
ATOM 7068 O O . GLN C 1 132 ? 12.293 23.656 144.282 1.00 42.92 132 GLN C O 1
ATOM 7074 N N . ASP C 1 133 ? 11.664 25.210 145.809 1.00 44.17 133 ASP C N 1
ATOM 7075 C CA . ASP C 1 133 ? 11.302 24.262 146.866 1.00 45.11 133 ASP C CA 1
ATOM 7076 C C . ASP C 1 133 ? 10.242 23.286 146.372 1.00 45.46 133 ASP C C 1
ATOM 7077 O O . ASP C 1 133 ? 10.363 22.074 146.542 1.00 45.45 133 ASP C O 1
ATOM 7082 N N . GLU C 1 134 ? 9.211 23.844 145.747 1.00 46.10 134 GLU C N 1
ATOM 7083 C CA . GLU C 1 134 ? 8.088 23.095 145.198 1.00 47.01 134 GLU C CA 1
ATOM 7084 C C . GLU C 1 134 ? 8.515 22.074 144.131 1.00 46.77 134 GLU C C 1
ATOM 7085 O O . GLU C 1 134 ? 7.971 20.968 144.072 1.00 47.03 134 GLU C O 1
ATOM 7091 N N . ILE C 1 135 ? 9.485 22.448 143.299 1.00 46.47 135 ILE C N 1
ATOM 7092 C CA . ILE C 1 135 ? 10.013 21.544 142.275 1.00 45.99 135 ILE C CA 1
ATOM 7093 C C . ILE C 1 135 ? 10.992 20.512 142.853 1.00 46.07 135 ILE C C 1
ATOM 7094 O O . ILE C 1 135 ? 10.845 19.310 142.606 1.00 46.12 135 ILE C O 1
ATOM 7099 N N . TRP C 1 136 ? 11.968 20.977 143.634 1.00 45.80 136 TRP C N 1
ATOM 7100 C CA . TRP C 1 136 ? 13.134 20.154 143.961 1.00 45.91 136 TRP C CA 1
ATOM 7101 C C . TRP C 1 136 ? 13.182 19.478 145.341 1.00 46.89 136 TRP C C 1
ATOM 7102 O O . TRP C 1 136 ? 13.903 18.494 145.510 1.00 46.94 136 TRP C O 1
ATOM 7113 N N . LEU C 1 137 ? 12.442 19.993 146.322 1.00 48.30 137 LEU C N 1
ATOM 7114 C CA . LEU C 1 137 ? 12.319 19.290 147.608 1.00 49.72 137 LEU C CA 1
ATOM 7115 C C . LEU C 1 137 ? 11.467 18.038 147.416 1.00 50.77 137 LEU C C 1
ATOM 7116 O O . LEU C 1 137 ? 11.754 16.980 147.972 1.00 50.83 137 LEU C O 1
ATOM 7121 N N . LYS C 1 138 ? 10.423 18.190 146.606 1.00 52.21 138 LYS C N 1
ATOM 7122 C CA . LYS C 1 138 ? 9.574 17.101 146.133 1.00 53.80 138 LYS C CA 1
ATOM 7123 C C . LYS C 1 138 ? 10.398 16.049 145.380 1.00 53.60 138 LYS C C 1
ATOM 7124 O O . LYS C 1 138 ? 10.418 14.872 145.756 1.00 53.74 138 LYS C O 1
ATOM 7130 N N . ASP C 1 139 ? 11.085 16.492 144.328 1.00 53.44 139 ASP C N 1
ATOM 7131 C CA . ASP C 1 139 ? 11.870 15.616 143.463 1.00 53.18 139 ASP C CA 1
ATOM 7132 C C . ASP C 1 139 ? 13.163 16.322 143.033 1.00 52.45 139 ASP C C 1
ATOM 7133 O O . ASP C 1 139 ? 13.130 17.200 142.175 1.00 52.56 139 ASP C O 1
ATOM 7138 N N . PRO C 1 140 ? 14.304 15.948 143.644 1.00 51.66 140 PRO C N 1
ATOM 7139 C CA . PRO C 1 140 ? 15.597 16.565 143.335 1.00 50.86 140 PRO C CA 1
ATOM 7140 C C . PRO C 1 140 ? 16.067 16.342 141.895 1.00 49.76 140 PRO C C 1
ATOM 7141 O O . PRO C 1 140 ? 16.921 17.082 141.411 1.00 49.54 140 PRO C O 1
ATOM 7145 N N . ASP C 1 141 ? 15.508 15.328 141.237 1.00 48.57 141 ASP C N 1
ATOM 7146 C CA . ASP C 1 141 ? 15.875 14.955 139.873 1.00 47.43 141 ASP C CA 1
ATOM 7147 C C . ASP C 1 141 ? 14.914 15.506 138.817 1.00 46.45 141 ASP C C 1
ATOM 7148 O O . ASP C 1 141 ? 15.038 15.181 137.631 1.00 46.38 141 ASP C O 1
ATOM 7153 N N . ALA C 1 142 ? 13.965 16.337 139.250 1.00 45.11 142 ALA C N 1
ATOM 7154 C CA . ALA C 1 142 ? 12.964 16.911 138.349 1.00 44.04 142 ALA C CA 1
ATOM 7155 C C . ALA C 1 142 ? 13.571 17.956 137.412 1.00 43.25 142 ALA C C 1
ATOM 7156 O O . ALA C 1 142 ? 14.431 18.747 137.816 1.00 43.15 142 ALA C O 1
ATOM 7158 N N . THR C 1 143 ? 13.132 17.935 136.156 1.00 42.24 143 THR C N 1
ATOM 7159 C CA . THR C 1 143 ? 13.578 18.905 135.158 1.00 41.39 143 THR C CA 1
ATOM 7160 C C . THR C 1 143 ? 12.390 19.526 134.432 1.00 40.78 143 THR C C 1
ATOM 7161 O O . THR C 1 143 ? 11.268 19.015 134.505 1.00 40.35 143 THR C O 1
ATOM 7165 N N . ALA C 1 144 ? 12.653 20.634 133.743 1.00 40.34 144 ALA C N 1
ATOM 7166 C CA . ALA C 1 144 ? 11.672 21.280 132.879 1.00 39.86 144 ALA C CA 1
ATOM 7167 C C . ALA C 1 144 ? 12.105 21.236 131.417 1.00 39.71 144 ALA C C 1
ATOM 7168 O O . ALA C 1 144 ? 13.301 21.258 131.111 1.00 39.76 144 ALA C O 1
ATOM 7170 N N . SER C 1 145 ? 11.122 21.147 130.524 1.00 39.46 145 SER C N 1
ATOM 7171 C CA . SER C 1 145 ? 11.325 21.464 129.117 1.00 39.37 145 SER C CA 1
ATOM 7172 C C . SER C 1 145 ? 10.785 22.877 128.910 1.00 39.45 145 SER C C 1
ATOM 7173 O O . SER C 1 145 ? 10.372 23.527 129.875 1.00 39.49 145 SER C O 1
ATOM 7176 N N . SER C 1 146 ? 10.806 23.373 127.679 1.00 39.62 146 SER C N 1
ATOM 7177 C CA . SER C 1 146 ? 10.298 24.717 127.429 1.00 40.14 146 SER C CA 1
ATOM 7178 C C . SER C 1 146 ? 9.756 24.927 126.027 1.00 40.70 146 SER C C 1
ATOM 7179 O O . SER C 1 146 ? 9.957 24.108 125.137 1.00 40.65 146 SER C O 1
ATOM 7182 N N . SER C 1 147 ? 9.040 26.035 125.876 1.00 41.71 147 SER C N 1
ATOM 7183 C CA . SER C 1 147 ? 8.578 26.556 124.603 1.00 42.64 147 SER C CA 1
ATOM 7184 C C . SER C 1 147 ? 8.389 28.038 124.888 1.00 43.75 147 SER C C 1
ATOM 7185 O O . SER C 1 147 ? 7.423 28.440 125.557 1.00 43.58 147 SER C O 1
ATOM 7188 N N . ILE C 1 148 ? 9.330 28.839 124.398 1.00 45.27 148 ILE C N 1
ATOM 7189 C CA . ILE C 1 148 ? 9.536 30.195 124.906 1.00 47.12 148 ILE C CA 1
ATOM 7190 C C . ILE C 1 148 ? 9.003 31.314 124.013 1.00 48.19 148 ILE C C 1
ATOM 7191 O O . ILE C 1 148 ? 8.899 32.461 124.457 1.00 48.33 148 ILE C O 1
ATOM 7196 N N . ALA C 1 149 ? 8.671 30.988 122.763 1.00 49.68 149 ALA C N 1
ATOM 7197 C CA . ALA C 1 149 ? 8.046 31.954 121.862 1.00 51.06 149 ALA C CA 1
ATOM 7198 C C . ALA C 1 149 ? 6.632 32.291 122.354 1.00 52.24 149 ALA C C 1
ATOM 7199 O O . ALA C 1 149 ? 5.810 31.388 122.543 1.00 52.28 149 ALA C O 1
ATOM 7201 N N . PRO C 1 150 ? 6.354 33.592 122.576 1.00 53.50 150 PRO C N 1
ATOM 7202 C CA . PRO C 1 150 ? 5.124 34.036 123.239 1.00 54.59 150 PRO C CA 1
ATOM 7203 C C . PRO C 1 150 ? 3.872 33.973 122.356 1.00 55.92 150 PRO C C 1
ATOM 7204 O O . PRO C 1 150 ? 3.296 35.011 122.022 1.00 55.99 150 PRO C O 1
ATOM 7208 N N . PHE C 1 151 ? 3.450 32.761 121.996 1.00 57.52 151 PHE C N 1
ATOM 7209 C CA . PHE C 1 151 ? 2.276 32.579 121.139 1.00 59.19 151 PHE C CA 1
ATOM 7210 C C . PHE C 1 151 ? 0.965 32.447 121.913 1.00 59.31 151 PHE C C 1
ATOM 7211 O O . PHE C 1 151 ? -0.118 32.583 121.335 1.00 59.37 151 PHE C O 1
ATOM 7219 N N . GLY C 1 152 ? 1.069 32.190 123.214 1.00 59.49 152 GLY C N 1
ATOM 7220 C CA . GLY C 1 152 ? -0.102 31.990 124.060 1.00 59.81 152 GLY C CA 1
ATOM 7221 C C . GLY C 1 152 ? -0.918 33.242 124.307 1.00 60.05 152 GLY C C 1
ATOM 7222 O O . GLY C 1 152 ? -0.388 34.354 124.311 1.00 60.00 152 GLY C O 1
ATOM 7223 N N . LYS C 1 153 ? -2.219 33.052 124.505 1.00 60.39 153 LYS C N 1
ATOM 7224 C CA . LYS C 1 153 ? -3.120 34.144 124.854 1.00 60.89 153 LYS C CA 1
ATOM 7225 C C . LYS C 1 153 ? -3.280 34.205 126.368 1.00 60.44 153 LYS C C 1
ATOM 7226 O O . LYS C 1 153 ? -3.502 33.185 127.023 1.00 59.91 153 LYS C O 1
ATOM 7232 N N . VAL C 1 154 ? -3.151 35.411 126.909 1.00 60.41 154 VAL C N 1
ATOM 7233 C CA . VAL C 1 154 ? -3.097 35.618 128.355 1.00 60.63 154 VAL C CA 1
ATOM 7234 C C . VAL C 1 154 ? -4.290 36.425 128.874 1.00 60.70 154 VAL C C 1
ATOM 7235 O O . VAL C 1 154 ? -4.583 37.517 128.382 1.00 60.55 154 VAL C O 1
ATOM 7239 N N . GLU C 1 155 ? -4.977 35.858 129.861 1.00 60.86 155 GLU C N 1
ATOM 7240 C CA . GLU C 1 155 ? -6.010 36.570 130.601 1.00 61.35 155 GLU C CA 1
ATOM 7241 C C . GLU C 1 155 ? -5.505 36.893 132.001 1.00 60.89 155 GLU C C 1
ATOM 7242 O O . GLU C 1 155 ? -5.150 35.993 132.763 1.00 60.59 155 GLU C O 1
ATOM 7248 N N . GLU C 1 156 ? -5.470 38.182 132.326 1.00 60.92 156 GLU C N 1
ATOM 7249 C CA . GLU C 1 156 ? -5.140 38.624 133.674 1.00 60.92 156 GLU C CA 1
ATOM 7250 C C . GLU C 1 156 ? -6.320 38.338 134.599 1.00 61.19 156 GLU C C 1
ATOM 7251 O O . GLU C 1 156 ? -7.384 38.951 134.476 1.00 61.31 156 GLU C O 1
ATOM 7257 N N . VAL C 1 157 ? -6.134 37.371 135.491 1.00 61.39 157 VAL C N 1
ATOM 7258 C CA . VAL C 1 157 ? -7.072 37.119 136.579 1.00 61.61 157 VAL C CA 1
ATOM 7259 C C . VAL C 1 157 ? -6.364 37.565 137.856 1.00 61.98 157 VAL C C 1
ATOM 7260 O O . VAL C 1 157 ? -5.275 38.138 137.780 1.00 62.09 157 VAL C O 1
ATOM 7264 N N . GLU C 1 158 ? -6.952 37.332 139.025 1.00 62.16 158 GLU C N 1
ATOM 7265 C CA . GLU C 1 158 ? -6.249 37.731 140.243 1.00 62.67 158 GLU C CA 1
ATOM 7266 C C . GLU C 1 158 ? -5.413 36.630 140.882 1.00 61.36 158 GLU C C 1
ATOM 7267 O O . GLU C 1 158 ? -5.837 35.473 140.971 1.00 61.48 158 GLU C O 1
ATOM 7273 N N . GLY C 1 159 ? -4.208 37.008 141.298 1.00 59.98 159 GLY C N 1
ATOM 7274 C CA . GLY C 1 159 ? -3.223 36.057 141.789 1.00 58.21 159 GLY C CA 1
ATOM 7275 C C . GLY C 1 159 ? -2.432 35.382 140.680 1.00 56.68 159 GLY C C 1
ATOM 7276 O O . GLY C 1 159 ? -1.686 34.437 140.937 1.00 56.70 159 GLY C O 1
ATOM 7277 N N . GLY C 1 160 ? -2.593 35.861 139.448 1.00 55.13 160 GLY C N 1
ATOM 7278 C CA . GLY C 1 160 ? -1.872 35.306 138.305 1.00 53.24 160 GLY C CA 1
ATOM 7279 C C . GLY C 1 160 ? -2.530 35.512 136.951 1.00 51.85 160 GLY C C 1
ATOM 7280 O O . GLY C 1 160 ? -3.182 36.532 136.710 1.00 51.61 160 GLY C O 1
ATOM 7281 N N . ILE C 1 161 ? -2.334 34.544 136.056 1.00 50.38 161 ILE C N 1
ATOM 7282 C CA . ILE C 1 161 ? -2.903 34.595 134.709 1.00 48.95 161 ILE C CA 1
ATOM 7283 C C . ILE C 1 161 ? -3.554 33.270 134.308 1.00 48.26 161 ILE C C 1
ATOM 7284 O O . ILE C 1 161 ? -3.308 32.229 134.922 1.00 47.87 161 ILE C O 1
ATOM 7289 N N . ILE C 1 162 ? -4.392 33.333 133.277 1.00 47.63 162 ILE C N 1
ATOM 7290 C CA . ILE C 1 162 ? -4.861 32.144 132.568 1.00 47.09 162 ILE C CA 1
ATOM 7291 C C . ILE C 1 162 ? -4.234 32.143 131.174 1.00 46.52 162 ILE C C 1
ATOM 7292 O O . ILE C 1 162 ? -4.318 33.134 130.446 1.00 46.50 162 ILE C O 1
ATOM 7297 N N . LEU C 1 163 ? -3.598 31.032 130.816 1.00 45.90 163 LEU C N 1
ATOM 7298 C CA . LEU C 1 163 ? -2.893 30.930 129.549 1.00 45.24 163 LEU C CA 1
ATOM 7299 C C . LEU C 1 163 ? -3.477 29.848 128.649 1.00 45.31 163 LEU C C 1
ATOM 7300 O O . LEU C 1 163 ? -3.741 28.725 129.089 1.00 44.96 163 LEU C O 1
ATOM 7305 N N . ASN C 1 164 ? -3.685 30.216 127.390 1.00 45.40 164 ASN C N 1
ATOM 7306 C CA . ASN C 1 164 ? -4.122 29.294 126.354 1.00 45.96 164 ASN C CA 1
ATOM 7307 C C . ASN C 1 164 ? -3.161 29.342 125.184 1.00 45.97 164 ASN C C 1
ATOM 7308 O O . ASN C 1 164 ? -2.658 30.406 124.828 1.00 46.05 164 ASN C O 1
ATOM 7313 N N . GLY C 1 165 ? -2.904 28.190 124.584 1.00 46.06 165 GLY C N 1
ATOM 7314 C CA . GLY C 1 165 ? -2.068 28.160 123.401 1.00 46.21 165 GLY C CA 1
ATOM 7315 C C . GLY C 1 165 ? -1.416 26.837 123.086 1.00 46.25 165 GLY C C 1
ATOM 7316 O O . GLY C 1 165 ? -1.303 25.955 123.937 1.00 46.17 165 GLY C O 1
ATOM 7317 N N . ASP C 1 166 ? -0.999 26.714 121.833 1.00 46.51 166 ASP C N 1
ATOM 7318 C CA . ASP C 1 166 ? -0.189 25.605 121.385 1.00 46.77 166 ASP C CA 1
ATOM 7319 C C . ASP C 1 166 ? 1.264 26.047 121.464 1.00 46.19 166 ASP C C 1
ATOM 7320 O O . ASP C 1 166 ? 1.665 27.022 120.831 1.00 46.50 166 ASP C O 1
ATOM 7325 N N . TYR C 1 167 ? 2.040 25.342 122.276 1.00 45.42 167 TYR C N 1
ATOM 7326 C CA . TYR C 1 167 ? 3.434 25.694 122.518 1.00 44.37 167 TYR C CA 1
ATOM 7327 C C . TYR C 1 167 ? 4.368 24.663 121.894 1.00 44.02 167 TYR C C 1
ATOM 7328 O O . TYR C 1 167 ? 4.705 23.652 122.511 1.00 43.81 167 TYR C O 1
ATOM 7337 N N . GLY C 1 168 ? 4.768 24.935 120.653 1.00 43.78 168 GLY C N 1
ATOM 7338 C CA . GLY C 1 168 ? 5.557 24.004 119.855 1.00 43.67 168 GLY C CA 1
ATOM 7339 C C . GLY C 1 168 ? 7.016 23.858 120.244 1.00 43.80 168 GLY C C 1
ATOM 7340 O O . GLY C 1 168 ? 7.549 24.638 121.043 1.00 43.38 168 GLY C O 1
ATOM 7341 N N . TRP C 1 169 ? 7.644 22.835 119.667 1.00 44.20 169 TRP C N 1
ATOM 7342 C CA . TRP C 1 169 ? 9.086 22.575 119.763 1.00 44.72 169 TRP C CA 1
ATOM 7343 C C . TRP C 1 169 ? 9.647 22.549 121.182 1.00 43.71 169 TRP C C 1
ATOM 7344 O O . TRP C 1 169 ? 10.564 23.306 121.518 1.00 43.74 169 TRP C O 1
ATOM 7355 N N . SER C 1 170 ? 9.101 21.658 121.998 1.00 42.23 170 SER C N 1
ATOM 7356 C CA . SER C 1 170 ? 9.583 21.478 123.350 1.00 40.95 170 SER C CA 1
ATOM 7357 C C . SER C 1 170 ? 10.472 20.242 123.404 1.00 40.39 170 SER C C 1
ATOM 7358 O O . SER C 1 170 ? 9.998 19.134 123.667 1.00 40.12 170 SER C O 1
ATOM 7361 N N . SER C 1 171 ? 11.761 20.442 123.137 1.00 39.69 171 SER C N 1
ATOM 7362 C CA . SER C 1 171 ? 12.739 19.357 123.157 1.00 39.26 171 SER C CA 1
ATOM 7363 C C . SER C 1 171 ? 12.794 18.706 124.528 1.00 39.21 171 SER C C 1
ATOM 7364 O O . SER C 1 171 ? 12.829 19.399 125.546 1.00 39.18 171 SER C O 1
ATOM 7367 N N . GLY C 1 172 ? 12.778 17.376 124.537 1.00 39.20 172 GLY C N 1
ATOM 7368 C CA . GLY C 1 172 ? 12.847 16.588 125.766 1.00 39.36 172 GLY C CA 1
ATOM 7369 C C . GLY C 1 172 ? 11.593 16.590 126.621 1.00 39.48 172 GLY C C 1
ATOM 7370 O O . GLY C 1 172 ? 11.631 16.144 127.766 1.00 39.49 172 GLY C O 1
ATOM 7371 N N . CYS C 1 173 ? 10.479 17.060 126.062 1.00 39.77 173 CYS C N 1
ATOM 7372 C CA . CYS C 1 173 ? 9.242 17.262 126.827 1.00 40.00 173 CYS C CA 1
ATOM 7373 C C . CYS C 1 173 ? 8.620 15.995 127.430 1.00 40.39 173 CYS C C 1
ATOM 7374 O O . CYS C 1 173 ? 7.981 16.061 128.487 1.00 40.46 173 CYS C O 1
ATOM 7377 N N . ASP C 1 174 ? 8.813 14.857 126.761 1.00 40.64 174 ASP C N 1
ATOM 7378 C CA . ASP C 1 174 ? 8.349 13.558 127.256 1.00 40.92 174 ASP C CA 1
ATOM 7379 C C . ASP C 1 174 ? 9.029 13.150 128.564 1.00 40.91 174 ASP C C 1
ATOM 7380 O O . ASP C 1 174 ? 8.498 12.327 129.317 1.00 41.18 174 ASP C O 1
ATOM 7385 N N . HIS C 1 175 ? 10.199 13.730 128.825 1.00 40.67 175 HIS C N 1
ATOM 7386 C CA . HIS C 1 175 ? 11.029 13.343 129.966 1.00 40.50 175 HIS C CA 1
ATOM 7387 C C . HIS C 1 175 ? 11.066 14.376 131.094 1.00 40.37 175 HIS C C 1
ATOM 7388 O O . HIS C 1 175 ? 11.749 14.176 132.100 1.00 40.28 175 HIS C O 1
ATOM 7395 N N . ALA C 1 176 ? 10.337 15.476 130.921 1.00 40.17 176 ALA C N 1
ATOM 7396 C CA . ALA C 1 176 ? 10.306 16.549 131.911 1.00 40.13 176 ALA C CA 1
ATOM 7397 C C . ALA C 1 176 ? 9.063 16.475 132.804 1.00 40.16 176 ALA C C 1
ATOM 7398 O O . ALA C 1 176 ? 8.011 15.979 132.393 1.00 40.26 176 ALA C O 1
ATOM 7400 N N . GLU C 1 177 ? 9.198 16.965 134.031 1.00 40.35 177 GLU C N 1
ATOM 7401 C CA . GLU C 1 177 ? 8.077 17.017 134.977 1.00 40.58 177 GLU C CA 1
ATOM 7402 C C . GLU C 1 177 ? 7.396 18.391 134.956 1.00 40.62 177 GLU C C 1
ATOM 7403 O O . GLU C 1 177 ? 6.297 18.557 135.484 1.00 40.90 177 GLU C O 1
ATOM 7409 N N . TYR C 1 178 ? 8.065 19.368 134.346 1.00 40.61 178 TYR C N 1
ATOM 7410 C CA . TYR C 1 178 ? 7.561 20.738 134.253 1.00 40.63 178 TYR C CA 1
ATOM 7411 C C . TYR C 1 178 ? 7.864 21.333 132.882 1.00 40.30 178 TYR C C 1
ATOM 7412 O O . TYR C 1 178 ? 8.698 20.806 132.136 1.00 40.20 178 TYR C O 1
ATOM 7421 N N . ALA C 1 179 ? 7.177 22.425 132.550 1.00 39.80 179 ALA C N 1
ATOM 7422 C CA . ALA C 1 179 ? 7.482 23.182 131.340 1.00 39.34 179 ALA C CA 1
ATOM 7423 C C . ALA C 1 179 ? 7.616 24.666 131.649 1.00 39.13 179 ALA C C 1
ATOM 7424 O O . ALA C 1 179 ? 6.843 25.211 132.440 1.00 39.01 179 ALA C O 1
ATOM 7426 N N . ILE C 1 180 ? 8.616 25.305 131.043 1.00 39.07 180 ILE C N 1
ATOM 7427 C CA . ILE C 1 180 ? 8.718 26.762 131.068 1.00 38.73 180 ILE C CA 1
ATOM 7428 C C . ILE C 1 180 ? 8.126 27.301 129.778 1.00 39.14 180 ILE C C 1
ATOM 7429 O O . ILE C 1 180 ? 8.492 26.888 128.676 1.00 39.11 180 ILE C O 1
ATOM 7434 N N . VAL C 1 181 ? 7.208 28.239 129.937 1.00 39.21 181 VAL C N 1
ATOM 7435 C CA . VAL C 1 181 ? 6.384 28.701 128.851 1.00 39.32 181 VAL C CA 1
ATOM 7436 C C . VAL C 1 181 ? 6.491 30.225 128.757 1.00 39.53 181 VAL C C 1
ATOM 7437 O O . VAL C 1 181 ? 6.431 30.925 129.774 1.00 39.42 181 VAL C O 1
ATOM 7441 N N . GLY C 1 182 ? 6.696 30.726 127.539 1.00 39.76 182 GLY C N 1
ATOM 7442 C CA . GLY C 1 182 ? 6.850 32.161 127.316 1.00 40.37 182 GLY C CA 1
ATOM 7443 C C . GLY C 1 182 ? 5.551 32.816 126.898 1.00 40.96 182 GLY C C 1
ATOM 7444 O O . GLY C 1 182 ? 4.793 32.247 126.120 1.00 41.23 182 GLY C O 1
ATOM 7445 N N . PHE C 1 183 ? 5.290 34.012 127.419 1.00 41.52 183 PHE C N 1
ATOM 7446 C CA . PHE C 1 183 ? 4.097 34.782 127.051 1.00 42.34 183 PHE C CA 1
ATOM 7447 C C . PHE C 1 183 ? 4.311 36.272 127.288 1.00 43.54 183 PHE C C 1
ATOM 7448 O O . PHE C 1 183 ? 5.191 36.667 128.060 1.00 43.44 183 PHE C O 1
ATOM 7456 N N . ASN C 1 184 ? 3.509 37.092 126.613 1.00 45.42 184 ASN C N 1
ATOM 7457 C CA . ASN C 1 184 ? 3.518 38.535 126.827 1.00 47.26 184 ASN C CA 1
ATOM 7458 C C . ASN C 1 184 ? 2.403 38.973 127.763 1.00 48.39 184 ASN C C 1
ATOM 7459 O O . ASN C 1 184 ? 1.242 38.650 127.542 1.00 48.50 184 ASN C O 1
ATOM 7464 N N . ARG C 1 185 ? 2.767 39.695 128.813 1.00 49.98 185 ARG C N 1
ATOM 7465 C CA . ARG C 1 185 ? 1.789 40.399 129.630 1.00 51.61 185 ARG C CA 1
ATOM 7466 C C . ARG C 1 185 ? 1.851 41.862 129.224 1.00 52.89 185 ARG C C 1
ATOM 7467 O O . ARG C 1 185 ? 2.756 42.258 128.485 1.00 53.13 185 ARG C O 1
ATOM 7475 N N . PHE C 1 186 ? 0.893 42.661 129.686 1.00 54.69 186 PHE C N 1
ATOM 7476 C CA . PHE C 1 186 ? 0.805 44.044 129.226 1.00 56.38 186 PHE C CA 1
ATOM 7477 C C . PHE C 1 186 ? 0.876 45.110 130.317 1.00 57.45 186 PHE C C 1
ATOM 7478 O O . PHE C 1 186 ? 0.358 44.936 131.426 1.00 57.72 186 PHE C O 1
ATOM 7486 N N . ASP C 1 187 ? 1.558 46.203 129.973 1.00 58.70 187 ASP C N 1
ATOM 7487 C CA . ASP C 1 187 ? 1.773 47.348 130.864 1.00 59.66 187 ASP C CA 1
ATOM 7488 C C . ASP C 1 187 ? 0.494 48.119 131.193 1.00 60.13 187 ASP C C 1
ATOM 7489 O O . ASP C 1 187 ? -0.590 47.873 130.568 1.00 60.23 187 ASP C O 1
ATOM 7494 N N . ALA C 1 188 ? 0.651 49.036 132.224 1.00 60.70 188 ALA C N 1
ATOM 7495 C CA . ALA C 1 188 ? -0.451 50.234 132.176 1.00 61.16 188 ALA C CA 1
ATOM 7496 C C . ALA C 1 188 ? -0.581 50.765 130.734 1.00 61.37 188 ALA C C 1
ATOM 7497 O O . ALA C 1 188 ? -1.697 50.871 130.210 1.00 61.42 188 ALA C O 1
ATOM 7499 N N . ASP C 1 189 ? 0.559 51.076 130.106 1.00 61.58 189 ASP C N 1
ATOM 7500 C CA . ASP C 1 189 ? 0.596 51.704 128.774 1.00 61.77 189 ASP C CA 1
ATOM 7501 C C . ASP C 1 189 ? 0.171 50.790 127.621 1.00 61.71 189 ASP C C 1
ATOM 7502 O O . ASP C 1 189 ? -0.352 51.265 126.605 1.00 61.73 189 ASP C O 1
ATOM 7507 N N . GLY C 1 190 ? 0.407 49.490 127.769 1.00 61.54 190 GLY C N 1
ATOM 7508 C CA . GLY C 1 190 ? 0.124 48.535 126.696 1.00 61.14 190 GLY C CA 1
ATOM 7509 C C . GLY C 1 190 ? 1.387 48.039 126.015 1.00 60.90 190 GLY C C 1
ATOM 7510 O O . GLY C 1 190 ? 1.331 47.461 124.923 1.00 60.84 190 GLY C O 1
ATOM 7511 N N . ASN C 1 191 ? 2.532 48.283 126.653 1.00 60.53 191 ASN C N 1
ATOM 7512 C CA . ASN C 1 191 ? 3.798 47.705 126.212 1.00 60.09 191 ASN C CA 1
ATOM 7513 C C . ASN C 1 191 ? 3.877 46.250 126.657 1.00 59.56 191 ASN C C 1
ATOM 7514 O O . ASN C 1 191 ? 3.307 45.872 127.690 1.00 59.73 191 ASN C O 1
ATOM 7519 N N . LYS C 1 192 ? 4.590 45.446 125.876 1.00 58.58 192 LYS C N 1
ATOM 7520 C CA . LYS C 1 192 ? 4.781 44.029 126.161 1.00 57.86 192 LYS C CA 1
ATOM 7521 C C . LYS C 1 192 ? 5.717 43.803 127.349 1.00 55.98 192 LYS C C 1
ATOM 7522 O O . LYS C 1 192 ? 6.752 44.463 127.478 1.00 55.98 192 LYS C O 1
ATOM 7528 N N . ILE C 1 193 ? 5.331 42.879 128.222 1.00 53.81 193 ILE C N 1
ATOM 7529 C CA . ILE C 1 193 ? 6.202 42.401 129.289 1.00 51.66 193 ILE C CA 1
ATOM 7530 C C . ILE C 1 193 ? 6.431 40.906 129.074 1.00 49.92 193 ILE C C 1
ATOM 7531 O O . ILE C 1 193 ? 5.606 40.073 129.456 1.00 49.68 193 ILE C O 1
ATOM 7536 N N . TYR C 1 194 ? 7.550 40.581 128.434 1.00 47.81 194 TYR C N 1
ATOM 7537 C CA . TYR C 1 194 ? 7.888 39.200 128.119 1.00 45.85 194 TYR C CA 1
ATOM 7538 C C . TYR C 1 194 ? 8.207 38.431 129.401 1.00 45.03 194 TYR C C 1
ATOM 7539 O O . TYR C 1 194 ? 9.120 38.794 130.152 1.00 44.74 194 TYR C O 1
ATOM 7548 N N . SER C 1 195 ? 7.428 37.379 129.642 1.00 44.09 195 SER C N 1
ATOM 7549 C CA . SER C 1 195 ? 7.447 36.657 130.912 1.00 43.25 195 SER C CA 1
ATOM 7550 C C . SER C 1 195 ? 7.523 35.148 130.722 1.00 42.72 195 SER C C 1
ATOM 7551 O O . SER C 1 195 ? 7.140 34.620 129.678 1.00 42.24 195 SER C O 1
ATOM 7554 N N . PHE C 1 196 ? 8.008 34.463 131.753 1.00 42.48 196 PHE C N 1
ATOM 7555 C CA . PHE C 1 196 ? 8.057 33.007 131.768 1.00 42.52 196 PHE C CA 1
ATOM 7556 C C . PHE C 1 196 ? 7.214 32.442 132.905 1.00 42.27 196 PHE C C 1
ATOM 7557 O O . PHE C 1 196 ? 7.212 32.976 134.014 1.00 42.29 196 PHE C O 1
ATOM 7565 N N . GLY C 1 197 ? 6.496 31.362 132.615 1.00 42.01 197 GLY C N 1
ATOM 7566 C CA . GLY C 1 197 ? 5.711 30.662 133.620 1.00 41.77 197 GLY C CA 1
ATOM 7567 C C . GLY C 1 197 ? 6.133 29.211 133.706 1.00 41.69 197 GLY C C 1
ATOM 7568 O O . GLY C 1 197 ? 6.303 28.555 132.678 1.00 41.65 197 GLY C O 1
ATOM 7569 N N . VAL C 1 198 ? 6.314 28.714 134.929 1.00 41.72 198 VAL C N 1
ATOM 7570 C CA . VAL C 1 198 ? 6.637 27.305 135.147 1.00 41.72 198 VAL C CA 1
ATOM 7571 C C . VAL C 1 198 ? 5.376 26.556 135.569 1.00 41.95 198 VAL C C 1
ATOM 7572 O O . VAL C 1 198 ? 4.737 26.901 136.569 1.00 42.03 198 VAL C O 1
ATOM 7576 N N . ILE C 1 199 ? 5.028 25.536 134.789 1.00 42.05 199 ILE C N 1
ATOM 7577 C CA . ILE C 1 199 ? 3.792 24.776 134.979 1.00 42.18 199 ILE C CA 1
ATOM 7578 C C . ILE C 1 199 ? 4.083 23.274 135.092 1.00 42.60 199 ILE C C 1
ATOM 7579 O O . ILE C 1 199 ? 5.016 22.782 134.464 1.00 42.59 199 ILE C O 1
ATOM 7584 N N . PRO C 1 200 ? 3.298 22.545 135.910 1.00 43.10 200 PRO C N 1
ATOM 7585 C CA . PRO C 1 200 ? 3.529 21.103 136.026 1.00 43.57 200 PRO C CA 1
ATOM 7586 C C . PRO C 1 200 ? 3.009 20.290 134.844 1.00 44.00 200 PRO C C 1
ATOM 7587 O O . PRO C 1 200 ? 2.091 20.722 134.139 1.00 44.09 200 PRO C O 1
ATOM 7591 N N . ARG C 1 201 ? 3.600 19.111 134.657 1.00 44.57 201 ARG C N 1
ATOM 7592 C CA . ARG C 1 201 ? 3.228 18.160 133.602 1.00 45.27 201 ARG C CA 1
ATOM 7593 C C . ARG C 1 201 ? 1.710 17.907 133.499 1.00 45.67 201 ARG C C 1
ATOM 7594 O O . ARG C 1 201 ? 1.183 17.692 132.407 1.00 45.89 201 ARG C O 1
ATOM 7602 N N . SER C 1 202 ? 1.020 17.958 134.636 1.00 46.18 202 SER C N 1
ATOM 7603 C CA . SER C 1 202 ? -0.424 17.718 134.702 1.00 46.40 202 SER C CA 1
ATOM 7604 C C . SER C 1 202 ? -1.271 18.837 134.083 1.00 46.35 202 SER C C 1
ATOM 7605 O O . SER C 1 202 ? -2.460 18.639 133.823 1.00 46.35 202 SER C O 1
ATOM 7608 N N . ASP C 1 203 ? -0.660 19.999 133.848 1.00 46.20 203 ASP C N 1
ATOM 7609 C CA . ASP C 1 203 ? -1.375 21.172 133.328 1.00 46.03 203 ASP C CA 1
ATOM 7610 C C . ASP C 1 203 ? -1.403 21.285 131.801 1.00 45.58 203 ASP C C 1
ATOM 7611 O O . ASP C 1 203 ? -2.047 22.181 131.253 1.00 45.58 203 ASP C O 1
ATOM 7616 N N . TYR C 1 204 ? -0.709 20.383 131.115 1.00 45.08 204 TYR C N 1
ATOM 7617 C CA . TYR C 1 204 ? -0.655 20.423 129.653 1.00 44.58 204 TYR C CA 1
ATOM 7618 C C . TYR C 1 204 ? -0.630 19.035 129.027 1.00 44.63 204 TYR C C 1
ATOM 7619 O O . TYR C 1 204 ? -0.261 18.050 129.674 1.00 44.44 204 TYR C O 1
ATOM 7628 N N . GLU C 1 205 ? -1.034 18.977 127.763 1.00 44.84 205 GLU C N 1
ATOM 7629 C CA . GLU C 1 205 ? -1.000 17.760 126.966 1.00 45.66 205 GLU C CA 1
ATOM 7630 C C . GLU C 1 205 ? 0.164 17.844 125.978 1.00 44.68 205 GLU C C 1
ATOM 7631 O O . GLU C 1 205 ? 0.353 18.868 125.315 1.00 44.77 205 GLU C O 1
ATOM 7637 N N . ILE C 1 206 ? 0.950 16.775 125.892 1.00 44.02 206 ILE C N 1
ATOM 7638 C CA . ILE C 1 206 ? 1.975 16.677 124.860 1.00 43.14 206 ILE C CA 1
ATOM 7639 C C . ILE C 1 206 ? 1.335 16.112 123.602 1.00 43.13 206 ILE C C 1
ATOM 7640 O O . ILE C 1 206 ? 0.921 14.951 123.572 1.00 42.97 206 ILE C O 1
ATOM 7645 N N . VAL C 1 207 ? 1.247 16.952 122.576 1.00 42.95 207 VAL C N 1
ATOM 7646 C CA . VAL C 1 207 ? 0.727 16.550 121.275 1.00 42.90 207 VAL C CA 1
ATOM 7647 C C . VAL C 1 207 ? 1.906 16.159 120.388 1.00 42.84 207 VAL C C 1
ATOM 7648 O O . VAL C 1 207 ? 2.827 16.951 120.177 1.00 42.80 207 VAL C O 1
ATOM 7652 N N . ASP C 1 208 ? 1.877 14.927 119.889 1.00 42.63 208 ASP C N 1
ATOM 7653 C CA . ASP C 1 208 ? 2.975 14.400 119.094 1.00 42.35 208 ASP C CA 1
ATOM 7654 C C . ASP C 1 208 ? 2.860 14.776 117.612 1.00 41.97 208 ASP C C 1
ATOM 7655 O O . ASP C 1 208 ? 2.318 14.025 116.799 1.00 41.98 208 ASP C O 1
ATOM 7660 N N . ASN C 1 209 ? 3.389 15.950 117.284 1.00 41.35 209 ASN C N 1
ATOM 7661 C CA . ASN C 1 209 ? 3.449 16.436 115.917 1.00 40.78 209 ASN C CA 1
ATOM 7662 C C . ASN C 1 209 ? 4.901 16.556 115.435 1.00 40.10 209 ASN C C 1
ATOM 7663 O O . ASN C 1 209 ? 5.185 17.228 114.445 1.00 40.30 209 ASN C O 1
ATOM 7668 N N . TRP C 1 210 ? 5.812 15.894 116.146 1.00 39.07 210 TRP C N 1
ATOM 7669 C CA . TRP C 1 210 ? 7.240 16.004 115.873 1.00 38.14 210 TRP C CA 1
ATOM 7670 C C . TRP C 1 210 ? 7.675 15.101 114.718 1.00 37.99 210 TRP C C 1
ATOM 7671 O O . TRP C 1 210 ? 8.116 13.966 114.921 1.00 37.83 210 TRP C O 1
ATOM 7682 N N . TYR C 1 211 ? 7.530 15.620 113.504 1.00 37.87 211 TYR C N 1
ATOM 7683 C CA . TYR C 1 211 ? 7.961 14.919 112.303 1.00 37.92 211 TYR C CA 1
ATOM 7684 C C . TYR C 1 211 ? 8.912 15.818 111.518 1.00 37.83 211 TYR C C 1
ATOM 7685 O O . TYR C 1 211 ? 8.494 16.650 110.702 1.00 37.95 211 TYR C O 1
ATOM 7694 N N . ALA C 1 212 ? 10.199 15.647 111.806 1.00 37.66 212 ALA C N 1
ATOM 7695 C CA . ALA C 1 212 ? 11.242 16.528 111.308 1.00 37.68 212 ALA C CA 1
ATOM 7696 C C . ALA C 1 212 ? 12.334 15.758 110.574 1.00 37.70 212 ALA C C 1
ATOM 7697 O O . ALA C 1 212 ? 12.380 14.524 110.621 1.00 37.76 212 ALA C O 1
ATOM 7699 N N . GLN C 1 213 ? 13.213 16.505 109.911 1.00 37.69 213 GLN C N 1
ATOM 7700 C CA . GLN C 1 213 ? 14.293 15.941 109.108 1.00 37.66 213 GLN C CA 1
ATOM 7701 C C . GLN C 1 213 ? 15.666 16.077 109.758 1.00 37.63 213 GLN C C 1
ATOM 7702 O O . GLN C 1 213 ? 16.687 15.817 109.125 1.00 37.92 213 GLN C O 1
ATOM 7708 N N . ALA C 1 214 ? 15.680 16.483 111.023 1.00 37.61 214 ALA C N 1
ATOM 7709 C CA . ALA C 1 214 ? 16.918 16.622 111.788 1.00 37.59 214 ALA C CA 1
ATOM 7710 C C . ALA C 1 214 ? 16.609 16.552 113.272 1.00 37.71 214 ALA C C 1
ATOM 7711 O O . ALA C 1 214 ? 15.453 16.736 113.676 1.00 37.75 214 ALA C O 1
ATOM 7713 N N . ILE C 1 215 ? 17.645 16.290 114.072 1.00 37.91 215 ILE C N 1
ATOM 7714 C CA . ILE C 1 215 ? 17.528 16.078 115.524 1.00 37.99 215 ILE C CA 1
ATOM 7715 C C . ILE C 1 215 ? 16.215 15.378 115.909 1.00 38.13 215 ILE C C 1
ATOM 7716 O O . ILE C 1 215 ? 15.516 15.791 116.840 1.00 38.34 215 ILE C O 1
ATOM 7721 N N . LYS C 1 216 ? 15.898 14.308 115.179 1.00 38.17 216 LYS C N 1
ATOM 7722 C CA . LYS C 1 216 ? 14.622 13.607 115.325 1.00 38.22 216 LYS C CA 1
ATOM 7723 C C . LYS C 1 216 ? 14.424 13.108 116.748 1.00 38.31 216 LYS C C 1
ATOM 7724 O O . LYS C 1 216 ? 13.326 13.194 117.305 1.00 38.51 216 LYS C O 1
ATOM 7730 N N . SER C 1 217 ? 15.513 12.624 117.339 1.00 38.27 217 SER C N 1
ATOM 7731 C CA . SER C 1 217 ? 15.510 12.081 118.687 1.00 37.99 217 SER C CA 1
ATOM 7732 C C . SER C 1 217 ? 15.367 13.124 119.793 1.00 37.97 217 SER C C 1
ATOM 7733 O O . SER C 1 217 ? 15.354 12.768 120.962 1.00 37.84 217 SER C O 1
ATOM 7736 N N . SER C 1 218 ? 15.263 14.404 119.440 1.00 38.03 218 SER C N 1
ATOM 7737 C CA . SER C 1 218 ? 15.080 15.441 120.458 1.00 38.22 218 SER C CA 1
ATOM 7738 C C . SER C 1 218 ? 13.668 15.414 121.067 1.00 38.30 218 SER C C 1
ATOM 7739 O O . SER C 1 218 ? 13.456 15.894 122.185 1.00 38.20 218 SER C O 1
ATOM 7742 N N . GLY C 1 219 ? 12.718 14.837 120.331 1.00 38.52 219 GLY C N 1
ATOM 7743 C CA . GLY C 1 219 ? 11.326 14.748 120.777 1.00 38.49 219 GLY C CA 1
ATOM 7744 C C . GLY C 1 219 ? 10.750 16.123 121.024 1.00 38.64 219 GLY C C 1
ATOM 7745 O O . GLY C 1 219 ? 10.185 16.386 122.086 1.00 38.55 219 GLY C O 1
ATOM 7746 N N . SER C 1 220 ? 10.918 17.003 120.042 1.00 38.81 220 SER C N 1
ATOM 7747 C CA . SER C 1 220 ? 10.506 18.399 120.158 1.00 39.22 220 SER C CA 1
ATOM 7748 C C . SER C 1 220 ? 9.021 18.557 119.831 1.00 39.55 220 SER C C 1
ATOM 7749 O O . SER C 1 220 ? 8.635 19.278 118.906 1.00 39.25 220 SER C O 1
ATOM 7752 N N . LYS C 1 221 ? 8.201 17.870 120.620 1.00 40.29 221 LYS C N 1
ATOM 7753 C CA . LYS C 1 221 ? 6.759 17.845 120.441 1.00 41.03 221 LYS C CA 1
ATOM 7754 C C . LYS C 1 221 ? 6.118 19.113 120.995 1.00 41.72 221 LYS C C 1
ATOM 7755 O O . LYS C 1 221 ? 6.787 19.954 121.592 1.00 41.53 221 LYS C O 1
ATOM 7761 N N . MET C 1 222 ? 4.816 19.248 120.781 1.00 42.85 222 MET C N 1
ATOM 7762 C CA . MET C 1 222 ? 4.101 20.461 121.135 1.00 44.44 222 MET C CA 1
ATOM 7763 C C . MET C 1 222 ? 3.385 20.315 122.478 1.00 43.54 222 MET C C 1
ATOM 7764 O O . MET C 1 222 ? 2.906 19.233 122.819 1.00 43.37 222 MET C O 1
ATOM 7769 N N . LEU C 1 223 ? 3.313 21.411 123.228 1.00 43.53 223 LEU C N 1
ATOM 7770 C CA . LEU C 1 223 ? 2.578 21.444 124.496 1.00 43.51 223 LEU C CA 1
ATOM 7771 C C . LEU C 1 223 ? 1.258 22.190 124.330 1.00 43.96 223 LEU C C 1
ATOM 7772 O O . LEU C 1 223 ? 1.243 23.362 123.951 1.00 43.81 223 LEU C O 1
ATOM 7777 N N . LYS C 1 224 ? 0.153 21.500 124.598 1.00 44.74 224 LYS C N 1
ATOM 7778 C CA . LYS C 1 224 ? -1.173 22.106 124.486 1.00 45.74 224 LYS C CA 1
ATOM 7779 C C . LYS C 1 224 ? -1.686 22.590 125.836 1.00 45.46 224 LYS C C 1
ATOM 7780 O O . LYS C 1 224 ? -1.885 21.798 126.756 1.00 45.27 224 LYS C O 1
ATOM 7786 N N . LEU C 1 225 ? -1.894 23.900 125.931 1.00 45.51 225 LEU C N 1
ATOM 7787 C CA . LEU C 1 225 ? -2.345 24.540 127.158 1.00 45.60 225 LEU C CA 1
ATOM 7788 C C . LEU C 1 225 ? -3.785 25.023 126.998 1.00 46.02 225 LEU C C 1
ATOM 7789 O O . LEU C 1 225 ? -4.074 25.879 126.159 1.00 45.90 225 LEU C O 1
ATOM 7794 N N . VAL C 1 226 ? -4.679 24.445 127.796 1.00 46.53 226 VAL C N 1
ATOM 7795 C CA . VAL C 1 226 ? -6.089 24.829 127.814 1.00 47.08 226 VAL C CA 1
ATOM 7796 C C . VAL C 1 226 ? -6.441 25.417 129.185 1.00 47.04 226 VAL C C 1
ATOM 7797 O O . VAL C 1 226 ? -6.434 24.708 130.194 1.00 46.89 226 VAL C O 1
ATOM 7801 N N . ASN C 1 227 ? -6.728 26.719 129.200 1.00 47.28 227 ASN C N 1
ATOM 7802 C CA . ASN C 1 227 ? -7.072 27.474 130.407 1.00 47.64 227 ASN C CA 1
ATOM 7803 C C . ASN C 1 227 ? -6.194 27.123 131.600 1.00 47.08 227 ASN C C 1
ATOM 7804 O O . ASN C 1 227 ? -6.686 26.732 132.659 1.00 47.19 227 ASN C O 1
ATOM 7809 N N . VAL C 1 228 ? -4.885 27.251 131.405 1.00 46.50 228 VAL C N 1
ATOM 7810 C CA . VAL C 1 228 ? -3.917 26.930 132.443 1.00 45.42 228 VAL C CA 1
ATOM 7811 C C . VAL C 1 228 ? -3.765 28.137 133.351 1.00 44.79 228 VAL C C 1
ATOM 7812 O O . VAL C 1 228 ? -3.405 29.221 132.893 1.00 44.60 228 VAL C O 1
ATOM 7816 N N . PHE C 1 229 ? -4.063 27.948 134.636 1.00 43.91 229 PHE C N 1
ATOM 7817 C CA . PHE C 1 229 ? -3.822 28.994 135.617 1.00 42.86 229 PHE C CA 1
ATOM 7818 C C . PHE C 1 229 ? -2.379 28.935 136.096 1.00 42.94 229 PHE C C 1
ATOM 7819 O O . PHE C 1 229 ? -1.910 27.896 136.566 1.00 42.93 229 PHE C O 1
ATOM 7827 N N . ILE C 1 230 ? -1.678 30.055 135.961 1.00 43.07 230 ILE C N 1
ATOM 7828 C CA . ILE C 1 230 ? -0.331 30.185 136.501 1.00 42.92 230 ILE C CA 1
ATOM 7829 C C . ILE C 1 230 ? -0.340 31.266 137.575 1.00 43.40 230 ILE C C 1
ATOM 7830 O O . ILE C 1 230 ? -0.579 32.436 137.270 1.00 43.13 230 ILE C O 1
ATOM 7835 N N . PRO C 1 231 ? -0.097 30.870 138.840 1.00 43.91 231 PRO C N 1
ATOM 7836 C CA . PRO C 1 231 ? 0.007 31.817 139.947 1.00 44.59 231 PRO C CA 1
ATOM 7837 C C . PRO C 1 231 ? 1.250 32.703 139.845 1.00 45.17 231 PRO C C 1
ATOM 7838 O O . PRO C 1 231 ? 2.283 32.275 139.322 1.00 45.23 231 PRO C O 1
ATOM 7842 N N . GLU C 1 232 ? 1.132 33.922 140.369 1.00 45.70 232 GLU C N 1
ATOM 7843 C CA . GLU C 1 232 ? 2.155 34.961 140.266 1.00 46.24 232 GLU C CA 1
ATOM 7844 C C . GLU C 1 232 ? 3.567 34.506 140.659 1.00 45.99 232 GLU C C 1
ATOM 7845 O O . GLU C 1 232 ? 4.545 34.899 140.014 1.00 45.76 232 GLU C O 1
ATOM 7851 N N . TYR C 1 233 ? 3.665 33.677 141.701 1.00 45.74 233 TYR C N 1
ATOM 7852 C CA . TYR C 1 233 ? 4.961 33.209 142.211 1.00 45.54 233 TYR C CA 1
ATOM 7853 C C . TYR C 1 233 ? 5.672 32.239 141.253 1.00 45.52 233 TYR C C 1
ATOM 7854 O O . TYR C 1 233 ? 6.838 31.897 141.456 1.00 45.23 233 TYR C O 1
ATOM 7863 N N . ARG C 1 234 ? 4.958 31.802 140.219 1.00 45.64 234 ARG C N 1
ATOM 7864 C CA . ARG C 1 234 ? 5.531 30.925 139.201 1.00 45.94 234 ARG C CA 1
ATOM 7865 C C . ARG C 1 234 ? 5.725 31.660 137.871 1.00 45.60 234 ARG C C 1
ATOM 7866 O O . ARG C 1 234 ? 5.898 31.036 136.827 1.00 45.52 234 ARG C O 1
ATOM 7874 N N . ILE C 1 235 ? 5.707 32.992 137.935 1.00 45.57 235 ILE C N 1
ATOM 7875 C CA . ILE C 1 235 ? 5.927 33.859 136.775 1.00 45.38 235 ILE C CA 1
ATOM 7876 C C . ILE C 1 235 ? 7.109 34.801 137.037 1.00 45.61 235 ILE C C 1
ATOM 7877 O O . ILE C 1 235 ? 7.142 35.489 138.055 1.00 45.55 235 ILE C O 1
ATOM 7882 N N . SER C 1 236 ? 8.073 34.815 136.121 1.00 45.92 236 SER C N 1
ATOM 7883 C CA . SER C 1 236 ? 9.191 35.765 136.161 1.00 46.30 236 SER C CA 1
ATOM 7884 C C . SER C 1 236 ? 9.301 36.548 134.854 1.00 46.32 236 SER C C 1
ATOM 7885 O O . SER C 1 236 ? 9.075 36.003 133.779 1.00 46.27 236 SER C O 1
ATOM 7888 N N . LYS C 1 237 ? 9.647 37.827 134.962 1.00 46.48 237 LYS C N 1
ATOM 7889 C CA . LYS C 1 237 ? 9.937 38.661 133.807 1.00 46.72 237 LYS C CA 1
ATOM 7890 C C . LYS C 1 237 ? 11.288 38.259 133.229 1.00 46.22 237 LYS C C 1
ATOM 7891 O O . LYS C 1 237 ? 12.248 38.043 133.980 1.00 45.78 237 LYS C O 1
ATOM 7897 N N . ALA C 1 238 ? 11.356 38.158 131.900 1.00 45.77 238 ALA C N 1
ATOM 7898 C CA . ALA C 1 238 ? 12.599 37.810 131.203 1.00 45.49 238 ALA C CA 1
ATOM 7899 C C . ALA C 1 238 ? 13.705 38.826 131.473 1.00 45.26 238 ALA C C 1
ATOM 7900 O O . ALA C 1 238 ? 14.847 38.450 131.737 1.00 45.07 238 ALA C O 1
ATOM 7902 N N . LYS C 1 239 ? 13.345 40.108 131.417 1.00 45.21 239 LYS C N 1
ATOM 7903 C CA . LYS C 1 239 ? 14.274 41.210 131.656 1.00 45.45 239 LYS C CA 1
ATOM 7904 C C . LYS C 1 239 ? 14.856 41.176 133.079 1.00 44.85 239 LYS C C 1
ATOM 7905 O O . LYS C 1 239 ? 16.025 41.502 133.279 1.00 44.61 239 LYS C O 1
ATOM 7911 N N . ASP C 1 240 ? 14.037 40.772 134.050 1.00 44.29 240 ASP C N 1
ATOM 7912 C CA . ASP C 1 240 ? 14.484 40.594 135.434 1.00 43.94 240 ASP C CA 1
ATOM 7913 C C . ASP C 1 240 ? 15.573 39.528 135.551 1.00 43.62 240 ASP C C 1
ATOM 7914 O O . ASP C 1 240 ? 16.516 39.676 136.326 1.00 43.34 240 ASP C O 1
ATOM 7919 N N . MET C 1 241 ? 15.433 38.461 134.771 1.00 43.46 241 MET C N 1
ATOM 7920 C CA . MET C 1 241 ? 16.393 37.358 134.775 1.00 43.66 241 MET C CA 1
ATOM 7921 C C . MET C 1 241 ? 17.608 37.638 133.879 1.00 43.24 241 MET C C 1
ATOM 7922 O O . MET C 1 241 ? 18.569 36.870 133.862 1.00 42.85 241 MET C O 1
ATOM 7927 N N . MET C 1 242 ? 17.552 38.737 133.133 1.00 43.33 242 MET C N 1
ATOM 7928 C CA . MET C 1 242 ? 18.703 39.208 132.371 1.00 43.65 242 MET C CA 1
ATOM 7929 C C . MET C 1 242 ? 19.534 40.161 133.220 1.00 44.45 242 MET C C 1
ATOM 7930 O O . MET C 1 242 ? 20.742 40.295 133.000 1.00 44.45 242 MET C O 1
ATOM 7935 N N . GLU C 1 243 ? 18.885 40.807 134.189 1.00 45.42 243 GLU C N 1
ATOM 7936 C CA . GLU C 1 243 ? 19.477 41.937 134.912 1.00 47.10 243 GLU C CA 1
ATOM 7937 C C . GLU C 1 243 ? 19.648 41.741 136.429 1.00 47.07 243 GLU C C 1
ATOM 7938 O O . GLU C 1 243 ? 19.999 42.687 137.144 1.00 47.11 243 GLU C O 1
ATOM 7944 N N . GLY C 1 244 ? 19.421 40.518 136.906 1.00 47.50 244 GLY C N 1
ATOM 7945 C CA . GLY C 1 244 ? 19.537 40.206 138.330 1.00 48.01 244 GLY C CA 1
ATOM 7946 C C . GLY C 1 244 ? 18.511 40.926 139.186 1.00 48.43 244 GLY C C 1
ATOM 7947 O O . GLY C 1 244 ? 18.854 41.531 140.206 1.00 48.52 244 GLY C O 1
ATOM 7948 N N . LYS C 1 245 ? 17.250 40.860 138.765 1.00 48.64 245 LYS C N 1
ATOM 7949 C CA . LYS C 1 245 ? 16.164 41.561 139.444 1.00 49.09 245 LYS C CA 1
ATOM 7950 C C . LYS C 1 245 ? 14.959 40.659 139.718 1.00 48.56 245 LYS C C 1
ATOM 7951 O O . LYS C 1 245 ? 13.919 41.125 140.189 1.00 48.46 245 LYS C O 1
ATOM 7957 N N . SER C 1 246 ? 15.110 39.369 139.430 1.00 48.03 246 SER C N 1
ATOM 7958 C CA . SER C 1 246 ? 14.037 38.407 139.646 1.00 47.48 246 SER C CA 1
ATOM 7959 C C . SER C 1 246 ? 13.927 38.001 141.119 1.00 47.23 246 SER C C 1
ATOM 7960 O O . SER C 1 246 ? 14.782 38.355 141.935 1.00 47.32 246 SER C O 1
ATOM 7963 N N . ALA C 1 247 ? 12.867 37.263 141.443 1.00 46.84 247 ALA C N 1
ATOM 7964 C CA . ALA C 1 247 ? 12.547 36.883 142.819 1.00 46.69 247 ALA C CA 1
ATOM 7965 C C . ALA C 1 247 ? 13.645 36.049 143.488 1.00 46.58 247 ALA C C 1
ATOM 7966 O O . ALA C 1 247 ? 13.818 36.110 144.704 1.00 46.49 247 ALA C O 1
ATOM 7968 N N . GLY C 1 248 ? 14.381 35.284 142.682 1.00 46.57 248 GLY C N 1
ATOM 7969 C CA . GLY C 1 248 ? 15.425 34.400 143.184 1.00 46.46 248 GLY C CA 1
ATOM 7970 C C . GLY C 1 248 ? 16.822 34.986 143.241 1.00 46.57 248 GLY C C 1
ATOM 7971 O O . GLY C 1 248 ? 17.766 34.290 143.618 1.00 46.47 248 GLY C O 1
ATOM 7972 N N . PHE C 1 249 ? 16.967 36.256 142.863 1.00 46.87 249 PHE C N 1
ATOM 7973 C CA . PHE C 1 249 ? 18.264 36.928 142.945 1.00 47.36 249 PHE C CA 1
ATOM 7974 C C . PHE C 1 249 ? 18.740 37.000 144.396 1.00 47.52 249 PHE C C 1
ATOM 7975 O O . PHE C 1 249 ? 17.965 37.332 145.298 1.00 47.41 249 PHE C O 1
ATOM 7983 N N . GLY C 1 250 ? 20.010 36.667 144.607 1.00 47.78 250 GLY C N 1
ATOM 7984 C CA . GLY C 1 250 ? 20.628 36.749 145.927 1.00 48.27 250 GLY C CA 1
ATOM 7985 C C . GLY C 1 250 ? 20.426 35.541 146.821 1.00 48.52 250 GLY C C 1
ATOM 7986 O O . GLY C 1 250 ? 20.912 35.526 147.954 1.00 48.48 250 GLY C O 1
ATOM 7987 N N . LEU C 1 251 ? 19.718 34.530 146.319 1.00 48.90 251 LEU C N 1
ATOM 7988 C CA . LEU C 1 251 ? 19.436 33.317 147.091 1.00 49.25 251 LEU C CA 1
ATOM 7989 C C . LEU C 1 251 ? 20.689 32.502 147.375 1.00 49.45 251 LEU C C 1
ATOM 7990 O O . LEU C 1 251 ? 20.804 31.877 148.437 1.00 49.61 251 LEU C O 1
ATOM 7995 N N . TYR C 1 252 ? 21.620 32.513 146.423 1.00 49.55 252 TYR C N 1
ATOM 7996 C CA . TYR C 1 252 ? 22.831 31.704 146.510 1.00 49.64 252 TYR C CA 1
ATOM 7997 C C . TYR C 1 252 ? 24.076 32.586 146.396 1.00 49.72 252 TYR C C 1
ATOM 7998 O O . TYR C 1 252 ? 24.660 32.704 145.316 1.00 49.68 252 TYR C O 1
ATOM 8007 N N . PRO C 1 253 ? 24.483 33.209 147.522 1.00 49.68 253 PRO C N 1
ATOM 8008 C CA . PRO C 1 253 ? 25.518 34.248 147.543 1.00 49.52 253 PRO C CA 1
ATOM 8009 C C . PRO C 1 253 ? 26.926 33.734 147.249 1.00 49.18 253 PRO C C 1
ATOM 8010 O O . PRO C 1 253 ? 27.812 34.530 146.941 1.00 48.77 253 PRO C O 1
ATOM 8014 N N . ASP C 1 254 ? 27.119 32.420 147.348 1.00 49.03 254 ASP C N 1
ATOM 8015 C CA . ASP C 1 254 ? 28.410 31.798 147.055 1.00 49.04 254 ASP C CA 1
ATOM 8016 C C . ASP C 1 254 ? 28.477 31.243 145.631 1.00 48.04 254 ASP C C 1
ATOM 8017 O O . ASP C 1 254 ? 29.514 30.731 145.207 1.00 47.86 254 ASP C O 1
ATOM 8022 N N . SER C 1 255 ? 27.370 31.358 144.900 1.00 46.89 255 SER C N 1
ATOM 8023 C CA . SER C 1 255 ? 27.265 30.794 143.551 1.00 45.80 255 SER C CA 1
ATOM 8024 C C . SER C 1 255 ? 28.155 31.491 142.538 1.00 45.06 255 SER C C 1
ATOM 8025 O O . SER C 1 255 ? 28.207 32.720 142.477 1.00 45.01 255 SER C O 1
ATOM 8028 N N . LYS C 1 256 ? 28.851 30.688 141.744 1.00 44.22 256 LYS C N 1
ATOM 8029 C CA . LYS C 1 256 ? 29.678 31.204 140.656 1.00 43.66 256 LYS C CA 1
ATOM 8030 C C . LYS C 1 256 ? 28.914 31.283 139.332 1.00 42.20 256 LYS C C 1
ATOM 8031 O O . LYS C 1 256 ? 29.482 31.683 138.315 1.00 42.25 256 LYS C O 1
ATOM 8037 N N . ILE C 1 257 ? 27.634 30.907 139.341 1.00 40.71 257 ILE C N 1
ATOM 8038 C CA . ILE C 1 257 ? 26.867 30.807 138.085 1.00 38.99 257 ILE C CA 1
ATOM 8039 C C . ILE C 1 257 ? 25.521 31.551 138.027 1.00 38.62 257 ILE C C 1
ATOM 8040 O O . ILE C 1 257 ? 25.041 31.845 136.934 1.00 38.40 257 ILE C O 1
ATOM 8045 N N . PHE C 1 258 ? 24.907 31.848 139.172 1.00 37.95 258 PHE C N 1
ATOM 8046 C CA . PHE C 1 258 ? 23.554 32.438 139.152 1.00 37.52 258 PHE C CA 1
ATOM 8047 C C . PHE C 1 258 ? 23.492 33.969 139.059 1.00 37.74 258 PHE C C 1
ATOM 8048 O O . PHE C 1 258 ? 22.442 34.526 138.738 1.00 37.57 258 PHE C O 1
ATOM 8056 N N . TYR C 1 259 ? 24.608 34.641 139.332 1.00 38.07 259 TYR C N 1
ATOM 8057 C CA . TYR C 1 259 ? 24.693 36.096 139.191 1.00 38.65 259 TYR C CA 1
ATOM 8058 C C . TYR C 1 259 ? 25.133 36.448 137.770 1.00 38.42 259 TYR C C 1
ATOM 8059 O O . TYR C 1 259 ? 26.266 36.891 137.541 1.00 38.71 259 TYR C O 1
ATOM 8068 N N . THR C 1 260 ? 24.216 36.246 136.826 1.00 37.98 260 THR C N 1
ATOM 8069 C CA . THR C 1 260 ? 24.490 36.323 135.397 1.00 37.57 260 THR C CA 1
ATOM 8070 C C . THR C 1 260 ? 23.144 36.335 134.648 1.00 37.08 260 THR C C 1
ATOM 8071 O O . THR C 1 260 ? 22.137 35.890 135.201 1.00 37.06 260 THR C O 1
ATOM 8075 N N . PRO C 1 261 ? 23.103 36.890 133.414 1.00 36.53 261 PRO C N 1
ATOM 8076 C CA . PRO C 1 261 ? 21.896 36.791 132.577 1.00 35.97 261 PRO C CA 1
ATOM 8077 C C . PRO C 1 261 ? 21.500 35.341 132.284 1.00 35.53 261 PRO C C 1
ATOM 8078 O O . PRO C 1 261 ? 22.370 34.502 132.052 1.00 35.51 261 PRO C O 1
ATOM 8082 N N . TYR C 1 262 ? 20.197 35.059 132.294 1.00 34.98 262 TYR C N 1
ATOM 8083 C CA . TYR C 1 262 ? 19.689 33.693 132.110 1.00 34.43 262 TYR C CA 1
ATOM 8084 C C . TYR C 1 262 ? 19.933 33.178 130.687 1.00 34.75 262 TYR C C 1
ATOM 8085 O O . TYR C 1 262 ? 20.318 32.021 130.495 1.00 35.05 262 TYR C O 1
ATOM 8094 N N . ARG C 1 263 ? 19.713 34.052 129.701 1.00 34.82 263 ARG C N 1
ATOM 8095 C CA . ARG C 1 263 ? 19.607 33.663 128.300 1.00 34.82 263 ARG C CA 1
ATOM 8096 C C . ARG C 1 263 ? 20.861 33.017 127.699 1.00 34.94 263 ARG C C 1
ATOM 8097 O O . ARG C 1 263 ? 20.743 32.027 126.965 1.00 35.16 263 ARG C O 1
ATOM 8105 N N . PRO C 1 264 ? 22.055 33.593 127.962 1.00 34.79 264 PRO C N 1
ATOM 8106 C CA . PRO C 1 264 ? 23.295 32.967 127.491 1.00 34.80 264 PRO C CA 1
ATOM 8107 C C . PRO C 1 264 ? 23.508 31.525 127.977 1.00 35.19 264 PRO C C 1
ATOM 8108 O O . PRO C 1 264 ? 24.088 30.721 127.245 1.00 35.28 264 PRO C O 1
ATOM 8112 N N . TYR C 1 265 ? 23.048 31.200 129.185 1.00 35.33 265 TYR C N 1
ATOM 8113 C CA . TYR C 1 265 ? 23.101 29.819 129.669 1.00 35.40 265 TYR C CA 1
ATOM 8114 C C . TYR C 1 265 ? 22.009 28.970 129.031 1.00 36.11 265 TYR C C 1
ATOM 8115 O O . TYR C 1 265 ? 22.277 27.843 128.611 1.00 36.40 265 TYR C O 1
ATOM 8124 N N . PHE C 1 266 ? 20.789 29.512 128.957 1.00 36.77 266 PHE C N 1
ATOM 8125 C CA . PHE C 1 266 ? 19.662 28.818 128.329 1.00 37.38 266 PHE C CA 1
ATOM 8126 C C . PHE C 1 266 ? 20.046 28.292 126.954 1.00 37.70 266 PHE C C 1
ATOM 8127 O O . PHE C 1 266 ? 19.848 27.113 126.645 1.00 37.99 266 PHE C O 1
ATOM 8135 N N . ALA C 1 267 ? 20.614 29.181 126.145 1.00 37.79 267 ALA C N 1
ATOM 8136 C CA . ALA C 1 267 ? 20.833 28.928 124.736 1.00 37.85 267 ALA C CA 1
ATOM 8137 C C . ALA C 1 267 ? 22.245 28.435 124.401 1.00 37.86 267 ALA C C 1
ATOM 8138 O O . ALA C 1 267 ? 22.595 28.328 123.234 1.00 38.02 267 ALA C O 1
ATOM 8140 N N . SER C 1 268 ? 23.043 28.126 125.423 1.00 37.85 268 SER C N 1
ATOM 8141 C CA . SER C 1 268 ? 24.442 27.714 125.232 1.00 37.60 268 SER C CA 1
ATOM 8142 C C . SER C 1 268 ? 24.624 26.368 124.518 1.00 37.48 268 SER C C 1
ATOM 8143 O O . SER C 1 268 ? 25.693 26.091 123.968 1.00 37.80 268 SER C O 1
ATOM 8146 N N . GLY C 1 269 ? 23.586 25.537 124.538 1.00 37.19 269 GLY C N 1
ATOM 8147 C CA . GLY C 1 269 ? 23.682 24.173 124.032 1.00 36.50 269 GLY C CA 1
ATOM 8148 C C . GLY C 1 269 ? 23.584 24.036 122.526 1.00 36.02 269 GLY C C 1
ATOM 8149 O O . GLY C 1 269 ? 24.068 23.054 121.966 1.00 36.40 269 GLY C O 1
ATOM 8150 N N . PHE C 1 270 ? 22.965 25.013 121.867 1.00 35.49 270 PHE C N 1
ATOM 8151 C CA . PHE C 1 270 ? 22.762 24.955 120.420 1.00 35.07 270 PHE C CA 1
ATOM 8152 C C . PHE C 1 270 ? 24.092 24.879 119.668 1.00 34.58 270 PHE C C 1
ATOM 8153 O O . PHE C 1 270 ? 24.259 24.033 118.784 1.00 34.52 270 PHE C O 1
ATOM 8161 N N . SER C 1 271 ? 25.028 25.757 120.034 1.00 33.74 271 SER C N 1
ATOM 8162 C CA . SER C 1 271 ? 26.351 25.788 119.409 1.00 33.00 271 SER C CA 1
ATOM 8163 C C . SER C 1 271 ? 27.268 24.673 119.893 1.00 32.85 271 SER C C 1
ATOM 8164 O O . SER C 1 271 ? 28.118 24.209 119.145 1.00 33.32 271 SER C O 1
ATOM 8167 N N . ALA C 1 272 ? 27.095 24.249 121.145 1.00 32.91 272 ALA C N 1
ATOM 8168 C CA . ALA C 1 272 ? 27.798 23.081 121.672 1.00 32.59 272 ALA C CA 1
ATOM 8169 C C . ALA C 1 272 ? 27.445 21.821 120.873 1.00 32.45 272 ALA C C 1
ATOM 8170 O O . ALA C 1 272 ? 28.334 21.057 120.496 1.00 33.17 272 ALA C O 1
ATOM 8172 N N . VAL C 1 273 ? 26.156 21.621 120.601 1.00 32.20 273 VAL C N 1
ATOM 8173 C CA . VAL C 1 273 ? 25.696 20.517 119.748 1.00 31.85 273 VAL C CA 1
ATOM 8174 C C . VAL C 1 273 ? 26.305 20.612 118.339 1.00 32.03 273 VAL C C 1
ATOM 8175 O O . VAL C 1 273 ? 26.785 19.615 117.791 1.00 32.49 273 VAL C O 1
ATOM 8179 N N . SER C 1 274 ? 26.304 21.817 117.776 1.00 31.98 274 SER C N 1
ATOM 8180 C CA . SER C 1 274 ? 26.900 22.076 116.464 1.00 31.88 274 SER C CA 1
ATOM 8181 C C . SER C 1 274 ? 28.377 21.681 116.436 1.00 31.78 274 SER C C 1
ATOM 8182 O O . SER C 1 274 ? 28.822 20.968 115.531 1.00 32.10 274 SER C O 1
ATOM 8185 N N . LEU C 1 275 ? 29.128 22.121 117.444 1.00 31.59 275 LEU C N 1
ATOM 8186 C CA . LEU C 1 275 ? 30.545 21.786 117.551 1.00 31.32 275 LEU C CA 1
ATOM 8187 C C . LEU C 1 275 ? 30.788 20.273 117.639 1.00 31.60 275 LEU C C 1
ATOM 8188 O O . LEU C 1 275 ? 31.694 19.746 116.991 1.00 32.05 275 LEU C O 1
ATOM 8193 N N . GLY C 1 276 ? 29.966 19.590 118.433 1.00 31.86 276 GLY C N 1
ATOM 8194 C CA . GLY C 1 276 ? 30.081 18.146 118.635 1.00 32.06 276 GLY C CA 1
ATOM 8195 C C . GLY C 1 276 ? 29.789 17.337 117.388 1.00 32.09 276 GLY C C 1
ATOM 8196 O O . GLY C 1 276 ? 30.472 16.352 117.110 1.00 32.64 276 GLY C O 1
ATOM 8197 N N . ILE C 1 277 ? 28.769 17.756 116.642 1.00 32.11 277 ILE C N 1
ATOM 8198 C CA . ILE C 1 277 ? 28.456 17.175 115.337 1.00 31.90 277 ILE C CA 1
ATOM 8199 C C . ILE C 1 277 ? 29.634 17.351 114.380 1.00 32.07 277 ILE C C 1
ATOM 8200 O O . ILE C 1 277 ? 30.047 16.403 113.710 1.00 32.52 277 ILE C O 1
ATOM 8205 N N . ALA C 1 278 ? 30.168 18.567 114.325 1.00 32.11 278 ALA C N 1
ATOM 8206 C CA . ALA C 1 278 ? 31.237 18.908 113.393 1.00 32.11 278 ALA C CA 1
ATOM 8207 C C . ALA C 1 278 ? 32.522 18.141 113.682 1.00 32.12 278 ALA C C 1
ATOM 8208 O O . ALA C 1 278 ? 33.181 17.659 112.755 1.00 32.15 278 ALA C O 1
ATOM 8210 N N . GLU C 1 279 ? 32.868 18.026 114.964 1.00 32.43 279 GLU C N 1
ATOM 8211 C CA . GLU C 1 279 ? 34.034 17.249 115.396 1.00 32.66 279 GLU C CA 1
ATOM 8212 C C . GLU C 1 279 ? 33.864 15.748 115.115 1.00 32.93 279 GLU C C 1
ATOM 8213 O O . GLU C 1 279 ? 34.827 15.073 114.729 1.00 33.05 279 GLU C O 1
ATOM 8219 N N . ARG C 1 280 ? 32.644 15.238 115.292 1.00 33.01 280 ARG C N 1
ATOM 8220 C CA . ARG C 1 280 ? 32.330 13.857 114.926 1.00 33.13 280 ARG C CA 1
ATOM 8221 C C . ARG C 1 280 ? 32.372 13.641 113.408 1.00 33.29 280 ARG C C 1
ATOM 8222 O O . ARG C 1 280 ? 32.887 12.624 112.939 1.00 33.76 280 ARG C O 1
ATOM 8230 N N . MET C 1 281 ? 31.832 14.592 112.651 1.00 33.05 281 MET C N 1
ATOM 8231 C CA . MET C 1 281 ? 31.849 14.526 111.188 1.00 33.22 281 MET C CA 1
ATOM 8232 C C . MET C 1 281 ? 33.268 14.359 110.639 1.00 33.06 281 MET C C 1
ATOM 8233 O O . MET C 1 281 ? 33.486 13.575 109.714 1.00 33.18 281 MET C O 1
ATOM 8238 N N . ILE C 1 282 ? 34.225 15.085 111.218 1.00 32.99 282 ILE C N 1
ATOM 8239 C CA . ILE C 1 282 ? 35.624 14.984 110.809 1.00 32.63 282 ILE C CA 1
ATOM 8240 C C . ILE C 1 282 ? 36.141 13.567 111.051 1.00 33.18 282 ILE C C 1
ATOM 8241 O O . ILE C 1 282 ? 36.764 12.970 110.169 1.00 33.30 282 ILE C O 1
ATOM 8246 N N . GLU C 1 283 ? 35.854 13.029 112.235 1.00 33.74 283 GLU C N 1
ATOM 8247 C CA . GLU C 1 283 ? 36.261 11.675 112.600 1.00 34.36 283 GLU C CA 1
ATOM 8248 C C . GLU C 1 283 ? 35.597 10.627 111.722 1.00 34.02 283 GLU C C 1
ATOM 8249 O O . GLU C 1 283 ? 36.267 9.732 111.209 1.00 34.10 283 GLU C O 1
ATOM 8255 N N . ALA C 1 284 ? 34.280 10.743 111.556 1.00 33.99 284 ALA C N 1
ATOM 8256 C CA . ALA C 1 284 ? 33.515 9.817 110.727 1.00 34.08 284 ALA C CA 1
ATOM 8257 C C . ALA C 1 284 ? 33.985 9.835 109.273 1.00 34.35 284 ALA C C 1
ATOM 8258 O O . ALA C 1 284 ? 34.136 8.777 108.654 1.00 34.49 284 ALA C O 1
ATOM 8260 N N . PHE C 1 285 ? 34.235 11.031 108.742 1.00 34.69 285 PHE C N 1
ATOM 8261 C CA . PHE C 1 285 ? 34.729 11.176 107.373 1.00 35.12 285 PHE C CA 1
ATOM 8262 C C . PHE C 1 285 ? 36.119 10.560 107.192 1.00 36.34 285 PHE C C 1
ATOM 8263 O O . PHE C 1 285 ? 36.381 9.911 106.177 1.00 36.27 285 PHE C O 1
ATOM 8271 N N . LYS C 1 286 ? 36.998 10.772 108.172 1.00 37.81 286 LYS C N 1
ATOM 8272 C CA . LYS C 1 286 ? 38.336 10.183 108.162 1.00 39.52 286 LYS C CA 1
ATOM 8273 C C . LYS C 1 286 ? 38.281 8.655 108.160 1.00 40.99 286 LYS C C 1
ATOM 8274 O O . LYS C 1 286 ? 39.041 8.018 107.436 1.00 40.74 286 LYS C O 1
ATOM 8280 N N . GLU C 1 287 ? 37.369 8.087 108.953 1.00 43.11 287 GLU C N 1
ATOM 8281 C CA . GLU C 1 287 ? 37.171 6.634 109.039 1.00 45.77 287 GLU C CA 1
ATOM 8282 C C . GLU C 1 287 ? 36.737 6.040 107.699 1.00 46.78 287 GLU C C 1
ATOM 8283 O O . GLU C 1 287 ? 37.279 5.027 107.261 1.00 46.91 287 GLU C O 1
ATOM 8289 N N . LYS C 1 288 ? 35.758 6.674 107.058 1.00 48.72 288 LYS C N 1
ATOM 8290 C CA . LYS C 1 288 ? 35.241 6.212 105.770 1.00 50.91 288 LYS C CA 1
ATOM 8291 C C . LYS C 1 288 ? 36.246 6.399 104.639 1.00 51.95 288 LYS C C 1
ATOM 8292 O O . LYS C 1 288 ? 36.265 5.625 103.679 1.00 52.03 288 LYS C O 1
ATOM 8298 N N . GLN C 1 289 ? 37.086 7.422 104.768 1.00 53.53 289 GLN C N 1
ATOM 8299 C CA . GLN C 1 289 ? 38.003 7.804 103.702 1.00 55.17 289 GLN C CA 1
ATOM 8300 C C . GLN C 1 289 ? 39.157 6.822 103.516 1.00 56.53 289 GLN C C 1
ATOM 8301 O O . GLN C 1 289 ? 39.561 6.562 102.386 1.00 56.76 289 GLN C O 1
ATOM 8307 N N . ARG C 1 290 ? 39.666 6.267 104.613 1.00 58.26 290 ARG C N 1
ATOM 8308 C CA . ARG C 1 290 ? 40.840 5.382 104.574 1.00 60.09 290 ARG C CA 1
ATOM 8309 C C . ARG C 1 290 ? 40.798 4.364 103.423 1.00 61.10 290 ARG C C 1
ATOM 8310 O O . ARG C 1 290 ? 41.771 4.214 102.674 1.00 61.53 290 ARG C O 1
ATOM 8318 N N . ASN C 1 291 ? 39.655 3.697 103.277 1.00 62.17 291 ASN C N 1
ATOM 8319 C CA . ASN C 1 291 ? 39.491 2.577 102.343 1.00 63.10 291 ASN C CA 1
ATOM 8320 C C . ASN C 1 291 ? 38.700 2.901 101.060 1.00 62.95 291 ASN C C 1
ATOM 8321 O O . ASN C 1 291 ? 38.349 2.000 100.290 1.00 63.16 291 ASN C O 1
ATOM 8326 N N . ARG C 1 292 ? 38.454 4.190 100.833 1.00 62.74 292 ARG C N 1
ATOM 8327 C CA . ARG C 1 292 ? 37.671 4.691 99.694 1.00 62.49 292 ARG C CA 1
ATOM 8328 C C . ARG C 1 292 ? 38.231 4.297 98.320 1.00 62.74 292 ARG C C 1
ATOM 8329 O O . ARG C 1 292 ? 39.395 4.574 98.009 1.00 62.68 292 ARG C O 1
ATOM 8337 N N . VAL C 1 293 ? 37.378 3.676 97.502 1.00 63.03 293 VAL C N 1
ATOM 8338 C CA . VAL C 1 293 ? 37.722 3.299 96.122 1.00 63.38 293 VAL C CA 1
ATOM 8339 C C . VAL C 1 293 ? 36.820 3.977 95.073 1.00 63.54 293 VAL C C 1
ATOM 8340 O O . VAL C 1 293 ? 35.635 4.228 95.323 1.00 63.52 293 VAL C O 1
ATOM 8344 N N . ARG C 1 294 ? 37.398 4.273 93.907 1.00 63.79 294 ARG C N 1
ATOM 8345 C CA . ARG C 1 294 ? 36.658 4.832 92.767 1.00 63.94 294 ARG C CA 1
ATOM 8346 C C . ARG C 1 294 ? 35.870 3.747 92.045 1.00 63.96 294 ARG C C 1
ATOM 8347 O O . ARG C 1 294 ? 36.437 2.731 91.630 1.00 64.02 294 ARG C O 1
ATOM 8355 N N . ALA C 1 295 ? 34.568 3.975 91.889 1.00 63.92 295 ALA C N 1
ATOM 8356 C CA . ALA C 1 295 ? 33.678 3.028 91.218 1.00 63.92 295 ALA C CA 1
ATOM 8357 C C . ALA C 1 295 ? 33.987 2.891 89.724 1.00 63.95 295 ALA C C 1
ATOM 8358 O O . ALA C 1 295 ? 33.863 1.807 89.153 1.00 63.97 295 ALA C O 1
ATOM 8360 N N . TYR C 1 296 ? 34.400 3.992 89.101 1.00 64.07 296 TYR C N 1
ATOM 8361 C CA . TYR C 1 296 ? 34.645 4.024 87.659 1.00 64.10 296 TYR C CA 1
ATOM 8362 C C . TYR C 1 296 ? 35.982 3.401 87.248 1.00 63.95 296 TYR C C 1
ATOM 8363 O O . TYR C 1 296 ? 36.084 2.801 86.174 1.00 64.02 296 TYR C O 1
ATOM 8372 N N . THR C 1 297 ? 36.995 3.547 88.102 1.00 63.70 297 THR C N 1
ATOM 8373 C CA . THR C 1 297 ? 38.372 3.170 87.756 1.00 63.46 297 THR C CA 1
ATOM 8374 C C . THR C 1 297 ? 38.952 2.037 88.616 1.00 63.23 297 THR C C 1
ATOM 8375 O O . THR C 1 297 ? 39.929 1.393 88.223 1.00 63.13 297 THR C O 1
ATOM 8379 N N . GLY C 1 298 ? 38.351 1.805 89.782 1.00 62.92 298 GLY C N 1
ATOM 8380 C CA . GLY C 1 298 ? 38.823 0.776 90.713 1.00 62.49 298 GLY C CA 1
ATOM 8381 C C . GLY C 1 298 ? 40.097 1.172 91.440 1.00 62.16 298 GLY C C 1
ATOM 8382 O O . GLY C 1 298 ? 40.885 0.311 91.840 1.00 62.22 298 GLY C O 1
ATOM 8383 N N . ALA C 1 299 ? 40.295 2.478 91.614 1.00 61.72 299 ALA C N 1
ATOM 8384 C CA . ALA C 1 299 ? 41.499 3.006 92.251 1.00 61.23 299 ALA C CA 1
ATOM 8385 C C . ALA C 1 299 ? 41.280 3.329 93.730 1.00 60.76 299 ALA C C 1
ATOM 8386 O O . ALA C 1 299 ? 40.262 3.924 94.099 1.00 60.66 299 ALA C O 1
ATOM 8388 N N . ASN C 1 300 ? 42.237 2.923 94.568 1.00 60.14 300 ASN C N 1
ATOM 8389 C CA . ASN C 1 300 ? 42.250 3.316 95.976 1.00 59.43 300 ASN C CA 1
ATOM 8390 C C . ASN C 1 300 ? 42.606 4.796 96.066 1.00 58.70 300 ASN C C 1
ATOM 8391 O O . ASN C 1 300 ? 43.653 5.234 95.574 1.00 58.77 300 ASN C O 1
ATOM 8396 N N . VAL C 1 301 ? 41.717 5.557 96.696 1.00 57.68 301 VAL C N 1
ATOM 8397 C CA . VAL C 1 301 ? 41.651 7.000 96.499 1.00 56.45 301 VAL C CA 1
ATOM 8398 C C . VAL C 1 301 ? 41.462 7.766 97.818 1.00 55.26 301 VAL C C 1
ATOM 8399 O O . VAL C 1 301 ? 41.445 9.001 97.840 1.00 55.29 301 VAL C O 1
ATOM 8403 N N . GLY C 1 302 ? 41.366 7.020 98.917 1.00 53.65 302 GLY C N 1
ATOM 8404 C CA . GLY C 1 302 ? 41.158 7.594 100.245 1.00 51.49 302 GLY C CA 1
ATOM 8405 C C . GLY C 1 302 ? 42.148 8.662 100.676 1.00 49.84 302 GLY C C 1
ATOM 8406 O O . GLY C 1 302 ? 41.773 9.634 101.340 1.00 49.95 302 GLY C O 1
ATOM 8407 N N . LEU C 1 303 ? 43.411 8.488 100.293 1.00 47.87 303 LEU C N 1
ATOM 8408 C CA . LEU C 1 303 ? 44.468 9.422 100.677 1.00 45.64 303 LEU C CA 1
ATOM 8409 C C . LEU C 1 303 ? 44.860 10.399 99.556 1.00 43.79 303 LEU C C 1
ATOM 8410 O O . LEU C 1 303 ? 45.979 10.917 99.543 1.00 43.65 303 LEU C O 1
ATOM 8415 N N . ALA C 1 304 ? 43.938 10.654 98.627 1.00 41.41 304 ALA C N 1
ATOM 8416 C CA . ALA C 1 304 ? 44.171 11.637 97.563 1.00 39.23 304 ALA C CA 1
ATOM 8417 C C . ALA C 1 304 ? 44.216 13.060 98.121 1.00 37.73 304 ALA C C 1
ATOM 8418 O O . ALA C 1 304 ? 43.562 13.366 99.124 1.00 37.38 304 ALA C O 1
ATOM 8420 N N . THR C 1 305 ? 44.999 13.911 97.460 1.00 36.07 305 THR C N 1
ATOM 8421 C CA . THR C 1 305 ? 45.264 15.286 97.902 1.00 34.71 305 THR C CA 1
ATOM 8422 C C . THR C 1 305 ? 44.015 16.142 98.169 1.00 33.78 305 THR C C 1
ATOM 8423 O O . THR C 1 305 ? 43.923 16.756 99.235 1.00 33.77 305 THR C O 1
ATOM 8427 N N . PRO C 1 306 ? 43.045 16.182 97.223 1.00 33.05 306 PRO C N 1
ATOM 8428 C CA . PRO C 1 306 ? 41.843 16.999 97.500 1.00 32.67 306 PRO C CA 1
ATOM 8429 C C . PRO C 1 306 ? 41.118 16.639 98.808 1.00 32.46 306 PRO C C 1
ATOM 8430 O O . PRO C 1 306 ? 40.697 17.536 99.545 1.00 32.40 306 PRO C O 1
ATOM 8434 N N . ALA C 1 307 ? 40.989 15.343 99.091 1.00 32.45 307 ALA C N 1
ATOM 8435 C CA . ALA C 1 307 ? 40.345 14.862 100.315 1.00 32.36 307 ALA C CA 1
ATOM 8436 C C . ALA C 1 307 ? 41.139 15.204 101.578 1.00 32.14 307 ALA C C 1
ATOM 8437 O O . ALA C 1 307 ? 40.552 15.540 102.600 1.00 32.34 307 ALA C O 1
ATOM 8439 N N . LEU C 1 308 ? 42.466 15.118 101.499 1.00 32.19 308 LEU C N 1
ATOM 8440 C CA . LEU C 1 308 ? 43.351 15.463 102.617 1.00 32.02 308 LEU C CA 1
ATOM 8441 C C . LEU C 1 308 ? 43.229 16.933 103.003 1.00 31.97 308 LEU C C 1
ATOM 8442 O O . LEU C 1 308 ? 43.237 17.275 104.189 1.00 32.29 308 LEU C O 1
ATOM 8447 N N . MET C 1 309 ? 43.124 17.793 101.992 1.00 31.79 309 MET C N 1
ATOM 8448 C CA . MET C 1 309 ? 43.017 19.236 102.188 1.00 31.59 309 MET C CA 1
ATOM 8449 C C . MET C 1 309 ? 41.657 19.649 102.751 1.00 31.63 309 MET C C 1
ATOM 8450 O O . MET C 1 309 ? 41.576 20.563 103.573 1.00 31.73 309 MET C O 1
ATOM 8455 N N . ARG C 1 310 ? 40.593 18.974 102.320 1.00 31.53 310 ARG C N 1
ATOM 8456 C CA . ARG C 1 310 ? 39.269 19.189 102.906 1.00 31.20 310 ARG C CA 1
ATOM 8457 C C . ARG C 1 310 ? 39.257 18.786 104.379 1.00 31.38 310 ARG C C 1
ATOM 8458 O O . ARG C 1 310 ? 38.702 19.497 105.222 1.00 31.62 310 ARG C O 1
ATOM 8466 N N . ILE C 1 311 ? 39.874 17.642 104.680 1.00 31.49 311 ILE C N 1
ATOM 8467 C CA . ILE C 1 311 ? 39.993 17.150 106.053 1.00 31.35 311 ILE C CA 1
ATOM 8468 C C . ILE C 1 311 ? 40.740 18.164 106.924 1.00 31.44 311 ILE C C 1
ATOM 8469 O O . ILE C 1 311 ? 40.307 18.463 108.038 1.00 31.94 311 ILE C O 1
ATOM 8474 N N . ALA C 1 312 ? 41.842 18.698 106.398 1.00 31.26 312 ALA C N 1
ATOM 8475 C CA . ALA C 1 312 ? 42.644 19.702 107.098 1.00 31.15 312 ALA C CA 1
ATOM 8476 C C . ALA C 1 312 ? 41.904 21.023 107.308 1.00 31.12 312 ALA C C 1
ATOM 8477 O O . ALA C 1 312 ? 41.936 21.578 108.412 1.00 31.39 312 ALA C O 1
ATOM 8479 N N . GLU C 1 313 ? 41.242 21.521 106.261 1.00 31.18 313 GLU C N 1
ATOM 8480 C CA . GLU C 1 313 ? 40.535 22.803 106.346 1.00 31.08 313 GLU C CA 1
ATOM 8481 C C . GLU C 1 313 ? 39.325 22.748 107.268 1.00 31.30 313 GLU C C 1
ATOM 8482 O O . GLU C 1 313 ? 39.078 23.686 108.029 1.00 31.35 313 GLU C O 1
ATOM 8488 N N . SER C 1 314 ? 38.572 21.653 107.207 1.00 31.47 314 SER C N 1
ATOM 8489 C CA . SER C 1 314 ? 37.471 21.456 108.142 1.00 31.45 314 SER C CA 1
ATOM 8490 C C . SER C 1 314 ? 37.985 21.277 109.570 1.00 31.68 314 SER C C 1
ATOM 8491 O O . SER C 1 314 ? 37.354 21.726 110.518 1.00 31.82 314 SER C O 1
ATOM 8494 N N . THR C 1 315 ? 39.144 20.645 109.719 1.00 31.68 315 THR C N 1
ATOM 8495 C CA . THR C 1 315 ? 39.793 20.541 111.026 1.00 31.45 315 THR C CA 1
ATOM 8496 C C . THR C 1 315 ? 40.167 21.929 111.552 1.00 31.36 315 THR C C 1
ATOM 8497 O O . THR C 1 315 ? 39.865 22.258 112.694 1.00 31.48 315 THR C O 1
ATOM 8501 N N . HIS C 1 316 ? 40.807 22.736 110.708 1.00 31.26 316 HIS C N 1
ATOM 8502 C CA . HIS C 1 316 ? 41.150 24.108 111.070 1.00 30.96 316 HIS C CA 1
ATOM 8503 C C . HIS C 1 316 ? 39.922 24.956 111.400 1.00 31.08 316 HIS C C 1
ATOM 8504 O O . HIS C 1 316 ? 39.901 25.663 112.412 1.00 31.51 316 HIS C O 1
ATOM 8511 N N . GLN C 1 317 ? 38.900 24.873 110.549 1.00 31.03 317 GLN C N 1
ATOM 8512 C CA . GLN C 1 317 ? 37.689 25.658 110.736 1.00 30.72 317 GLN C CA 1
ATOM 8513 C C . GLN C 1 317 ? 36.959 25.337 112.034 1.00 30.82 317 GLN C C 1
ATOM 8514 O O . GLN C 1 317 ? 36.523 26.258 112.737 1.00 31.00 317 GLN C O 1
ATOM 8520 N N . VAL C 1 318 ? 36.800 24.055 112.360 1.00 30.66 318 VAL C N 1
ATOM 8521 C CA . VAL C 1 318 ? 36.146 23.740 113.632 1.00 30.74 318 VAL C CA 1
ATOM 8522 C C . VAL C 1 318 ? 37.039 23.927 114.860 1.00 30.89 318 VAL C C 1
ATOM 8523 O O . VAL C 1 318 ? 36.526 24.186 115.943 1.00 31.13 318 VAL C O 1
ATOM 8527 N N . ALA C 1 319 ? 38.360 23.849 114.677 1.00 30.88 319 ALA C N 1
ATOM 8528 C CA . ALA C 1 319 ? 39.317 24.202 115.734 1.00 30.93 319 ALA C CA 1
ATOM 8529 C C . ALA C 1 319 ? 39.225 25.689 116.080 1.00 31.11 319 ALA C C 1
ATOM 8530 O O . ALA C 1 319 ? 39.321 26.065 117.254 1.00 31.50 319 ALA C O 1
ATOM 8532 N N . ALA C 1 320 ? 39.039 26.523 115.057 1.00 31.07 320 ALA C N 1
ATOM 8533 C CA . ALA C 1 320 ? 38.847 27.957 115.254 1.00 31.01 320 ALA C CA 1
ATOM 8534 C C . ALA C 1 320 ? 37.485 28.251 115.886 1.00 31.38 320 ALA C C 1
ATOM 8535 O O . ALA C 1 320 ? 37.363 29.168 116.696 1.00 31.72 320 ALA C O 1
ATOM 8537 N N . ALA C 1 321 ? 36.472 27.463 115.525 1.00 31.44 321 ALA C N 1
ATOM 8538 C CA . ALA C 1 321 ? 35.145 27.589 116.122 1.00 31.75 321 ALA C CA 1
ATOM 8539 C C . ALA C 1 321 ? 35.187 27.183 117.591 1.00 32.10 321 ALA C C 1
ATOM 8540 O O . ALA C 1 321 ? 34.611 27.869 118.443 1.00 32.63 321 ALA C O 1
ATOM 8542 N N . ARG C 1 322 ? 35.882 26.083 117.881 1.00 31.92 322 ARG C N 1
ATOM 8543 C CA . ARG C 1 322 ? 36.095 25.629 119.254 1.00 31.88 322 ARG C CA 1
ATOM 8544 C C . ARG C 1 322 ? 36.835 26.684 120.086 1.00 32.10 322 ARG C C 1
ATOM 8545 O O . ARG C 1 322 ? 36.398 27.015 121.189 1.00 32.51 322 ARG C O 1
ATOM 8553 N N . ALA C 1 323 ? 37.938 27.206 119.546 1.00 32.08 323 ALA C N 1
ATOM 8554 C CA . ALA C 1 323 ? 38.706 28.274 120.182 1.00 31.99 323 ALA C CA 1
ATOM 8555 C C . ALA C 1 323 ? 37.851 29.504 120.497 1.00 32.27 323 ALA C C 1
ATOM 8556 O O . ALA C 1 323 ? 37.947 30.058 121.592 1.00 32.51 323 ALA C O 1
ATOM 8558 N N . LEU C 1 324 ? 37.013 29.924 119.548 1.00 32.58 324 LEU C N 1
ATOM 8559 C CA . LEU C 1 324 ? 36.114 31.063 119.775 1.00 32.72 324 LEU C CA 1
ATOM 8560 C C . LEU C 1 324 ? 35.104 30.764 120.878 1.00 32.78 324 LEU C C 1
ATOM 8561 O O . LEU C 1 324 ? 34.855 31.611 121.743 1.00 33.32 324 LEU C O 1
ATOM 8566 N N . LEU C 1 325 ? 34.531 29.563 120.844 1.00 32.68 325 LEU C N 1
ATOM 8567 C CA . LEU C 1 325 ? 33.549 29.147 121.842 1.00 32.48 325 LEU C CA 1
ATOM 8568 C C . LEU C 1 325 ? 34.182 29.024 123.232 1.00 32.96 325 LEU C C 1
ATOM 8569 O O . LEU C 1 325 ? 33.596 29.462 124.227 1.00 33.20 325 LEU C O 1
ATOM 8574 N N . GLU C 1 326 ? 35.379 28.438 123.291 1.00 33.23 326 GLU C N 1
ATOM 8575 C CA . GLU C 1 326 ? 36.106 28.271 124.556 1.00 33.67 326 GLU C CA 1
ATOM 8576 C C . GLU C 1 326 ? 36.445 29.607 125.211 1.00 33.62 326 GLU C C 1
ATOM 8577 O O . GLU C 1 326 ? 36.304 29.758 126.429 1.00 33.85 326 GLU C O 1
ATOM 8583 N N . LYS C 1 327 ? 36.882 30.569 124.399 1.00 33.75 327 LYS C N 1
ATOM 8584 C CA . LYS C 1 327 ? 37.141 31.927 124.868 1.00 33.68 327 LYS C CA 1
ATOM 8585 C C . LYS C 1 327 ? 35.858 32.606 125.361 1.00 33.92 327 LYS C C 1
ATOM 8586 O O . LYS C 1 327 ? 35.860 33.277 126.394 1.00 34.56 327 LYS C O 1
ATOM 8592 N N . THR C 1 328 ? 34.764 32.411 124.632 1.00 33.82 328 THR C N 1
ATOM 8593 C CA . THR C 1 328 ? 33.463 32.973 125.017 1.00 33.46 328 THR C CA 1
ATOM 8594 C C . THR C 1 328 ? 32.932 32.343 126.316 1.00 33.54 328 THR C C 1
ATOM 8595 O O . THR C 1 328 ? 32.447 33.059 127.193 1.00 33.72 328 THR C O 1
ATOM 8599 N N . TRP C 1 329 ? 33.047 31.020 126.443 1.00 33.56 329 TRP C N 1
ATOM 8600 C CA . TRP C 1 329 ? 32.630 30.316 127.663 1.00 33.91 329 TRP C CA 1
ATOM 8601 C C . TRP C 1 329 ? 33.436 30.745 128.887 1.00 34.31 329 TRP C C 1
ATOM 8602 O O . TRP C 1 329 ? 32.895 30.851 129.988 1.00 34.39 329 TRP C O 1
ATOM 8613 N N . GLU C 1 330 ? 34.731 30.974 128.679 1.00 34.81 330 GLU C N 1
ATOM 8614 C CA . GLU C 1 330 ? 35.628 31.476 129.714 1.00 35.40 330 GLU C CA 1
ATOM 8615 C C . GLU C 1 330 ? 35.203 32.868 130.179 1.00 35.63 330 GLU C C 1
ATOM 8616 O O . GLU C 1 330 ? 35.199 33.152 131.372 1.00 35.93 330 GLU C O 1
ATOM 8622 N N . ASP C 1 331 ? 34.835 33.722 129.227 1.00 36.10 331 ASP C N 1
ATOM 8623 C CA . ASP C 1 331 ? 34.295 35.052 129.522 1.00 36.37 331 ASP C CA 1
ATOM 8624 C C . ASP C 1 331 ? 33.018 34.985 130.385 1.00 36.43 331 ASP C C 1
ATOM 8625 O O . ASP C 1 331 ? 32.857 35.773 131.323 1.00 36.41 331 ASP C O 1
ATOM 8630 N N . HIS C 1 332 ? 32.122 34.048 130.060 1.00 36.49 332 HIS C N 1
ATOM 8631 C CA . HIS C 1 332 ? 30.938 33.763 130.881 1.00 36.51 332 HIS C CA 1
ATOM 8632 C C . HIS C 1 332 ? 31.341 33.338 132.293 1.00 36.91 332 HIS C C 1
ATOM 8633 O O . HIS C 1 332 ? 30.782 33.826 133.280 1.00 36.77 332 HIS C O 1
ATOM 8640 N N . ARG C 1 333 ? 32.295 32.407 132.371 1.00 37.45 333 ARG C N 1
ATOM 8641 C CA . ARG C 1 333 ? 32.763 31.847 133.644 1.00 38.01 333 ARG C CA 1
ATOM 8642 C C . ARG C 1 333 ? 33.336 32.923 134.568 1.00 38.56 333 ARG C C 1
ATOM 8643 O O . ARG C 1 333 ? 33.002 32.973 135.752 1.00 38.82 333 ARG C O 1
ATOM 8651 N N . ILE C 1 334 ? 34.195 33.770 134.009 1.00 39.18 334 ILE C N 1
ATOM 8652 C CA . ILE C 1 334 ? 34.790 34.905 134.718 1.00 39.76 334 ILE C CA 1
ATOM 8653 C C . ILE C 1 334 ? 33.740 35.902 135.237 1.00 39.72 334 ILE C C 1
ATOM 8654 O O . ILE C 1 334 ? 33.821 36.345 136.386 1.00 39.67 334 ILE C O 1
ATOM 8659 N N . HIS C 1 335 ? 32.769 36.252 134.392 1.00 39.87 335 HIS C N 1
ATOM 8660 C CA . HIS C 1 335 ? 31.695 37.172 134.778 1.00 40.05 335 HIS C CA 1
ATOM 8661 C C . HIS C 1 335 ? 30.859 36.620 135.940 1.00 40.92 335 HIS C C 1
ATOM 8662 O O . HIS C 1 335 ? 30.517 37.354 136.866 1.00 41.00 335 HIS C O 1
ATOM 8669 N N . GLY C 1 336 ? 30.542 35.327 135.875 1.00 41.60 336 GLY C N 1
ATOM 8670 C CA . GLY C 1 336 ? 29.750 34.656 136.899 1.00 42.65 336 GLY C CA 1
ATOM 8671 C C . GLY C 1 336 ? 30.479 34.542 138.224 1.00 43.69 336 GLY C C 1
ATOM 8672 O O . GLY C 1 336 ? 29.869 34.679 139.286 1.00 43.31 336 GLY C O 1
ATOM 8673 N N . LEU C 1 337 ? 31.786 34.280 138.150 1.00 44.86 337 LEU C N 1
ATOM 8674 C CA . LEU C 1 337 ? 32.669 34.233 139.314 1.00 46.20 337 LEU C CA 1
ATOM 8675 C C . LEU C 1 337 ? 32.649 35.540 140.095 1.00 46.49 337 LEU C C 1
ATOM 8676 O O . LEU C 1 337 ? 32.590 35.540 141.326 1.00 46.62 337 LEU C O 1
ATOM 8681 N N . ASN C 1 338 ? 32.709 36.645 139.359 1.00 46.97 338 ASN C N 1
ATOM 8682 C CA . ASN C 1 338 ? 32.778 37.981 139.932 1.00 47.60 338 ASN C CA 1
ATOM 8683 C C . ASN C 1 338 ? 31.409 38.581 140.230 1.00 47.40 338 ASN C C 1
ATOM 8684 O O . ASN C 1 338 ? 31.323 39.722 140.684 1.00 47.30 338 ASN C O 1
ATOM 8689 N N . HIS C 1 339 ? 30.348 37.815 139.966 1.00 47.43 339 HIS C N 1
ATOM 8690 C CA . HIS C 1 339 ? 28.965 38.288 140.098 1.00 47.71 339 HIS C CA 1
ATOM 8691 C C . HIS C 1 339 ? 28.743 39.539 139.247 1.00 47.41 339 HIS C C 1
ATOM 8692 O O . HIS C 1 339 ? 27.967 40.429 139.609 1.00 47.49 339 HIS C O 1
ATOM 8699 N N . GLN C 1 340 ? 29.432 39.585 138.110 1.00 46.92 340 GLN C N 1
ATOM 8700 C CA . GLN C 1 340 ? 29.452 40.754 137.249 1.00 46.69 340 GLN C CA 1
ATOM 8701 C C . GLN C 1 340 ? 28.535 40.572 136.043 1.00 45.43 340 GLN C C 1
ATOM 8702 O O . GLN C 1 340 ? 28.747 39.685 135.208 1.00 45.14 340 GLN C O 1
ATOM 8708 N N . TYR C 1 341 ? 27.513 41.417 135.962 1.00 44.11 341 TYR C N 1
ATOM 8709 C CA . TYR C 1 341 ? 26.639 41.428 134.801 1.00 42.76 341 TYR C CA 1
ATOM 8710 C C . TYR C 1 341 ? 27.356 42.134 133.655 1.00 42.10 341 TYR C C 1
ATOM 8711 O O . TYR C 1 341 ? 27.954 43.197 133.854 1.00 41.87 341 TYR C O 1
ATOM 8720 N N . PRO C 1 342 ? 27.337 41.520 132.458 1.00 41.41 342 PRO C N 1
ATOM 8721 C CA . PRO C 1 342 ? 28.107 42.023 131.320 1.00 40.93 342 PRO C CA 1
ATOM 8722 C C . PRO C 1 342 ? 27.599 43.369 130.815 1.00 40.47 342 PRO C C 1
ATOM 8723 O O . PRO C 1 342 ? 26.400 43.650 130.898 1.00 40.60 342 PRO C O 1
ATOM 8727 N N . ASN C 1 343 ? 28.511 44.196 130.308 1.00 40.12 343 ASN C N 1
ATOM 8728 C CA . ASN C 1 343 ? 28.114 45.423 129.621 1.00 39.89 343 ASN C CA 1
ATOM 8729 C C . ASN C 1 343 ? 27.522 45.126 128.234 1.00 39.78 343 ASN C C 1
ATOM 8730 O O . ASN C 1 343 ? 27.480 43.966 127.810 1.00 39.27 343 ASN C O 1
ATOM 8735 N N . LYS C 1 344 ? 27.068 46.169 127.540 1.00 40.09 344 LYS C N 1
ATOM 8736 C CA . LYS C 1 344 ? 26.384 46.020 126.251 1.00 40.62 344 LYS C CA 1
ATOM 8737 C C . LYS C 1 344 ? 27.236 45.302 125.206 1.00 40.20 344 LYS C C 1
ATOM 8738 O O . LYS C 1 344 ? 26.745 44.421 124.499 1.00 39.96 344 LYS C O 1
ATOM 8744 N N . GLU C 1 345 ? 28.512 45.678 125.125 1.00 39.87 345 GLU C N 1
ATOM 8745 C CA . GLU C 1 345 ? 29.433 45.105 124.143 1.00 39.92 345 GLU C CA 1
ATOM 8746 C C . GLU C 1 345 ? 29.668 43.601 124.325 1.00 38.84 345 GLU C C 1
ATOM 8747 O O . GLU C 1 345 ? 29.569 42.844 123.354 1.00 38.89 345 GLU C O 1
ATOM 8753 N N . THR C 1 346 ? 29.972 43.161 125.548 1.00 38.02 346 THR C N 1
ATOM 8754 C CA . THR C 1 346 ? 30.187 41.725 125.787 1.00 37.45 346 THR C CA 1
ATOM 8755 C C . THR C 1 346 ? 28.910 40.898 125.643 1.00 37.20 346 THR C C 1
ATOM 8756 O O . THR C 1 346 ? 28.959 39.759 125.180 1.00 37.32 346 THR C O 1
ATOM 8760 N N . LEU C 1 347 ? 27.778 41.490 126.009 1.00 36.86 347 LEU C N 1
ATOM 8761 C CA . LEU C 1 347 ? 26.471 40.868 125.833 1.00 36.66 347 LEU C CA 1
ATOM 8762 C C . LEU C 1 347 ? 26.200 40.579 124.346 1.00 35.88 347 LEU C C 1
ATOM 8763 O O . LEU C 1 347 ? 25.756 39.483 123.992 1.00 35.75 347 LEU C O 1
ATOM 8768 N N . ALA C 1 348 ? 26.493 41.556 123.484 1.00 34.88 348 ALA C N 1
ATOM 8769 C CA . ALA C 1 348 ? 26.348 41.390 122.037 1.00 34.28 348 ALA C CA 1
ATOM 8770 C C . ALA C 1 348 ? 27.246 40.274 121.496 1.00 34.17 348 ALA C C 1
ATOM 8771 O O . ALA C 1 348 ? 26.834 39.524 120.619 1.00 34.20 348 ALA C O 1
ATOM 8773 N N . PHE C 1 349 ? 28.464 40.162 122.035 1.00 33.92 349 PHE C N 1
ATOM 8774 C CA . PHE C 1 349 ? 29.376 39.073 121.673 1.00 33.39 349 PHE C CA 1
ATOM 8775 C C . PHE C 1 349 ? 28.909 37.705 122.179 1.00 33.66 349 PHE C C 1
ATOM 8776 O O . PHE C 1 349 ? 28.986 36.718 121.453 1.00 33.75 349 PHE C O 1
ATOM 8784 N N . TRP C 1 350 ? 28.423 37.657 123.418 1.00 33.90 350 TRP C N 1
ATOM 8785 C CA . TRP C 1 350 ? 27.846 36.442 124.003 1.00 34.18 350 TRP C CA 1
ATOM 8786 C C . TRP C 1 350 ? 26.651 35.942 123.206 1.00 34.46 350 TRP C C 1
ATOM 8787 O O . TRP C 1 350 ? 26.500 34.735 122.986 1.00 35.15 350 TRP C O 1
ATOM 8798 N N . ARG C 1 351 ? 25.805 36.880 122.789 1.00 34.00 351 ARG C N 1
ATOM 8799 C CA . ARG C 1 351 ? 24.617 36.591 121.992 1.00 33.67 351 ARG C CA 1
ATOM 8800 C C . ARG C 1 351 ? 24.971 36.031 120.609 1.00 33.54 351 ARG C C 1
ATOM 8801 O O . ARG C 1 351 ? 24.317 35.109 120.115 1.00 33.30 351 ARG C O 1
ATOM 8809 N N . THR C 1 352 ? 26.023 36.573 120.004 1.00 33.39 352 THR C N 1
ATOM 8810 C CA . THR C 1 352 ? 26.256 36.373 118.575 1.00 33.11 352 THR C CA 1
ATOM 8811 C C . THR C 1 352 ? 27.402 35.420 118.214 1.00 33.26 352 THR C C 1
ATOM 8812 O O . THR C 1 352 ? 27.343 34.765 117.169 1.00 33.31 352 THR C O 1
ATOM 8816 N N . ASN C 1 353 ? 28.427 35.340 119.066 1.00 33.31 353 ASN C N 1
ATOM 8817 C CA . ASN C 1 353 ? 29.613 34.505 118.786 1.00 33.48 353 ASN C CA 1
ATOM 8818 C C . ASN C 1 353 ? 29.253 33.053 118.489 1.00 33.22 353 ASN C C 1
ATOM 8819 O O . ASN C 1 353 ? 29.792 32.441 117.563 1.00 33.41 353 ASN C O 1
ATOM 8824 N N . GLN C 1 354 ? 28.329 32.520 119.278 1.00 32.89 354 GLN C N 1
ATOM 8825 C CA . GLN C 1 354 ? 27.859 31.149 119.127 1.00 32.60 354 GLN C CA 1
ATOM 8826 C C . GLN C 1 354 ? 27.217 30.897 117.760 1.00 32.56 354 GLN C C 1
ATOM 8827 O O . GLN C 1 354 ? 27.335 29.802 117.216 1.00 33.18 354 GLN C O 1
ATOM 8833 N N . ALA C 1 355 ? 26.556 31.913 117.207 1.00 32.12 355 ALA C N 1
ATOM 8834 C CA . ALA C 1 355 ? 25.933 31.788 115.891 1.00 31.73 355 ALA C CA 1
ATOM 8835 C C . ALA C 1 355 ? 26.981 31.773 114.784 1.00 31.46 355 ALA C C 1
ATOM 8836 O O . ALA C 1 355 ? 26.820 31.063 113.790 1.00 31.94 355 ALA C O 1
ATOM 8838 N N . TYR C 1 356 ? 28.051 32.549 114.959 1.00 31.21 356 TYR C N 1
ATOM 8839 C CA . TYR C 1 356 ? 29.172 32.507 114.024 1.00 30.60 356 TYR C CA 1
ATOM 8840 C C . TYR C 1 356 ? 29.870 31.148 114.059 1.00 30.51 356 TYR C C 1
ATOM 8841 O O . TYR C 1 356 ? 30.207 30.590 113.007 1.00 30.74 356 TYR C O 1
ATOM 8850 N N . ALA C 1 357 ? 30.074 30.627 115.269 1.00 30.25 357 ALA C N 1
ATOM 8851 C CA . ALA C 1 357 ? 30.645 29.294 115.474 1.00 30.15 357 ALA C CA 1
ATOM 8852 C C . ALA C 1 357 ? 29.825 28.182 114.817 1.00 30.28 357 ALA C C 1
ATOM 8853 O O . ALA C 1 357 ? 30.404 27.273 114.212 1.00 30.47 357 ALA C O 1
ATOM 8855 N N . VAL C 1 358 ? 28.493 28.260 114.942 1.00 30.26 358 VAL C N 1
ATOM 8856 C CA . VAL C 1 358 ? 27.561 27.345 114.260 1.00 29.84 358 VAL C CA 1
ATOM 8857 C C . VAL C 1 358 ? 27.736 27.412 112.741 1.00 30.49 358 VAL C C 1
ATOM 8858 O O . VAL C 1 358 ? 27.798 26.377 112.067 1.00 30.80 358 VAL C O 1
ATOM 8862 N N . LYS C 1 359 ? 27.824 28.632 112.216 1.00 30.83 359 LYS C N 1
ATOM 8863 C CA . LYS C 1 359 ? 28.042 28.887 110.789 1.00 31.35 359 LYS C CA 1
ATOM 8864 C C . LYS C 1 359 ? 29.358 28.279 110.265 1.00 31.95 359 LYS C C 1
ATOM 8865 O O . LYS C 1 359 ? 29.397 27.742 109.154 1.00 32.29 359 LYS C O 1
ATOM 8871 N N . MET C 1 360 ? 30.422 28.372 111.065 1.00 32.24 360 MET C N 1
ATOM 8872 C CA . MET C 1 360 ? 31.711 27.747 110.748 1.00 32.95 360 MET C CA 1
ATOM 8873 C C . MET C 1 360 ? 31.625 26.219 110.768 1.00 32.43 360 MET C C 1
ATOM 8874 O O . MET C 1 360 ? 32.190 25.546 109.906 1.00 32.49 360 MET C O 1
ATOM 8879 N N . CYS C 1 361 ? 30.922 25.684 111.765 1.00 32.25 361 CYS C N 1
ATOM 8880 C CA . CYS C 1 361 ? 30.768 24.242 111.925 1.00 31.98 361 CYS C CA 1
ATOM 8881 C C . CYS C 1 361 ? 30.009 23.607 110.760 1.00 31.97 361 CYS C C 1
ATOM 8882 O O . CYS C 1 361 ? 30.379 22.526 110.296 1.00 32.45 361 CYS C O 1
ATOM 8885 N N . ILE C 1 362 ? 28.966 24.290 110.290 1.00 31.61 362 ILE C N 1
ATOM 8886 C CA . ILE C 1 362 ? 28.176 23.831 109.145 1.00 31.00 362 ILE C CA 1
ATOM 8887 C C . ILE C 1 362 ? 28.995 23.867 107.858 1.00 31.52 362 ILE C C 1
ATOM 8888 O O . ILE C 1 362 ? 28.944 22.930 107.067 1.00 32.02 362 ILE C O 1
ATOM 8893 N N . GLU C 1 363 ? 29.773 24.929 107.668 1.00 31.96 363 GLU C N 1
ATOM 8894 C CA . GLU C 1 363 ? 30.719 25.000 106.552 1.00 32.41 363 GLU C CA 1
ATOM 8895 C C . GLU C 1 363 ? 31.686 23.827 106.536 1.00 31.87 363 GLU C C 1
ATOM 8896 O O . GLU C 1 363 ? 31.927 23.229 105.479 1.00 32.08 363 GLU C O 1
ATOM 8902 N N . ALA C 1 364 ? 32.228 23.504 107.710 1.00 31.32 364 ALA C N 1
ATOM 8903 C CA . ALA C 1 364 ? 33.213 22.438 107.869 1.00 30.75 364 ALA C CA 1
ATOM 8904 C C . ALA C 1 364 ? 32.614 21.059 107.603 1.00 30.55 364 ALA C C 1
ATOM 8905 O O . ALA C 1 364 ? 33.258 20.212 106.991 1.00 30.33 364 ALA C O 1
ATOM 8907 N N . VAL C 1 365 ? 31.380 20.856 108.066 1.00 30.76 365 VAL C N 1
ATOM 8908 C CA . VAL C 1 365 ? 30.582 19.656 107.774 1.00 30.70 365 VAL C CA 1
ATOM 8909 C C . VAL C 1 365 ? 30.263 19.543 106.281 1.00 31.30 365 VAL C C 1
ATOM 8910 O O . VAL C 1 365 ? 30.371 18.457 105.700 1.00 31.89 365 VAL C O 1
ATOM 8914 N N . ASP C 1 366 ? 29.879 20.668 105.673 1.00 31.49 366 ASP C N 1
ATOM 8915 C CA . ASP C 1 366 ? 29.506 20.723 104.265 1.00 31.58 366 ASP C CA 1
ATOM 8916 C C . ASP C 1 366 ? 30.679 20.460 103.336 1.00 31.28 366 ASP C C 1
ATOM 8917 O O . ASP C 1 366 ? 30.499 19.849 102.277 1.00 31.36 366 ASP C O 1
ATOM 8922 N N . ARG C 1 367 ? 31.866 20.935 103.724 1.00 30.62 367 ARG C N 1
ATOM 8923 C CA . ARG C 1 367 ? 33.084 20.730 102.934 1.00 30.03 367 ARG C CA 1
ATOM 8924 C C . ARG C 1 367 ? 33.406 19.235 102.822 1.00 29.71 367 ARG C C 1
ATOM 8925 O O . ARG C 1 367 ? 33.922 18.781 101.800 1.00 29.74 367 ARG C O 1
ATOM 8933 N N . LEU C 1 368 ? 33.084 18.481 103.871 1.00 29.53 368 LEU C N 1
ATOM 8934 C CA . LEU C 1 368 ? 33.323 17.038 103.894 1.00 29.53 368 LEU C CA 1
ATOM 8935 C C . LEU C 1 368 ? 32.186 16.258 103.232 1.00 29.76 368 LEU C C 1
ATOM 8936 O O . LEU C 1 368 ? 32.436 15.323 102.477 1.00 30.16 368 LEU C O 1
ATOM 8941 N N . MET C 1 369 ? 30.943 16.647 103.503 1.00 29.94 369 MET C N 1
ATOM 8942 C CA . MET C 1 369 ? 29.798 16.028 102.838 1.00 30.20 369 MET C CA 1
ATOM 8943 C C . MET C 1 369 ? 29.867 16.153 101.309 1.00 30.30 369 MET C C 1
ATOM 8944 O O . MET C 1 369 ? 29.436 15.247 100.592 1.00 30.46 369 MET C O 1
ATOM 8949 N N . ALA C 1 370 ? 30.424 17.258 100.822 1.00 30.52 370 ALA C N 1
ATOM 8950 C CA . ALA C 1 370 ? 30.548 17.494 99.380 1.00 31.16 370 ALA C CA 1
ATOM 8951 C C . ALA C 1 370 ? 31.518 16.520 98.702 1.00 31.73 370 ALA C C 1
ATOM 8952 O O . ALA C 1 370 ? 31.453 16.317 97.481 1.00 31.97 370 ALA C O 1
ATOM 8954 N N . ALA C 1 371 ? 32.400 15.912 99.495 1.00 32.30 371 ALA C N 1
ATOM 8955 C CA . ALA C 1 371 ? 33.393 14.975 98.978 1.00 32.75 371 ALA C CA 1
ATOM 8956 C C . ALA C 1 371 ? 33.127 13.535 99.407 1.00 33.21 371 ALA C C 1
ATOM 8957 O O . ALA C 1 371 ? 33.961 12.655 99.189 1.00 33.69 371 ALA C O 1
ATOM 8959 N N . ALA C 1 372 ? 31.957 13.295 99.992 1.00 33.60 372 ALA C N 1
ATOM 8960 C CA . ALA C 1 372 ? 31.667 12.034 100.669 1.00 33.99 372 ALA C CA 1
ATOM 8961 C C . ALA C 1 372 ? 31.055 10.940 99.783 1.00 34.46 372 ALA C C 1
ATOM 8962 O O . ALA C 1 372 ? 31.000 9.772 100.187 1.00 34.76 372 ALA C O 1
ATOM 8964 N N . GLY C 1 373 ? 30.593 11.308 98.593 1.00 34.48 373 GLY C N 1
ATOM 8965 C CA . GLY C 1 373 ? 30.048 10.329 97.657 1.00 34.74 373 GLY C CA 1
ATOM 8966 C C . GLY C 1 373 ? 28.605 9.949 97.929 1.00 34.82 373 GLY C C 1
ATOM 8967 O O . GLY C 1 373 ? 28.038 10.312 98.964 1.00 35.04 373 GLY C O 1
ATOM 8968 N N . ALA C 1 374 ? 28.016 9.203 96.995 1.00 34.75 374 ALA C N 1
ATOM 8969 C CA . ALA C 1 374 ? 26.600 8.834 97.051 1.00 34.64 374 ALA C CA 1
ATOM 8970 C C . ALA C 1 374 ? 26.224 7.918 98.215 1.00 34.63 374 ALA C C 1
ATOM 8971 O O . ALA C 1 374 ? 25.091 7.975 98.695 1.00 34.44 374 ALA C O 1
ATOM 8973 N N . THR C 1 375 ? 27.160 7.081 98.667 1.00 34.76 375 THR C N 1
ATOM 8974 C CA . THR C 1 375 ? 26.885 6.147 99.771 1.00 35.00 375 THR C CA 1
ATOM 8975 C C . THR C 1 375 ? 26.582 6.876 101.087 1.00 35.15 375 THR C C 1
ATOM 8976 O O . THR C 1 375 ? 25.962 6.312 101.988 1.00 34.76 375 THR C O 1
ATOM 8980 N N . SER C 1 376 ? 27.003 8.137 101.174 1.00 35.49 376 SER C N 1
ATOM 8981 C CA . SER C 1 376 ? 26.855 8.934 102.393 1.00 36.01 376 SER C CA 1
ATOM 8982 C C . SER C 1 376 ? 25.447 9.500 102.583 1.00 35.74 376 SER C C 1
ATOM 8983 O O . SER C 1 376 ? 25.115 10.007 103.657 1.00 35.28 376 SER C O 1
ATOM 8986 N N . PHE C 1 377 ? 24.631 9.408 101.538 1.00 35.97 377 PHE C N 1
ATOM 8987 C CA . PHE C 1 377 ? 23.238 9.827 101.602 1.00 36.44 377 PHE C CA 1
ATOM 8988 C C . PHE C 1 377 ? 22.284 8.646 101.792 1.00 36.84 377 PHE C C 1
ATOM 8989 O O . PHE C 1 377 ? 21.064 8.815 101.791 1.00 36.92 377 PHE C O 1
ATOM 8997 N N . MET C 1 378 ? 22.848 7.453 101.964 1.00 37.54 378 MET C N 1
ATOM 8998 C CA . MET C 1 378 ? 22.061 6.268 102.303 1.00 38.28 378 MET C CA 1
ATOM 8999 C C . MET C 1 378 ? 21.729 6.278 103.789 1.00 38.65 378 MET C C 1
ATOM 9000 O O . MET C 1 378 ? 22.500 6.796 104.594 1.00 38.65 378 MET C O 1
ATOM 9005 N N . ASP C 1 379 ? 20.582 5.701 104.143 1.00 39.38 379 ASP C N 1
ATOM 9006 C CA . ASP C 1 379 ? 20.140 5.592 105.540 1.00 40.17 379 ASP C CA 1
ATOM 9007 C C . ASP C 1 379 ? 21.148 4.881 106.448 1.00 40.28 379 ASP C C 1
ATOM 9008 O O . ASP C 1 379 ? 21.218 5.175 107.647 1.00 40.23 379 ASP C O 1
ATOM 9013 N N . ASN C 1 380 ? 21.915 3.951 105.875 1.00 40.45 380 ASN C N 1
ATOM 9014 C CA . ASN C 1 380 ? 22.900 3.180 106.639 1.00 40.86 380 ASN C CA 1
ATOM 9015 C C . ASN C 1 380 ? 24.226 3.910 106.879 1.00 40.25 380 ASN C C 1
ATOM 9016 O O . ASN C 1 380 ? 25.155 3.347 107.455 1.00 40.35 380 ASN C O 1
ATOM 9021 N N . SER C 1 381 ? 24.305 5.161 106.431 1.00 39.64 381 SER C N 1
ATOM 9022 C CA . SER C 1 381 ? 25.473 5.996 106.683 1.00 38.86 381 SER C CA 1
ATOM 9023 C C . SER C 1 381 ? 25.201 7.002 107.795 1.00 38.45 381 SER C C 1
ATOM 9024 O O . SER C 1 381 ? 24.124 7.603 107.854 1.00 38.30 381 SER C O 1
ATOM 9027 N N . GLU C 1 382 ? 26.188 7.168 108.672 1.00 37.70 382 GLU C N 1
ATOM 9028 C CA . GLU C 1 382 ? 26.133 8.131 109.768 1.00 37.02 382 GLU C CA 1
ATOM 9029 C C . GLU C 1 382 ? 26.306 9.570 109.264 1.00 36.42 382 GLU C C 1
ATOM 9030 O O . GLU C 1 382 ? 25.746 10.501 109.845 1.00 36.42 382 GLU C O 1
ATOM 9036 N N . LEU C 1 383 ? 27.081 9.737 108.191 1.00 35.80 383 LEU C N 1
ATOM 9037 C CA . LEU C 1 383 ? 27.410 11.062 107.637 1.00 35.37 383 LEU C CA 1
ATOM 9038 C C . LEU C 1 383 ? 26.161 11.894 107.332 1.00 34.98 383 LEU C C 1
ATOM 9039 O O . LEU C 1 383 ? 26.074 13.075 107.671 1.00 34.54 383 LEU C O 1
ATOM 9044 N N . GLN C 1 384 ? 25.203 11.235 106.700 1.00 34.80 384 GLN C N 1
ATOM 9045 C CA . GLN C 1 384 ? 23.899 11.777 106.366 1.00 34.99 384 GLN C CA 1
ATOM 9046 C C . GLN C 1 384 ? 23.147 12.341 107.590 1.00 34.76 384 GLN C C 1
ATOM 9047 O O . GLN C 1 384 ? 22.541 13.416 107.505 1.00 34.45 384 GLN C O 1
ATOM 9053 N N . ARG C 1 385 ? 23.203 11.623 108.715 1.00 34.56 385 ARG C N 1
ATOM 9054 C CA . ARG C 1 385 ? 22.593 12.074 109.972 1.00 34.89 385 ARG C CA 1
ATOM 9055 C C . ARG C 1 385 ? 23.314 13.304 110.535 1.00 34.03 385 ARG C C 1
ATOM 9056 O O . ARG C 1 385 ? 22.669 14.241 111.016 1.00 33.86 385 ARG C O 1
ATOM 9064 N N . LEU C 1 386 ? 24.646 13.284 110.469 1.00 33.32 386 LEU C N 1
ATOM 9065 C CA . LEU C 1 386 ? 25.484 14.373 110.961 1.00 32.78 386 LEU C CA 1
ATOM 9066 C C . LEU C 1 386 ? 25.260 15.631 110.134 1.00 32.65 386 LEU C C 1
ATOM 9067 O O . LEU C 1 386 ? 25.161 16.730 110.674 1.00 32.67 386 LEU C O 1
ATOM 9072 N N . PHE C 1 387 ? 25.181 15.444 108.817 1.00 32.38 387 PHE C N 1
ATOM 9073 C CA . PHE C 1 387 ? 24.882 16.504 107.865 1.00 32.26 387 PHE C CA 1
ATOM 9074 C C . PHE C 1 387 ? 23.539 17.199 108.158 1.00 32.35 387 PHE C C 1
ATOM 9075 O O . PHE C 1 387 ? 23.482 18.427 108.247 1.00 32.81 387 PHE C O 1
ATOM 9083 N N . ARG C 1 388 ? 22.471 16.418 108.307 1.00 32.09 388 ARG C N 1
ATOM 9084 C CA . ARG C 1 388 ? 21.138 16.976 108.563 1.00 32.05 388 ARG C CA 1
ATOM 9085 C C . ARG C 1 388 ? 21.064 17.686 109.910 1.00 32.04 388 ARG C C 1
ATOM 9086 O O . ARG C 1 388 ? 20.532 18.792 110.008 1.00 32.34 388 ARG C O 1
ATOM 9094 N N . ASP C 1 389 ? 21.595 17.038 110.944 1.00 32.19 389 ASP C N 1
ATOM 9095 C CA . ASP C 1 389 ? 21.593 17.583 112.294 1.00 31.98 389 ASP C CA 1
ATOM 9096 C C . ASP C 1 389 ? 22.407 18.879 112.398 1.00 31.91 389 ASP C C 1
ATOM 9097 O O . ASP C 1 389 ? 21.983 19.824 113.063 1.00 31.85 389 ASP C O 1
ATOM 9102 N N . ALA C 1 390 ? 23.563 18.923 111.737 1.00 32.05 390 ALA C N 1
ATOM 9103 C CA . ALA C 1 390 ? 24.388 20.135 111.669 1.00 31.99 390 ALA C CA 1
ATOM 9104 C C . ALA C 1 390 ? 23.610 21.330 111.095 1.00 32.31 390 ALA C C 1
ATOM 9105 O O . ALA C 1 390 ? 23.619 22.420 111.667 1.00 32.21 390 ALA C O 1
ATOM 9107 N N . HIS C 1 391 ? 22.932 21.118 109.972 1.00 32.46 391 HIS C N 1
ATOM 9108 C CA . HIS C 1 391 ? 22.171 22.191 109.334 1.00 32.95 391 HIS C CA 1
ATOM 9109 C C . HIS C 1 391 ? 21.036 22.717 110.205 1.00 33.57 391 HIS C C 1
ATOM 9110 O O . HIS C 1 391 ? 20.765 23.924 110.214 1.00 33.94 391 HIS C O 1
ATOM 9117 N N . MET C 1 392 ? 20.400 21.809 110.940 1.00 33.81 392 MET C N 1
ATOM 9118 C CA . MET C 1 392 ? 19.357 22.136 111.906 1.00 34.55 392 MET C CA 1
ATOM 9119 C C . MET C 1 392 ? 19.856 23.025 113.061 1.00 34.56 392 MET C C 1
ATOM 9120 O O . MET C 1 392 ? 19.099 23.855 113.576 1.00 34.74 392 MET C O 1
ATOM 9125 N N . THR C 1 393 ? 21.112 22.855 113.477 1.00 34.29 393 THR C N 1
ATOM 9126 C CA . THR C 1 393 ? 21.672 23.732 114.509 1.00 34.10 393 THR C CA 1
ATOM 9127 C C . THR C 1 393 ? 21.718 25.198 114.059 1.00 34.25 393 THR C C 1
ATOM 9128 O O . THR C 1 393 ? 21.656 26.104 114.895 1.00 34.44 393 THR C O 1
ATOM 9132 N N . GLY C 1 394 ? 21.801 25.421 112.748 1.00 34.20 394 GLY C N 1
ATOM 9133 C CA . GLY C 1 394 ? 21.775 26.768 112.175 1.00 34.39 394 GLY C CA 1
ATOM 9134 C C . GLY C 1 394 ? 20.379 27.305 111.889 1.00 34.68 394 GLY C C 1
ATOM 9135 O O . GLY C 1 394 ? 20.227 28.443 111.434 1.00 34.75 394 GLY C O 1
ATOM 9136 N N . ALA C 1 395 ? 19.361 26.493 112.176 1.00 34.68 395 ALA C N 1
ATOM 9137 C CA . ALA C 1 395 ? 17.978 26.815 111.821 1.00 35.10 395 ALA C CA 1
ATOM 9138 C C . ALA C 1 395 ? 17.173 27.366 112.993 1.00 35.50 395 ALA C C 1
ATOM 9139 O O . ALA C 1 395 ? 16.046 27.831 112.819 1.00 36.02 395 ALA C O 1
ATOM 9141 N N . HIS C 1 396 ? 17.742 27.300 114.191 1.00 35.77 396 HIS C N 1
ATOM 9142 C CA . HIS C 1 396 ? 17.073 27.815 115.376 1.00 35.86 396 HIS C CA 1
ATOM 9143 C C . HIS C 1 396 ? 17.066 29.344 115.359 1.00 35.97 396 HIS C C 1
ATOM 9144 O O . HIS C 1 396 ? 18.005 29.973 114.863 1.00 36.46 396 HIS C O 1
ATOM 9151 N N . ALA C 1 397 ? 16.010 29.937 115.908 1.00 35.92 397 ALA C N 1
ATOM 9152 C CA . ALA C 1 397 ? 15.859 31.394 115.942 1.00 35.76 397 ALA C CA 1
ATOM 9153 C C . ALA C 1 397 ? 17.047 32.104 116.606 1.00 35.59 397 ALA C C 1
ATOM 9154 O O . ALA C 1 397 ? 17.391 33.224 116.233 1.00 36.20 397 ALA C O 1
ATOM 9156 N N . TYR C 1 398 ? 17.664 31.442 117.582 1.00 35.03 398 TYR C N 1
ATOM 9157 C CA . TYR C 1 398 ? 18.793 31.992 118.327 1.00 34.35 398 TYR C CA 1
ATOM 9158 C C . TYR C 1 398 ? 20.127 31.899 117.567 1.00 34.02 398 TYR C C 1
ATOM 9159 O O . TYR C 1 398 ? 21.068 32.636 117.873 1.00 33.94 398 TYR C O 1
ATOM 9168 N N . THR C 1 399 ? 20.206 30.997 116.591 1.00 33.58 399 THR C N 1
ATOM 9169 C CA . THR C 1 399 ? 21.441 30.804 115.818 1.00 33.32 399 THR C CA 1
ATOM 9170 C C . THR C 1 399 ? 21.392 31.411 114.405 1.00 33.52 399 THR C C 1
ATOM 9171 O O . THR C 1 399 ? 22.366 31.318 113.655 1.00 33.47 399 THR C O 1
ATOM 9175 N N . ASP C 1 400 ? 20.260 32.022 114.052 1.00 33.50 400 ASP C N 1
ATOM 9176 C CA . ASP C 1 400 ? 20.124 32.740 112.787 1.00 33.83 400 ASP C CA 1
ATOM 9177 C C . ASP C 1 400 ? 21.241 33.786 112.709 1.00 33.38 400 ASP C C 1
ATOM 9178 O O . ASP C 1 400 ? 21.285 34.707 113.524 1.00 33.26 400 ASP C O 1
ATOM 9183 N N . TYR C 1 401 ? 22.149 33.634 111.742 1.00 33.17 401 TYR C N 1
ATOM 9184 C CA . TYR C 1 401 ? 23.315 34.512 111.696 1.00 32.65 401 TYR C CA 1
ATOM 9185 C C . TYR C 1 401 ? 23.031 35.883 111.080 1.00 32.91 401 TYR C C 1
ATOM 9186 O O . TYR C 1 401 ? 23.720 36.854 111.406 1.00 32.85 401 TYR C O 1
ATOM 9195 N N . ASP C 1 402 ? 22.022 35.959 110.208 1.00 32.75 402 ASP C N 1
ATOM 9196 C CA . ASP C 1 402 ? 21.561 37.238 109.671 1.00 32.98 402 ASP C CA 1
ATOM 9197 C C . ASP C 1 402 ? 21.102 38.153 110.797 1.00 32.62 402 ASP C C 1
ATOM 9198 O O . ASP C 1 402 ? 21.418 39.343 110.820 1.00 33.04 402 ASP C O 1
ATOM 9203 N N . VAL C 1 403 ? 20.352 37.584 111.731 1.00 32.41 403 VAL C N 1
ATOM 9204 C CA . VAL C 1 403 ? 19.894 38.302 112.917 1.00 31.94 403 VAL C CA 1
ATOM 9205 C C . VAL C 1 403 ? 21.088 38.694 113.796 1.00 32.33 403 VAL C C 1
ATOM 9206 O O . VAL C 1 403 ? 21.213 39.855 114.202 1.00 32.62 403 VAL C O 1
ATOM 9210 N N . CYS C 1 404 ? 21.976 37.737 114.056 1.00 32.25 404 CYS C N 1
ATOM 9211 C CA . CYS C 1 404 ? 23.145 37.985 114.906 1.00 32.42 404 CYS C CA 1
ATOM 9212 C C . CYS C 1 404 ? 24.136 38.999 114.332 1.00 32.06 404 CYS C C 1
ATOM 9213 O O . CYS C 1 404 ? 24.711 39.793 115.093 1.00 32.18 404 CYS C O 1
ATOM 9216 N N . ALA C 1 405 ? 24.332 38.978 113.011 1.00 31.08 405 ALA C N 1
ATOM 9217 C CA . ALA C 1 405 ? 25.176 39.975 112.346 1.00 30.87 405 ALA C CA 1
ATOM 9218 C C . ALA C 1 405 ? 24.623 41.398 112.494 1.00 30.81 405 ALA C C 1
ATOM 9219 O O . ALA C 1 405 ? 25.379 42.351 112.681 1.00 30.79 405 ALA C O 1
ATOM 9221 N N . GLN C 1 406 ? 23.302 41.537 112.419 1.00 30.99 406 GLN C N 1
ATOM 9222 C CA . GLN C 1 406 ? 22.654 42.841 112.593 1.00 30.68 406 GLN C CA 1
ATOM 9223 C C . GLN C 1 406 ? 22.727 43.308 114.037 1.00 30.99 406 GLN C C 1
ATOM 9224 O O . GLN C 1 406 ? 22.960 44.485 114.289 1.00 31.38 406 GLN C O 1
ATOM 9230 N N . ILE C 1 407 ? 22.531 42.386 114.976 1.00 31.30 407 ILE C N 1
ATOM 9231 C CA . ILE C 1 407 ? 22.629 42.699 116.402 1.00 31.53 407 ILE C CA 1
ATOM 9232 C C . ILE C 1 407 ? 24.023 43.216 116.765 1.00 32.04 407 ILE C C 1
ATOM 9233 O O . ILE C 1 407 ? 24.150 44.296 117.343 1.00 32.86 407 ILE C O 1
ATOM 9238 N N . LEU C 1 408 ? 25.062 42.455 116.416 1.00 32.06 408 LEU C N 1
ATOM 9239 C CA . LEU C 1 408 ? 26.441 42.865 116.694 1.00 31.72 408 LEU C CA 1
ATOM 9240 C C . LEU C 1 408 ? 26.822 44.132 115.933 1.00 31.89 408 LEU C C 1
ATOM 9241 O O . LEU C 1 408 ? 27.399 45.050 116.516 1.00 31.94 408 LEU C O 1
ATOM 9246 N N . GLY C 1 409 ? 26.494 44.173 114.638 1.00 31.97 409 GLY C N 1
ATOM 9247 C CA . GLY C 1 409 ? 26.790 45.324 113.787 1.00 32.10 409 GLY C CA 1
ATOM 9248 C C . GLY C 1 409 ? 26.265 46.633 114.351 1.00 32.62 409 GLY C C 1
ATOM 9249 O O . GLY C 1 409 ? 26.996 47.621 114.417 1.00 32.59 409 GLY C O 1
ATOM 9250 N N . ARG C 1 410 ? 24.997 46.631 114.765 1.00 33.06 410 ARG C N 1
ATOM 9251 C CA . ARG C 1 410 ? 24.371 47.807 115.380 1.00 33.89 410 ARG C CA 1
ATOM 9252 C C . ARG C 1 410 ? 25.068 48.225 116.676 1.00 34.01 410 ARG C C 1
ATOM 9253 O O . ARG C 1 410 ? 25.287 49.413 116.907 1.00 33.95 410 ARG C O 1
ATOM 9261 N N . GLU C 1 411 ? 25.412 47.250 117.514 1.00 34.72 411 GLU C N 1
ATOM 9262 C CA . GLU C 1 411 ? 26.111 47.523 118.768 1.00 35.73 411 GLU C CA 1
ATOM 9263 C C . GLU C 1 411 ? 27.502 48.118 118.519 1.00 35.47 411 GLU C C 1
ATOM 9264 O O . GLU C 1 411 ? 27.875 49.123 119.132 1.00 35.59 411 GLU C O 1
ATOM 9270 N N . LEU C 1 412 ? 28.251 47.511 117.602 1.00 35.30 412 LEU C N 1
ATOM 9271 C CA . LEU C 1 412 ? 29.595 47.984 117.252 1.00 35.11 412 LEU C CA 1
ATOM 9272 C C . LEU C 1 412 ? 29.612 49.417 116.721 1.00 35.48 412 LEU C C 1
ATOM 9273 O O . LEU C 1 412 ? 30.609 50.132 116.884 1.00 35.18 412 LEU C O 1
ATOM 9278 N N . MET C 1 413 ? 28.508 49.820 116.091 1.00 35.82 413 MET C N 1
ATOM 9279 C CA . MET C 1 413 ? 28.377 51.153 115.512 1.00 36.36 413 MET C CA 1
ATOM 9280 C C . MET C 1 413 ? 27.675 52.155 116.433 1.00 36.97 413 MET C C 1
ATOM 9281 O O . MET C 1 413 ? 27.408 53.292 116.034 1.00 37.09 413 MET C O 1
ATOM 9286 N N . GLY C 1 414 ? 27.391 51.734 117.663 1.00 37.82 414 GLY C N 1
ATOM 9287 C CA . GLY C 1 414 ? 26.799 52.608 118.671 1.00 39.12 414 GLY C CA 1
ATOM 9288 C C . GLY C 1 414 ? 25.335 52.934 118.442 1.00 40.19 414 GLY C C 1
ATOM 9289 O O . GLY C 1 414 ? 24.841 53.953 118.927 1.00 40.15 414 GLY C O 1
ATOM 9290 N N . MET C 1 415 ? 24.643 52.069 117.708 1.00 41.26 415 MET C N 1
ATOM 9291 C CA . MET C 1 415 ? 23.229 52.262 117.404 1.00 42.58 415 MET C CA 1
ATOM 9292 C C . MET C 1 415 ? 22.342 51.610 118.456 1.00 43.84 415 MET C C 1
ATOM 9293 O O . MET C 1 415 ? 22.752 50.663 119.130 1.00 43.80 415 MET C O 1
ATOM 9298 N N . GLU C 1 416 ? 21.124 52.124 118.588 1.00 45.69 416 GLU C N 1
ATOM 9299 C CA . GLU C 1 416 ? 20.122 51.507 119.446 1.00 47.83 416 GLU C CA 1
ATOM 9300 C C . GLU C 1 416 ? 19.705 50.149 118.873 1.00 48.17 416 GLU C C 1
ATOM 9301 O O . GLU C 1 416 ? 19.667 49.981 117.649 1.00 47.81 416 GLU C O 1
ATOM 9307 N N . PRO C 1 417 ? 19.418 49.168 119.756 1.00 49.00 417 PRO C N 1
ATOM 9308 C CA . PRO C 1 417 ? 18.943 47.856 119.313 1.00 49.69 417 PRO C CA 1
ATOM 9309 C C . PRO C 1 417 ? 17.690 47.939 118.437 1.00 50.40 417 PRO C C 1
ATOM 9310 O O . PRO C 1 417 ? 16.847 48.822 118.627 1.00 50.40 417 PRO C O 1
ATOM 9314 N N . ASP C 1 418 ? 17.604 47.027 117.475 1.00 51.25 418 ASP C N 1
ATOM 9315 C CA . ASP C 1 418 ? 16.449 46.889 116.602 1.00 52.23 418 ASP C CA 1
ATOM 9316 C C . ASP C 1 418 ? 15.441 46.021 117.352 1.00 52.77 418 ASP C C 1
ATOM 9317 O O . ASP C 1 418 ? 15.739 44.864 117.659 1.00 52.77 418 ASP C O 1
ATOM 9322 N N . PRO C 1 419 ? 14.258 46.581 117.682 1.00 53.28 419 PRO C N 1
ATOM 9323 C CA . PRO C 1 419 ? 13.245 45.818 118.429 1.00 53.47 419 PRO C CA 1
ATOM 9324 C C . PRO C 1 419 ? 12.643 44.672 117.604 1.00 53.41 419 PRO C C 1
ATOM 9325 O O . PRO C 1 419 ? 12.055 43.749 118.161 1.00 53.54 419 PRO C O 1
ATOM 9329 N N . THR C 1 420 ? 12.818 44.747 116.288 1.00 53.30 420 THR C N 1
ATOM 9330 C CA . THR C 1 420 ? 12.361 43.741 115.324 1.00 53.20 420 THR C CA 1
ATOM 9331 C C . THR C 1 420 ? 13.002 42.352 115.524 1.00 52.74 420 THR C C 1
ATOM 9332 O O . THR C 1 420 ? 12.494 41.340 115.031 1.00 52.88 420 THR C O 1
ATOM 9336 N N . MET C 1 421 ? 14.112 42.317 116.253 1.00 52.14 421 MET C N 1
ATOM 9337 C CA . MET C 1 421 ? 14.821 41.074 116.549 1.00 51.19 421 MET C CA 1
ATOM 9338 C C . MET C 1 421 ? 15.436 41.138 117.942 1.00 51.23 421 MET C C 1
ATOM 9339 O O . MET C 1 421 ? 15.528 42.211 118.536 1.00 51.42 421 MET C O 1
ATOM 9344 N N . VAL C 1 422 ? 15.863 39.989 118.454 1.00 50.95 422 VAL C N 1
ATOM 9345 C CA . VAL C 1 422 ? 16.369 39.908 119.819 1.00 50.89 422 VAL C CA 1
ATOM 9346 C C . VAL C 1 422 ? 17.294 38.694 119.988 1.00 50.87 422 VAL C C 1
ATOM 9347 O O . VAL C 1 422 ? 18.177 38.682 120.859 1.00 50.71 422 VAL C O 1
ATOM 9352 N N . ARG D 1 24 ? 36.672 41.053 132.490 1.00 42.30 24 ARG D N 1
ATOM 9353 C CA . ARG D 1 24 ? 36.123 40.700 131.140 1.00 42.33 24 ARG D CA 1
ATOM 9354 C C . ARG D 1 24 ? 37.229 40.423 130.117 1.00 42.15 24 ARG D C 1
ATOM 9355 O O . ARG D 1 24 ? 38.305 41.026 130.179 1.00 42.11 24 ARG D O 1
ATOM 9363 N N . LEU D 1 25 ? 36.955 39.508 129.186 1.00 41.97 25 LEU D N 1
ATOM 9364 C CA . LEU D 1 25 ? 37.858 39.243 128.063 1.00 41.62 25 LEU D CA 1
ATOM 9365 C C . LEU D 1 25 ? 37.622 40.236 126.926 1.00 41.16 25 LEU D C 1
ATOM 9366 O O . LEU D 1 25 ? 36.614 40.951 126.914 1.00 40.94 25 LEU D O 1
ATOM 9371 N N . VAL D 1 26 ? 38.569 40.284 125.989 1.00 40.55 26 VAL D N 1
ATOM 9372 C CA . VAL D 1 26 ? 38.503 41.172 124.829 1.00 39.94 26 VAL D CA 1
ATOM 9373 C C . VAL D 1 26 ? 38.535 40.323 123.557 1.00 39.18 26 VAL D C 1
ATOM 9374 O O . VAL D 1 26 ? 39.409 39.471 123.396 1.00 39.16 26 VAL D O 1
ATOM 9378 N N . TYR D 1 27 ? 37.584 40.561 122.655 1.00 38.26 27 TYR D N 1
ATOM 9379 C CA . TYR D 1 27 ? 37.483 39.782 121.420 1.00 37.47 27 TYR D CA 1
ATOM 9380 C C . TYR D 1 27 ? 38.177 40.443 120.227 1.00 37.59 27 TYR D C 1
ATOM 9381 O O . TYR D 1 27 ? 38.619 39.759 119.300 1.00 37.42 27 TYR D O 1
ATOM 9390 N N . THR D 1 28 ? 38.294 41.769 120.286 1.00 37.92 28 THR D N 1
ATOM 9391 C CA . THR D 1 28 ? 38.635 42.603 119.130 1.00 38.42 28 THR D CA 1
ATOM 9392 C C . THR D 1 28 ? 40.097 43.040 119.056 1.00 39.40 28 THR D C 1
ATOM 9393 O O . THR D 1 28 ? 40.521 43.640 118.066 1.00 39.20 28 THR D O 1
ATOM 9397 N N . HIS D 1 29 ? 40.847 42.757 120.119 1.00 41.09 29 HIS D N 1
ATOM 9398 C CA . HIS D 1 29 ? 42.257 43.125 120.239 1.00 43.10 29 HIS D CA 1
ATOM 9399 C C . HIS D 1 29 ? 42.843 42.453 121.481 1.00 44.73 29 HIS D C 1
ATOM 9400 O O . HIS D 1 29 ? 42.166 41.656 122.143 1.00 44.58 29 HIS D O 1
ATOM 9407 N N . ALA D 1 30 ? 44.098 42.775 121.786 1.00 47.28 30 ALA D N 1
ATOM 9408 C CA . ALA D 1 30 ? 44.794 42.192 122.930 1.00 49.95 30 ALA D CA 1
ATOM 9409 C C . ALA D 1 30 ? 44.404 42.841 124.253 1.00 52.04 30 ALA D C 1
ATOM 9410 O O . ALA D 1 30 ? 44.242 44.063 124.344 1.00 52.24 30 ALA D O 1
ATOM 9412 N N . GLN D 1 31 ? 44.251 42.007 125.274 1.00 54.74 31 GLN D N 1
ATOM 9413 C CA . GLN D 1 31 ? 44.190 42.481 126.642 1.00 57.55 31 GLN D CA 1
ATOM 9414 C C . GLN D 1 31 ? 45.601 42.892 127.055 1.00 59.12 31 GLN D C 1
ATOM 9415 O O . GLN D 1 31 ? 46.559 42.142 126.838 1.00 59.09 31 GLN D O 1
ATOM 9421 N N . THR D 1 32 ? 45.734 44.088 127.621 1.00 61.37 32 THR D N 1
ATOM 9422 C CA . THR D 1 32 ? 47.027 44.539 128.135 1.00 63.68 32 THR D CA 1
ATOM 9423 C C . THR D 1 32 ? 47.373 43.750 129.407 1.00 64.85 32 THR D C 1
ATOM 9424 O O . THR D 1 32 ? 46.524 43.616 130.299 1.00 65.01 32 THR D O 1
ATOM 9428 N N . PRO D 1 33 ? 48.605 43.197 129.478 1.00 65.98 33 PRO D N 1
ATOM 9429 C CA . PRO D 1 33 ? 49.023 42.401 130.637 1.00 66.66 33 PRO D CA 1
ATOM 9430 C C . PRO D 1 33 ? 48.920 43.173 131.950 1.00 66.96 33 PRO D C 1
ATOM 9431 O O . PRO D 1 33 ? 49.394 44.312 132.053 1.00 67.32 33 PRO D O 1
ATOM 9435 N N . ASP D 1 34 ? 48.270 42.523 132.916 1.00 66.52 34 ASP D N 1
ATOM 9436 C CA . ASP D 1 34 ? 47.905 43.088 134.212 1.00 66.12 34 ASP D CA 1
ATOM 9437 C C . ASP D 1 34 ? 49.059 42.934 135.203 1.00 65.75 34 ASP D C 1
ATOM 9438 O O . ASP D 1 34 ? 49.100 41.979 135.988 1.00 65.73 34 ASP D O 1
ATOM 9443 N N . VAL D 1 35 ? 49.991 43.883 135.156 1.00 65.20 35 VAL D N 1
ATOM 9444 C CA . VAL D 1 35 ? 51.186 43.855 136.005 1.00 64.68 35 VAL D CA 1
ATOM 9445 C C . VAL D 1 35 ? 51.385 45.161 136.783 1.00 64.13 35 VAL D C 1
ATOM 9446 O O . VAL D 1 35 ? 50.742 46.173 136.485 1.00 64.19 35 VAL D O 1
ATOM 9450 N N . SER D 1 36 ? 52.268 45.127 137.784 1.00 63.31 36 SER D N 1
ATOM 9451 C CA . SER D 1 36 ? 52.627 46.325 138.551 1.00 62.41 36 SER D CA 1
ATOM 9452 C C . SER D 1 36 ? 53.821 47.059 137.919 1.00 61.68 36 SER D C 1
ATOM 9453 O O . SER D 1 36 ? 54.646 47.662 138.615 1.00 61.67 36 SER D O 1
ATOM 9456 N N . GLY D 1 37 ? 53.893 46.992 136.591 1.00 60.68 37 GLY D N 1
ATOM 9457 C CA . GLY D 1 37 ? 54.899 47.695 135.797 1.00 59.41 37 GLY D CA 1
ATOM 9458 C C . GLY D 1 37 ? 54.355 47.981 134.408 1.00 58.42 37 GLY D C 1
ATOM 9459 O O . GLY D 1 37 ? 53.279 47.497 134.045 1.00 58.37 37 GLY D O 1
ATOM 9460 N N . VAL D 1 38 ? 55.089 48.773 133.631 1.00 57.41 38 VAL D N 1
ATOM 9461 C CA . VAL D 1 38 ? 54.681 49.095 132.260 1.00 56.38 38 VAL D CA 1
ATOM 9462 C C . VAL D 1 38 ? 55.079 47.956 131.317 1.00 55.44 38 VAL D C 1
ATOM 9463 O O . VAL D 1 38 ? 56.269 47.703 131.099 1.00 55.37 38 VAL D O 1
ATOM 9467 N N . SER D 1 39 ? 54.075 47.269 130.773 1.00 54.37 39 SER D N 1
ATOM 9468 C CA . SER D 1 39 ? 54.299 46.130 129.881 1.00 52.85 39 SER D CA 1
ATOM 9469 C C . SER D 1 39 ? 54.805 46.602 128.520 1.00 51.70 39 SER D C 1
ATOM 9470 O O . SER D 1 39 ? 54.619 47.766 128.154 1.00 51.45 39 SER D O 1
ATOM 9473 N N . MET D 1 40 ? 55.447 45.702 127.779 1.00 50.21 40 MET D N 1
ATOM 9474 C CA . MET D 1 40 ? 55.910 46.013 126.427 1.00 48.84 40 MET D CA 1
ATOM 9475 C C . MET D 1 40 ? 54.755 46.485 125.538 1.00 48.27 40 MET D C 1
ATOM 9476 O O . MET D 1 40 ? 54.917 47.418 124.747 1.00 47.61 40 MET D O 1
ATOM 9481 N N . LEU D 1 41 ? 53.594 45.845 125.690 1.00 47.80 41 LEU D N 1
ATOM 9482 C CA . LEU D 1 41 ? 52.404 46.195 124.917 1.00 47.57 41 LEU D CA 1
ATOM 9483 C C . LEU D 1 41 ? 51.973 47.649 125.122 1.00 47.55 41 LEU D C 1
ATOM 9484 O O . LEU D 1 41 ? 51.668 48.343 124.151 1.00 47.20 41 LEU D O 1
ATOM 9489 N N . GLU D 1 42 ? 51.962 48.102 126.377 1.00 47.86 42 GLU D N 1
ATOM 9490 C CA . GLU D 1 42 ? 51.651 49.499 126.702 1.00 48.41 42 GLU D CA 1
ATOM 9491 C C . GLU D 1 42 ? 52.653 50.466 126.074 1.00 48.02 42 GLU D C 1
ATOM 9492 O O . GLU D 1 42 ? 52.265 51.513 125.553 1.00 47.88 42 GLU D O 1
ATOM 9498 N N . LYS D 1 43 ? 53.935 50.108 126.130 1.00 47.79 43 LYS D N 1
ATOM 9499 C CA . LYS D 1 43 ? 54.996 50.905 125.514 1.00 47.98 43 LYS D CA 1
ATOM 9500 C C . LYS D 1 43 ? 54.838 50.998 123.993 1.00 47.35 43 LYS D C 1
ATOM 9501 O O . LYS D 1 43 ? 55.044 52.065 123.414 1.00 47.17 43 LYS D O 1
ATOM 9507 N N . ILE D 1 44 ? 54.460 49.886 123.359 1.00 47.12 44 ILE D N 1
ATOM 9508 C CA . ILE D 1 44 ? 54.109 49.870 121.932 1.00 47.03 44 ILE D CA 1
ATOM 9509 C C . ILE D 1 44 ? 52.949 50.832 121.647 1.00 47.30 44 ILE D C 1
ATOM 9510 O O . ILE D 1 44 ? 53.006 51.622 120.702 1.00 47.13 44 ILE D O 1
ATOM 9515 N N . GLN D 1 45 ? 51.912 50.767 122.481 1.00 47.74 45 GLN D N 1
ATOM 9516 C CA . GLN D 1 45 ? 50.727 51.611 122.329 1.00 48.37 45 GLN D CA 1
ATOM 9517 C C . GLN D 1 45 ? 51.038 53.106 122.447 1.00 48.61 45 GLN D C 1
ATOM 9518 O O . GLN D 1 45 ? 50.411 53.926 121.774 1.00 48.75 45 GLN D O 1
ATOM 9524 N N . GLN D 1 46 ? 52.010 53.448 123.290 1.00 48.91 46 GLN D N 1
ATOM 9525 C CA . GLN D 1 46 ? 52.443 54.837 123.472 1.00 49.64 46 GLN D CA 1
ATOM 9526 C C . GLN D 1 46 ? 53.115 55.403 122.215 1.00 48.43 46 GLN D C 1
ATOM 9527 O O . GLN D 1 46 ? 52.888 56.561 121.854 1.00 48.43 46 GLN D O 1
ATOM 9533 N N . ILE D 1 47 ? 53.930 54.583 121.554 1.00 47.32 47 ILE D N 1
ATOM 9534 C CA . ILE D 1 47 ? 54.680 55.021 120.366 1.00 46.10 47 ILE D CA 1
ATOM 9535 C C . ILE D 1 47 ? 53.922 54.795 119.054 1.00 45.31 47 ILE D C 1
ATOM 9536 O O . ILE D 1 47 ? 54.360 55.245 117.992 1.00 45.08 47 ILE D O 1
ATOM 9541 N N . LEU D 1 48 ? 52.783 54.108 119.141 1.00 44.42 48 LEU D N 1
ATOM 9542 C CA . LEU D 1 48 ? 52.006 53.716 117.960 1.00 43.50 48 LEU D CA 1
ATOM 9543 C C . LEU D 1 48 ? 51.572 54.878 117.047 1.00 43.29 48 LEU D C 1
ATOM 9544 O O . LEU D 1 48 ? 51.696 54.759 115.823 1.00 43.09 48 LEU D O 1
ATOM 9549 N N . PRO D 1 49 ? 51.067 55.996 117.625 1.00 43.16 49 PRO D N 1
ATOM 9550 C CA . PRO D 1 49 ? 50.723 57.144 116.776 1.00 43.13 49 PRO D CA 1
ATOM 9551 C C . PRO D 1 49 ? 51.893 57.668 115.931 1.00 43.16 49 PRO D C 1
ATOM 9552 O O . PRO D 1 49 ? 51.675 58.091 114.798 1.00 43.07 49 PRO D O 1
ATOM 9556 N N . GLN D 1 50 ? 53.110 57.631 116.474 1.00 43.20 50 GLN D N 1
ATOM 9557 C CA . GLN D 1 50 ? 54.313 58.032 115.734 1.00 43.44 50 GLN D CA 1
ATOM 9558 C C . GLN D 1 50 ? 54.593 57.090 114.562 1.00 42.59 50 GLN D C 1
ATOM 9559 O O . GLN D 1 50 ? 54.898 57.542 113.454 1.00 42.50 50 GLN D O 1
ATOM 9565 N N . ILE D 1 51 ? 54.484 55.786 114.819 1.00 41.75 51 ILE D N 1
ATOM 9566 C CA . ILE D 1 51 ? 54.662 54.758 113.793 1.00 40.99 51 ILE D CA 1
ATOM 9567 C C . ILE D 1 51 ? 53.600 54.902 112.699 1.00 41.10 51 ILE D C 1
ATOM 9568 O O . ILE D 1 51 ? 53.907 54.779 111.509 1.00 40.81 51 ILE D O 1
ATOM 9573 N N . ALA D 1 52 ? 52.363 55.175 113.118 1.00 41.34 52 ALA D N 1
ATOM 9574 C CA . ALA D 1 52 ? 51.234 55.355 112.205 1.00 41.94 52 ALA D CA 1
ATOM 9575 C C . ALA D 1 52 ? 51.393 56.575 111.298 1.00 42.59 52 ALA D C 1
ATOM 9576 O O . ALA D 1 52 ? 51.058 56.517 110.115 1.00 42.54 52 ALA D O 1
ATOM 9578 N N . LYS D 1 53 ? 51.907 57.671 111.853 1.00 43.79 53 LYS D N 1
ATOM 9579 C CA . LYS D 1 53 ? 52.097 58.907 111.083 1.00 45.05 53 LYS D CA 1
ATOM 9580 C C . LYS D 1 53 ? 53.253 58.795 110.084 1.00 44.92 53 LYS D C 1
ATOM 9581 O O . LYS D 1 53 ? 53.268 59.491 109.067 1.00 44.71 53 LYS D O 1
ATOM 9587 N N . ASN D 1 54 ? 54.211 57.918 110.383 1.00 44.92 54 ASN D N 1
ATOM 9588 C CA . ASN D 1 54 ? 55.349 57.669 109.497 1.00 45.02 54 ASN D CA 1
ATOM 9589 C C . ASN D 1 54 ? 55.056 56.693 108.359 1.00 45.31 54 ASN D C 1
ATOM 9590 O O . ASN D 1 54 ? 55.862 56.565 107.435 1.00 45.27 54 ASN D O 1
ATOM 9595 N N . ALA D 1 55 ? 53.907 56.019 108.427 1.00 45.69 55 ALA D N 1
ATOM 9596 C CA . ALA D 1 55 ? 53.575 54.920 107.510 1.00 46.39 55 ALA D CA 1
ATOM 9597 C C . ALA D 1 55 ? 53.569 55.287 106.021 1.00 47.09 55 ALA D C 1
ATOM 9598 O O . ALA D 1 55 ? 53.966 54.477 105.182 1.00 46.90 55 ALA D O 1
ATOM 9600 N N . GLU D 1 56 ? 53.116 56.499 105.703 1.00 48.22 56 GLU D N 1
ATOM 9601 C CA . GLU D 1 56 ? 53.052 56.960 104.313 1.00 49.63 56 GLU D CA 1
ATOM 9602 C C . GLU D 1 56 ? 54.444 57.240 103.731 1.00 49.21 56 GLU D C 1
ATOM 9603 O O . GLU D 1 56 ? 54.727 56.881 102.587 1.00 49.19 56 GLU D O 1
ATOM 9609 N N . SER D 1 57 ? 55.308 57.872 104.522 1.00 49.07 57 SER D N 1
ATOM 9610 C CA . SER D 1 57 ? 56.686 58.115 104.102 1.00 48.97 57 SER D CA 1
ATOM 9611 C C . SER D 1 57 ? 57.536 56.841 104.175 1.00 48.76 57 SER D C 1
ATOM 9612 O O . SER D 1 57 ? 58.487 56.687 103.407 1.00 48.74 57 SER D O 1
ATOM 9615 N N . ALA D 1 58 ? 57.185 55.940 105.095 1.00 48.44 58 ALA D N 1
ATOM 9616 C CA . ALA D 1 58 ? 57.800 54.612 105.185 1.00 48.34 58 ALA D CA 1
ATOM 9617 C C . ALA D 1 58 ? 57.568 53.820 103.901 1.00 48.35 58 ALA D C 1
ATOM 9618 O O . ALA D 1 58 ? 58.478 53.167 103.389 1.00 48.16 58 ALA D O 1
ATOM 9620 N N . GLU D 1 59 ? 56.332 53.893 103.405 1.00 48.52 59 GLU D N 1
ATOM 9621 C CA . GLU D 1 59 ? 55.904 53.290 102.144 1.00 48.96 59 GLU D CA 1
ATOM 9622 C C . GLU D 1 59 ? 56.750 53.784 100.957 1.00 48.84 59 GLU D C 1
ATOM 9623 O O . GLU D 1 59 ? 57.172 52.990 100.113 1.00 48.96 59 GLU D O 1
ATOM 9629 N N . GLN D 1 60 ? 57.000 55.091 100.910 1.00 48.69 60 GLN D N 1
ATOM 9630 C CA . GLN D 1 60 ? 57.775 55.698 99.830 1.00 48.70 60 GLN D CA 1
ATOM 9631 C C . GLN D 1 60 ? 59.280 55.459 99.977 1.00 47.44 60 GLN D C 1
ATOM 9632 O O . GLN D 1 60 ? 60.003 55.385 98.979 1.00 47.14 60 GLN D O 1
ATOM 9638 N N . LEU D 1 61 ? 59.734 55.329 101.224 1.00 46.15 61 LEU D N 1
ATOM 9639 C CA . LEU D 1 61 ? 61.139 55.066 101.541 1.00 45.01 61 LEU D CA 1
ATOM 9640 C C . LEU D 1 61 ? 61.565 53.643 101.161 1.00 44.22 61 LEU D C 1
ATOM 9641 O O . LEU D 1 61 ? 62.741 53.399 100.869 1.00 44.05 61 LEU D O 1
ATOM 9646 N N . ARG D 1 62 ? 60.596 52.722 101.173 1.00 43.28 62 ARG D N 1
ATOM 9647 C CA . ARG D 1 62 ? 60.794 51.291 100.863 1.00 42.19 62 ARG D CA 1
ATOM 9648 C C . ARG D 1 62 ? 61.721 50.588 101.856 1.00 42.21 62 ARG D C 1
ATOM 9649 O O . ARG D 1 62 ? 62.412 49.628 101.508 1.00 42.00 62 ARG D O 1
ATOM 9657 N N . ARG D 1 63 ? 61.732 51.094 103.085 1.00 42.09 63 ARG D N 1
ATOM 9658 C CA . ARG D 1 63 ? 62.432 50.490 104.216 1.00 42.84 63 ARG D CA 1
ATOM 9659 C C . ARG D 1 63 ? 61.872 51.136 105.477 1.00 42.08 63 ARG D C 1
ATOM 9660 O O . ARG D 1 63 ? 61.193 52.165 105.403 1.00 41.84 63 ARG D O 1
ATOM 9668 N N . VAL D 1 64 ? 62.141 50.533 106.630 1.00 41.98 64 VAL D N 1
ATOM 9669 C CA . VAL D 1 64 ? 61.681 51.094 107.899 1.00 42.01 64 VAL D CA 1
ATOM 9670 C C . VAL D 1 64 ? 62.434 52.402 108.176 1.00 42.43 64 VAL D C 1
ATOM 9671 O O . VAL D 1 64 ? 63.668 52.423 108.135 1.00 42.15 64 VAL D O 1
ATOM 9675 N N . PRO D 1 65 ? 61.694 53.505 108.423 1.00 42.94 65 PRO D N 1
ATOM 9676 C CA . PRO D 1 65 ? 62.325 54.773 108.806 1.00 43.54 65 PRO D CA 1
ATOM 9677 C C . PRO D 1 65 ? 63.178 54.629 110.064 1.00 44.19 65 PRO D C 1
ATOM 9678 O O . PRO D 1 65 ? 62.824 53.866 110.967 1.00 44.17 65 PRO D O 1
ATOM 9682 N N . ASP D 1 66 ? 64.293 55.354 110.106 1.00 45.06 66 ASP D N 1
ATOM 9683 C CA . ASP D 1 66 ? 65.209 55.323 111.247 1.00 45.94 66 ASP D CA 1
ATOM 9684 C C . ASP D 1 66 ? 64.502 55.623 112.569 1.00 45.60 66 ASP D C 1
ATOM 9685 O O . ASP D 1 66 ? 64.820 55.018 113.597 1.00 45.58 66 ASP D O 1
ATOM 9690 N N . GLU D 1 67 ? 63.542 56.547 112.530 1.00 45.22 67 GLU D N 1
ATOM 9691 C CA . GLU D 1 67 ? 62.770 56.918 113.715 1.00 45.29 67 GLU D CA 1
ATOM 9692 C C . GLU D 1 67 ? 62.001 55.728 114.291 1.00 44.20 67 GLU D C 1
ATOM 9693 O O . GLU D 1 67 ? 61.959 55.551 115.510 1.00 44.01 67 GLU D O 1
ATOM 9699 N N . ASN D 1 68 ? 61.404 54.919 113.413 1.00 43.26 68 ASN D N 1
ATOM 9700 C CA . ASN D 1 68 ? 60.691 53.708 113.822 1.00 42.36 68 ASN D CA 1
ATOM 9701 C C . ASN D 1 68 ? 61.589 52.715 114.565 1.00 42.18 68 ASN D C 1
ATOM 9702 O O . ASN D 1 68 ? 61.240 52.253 115.651 1.00 41.86 68 ASN D O 1
ATOM 9707 N N . ILE D 1 69 ? 62.741 52.401 113.972 1.00 42.22 69 ILE D N 1
ATOM 9708 C CA . ILE D 1 69 ? 63.734 51.508 114.577 1.00 42.46 69 ILE D CA 1
ATOM 9709 C C . ILE D 1 69 ? 64.206 52.049 115.931 1.00 42.86 69 ILE D C 1
ATOM 9710 O O . ILE D 1 69 ? 64.286 51.309 116.914 1.00 42.72 69 ILE D O 1
ATOM 9715 N N . LYS D 1 70 ? 64.497 53.347 115.962 1.00 43.43 70 LYS D N 1
ATOM 9716 C CA . LYS D 1 70 ? 64.920 54.048 117.169 1.00 44.33 70 LYS D CA 1
ATOM 9717 C C . LYS D 1 70 ? 63.874 53.948 118.290 1.00 43.83 70 LYS D C 1
ATOM 9718 O O . LYS D 1 70 ? 64.220 53.634 119.431 1.00 43.93 70 LYS D O 1
ATOM 9724 N N . LEU D 1 71 ? 62.605 54.196 117.960 1.00 43.30 71 LEU D N 1
ATOM 9725 C CA . LEU D 1 71 ? 61.515 54.122 118.941 1.00 42.75 71 LEU D CA 1
ATOM 9726 C C . LEU D 1 71 ? 61.311 52.709 119.480 1.00 42.39 71 LEU D C 1
ATOM 9727 O O . LEU D 1 71 ? 61.108 52.515 120.683 1.00 42.21 71 LEU D O 1
ATOM 9732 N N . LEU D 1 72 ? 61.375 51.732 118.580 1.00 42.06 72 LEU D N 1
ATOM 9733 C CA . LEU D 1 72 ? 61.175 50.327 118.930 1.00 42.00 72 LEU D CA 1
ATOM 9734 C C . LEU D 1 72 ? 62.332 49.742 119.734 1.00 42.40 72 LEU D C 1
ATOM 9735 O O . LEU D 1 72 ? 62.114 48.932 120.635 1.00 42.16 72 LEU D O 1
ATOM 9740 N N . LYS D 1 73 ? 63.557 50.153 119.406 1.00 43.13 73 LYS D N 1
ATOM 9741 C CA . LYS D 1 73 ? 64.733 49.741 120.167 1.00 43.96 73 LYS D CA 1
ATOM 9742 C C . LYS D 1 73 ? 64.793 50.433 121.527 1.00 44.72 73 LYS D C 1
ATOM 9743 O O . LYS D 1 73 ? 65.271 49.851 122.503 1.00 44.62 73 LYS D O 1
ATOM 9749 N N . GLU D 1 74 ? 64.297 51.671 121.575 1.00 45.66 74 GLU D N 1
ATOM 9750 C CA . GLU D 1 74 ? 64.240 52.466 122.806 1.00 47.15 74 GLU D CA 1
ATOM 9751 C C . GLU D 1 74 ? 63.358 51.811 123.873 1.00 45.99 74 GLU D C 1
ATOM 9752 O O . GLU D 1 74 ? 63.714 51.806 125.052 1.00 46.04 74 GLU D O 1
ATOM 9758 N N . ILE D 1 75 ? 62.217 51.263 123.456 1.00 45.32 75 ILE D N 1
ATOM 9759 C CA . ILE D 1 75 ? 61.340 50.530 124.378 1.00 44.46 75 ILE D CA 1
ATOM 9760 C C . ILE D 1 75 ? 61.867 49.115 124.648 1.00 43.88 75 ILE D C 1
ATOM 9761 O O . ILE D 1 75 ? 61.414 48.444 125.578 1.00 43.75 75 ILE D O 1
ATOM 9766 N N . GLY D 1 76 ? 62.818 48.677 123.824 1.00 43.15 76 GLY D N 1
ATOM 9767 C CA . GLY D 1 76 ? 63.541 47.425 124.039 1.00 42.46 76 GLY D CA 1
ATOM 9768 C C . GLY D 1 76 ? 62.934 46.177 123.426 1.00 42.11 76 GLY D C 1
ATOM 9769 O O . GLY D 1 76 ? 63.251 45.067 123.855 1.00 41.98 76 GLY D O 1
ATOM 9770 N N . LEU D 1 77 ? 62.080 46.349 122.416 1.00 41.90 77 LEU D N 1
ATOM 9771 C CA . LEU D 1 77 ? 61.361 45.221 121.803 1.00 41.82 77 LEU D CA 1
ATOM 9772 C C . LEU D 1 77 ? 62.281 44.221 121.099 1.00 41.94 77 LEU D C 1
ATOM 9773 O O . LEU D 1 77 ? 62.007 43.020 121.102 1.00 41.92 77 LEU D O 1
ATOM 9778 N N . HIS D 1 78 ? 63.365 44.722 120.510 1.00 42.12 78 HIS D N 1
ATOM 9779 C CA . HIS D 1 78 ? 64.327 43.886 119.786 1.00 42.49 78 HIS D CA 1
ATOM 9780 C C . HIS D 1 78 ? 64.977 42.817 120.671 1.00 42.90 78 HIS D C 1
ATOM 9781 O O . HIS D 1 78 ? 65.456 41.796 120.174 1.00 42.80 78 HIS D O 1
ATOM 9788 N N . ARG D 1 79 ? 64.963 43.050 121.981 1.00 43.44 79 ARG D N 1
ATOM 9789 C CA . ARG D 1 79 ? 65.577 42.139 122.945 1.00 44.48 79 ARG D CA 1
ATOM 9790 C C . ARG D 1 79 ? 64.577 41.137 123.542 1.00 43.61 79 ARG D C 1
ATOM 9791 O O . ARG D 1 79 ? 64.860 40.488 124.556 1.00 43.51 79 ARG D O 1
ATOM 9799 N N . ALA D 1 80 ? 63.426 41.002 122.879 1.00 43.10 80 ALA D N 1
ATOM 9800 C CA . ALA D 1 80 ? 62.348 40.091 123.283 1.00 42.57 80 ALA D CA 1
ATOM 9801 C C . ALA D 1 80 ? 62.792 38.638 123.460 1.00 42.34 80 ALA D C 1
ATOM 9802 O O . ALA D 1 80 ? 62.442 37.999 124.453 1.00 41.87 80 ALA D O 1
ATOM 9804 N N . PHE D 1 81 ? 63.553 38.125 122.495 1.00 42.16 81 PHE D N 1
ATOM 9805 C CA . PHE D 1 81 ? 63.981 36.725 122.512 1.00 42.05 81 PHE D CA 1
ATOM 9806 C C . PHE D 1 81 ? 65.490 36.558 122.681 1.00 42.02 81 PHE D C 1
ATOM 9807 O O . PHE D 1 81 ? 66.026 35.461 122.509 1.00 42.04 81 PHE D O 1
ATOM 9815 N N . GLN D 1 82 ? 66.168 37.653 123.008 1.00 42.07 82 GLN D N 1
ATOM 9816 C CA . GLN D 1 82 ? 67.577 37.612 123.374 1.00 42.13 82 GLN D CA 1
ATOM 9817 C C . GLN D 1 82 ? 67.701 37.010 124.782 1.00 42.37 82 GLN D C 1
ATOM 9818 O O . GLN D 1 82 ? 66.888 37.326 125.658 1.00 41.97 82 GLN D O 1
ATOM 9824 N N . PRO D 1 83 ? 68.697 36.123 124.997 1.00 42.75 83 PRO D N 1
ATOM 9825 C CA . PRO D 1 83 ? 68.930 35.542 126.327 1.00 43.20 83 PRO D CA 1
ATOM 9826 C C . PRO D 1 83 ? 69.145 36.606 127.401 1.00 43.84 83 PRO D C 1
ATOM 9827 O O . PRO D 1 83 ? 69.745 37.651 127.129 1.00 43.65 83 PRO D O 1
ATOM 9831 N N . LYS D 1 84 ? 68.646 36.331 128.606 1.00 44.80 84 LYS D N 1
ATOM 9832 C CA . LYS D 1 84 ? 68.758 37.254 129.742 1.00 45.92 84 LYS D CA 1
ATOM 9833 C C . LYS D 1 84 ? 70.202 37.594 130.121 1.00 45.97 84 LYS D C 1
ATOM 9834 O O . LYS D 1 84 ? 70.476 38.712 130.560 1.00 45.79 84 LYS D O 1
ATOM 9840 N N . VAL D 1 85 ? 71.117 36.645 129.927 1.00 46.42 85 VAL D N 1
ATOM 9841 C CA . VAL D 1 85 ? 72.539 36.870 130.233 1.00 47.03 85 VAL D CA 1
ATOM 9842 C C . VAL D 1 85 ? 73.143 38.055 129.458 1.00 46.77 85 VAL D C 1
ATOM 9843 O O . VAL D 1 85 ? 74.059 38.719 129.953 1.00 46.79 85 VAL D O 1
ATOM 9847 N N . TYR D 1 86 ? 72.611 38.322 128.263 1.00 46.36 86 TYR D N 1
ATOM 9848 C CA . TYR D 1 86 ? 73.065 39.439 127.428 1.00 45.96 86 TYR D CA 1
ATOM 9849 C C . TYR D 1 86 ? 72.224 40.709 127.598 1.00 45.72 86 TYR D C 1
ATOM 9850 O O . TYR D 1 86 ? 72.426 41.693 126.881 1.00 45.66 86 TYR D O 1
ATOM 9859 N N . GLY D 1 87 ? 71.296 40.684 128.551 1.00 45.45 87 GLY D N 1
ATOM 9860 C CA . GLY D 1 87 ? 70.407 41.815 128.807 1.00 45.04 87 GLY D CA 1
ATOM 9861 C C . GLY D 1 87 ? 69.059 41.687 128.118 1.00 44.68 87 GLY D C 1
ATOM 9862 O O . GLY D 1 87 ? 68.320 42.668 128.006 1.00 44.78 87 GLY D O 1
ATOM 9863 N N . GLY D 1 88 ? 68.739 40.478 127.662 1.00 44.20 88 GLY D N 1
ATOM 9864 C CA . GLY D 1 88 ? 67.474 40.210 126.977 1.00 43.61 88 GLY D CA 1
ATOM 9865 C C . GLY D 1 88 ? 66.288 40.066 127.912 1.00 43.21 88 GLY D C 1
ATOM 9866 O O . GLY D 1 88 ? 66.453 39.932 129.127 1.00 43.24 88 GLY D O 1
ATOM 9867 N N . LEU D 1 89 ? 65.087 40.087 127.336 1.00 42.74 89 LEU D N 1
ATOM 9868 C CA . LEU D 1 89 ? 63.846 40.032 128.110 1.00 42.27 89 LEU D CA 1
ATOM 9869 C C . LEU D 1 89 ? 63.324 38.614 128.292 1.00 41.95 89 LEU D C 1
ATOM 9870 O O . LEU D 1 89 ? 62.738 38.288 129.328 1.00 41.84 89 LEU D O 1
ATOM 9875 N N . GLU D 1 90 ? 63.553 37.783 127.278 1.00 41.64 90 GLU D N 1
ATOM 9876 C CA . GLU D 1 90 ? 62.938 36.458 127.160 1.00 41.38 90 GLU D CA 1
ATOM 9877 C C . GLU D 1 90 ? 61.419 36.510 127.340 1.00 41.03 90 GLU D C 1
ATOM 9878 O O . GLU D 1 90 ? 60.853 35.837 128.206 1.00 41.05 90 GLU D O 1
ATOM 9884 N N . MET D 1 91 ? 60.779 37.329 126.504 1.00 40.54 91 MET D N 1
ATOM 9885 C CA . MET D 1 91 ? 59.322 37.454 126.463 1.00 40.32 91 MET D CA 1
ATOM 9886 C C . MET D 1 91 ? 58.692 36.129 126.071 1.00 39.13 91 MET D C 1
ATOM 9887 O O . MET D 1 91 ? 59.296 35.342 125.339 1.00 39.01 91 MET D O 1
ATOM 9892 N N . SER D 1 92 ? 57.479 35.885 126.557 1.00 38.05 92 SER D N 1
ATOM 9893 C CA . SER D 1 92 ? 56.700 34.738 126.109 1.00 37.30 92 SER D CA 1
ATOM 9894 C C . SER D 1 92 ? 56.263 34.999 124.671 1.00 36.78 92 SER D C 1
ATOM 9895 O O . SER D 1 92 ? 56.159 36.157 124.256 1.00 36.54 92 SER D O 1
ATOM 9898 N N . LEU D 1 93 ? 56.019 33.934 123.910 1.00 36.36 93 LEU D N 1
ATOM 9899 C CA . LEU D 1 93 ? 55.524 34.087 122.537 1.00 36.30 93 LEU D CA 1
ATOM 9900 C C . LEU D 1 93 ? 54.209 34.887 122.443 1.00 36.07 93 LEU D C 1
ATOM 9901 O O . LEU D 1 93 ? 54.116 35.788 121.611 1.00 36.26 93 LEU D O 1
ATOM 9906 N N . PRO D 1 94 ? 53.201 34.567 123.293 1.00 35.92 94 PRO D N 1
ATOM 9907 C CA . PRO D 1 94 ? 51.944 35.328 123.243 1.00 35.87 94 PRO D CA 1
ATOM 9908 C C . PRO D 1 94 ? 52.130 36.838 123.406 1.00 36.12 94 PRO D C 1
ATOM 9909 O O . PRO D 1 94 ? 51.522 37.616 122.662 1.00 36.06 94 PRO D O 1
ATOM 9913 N N . ASP D 1 95 ? 52.961 37.237 124.367 1.00 36.54 95 ASP D N 1
ATOM 9914 C CA . ASP D 1 95 ? 53.185 38.647 124.678 1.00 37.10 95 ASP D CA 1
ATOM 9915 C C . ASP D 1 95 ? 53.888 39.371 123.536 1.00 36.83 95 ASP D C 1
ATOM 9916 O O . ASP D 1 95 ? 53.504 40.485 123.170 1.00 37.02 95 ASP D O 1
ATOM 9921 N N . PHE D 1 96 ? 54.911 38.728 122.978 1.00 36.31 96 PHE D N 1
ATOM 9922 C CA . PHE D 1 96 ? 55.625 39.263 121.830 1.00 36.10 96 PHE D CA 1
ATOM 9923 C C . PHE D 1 96 ? 54.712 39.384 120.605 1.00 36.04 96 PHE D C 1
ATOM 9924 O O . PHE D 1 96 ? 54.657 40.438 119.971 1.00 36.48 96 PHE D O 1
ATOM 9932 N N . ALA D 1 97 ? 53.997 38.304 120.289 1.00 35.55 97 ALA D N 1
ATOM 9933 C CA . ALA D 1 97 ? 53.103 38.260 119.131 1.00 35.10 97 ALA D CA 1
ATOM 9934 C C . ALA D 1 97 ? 52.024 39.345 119.175 1.00 34.84 97 ALA D C 1
ATOM 9935 O O . ALA D 1 97 ? 51.704 39.936 118.147 1.00 35.04 97 ALA D O 1
ATOM 9937 N N . ASN D 1 98 ? 51.481 39.609 120.362 1.00 34.62 98 ASN D N 1
ATOM 9938 C CA . ASN D 1 98 ? 50.528 40.704 120.552 1.00 34.53 98 ASN D CA 1
ATOM 9939 C C . ASN D 1 98 ? 51.118 42.100 120.306 1.00 34.65 98 ASN D C 1
ATOM 9940 O O . ASN D 1 98 ? 50.411 43.004 119.852 1.00 34.78 98 ASN D O 1
ATOM 9945 N N . CYS D 1 99 ? 52.408 42.270 120.602 1.00 34.88 99 CYS D N 1
ATOM 9946 C CA . CYS D 1 99 ? 53.114 43.516 120.293 1.00 34.86 99 CYS D CA 1
ATOM 9947 C C . CYS D 1 99 ? 53.233 43.715 118.781 1.00 34.51 99 CYS D C 1
ATOM 9948 O O . CYS D 1 99 ? 53.063 44.830 118.278 1.00 34.63 99 CYS D O 1
ATOM 9951 N N . ILE D 1 100 ? 53.517 42.629 118.065 1.00 34.05 100 ILE D N 1
ATOM 9952 C CA . ILE D 1 100 ? 53.632 42.669 116.606 1.00 33.60 100 ILE D CA 1
ATOM 9953 C C . ILE D 1 100 ? 52.269 42.924 115.942 1.00 33.58 100 ILE D C 1
ATOM 9954 O O . ILE D 1 100 ? 52.187 43.663 114.959 1.00 33.91 100 ILE D O 1
ATOM 9959 N N . VAL D 1 101 ? 51.213 42.323 116.495 1.00 33.43 101 VAL D N 1
ATOM 9960 C CA . VAL D 1 101 ? 49.826 42.577 116.073 1.00 33.05 101 VAL D CA 1
ATOM 9961 C C . VAL D 1 101 ? 49.493 44.073 116.171 1.00 33.60 101 VAL D C 1
ATOM 9962 O O . VAL D 1 101 ? 49.043 44.687 115.197 1.00 33.67 101 VAL D O 1
ATOM 9966 N N . THR D 1 102 ? 49.723 44.646 117.352 1.00 34.15 102 THR D N 1
ATOM 9967 C CA . THR D 1 102 ? 49.444 46.061 117.614 1.00 34.54 102 THR D CA 1
ATOM 9968 C C . THR D 1 102 ? 50.267 46.968 116.691 1.00 34.71 102 THR D C 1
ATOM 9969 O O . THR D 1 102 ? 49.731 47.904 116.085 1.00 35.03 102 THR D O 1
ATOM 9973 N N . LEU D 1 103 ? 51.555 46.658 116.564 1.00 34.63 103 LEU D N 1
ATOM 9974 C CA . LEU D 1 103 ? 52.458 47.392 115.678 1.00 34.55 103 LEU D CA 1
ATOM 9975 C C . LEU D 1 103 ? 52.009 47.378 114.212 1.00 34.47 103 LEU D C 1
ATOM 9976 O O . LEU D 1 103 ? 52.059 48.412 113.539 1.00 34.66 103 LEU D O 1
ATOM 9981 N N . ALA D 1 104 ? 51.566 46.213 113.735 1.00 34.25 104 ALA D N 1
ATOM 9982 C CA . ALA D 1 104 ? 51.096 46.035 112.353 1.00 34.06 104 ALA D CA 1
ATOM 9983 C C . ALA D 1 104 ? 49.866 46.868 111.990 1.00 34.11 104 ALA D C 1
ATOM 9984 O O . ALA D 1 104 ? 49.612 47.115 110.807 1.00 34.18 104 ALA D O 1
ATOM 9986 N N . GLY D 1 105 ? 49.100 47.275 113.001 1.00 34.28 105 GLY D N 1
ATOM 9987 C CA . GLY D 1 105 ? 47.973 48.195 112.817 1.00 34.50 105 GLY D CA 1
ATOM 9988 C C . GLY D 1 105 ? 48.413 49.588 112.386 1.00 34.93 105 GLY D C 1
ATOM 9989 O O . GLY D 1 105 ? 47.674 50.291 111.694 1.00 35.16 105 GLY D O 1
ATOM 9990 N N . ALA D 1 106 ? 49.622 49.983 112.786 1.00 35.04 106 ALA D N 1
ATOM 9991 C CA . ALA D 1 106 ? 50.181 51.286 112.419 1.00 35.19 106 ALA D CA 1
ATOM 9992 C C . ALA D 1 106 ? 50.952 51.247 111.095 1.00 35.31 106 ALA D C 1
ATOM 9993 O O . ALA D 1 106 ? 50.769 52.111 110.231 1.00 35.54 106 ALA D O 1
ATOM 9995 N N . CYS D 1 107 ? 51.809 50.240 110.951 1.00 35.41 107 CYS D N 1
ATOM 9996 C CA . CYS D 1 107 ? 52.652 50.077 109.775 1.00 35.39 107 CYS D CA 1
ATOM 9997 C C . CYS D 1 107 ? 53.019 48.603 109.655 1.00 35.23 107 CYS D C 1
ATOM 9998 O O . CYS D 1 107 ? 53.792 48.079 110.463 1.00 35.26 107 CYS D O 1
ATOM 10001 N N . ALA D 1 108 ? 52.450 47.943 108.652 1.00 35.05 108 ALA D N 1
ATOM 10002 C CA . ALA D 1 108 ? 52.607 46.501 108.472 1.00 34.99 108 ALA D CA 1
ATOM 10003 C C . ALA D 1 108 ? 54.036 46.106 108.105 1.00 35.10 108 ALA D C 1
ATOM 10004 O O . ALA D 1 108 ? 54.557 45.114 108.617 1.00 35.34 108 ALA D O 1
ATOM 10006 N N . GLY D 1 109 ? 54.660 46.884 107.222 1.00 35.33 109 GLY D N 1
ATOM 10007 C CA . GLY D 1 109 ? 56.051 46.665 106.820 1.00 35.34 109 GLY D CA 1
ATOM 10008 C C . GLY D 1 109 ? 57.028 46.801 107.971 1.00 35.51 109 GLY D C 1
ATOM 10009 O O . GLY D 1 109 ? 57.962 46.011 108.089 1.00 35.92 109 GLY D O 1
ATOM 10010 N N . THR D 1 110 ? 56.814 47.803 108.822 1.00 35.48 110 THR D N 1
ATOM 10011 C CA . THR D 1 110 ? 57.617 47.968 110.039 1.00 35.61 110 THR D CA 1
ATOM 10012 C C . THR D 1 110 ? 57.460 46.757 110.959 1.00 35.85 110 THR D C 1
ATOM 10013 O O . THR D 1 110 ? 58.453 46.199 111.427 1.00 36.11 110 THR D O 1
ATOM 10017 N N . ALA D 1 111 ? 56.214 46.346 111.194 1.00 36.01 111 ALA D N 1
ATOM 10018 C CA . ALA D 1 111 ? 55.923 45.201 112.060 1.00 36.36 111 ALA D CA 1
ATOM 10019 C C . ALA D 1 111 ? 56.517 43.907 111.518 1.00 36.43 111 ALA D C 1
ATOM 10020 O O . ALA D 1 111 ? 57.082 43.119 112.270 1.00 36.53 111 ALA D O 1
ATOM 10022 N N . TRP D 1 112 ? 56.383 43.707 110.211 1.00 36.52 112 TRP D N 1
ATOM 10023 C CA . TRP D 1 112 ? 56.899 42.526 109.525 1.00 36.98 112 TRP D CA 1
ATOM 10024 C C . TRP D 1 112 ? 58.430 42.450 109.591 1.00 37.01 112 TRP D C 1
ATOM 10025 O O . TRP D 1 112 ? 58.994 41.417 109.976 1.00 37.07 112 TRP D O 1
ATOM 10036 N N . ALA D 1 113 ? 59.095 43.545 109.224 1.00 36.80 113 ALA D N 1
ATOM 10037 C CA . ALA D 1 113 ? 60.550 43.607 109.261 1.00 36.78 113 ALA D CA 1
ATOM 10038 C C . ALA D 1 113 ? 61.079 43.517 110.694 1.00 37.06 113 ALA D C 1
ATOM 10039 O O . ALA D 1 113 ? 62.025 42.766 110.960 1.00 37.10 113 ALA D O 1
ATOM 10041 N N . PHE D 1 114 ? 60.463 44.264 111.614 1.00 37.31 114 PHE D N 1
ATOM 10042 C CA . PHE D 1 114 ? 60.939 44.298 113.002 1.00 37.61 114 PHE D CA 1
ATOM 10043 C C . PHE D 1 114 ? 60.685 42.993 113.752 1.00 37.75 114 PHE D C 1
ATOM 10044 O O . PHE D 1 114 ? 61.509 42.580 114.572 1.00 37.98 114 PHE D O 1
ATOM 10052 N N . SER D 1 115 ? 59.551 42.352 113.463 1.00 37.68 115 SER D N 1
ATOM 10053 C CA . SER D 1 115 ? 59.239 41.024 113.991 1.00 37.84 115 SER D CA 1
ATOM 10054 C C . SER D 1 115 ? 60.374 40.041 113.706 1.00 37.40 115 SER D C 1
ATOM 10055 O O . SER D 1 115 ? 60.819 39.324 114.597 1.00 37.70 115 SER D O 1
ATOM 10058 N N . LEU D 1 116 ? 60.839 40.028 112.460 1.00 37.03 116 LEU D N 1
ATOM 10059 C CA . LEU D 1 116 ? 61.933 39.154 112.046 1.00 36.65 116 LEU D CA 1
ATOM 10060 C C . LEU D 1 116 ? 63.265 39.512 112.710 1.00 36.61 116 LEU D C 1
ATOM 10061 O O . LEU D 1 116 ? 63.996 38.622 113.132 1.00 36.67 116 LEU D O 1
ATOM 10066 N N . LEU D 1 117 ? 63.567 40.806 112.815 1.00 36.62 117 LEU D N 1
ATOM 10067 C CA . LEU D 1 117 ? 64.751 41.260 113.552 1.00 36.72 117 LEU D CA 1
ATOM 10068 C C . LEU D 1 117 ? 64.719 40.743 114.990 1.00 36.89 117 LEU D C 1
ATOM 10069 O O . LEU D 1 117 ? 65.759 40.430 115.563 1.00 37.26 117 LEU D O 1
ATOM 10074 N N . CYS D 1 118 ? 63.517 40.644 115.552 1.00 37.03 118 CYS D N 1
ATOM 10075 C CA . CYS D 1 118 ? 63.315 40.124 116.901 1.00 36.84 118 CYS D CA 1
ATOM 10076 C C . CYS D 1 118 ? 63.417 38.606 116.973 1.00 36.94 118 CYS D C 1
ATOM 10077 O O . CYS D 1 118 ? 64.117 38.079 117.838 1.00 37.18 118 CYS D O 1
ATOM 10080 N N . THR D 1 119 ? 62.720 37.903 116.078 1.00 36.93 119 THR D N 1
ATOM 10081 C CA . THR D 1 119 ? 62.663 36.438 116.153 1.00 36.83 119 THR D CA 1
ATOM 10082 C C . THR D 1 119 ? 63.990 35.759 115.810 1.00 36.92 119 THR D C 1
ATOM 10083 O O . THR D 1 119 ? 64.226 34.624 116.225 1.00 37.10 119 THR D O 1
ATOM 10087 N N . HIS D 1 120 ? 64.848 36.452 115.059 1.00 36.82 120 HIS D N 1
ATOM 10088 C CA . HIS D 1 120 ? 66.160 35.912 114.706 1.00 36.75 120 HIS D CA 1
ATOM 10089 C C . HIS D 1 120 ? 67.048 35.702 115.933 1.00 36.88 120 HIS D C 1
ATOM 10090 O O . HIS D 1 120 ? 67.857 34.778 115.954 1.00 36.98 120 HIS D O 1
ATOM 10097 N N . SER D 1 121 ? 66.873 36.549 116.950 1.00 36.96 121 SER D N 1
ATOM 10098 C CA . SER D 1 121 ? 67.590 36.421 118.222 1.00 37.05 121 SER D CA 1
ATOM 10099 C C . SER D 1 121 ? 67.270 35.123 118.972 1.00 37.35 121 SER D C 1
ATOM 10100 O O . SER D 1 121 ? 68.131 34.590 119.675 1.00 37.52 121 SER D O 1
ATOM 10103 N N . HIS D 1 122 ? 66.040 34.624 118.820 1.00 37.51 122 HIS D N 1
ATOM 10104 C CA . HIS D 1 122 ? 65.625 33.336 119.401 1.00 37.40 122 HIS D CA 1
ATOM 10105 C C . HIS D 1 122 ? 66.430 32.194 118.786 1.00 38.03 122 HIS D C 1
ATOM 10106 O O . HIS D 1 122 ? 66.814 31.243 119.469 1.00 37.84 122 HIS D O 1
ATOM 10113 N N . GLN D 1 123 ? 66.676 32.318 117.486 1.00 38.82 123 GLN D N 1
ATOM 10114 C CA . GLN D 1 123 ? 67.433 31.358 116.700 1.00 40.06 123 GLN D CA 1
ATOM 10115 C C . GLN D 1 123 ? 68.915 31.401 117.090 1.00 40.08 123 GLN D C 1
ATOM 10116 O O . GLN D 1 123 ? 69.525 30.370 117.389 1.00 39.99 123 GLN D O 1
ATOM 10122 N N . ILE D 1 124 ? 69.474 32.610 117.082 1.00 40.09 124 ILE D N 1
ATOM 10123 C CA . ILE D 1 124 ? 70.868 32.862 117.440 1.00 40.31 124 ILE D CA 1
ATOM 10124 C C . ILE D 1 124 ? 71.196 32.303 118.832 1.00 40.43 124 ILE D C 1
ATOM 10125 O O . ILE D 1 124 ? 72.308 31.835 119.071 1.00 40.50 124 ILE D O 1
ATOM 10130 N N . ALA D 1 125 ? 70.203 32.321 119.720 1.00 40.41 125 ALA D N 1
ATOM 10131 C CA . ALA D 1 125 ? 70.324 31.763 121.066 1.00 40.45 125 ALA D CA 1
ATOM 10132 C C . ALA D 1 125 ? 70.537 30.242 121.091 1.00 40.47 125 ALA D C 1
ATOM 10133 O O . ALA D 1 125 ? 70.830 29.671 122.147 1.00 40.65 125 ALA D O 1
ATOM 10135 N N . MET D 1 126 ? 70.384 29.598 119.934 1.00 40.40 126 MET D N 1
ATOM 10136 C CA . MET D 1 126 ? 70.584 28.152 119.801 1.00 40.55 126 MET D CA 1
ATOM 10137 C C . MET D 1 126 ? 71.914 27.818 119.131 1.00 40.67 126 MET D C 1
ATOM 10138 O O . MET D 1 126 ? 72.294 26.651 119.036 1.00 40.50 126 MET D O 1
ATOM 10143 N N . PHE D 1 127 ? 72.613 28.847 118.660 1.00 41.10 127 PHE D N 1
ATOM 10144 C CA . PHE D 1 127 ? 73.974 28.696 118.155 1.00 41.70 127 PHE D CA 1
ATOM 10145 C C . PHE D 1 127 ? 74.943 28.612 119.341 1.00 41.77 127 PHE D C 1
ATOM 10146 O O . PHE D 1 127 ? 74.531 28.752 120.497 1.00 41.68 127 PHE D O 1
ATOM 10154 N N . SER D 1 128 ? 76.224 28.389 119.051 1.00 41.93 128 SER D N 1
ATOM 10155 C CA . SER D 1 128 ? 77.256 28.273 120.083 1.00 42.04 128 SER D CA 1
ATOM 10156 C C . SER D 1 128 ? 77.372 29.540 120.930 1.00 42.49 128 SER D C 1
ATOM 10157 O O . SER D 1 128 ? 77.101 30.646 120.444 1.00 42.18 128 SER D O 1
ATOM 10160 N N . LYS D 1 129 ? 77.776 29.368 122.190 1.00 43.02 129 LYS D N 1
ATOM 10161 C CA . LYS D 1 129 ? 78.044 30.490 123.092 1.00 44.17 129 LYS D CA 1
ATOM 10162 C C . LYS D 1 129 ? 79.021 31.486 122.464 1.00 43.84 129 LYS D C 1
ATOM 10163 O O . LYS D 1 129 ? 78.883 32.698 122.642 1.00 43.77 129 LYS D O 1
ATOM 10169 N N . GLN D 1 130 ? 79.994 30.958 121.722 1.00 44.00 130 GLN D N 1
ATOM 10170 C CA . GLN D 1 130 ? 81.040 31.765 121.097 1.00 44.20 130 GLN D CA 1
ATOM 10171 C C . GLN D 1 130 ? 80.489 32.758 120.076 1.00 43.84 130 GLN D C 1
ATOM 10172 O O . GLN D 1 130 ? 80.903 33.917 120.056 1.00 43.82 130 GLN D O 1
ATOM 10178 N N . LEU D 1 131 ? 79.549 32.307 119.245 1.00 43.58 131 LEU D N 1
ATOM 10179 C CA . LEU D 1 131 ? 78.878 33.196 118.297 1.00 43.24 131 LEU D CA 1
ATOM 10180 C C . LEU D 1 131 ? 78.043 34.258 119.014 1.00 43.01 131 LEU D C 1
ATOM 10181 O O . LEU D 1 131 ? 78.089 35.434 118.648 1.00 42.87 131 LEU D O 1
ATOM 10186 N N . GLN D 1 132 ? 77.294 33.841 120.034 1.00 42.74 132 GLN D N 1
ATOM 10187 C CA . GLN D 1 132 ? 76.432 34.752 120.789 1.00 42.65 132 GLN D CA 1
ATOM 10188 C C . GLN D 1 132 ? 77.237 35.819 121.528 1.00 43.25 132 GLN D C 1
ATOM 10189 O O . GLN D 1 132 ? 76.885 37.001 121.487 1.00 42.88 132 GLN D O 1
ATOM 10195 N N . ASP D 1 133 ? 78.317 35.392 122.191 1.00 44.20 133 ASP D N 1
ATOM 10196 C CA . ASP D 1 133 ? 79.294 36.300 122.808 1.00 45.09 133 ASP D CA 1
ATOM 10197 C C . ASP D 1 133 ? 79.823 37.306 121.791 1.00 45.40 133 ASP D C 1
ATOM 10198 O O . ASP D 1 133 ? 79.862 38.509 122.046 1.00 45.33 133 ASP D O 1
ATOM 10203 N N . GLU D 1 134 ? 80.216 36.786 120.633 1.00 46.04 134 GLU D N 1
ATOM 10204 C CA . GLU D 1 134 ? 80.749 37.573 119.527 1.00 46.98 134 GLU D CA 1
ATOM 10205 C C . GLU D 1 134 ? 79.766 38.638 119.025 1.00 46.74 134 GLU D C 1
ATOM 10206 O O . GLU D 1 134 ? 80.174 39.755 118.696 1.00 47.01 134 GLU D O 1
ATOM 10212 N N . ILE D 1 135 ? 78.481 38.290 118.972 1.00 46.46 135 ILE D N 1
ATOM 10213 C CA . ILE D 1 135 ? 77.443 39.230 118.552 1.00 46.02 135 ILE D CA 1
ATOM 10214 C C . ILE D 1 135 ? 77.080 40.220 119.666 1.00 46.06 135 ILE D C 1
ATOM 10215 O O . ILE D 1 135 ? 77.090 41.433 119.446 1.00 46.17 135 ILE D O 1
ATOM 10220 N N . TRP D 1 136 ? 76.784 39.704 120.858 1.00 45.82 136 TRP D N 1
ATOM 10221 C CA . TRP D 1 136 ? 76.107 40.503 121.886 1.00 45.95 136 TRP D CA 1
ATOM 10222 C C . TRP D 1 136 ? 76.955 41.117 123.013 1.00 46.92 136 TRP D C 1
ATOM 10223 O O . TRP D 1 136 ? 76.508 42.071 123.656 1.00 47.00 136 TRP D O 1
ATOM 10234 N N . LEU D 1 137 ? 78.149 40.582 123.267 1.00 48.31 137 LEU D N 1
ATOM 10235 C CA . LEU D 1 137 ? 79.066 41.224 124.221 1.00 49.73 137 LEU D CA 1
ATOM 10236 C C . LEU D 1 137 ? 79.630 42.494 123.591 1.00 50.79 137 LEU D C 1
ATOM 10237 O O . LEU D 1 137 ? 79.781 43.519 124.258 1.00 50.84 137 LEU D O 1
ATOM 10242 N N . LYS D 1 138 ? 79.925 42.393 122.296 1.00 52.17 138 LYS D N 1
ATOM 10243 C CA . LYS D 1 138 ? 80.308 43.512 121.438 1.00 53.75 138 LYS D CA 1
ATOM 10244 C C . LYS D 1 138 ? 79.214 44.587 121.410 1.00 53.57 138 LYS D C 1
ATOM 10245 O O . LYS D 1 138 ? 79.466 45.750 121.737 1.00 53.68 138 LYS D O 1
ATOM 10251 N N . ASP D 1 139 ? 78.002 44.180 121.032 1.00 53.46 139 ASP D N 1
ATOM 10252 C CA . ASP D 1 139 ? 76.862 45.085 120.899 1.00 53.15 139 ASP D CA 1
ATOM 10253 C C . ASP D 1 139 ? 75.578 44.376 121.352 1.00 52.46 139 ASP D C 1
ATOM 10254 O O . ASP D 1 139 ? 75.042 43.539 120.622 1.00 52.55 139 ASP D O 1
ATOM 10259 N N . PRO D 1 140 ? 75.089 44.702 122.567 1.00 51.67 140 PRO D N 1
ATOM 10260 C CA . PRO D 1 140 ? 73.874 44.090 123.122 1.00 50.86 140 PRO D CA 1
ATOM 10261 C C . PRO D 1 140 ? 72.605 44.373 122.307 1.00 49.81 140 PRO D C 1
ATOM 10262 O O . PRO D 1 140 ? 71.620 43.641 122.428 1.00 49.63 140 PRO D O 1
ATOM 10266 N N . ASP D 1 141 ? 72.643 45.424 121.489 1.00 48.58 141 ASP D N 1
ATOM 10267 C CA . ASP D 1 141 ? 71.495 45.846 120.689 1.00 47.43 141 ASP D CA 1
ATOM 10268 C C . ASP D 1 141 ? 71.556 45.355 119.240 1.00 46.46 141 ASP D C 1
ATOM 10269 O O . ASP D 1 141 ? 70.707 45.725 118.418 1.00 46.40 141 ASP D O 1
ATOM 10274 N N . ALA D 1 142 ? 72.552 44.525 118.932 1.00 45.16 142 ALA D N 1
ATOM 10275 C CA . ALA D 1 142 ? 72.738 43.998 117.578 1.00 44.01 142 ALA D CA 1
ATOM 10276 C C . ALA D 1 142 ? 71.662 42.981 117.208 1.00 43.24 142 ALA D C 1
ATOM 10277 O O . ALA D 1 142 ? 71.246 42.162 118.037 1.00 43.09 142 ALA D O 1
ATOM 10279 N N . THR D 1 143 ? 71.205 43.053 115.960 1.00 42.27 143 THR D N 1
ATOM 10280 C CA . THR D 1 143 ? 70.207 42.118 115.437 1.00 41.38 143 THR D CA 1
ATOM 10281 C C . THR D 1 143 ? 70.648 41.542 114.096 1.00 40.81 143 THR D C 1
ATOM 10282 O O . THR D 1 143 ? 71.564 42.063 113.453 1.00 40.43 143 THR D O 1
ATOM 10286 N N . ALA D 1 144 ? 69.985 40.465 113.685 1.00 40.35 144 ALA D N 1
ATOM 10287 C CA . ALA D 1 144 ? 70.192 39.876 112.368 1.00 39.89 144 ALA D CA 1
ATOM 10288 C C . ALA D 1 144 ? 68.935 39.981 111.506 1.00 39.71 144 ALA D C 1
ATOM 10289 O O . ALA D 1 144 ? 67.812 39.962 112.019 1.00 39.80 144 ALA D O 1
ATOM 10291 N N . SER D 1 145 ? 69.135 40.118 110.199 1.00 39.45 145 SER D N 1
ATOM 10292 C CA . SER D 1 145 ? 68.072 39.866 109.235 1.00 39.37 145 SER D CA 1
ATOM 10293 C C . SER D 1 145 ? 68.331 38.472 108.675 1.00 39.43 145 SER D C 1
ATOM 10294 O O . SER D 1 145 ? 69.247 37.786 109.134 1.00 39.43 145 SER D O 1
ATOM 10297 N N . SER D 1 146 ? 67.527 38.032 107.713 1.00 39.62 146 SER D N 1
ATOM 10298 C CA . SER D 1 146 ? 67.734 36.708 107.135 1.00 40.13 146 SER D CA 1
ATOM 10299 C C . SER D 1 146 ? 67.271 36.568 105.694 1.00 40.73 146 SER D C 1
ATOM 10300 O O . SER D 1 146 ? 66.534 37.402 105.168 1.00 40.69 146 SER D O 1
ATOM 10303 N N . SER D 1 147 ? 67.743 35.494 105.073 1.00 41.67 147 SER D N 1
ATOM 10304 C CA . SER D 1 147 ? 67.261 35.014 103.796 1.00 42.65 147 SER D CA 1
ATOM 10305 C C . SER D 1 147 ? 67.540 33.521 103.845 1.00 43.73 147 SER D C 1
ATOM 10306 O O . SER D 1 147 ? 68.691 33.090 103.734 1.00 43.57 147 SER D O 1
ATOM 10309 N N . ILE D 1 148 ? 66.484 32.739 104.033 1.00 45.29 148 ILE D N 1
ATOM 10310 C CA . ILE D 1 148 ? 66.622 31.356 104.492 1.00 47.13 148 ILE D CA 1
ATOM 10311 C C . ILE D 1 148 ? 66.460 30.284 103.411 1.00 48.20 148 ILE D C 1
ATOM 10312 O O . ILE D 1 148 ? 66.804 29.120 103.637 1.00 48.33 148 ILE D O 1
ATOM 10317 N N . ALA D 1 149 ? 65.939 30.671 102.248 1.00 49.68 149 ALA D N 1
ATOM 10318 C CA . ALA D 1 149 ? 65.812 29.748 101.122 1.00 51.09 149 ALA D CA 1
ATOM 10319 C C . ALA D 1 149 ? 67.205 29.407 100.583 1.00 52.27 149 ALA D C 1
ATOM 10320 O O . ALA D 1 149 ? 67.971 30.310 100.242 1.00 52.29 149 ALA D O 1
ATOM 10322 N N . PRO D 1 150 ? 67.537 28.099 100.523 1.00 53.54 150 PRO D N 1
ATOM 10323 C CA . PRO D 1 150 ? 68.899 27.634 100.232 1.00 54.60 150 PRO D CA 1
ATOM 10324 C C . PRO D 1 150 ? 69.312 27.750 98.757 1.00 55.96 150 PRO D C 1
ATOM 10325 O O . PRO D 1 150 ? 69.539 26.733 98.092 1.00 55.99 150 PRO D O 1
ATOM 10329 N N . PHE D 1 151 ? 69.431 28.982 98.263 1.00 57.56 151 PHE D N 1
ATOM 10330 C CA . PHE D 1 151 ? 69.795 29.221 96.866 1.00 59.20 151 PHE D CA 1
ATOM 10331 C C . PHE D 1 151 ? 71.303 29.332 96.645 1.00 59.32 151 PHE D C 1
ATOM 10332 O O . PHE D 1 151 ? 71.777 29.240 95.509 1.00 59.36 151 PHE D O 1
ATOM 10340 N N . GLY D 1 152 ? 72.047 29.526 97.730 1.00 59.53 152 GLY D N 1
ATOM 10341 C CA . GLY D 1 152 ? 73.493 29.703 97.658 1.00 59.85 152 GLY D CA 1
ATOM 10342 C C . GLY D 1 152 ? 74.258 28.453 97.269 1.00 60.10 152 GLY D C 1
ATOM 10343 O O . GLY D 1 152 ? 73.833 27.334 97.558 1.00 60.04 152 GLY D O 1
ATOM 10344 N N . LYS D 1 153 ? 75.389 28.655 96.600 1.00 60.45 153 LYS D N 1
ATOM 10345 C CA . LYS D 1 153 ? 76.289 27.562 96.248 1.00 60.96 153 LYS D CA 1
ATOM 10346 C C . LYS D 1 153 ? 77.373 27.430 97.310 1.00 60.51 153 LYS D C 1
ATOM 10347 O O . LYS D 1 153 ? 78.002 28.417 97.700 1.00 60.10 153 LYS D O 1
ATOM 10353 N N . VAL D 1 154 ? 77.578 26.202 97.776 1.00 60.46 154 VAL D N 1
ATOM 10354 C CA . VAL D 1 154 ? 78.455 25.934 98.915 1.00 60.62 154 VAL D CA 1
ATOM 10355 C C . VAL D 1 154 ? 79.690 25.118 98.525 1.00 60.70 154 VAL D C 1
ATOM 10356 O O . VAL D 1 154 ? 79.582 24.059 97.900 1.00 60.54 154 VAL D O 1
ATOM 10360 N N . GLU D 1 155 ? 80.860 25.641 98.884 1.00 60.89 155 GLU D N 1
ATOM 10361 C CA . GLU D 1 155 ? 82.114 24.911 98.754 1.00 61.35 155 GLU D CA 1
ATOM 10362 C C . GLU D 1 155 ? 82.611 24.517 100.138 1.00 60.90 155 GLU D C 1
ATOM 10363 O O . GLU D 1 155 ? 82.833 25.377 100.993 1.00 60.64 155 GLU D O 1
ATOM 10369 N N . GLU D 1 156 ? 82.770 23.215 100.353 1.00 60.90 156 GLU D N 1
ATOM 10370 C CA . GLU D 1 156 ? 83.366 22.714 101.585 1.00 60.96 156 GLU D CA 1
ATOM 10371 C C . GLU D 1 156 ? 84.872 22.973 101.565 1.00 61.18 156 GLU D C 1
ATOM 10372 O O . GLU D 1 156 ? 85.606 22.367 100.782 1.00 61.29 156 GLU D O 1
ATOM 10378 N N . VAL D 1 157 ? 85.311 23.909 102.401 1.00 61.42 157 VAL D N 1
ATOM 10379 C CA . VAL D 1 157 ? 86.733 24.120 102.668 1.00 61.63 157 VAL D CA 1
ATOM 10380 C C . VAL D 1 157 ? 86.978 23.616 104.087 1.00 61.98 157 VAL D C 1
ATOM 10381 O O . VAL D 1 157 ? 86.067 23.049 104.697 1.00 62.05 157 VAL D O 1
ATOM 10385 N N . GLU D 1 158 ? 88.182 23.793 104.624 1.00 62.16 158 GLU D N 1
ATOM 10386 C CA . GLU D 1 158 ? 88.402 23.337 105.997 1.00 62.65 158 GLU D CA 1
ATOM 10387 C C . GLU D 1 158 ? 88.183 24.395 107.067 1.00 61.35 158 GLU D C 1
ATOM 10388 O O . GLU D 1 158 ? 88.593 25.549 106.916 1.00 61.50 158 GLU D O 1
ATOM 10394 N N . GLY D 1 159 ? 87.508 23.988 108.138 1.00 60.03 159 GLY D N 1
ATOM 10395 C CA . GLY D 1 159 ? 87.077 24.906 109.187 1.00 58.19 159 GLY D CA 1
ATOM 10396 C C . GLY D 1 159 ? 85.773 25.621 108.864 1.00 56.69 159 GLY D C 1
ATOM 10397 O O . GLY D 1 159 ? 85.380 26.543 109.579 1.00 56.69 159 GLY D O 1
ATOM 10398 N N . GLY D 1 160 ? 85.104 25.203 107.789 1.00 55.14 160 GLY D N 1
ATOM 10399 C CA . GLY D 1 160 ? 83.829 25.801 107.395 1.00 53.24 160 GLY D CA 1
ATOM 10400 C C . GLY D 1 160 ? 83.466 25.653 105.928 1.00 51.82 160 GLY D C 1
ATOM 10401 O O . GLY D 1 160 ? 83.789 24.646 105.299 1.00 51.65 160 GLY D O 1
ATOM 10402 N N . ILE D 1 161 ? 82.773 26.657 105.393 1.00 50.39 161 ILE D N 1
ATOM 10403 C CA . ILE D 1 161 ? 82.370 26.668 103.985 1.00 48.96 161 ILE D CA 1
ATOM 10404 C C . ILE D 1 161 ? 82.656 28.009 103.310 1.00 48.27 161 ILE D C 1
ATOM 10405 O O . ILE D 1 161 ? 82.907 29.013 103.979 1.00 47.91 161 ILE D O 1
ATOM 10410 N N . ILE D 1 162 ? 82.626 28.005 101.979 1.00 47.59 162 ILE D N 1
ATOM 10411 C CA . ILE D 1 162 ? 82.570 29.231 101.186 1.00 47.05 162 ILE D CA 1
ATOM 10412 C C . ILE D 1 162 ? 81.203 29.284 100.510 1.00 46.53 162 ILE D C 1
ATOM 10413 O O . ILE D 1 162 ? 80.793 28.327 99.846 1.00 46.49 162 ILE D O 1
ATOM 10418 N N . LEU D 1 163 ? 80.501 30.400 100.692 1.00 45.96 163 LEU D N 1
ATOM 10419 C CA . LEU D 1 163 ? 79.155 30.556 100.158 1.00 45.26 163 LEU D CA 1
ATOM 10420 C C . LEU D 1 163 ? 79.066 31.686 99.138 1.00 45.33 163 LEU D C 1
ATOM 10421 O O . LEU D 1 163 ? 79.575 32.787 99.363 1.00 44.95 163 LEU D O 1
ATOM 10426 N N . ASN D 1 164 ? 78.424 31.382 98.013 1.00 45.49 164 ASN D N 1
ATOM 10427 C CA . ASN D 1 164 ? 78.122 32.356 96.973 1.00 45.92 164 ASN D CA 1
ATOM 10428 C C . ASN D 1 164 ? 76.640 32.339 96.678 1.00 46.03 164 ASN D C 1
ATOM 10429 O O . ASN D 1 164 ? 76.018 31.277 96.672 1.00 46.15 164 ASN D O 1
ATOM 10434 N N . GLY D 1 165 ? 76.068 33.511 96.430 1.00 46.15 165 GLY D N 1
ATOM 10435 C CA . GLY D 1 165 ? 74.666 33.575 96.052 1.00 46.26 165 GLY D CA 1
ATOM 10436 C C . GLY D 1 165 ? 73.991 34.902 96.281 1.00 46.29 165 GLY D C 1
ATOM 10437 O O . GLY D 1 165 ? 74.457 35.736 97.063 1.00 46.13 165 GLY D O 1
ATOM 10438 N N . ASP D 1 166 ? 72.888 35.087 95.567 1.00 46.49 166 ASP D N 1
ATOM 10439 C CA . ASP D 1 166 ? 71.996 36.205 95.782 1.00 46.79 166 ASP D CA 1
ATOM 10440 C C . ASP D 1 166 ? 70.921 35.741 96.748 1.00 46.18 166 ASP D C 1
ATOM 10441 O O . ASP D 1 166 ? 70.189 34.789 96.468 1.00 46.47 166 ASP D O 1
ATOM 10446 N N . TYR D 1 167 ? 70.852 36.398 97.900 1.00 45.35 167 TYR D N 1
ATOM 10447 C CA . TYR D 1 167 ? 69.911 36.019 98.949 1.00 44.34 167 TYR D CA 1
ATOM 10448 C C . TYR D 1 167 ? 68.813 37.062 99.110 1.00 44.01 167 TYR D C 1
ATOM 10449 O O . TYR D 1 167 ? 68.966 38.035 99.856 1.00 43.82 167 TYR D O 1
ATOM 10458 N N . GLY D 1 168 ? 67.710 36.844 98.395 1.00 43.74 168 GLY D N 1
ATOM 10459 C CA . GLY D 1 168 ? 66.611 37.804 98.320 1.00 43.65 168 GLY D CA 1
ATOM 10460 C C . GLY D 1 168 ? 65.727 37.913 99.548 1.00 43.81 168 GLY D C 1
ATOM 10461 O O . GLY D 1 168 ? 65.808 37.094 100.469 1.00 43.41 168 GLY D O 1
ATOM 10462 N N . TRP D 1 169 ? 64.892 38.952 99.541 1.00 44.22 169 TRP D N 1
ATOM 10463 C CA . TRP D 1 169 ? 63.851 39.199 100.544 1.00 44.70 169 TRP D CA 1
ATOM 10464 C C . TRP D 1 169 ? 64.322 39.160 101.995 1.00 43.67 169 TRP D C 1
ATOM 10465 O O . TRP D 1 169 ? 63.820 38.374 102.810 1.00 43.66 169 TRP D O 1
ATOM 10476 N N . SER D 1 170 ? 65.281 40.021 102.312 1.00 42.26 170 SER D N 1
ATOM 10477 C CA . SER D 1 170 ? 65.775 40.137 103.671 1.00 40.94 170 SER D CA 1
ATOM 10478 C C . SER D 1 170 ? 65.147 41.352 104.345 1.00 40.38 170 SER D C 1
ATOM 10479 O O . SER D 1 170 ? 65.710 42.446 104.314 1.00 40.10 170 SER D O 1
ATOM 10482 N N . SER D 1 171 ? 63.968 41.152 104.934 1.00 39.72 171 SER D N 1
ATOM 10483 C CA . SER D 1 171 ? 63.244 42.225 105.616 1.00 39.27 171 SER D CA 1
ATOM 10484 C C . SER D 1 171 ? 64.087 42.809 106.744 1.00 39.28 171 SER D C 1
ATOM 10485 O O . SER D 1 171 ? 64.695 42.068 107.527 1.00 39.10 171 SER D O 1
ATOM 10488 N N . GLY D 1 172 ? 64.127 44.139 106.798 1.00 39.23 172 GLY D N 1
ATOM 10489 C CA . GLY D 1 172 ? 64.861 44.869 107.827 1.00 39.39 172 GLY D CA 1
ATOM 10490 C C . GLY D 1 172 ? 66.376 44.842 107.691 1.00 39.47 172 GLY D C 1
ATOM 10491 O O . GLY D 1 172 ? 67.081 45.242 108.617 1.00 39.40 172 GLY D O 1
ATOM 10492 N N . CYS D 1 173 ? 66.876 44.394 106.535 1.00 39.77 173 CYS D N 1
ATOM 10493 C CA . CYS D 1 173 ? 68.323 44.183 106.330 1.00 39.97 173 CYS D CA 1
ATOM 10494 C C . CYS D 1 173 ? 69.194 45.436 106.449 1.00 40.34 173 CYS D C 1
ATOM 10495 O O . CYS D 1 173 ? 70.355 45.339 106.865 1.00 40.51 173 CYS D O 1
ATOM 10498 N N . ASP D 1 174 ? 68.637 46.595 106.094 1.00 40.59 174 ASP D N 1
ATOM 10499 C CA . ASP D 1 174 ? 69.333 47.880 106.229 1.00 40.95 174 ASP D CA 1
ATOM 10500 C C . ASP D 1 174 ? 69.647 48.226 107.685 1.00 40.92 174 ASP D C 1
ATOM 10501 O O . ASP D 1 174 ? 70.546 49.024 107.956 1.00 41.16 174 ASP D O 1
ATOM 10506 N N . HIS D 1 175 ? 68.903 47.622 108.610 1.00 40.70 175 HIS D N 1
ATOM 10507 C CA . HIS D 1 175 ? 68.995 47.950 110.033 1.00 40.50 175 HIS D CA 1
ATOM 10508 C C . HIS D 1 175 ? 69.663 46.868 110.880 1.00 40.33 175 HIS D C 1
ATOM 10509 O O . HIS D 1 175 ? 69.801 47.027 112.091 1.00 40.34 175 HIS D O 1
ATOM 10516 N N . ALA D 1 176 ? 70.071 45.774 110.241 1.00 40.14 176 ALA D N 1
ATOM 10517 C CA . ALA D 1 176 ? 70.709 44.661 110.938 1.00 40.11 176 ALA D CA 1
ATOM 10518 C C . ALA D 1 176 ? 72.235 44.711 110.830 1.00 40.18 176 ALA D C 1
ATOM 10519 O O . ALA D 1 176 ? 72.784 45.229 109.853 1.00 40.26 176 ALA D O 1
ATOM 10521 N N . GLU D 1 177 ? 72.910 44.179 111.848 1.00 40.38 177 GLU D N 1
ATOM 10522 C CA . GLU D 1 177 ? 74.373 44.096 111.867 1.00 40.57 177 GLU D CA 1
ATOM 10523 C C . GLU D 1 177 ? 74.859 42.733 111.368 1.00 40.62 177 GLU D C 1
ATOM 10524 O O . GLU D 1 177 ? 76.040 42.560 111.061 1.00 40.94 177 GLU D O 1
ATOM 10530 N N . TYR D 1 178 ? 73.940 41.772 111.297 1.00 40.60 178 TYR D N 1
ATOM 10531 C CA . TYR D 1 178 ? 74.250 40.416 110.846 1.00 40.63 178 TYR D CA 1
ATOM 10532 C C . TYR D 1 178 ? 73.133 39.875 109.962 1.00 40.26 178 TYR D C 1
ATOM 10533 O O . TYR D 1 178 ? 72.031 40.428 109.930 1.00 40.20 178 TYR D O 1
ATOM 10542 N N . ALA D 1 179 ? 73.427 38.798 109.240 1.00 39.77 179 ALA D N 1
ATOM 10543 C CA . ALA D 1 179 ? 72.414 38.098 108.464 1.00 39.37 179 ALA D CA 1
ATOM 10544 C C . ALA D 1 179 ? 72.480 36.603 108.728 1.00 39.13 179 ALA D C 1
ATOM 10545 O O . ALA D 1 179 ? 73.566 36.034 108.839 1.00 38.99 179 ALA D O 1
ATOM 10547 N N . ILE D 1 180 ? 71.312 35.978 108.851 1.00 39.11 180 ILE D N 1
ATOM 10548 C CA . ILE D 1 180 ? 71.224 34.521 108.872 1.00 38.79 180 ILE D CA 1
ATOM 10549 C C . ILE D 1 180 ? 70.860 34.047 107.475 1.00 39.13 180 ILE D C 1
ATOM 10550 O O . ILE D 1 180 ? 69.888 34.507 106.871 1.00 39.15 180 ILE D O 1
ATOM 10555 N N . VAL D 1 181 ? 71.656 33.115 106.975 1.00 39.16 181 VAL D N 1
ATOM 10556 C CA . VAL D 1 181 ? 71.586 32.705 105.593 1.00 39.33 181 VAL D CA 1
ATOM 10557 C C . VAL D 1 181 ? 71.411 31.185 105.528 1.00 39.51 181 VAL D C 1
ATOM 10558 O O . VAL D 1 181 ? 72.074 30.445 106.251 1.00 39.52 181 VAL D O 1
ATOM 10562 N N . GLY D 1 182 ? 70.485 30.732 104.689 1.00 39.77 182 GLY D N 1
ATOM 10563 C CA . GLY D 1 182 ? 70.194 29.308 104.559 1.00 40.36 182 GLY D CA 1
ATOM 10564 C C . GLY D 1 182 ? 70.903 28.683 103.375 1.00 40.99 182 GLY D C 1
ATOM 10565 O O . GLY D 1 182 ? 70.987 29.286 102.306 1.00 41.16 182 GLY D O 1
ATOM 10566 N N . PHE D 1 183 ? 71.416 27.471 103.568 1.00 41.57 183 PHE D N 1
ATOM 10567 C CA . PHE D 1 183 ? 72.100 26.732 102.503 1.00 42.38 183 PHE D CA 1
ATOM 10568 C C . PHE D 1 183 ? 72.064 25.229 102.764 1.00 43.59 183 PHE D C 1
ATOM 10569 O O . PHE D 1 183 ? 71.886 24.790 103.905 1.00 43.50 183 PHE D O 1
ATOM 10577 N N . ASN D 1 184 ? 72.226 24.448 101.699 1.00 45.42 184 ASN D N 1
ATOM 10578 C CA . ASN D 1 184 ? 72.328 22.999 101.813 1.00 47.22 184 ASN D CA 1
ATOM 10579 C C . ASN D 1 184 ? 73.776 22.529 101.804 1.00 48.43 184 ASN D C 1
ATOM 10580 O O . ASN D 1 184 ? 74.540 22.866 100.898 1.00 48.54 184 ASN D O 1
ATOM 10585 N N . ARG D 1 185 ? 74.149 21.751 102.815 1.00 50.02 185 ARG D N 1
ATOM 10586 C CA . ARG D 1 185 ? 75.304 20.867 102.716 1.00 51.53 185 ARG D CA 1
ATOM 10587 C C . ARG D 1 185 ? 74.875 19.412 102.559 1.00 52.70 185 ARG D C 1
ATOM 10588 O O . ARG D 1 185 ? 73.683 19.106 102.539 1.00 53.06 185 ARG D O 1
ATOM 10596 N N . PHE D 1 186 ? 75.853 18.520 102.449 1.00 53.73 186 PHE D N 1
ATOM 10597 C CA . PHE D 1 186 ? 75.679 17.280 101.701 1.00 54.80 186 PHE D CA 1
ATOM 10598 C C . PHE D 1 186 ? 76.209 16.085 102.486 1.00 55.47 186 PHE D C 1
ATOM 10599 O O . PHE D 1 186 ? 77.251 16.169 103.136 1.00 55.57 186 PHE D O 1
ATOM 10607 N N . ASP D 1 187 ? 75.485 14.972 102.420 1.00 56.34 187 ASP D N 1
ATOM 10608 C CA . ASP D 1 187 ? 75.859 13.769 103.153 1.00 57.12 187 ASP D CA 1
ATOM 10609 C C . ASP D 1 187 ? 77.266 13.339 102.749 1.00 57.62 187 ASP D C 1
ATOM 10610 O O . ASP D 1 187 ? 77.938 14.026 101.979 1.00 57.66 187 ASP D O 1
ATOM 10615 N N . ALA D 1 188 ? 77.678 12.170 103.287 1.00 58.20 188 ALA D N 1
ATOM 10616 C CA . ALA D 1 188 ? 78.052 10.869 102.745 1.00 58.75 188 ALA D CA 1
ATOM 10617 C C . ALA D 1 188 ? 77.254 10.528 101.491 1.00 58.92 188 ALA D C 1
ATOM 10618 O O . ALA D 1 188 ? 77.825 10.196 100.452 1.00 59.05 188 ALA D O 1
ATOM 10620 N N . ASP D 1 189 ? 75.932 10.612 101.596 1.00 59.07 189 ASP D N 1
ATOM 10621 C CA . ASP D 1 189 ? 75.045 9.818 100.754 1.00 59.15 189 ASP D CA 1
ATOM 10622 C C . ASP D 1 189 ? 74.525 10.635 99.576 1.00 59.26 189 ASP D C 1
ATOM 10623 O O . ASP D 1 189 ? 73.823 10.114 98.709 1.00 59.35 189 ASP D O 1
ATOM 10628 N N . GLY D 1 190 ? 74.874 11.917 99.552 1.00 59.28 190 GLY D N 1
ATOM 10629 C CA . GLY D 1 190 ? 74.304 12.844 98.592 1.00 59.23 190 GLY D CA 1
ATOM 10630 C C . GLY D 1 190 ? 73.051 13.520 99.111 1.00 59.21 190 GLY D C 1
ATOM 10631 O O . GLY D 1 190 ? 72.376 14.244 98.380 1.00 59.23 190 GLY D O 1
ATOM 10632 N N . ASN D 1 191 ? 72.739 13.281 100.381 1.00 59.10 191 ASN D N 1
ATOM 10633 C CA . ASN D 1 191 ? 71.567 13.882 101.008 1.00 58.93 191 ASN D CA 1
ATOM 10634 C C . ASN D 1 191 ? 71.802 15.340 101.389 1.00 58.70 191 ASN D C 1
ATOM 10635 O O . ASN D 1 191 ? 72.943 15.774 101.547 1.00 58.81 191 ASN D O 1
ATOM 10640 N N . LYS D 1 192 ? 70.715 16.090 101.536 1.00 58.39 192 LYS D N 1
ATOM 10641 C CA . LYS D 1 192 ? 70.801 17.502 101.890 1.00 57.83 192 LYS D CA 1
ATOM 10642 C C . LYS D 1 192 ? 70.852 17.689 103.402 1.00 55.96 192 LYS D C 1
ATOM 10643 O O . LYS D 1 192 ? 70.106 17.048 104.142 1.00 55.98 192 LYS D O 1
ATOM 10649 N N . ILE D 1 193 ? 71.737 18.571 103.855 1.00 53.82 193 ILE D N 1
ATOM 10650 C CA . ILE D 1 193 ? 71.748 19.000 105.251 1.00 51.66 193 ILE D CA 1
ATOM 10651 C C . ILE D 1 193 ? 71.465 20.500 105.296 1.00 49.95 193 ILE D C 1
ATOM 10652 O O . ILE D 1 193 ? 72.369 21.323 105.111 1.00 49.69 193 ILE D O 1
ATOM 10657 N N . TYR D 1 194 ? 70.198 20.841 105.524 1.00 47.83 194 TYR D N 1
ATOM 10658 C CA . TYR D 1 194 ? 69.762 22.233 105.563 1.00 45.87 194 TYR D CA 1
ATOM 10659 C C . TYR D 1 194 ? 70.358 22.933 106.783 1.00 45.03 194 TYR D C 1
ATOM 10660 O O . TYR D 1 194 ? 70.142 22.518 107.927 1.00 44.74 194 TYR D O 1
ATOM 10669 N N . SER D 1 195 ? 71.131 23.983 106.513 1.00 44.09 195 SER D N 1
ATOM 10670 C CA . SER D 1 195 ? 71.931 24.653 107.534 1.00 43.24 195 SER D CA 1
ATOM 10671 C C . SER D 1 195 ? 71.778 26.169 107.492 1.00 42.72 195 SER D C 1
ATOM 10672 O O . SER D 1 195 ? 71.415 26.743 106.462 1.00 42.28 195 SER D O 1
ATOM 10675 N N . PHE D 1 196 ? 72.066 26.807 108.623 1.00 42.47 196 PHE D N 1
ATOM 10676 C CA . PHE D 1 196 ? 72.062 28.260 108.723 1.00 42.53 196 PHE D CA 1
ATOM 10677 C C . PHE D 1 196 ? 73.440 28.787 109.101 1.00 42.29 196 PHE D C 1
ATOM 10678 O O . PHE D 1 196 ? 74.123 28.215 109.954 1.00 42.31 196 PHE D O 1
ATOM 10686 N N . GLY D 1 197 ? 73.840 29.880 108.458 1.00 42.00 197 GLY D N 1
ATOM 10687 C CA . GLY D 1 197 ? 75.095 30.549 108.777 1.00 41.75 197 GLY D CA 1
ATOM 10688 C C . GLY D 1 197 ? 74.846 31.988 109.175 1.00 41.68 197 GLY D C 1
ATOM 10689 O O . GLY D 1 197 ? 74.072 32.688 108.521 1.00 41.70 197 GLY D O 1
ATOM 10690 N N . VAL D 1 198 ? 75.486 32.425 110.258 1.00 41.72 198 VAL D N 1
ATOM 10691 C CA . VAL D 1 198 ? 75.411 33.823 110.687 1.00 41.74 198 VAL D CA 1
ATOM 10692 C C . VAL D 1 198 ? 76.670 34.568 110.240 1.00 41.94 198 VAL D C 1
ATOM 10693 O O . VAL D 1 198 ? 77.788 34.186 110.584 1.00 42.00 198 VAL D O 1
ATOM 10697 N N . ILE D 1 199 ? 76.467 35.626 109.458 1.00 42.10 199 ILE D N 1
ATOM 10698 C CA . ILE D 1 199 ? 77.559 36.391 108.852 1.00 42.21 199 ILE D CA 1
ATOM 10699 C C . ILE D 1 199 ? 77.427 37.885 109.186 1.00 42.68 199 ILE D C 1
ATOM 10700 O O . ILE D 1 199 ? 76.306 38.395 109.298 1.00 42.59 199 ILE D O 1
ATOM 10705 N N . PRO D 1 200 ? 78.565 38.590 109.359 1.00 43.07 200 PRO D N 1
ATOM 10706 C CA . PRO D 1 200 ? 78.490 40.025 109.646 1.00 43.53 200 PRO D CA 1
ATOM 10707 C C . PRO D 1 200 ? 78.151 40.887 108.427 1.00 44.00 200 PRO D C 1
ATOM 10708 O O . PRO D 1 200 ? 78.393 40.482 107.286 1.00 44.05 200 PRO D O 1
ATOM 10712 N N . ARG D 1 201 ? 77.599 42.070 108.697 1.00 44.56 201 ARG D N 1
ATOM 10713 C CA . ARG D 1 201 ? 77.237 43.068 107.685 1.00 45.26 201 ARG D CA 1
ATOM 10714 C C . ARG D 1 201 ? 78.355 43.343 106.659 1.00 45.70 201 ARG D C 1
ATOM 10715 O O . ARG D 1 201 ? 78.081 43.600 105.483 1.00 45.87 201 ARG D O 1
ATOM 10723 N N . SER D 1 202 ? 79.607 43.263 107.108 1.00 46.17 202 SER D N 1
ATOM 10724 C CA . SER D 1 202 ? 80.774 43.501 106.250 1.00 46.42 202 SER D CA 1
ATOM 10725 C C . SER D 1 202 ? 81.016 42.413 105.191 1.00 46.36 202 SER D C 1
ATOM 10726 O O . SER D 1 202 ? 81.766 42.632 104.237 1.00 46.35 202 SER D O 1
ATOM 10729 N N . ASP D 1 203 ? 80.379 41.254 105.360 1.00 46.23 203 ASP D N 1
ATOM 10730 C CA . ASP D 1 203 ? 80.571 40.116 104.455 1.00 46.06 203 ASP D CA 1
ATOM 10731 C C . ASP D 1 203 ? 79.619 40.078 103.249 1.00 45.61 203 ASP D C 1
ATOM 10732 O O . ASP D 1 203 ? 79.769 39.227 102.369 1.00 45.62 203 ASP D O 1
ATOM 10737 N N . TYR D 1 204 ? 78.652 40.991 103.205 1.00 45.06 204 TYR D N 1
ATOM 10738 C CA . TYR D 1 204 ? 77.690 41.023 102.103 1.00 44.58 204 TYR D CA 1
ATOM 10739 C C . TYR D 1 204 ? 77.308 42.440 101.682 1.00 44.65 204 TYR D C 1
ATOM 10740 O O . TYR D 1 204 ? 77.462 43.393 102.450 1.00 44.39 204 TYR D O 1
ATOM 10749 N N . GLU D 1 205 ? 76.815 42.554 100.450 1.00 44.84 205 GLU D N 1
ATOM 10750 C CA . GLU D 1 205 ? 76.300 43.803 99.905 1.00 45.64 205 GLU D CA 1
ATOM 10751 C C . GLU D 1 205 ? 74.772 43.746 99.884 1.00 44.69 205 GLU D C 1
ATOM 10752 O O . GLU D 1 205 ? 74.186 42.745 99.460 1.00 44.72 205 GLU D O 1
ATOM 10758 N N . ILE D 1 206 ? 74.128 44.811 100.358 1.00 44.04 206 ILE D N 1
ATOM 10759 C CA . ILE D 1 206 ? 72.684 44.946 100.209 1.00 43.13 206 ILE D CA 1
ATOM 10760 C C . ILE D 1 206 ? 72.391 45.570 98.846 1.00 43.14 206 ILE D C 1
ATOM 10761 O O . ILE D 1 206 ? 72.703 46.739 98.602 1.00 42.94 206 ILE D O 1
ATOM 10766 N N . VAL D 1 207 ? 71.816 44.766 97.957 1.00 42.94 207 VAL D N 1
ATOM 10767 C CA . VAL D 1 207 ? 71.385 45.240 96.647 1.00 42.89 207 VAL D CA 1
ATOM 10768 C C . VAL D 1 207 ? 69.920 45.657 96.744 1.00 42.82 207 VAL D C 1
ATOM 10769 O O . VAL D 1 207 ? 69.062 44.865 97.147 1.00 42.80 207 VAL D O 1
ATOM 10773 N N . ASP D 1 208 ? 69.650 46.911 96.395 1.00 42.61 208 ASP D N 1
ATOM 10774 C CA . ASP D 1 208 ? 68.306 47.460 96.497 1.00 42.37 208 ASP D CA 1
ATOM 10775 C C . ASP D 1 208 ? 67.462 47.153 95.261 1.00 41.98 208 ASP D C 1
ATOM 10776 O O . ASP D 1 208 ? 67.397 47.945 94.311 1.00 41.98 208 ASP D O 1
ATOM 10781 N N . ASN D 1 209 ? 66.816 45.992 95.298 1.00 41.39 209 ASN D N 1
ATOM 10782 C CA . ASN D 1 209 ? 65.884 45.570 94.258 1.00 40.79 209 ASN D CA 1
ATOM 10783 C C . ASN D 1 209 ? 64.457 45.458 94.793 1.00 40.06 209 ASN D C 1
ATOM 10784 O O . ASN D 1 209 ? 63.597 44.834 94.168 1.00 40.34 209 ASN D O 1
ATOM 10789 N N . TRP D 1 210 ? 64.215 46.068 95.952 1.00 39.04 210 TRP D N 1
ATOM 10790 C CA . TRP D 1 210 ? 62.935 45.950 96.639 1.00 38.11 210 TRP D CA 1
ATOM 10791 C C . TRP D 1 210 ? 61.888 46.897 96.059 1.00 37.95 210 TRP D C 1
ATOM 10792 O O . TRP D 1 210 ? 61.703 48.019 96.535 1.00 37.76 210 TRP D O 1
ATOM 10803 N N . TYR D 1 211 ? 61.215 46.428 95.013 1.00 37.86 211 TYR D N 1
ATOM 10804 C CA . TYR D 1 211 ? 60.133 47.177 94.389 1.00 37.89 211 TYR D CA 1
ATOM 10805 C C . TYR D 1 211 ? 58.892 46.306 94.350 1.00 37.79 211 TYR D C 1
ATOM 10806 O O . TYR D 1 211 ? 58.694 45.512 93.426 1.00 37.91 211 TYR D O 1
ATOM 10815 N N . ALA D 1 212 ? 58.076 46.459 95.390 1.00 37.71 212 ALA D N 1
ATOM 10816 C CA . ALA D 1 212 ? 56.936 45.587 95.637 1.00 37.72 212 ALA D CA 1
ATOM 10817 C C . ALA D 1 212 ? 55.638 46.373 95.805 1.00 37.70 212 ALA D C 1
ATOM 10818 O O . ALA D 1 212 ? 55.656 47.598 95.945 1.00 37.81 212 ALA D O 1
ATOM 10820 N N . GLN D 1 213 ? 54.522 45.650 95.799 1.00 37.73 213 GLN D N 1
ATOM 10821 C CA . GLN D 1 213 ? 53.187 46.239 95.900 1.00 37.70 213 GLN D CA 1
ATOM 10822 C C . GLN D 1 213 ? 52.543 46.075 97.277 1.00 37.70 213 GLN D C 1
ATOM 10823 O O . GLN D 1 213 ? 51.360 46.376 97.460 1.00 38.09 213 GLN D O 1
ATOM 10829 N N . ALA D 1 214 ? 53.323 45.601 98.241 1.00 37.60 214 ALA D N 1
ATOM 10830 C CA . ALA D 1 214 ? 52.840 45.415 99.607 1.00 37.58 214 ALA D CA 1
ATOM 10831 C C . ALA D 1 214 ? 54.022 45.421 100.558 1.00 37.73 214 ALA D C 1
ATOM 10832 O O . ALA D 1 214 ? 55.173 45.231 100.127 1.00 37.76 214 ALA D O 1
ATOM 10834 N N . ILE D 1 215 ? 53.733 45.633 101.844 1.00 37.89 215 ILE D N 1
ATOM 10835 C CA . ILE D 1 215 ? 54.755 45.768 102.894 1.00 37.98 215 ILE D CA 1
ATOM 10836 C C . ILE D 1 215 ? 56.027 46.452 102.373 1.00 38.10 215 ILE D C 1
ATOM 10837 O O . ILE D 1 215 ? 57.146 45.980 102.590 1.00 38.25 215 ILE D O 1
ATOM 10842 N N . LYS D 1 216 ? 55.831 47.574 101.679 1.00 38.22 216 LYS D N 1
ATOM 10843 C CA . LYS D 1 216 ? 56.920 48.274 100.993 1.00 38.25 216 LYS D CA 1
ATOM 10844 C C . LYS D 1 216 ? 57.980 48.722 101.980 1.00 38.25 216 LYS D C 1
ATOM 10845 O O . LYS D 1 216 ? 59.173 48.639 101.695 1.00 38.58 216 LYS D O 1
ATOM 10851 N N . SER D 1 217 ? 57.529 49.166 103.148 1.00 38.22 217 SER D N 1
ATOM 10852 C CA . SER D 1 217 ? 58.402 49.653 104.209 1.00 37.96 217 SER D CA 1
ATOM 10853 C C . SER D 1 217 ? 59.187 48.559 104.932 1.00 37.97 217 SER D C 1
ATOM 10854 O O . SER D 1 217 ? 59.937 48.859 105.855 1.00 37.93 217 SER D O 1
ATOM 10857 N N . SER D 1 218 ? 59.018 47.297 104.537 1.00 38.04 218 SER D N 1
ATOM 10858 C CA . SER D 1 218 ? 59.782 46.216 105.169 1.00 38.22 218 SER D CA 1
ATOM 10859 C C . SER D 1 218 ? 61.255 46.227 104.741 1.00 38.28 218 SER D C 1
ATOM 10860 O O . SER D 1 218 ? 62.114 45.689 105.443 1.00 38.28 218 SER D O 1
ATOM 10863 N N . GLY D 1 219 ? 61.537 46.854 103.599 1.00 38.52 219 GLY D N 1
ATOM 10864 C CA . GLY D 1 219 ? 62.901 46.940 103.071 1.00 38.50 219 GLY D CA 1
ATOM 10865 C C . GLY D 1 219 ? 63.484 45.566 102.825 1.00 38.64 219 GLY D C 1
ATOM 10866 O O . GLY D 1 219 ? 64.599 45.273 103.253 1.00 38.51 219 GLY D O 1
ATOM 10867 N N . SER D 1 220 ? 62.712 44.721 102.142 1.00 38.88 220 SER D N 1
ATOM 10868 C CA . SER D 1 220 ? 63.077 43.324 101.920 1.00 39.23 220 SER D CA 1
ATOM 10869 C C . SER D 1 220 ? 64.019 43.194 100.729 1.00 39.55 220 SER D C 1
ATOM 10870 O O . SER D 1 220 ? 63.725 42.511 99.742 1.00 39.29 220 SER D O 1
ATOM 10873 N N . LYS D 1 221 ? 65.161 43.862 100.847 1.00 40.28 221 LYS D N 1
ATOM 10874 C CA . LYS D 1 221 ? 66.161 43.913 99.790 1.00 41.06 221 LYS D CA 1
ATOM 10875 C C . LYS D 1 221 ? 66.988 42.628 99.754 1.00 41.77 221 LYS D C 1
ATOM 10876 O O . LYS D 1 221 ? 66.855 41.760 100.622 1.00 41.58 221 LYS D O 1
ATOM 10882 N N . MET D 1 222 ? 67.839 42.512 98.743 1.00 42.86 222 MET D N 1
ATOM 10883 C CA . MET D 1 222 ? 68.617 41.303 98.516 1.00 44.39 222 MET D CA 1
ATOM 10884 C C . MET D 1 222 ? 70.028 41.403 99.111 1.00 43.61 222 MET D C 1
ATOM 10885 O O . MET D 1 222 ? 70.634 42.477 99.124 1.00 43.38 222 MET D O 1
ATOM 10890 N N . LEU D 1 223 ? 70.538 40.273 99.598 1.00 43.56 223 LEU D N 1
ATOM 10891 C CA . LEU D 1 223 ? 71.905 40.193 100.116 1.00 43.52 223 LEU D CA 1
ATOM 10892 C C . LEU D 1 223 ? 72.805 39.469 99.119 1.00 44.00 223 LEU D C 1
ATOM 10893 O O . LEU D 1 223 ? 72.548 38.317 98.760 1.00 43.85 223 LEU D O 1
ATOM 10898 N N . LYS D 1 224 ? 73.850 40.155 98.665 1.00 44.74 224 LYS D N 1
ATOM 10899 C CA . LYS D 1 224 ? 74.789 39.570 97.712 1.00 45.75 224 LYS D CA 1
ATOM 10900 C C . LYS D 1 224 ? 76.028 39.031 98.417 1.00 45.51 224 LYS D C 1
ATOM 10901 O O . LYS D 1 224 ? 76.775 39.780 99.053 1.00 45.32 224 LYS D O 1
ATOM 10907 N N . LEU D 1 225 ? 76.229 37.724 98.290 1.00 45.54 225 LEU D N 1
ATOM 10908 C CA . LEU D 1 225 ? 77.342 37.036 98.926 1.00 45.60 225 LEU D CA 1
ATOM 10909 C C . LEU D 1 225 ? 78.344 36.583 97.872 1.00 46.06 225 LEU D C 1
ATOM 10910 O O . LEU D 1 225 ? 78.018 35.777 96.995 1.00 46.00 225 LEU D O 1
ATOM 10915 N N . VAL D 1 226 ? 79.556 37.127 97.955 1.00 46.54 226 VAL D N 1
ATOM 10916 C CA . VAL D 1 226 ? 80.644 36.765 97.047 1.00 47.08 226 VAL D CA 1
ATOM 10917 C C . VAL D 1 226 ? 81.777 36.120 97.845 1.00 47.06 226 VAL D C 1
ATOM 10918 O O . VAL D 1 226 ? 82.429 36.780 98.660 1.00 46.84 226 VAL D O 1
ATOM 10922 N N . ASN D 1 227 ? 81.988 34.826 97.606 1.00 47.26 227 ASN D N 1
ATOM 10923 C CA . ASN D 1 227 ? 83.000 34.022 98.299 1.00 47.63 227 ASN D CA 1
ATOM 10924 C C . ASN D 1 227 ? 83.082 34.303 99.800 1.00 47.13 227 ASN D C 1
ATOM 10925 O O . ASN D 1 227 ? 84.149 34.637 100.329 1.00 47.17 227 ASN D O 1
ATOM 10930 N N . VAL D 1 228 ? 81.942 34.176 100.474 1.00 46.48 228 VAL D N 1
ATOM 10931 C CA . VAL D 1 228 ? 81.859 34.435 101.905 1.00 45.49 228 VAL D CA 1
ATOM 10932 C C . VAL D 1 228 ? 82.295 33.191 102.667 1.00 44.83 228 VAL D C 1
ATOM 10933 O O . VAL D 1 228 ? 81.701 32.121 102.516 1.00 44.68 228 VAL D O 1
ATOM 10937 N N . PHE D 1 229 ? 83.348 33.329 103.467 1.00 43.90 229 PHE D N 1
ATOM 10938 C CA . PHE D 1 229 ? 83.772 32.238 104.331 1.00 42.89 229 PHE D CA 1
ATOM 10939 C C . PHE D 1 229 ? 82.982 32.245 105.633 1.00 42.97 229 PHE D C 1
ATOM 10940 O O . PHE D 1 229 ? 82.967 33.242 106.361 1.00 42.94 229 PHE D O 1
ATOM 10948 N N . ILE D 1 230 ? 82.319 31.127 105.912 1.00 43.05 230 ILE D N 1
ATOM 10949 C CA . ILE D 1 230 ? 81.611 30.958 107.171 1.00 43.02 230 ILE D CA 1
ATOM 10950 C C . ILE D 1 230 ? 82.279 29.835 107.959 1.00 43.40 230 ILE D C 1
ATOM 10951 O O . ILE D 1 230 ? 82.265 28.679 107.527 1.00 43.09 230 ILE D O 1
ATOM 10956 N N . PRO D 1 231 ? 82.891 30.180 109.106 1.00 43.94 231 PRO D N 1
ATOM 10957 C CA . PRO D 1 231 ? 83.495 29.188 109.990 1.00 44.58 231 PRO D CA 1
ATOM 10958 C C . PRO D 1 231 ? 82.450 28.296 110.658 1.00 45.16 231 PRO D C 1
ATOM 10959 O O . PRO D 1 231 ? 81.325 28.736 110.909 1.00 45.23 231 PRO D O 1
ATOM 10963 N N . GLU D 1 232 ? 82.847 27.057 110.944 1.00 45.74 232 GLU D N 1
ATOM 10964 C CA . GLU D 1 232 ? 81.970 26.008 111.480 1.00 46.25 232 GLU D CA 1
ATOM 10965 C C . GLU D 1 232 ? 81.143 26.418 112.704 1.00 45.99 232 GLU D C 1
ATOM 10966 O O . GLU D 1 232 ? 79.976 26.030 112.829 1.00 45.79 232 GLU D O 1
ATOM 10972 N N . TYR D 1 233 ? 81.744 27.209 113.594 1.00 45.76 233 TYR D N 1
ATOM 10973 C CA . TYR D 1 233 ? 81.075 27.639 114.828 1.00 45.54 233 TYR D CA 1
ATOM 10974 C C . TYR D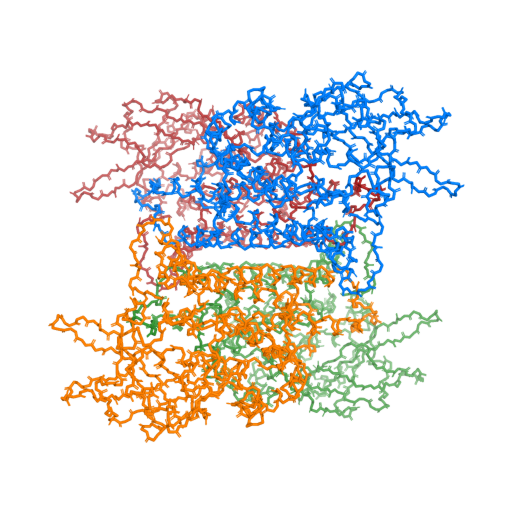 1 233 ? 79.935 28.642 114.581 1.00 45.55 233 TYR D C 1
ATOM 10975 O O . TYR D 1 233 ? 79.171 28.962 115.498 1.00 45.26 233 TYR D O 1
ATOM 10984 N N . ARG D 1 234 ? 79.831 29.132 113.347 1.00 45.63 234 ARG D N 1
ATOM 10985 C CA . ARG D 1 234 ? 78.754 30.045 112.960 1.00 46.06 234 ARG D CA 1
ATOM 10986 C C . ARG D 1 234 ? 77.750 29.364 112.022 1.00 45.67 234 ARG D C 1
ATOM 10987 O O . ARG D 1 234 ? 76.957 30.030 111.356 1.00 45.59 234 ARG D O 1
ATOM 10995 N N . ILE D 1 235 ? 77.791 28.032 111.995 1.00 45.61 235 ILE D N 1
ATOM 10996 C CA . ILE D 1 235 ? 76.868 27.214 111.208 1.00 45.37 235 ILE D CA 1
ATOM 10997 C C . ILE D 1 235 ? 76.104 26.252 112.124 1.00 45.64 235 ILE D C 1
ATOM 10998 O O . ILE D 1 235 ? 76.712 25.529 112.919 1.00 45.56 235 ILE D O 1
ATOM 11003 N N . SER D 1 236 ? 74.775 26.263 112.018 1.00 45.98 236 SER D N 1
ATOM 11004 C CA . SER D 1 236 ? 73.921 25.304 112.725 1.00 46.26 236 SER D CA 1
ATOM 11005 C C . SER D 1 236 ? 73.008 24.572 111.755 1.00 46.30 236 SER D C 1
ATOM 11006 O O . SER D 1 236 ? 72.528 25.159 110.788 1.00 46.31 236 SER D O 1
ATOM 11009 N N . LYS D 1 237 ? 72.779 23.288 112.021 1.00 46.48 237 LYS D N 1
ATOM 11010 C CA . LYS D 1 237 ? 71.797 22.501 111.280 1.00 46.76 237 LYS D CA 1
ATOM 11011 C C . LYS D 1 237 ? 70.387 22.912 111.698 1.00 46.23 237 LYS D C 1
ATOM 11012 O O . LYS D 1 237 ? 70.116 23.085 112.891 1.00 45.88 237 LYS D O 1
ATOM 11018 N N . ALA D 1 238 ? 69.498 23.071 110.716 1.00 45.81 238 ALA D N 1
ATOM 11019 C CA . ALA D 1 238 ? 68.097 23.427 110.980 1.00 45.54 238 ALA D CA 1
ATOM 11020 C C . ALA D 1 238 ? 67.399 22.388 111.862 1.00 45.32 238 ALA D C 1
ATOM 11021 O O . ALA D 1 238 ? 66.704 22.739 112.819 1.00 45.04 238 ALA D O 1
ATOM 11023 N N . LYS D 1 239 ? 67.612 21.114 111.535 1.00 45.28 239 LYS D N 1
ATOM 11024 C CA . LYS D 1 239 ? 67.029 19.991 112.263 1.00 45.45 239 LYS D CA 1
ATOM 11025 C C . LYS D 1 239 ? 67.478 19.959 113.727 1.00 44.87 239 LYS D C 1
ATOM 11026 O O . LYS D 1 239 ? 66.692 19.609 114.608 1.00 44.60 239 LYS D O 1
ATOM 11032 N N . ASP D 1 240 ? 68.735 20.333 113.976 1.00 44.34 240 ASP D N 1
ATOM 11033 C CA . ASP D 1 240 ? 69.273 20.443 115.335 1.00 43.95 240 ASP D CA 1
ATOM 11034 C C . ASP D 1 240 ? 68.534 21.489 116.164 1.00 43.66 240 ASP D C 1
ATOM 11035 O O . ASP D 1 240 ? 68.310 21.298 117.359 1.00 43.29 240 ASP D O 1
ATOM 11040 N N . MET D 1 241 ? 68.156 22.587 115.515 1.00 43.52 241 MET D N 1
ATOM 11041 C CA . MET D 1 241 ? 67.439 23.683 116.167 1.00 43.66 241 MET D CA 1
ATOM 11042 C C . MET D 1 241 ? 65.929 23.424 116.243 1.00 43.29 241 MET D C 1
ATOM 11043 O O . MET D 1 241 ? 65.191 24.166 116.898 1.00 42.92 241 MET D O 1
ATOM 11048 N N . MET D 1 242 ? 65.479 22.371 115.567 1.00 43.32 242 MET D N 1
ATOM 11049 C CA . MET D 1 242 ? 64.103 21.910 115.693 1.00 43.62 242 MET D CA 1
ATOM 11050 C C . MET D 1 242 ? 63.981 20.917 116.844 1.00 44.46 242 MET D C 1
ATOM 11051 O O . MET D 1 242 ? 62.915 20.786 117.447 1.00 44.48 242 MET D O 1
ATOM 11056 N N . GLU D 1 243 ? 65.083 20.236 117.152 1.00 45.48 243 GLU D N 1
ATOM 11057 C CA . GLU D 1 243 ? 65.056 19.070 118.038 1.00 47.13 243 GLU D CA 1
ATOM 11058 C C . GLU D 1 243 ? 65.893 19.194 119.321 1.00 47.08 243 GLU D C 1
ATOM 11059 O O . GLU D 1 243 ? 66.061 18.212 120.048 1.00 47.15 243 GLU D O 1
ATOM 11065 N N . GLY D 1 244 ? 66.399 20.394 119.597 1.00 47.56 244 GLY D N 1
ATOM 11066 C CA . GLY D 1 244 ? 67.218 20.641 120.786 1.00 48.02 244 GLY D CA 1
ATOM 11067 C C . GLY D 1 244 ? 68.542 19.902 120.769 1.00 48.44 244 GLY D C 1
ATOM 11068 O O . GLY D 1 244 ? 68.921 19.264 121.756 1.00 48.53 244 GLY D O 1
ATOM 11069 N N . LYS D 1 245 ? 69.245 19.990 119.643 1.00 48.67 245 LYS D N 1
ATOM 11070 C CA . LYS D 1 245 ? 70.507 19.280 119.450 1.00 49.05 245 LYS D CA 1
ATOM 11071 C C . LYS D 1 245 ? 71.623 20.186 118.933 1.00 48.54 245 LYS D C 1
ATOM 11072 O O . LYS D 1 245 ? 72.717 19.712 118.621 1.00 48.51 245 LYS D O 1
ATOM 11078 N N . SER D 1 246 ? 71.347 21.485 118.854 1.00 48.02 246 SER D N 1
ATOM 11079 C CA . SER D 1 246 ? 72.334 22.451 118.375 1.00 47.50 246 SER D CA 1
ATOM 11080 C C . SER D 1 246 ? 73.369 22.785 119.457 1.00 47.24 246 SER D C 1
ATOM 11081 O O . SER D 1 246 ? 73.228 22.373 120.613 1.00 47.28 246 SER D O 1
ATOM 11084 N N . ALA D 1 247 ? 74.404 23.530 119.070 1.00 46.85 247 ALA D N 1
ATOM 11085 C CA . ALA D 1 247 ? 75.527 23.849 119.956 1.00 46.65 247 ALA D CA 1
ATOM 11086 C C . ALA D 1 247 ? 75.114 24.639 121.198 1.00 46.55 247 ALA D C 1
ATOM 11087 O O . ALA D 1 247 ? 75.739 24.514 122.255 1.00 46.51 247 ALA D O 1
ATOM 11089 N N . GLY D 1 248 ? 74.057 25.439 121.065 1.00 46.56 248 GLY D N 1
ATOM 11090 C CA . GLY D 1 248 ? 73.575 26.288 122.150 1.00 46.50 248 GLY D CA 1
ATOM 11091 C C . GLY D 1 248 ? 72.532 25.677 123.068 1.00 46.59 248 GLY D C 1
ATOM 11092 O O . GLY D 1 248 ? 72.070 26.337 124.001 1.00 46.48 248 GLY D O 1
ATOM 11093 N N . PHE D 1 249 ? 72.153 24.425 122.813 1.00 46.86 249 PHE D N 1
ATOM 11094 C CA . PHE D 1 249 ? 71.198 23.732 123.677 1.00 47.36 249 PHE D CA 1
ATOM 11095 C C . PHE D 1 249 ? 71.745 23.593 125.096 1.00 47.52 249 PHE D C 1
ATOM 11096 O O . PHE D 1 249 ? 72.906 23.229 125.291 1.00 47.41 249 PHE D O 1
ATOM 11104 N N . GLY D 1 250 ? 70.900 23.898 126.076 1.00 47.81 250 GLY D N 1
ATOM 11105 C CA . GLY D 1 250 ? 71.251 23.753 127.486 1.00 48.24 250 GLY D CA 1
ATOM 11106 C C . GLY D 1 250 ? 72.001 24.923 128.096 1.00 48.54 250 GLY D C 1
ATOM 11107 O O . GLY D 1 250 ? 72.339 24.887 129.280 1.00 48.49 250 GLY D O 1
ATOM 11108 N N . LEU D 1 251 ? 72.262 25.958 127.295 1.00 48.93 251 LEU D N 1
ATOM 11109 C CA . LEU D 1 251 ? 72.986 27.143 127.763 1.00 49.27 251 LEU D CA 1
ATOM 11110 C C . LEU D 1 251 ? 72.209 27.934 128.809 1.00 49.45 251 LEU D C 1
ATOM 11111 O O . LEU D 1 251 ? 72.802 28.521 129.715 1.00 49.59 251 LEU D O 1
ATOM 11116 N N . TYR D 1 252 ? 70.885 27.944 128.675 1.00 49.59 252 TYR D N 1
ATOM 11117 C CA . TYR D 1 252 ? 70.018 28.743 129.538 1.00 49.66 252 TYR D CA 1
ATOM 11118 C C . TYR D 1 252 ? 68.968 27.851 130.203 1.00 49.73 252 TYR D C 1
ATOM 11119 O O . TYR D 1 252 ? 67.832 27.769 129.735 1.00 49.72 252 TYR D O 1
ATOM 11128 N N . PRO D 1 253 ? 69.356 27.176 131.306 1.00 49.72 253 PRO D N 1
ATOM 11129 C CA . PRO D 1 253 ? 68.549 26.127 131.938 1.00 49.53 253 PRO D CA 1
ATOM 11130 C C . PRO D 1 253 ? 67.288 26.641 132.630 1.00 49.22 253 PRO D C 1
ATOM 11131 O O . PRO D 1 253 ? 66.391 25.852 132.933 1.00 48.85 253 PRO D O 1
ATOM 11135 N N . ASP D 1 254 ? 67.230 27.946 132.880 1.00 49.06 254 ASP D N 1
ATOM 11136 C CA . ASP D 1 254 ? 66.062 28.568 133.499 1.00 49.05 254 ASP D CA 1
ATOM 11137 C C . ASP D 1 254 ? 65.111 29.184 132.467 1.00 48.08 254 ASP D C 1
ATOM 11138 O O . ASP D 1 254 ? 64.050 29.705 132.828 1.00 47.95 254 ASP D O 1
ATOM 11143 N N . SER D 1 255 ? 65.489 29.112 131.191 1.00 46.91 255 SER D N 1
ATOM 11144 C CA . SER D 1 255 ? 64.725 29.738 130.109 1.00 45.75 255 SER D CA 1
ATOM 11145 C C . SER D 1 255 ? 63.383 29.069 129.855 1.00 45.09 255 SER D C 1
ATOM 11146 O O . SER D 1 255 ? 63.289 27.841 129.779 1.00 45.03 255 SER D O 1
ATOM 11149 N N . LYS D 1 256 ? 62.353 29.895 129.713 1.00 44.24 256 LYS D N 1
ATOM 11150 C CA . LYS D 1 256 ? 61.015 29.418 129.378 1.00 43.66 256 LYS D CA 1
ATOM 11151 C C . LYS D 1 256 ? 60.768 29.411 127.866 1.00 42.22 256 LYS D C 1
ATOM 11152 O O . LYS D 1 256 ? 59.679 29.057 127.416 1.00 42.25 256 LYS D O 1
ATOM 11158 N N . ILE D 1 257 ? 61.771 29.799 127.080 1.00 40.69 257 ILE D N 1
ATOM 11159 C CA . ILE D 1 257 ? 61.569 29.965 125.629 1.00 38.97 257 ILE D CA 1
ATOM 11160 C C . ILE D 1 257 ? 62.555 29.239 124.696 1.00 38.59 257 ILE D C 1
ATOM 11161 O O . ILE D 1 257 ? 62.221 29.004 123.537 1.00 38.33 257 ILE D O 1
ATOM 11166 N N . PHE D 1 258 ? 63.752 28.896 125.177 1.00 37.93 258 PHE D N 1
ATOM 11167 C CA . PHE D 1 258 ? 64.781 28.324 124.289 1.00 37.52 258 PHE D CA 1
ATOM 11168 C C . PHE D 1 258 ? 64.734 26.802 124.110 1.00 37.76 258 PHE D C 1
ATOM 11169 O O . PHE D 1 258 ? 65.315 26.272 123.160 1.00 37.62 258 PHE D O 1
ATOM 11177 N N . TYR D 1 259 ? 64.036 26.109 125.008 1.00 38.07 259 TYR D N 1
ATOM 11178 C CA . TYR D 1 259 ? 63.856 24.663 124.895 1.00 38.66 259 TYR D CA 1
ATOM 11179 C C . TYR D 1 259 ? 62.618 24.359 124.055 1.00 38.44 259 TYR D C 1
ATOM 11180 O O . TYR D 1 259 ? 61.595 23.894 124.570 1.00 38.73 259 TYR D O 1
ATOM 11189 N N . THR D 1 260 ? 62.731 24.624 122.754 1.00 38.00 260 THR D N 1
ATOM 11190 C CA . THR D 1 260 ? 61.601 24.601 121.830 1.00 37.62 260 THR D CA 1
ATOM 11191 C C . THR D 1 260 ? 62.162 24.644 120.397 1.00 37.07 260 THR D C 1
ATOM 11192 O O . THR D 1 260 ? 63.297 25.080 120.205 1.00 37.11 260 THR D O 1
ATOM 11196 N N . PRO D 1 261 ? 61.406 24.136 119.399 1.00 36.45 261 PRO D N 1
ATOM 11197 C CA . PRO D 1 261 ? 61.816 24.282 117.995 1.00 35.97 261 PRO D CA 1
ATOM 11198 C C . PRO D 1 261 ? 61.957 25.747 117.571 1.00 35.52 261 PRO D C 1
ATOM 11199 O O . PRO D 1 261 ? 61.135 26.583 117.952 1.00 35.51 261 PRO D O 1
ATOM 11203 N N . TYR D 1 262 ? 62.996 26.045 116.792 1.00 35.02 262 TYR D N 1
ATOM 11204 C CA . TYR D 1 262 ? 63.276 27.418 116.355 1.00 34.45 262 TYR D CA 1
ATOM 11205 C C . TYR D 1 262 ? 62.179 27.979 115.437 1.00 34.63 262 TYR D C 1
ATOM 11206 O O . TYR D 1 262 ? 61.763 29.126 115.593 1.00 34.93 262 TYR D O 1
ATOM 11215 N N . ARG D 1 263 ? 61.714 27.154 114.500 1.00 34.68 263 ARG D N 1
ATOM 11216 C CA . ARG D 1 263 ? 60.917 27.616 113.358 1.00 34.83 263 ARG D CA 1
ATOM 11217 C C . ARG D 1 263 ? 59.577 28.271 113.722 1.00 34.92 263 ARG D C 1
ATOM 11218 O O . ARG D 1 263 ? 59.230 29.300 113.141 1.00 35.16 263 ARG D O 1
ATOM 11226 N N . PRO D 1 264 ? 58.811 27.669 114.661 1.00 34.79 264 PRO D N 1
ATOM 11227 C CA . PRO D 1 264 ? 57.568 28.303 115.117 1.00 34.84 264 PRO D CA 1
ATOM 11228 C C . PRO D 1 264 ? 57.739 29.716 115.689 1.00 35.19 264 PRO D C 1
ATOM 11229 O O . PRO D 1 264 ? 56.832 30.535 115.552 1.00 35.27 264 PRO D O 1
ATOM 11233 N N . TYR D 1 265 ? 58.878 29.998 116.322 1.00 35.33 265 TYR D N 1
ATOM 11234 C CA . TYR D 1 265 ? 59.168 31.359 116.780 1.00 35.44 265 TYR D CA 1
ATOM 11235 C C . TYR D 1 265 ? 59.618 32.246 115.621 1.00 36.05 265 TYR D C 1
ATOM 11236 O O . TYR D 1 265 ? 59.134 33.370 115.478 1.00 36.30 265 TYR D O 1
ATOM 11245 N N . PHE D 1 266 ? 60.534 31.737 114.795 1.00 36.76 266 PHE D N 1
ATOM 11246 C CA . PHE D 1 266 ? 61.009 32.464 113.612 1.00 37.40 266 PHE D CA 1
ATOM 11247 C C . PHE D 1 266 ? 59.847 33.031 112.800 1.00 37.68 266 PHE D C 1
ATOM 11248 O O . PHE D 1 266 ? 59.850 34.209 112.426 1.00 38.01 266 PHE D O 1
ATOM 11256 N N . ALA D 1 267 ? 58.856 32.183 112.548 1.00 37.71 267 ALA D N 1
ATOM 11257 C CA . ALA D 1 267 ? 57.804 32.484 111.598 1.00 37.88 267 ALA D CA 1
ATOM 11258 C C . ALA D 1 267 ? 56.504 32.975 112.242 1.00 37.88 267 ALA D C 1
ATOM 11259 O O . ALA D 1 267 ? 55.501 33.139 111.554 1.00 37.99 267 ALA D O 1
ATOM 11261 N N . SER D 1 268 ? 56.537 33.227 113.552 1.00 37.85 268 SER D N 1
ATOM 11262 C CA . SER D 1 268 ? 55.346 33.633 114.315 1.00 37.59 268 SER D CA 1
ATOM 11263 C C . SER D 1 268 ? 54.784 35.006 113.942 1.00 37.44 268 SER D C 1
ATOM 11264 O O . SER D 1 268 ? 53.614 35.292 114.209 1.00 37.77 268 SER D O 1
ATOM 11267 N N . GLY D 1 269 ? 55.618 35.849 113.338 1.00 37.17 269 GLY D N 1
ATOM 11268 C CA . GLY D 1 269 ? 55.246 37.233 113.048 1.00 36.52 269 GLY D CA 1
ATOM 11269 C C . GLY D 1 269 ? 54.375 37.444 111.828 1.00 36.05 269 GLY D C 1
ATOM 11270 O O . GLY D 1 269 ? 53.676 38.452 111.736 1.00 36.47 269 GLY D O 1
ATOM 11271 N N . PHE D 1 270 ? 54.410 36.498 110.891 1.00 35.55 270 PHE D N 1
ATOM 11272 C CA . PHE D 1 270 ? 53.653 36.627 109.650 1.00 35.08 270 PHE D CA 1
ATOM 11273 C C . PHE D 1 270 ? 52.154 36.736 109.915 1.00 34.54 270 PHE D C 1
ATOM 11274 O O . PHE D 1 270 ? 51.501 37.652 109.409 1.00 34.57 270 PHE D O 1
ATOM 11282 N N . SER D 1 271 ? 51.630 35.811 110.720 1.00 33.76 271 SER D N 1
ATOM 11283 C CA . SER D 1 271 ? 50.213 35.789 111.087 1.00 33.01 271 SER D CA 1
ATOM 11284 C C . SER D 1 271 ? 49.827 36.875 112.093 1.00 32.87 271 SER D C 1
ATOM 11285 O O . SER D 1 271 ? 48.691 37.346 112.086 1.00 33.31 271 SER D O 1
ATOM 11288 N N . ALA D 1 272 ? 50.768 37.255 112.955 1.00 32.87 272 ALA D N 1
ATOM 11289 C CA . ALA D 1 272 ? 50.587 38.380 113.869 1.00 32.59 272 ALA D CA 1
ATOM 11290 C C . ALA D 1 272 ? 50.372 39.678 113.084 1.00 32.45 272 ALA D C 1
ATOM 11291 O O . ALA D 1 272 ? 49.462 40.446 113.393 1.00 33.14 272 ALA D O 1
ATOM 11293 N N . VAL D 1 273 ? 51.207 39.912 112.070 1.00 32.21 273 VAL D N 1
ATOM 11294 C CA . VAL D 1 273 ? 51.043 41.061 111.169 1.00 31.90 273 VAL D CA 1
ATOM 11295 C C . VAL D 1 273 ? 49.669 41.022 110.470 1.00 32.12 273 VAL D C 1
ATOM 11296 O O . VAL D 1 273 ? 48.964 42.035 110.412 1.00 32.55 273 VAL D O 1
ATOM 11300 N N . SER D 1 274 ? 49.295 39.846 109.967 1.00 32.01 274 SER D N 1
ATOM 11301 C CA . SER D 1 274 ? 48.005 39.634 109.315 1.00 31.90 274 SER D CA 1
ATOM 11302 C C . SER D 1 274 ? 46.839 39.996 110.245 1.00 31.84 274 SER D C 1
ATOM 11303 O O . SER D 1 274 ? 45.922 40.718 109.846 1.00 32.13 274 SER D O 1
ATOM 11306 N N . LEU D 1 275 ? 46.888 39.512 111.487 1.00 31.61 275 LEU D N 1
ATOM 11307 C CA . LEU D 1 275 ? 45.856 39.823 112.471 1.00 31.33 275 LEU D CA 1
ATOM 11308 C C . LEU D 1 275 ? 45.759 41.326 112.761 1.00 31.66 275 LEU D C 1
ATOM 11309 O O . LEU D 1 275 ? 44.658 41.870 112.869 1.00 32.13 275 LEU D O 1
ATOM 11314 N N . GLY D 1 276 ? 46.912 41.982 112.877 1.00 31.79 276 GLY D N 1
ATOM 11315 C CA . GLY D 1 276 ? 46.977 43.410 113.176 1.00 32.03 276 GLY D CA 1
ATOM 11316 C C . GLY D 1 276 ? 46.435 44.285 112.070 1.00 32.00 276 GLY D C 1
ATOM 11317 O O . GLY D 1 276 ? 45.752 45.273 112.337 1.00 32.59 276 GLY D O 1
ATOM 11318 N N . ILE D 1 277 ? 46.749 43.921 110.828 1.00 32.04 277 ILE D N 1
ATOM 11319 C CA . ILE D 1 277 ? 46.165 44.555 109.646 1.00 31.83 277 ILE D CA 1
ATOM 11320 C C . ILE D 1 277 ? 44.638 44.409 109.654 1.00 32.03 277 ILE D C 1
ATOM 11321 O O . ILE D 1 277 ? 43.910 45.389 109.473 1.00 32.45 277 ILE D O 1
ATOM 11326 N N . ALA D 1 278 ? 44.165 43.183 109.870 1.00 31.96 278 ALA D N 1
ATOM 11327 C CA . ALA D 1 278 ? 42.739 42.878 109.845 1.00 32.10 278 ALA D CA 1
ATOM 11328 C C . ALA D 1 278 ? 41.962 43.618 110.936 1.00 32.12 278 ALA D C 1
ATOM 11329 O O . ALA D 1 278 ? 40.877 44.143 110.685 1.00 32.05 278 ALA D O 1
ATOM 11331 N N . GLU D 1 279 ? 42.528 43.670 112.138 1.00 32.30 279 GLU D N 1
ATOM 11332 C CA . GLU D 1 279 ? 41.912 44.412 113.239 1.00 32.74 279 GLU D CA 1
ATOM 11333 C C . GLU D 1 279 ? 41.883 45.920 112.970 1.00 32.98 279 GLU D C 1
ATOM 11334 O O . GLU D 1 279 ? 40.891 46.588 113.285 1.00 33.12 279 GLU D O 1
ATOM 11340 N N . ARG D 1 280 ? 42.952 46.440 112.365 1.00 33.06 280 ARG D N 1
ATOM 11341 C CA . ARG D 1 280 ? 42.984 47.840 111.936 1.00 33.20 280 ARG D CA 1
ATOM 11342 C C . ARG D 1 280 ? 41.992 48.117 110.799 1.00 33.24 280 ARG D C 1
ATOM 11343 O O . ARG D 1 280 ? 41.297 49.134 110.819 1.00 33.70 280 ARG D O 1
ATOM 11351 N N . MET D 1 281 ? 41.924 47.215 109.821 1.00 33.12 281 MET D N 1
ATOM 11352 C CA . MET D 1 281 ? 40.976 47.345 108.706 1.00 33.17 281 MET D CA 1
ATOM 11353 C C . MET D 1 281 ? 39.535 47.523 109.198 1.00 33.02 281 MET D C 1
ATOM 11354 O O . MET D 1 281 ? 38.790 48.343 108.659 1.00 33.15 281 MET D O 1
ATOM 11359 N N . ILE D 1 282 ? 39.152 46.753 110.217 1.00 32.96 282 ILE D N 1
ATOM 11360 C CA . ILE D 1 282 ? 37.818 46.859 110.800 1.00 32.64 282 ILE D CA 1
ATOM 11361 C C . ILE D 1 282 ? 37.594 48.259 111.359 1.00 33.12 282 ILE D C 1
ATOM 11362 O O . ILE D 1 282 ? 36.566 48.885 111.083 1.00 33.21 282 ILE D O 1
ATOM 11367 N N . GLU D 1 283 ? 38.569 48.748 112.123 1.00 33.72 283 GLU D N 1
ATOM 11368 C CA . GLU D 1 283 ? 38.503 50.081 112.720 1.00 34.36 283 GLU D CA 1
ATOM 11369 C C . GLU D 1 283 ? 38.477 51.176 111.662 1.00 33.99 283 GLU D C 1
ATOM 11370 O O . GLU D 1 283 ? 37.641 52.068 111.720 1.00 34.08 283 GLU D O 1
ATOM 11376 N N . ALA D 1 284 ? 39.400 51.100 110.706 1.00 33.96 284 ALA D N 1
ATOM 11377 C CA . ALA D 1 284 ? 39.468 52.060 109.605 1.00 34.12 284 ALA D CA 1
ATOM 11378 C C . ALA D 1 284 ? 38.179 52.087 108.776 1.00 34.37 284 ALA D C 1
ATOM 11379 O O . ALA D 1 284 ? 37.691 53.160 108.429 1.00 34.52 284 ALA D O 1
ATOM 11381 N N . PHE D 1 285 ? 37.628 50.913 108.474 1.00 34.62 285 PHE D N 1
ATOM 11382 C CA . PHE D 1 285 ? 36.376 50.825 107.731 1.00 35.15 285 PHE D CA 1
ATOM 11383 C C . PHE D 1 285 ? 35.200 51.430 108.503 1.00 36.39 285 PHE D C 1
ATOM 11384 O O . PHE D 1 285 ? 34.350 52.103 107.911 1.00 36.37 285 PHE D O 1
ATOM 11392 N N . LYS D 1 286 ? 35.154 51.177 109.811 1.00 37.82 286 LYS D N 1
ATOM 11393 C CA . LYS D 1 286 ? 34.120 51.736 110.671 1.00 39.53 286 LYS D CA 1
ATOM 11394 C C . LYS D 1 286 ? 34.178 53.262 110.702 1.00 41.04 286 LYS D C 1
ATOM 11395 O O . LYS D 1 286 ? 33.135 53.914 110.667 1.00 40.80 286 LYS D O 1
ATOM 11401 N N . GLU D 1 287 ? 35.397 53.811 110.758 1.00 43.14 287 GLU D N 1
ATOM 11402 C CA . GLU D 1 287 ? 35.636 55.261 110.756 1.00 45.76 287 GLU D CA 1
ATOM 11403 C C . GLU D 1 287 ? 35.132 55.924 109.472 1.00 46.78 287 GLU D C 1
ATOM 11404 O O . GLU D 1 287 ? 34.452 56.949 109.526 1.00 46.77 287 GLU D O 1
ATOM 11410 N N . LYS D 1 288 ? 35.470 55.330 108.326 1.00 48.69 288 LYS D N 1
ATOM 11411 C CA . LYS D 1 288 ? 35.058 55.847 107.021 1.00 50.89 288 LYS D CA 1
ATOM 11412 C C . LYS D 1 288 ? 33.561 55.689 106.773 1.00 51.91 288 LYS D C 1
ATOM 11413 O O . LYS D 1 288 ? 32.953 56.505 106.081 1.00 52.03 288 LYS D O 1
ATOM 11419 N N . GLN D 1 289 ? 32.976 54.645 107.351 1.00 53.46 289 GLN D N 1
ATOM 11420 C CA . GLN D 1 289 ? 31.579 54.310 107.108 1.00 55.13 289 GLN D CA 1
ATOM 11421 C C . GLN D 1 289 ? 30.585 55.285 107.741 1.00 56.54 289 GLN D C 1
ATOM 11422 O O . GLN D 1 289 ? 29.558 55.591 107.138 1.00 56.73 289 GLN D O 1
ATOM 11428 N N . ARG D 1 290 ? 30.899 55.787 108.934 1.00 58.26 290 ARG D N 1
ATOM 11429 C CA . ARG D 1 290 ? 29.985 56.659 109.685 1.00 60.07 290 ARG D CA 1
ATOM 11430 C C . ARG D 1 290 ? 29.314 57.729 108.814 1.00 61.08 290 ARG D C 1
ATOM 11431 O O . ARG D 1 290 ? 28.094 57.904 108.859 1.00 61.51 290 ARG D O 1
ATOM 11439 N N . ASN D 1 291 ? 30.118 58.415 108.004 1.00 62.14 291 ASN D N 1
ATOM 11440 C CA . ASN D 1 291 ? 29.670 59.576 107.231 1.00 63.08 291 ASN D CA 1
ATOM 11441 C C . ASN D 1 291 ? 29.458 59.327 105.727 1.00 62.94 291 ASN D C 1
ATOM 11442 O O . ASN D 1 291 ? 29.250 60.272 104.959 1.00 63.14 291 ASN D O 1
ATOM 11447 N N . ARG D 1 292 ? 29.494 58.055 105.332 1.00 62.70 292 ARG D N 1
ATOM 11448 C CA . ARG D 1 292 ? 29.360 57.621 103.934 1.00 62.40 292 ARG D CA 1
ATOM 11449 C C . ARG D 1 292 ? 28.048 58.079 103.273 1.00 62.52 292 ARG D C 1
ATOM 11450 O O . ARG D 1 292 ? 26.957 57.737 103.734 1.00 62.57 292 ARG D O 1
ATOM 11458 N N . VAL D 1 293 ? 28.163 58.858 102.198 1.00 61.95 293 VAL D N 1
ATOM 11459 C CA . VAL D 1 293 ? 26.990 59.269 101.414 1.00 61.63 293 VAL D CA 1
ATOM 11460 C C . VAL D 1 293 ? 27.030 58.689 99.996 1.00 61.21 293 VAL D C 1
ATOM 11461 O O . VAL D 1 293 ? 28.104 58.569 99.401 1.00 61.17 293 VAL D O 1
ATOM 11465 N N . ARG D 1 294 ? 25.858 58.320 99.474 1.00 60.75 294 ARG D N 1
ATOM 11466 C CA . ARG D 1 294 ? 25.722 57.830 98.098 1.00 60.21 294 ARG D CA 1
ATOM 11467 C C . ARG D 1 294 ? 25.880 58.977 97.117 1.00 60.13 294 ARG D C 1
ATOM 11468 O O . ARG D 1 294 ? 25.144 59.964 97.186 1.00 60.08 294 ARG D O 1
ATOM 11476 N N . ALA D 1 295 ? 26.834 58.831 96.202 1.00 59.99 295 ALA D N 1
ATOM 11477 C CA . ALA D 1 295 ? 27.082 59.822 95.161 1.00 59.94 295 ALA D CA 1
ATOM 11478 C C . ALA D 1 295 ? 25.870 60.005 94.238 1.00 59.88 295 ALA D C 1
ATOM 11479 O O . ALA D 1 295 ? 25.533 61.132 93.865 1.00 59.83 295 ALA D O 1
ATOM 11481 N N . TYR D 1 296 ? 25.209 58.896 93.903 1.00 59.86 296 TYR D N 1
ATOM 11482 C CA . TYR D 1 296 ? 24.096 58.898 92.947 1.00 59.90 296 TYR D CA 1
ATOM 11483 C C . TYR D 1 296 ? 22.778 59.458 93.493 1.00 59.66 296 TYR D C 1
ATOM 11484 O O . TYR D 1 296 ? 21.980 60.016 92.734 1.00 59.60 296 TYR D O 1
ATOM 11493 N N . THR D 1 297 ? 22.546 59.293 94.795 1.00 59.35 297 THR D N 1
ATOM 11494 C CA . THR D 1 297 ? 21.262 59.669 95.405 1.00 58.96 297 THR D CA 1
ATOM 11495 C C . THR D 1 297 ? 21.355 60.741 96.505 1.00 58.74 297 THR D C 1
ATOM 11496 O O . THR D 1 297 ? 20.334 61.306 96.909 1.00 58.69 297 THR D O 1
ATOM 11500 N N . GLY D 1 298 ? 22.570 61.011 96.984 1.00 58.49 298 GLY D N 1
ATOM 11501 C CA . GLY D 1 298 ? 22.811 62.033 98.010 1.00 58.29 298 GLY D CA 1
ATOM 11502 C C . GLY D 1 298 ? 22.338 61.686 99.415 1.00 58.16 298 GLY D C 1
ATOM 11503 O O . GLY D 1 298 ? 22.169 62.574 100.252 1.00 58.13 298 GLY D O 1
ATOM 11504 N N . ALA D 1 299 ? 22.132 60.395 99.675 1.00 58.04 299 ALA D N 1
ATOM 11505 C CA . ALA D 1 299 ? 21.614 59.924 100.964 1.00 57.87 299 ALA D CA 1
ATOM 11506 C C . ALA D 1 299 ? 22.717 59.380 101.879 1.00 57.67 299 ALA D C 1
ATOM 11507 O O . ALA D 1 299 ? 23.656 58.734 101.407 1.00 57.47 299 ALA D O 1
ATOM 11509 N N . ASN D 1 300 ? 22.597 59.651 103.182 1.00 57.59 300 ASN D N 1
ATOM 11510 C CA . ASN D 1 300 ? 23.517 59.099 104.187 1.00 57.51 300 ASN D CA 1
ATOM 11511 C C . ASN D 1 300 ? 23.261 57.603 104.352 1.00 57.28 300 ASN D C 1
ATOM 11512 O O . ASN D 1 300 ? 22.145 57.177 104.655 1.00 57.32 300 ASN D O 1
ATOM 11517 N N . VAL D 1 301 ? 24.317 56.822 104.162 1.00 57.31 301 VAL D N 1
ATOM 11518 C CA . VAL D 1 301 ? 24.202 55.393 103.910 1.00 56.34 301 VAL D CA 1
ATOM 11519 C C . VAL D 1 301 ? 25.167 54.572 104.778 1.00 55.21 301 VAL D C 1
ATOM 11520 O O . VAL D 1 301 ? 25.168 53.337 104.736 1.00 55.22 301 VAL D O 1
ATOM 11524 N N . GLY D 1 302 ? 25.953 55.273 105.594 1.00 53.63 302 GLY D N 1
ATOM 11525 C CA . GLY D 1 302 ? 26.955 54.648 106.458 1.00 51.46 302 GLY D CA 1
ATOM 11526 C C . GLY D 1 302 ? 26.450 53.552 107.380 1.00 49.81 302 GLY D C 1
ATOM 11527 O O . GLY D 1 302 ? 27.151 52.568 107.621 1.00 49.94 302 GLY D O 1
ATOM 11528 N N . LEU D 1 303 ? 25.231 53.716 107.887 1.00 47.86 303 LEU D N 1
ATOM 11529 C CA . LEU D 1 303 ? 24.646 52.759 108.822 1.00 45.63 303 LEU D CA 1
ATOM 11530 C C . LEU D 1 303 ? 23.613 51.831 108.175 1.00 43.76 303 LEU D C 1
ATOM 11531 O O . LEU D 1 303 ? 22.739 51.303 108.863 1.00 43.64 303 LEU D O 1
ATOM 11536 N N . ALA D 1 304 ? 23.717 51.629 106.861 1.00 41.43 304 ALA D N 1
ATOM 11537 C CA . ALA D 1 304 ? 22.830 50.696 106.152 1.00 39.19 304 ALA D CA 1
ATOM 11538 C C . ALA D 1 304 ? 23.124 49.246 106.549 1.00 37.73 304 ALA D C 1
ATOM 11539 O O . ALA D 1 304 ? 24.261 48.899 106.894 1.00 37.44 304 ALA D O 1
ATOM 11541 N N . THR D 1 305 ? 22.090 48.412 106.489 1.00 36.00 305 THR D N 1
ATOM 11542 C CA . THR D 1 305 ? 22.144 47.023 106.954 1.00 34.65 305 THR D CA 1
ATOM 11543 C C . THR D 1 305 ? 23.260 46.166 106.339 1.00 33.83 305 THR D C 1
ATOM 11544 O O . THR D 1 305 ? 23.985 45.512 107.089 1.00 33.87 305 THR D O 1
ATOM 11548 N N . PRO D 1 306 ? 23.408 46.163 104.991 1.00 33.05 306 PRO D N 1
ATOM 11549 C CA . PRO D 1 306 ? 24.486 45.354 104.410 1.00 32.62 306 PRO D CA 1
ATOM 11550 C C . PRO D 1 306 ? 25.879 45.662 104.972 1.00 32.46 306 PRO D C 1
ATOM 11551 O O . PRO D 1 306 ? 26.647 44.734 105.238 1.00 32.59 306 PRO D O 1
ATOM 11555 N N . ALA D 1 307 ? 26.188 46.944 105.158 1.00 32.50 307 ALA D N 1
ATOM 11556 C CA . ALA D 1 307 ? 27.478 47.378 105.695 1.00 32.35 307 ALA D CA 1
ATOM 11557 C C . ALA D 1 307 ? 27.657 46.985 107.162 1.00 32.17 307 ALA D C 1
ATOM 11558 O O . ALA D 1 307 ? 28.749 46.617 107.575 1.00 32.43 307 ALA D O 1
ATOM 11560 N N . LEU D 1 308 ? 26.581 47.059 107.942 1.00 32.25 308 LEU D N 1
ATOM 11561 C CA . LEU D 1 308 ? 26.604 46.655 109.356 1.00 32.06 308 LEU D CA 1
ATOM 11562 C C . LEU D 1 308 ? 26.913 45.173 109.521 1.00 32.00 308 LEU D C 1
ATOM 11563 O O . LEU D 1 308 ? 27.658 44.784 110.425 1.00 32.36 308 LEU D O 1
ATOM 11568 N N . MET D 1 309 ? 26.332 44.360 108.643 1.00 31.81 309 MET D N 1
ATOM 11569 C CA . MET D 1 309 ? 26.508 42.910 108.668 1.00 31.59 309 MET D CA 1
ATOM 11570 C C . MET D 1 309 ? 27.903 42.486 108.229 1.00 31.61 309 MET D C 1
ATOM 11571 O O . MET D 1 309 ? 28.454 41.531 108.771 1.00 31.86 309 MET D O 1
ATOM 11576 N N . ARG D 1 310 ? 28.473 43.196 107.253 1.00 31.62 310 ARG D N 1
ATOM 11577 C CA . ARG D 1 310 ? 29.859 42.963 106.840 1.00 31.19 310 ARG D CA 1
ATOM 11578 C C . ARG D 1 310 ? 30.804 43.293 107.993 1.00 31.34 310 ARG D C 1
ATOM 11579 O O . ARG D 1 310 ? 31.730 42.537 108.280 1.00 31.74 310 ARG D O 1
ATOM 11587 N N . ILE D 1 311 ? 30.560 44.427 108.648 1.00 31.42 311 ILE D N 1
ATOM 11588 C CA . ILE D 1 311 ? 31.345 44.852 109.805 1.00 31.31 311 ILE D CA 1
ATOM 11589 C C . ILE D 1 311 ? 31.306 43.788 110.903 1.00 31.37 311 ILE D C 1
ATOM 11590 O O . ILE D 1 311 ? 32.345 43.425 111.458 1.00 31.98 311 ILE D O 1
ATOM 11595 N N . ALA D 1 312 ? 30.111 43.280 111.188 1.00 31.26 312 ALA D N 1
ATOM 11596 C CA . ALA D 1 312 ? 29.920 42.233 112.193 1.00 31.24 312 ALA D CA 1
ATOM 11597 C C . ALA D 1 312 ? 30.593 40.913 111.818 1.00 31.05 312 ALA D C 1
ATOM 11598 O O . ALA D 1 312 ? 31.275 40.318 112.648 1.00 31.34 312 ALA D O 1
ATOM 11600 N N . GLU D 1 313 ? 30.404 40.463 110.578 1.00 31.19 313 GLU D N 1
ATOM 11601 C CA . GLU D 1 313 ? 30.992 39.191 110.139 1.00 31.12 313 GLU D CA 1
ATOM 11602 C C . GLU D 1 313 ? 32.519 39.225 110.098 1.00 31.36 313 GLU D C 1
ATOM 11603 O O . GLU D 1 313 ? 33.172 38.257 110.506 1.00 31.56 313 GLU D O 1
ATOM 11609 N N . SER D 1 314 ? 33.086 40.327 109.611 1.00 31.44 314 SER D N 1
ATOM 11610 C CA . SER D 1 314 ? 34.539 40.498 109.645 1.00 31.52 314 SER D CA 1
ATOM 11611 C C . SER D 1 314 ? 35.055 40.601 111.083 1.00 31.70 314 SER D C 1
ATOM 11612 O O . SER D 1 314 ? 36.132 40.096 111.400 1.00 32.00 314 SER D O 1
ATOM 11615 N N . THR D 1 315 ? 34.277 41.230 111.958 1.00 31.66 315 THR D N 1
ATOM 11616 C CA . THR D 1 315 ? 34.598 41.248 113.386 1.00 31.44 315 THR D CA 1
ATOM 11617 C C . THR D 1 315 ? 34.613 39.832 113.975 1.00 31.40 315 THR D C 1
ATOM 11618 O O . THR D 1 315 ? 35.569 39.446 114.644 1.00 31.55 315 THR D O 1
ATOM 11622 N N . HIS D 1 316 ? 33.560 39.061 113.716 1.00 31.39 316 HIS D N 1
ATOM 11623 C CA . HIS D 1 316 ? 33.514 37.658 114.141 1.00 30.97 316 HIS D CA 1
ATOM 11624 C C . HIS D 1 316 ? 34.657 36.814 113.574 1.00 31.07 316 HIS D C 1
ATOM 11625 O O . HIS D 1 316 ? 35.293 36.055 114.305 1.00 31.51 316 HIS D O 1
ATOM 11632 N N . GLN D 1 317 ? 34.917 36.954 112.276 1.00 31.00 317 GLN D N 1
ATOM 11633 C CA . GLN D 1 317 ? 35.956 36.172 111.620 1.00 30.70 317 GLN D CA 1
ATOM 11634 C C . GLN D 1 317 ? 37.359 36.442 112.165 1.00 30.79 317 GLN D C 1
ATOM 11635 O O . GLN D 1 317 ? 38.119 35.495 112.398 1.00 30.80 317 GLN D O 1
ATOM 11641 N N . VAL D 1 318 ? 37.717 37.712 112.361 1.00 30.68 318 VAL D N 1
ATOM 11642 C CA . VAL D 1 318 ? 39.033 37.987 112.946 1.00 30.71 318 VAL D CA 1
ATOM 11643 C C . VAL D 1 318 ? 39.105 37.733 114.462 1.00 30.92 318 VAL D C 1
ATOM 11644 O O . VAL D 1 318 ? 40.175 37.413 114.974 1.00 31.01 318 VAL D O 1
ATOM 11648 N N . ALA D 1 319 ? 37.966 37.807 115.153 1.00 30.84 319 ALA D N 1
ATOM 11649 C CA . ALA D 1 319 ? 37.886 37.380 116.556 1.00 30.95 319 ALA D CA 1
ATOM 11650 C C . ALA D 1 319 ? 38.157 35.882 116.705 1.00 31.05 319 ALA D C 1
ATOM 11651 O O . ALA D 1 319 ? 38.800 35.454 117.667 1.00 31.48 319 ALA D O 1
ATOM 11653 N N . ALA D 1 320 ? 37.659 35.097 115.754 1.00 31.08 320 ALA D N 1
ATOM 11654 C CA . ALA D 1 320 ? 37.882 33.656 115.735 1.00 31.02 320 ALA D CA 1
ATOM 11655 C C . ALA D 1 320 ? 39.321 33.333 115.345 1.00 31.34 320 ALA D C 1
ATOM 11656 O O . ALA D 1 320 ? 39.902 32.372 115.854 1.00 31.61 320 ALA D O 1
ATOM 11658 N N . ALA D 1 321 ? 39.885 34.138 114.440 1.00 31.45 321 ALA D N 1
ATOM 11659 C CA . ALA D 1 321 ? 41.293 34.026 114.061 1.00 31.71 321 ALA D CA 1
ATOM 11660 C C . ALA D 1 321 ? 42.192 34.380 115.247 1.00 32.03 321 ALA D C 1
ATOM 11661 O O . ALA D 1 321 ? 43.170 33.682 115.519 1.00 32.70 321 ALA D O 1
ATOM 11663 N N . ARG D 1 322 ? 41.848 35.453 115.959 1.00 31.87 322 ARG D N 1
ATOM 11664 C CA . ARG D 1 322 ? 42.568 35.844 117.167 1.00 31.85 322 ARG D CA 1
ATOM 11665 C C . ARG D 1 322 ? 42.498 34.741 118.229 1.00 32.08 322 ARG D C 1
ATOM 11666 O O . ARG D 1 322 ? 43.519 34.369 118.807 1.00 32.47 322 ARG D O 1
ATOM 11674 N N . ALA D 1 323 ? 41.296 34.219 118.467 1.00 32.03 323 ALA D N 1
ATOM 11675 C CA . ALA D 1 323 ? 41.096 33.126 119.415 1.00 32.04 323 ALA D CA 1
ATOM 11676 C C . ALA D 1 323 ? 41.942 31.892 119.077 1.00 32.26 323 ALA D C 1
ATOM 11677 O O . ALA D 1 323 ? 42.544 31.294 119.966 1.00 32.51 323 ALA D O 1
ATOM 11679 N N . LEU D 1 324 ? 41.984 31.515 117.800 1.00 32.58 324 LEU D N 1
ATOM 11680 C CA . LEU D 1 324 ? 42.808 30.384 117.357 1.00 32.74 324 LEU D CA 1
ATOM 11681 C C . LEU D 1 324 ? 44.300 30.651 117.562 1.00 32.82 324 LEU D C 1
ATOM 11682 O O . LEU D 1 324 ? 45.032 29.771 118.023 1.00 33.30 324 LEU D O 1
ATOM 11687 N N . LEU D 1 325 ? 44.744 31.858 117.212 1.00 32.72 325 LEU D N 1
ATOM 11688 C CA . LEU D 1 325 ? 46.138 32.260 117.403 1.00 32.47 325 LEU D CA 1
ATOM 11689 C C . LEU D 1 325 ? 46.529 32.316 118.881 1.00 32.97 325 LEU D C 1
ATOM 11690 O O . LEU D 1 325 ? 47.608 31.847 119.259 1.00 33.21 325 LEU D O 1
ATOM 11695 N N . GLU D 1 326 ? 45.653 32.881 119.712 1.00 33.22 326 GLU D N 1
ATOM 11696 C CA . GLU D 1 326 ? 45.899 32.984 121.152 1.00 33.64 326 GLU D CA 1
ATOM 11697 C C . GLU D 1 326 ? 46.038 31.610 121.803 1.00 33.65 326 GLU D C 1
ATOM 11698 O O . GLU D 1 326 ? 46.935 31.397 122.631 1.00 33.86 326 GLU D O 1
ATOM 11704 N N . LYS D 1 327 ? 45.163 30.681 121.413 1.00 33.78 327 LYS D N 1
ATOM 11705 C CA . LYS D 1 327 ? 45.230 29.301 121.888 1.00 33.69 327 LYS D CA 1
ATOM 11706 C C . LYS D 1 327 ? 46.527 28.621 121.445 1.00 33.97 327 LYS D C 1
ATOM 11707 O O . LYS D 1 327 ? 47.161 27.909 122.227 1.00 34.46 327 LYS D O 1
ATOM 11713 N N . THR D 1 328 ? 46.919 28.859 120.194 1.00 33.83 328 THR D N 1
ATOM 11714 C CA . THR D 1 328 ? 48.146 28.295 119.639 1.00 33.45 328 THR D CA 1
ATOM 11715 C C . THR D 1 328 ? 49.398 28.864 120.330 1.00 33.55 328 THR D C 1
ATOM 11716 O O . THR D 1 328 ? 50.315 28.112 120.651 1.00 33.61 328 THR D O 1
ATOM 11720 N N . TRP D 1 329 ? 49.418 30.177 120.566 1.00 33.61 329 TRP D N 1
ATOM 11721 C CA . TRP D 1 329 ? 50.528 30.833 121.264 1.00 33.87 329 TRP D CA 1
ATOM 11722 C C . TRP D 1 329 ? 50.669 30.339 122.703 1.00 34.33 329 TRP D C 1
ATOM 11723 O O . TRP D 1 329 ? 51.783 30.180 123.207 1.00 34.38 329 TRP D O 1
ATOM 11734 N N . GLU D 1 330 ? 49.528 30.117 123.357 1.00 34.88 330 GLU D N 1
ATOM 11735 C CA . GLU D 1 330 ? 49.482 29.569 124.708 1.00 35.43 330 GLU D CA 1
ATOM 11736 C C . GLU D 1 330 ? 50.078 28.158 124.743 1.00 35.68 330 GLU D C 1
ATOM 11737 O O . GLU D 1 330 ? 50.828 27.817 125.659 1.00 35.89 330 GLU D O 1
ATOM 11743 N N . ASP D 1 331 ? 49.748 27.357 123.731 1.00 36.05 331 ASP D N 1
ATOM 11744 C CA . ASP D 1 331 ? 50.311 26.018 123.567 1.00 36.35 331 ASP D CA 1
ATOM 11745 C C . ASP D 1 331 ? 51.839 26.054 123.422 1.00 36.38 331 ASP D C 1
ATOM 11746 O O . ASP D 1 331 ? 52.532 25.224 124.016 1.00 36.47 331 ASP D O 1
ATOM 11751 N N . HIS D 1 332 ? 52.351 27.013 122.644 1.00 36.46 332 HIS D N 1
ATOM 11752 C CA . HIS D 1 332 ? 53.796 27.268 122.534 1.00 36.48 332 HIS D CA 1
ATOM 11753 C C . HIS D 1 332 ? 54.389 27.625 123.896 1.00 36.94 332 HIS D C 1
ATOM 11754 O O . HIS D 1 332 ? 55.434 27.094 124.282 1.00 36.82 332 HIS D O 1
ATOM 11761 N N . ARG D 1 333 ? 53.720 28.540 124.605 1.00 37.48 333 ARG D N 1
ATOM 11762 C CA . ARG D 1 333 ? 54.183 29.044 125.905 1.00 38.02 333 ARG D CA 1
ATOM 11763 C C . ARG D 1 333 ? 54.315 27.922 126.934 1.00 38.58 333 ARG D C 1
ATOM 11764 O O . ARG D 1 333 ? 55.331 27.821 127.619 1.00 38.81 333 ARG D O 1
ATOM 11772 N N . ILE D 1 334 ? 53.278 27.091 127.021 1.00 39.19 334 ILE D N 1
ATOM 11773 C CA . ILE D 1 334 ? 53.241 25.920 127.896 1.00 39.75 334 ILE D CA 1
ATOM 11774 C C . ILE D 1 334 ? 54.354 24.911 127.584 1.00 39.72 334 ILE D C 1
ATOM 11775 O O . ILE D 1 334 ? 55.013 24.417 128.501 1.00 39.74 334 ILE D O 1
ATOM 11780 N N . HIS D 1 335 ? 54.557 24.609 126.300 1.00 39.94 335 HIS D N 1
ATOM 11781 C CA . HIS D 1 335 ? 55.621 23.687 125.873 1.00 40.06 335 HIS D CA 1
ATOM 11782 C C . HIS D 1 335 ? 57.010 24.202 126.261 1.00 40.96 335 HIS D C 1
ATOM 11783 O O . HIS D 1 335 ? 57.844 23.437 126.754 1.00 41.18 335 HIS D O 1
ATOM 11790 N N . GLY D 1 336 ? 57.245 25.496 126.043 1.00 41.64 336 GLY D N 1
ATOM 11791 C CA . GLY D 1 336 ? 58.518 26.135 126.375 1.00 42.69 336 GLY D CA 1
ATOM 11792 C C . GLY D 1 336 ? 58.796 26.181 127.869 1.00 43.67 336 GLY D C 1
ATOM 11793 O O . GLY D 1 336 ? 59.941 26.011 128.296 1.00 43.34 336 GLY D O 1
ATOM 11794 N N . LEU D 1 337 ? 57.742 26.424 128.653 1.00 44.85 337 LEU D N 1
ATOM 11795 C CA . LEU D 1 337 ? 57.800 26.414 130.119 1.00 46.21 337 LEU D CA 1
ATOM 11796 C C . LEU D 1 337 ? 58.282 25.078 130.664 1.00 46.49 337 LEU D C 1
ATOM 11797 O O . LEU D 1 337 ? 59.106 25.028 131.577 1.00 46.61 337 LEU D O 1
ATOM 11802 N N . ASN D 1 338 ? 57.743 24.004 130.097 1.00 47.00 338 ASN D N 1
ATOM 11803 C CA . ASN D 1 338 ? 58.043 22.646 130.523 1.00 47.62 338 ASN D CA 1
ATOM 11804 C C . ASN D 1 338 ? 59.283 22.053 129.859 1.00 47.45 338 ASN D C 1
ATOM 11805 O O . ASN D 1 338 ? 59.624 20.898 130.118 1.00 47.39 338 ASN D O 1
ATOM 11810 N N . HIS D 1 339 ? 59.947 22.840 129.007 1.00 47.46 339 HIS D N 1
ATOM 11811 C CA . HIS D 1 339 ? 61.092 22.377 128.209 1.00 47.70 339 HIS D CA 1
ATOM 11812 C C . HIS D 1 339 ? 60.704 21.168 127.355 1.00 47.38 339 HIS D C 1
ATOM 11813 O O . HIS D 1 339 ? 61.517 20.278 127.097 1.00 47.45 339 HIS D O 1
ATOM 11820 N N . GLN D 1 340 ? 59.450 21.160 126.915 1.00 46.94 340 GLN D N 1
ATOM 11821 C CA . GLN D 1 340 ? 58.867 20.025 126.219 1.00 46.69 340 GLN D CA 1
ATOM 11822 C C . GLN D 1 340 ? 58.813 20.281 124.716 1.00 45.43 340 GLN D C 1
ATOM 11823 O O . GLN D 1 340 ? 58.163 21.222 124.250 1.00 45.12 340 GLN D O 1
ATOM 11829 N N . TYR D 1 341 ? 59.518 19.442 123.966 1.00 44.12 341 TYR D N 1
ATOM 11830 C CA . TYR D 1 341 ? 59.471 19.499 122.518 1.00 42.78 341 TYR D CA 1
ATOM 11831 C C . TYR D 1 341 ? 58.184 18.830 122.054 1.00 42.12 341 TYR D C 1
ATOM 11832 O O . TYR D 1 341 ? 57.847 17.745 122.538 1.00 41.90 341 TYR D O 1
ATOM 11841 N N . PRO D 1 342 ? 57.443 19.495 121.145 1.00 41.36 342 PRO D N 1
ATOM 11842 C CA . PRO D 1 342 ? 56.117 19.035 120.740 1.00 40.92 342 PRO D CA 1
ATOM 11843 C C . PRO D 1 342 ? 56.169 17.719 119.972 1.00 40.50 342 PRO D C 1
ATOM 11844 O O . PRO D 1 342 ? 57.156 17.442 119.277 1.00 40.58 342 PRO D O 1
ATOM 11848 N N . ASN D 1 343 ? 55.117 16.913 120.110 1.00 40.13 343 ASN D N 1
ATOM 11849 C CA . ASN D 1 343 ? 54.966 15.718 119.285 1.00 39.89 343 ASN D CA 1
ATOM 11850 C C . ASN D 1 343 ? 54.552 16.085 117.850 1.00 39.79 343 ASN D C 1
ATOM 11851 O O . ASN D 1 343 ? 54.347 17.263 117.542 1.00 39.28 343 ASN D O 1
ATOM 11856 N N . LYS D 1 344 ? 54.437 15.078 116.985 1.00 40.07 344 LYS D N 1
ATOM 11857 C CA . LYS D 1 344 ? 54.155 15.290 115.562 1.00 40.61 344 LYS D CA 1
ATOM 11858 C C . LYS D 1 344 ? 52.845 16.035 115.324 1.00 40.24 344 LYS D C 1
ATOM 11859 O O . LYS D 1 344 ? 52.792 16.946 114.492 1.00 40.04 344 LYS D O 1
ATOM 11865 N N . GLU D 1 345 ? 51.799 15.648 116.058 1.00 39.85 345 GLU D N 1
ATOM 11866 C CA . GLU D 1 345 ? 50.481 16.257 115.911 1.00 39.90 345 GLU D CA 1
ATOM 11867 C C . GLU D 1 345 ? 50.460 17.751 116.255 1.00 38.80 345 GLU D C 1
ATOM 11868 O O . GLU D 1 345 ? 49.968 18.551 115.461 1.00 38.86 345 GLU D O 1
ATOM 11874 N N . THR D 1 346 ? 50.986 18.130 117.419 1.00 38.03 346 THR D N 1
ATOM 11875 C CA . THR D 1 346 ? 51.001 19.554 117.797 1.00 37.49 346 THR D CA 1
ATOM 11876 C C . THR D 1 346 ? 51.918 20.403 116.910 1.00 37.21 346 THR D C 1
ATOM 11877 O O . THR D 1 346 ? 51.613 21.561 116.633 1.00 37.32 346 THR D O 1
ATOM 11881 N N . LEU D 1 347 ? 53.018 19.810 116.453 1.00 36.88 347 LEU D N 1
ATOM 11882 C CA . LEU D 1 347 ? 53.922 20.452 115.505 1.00 36.63 347 LEU D CA 1
ATOM 11883 C C . LEU D 1 347 ? 53.185 20.815 114.208 1.00 35.83 347 LEU D C 1
ATOM 11884 O O . LEU D 1 347 ? 53.302 21.940 113.717 1.00 35.66 347 LEU D O 1
ATOM 11889 N N . ALA D 1 348 ? 52.410 19.868 113.679 1.00 34.84 348 ALA D N 1
ATOM 11890 C CA . ALA D 1 348 ? 51.602 20.099 112.481 1.00 34.30 348 ALA D CA 1
ATOM 11891 C C . ALA D 1 348 ? 50.582 21.224 112.683 1.00 34.14 348 ALA D C 1
ATOM 11892 O O . ALA D 1 348 ? 50.359 22.022 111.777 1.00 34.20 348 ALA D O 1
ATOM 11894 N N . PHE D 1 349 ? 49.982 21.290 113.871 1.00 33.81 349 PHE D N 1
ATOM 11895 C CA . PHE D 1 349 ? 49.076 22.387 114.215 1.00 33.40 349 PHE D CA 1
ATOM 11896 C C . PHE D 1 349 ? 49.796 23.734 114.350 1.00 33.65 349 PHE D C 1
ATOM 11897 O O . PHE D 1 349 ? 49.324 24.741 113.838 1.00 33.72 349 PHE D O 1
ATOM 11905 N N . TRP D 1 350 ? 50.940 23.739 115.029 1.00 34.00 350 TRP D N 1
ATOM 11906 C CA . TRP D 1 350 ? 51.780 24.937 115.153 1.00 34.22 350 TRP D CA 1
ATOM 11907 C C . TRP D 1 350 ? 52.202 25.480 113.795 1.00 34.44 350 TRP D C 1
ATOM 11908 O O . TRP D 1 350 ? 52.170 26.689 113.561 1.00 35.14 350 TRP D O 1
ATOM 11919 N N . ARG D 1 351 ? 52.601 24.572 112.909 1.00 34.06 351 ARG D N 1
ATOM 11920 C CA . ARG D 1 351 ? 53.007 24.904 111.544 1.00 33.69 351 ARG D CA 1
ATOM 11921 C C . ARG D 1 351 ? 51.864 25.520 110.722 1.00 33.53 351 ARG D C 1
ATOM 11922 O O . ARG D 1 351 ? 52.075 26.467 109.953 1.00 33.28 351 ARG D O 1
ATOM 11930 N N . THR D 1 352 ? 50.654 24.993 110.903 1.00 33.36 352 THR D N 1
ATOM 11931 C CA . THR D 1 352 ? 49.566 25.260 109.966 1.00 33.08 352 THR D CA 1
ATOM 11932 C C . THR D 1 352 ? 48.459 26.208 110.465 1.00 33.22 352 THR D C 1
ATOM 11933 O O . THR D 1 352 ? 47.847 26.908 109.656 1.00 33.27 352 THR D O 1
ATOM 11937 N N . ASN D 1 353 ? 48.199 26.232 111.775 1.00 33.30 353 ASN D N 1
ATOM 11938 C CA . ASN D 1 353 ? 47.124 27.076 112.333 1.00 33.42 353 ASN D CA 1
ATOM 11939 C C . ASN D 1 353 ? 47.251 28.538 111.927 1.00 33.21 353 ASN D C 1
ATOM 11940 O O . ASN D 1 353 ? 46.256 29.182 111.584 1.00 33.36 353 ASN D O 1
ATOM 11945 N N . GLN D 1 354 ? 48.483 29.046 111.971 1.00 32.93 354 GLN D N 1
ATOM 11946 C CA . GLN D 1 354 ? 48.780 30.433 111.612 1.00 32.57 354 GLN D CA 1
ATOM 11947 C C . GLN D 1 354 ? 48.411 30.755 110.160 1.00 32.54 354 GLN D C 1
ATOM 11948 O O . GLN D 1 354 ? 47.987 31.872 109.857 1.00 33.14 354 GLN D O 1
ATOM 11954 N N . ALA D 1 355 ? 48.555 29.772 109.273 1.00 32.12 355 ALA D N 1
ATOM 11955 C CA . ALA D 1 355 ? 48.193 29.955 107.867 1.00 31.70 355 ALA D CA 1
ATOM 11956 C C . ALA D 1 355 ? 46.679 30.007 107.691 1.00 31.47 355 ALA D C 1
ATOM 11957 O O . ALA D 1 355 ? 46.169 30.765 106.860 1.00 32.03 355 ALA D O 1
ATOM 11959 N N . TYR D 1 356 ? 45.957 29.212 108.476 1.00 31.19 356 TYR D N 1
ATOM 11960 C CA . TYR D 1 356 ? 44.502 29.286 108.459 1.00 30.61 356 TYR D CA 1
ATOM 11961 C C . TYR D 1 356 ? 44.015 30.642 108.975 1.00 30.54 356 TYR D C 1
ATOM 11962 O O . TYR D 1 356 ? 43.111 31.244 108.393 1.00 30.84 356 TYR D O 1
ATOM 11971 N N . ALA D 1 357 ? 44.627 31.113 110.059 1.00 30.36 357 ALA D N 1
ATOM 11972 C CA . ALA D 1 357 ? 44.325 32.424 110.630 1.00 30.23 357 ALA D CA 1
ATOM 11973 C C . ALA D 1 357 ? 44.558 33.569 109.629 1.00 30.31 357 ALA D C 1
ATOM 11974 O O . ALA D 1 357 ? 43.732 34.479 109.533 1.00 30.46 357 ALA D O 1
ATOM 11976 N N . VAL D 1 358 ? 45.674 33.514 108.896 1.00 30.21 358 VAL D N 1
ATOM 11977 C CA . VAL D 1 358 ? 45.976 34.466 107.822 1.00 29.81 358 VAL D CA 1
ATOM 11978 C C . VAL D 1 358 ? 44.864 34.462 106.761 1.00 30.54 358 VAL D C 1
ATOM 11979 O O . VAL D 1 358 ? 44.397 35.520 106.335 1.00 30.62 358 VAL D O 1
ATOM 11983 N N . LYS D 1 359 ? 44.446 33.263 106.357 1.00 30.87 359 LYS D N 1
ATOM 11984 C CA . LYS D 1 359 ? 43.372 33.068 105.388 1.00 31.33 359 LYS D CA 1
ATOM 11985 C C . LYS D 1 359 ? 42.047 33.690 105.847 1.00 31.94 359 LYS D C 1
ATOM 11986 O O . LYS D 1 359 ? 41.333 34.293 105.039 1.00 32.10 359 LYS D O 1
ATOM 11992 N N . MET D 1 360 ? 41.739 33.549 107.141 1.00 32.21 360 MET D N 1
ATOM 11993 C CA . MET D 1 360 ? 40.550 34.152 107.750 1.00 32.95 360 MET D CA 1
ATOM 11994 C C . MET D 1 360 ? 40.636 35.678 107.774 1.00 32.40 360 MET D C 1
ATOM 11995 O O . MET D 1 360 ? 39.653 36.367 107.504 1.00 32.54 360 MET D O 1
ATOM 12000 N N . CYS D 1 361 ? 41.816 36.186 108.115 1.00 32.26 361 CYS D N 1
ATOM 12001 C CA . CYS D 1 361 ? 42.076 37.624 108.191 1.00 31.99 361 CYS D CA 1
ATOM 12002 C C . CYS D 1 361 ? 41.971 38.312 106.833 1.00 31.89 361 CYS D C 1
ATOM 12003 O O . CYS D 1 361 ? 41.460 39.422 106.741 1.00 32.50 361 CYS D O 1
ATOM 12006 N N . ILE D 1 362 ? 42.440 37.643 105.784 1.00 31.53 362 ILE D N 1
ATOM 12007 C CA . ILE D 1 362 ? 42.335 38.177 104.426 1.00 31.04 362 ILE D CA 1
ATOM 12008 C C . ILE D 1 362 ? 40.881 38.188 103.946 1.00 31.55 362 ILE D C 1
ATOM 12009 O O . ILE D 1 362 ? 40.448 39.142 103.316 1.00 32.17 362 ILE D O 1
ATOM 12014 N N . GLU D 1 363 ? 40.130 37.137 104.267 1.00 32.01 363 GLU D N 1
ATOM 12015 C CA . GLU D 1 363 ? 38.695 37.090 103.984 1.00 32.87 363 GLU D CA 1
ATOM 12016 C C . GLU D 1 363 ? 37.935 38.239 104.641 1.00 31.92 363 GLU D C 1
ATOM 12017 O O . GLU D 1 363 ? 37.070 38.862 104.019 1.00 32.10 363 GLU D O 1
ATOM 12023 N N . ALA D 1 364 ? 38.259 38.497 105.904 1.00 31.42 364 ALA D N 1
ATOM 12024 C CA . ALA D 1 364 ? 37.635 39.559 106.692 1.00 30.78 364 ALA D CA 1
ATOM 12025 C C . ALA D 1 364 ? 37.973 40.955 106.158 1.00 30.60 364 ALA D C 1
ATOM 12026 O O . ALA D 1 364 ? 37.106 41.833 106.123 1.00 30.40 364 ALA D O 1
ATOM 12028 N N . VAL D 1 365 ? 39.227 41.146 105.747 1.00 30.62 365 VAL D N 1
ATOM 12029 C CA . VAL D 1 365 ? 39.664 42.367 105.058 1.00 30.72 365 VAL D CA 1
ATOM 12030 C C . VAL D 1 365 ? 38.948 42.542 103.708 1.00 31.30 365 VAL D C 1
ATOM 12031 O O . VAL D 1 365 ? 38.497 43.641 103.370 1.00 31.90 365 VAL D O 1
ATOM 12035 N N . ASP D 1 366 ? 38.843 41.455 102.947 1.00 31.48 366 ASP D N 1
ATOM 12036 C CA . ASP D 1 366 ? 38.241 41.491 101.614 1.00 31.56 366 ASP D CA 1
ATOM 12037 C C . ASP D 1 366 ? 36.741 41.765 101.663 1.00 31.31 366 ASP D C 1
ATOM 12038 O O . ASP D 1 366 ? 36.190 42.416 100.769 1.00 31.27 366 ASP D O 1
ATOM 12043 N N . ARG D 1 367 ? 36.084 41.266 102.710 1.00 30.72 367 ARG D N 1
ATOM 12044 C CA . ARG D 1 367 ? 34.653 41.494 102.899 1.00 30.12 367 ARG D CA 1
ATOM 12045 C C . ARG D 1 367 ? 34.359 42.986 103.067 1.00 29.67 367 ARG D C 1
ATOM 12046 O O . ARG D 1 367 ? 33.321 43.474 102.610 1.00 29.80 367 ARG D O 1
ATOM 12054 N N . LEU D 1 368 ? 35.288 43.702 103.694 1.00 29.53 368 LEU D N 1
ATOM 12055 C CA . LEU D 1 368 ? 35.145 45.147 103.910 1.00 29.54 368 LEU D CA 1
ATOM 12056 C C . LEU D 1 368 ? 35.607 45.964 102.706 1.00 29.77 368 LEU D C 1
ATOM 12057 O O . LEU D 1 368 ? 34.952 46.930 102.328 1.00 30.27 368 LEU D O 1
ATOM 12062 N N . MET D 1 369 ? 36.722 45.573 102.098 1.00 30.02 369 MET D N 1
ATOM 12063 C CA . MET D 1 369 ? 37.202 46.245 100.895 1.00 30.15 369 MET D CA 1
ATOM 12064 C C . MET D 1 369 ? 36.175 46.200 99.761 1.00 30.36 369 MET D C 1
ATOM 12065 O O . MET D 1 369 ? 36.035 47.167 99.000 1.00 30.48 369 MET D O 1
ATOM 12070 N N . ALA D 1 370 ? 35.444 45.089 99.669 1.00 30.67 370 ALA D N 1
ATOM 12071 C CA . ALA D 1 370 ? 34.416 44.915 98.645 1.00 31.11 370 ALA D CA 1
ATOM 12072 C C . ALA D 1 370 ? 33.265 45.913 98.779 1.00 31.70 370 ALA D C 1
ATOM 12073 O O . ALA D 1 370 ? 32.555 46.182 97.808 1.00 31.98 370 ALA D O 1
ATOM 12075 N N . ALA D 1 371 ? 33.095 46.472 99.977 1.00 32.37 371 ALA D N 1
ATOM 12076 C CA . ALA D 1 371 ? 32.009 47.405 100.251 1.00 32.71 371 ALA D CA 1
ATOM 12077 C C . ALA D 1 371 ? 32.500 48.839 100.461 1.00 33.26 371 ALA D C 1
ATOM 12078 O O . ALA D 1 371 ? 31.713 49.721 100.814 1.00 33.63 371 ALA D O 1
ATOM 12080 N N . ALA D 1 372 ? 33.789 49.069 100.218 1.00 33.58 372 ALA D N 1
ATOM 12081 C CA . ALA D 1 372 ? 34.448 50.317 100.596 1.00 33.95 372 ALA D CA 1
ATOM 12082 C C . ALA D 1 372 ? 34.366 51.442 99.559 1.00 34.46 372 ALA D C 1
ATOM 12083 O O . ALA D 1 372 ? 34.639 52.605 99.881 1.00 34.77 372 ALA D O 1
ATOM 12085 N N . GLY D 1 373 ? 34.006 51.112 98.322 1.00 34.59 373 GLY D N 1
ATOM 12086 C CA . GLY D 1 373 ? 33.847 52.139 97.290 1.00 34.82 373 GLY D CA 1
ATOM 12087 C C . GLY D 1 373 ? 35.143 52.542 96.611 1.00 34.78 373 GLY D C 1
ATOM 12088 O O . GLY D 1 373 ? 36.223 52.142 97.036 1.00 34.96 373 GLY D O 1
ATOM 12089 N N . ALA D 1 374 ? 35.024 53.343 95.553 1.00 34.73 374 ALA D N 1
ATOM 12090 C CA . ALA D 1 374 ? 36.167 53.716 94.713 1.00 34.67 374 ALA D CA 1
ATOM 12091 C C . ALA D 1 374 ? 37.215 54.578 95.427 1.00 34.67 374 ALA D C 1
ATOM 12092 O O . ALA D 1 374 ? 38.407 54.500 95.105 1.00 34.38 374 ALA D O 1
ATOM 12094 N N . THR D 1 375 ? 36.780 55.387 96.396 1.00 34.75 375 THR D N 1
ATOM 12095 C CA . THR D 1 375 ? 37.706 56.280 97.112 1.00 35.06 375 THR D CA 1
ATOM 12096 C C . THR D 1 375 ? 38.751 55.500 97.913 1.00 35.14 375 THR D C 1
ATOM 12097 O O . THR D 1 375 ? 39.797 56.041 98.264 1.00 34.81 375 THR D O 1
ATOM 12101 N N . SER D 1 376 ? 38.457 54.229 98.183 1.00 35.44 376 SER D N 1
ATOM 12102 C CA . SER D 1 376 ? 39.329 53.375 98.986 1.00 36.01 376 SER D CA 1
ATOM 12103 C C . SER D 1 376 ? 40.532 52.832 98.226 1.00 35.69 376 SER D C 1
ATOM 12104 O O . SER D 1 376 ? 41.451 52.303 98.834 1.00 35.27 376 SER D O 1
ATOM 12107 N N . PHE D 1 377 ? 40.507 52.958 96.902 1.00 35.98 377 PHE D N 1
ATOM 12108 C CA . PHE D 1 377 ? 41.622 52.554 96.053 1.00 36.47 377 PHE D CA 1
ATOM 12109 C C . PHE D 1 377 ? 42.494 53.740 95.639 1.00 36.84 377 PHE D C 1
ATOM 12110 O O . PHE D 1 377 ? 43.417 53.587 94.841 1.00 36.99 377 PHE D O 1
ATOM 12118 N N . MET D 1 378 ? 42.198 54.916 96.189 1.00 37.53 378 MET D N 1
ATOM 12119 C CA . MET D 1 378 ? 43.033 56.104 96.001 1.00 38.27 378 MET D CA 1
ATOM 12120 C C . MET D 1 378 ? 44.231 56.046 96.936 1.00 38.64 378 MET D C 1
ATOM 12121 O O . MET D 1 378 ? 44.138 55.493 98.035 1.00 38.58 378 MET D O 1
ATOM 12126 N N . ASP D 1 379 ? 45.351 56.618 96.495 1.00 39.39 379 ASP D N 1
ATOM 12127 C CA . ASP D 1 379 ? 46.587 56.671 97.285 1.00 40.14 379 ASP D CA 1
ATOM 12128 C C . ASP D 1 379 ? 46.402 57.328 98.656 1.00 40.23 379 ASP D C 1
ATOM 12129 O O . ASP D 1 379 ? 47.100 56.985 99.611 1.00 40.17 379 ASP D O 1
ATOM 12134 N N . ASN D 1 380 ? 45.464 58.270 98.741 1.00 40.43 380 ASN D N 1
ATOM 12135 C CA . ASN D 1 380 ? 45.205 58.992 99.988 1.00 40.91 380 ASN D CA 1
ATOM 12136 C C . ASN D 1 380 ? 44.321 58.241 100.994 1.00 40.34 380 ASN D C 1
ATOM 12137 O O . ASN D 1 380 ? 43.980 58.780 102.052 1.00 40.41 380 ASN D O 1
ATOM 12142 N N . SER D 1 381 ? 43.953 57.006 100.653 1.00 39.65 381 SER D N 1
ATOM 12143 C CA . SER D 1 381 ? 43.184 56.142 101.549 1.00 38.84 381 SER D CA 1
ATOM 12144 C C . SER D 1 381 ? 44.068 55.076 102.181 1.00 38.38 381 SER D C 1
ATOM 12145 O O . SER D 1 381 ? 44.900 54.463 101.512 1.00 38.27 381 SER D O 1
ATOM 12148 N N . GLU D 1 382 ? 43.870 54.865 103.477 1.00 37.68 382 GLU D N 1
ATOM 12149 C CA . GLU D 1 382 ? 44.592 53.857 104.241 1.00 37.01 382 GLU D CA 1
ATOM 12150 C C . GLU D 1 382 ? 44.115 52.442 103.900 1.00 36.37 382 GLU D C 1
ATOM 12151 O O . GLU D 1 382 ? 44.897 51.492 103.935 1.00 36.44 382 GLU D O 1
ATOM 12157 N N . LEU D 1 383 ? 42.831 52.315 103.567 1.00 35.82 383 LEU D N 1
ATOM 12158 C CA . LEU D 1 383 ? 42.198 51.018 103.297 1.00 35.30 383 LEU D CA 1
ATOM 12159 C C . LEU D 1 383 ? 42.945 50.213 102.243 1.00 34.95 383 LEU D C 1
ATOM 12160 O O . LEU D 1 383 ? 43.183 49.015 102.404 1.00 34.52 383 LEU D O 1
ATOM 12165 N N . GLN D 1 384 ? 43.310 50.908 101.174 1.00 34.76 384 GLN D N 1
ATOM 12166 C CA . GLN D 1 384 ? 44.108 50.399 100.070 1.00 34.90 384 GLN D CA 1
ATOM 12167 C C . GLN D 1 384 ? 45.460 49.792 100.529 1.00 34.65 384 GLN D C 1
ATOM 12168 O O . GLN D 1 384 ? 45.874 48.736 100.048 1.00 34.31 384 GLN D O 1
ATOM 12174 N N . ARG D 1 385 ? 46.127 50.453 101.472 1.00 34.55 385 ARG D N 1
ATOM 12175 C CA . ARG D 1 385 ? 47.388 49.960 102.027 1.00 34.86 385 ARG D CA 1
ATOM 12176 C C . ARG D 1 385 ? 47.169 48.700 102.868 1.00 34.02 385 ARG D C 1
ATOM 12177 O O . ARG D 1 385 ? 47.955 47.752 102.797 1.00 33.87 385 ARG D O 1
ATOM 12185 N N . LEU D 1 386 ? 46.099 48.708 103.664 1.00 33.34 386 LEU D N 1
ATOM 12186 C CA . LEU D 1 386 ? 45.744 47.586 104.526 1.00 32.78 386 LEU D CA 1
ATOM 12187 C C . LEU D 1 386 ? 45.368 46.369 103.693 1.00 32.67 386 LEU D C 1
ATOM 12188 O O . LEU D 1 386 ? 45.755 45.245 104.017 1.00 32.62 386 LEU D O 1
ATOM 12193 N N . PHE D 1 387 ? 44.613 46.618 102.623 1.00 32.37 387 PHE D N 1
ATOM 12194 C CA . PHE D 1 387 ? 44.210 45.604 101.655 1.00 32.34 387 PHE D CA 1
ATOM 12195 C C . PHE D 1 387 ? 45.406 44.912 100.998 1.00 32.32 387 PHE D C 1
ATOM 12196 O O . PHE D 1 387 ? 45.477 43.682 100.988 1.00 32.83 387 PHE D O 1
ATOM 12204 N N . ARG D 1 388 ? 46.331 45.698 100.448 1.00 32.11 388 ARG D N 1
ATOM 12205 C CA . ARG D 1 388 ? 47.517 45.148 99.783 1.00 32.02 388 ARG D CA 1
ATOM 12206 C C . ARG D 1 388 ? 48.415 44.387 100.755 1.00 32.05 388 ARG D C 1
ATOM 12207 O O . ARG D 1 388 ? 48.868 43.277 100.458 1.00 32.45 388 ARG D O 1
ATOM 12215 N N . ASP D 1 389 ? 48.672 44.992 101.912 1.00 32.13 389 ASP D N 1
ATOM 12216 C CA . ASP D 1 389 ? 49.522 44.385 102.934 1.00 32.02 389 ASP D CA 1
ATOM 12217 C C . ASP D 1 389 ? 48.939 43.081 103.477 1.00 31.93 389 ASP D C 1
ATOM 12218 O O . ASP D 1 389 ? 49.678 42.121 103.705 1.00 31.96 389 ASP D O 1
ATOM 12223 N N . ALA D 1 390 ? 47.620 43.049 103.667 1.00 32.01 390 ALA D N 1
ATOM 12224 C CA . ALA D 1 390 ? 46.914 41.832 104.093 1.00 32.07 390 ALA D CA 1
ATOM 12225 C C . ALA D 1 390 ? 47.144 40.667 103.126 1.00 32.28 390 ALA D C 1
ATOM 12226 O O . ALA D 1 390 ? 47.491 39.563 103.545 1.00 32.18 390 ALA D O 1
ATOM 12228 N N . HIS D 1 391 ? 46.951 40.923 101.834 1.00 32.58 391 HIS D N 1
ATOM 12229 C CA . HIS D 1 391 ? 47.116 39.886 100.813 1.00 32.91 391 HIS D CA 1
ATOM 12230 C C . HIS D 1 391 ? 48.536 39.338 100.736 1.00 33.50 391 HIS D C 1
ATOM 12231 O O . HIS D 1 391 ? 48.728 38.138 100.516 1.00 33.81 391 HIS D O 1
ATOM 12238 N N . MET D 1 392 ? 49.510 40.226 100.934 1.00 33.80 392 MET D N 1
ATOM 12239 C CA . MET D 1 392 ? 50.926 39.867 101.018 1.00 34.52 392 MET D CA 1
ATOM 12240 C C . MET D 1 392 ? 51.238 38.910 102.174 1.00 34.37 392 MET D C 1
ATOM 12241 O O . MET D 1 392 ? 52.121 38.062 102.049 1.00 34.58 392 MET D O 1
ATOM 12246 N N . THR D 1 393 ? 50.531 39.044 103.296 1.00 34.27 393 THR D N 1
ATOM 12247 C CA . THR D 1 393 ? 50.748 38.126 104.424 1.00 34.13 393 THR D CA 1
ATOM 12248 C C . THR D 1 393 ? 50.411 36.677 104.048 1.00 34.21 393 THR D C 1
ATOM 12249 O O . THR D 1 393 ? 51.004 35.743 104.584 1.00 34.40 393 THR D O 1
ATOM 12253 N N . GLY D 1 394 ? 49.490 36.503 103.101 1.00 34.20 394 GLY D N 1
ATOM 12254 C CA . GLY D 1 394 ? 49.145 35.182 102.582 1.00 34.31 394 GLY D CA 1
ATOM 12255 C C . GLY D 1 394 ? 50.032 34.695 101.450 1.00 34.59 394 GLY D C 1
ATOM 12256 O O . GLY D 1 394 ? 49.835 33.590 100.940 1.00 34.71 394 GLY D O 1
ATOM 12257 N N . ALA D 1 395 ? 51.017 35.509 101.070 1.00 34.62 395 ALA D N 1
ATOM 12258 C CA . ALA D 1 395 ? 51.852 35.239 99.900 1.00 35.11 395 ALA D CA 1
ATOM 12259 C C . ALA D 1 395 ? 53.209 34.640 100.249 1.00 35.46 395 ALA D C 1
ATOM 12260 O O . ALA D 1 395 ? 53.940 34.197 99.364 1.00 35.88 395 ALA D O 1
ATOM 12262 N N . HIS D 1 396 ? 53.537 34.627 101.538 1.00 35.79 396 HIS D N 1
ATOM 12263 C CA . HIS D 1 396 ? 54.795 34.070 102.009 1.00 35.84 396 HIS D CA 1
ATOM 12264 C C . HIS D 1 396 ? 54.756 32.544 101.925 1.00 35.94 396 HIS D C 1
ATOM 12265 O O . HIS D 1 396 ? 53.696 31.941 102.097 1.00 36.50 396 HIS D O 1
ATOM 12272 N N . ALA D 1 397 ? 55.907 31.932 101.659 1.00 35.79 397 ALA D N 1
ATOM 12273 C CA . ALA D 1 397 ? 56.016 30.476 101.535 1.00 35.70 397 ALA D CA 1
ATOM 12274 C C . ALA D 1 397 ? 55.518 29.715 102.774 1.00 35.56 397 ALA D C 1
ATOM 12275 O O . ALA D 1 397 ? 55.024 28.590 102.660 1.00 36.10 397 ALA D O 1
ATOM 12277 N N . TYR D 1 398 ? 55.656 30.335 103.945 1.00 35.01 398 TYR D N 1
ATOM 12278 C CA . TYR D 1 398 ? 55.256 29.737 105.214 1.00 34.33 398 TYR D CA 1
ATOM 12279 C C . TYR D 1 398 ? 53.750 29.847 105.471 1.00 33.98 398 TYR D C 1
ATOM 12280 O O . TYR D 1 398 ? 53.200 29.090 106.275 1.00 33.93 398 TYR D O 1
ATOM 12289 N N . THR D 1 399 ? 53.086 30.784 104.794 1.00 33.59 399 THR D N 1
ATOM 12290 C CA . THR D 1 399 ? 51.646 31.000 105.003 1.00 33.30 399 THR D CA 1
ATOM 12291 C C . THR D 1 399 ? 50.775 30.467 103.861 1.00 33.43 399 THR D C 1
ATOM 12292 O O . THR D 1 399 ? 49.556 30.585 103.910 1.00 33.43 399 THR D O 1
ATOM 12296 N N . ASP D 1 400 ? 51.407 29.889 102.842 1.00 33.51 400 ASP D N 1
ATOM 12297 C CA . ASP D 1 400 ? 50.691 29.224 101.753 1.00 33.81 400 ASP D CA 1
ATOM 12298 C C . ASP D 1 400 ? 49.751 28.180 102.359 1.00 33.33 400 ASP D C 1
ATOM 12299 O O . ASP D 1 400 ? 50.207 27.232 102.989 1.00 33.23 400 ASP D O 1
ATOM 12304 N N . TYR D 1 401 ? 48.439 28.371 102.198 1.00 33.16 401 TYR D N 1
ATOM 12305 C CA . TYR D 1 401 ? 47.489 27.470 102.854 1.00 32.65 401 TYR D CA 1
ATOM 12306 C C . TYR D 1 401 ? 47.290 26.130 102.138 1.00 32.80 401 TYR D C 1
ATOM 12307 O O . TYR D 1 401 ? 46.951 25.134 102.781 1.00 32.75 401 TYR D O 1
ATOM 12316 N N . ASP D 1 402 ? 47.511 26.103 100.824 1.00 32.69 402 ASP D N 1
ATOM 12317 C CA . ASP D 1 402 ? 47.508 24.850 100.067 1.00 32.94 402 ASP D CA 1
ATOM 12318 C C . ASP D 1 402 ? 48.557 23.885 100.609 1.00 32.63 402 ASP D C 1
ATOM 12319 O O . ASP D 1 402 ? 48.283 22.700 100.795 1.00 32.90 402 ASP D O 1
ATOM 12324 N N . VAL D 1 403 ? 49.759 24.411 100.848 1.00 32.38 403 VAL D N 1
ATOM 12325 C CA . VAL D 1 403 ? 50.849 23.665 101.461 1.00 31.91 403 VAL D CA 1
ATOM 12326 C C . VAL D 1 403 ? 50.471 23.218 102.883 1.00 32.31 403 VAL D C 1
ATOM 12327 O O . VAL D 1 403 ? 50.629 22.045 103.233 1.00 32.60 403 VAL D O 1
ATOM 12331 N N . CYS D 1 404 ? 49.949 24.146 103.683 1.00 32.23 404 CYS D N 1
ATOM 12332 C CA . CYS D 1 404 ? 49.606 23.853 105.074 1.00 32.36 404 CYS D CA 1
ATOM 12333 C C . CYS D 1 404 ? 48.472 22.843 105.214 1.00 31.95 404 CYS D C 1
ATOM 12334 O O . CYS D 1 404 ? 48.525 21.989 106.101 1.00 32.04 404 CYS D O 1
ATOM 12337 N N . ALA D 1 405 ? 47.473 22.923 104.331 1.00 31.08 405 ALA D N 1
ATOM 12338 C CA . ALA D 1 405 ? 46.384 21.946 104.304 1.00 30.77 405 ALA D CA 1
ATOM 12339 C C . ALA D 1 405 ? 46.878 20.527 104.002 1.00 30.67 405 ALA D C 1
ATOM 12340 O O . ALA D 1 405 ? 46.391 19.556 104.577 1.00 30.67 405 ALA D O 1
ATOM 12342 N N . GLN D 1 406 ? 47.848 20.411 103.104 1.00 30.76 406 GLN D N 1
ATOM 12343 C CA . GLN D 1 406 ? 48.443 19.112 102.784 1.00 30.65 406 GLN D CA 1
ATOM 12344 C C . GLN D 1 406 ? 49.292 18.572 103.931 1.00 31.01 406 GLN D C 1
ATOM 12345 O O . GLN D 1 406 ? 49.247 17.375 104.228 1.00 31.26 406 GLN D O 1
ATOM 12351 N N . ILE D 1 407 ? 50.056 19.456 104.572 1.00 31.34 407 ILE D N 1
ATOM 12352 C CA . ILE D 1 407 ? 50.877 19.082 105.724 1.00 31.52 407 ILE D CA 1
ATOM 12353 C C . ILE D 1 407 ? 50.013 18.527 106.860 1.00 31.98 407 ILE D C 1
ATOM 12354 O O . ILE D 1 407 ? 50.260 17.418 107.343 1.00 32.76 407 ILE D O 1
ATOM 12359 N N . LEU D 1 408 ? 48.999 19.285 107.269 1.00 31.92 408 LEU D N 1
ATOM 12360 C CA . LEU D 1 408 ? 48.121 18.852 108.351 1.00 31.66 408 LEU D CA 1
ATOM 12361 C C . LEU D 1 408 ? 47.316 17.618 107.958 1.00 31.87 408 LEU D C 1
ATOM 12362 O O . LEU D 1 408 ? 47.230 16.664 108.733 1.00 31.99 408 LEU D O 1
ATOM 12367 N N . GLY D 1 409 ? 46.735 17.642 106.758 1.00 31.96 409 GLY D N 1
ATOM 12368 C CA . GLY D 1 409 ? 45.944 16.522 106.245 1.00 32.14 409 GLY D CA 1
ATOM 12369 C C . GLY D 1 409 ? 46.686 15.199 106.295 1.00 32.61 409 GLY D C 1
ATOM 12370 O O . GLY D 1 409 ? 46.146 14.199 106.769 1.00 32.55 409 GLY D O 1
ATOM 12371 N N . ARG D 1 410 ? 47.928 15.204 105.807 1.00 32.99 410 ARG D N 1
ATOM 12372 C CA . ARG D 1 410 ? 48.784 14.014 105.827 1.00 33.91 410 ARG D CA 1
ATOM 12373 C C . ARG D 1 410 ? 49.058 13.519 107.247 1.00 34.01 410 ARG D C 1
ATOM 12374 O O . ARG D 1 410 ? 48.998 12.318 107.508 1.00 33.98 410 ARG D O 1
ATOM 12382 N N . GLU D 1 411 ? 49.351 14.450 108.155 1.00 34.75 411 GLU D N 1
ATOM 12383 C CA . GLU D 1 411 ? 49.603 14.118 109.555 1.00 35.74 411 GLU D CA 1
ATOM 12384 C C . GLU D 1 411 ? 48.370 13.517 110.226 1.00 35.47 411 GLU D C 1
ATOM 12385 O O . GLU D 1 411 ? 48.473 12.495 110.906 1.00 35.59 411 GLU D O 1
ATOM 12391 N N . LEU D 1 412 ? 47.213 14.144 110.015 1.00 35.31 412 LEU D N 1
ATOM 12392 C CA . LEU D 1 412 ? 45.944 13.678 110.583 1.00 35.10 412 LEU D CA 1
ATOM 12393 C C . LEU D 1 412 ? 45.565 12.278 110.112 1.00 35.45 412 LEU D C 1
ATOM 12394 O O . LEU D 1 412 ? 44.870 11.548 110.826 1.00 35.32 412 LEU D O 1
ATOM 12399 N N . MET D 1 413 ? 46.021 11.915 108.914 1.00 35.80 413 MET D N 1
ATOM 12400 C CA . MET D 1 413 ? 45.717 10.613 108.321 1.00 36.36 413 MET D CA 1
ATOM 12401 C C . MET D 1 413 ? 46.826 9.578 108.537 1.00 36.98 413 MET D C 1
ATOM 12402 O O . MET D 1 413 ? 46.768 8.476 107.991 1.00 37.05 413 MET D O 1
ATOM 12407 N N . GLY D 1 414 ? 47.828 9.945 109.332 1.00 37.83 414 GLY D N 1
ATOM 12408 C CA . GLY D 1 414 ? 48.914 9.040 109.700 1.00 39.16 414 GLY D CA 1
ATOM 12409 C C . GLY D 1 414 ? 49.892 8.742 108.580 1.00 40.21 414 GLY D C 1
ATOM 12410 O O . GLY D 1 414 ? 50.564 7.715 108.595 1.00 40.14 414 GLY D O 1
ATOM 12411 N N . MET D 1 415 ? 49.968 9.643 107.607 1.00 41.33 415 MET D N 1
ATOM 12412 C CA . MET D 1 415 ? 50.863 9.476 106.468 1.00 42.60 415 MET D CA 1
ATOM 12413 C C . MET D 1 415 ? 52.224 10.094 106.744 1.00 43.86 415 MET D C 1
ATOM 12414 O O . MET D 1 415 ? 52.350 11.005 107.567 1.00 43.82 415 MET D O 1
ATOM 12419 N N . GLU D 1 416 ? 53.239 9.595 106.045 1.00 45.66 416 GLU D N 1
ATOM 12420 C CA . GLU D 1 416 ? 54.569 10.184 106.105 1.00 47.82 416 GLU D CA 1
ATOM 12421 C C . GLU D 1 416 ? 54.559 11.572 105.459 1.00 48.18 416 GLU D C 1
ATOM 12422 O O . GLU D 1 416 ? 53.819 11.800 104.496 1.00 47.82 416 GLU D O 1
ATOM 12428 N N . PRO D 1 417 ? 55.358 12.512 106.002 1.00 48.99 417 PRO D N 1
ATOM 12429 C CA . PRO D 1 417 ? 55.467 13.843 105.407 1.00 49.67 417 PRO D CA 1
ATOM 12430 C C . PRO D 1 417 ? 55.879 13.815 103.934 1.00 50.39 417 PRO D C 1
ATOM 12431 O O . PRO D 1 417 ? 56.644 12.943 103.508 1.00 50.39 417 PRO D O 1
ATOM 12435 N N . ASP D 1 418 ? 55.343 14.764 103.175 1.00 51.28 418 ASP D N 1
ATOM 12436 C CA . ASP D 1 418 ? 55.695 14.963 101.780 1.00 52.23 418 ASP D CA 1
ATOM 12437 C C . ASP D 1 418 ? 56.969 15.807 101.760 1.00 52.72 418 ASP D C 1
ATOM 12438 O O . ASP D 1 418 ? 56.958 16.942 102.234 1.00 52.70 418 ASP D O 1
ATOM 12443 N N . PRO D 1 419 ? 58.081 15.245 101.237 1.00 53.29 419 PRO D N 1
ATOM 12444 C CA . PRO D 1 419 ? 59.354 15.984 101.197 1.00 53.47 419 PRO D CA 1
ATOM 12445 C C . PRO D 1 419 ? 59.324 17.170 100.225 1.00 53.41 419 PRO D C 1
ATOM 12446 O O . PRO D 1 419 ? 60.163 18.065 100.317 1.00 53.45 419 PRO D O 1
ATOM 12450 N N . THR D 1 420 ? 58.345 17.156 99.321 1.00 53.31 420 THR D N 1
ATOM 12451 C CA . THR D 1 420 ? 58.097 18.211 98.329 1.00 53.19 420 THR D CA 1
ATOM 12452 C C . THR D 1 420 ? 57.751 19.577 98.946 1.00 52.73 420 THR D C 1
ATOM 12453 O O . THR D 1 420 ? 57.848 20.614 98.282 1.00 52.89 420 THR D O 1
ATOM 12457 N N . MET D 1 421 ? 57.358 19.568 100.217 1.00 52.09 421 MET D N 1
ATOM 12458 C CA . MET D 1 421 ? 57.030 20.788 100.946 1.00 51.16 421 MET D CA 1
ATOM 12459 C C . MET D 1 421 ? 57.434 20.651 102.406 1.00 51.26 421 MET D C 1
ATOM 12460 O O . MET D 1 421 ? 57.728 19.550 102.872 1.00 51.45 421 MET D O 1
ATOM 12465 N N . VAL D 1 422 ? 57.442 21.769 103.123 1.00 51.00 422 VAL D N 1
ATOM 12466 C CA . VAL D 1 422 ? 57.923 21.790 104.499 1.00 50.85 422 VAL D CA 1
ATOM 12467 C C . VAL D 1 422 ? 57.335 22.985 105.256 1.00 50.83 422 VAL D C 1
ATOM 12468 O O . VAL D 1 422 ? 57.176 22.947 106.478 1.00 50.65 422 VAL D O 1
#